Protein 2DJ4 (pdb70)

Radius of gyration: 15.32 Å; Cα contacts (8 Å, |Δi|>4): 239; chains: 1; bounding box: 24×55×24 Å

Structure (mmCIF, N/CA/C/O backbone):
data_2DJ4
#
_entry.id   2DJ4
#
loop_
_atom_site.group_PDB
_atom_site.id
_atom_site.type_symbol
_atom_site.label_atom_id
_atom_site.label_alt_id
_atom_site.label_comp_id
_atom_site.label_asym_id
_atom_site.label_entity_id
_atom_site.label_seq_id
_atom_site.pdbx_PDB_ins_code
_atom_site.Cartn_x
_atom_site.Cartn_y
_atom_site.Cartn_z
_atom_site.occupancy
_atom_site.B_iso_or_equiv
_atom_site.auth_seq_id
_atom_site.auth_comp_id
_atom_site.auth_asym_id
_atom_site.auth_atom_id
_atom_site.pdbx_PDB_model_num
ATOM 1 N N . GLY A 1 1 ? -6.770 28.452 -11.491 1.00 0.00 1 GLY A N 1
ATOM 2 C CA . GLY A 1 1 ? -5.422 28.986 -11.528 1.00 0.00 1 GLY A CA 1
ATOM 3 C C . GLY A 1 1 ? -4.680 28.779 -10.222 1.00 0.00 1 GLY A C 1
ATOM 4 O O . GLY A 1 1 ? -5.288 28.465 -9.198 1.00 0.00 1 GLY A O 1
ATOM 8 N N . SER A 1 2 ? -3.363 28.956 -10.256 1.00 0.00 2 SER A N 1
ATOM 9 C CA . SER A 1 2 ? -2.537 28.781 -9.067 1.00 0.00 2 SER A CA 1
ATOM 10 C C . SER A 1 2 ? -2.406 30.093 -8.300 1.00 0.00 2 SER A C 1
ATOM 11 O O . SER A 1 2 ? -1.827 31.060 -8.794 1.00 0.00 2 SER A O 1
ATOM 19 N N . SER A 1 3 ? -2.950 30.117 -7.087 1.00 0.00 3 SER A N 1
ATOM 20 C CA . SER A 1 3 ? -2.899 31.311 -6.250 1.00 0.00 3 SER A CA 1
ATOM 21 C C . SER A 1 3 ? -2.773 30.937 -4.777 1.00 0.00 3 SER A C 1
ATOM 22 O O . SER A 1 3 ? -3.459 30.037 -4.293 1.00 0.00 3 SER A O 1
ATOM 30 N N . GLY A 1 4 ? -1.891 31.634 -4.068 1.00 0.00 4 GLY A N 1
ATOM 31 C CA . GLY A 1 4 ? -1.690 31.361 -2.657 1.00 0.00 4 GLY A CA 1
ATOM 32 C C . GLY A 1 4 ? -0.274 30.919 -2.348 1.00 0.00 4 GLY A C 1
ATOM 33 O O . GLY A 1 4 ? 0.382 30.290 -3.178 1.00 0.00 4 GLY A O 1
ATOM 37 N N . SER A 1 5 ? 0.200 31.250 -1.151 1.00 0.00 5 SER A N 1
ATOM 38 C CA . SER A 1 5 ? 1.550 30.888 -0.736 1.00 0.00 5 SER A CA 1
ATOM 39 C C . SER A 1 5 ? 1.526 30.115 0.579 1.00 0.00 5 SER A C 1
ATOM 40 O O . SER A 1 5 ? 1.467 30.705 1.658 1.00 0.00 5 SER A O 1
ATOM 48 N N . SER A 1 6 ? 1.571 28.790 0.479 1.00 0.00 6 SER A N 1
ATOM 49 C CA . SER A 1 6 ? 1.550 27.935 1.660 1.00 0.00 6 SER A CA 1
ATOM 50 C C . SER A 1 6 ? 2.346 26.656 1.418 1.00 0.00 6 SER A C 1
ATOM 51 O O . SER A 1 6 ? 2.375 26.130 0.306 1.00 0.00 6 SER A O 1
ATOM 59 N N . GLY A 1 7 ? 2.992 26.161 2.470 1.00 0.00 7 GLY A N 1
ATOM 60 C CA . GLY A 1 7 ? 3.781 24.948 2.352 1.00 0.00 7 GLY A CA 1
ATOM 61 C C . GLY A 1 7 ? 3.491 23.959 3.464 1.00 0.00 7 GLY A C 1
ATOM 62 O O . GLY A 1 7 ? 4.410 23.457 4.113 1.00 0.00 7 GLY A O 1
ATOM 66 N N . VAL A 1 8 ? 2.212 23.676 3.685 1.00 0.00 8 VAL A N 1
ATOM 67 C CA . VAL A 1 8 ? 1.804 22.741 4.726 1.00 0.00 8 VAL A CA 1
ATOM 68 C C . VAL A 1 8 ? 1.653 21.331 4.169 1.00 0.00 8 VAL A C 1
ATOM 69 O O . VAL A 1 8 ? 1.415 21.144 2.975 1.00 0.00 8 VAL A O 1
ATOM 82 N N . VAL A 1 9 ? 1.795 20.337 5.041 1.00 0.00 9 VAL A N 1
ATOM 83 C CA . VAL A 1 9 ? 1.672 18.942 4.637 1.00 0.00 9 VAL A CA 1
ATOM 84 C C . VAL A 1 9 ? 0.283 18.398 4.949 1.00 0.00 9 VAL A C 1
ATOM 85 O O . VAL A 1 9 ? -0.183 18.472 6.087 1.00 0.00 9 VAL A O 1
ATOM 98 N N . ASP A 1 10 ? -0.375 17.852 3.933 1.00 0.00 10 ASP A N 1
ATOM 99 C CA . ASP A 1 10 ? -1.712 17.294 4.098 1.00 0.00 10 ASP A CA 1
ATOM 100 C C . ASP A 1 10 ? -1.721 15.802 3.783 1.00 0.00 10 ASP A C 1
ATOM 101 O O . ASP A 1 10 ? -1.848 15.387 2.630 1.00 0.00 10 ASP A O 1
ATOM 110 N N . PRO A 1 11 ? -1.583 14.974 4.828 1.00 0.00 11 PRO A N 1
ATOM 111 C CA . PRO A 1 11 ? -1.571 13.515 4.688 1.00 0.00 11 PRO A CA 1
ATOM 112 C C . PRO A 1 11 ? -2.938 12.959 4.304 1.00 0.00 11 PRO A C 1
ATOM 113 O O . PRO A 1 11 ? -3.104 11.749 4.141 1.00 0.00 11 PRO A O 1
ATOM 124 N N . SER A 1 12 ? -3.915 13.849 4.158 1.00 0.00 12 SER A N 1
ATOM 125 C CA . SER A 1 12 ? -5.269 13.446 3.796 1.00 0.00 12 SER A CA 1
ATOM 126 C C . SER A 1 12 ? -5.514 13.645 2.304 1.00 0.00 12 SER A C 1
ATOM 127 O O . SER A 1 12 ? -6.610 13.394 1.803 1.00 0.00 12 SER A O 1
ATOM 135 N N . LYS A 1 13 ? -4.484 14.097 1.597 1.00 0.00 13 LYS A N 1
ATOM 136 C CA . LYS A 1 13 ? -4.583 14.329 0.161 1.00 0.00 13 LYS A CA 1
ATOM 137 C C . LYS A 1 13 ? -3.871 13.229 -0.619 1.00 0.00 13 LYS A C 1
ATOM 138 O O . LYS A 1 13 ? -3.945 13.176 -1.846 1.00 0.00 13 LYS A O 1
ATOM 157 N N . VAL A 1 14 ? -3.180 12.351 0.102 1.00 0.00 14 VAL A N 1
ATOM 158 C CA . VAL A 1 14 ? -2.455 11.251 -0.522 1.00 0.00 14 VAL A CA 1
ATOM 159 C C . VAL A 1 14 ? -3.337 10.013 -0.648 1.00 0.00 14 VAL A C 1
ATOM 160 O O . VAL A 1 14 ? -3.959 9.580 0.322 1.00 0.00 14 VAL A O 1
ATOM 173 N N . LYS A 1 15 ? -3.386 9.449 -1.850 1.00 0.00 15 LYS A N 1
ATOM 174 C CA . LYS A 1 15 ? -4.191 8.259 -2.104 1.00 0.00 15 LYS A CA 1
ATOM 175 C C . LYS A 1 15 ? -3.369 7.190 -2.818 1.00 0.00 15 LYS A C 1
ATOM 176 O O . LYS A 1 15 ? -2.210 7.415 -3.168 1.00 0.00 15 LYS A O 1
ATOM 195 N N . ILE A 1 16 ? -3.978 6.028 -3.032 1.00 0.00 16 ILE A N 1
ATOM 196 C CA . ILE A 1 16 ? -3.304 4.926 -3.706 1.00 0.00 16 ILE A CA 1
ATOM 197 C C . ILE A 1 16 ? -4.281 4.121 -4.557 1.00 0.00 16 ILE A C 1
ATOM 198 O O . ILE A 1 16 ? -5.379 3.791 -4.112 1.00 0.00 16 ILE A O 1
ATOM 214 N N . ALA A 1 17 ? -3.873 3.808 -5.782 1.00 0.00 17 ALA A N 1
ATOM 215 C CA . ALA A 1 17 ? -4.710 3.039 -6.694 1.00 0.00 17 ALA A CA 1
ATOM 216 C C . ALA A 1 17 ? -3.878 2.044 -7.495 1.00 0.00 17 ALA A C 1
ATOM 217 O O . ALA A 1 17 ? -2.962 2.429 -8.221 1.00 0.00 17 ALA A O 1
ATOM 224 N N . GLY A 1 18 ? -4.205 0.762 -7.361 1.00 0.00 18 GLY A N 1
ATOM 225 C CA . GLY A 1 18 ? -3.477 -0.269 -8.079 1.00 0.00 18 GLY A CA 1
ATOM 226 C C . GLY A 1 18 ? -4.043 -1.654 -7.836 1.00 0.00 18 GLY A C 1
ATOM 227 O O . GLY A 1 18 ? -4.876 -1.862 -6.953 1.00 0.00 18 GLY A O 1
ATOM 231 N N . PRO A 1 19 ? -3.587 -2.632 -8.633 1.00 0.00 19 PRO A N 1
ATOM 232 C CA . PRO A 1 19 ? -4.040 -4.021 -8.521 1.00 0.00 19 PRO A CA 1
ATOM 233 C C . PRO A 1 19 ? -3.539 -4.692 -7.246 1.00 0.00 19 PRO A C 1
ATOM 234 O O . PRO A 1 19 ? -4.161 -5.624 -6.738 1.00 0.00 19 PRO A O 1
ATOM 245 N N . GLY A 1 20 ? -2.409 -4.212 -6.734 1.00 0.00 20 GLY A N 1
ATOM 246 C CA . GLY A 1 20 ? -1.844 -4.778 -5.524 1.00 0.00 20 GLY A CA 1
ATOM 247 C C . GLY A 1 20 ? -2.735 -4.570 -4.316 1.00 0.00 20 GLY A C 1
ATOM 248 O O . GLY A 1 20 ? -2.679 -5.336 -3.353 1.00 0.00 20 GLY A O 1
ATOM 252 N N . LEU A 1 21 ? -3.559 -3.529 -4.363 1.00 0.00 21 LEU A N 1
ATOM 253 C CA . LEU A 1 21 ? -4.466 -3.220 -3.262 1.00 0.00 21 LEU A CA 1
ATOM 254 C C . LEU A 1 21 ? -5.870 -3.745 -3.550 1.00 0.00 21 LEU A C 1
ATOM 255 O O . LEU A 1 21 ? -6.733 -3.749 -2.673 1.00 0.00 21 LEU A O 1
ATOM 271 N N . GLY A 1 22 ? -6.089 -4.188 -4.785 1.00 0.00 22 GLY A N 1
ATOM 272 C CA . GLY A 1 22 ? -7.388 -4.710 -5.165 1.00 0.00 22 GLY A CA 1
ATOM 273 C C . GLY A 1 22 ? -7.713 -6.019 -4.473 1.00 0.00 22 GLY A C 1
ATOM 274 O O . GLY A 1 22 ? -6.927 -6.513 -3.665 1.00 0.00 22 GLY A O 1
ATOM 278 N N . SER A 1 23 ? -8.874 -6.582 -4.790 1.00 0.00 23 SER A N 1
ATOM 279 C CA . SER A 1 23 ? -9.303 -7.840 -4.190 1.00 0.00 23 SER A CA 1
ATOM 280 C C . SER A 1 23 ? -8.860 -9.026 -5.040 1.00 0.00 23 SER A C 1
ATOM 281 O O . SER A 1 23 ? -9.012 -10.181 -4.642 1.00 0.00 23 SER A O 1
ATOM 289 N N . GLY A 1 24 ? -8.309 -8.733 -6.214 1.00 0.00 24 GLY A N 1
ATOM 290 C CA . GLY A 1 24 ? -7.852 -9.786 -7.102 1.00 0.00 24 GLY A CA 1
ATOM 291 C C . GLY A 1 24 ? -6.378 -10.093 -6.927 1.00 0.00 24 GLY A C 1
ATOM 292 O O . GLY A 1 24 ? -5.636 -10.191 -7.905 1.00 0.00 24 GLY A O 1
ATOM 296 N N . VAL A 1 25 ? -5.950 -10.243 -5.678 1.00 0.00 25 VAL A N 1
ATOM 297 C CA . VAL A 1 25 ? -4.555 -10.540 -5.377 1.00 0.00 25 VAL A CA 1
ATOM 298 C C . VAL A 1 25 ? -4.350 -12.033 -5.140 1.00 0.00 25 VAL A C 1
ATOM 299 O O . VAL A 1 25 ? -5.177 -12.691 -4.508 1.00 0.00 25 VAL A O 1
ATOM 312 N N . ARG A 1 26 ? -3.242 -12.560 -5.652 1.00 0.00 26 ARG A N 1
ATOM 313 C CA . ARG A 1 26 ? -2.929 -13.975 -5.497 1.00 0.00 26 ARG A CA 1
ATOM 314 C C . ARG A 1 26 ? -1.583 -14.160 -4.802 1.00 0.00 26 ARG A C 1
ATOM 315 O O . ARG A 1 26 ? -0.664 -13.363 -4.985 1.00 0.00 26 ARG A O 1
ATOM 336 N N . ALA A 1 27 ? -1.475 -15.218 -4.005 1.00 0.00 27 ALA A N 1
ATOM 337 C CA . ALA A 1 27 ? -0.242 -15.509 -3.284 1.00 0.00 27 ALA A CA 1
ATOM 338 C C . ALA A 1 27 ? 0.903 -15.796 -4.249 1.00 0.00 27 ALA A C 1
ATOM 339 O O . ALA A 1 27 ? 0.684 -16.269 -5.365 1.00 0.00 27 ALA A O 1
ATOM 346 N N . ARG A 1 28 ? 2.126 -15.508 -3.813 1.00 0.00 28 ARG A N 1
ATOM 347 C CA . ARG A 1 28 ? 3.305 -15.733 -4.639 1.00 0.00 28 ARG A CA 1
ATOM 348 C C . ARG A 1 28 ? 3.159 -15.048 -5.994 1.00 0.00 28 ARG A C 1
ATOM 349 O O . ARG A 1 28 ? 3.592 -15.575 -7.018 1.00 0.00 28 ARG A O 1
ATOM 370 N N . VAL A 1 29 ? 2.544 -13.870 -5.992 1.00 0.00 29 VAL A N 1
ATOM 371 C CA . VAL A 1 29 ? 2.340 -13.111 -7.220 1.00 0.00 29 VAL A CA 1
ATOM 372 C C . VAL A 1 29 ? 2.858 -11.685 -7.078 1.00 0.00 29 VAL A C 1
ATOM 373 O O . VAL A 1 29 ? 2.837 -11.111 -5.988 1.00 0.00 29 VAL A O 1
ATOM 386 N N . LEU A 1 30 ? 3.324 -11.117 -8.185 1.00 0.00 30 LEU A N 1
ATOM 387 C CA . LEU A 1 30 ? 3.849 -9.756 -8.185 1.00 0.00 30 LEU A CA 1
ATOM 388 C C . LEU A 1 30 ? 2.724 -8.739 -8.019 1.00 0.00 30 LEU A C 1
ATOM 389 O O . LEU A 1 30 ? 1.896 -8.564 -8.914 1.00 0.00 30 LEU A O 1
ATOM 405 N N . GLN A 1 31 ? 2.701 -8.070 -6.870 1.00 0.00 31 GLN A N 1
ATOM 406 C CA . GLN A 1 31 ? 1.678 -7.070 -6.589 1.00 0.00 31 GLN A CA 1
ATOM 407 C C . GLN A 1 31 ? 2.296 -5.681 -6.464 1.00 0.00 31 GLN A C 1
ATOM 408 O O . GLN A 1 31 ? 3.242 -5.477 -5.704 1.00 0.00 31 GLN A O 1
ATOM 422 N N . SER A 1 32 ? 1.755 -4.729 -7.218 1.00 0.00 32 SER A N 1
ATOM 423 C CA . SER A 1 32 ? 2.255 -3.359 -7.195 1.00 0.00 32 SER A CA 1
ATOM 424 C C . SER A 1 32 ? 1.112 -2.361 -7.359 1.00 0.00 32 SER A C 1
ATOM 425 O O . SER A 1 32 ? 0.062 -2.687 -7.912 1.00 0.00 32 SER A O 1
ATOM 433 N N . PHE A 1 33 ? 1.327 -1.142 -6.874 1.00 0.00 33 PHE A N 1
ATOM 434 C CA . PHE A 1 33 ? 0.316 -0.095 -6.966 1.00 0.00 33 PHE A CA 1
ATOM 435 C C . PHE A 1 33 ? 0.967 1.279 -7.102 1.00 0.00 33 PHE A C 1
ATOM 436 O O . PHE A 1 33 ? 2.192 1.397 -7.154 1.00 0.00 33 PHE A O 1
ATOM 453 N N . THR A 1 34 ? 0.138 2.317 -7.157 1.00 0.00 34 THR A N 1
ATOM 454 C CA . THR A 1 34 ? 0.631 3.682 -7.288 1.00 0.00 34 THR A CA 1
ATOM 455 C C . THR A 1 34 ? 0.170 4.547 -6.121 1.00 0.00 34 THR A C 1
ATOM 456 O O . THR A 1 34 ? -1.014 4.576 -5.785 1.00 0.00 34 THR A O 1
ATOM 467 N N . VAL A 1 35 ? 1.114 5.253 -5.505 1.00 0.00 35 VAL A N 1
ATOM 468 C CA . VAL A 1 35 ? 0.804 6.121 -4.375 1.00 0.00 35 VAL A CA 1
ATOM 469 C C . VAL A 1 35 ? 0.902 7.590 -4.769 1.00 0.00 35 VAL A C 1
ATOM 470 O O . VAL A 1 35 ? 1.996 8.126 -4.943 1.00 0.00 35 VAL A O 1
ATOM 483 N N . ASP A 1 36 ? -0.250 8.238 -4.906 1.00 0.00 36 ASP A N 1
ATOM 484 C CA . ASP A 1 36 ? -0.296 9.648 -5.277 1.00 0.00 36 ASP A CA 1
ATOM 485 C C . ASP A 1 36 ? -0.247 10.538 -4.039 1.00 0.00 36 ASP A C 1
ATOM 486 O O . ASP A 1 36 ? -1.188 10.568 -3.247 1.00 0.00 36 ASP A O 1
ATOM 495 N N . SER A 1 37 ? 0.858 11.261 -3.880 1.00 0.00 37 SER A N 1
ATOM 496 C CA . SER A 1 37 ? 1.031 12.148 -2.735 1.00 0.00 37 SER A CA 1
ATOM 497 C C . SER A 1 37 ? 1.423 13.550 -3.190 1.00 0.00 37 SER A C 1
ATOM 498 O O . SER A 1 37 ? 2.034 14.311 -2.439 1.00 0.00 37 SER A O 1
ATOM 506 N N . SER A 1 38 ? 1.066 13.887 -4.425 1.00 0.00 38 SER A N 1
ATOM 507 C CA . SER A 1 38 ? 1.383 15.196 -4.983 1.00 0.00 38 SER A CA 1
ATOM 508 C C . SER A 1 38 ? 0.590 16.292 -4.280 1.00 0.00 38 SER A C 1
ATOM 509 O O . SER A 1 38 ? 1.077 17.408 -4.095 1.00 0.00 38 SER A O 1
ATOM 517 N N . LYS A 1 39 ? -0.638 15.968 -3.889 1.00 0.00 39 LYS A N 1
ATOM 518 C CA . LYS A 1 39 ? -1.502 16.923 -3.204 1.00 0.00 39 LYS A CA 1
ATOM 519 C C . LYS A 1 39 ? -1.243 16.909 -1.701 1.00 0.00 39 LYS A C 1
ATOM 520 O O . LYS A 1 39 ? -1.761 17.750 -0.966 1.00 0.00 39 LYS A O 1
ATOM 539 N N . ALA A 1 40 ? -0.438 15.952 -1.252 1.00 0.00 40 ALA A N 1
ATOM 540 C CA . ALA A 1 40 ? -0.108 15.834 0.163 1.00 0.00 40 ALA A CA 1
ATOM 541 C C . ALA A 1 40 ? 1.030 16.775 0.542 1.00 0.00 40 ALA A C 1
ATOM 542 O O . ALA A 1 40 ? 1.055 17.321 1.644 1.00 0.00 40 ALA A O 1
ATOM 549 N N . GLY A 1 41 ? 1.971 16.960 -0.379 1.00 0.00 41 GLY A N 1
ATOM 550 C CA . GLY A 1 41 ? 3.099 17.837 -0.121 1.00 0.00 41 GLY A CA 1
ATOM 551 C C . GLY A 1 41 ? 4.427 17.182 -0.447 1.00 0.00 41 GLY A C 1
ATOM 552 O O . GLY A 1 41 ? 4.531 16.416 -1.407 1.00 0.00 41 GLY A O 1
ATOM 556 N N . LEU A 1 42 ? 5.445 17.485 0.350 1.00 0.00 42 LEU A N 1
ATOM 557 C CA . LEU A 1 42 ? 6.775 16.922 0.141 1.00 0.00 42 LEU A CA 1
ATOM 558 C C . LEU A 1 42 ? 7.128 15.933 1.248 1.00 0.00 42 LEU A C 1
ATOM 559 O O . LEU A 1 42 ? 8.294 15.594 1.441 1.00 0.00 42 LEU A O 1
ATOM 575 N N . ALA A 1 43 ? 6.110 15.471 1.968 1.00 0.00 43 ALA A N 1
ATOM 576 C CA . ALA A 1 43 ? 6.313 14.517 3.051 1.00 0.00 43 ALA A CA 1
ATOM 577 C C . ALA A 1 43 ? 6.572 13.116 2.507 1.00 0.00 43 ALA A C 1
ATOM 578 O O . ALA A 1 43 ? 6.071 12.732 1.450 1.00 0.00 43 ALA A O 1
ATOM 585 N N . PRO A 1 44 ? 7.374 12.333 3.245 1.00 0.00 44 PRO A N 1
ATOM 586 C CA . PRO A 1 44 ? 7.718 10.962 2.856 1.00 0.00 44 PRO A CA 1
ATOM 587 C C . PRO A 1 44 ? 6.529 10.014 2.964 1.00 0.00 44 PRO A C 1
ATOM 588 O O . PRO A 1 44 ? 5.501 10.354 3.549 1.00 0.00 44 PRO A O 1
ATOM 599 N N . LEU A 1 45 ? 6.676 8.822 2.397 1.00 0.00 45 LEU A N 1
ATOM 600 C CA . LEU A 1 45 ? 5.614 7.822 2.429 1.00 0.00 45 LEU A CA 1
ATOM 601 C C . LEU A 1 45 ? 6.122 6.507 3.010 1.00 0.00 45 LEU A C 1
ATOM 602 O O . LEU A 1 45 ? 7.130 5.965 2.557 1.00 0.00 45 LEU A O 1
ATOM 618 N N . GLU A 1 46 ? 5.416 5.997 4.015 1.00 0.00 46 GLU A N 1
ATOM 619 C CA . GLU A 1 46 ? 5.795 4.744 4.656 1.00 0.00 46 GLU A CA 1
ATOM 620 C C . GLU A 1 46 ? 4.786 3.644 4.341 1.00 0.00 46 GLU A C 1
ATOM 621 O O . GLU A 1 46 ? 3.597 3.909 4.165 1.00 0.00 46 GLU A O 1
ATOM 633 N N . VAL A 1 47 ? 5.269 2.408 4.273 1.00 0.00 47 VAL A N 1
ATOM 634 C CA . VAL A 1 47 ? 4.410 1.266 3.980 1.00 0.00 47 VAL A CA 1
ATOM 635 C C . VAL A 1 47 ? 4.780 0.064 4.842 1.00 0.00 47 VAL A C 1
ATOM 636 O O . VAL A 1 47 ? 5.922 -0.067 5.283 1.00 0.00 47 VAL A O 1
ATOM 649 N N . ARG A 1 48 ? 3.808 -0.811 5.077 1.00 0.00 48 ARG A N 1
ATOM 650 C CA . ARG A 1 48 ? 4.032 -2.002 5.886 1.00 0.00 48 ARG A CA 1
ATOM 651 C C . ARG A 1 48 ? 3.003 -3.082 5.561 1.00 0.00 48 ARG A C 1
ATOM 652 O O . ARG A 1 48 ? 1.817 -2.793 5.396 1.00 0.00 48 ARG A O 1
ATOM 673 N N . VAL A 1 49 ? 3.465 -4.325 5.472 1.00 0.00 49 VAL A N 1
ATOM 674 C CA . VAL A 1 49 ? 2.584 -5.447 5.168 1.00 0.00 49 VAL A CA 1
ATOM 675 C C . VAL A 1 49 ? 2.561 -6.453 6.314 1.00 0.00 49 VAL A C 1
ATOM 676 O O . VAL A 1 49 ? 3.580 -7.063 6.640 1.00 0.00 49 VAL A O 1
ATOM 689 N N . LEU A 1 50 ? 1.392 -6.622 6.921 1.00 0.00 50 LEU A N 1
ATOM 690 C CA . LEU A 1 50 ? 1.235 -7.556 8.030 1.00 0.00 50 LEU A CA 1
ATOM 691 C C . LEU A 1 50 ? 0.377 -8.749 7.621 1.00 0.00 50 LEU A C 1
ATOM 692 O O . LEU A 1 50 ? -0.761 -8.587 7.183 1.00 0.00 50 LEU A O 1
ATOM 708 N N . GLY A 1 51 ? 0.931 -9.949 7.769 1.00 0.00 51 GLY A N 1
ATOM 709 C CA . GLY A 1 51 ? 0.202 -11.152 7.413 1.00 0.00 51 GLY A CA 1
ATOM 710 C C . GLY A 1 51 ? -1.091 -11.299 8.192 1.00 0.00 51 GLY A C 1
ATOM 711 O O . GLY A 1 51 ? -1.426 -10.474 9.042 1.00 0.00 51 GLY A O 1
ATOM 715 N N . PRO A 1 52 ? -1.842 -12.372 7.901 1.00 0.00 52 PRO A N 1
ATOM 716 C CA . PRO A 1 52 ? -3.117 -12.649 8.569 1.00 0.00 52 PRO A CA 1
ATOM 717 C C . PRO A 1 52 ? -2.932 -13.052 10.029 1.00 0.00 52 PRO A C 1
ATOM 718 O O . PRO A 1 52 ? -3.710 -12.653 10.895 1.00 0.00 52 PRO A O 1
ATOM 729 N N . ARG A 1 53 ? -1.896 -13.842 10.293 1.00 0.00 53 ARG A N 1
ATOM 730 C CA . ARG A 1 53 ? -1.610 -14.299 11.647 1.00 0.00 53 ARG A CA 1
ATOM 731 C C . ARG A 1 53 ? -0.739 -13.288 12.389 1.00 0.00 53 ARG A C 1
ATOM 732 O O . ARG A 1 53 ? -0.803 -13.177 13.612 1.00 0.00 53 ARG A O 1
ATOM 753 N N . GLY A 1 54 ? 0.075 -12.552 11.638 1.00 0.00 54 GLY A N 1
ATOM 754 C CA . GLY A 1 54 ? 0.948 -11.563 12.241 1.00 0.00 54 GLY A CA 1
ATOM 755 C C . GLY A 1 54 ? 2.351 -11.601 11.669 1.00 0.00 54 GLY A C 1
ATOM 756 O O . GLY A 1 54 ? 3.327 -11.359 12.381 1.00 0.00 54 GLY A O 1
ATOM 760 N N . LEU A 1 55 ? 2.455 -11.906 10.380 1.00 0.00 55 LEU A N 1
ATOM 761 C CA . LEU A 1 55 ? 3.750 -11.977 9.712 1.00 0.00 55 LEU A CA 1
ATOM 762 C C . LEU A 1 55 ? 4.214 -10.591 9.276 1.00 0.00 55 LEU A C 1
ATOM 763 O O . LEU A 1 55 ? 3.404 -9.682 9.093 1.00 0.00 55 LEU A O 1
ATOM 779 N N . VAL A 1 56 ? 5.524 -10.437 9.111 1.00 0.00 56 VAL A N 1
ATOM 780 C CA . VAL A 1 56 ? 6.097 -9.163 8.693 1.00 0.00 56 VAL A CA 1
ATOM 781 C C . VAL A 1 56 ? 6.844 -9.303 7.371 1.00 0.00 56 VAL A C 1
ATOM 782 O O . VAL A 1 56 ? 7.887 -9.952 7.302 1.00 0.00 56 VAL A O 1
ATOM 795 N N . GLU A 1 57 ? 6.301 -8.689 6.324 1.00 0.00 57 GLU A N 1
ATOM 796 C CA . GLU A 1 57 ? 6.917 -8.746 5.003 1.00 0.00 57 GLU A CA 1
ATOM 797 C C . GLU A 1 57 ? 7.431 -7.372 4.583 1.00 0.00 57 GLU A C 1
ATOM 798 O O . GLU A 1 57 ? 6.826 -6.340 4.871 1.00 0.00 57 GLU A O 1
ATOM 810 N N . PRO A 1 58 ? 8.577 -7.358 3.885 1.00 0.00 58 PRO A N 1
ATOM 811 C CA . PRO A 1 58 ? 9.199 -6.119 3.410 1.00 0.00 58 PRO A CA 1
ATOM 812 C C . PRO A 1 58 ? 8.397 -5.459 2.293 1.00 0.00 58 PRO A C 1
ATOM 813 O O . PRO A 1 58 ? 7.464 -6.051 1.752 1.00 0.00 58 PRO A O 1
ATOM 824 N N . VAL A 1 59 ? 8.766 -4.228 1.954 1.00 0.00 59 VAL A N 1
ATOM 825 C CA . VAL A 1 59 ? 8.083 -3.488 0.901 1.00 0.00 59 VAL A CA 1
ATOM 826 C C . VAL A 1 59 ? 9.066 -2.657 0.085 1.00 0.00 59 VAL A C 1
ATOM 827 O O . VAL A 1 59 ? 10.151 -2.320 0.557 1.00 0.00 59 VAL A O 1
ATOM 840 N N . ASN A 1 60 ? 8.679 -2.328 -1.143 1.00 0.00 60 ASN A N 1
ATOM 841 C CA . ASN A 1 60 ? 9.527 -1.537 -2.027 1.00 0.00 60 ASN A CA 1
ATOM 842 C C . ASN A 1 60 ? 8.953 -0.136 -2.221 1.00 0.00 60 ASN A C 1
ATOM 843 O O . ASN A 1 60 ? 7.737 0.045 -2.287 1.00 0.00 60 ASN A O 1
ATOM 854 N N . VAL A 1 61 ? 9.837 0.852 -2.311 1.00 0.00 61 VAL A N 1
ATOM 855 C CA . VAL A 1 61 ? 9.419 2.237 -2.500 1.00 0.00 61 VAL A CA 1
ATOM 856 C C . VAL A 1 61 ? 10.231 2.911 -3.600 1.00 0.00 61 VAL A C 1
ATOM 857 O O . VAL A 1 61 ? 11.456 3.001 -3.516 1.00 0.00 61 VAL A O 1
ATOM 870 N N . VAL A 1 62 ? 9.540 3.385 -4.632 1.00 0.00 62 VAL A N 1
ATOM 871 C CA . VAL A 1 62 ? 10.196 4.053 -5.749 1.00 0.00 62 VAL A CA 1
ATOM 872 C C . VAL A 1 62 ? 9.438 5.312 -6.159 1.00 0.00 62 VAL A C 1
ATOM 873 O O . VAL A 1 62 ? 8.218 5.288 -6.321 1.00 0.00 62 VAL A O 1
ATOM 886 N N . ASP A 1 63 ? 10.170 6.408 -6.322 1.00 0.00 63 ASP A N 1
ATOM 887 C CA . ASP A 1 63 ? 9.568 7.677 -6.715 1.00 0.00 63 ASP A CA 1
ATOM 888 C C . ASP A 1 63 ? 9.470 7.786 -8.233 1.00 0.00 63 ASP A C 1
ATOM 889 O O . ASP A 1 63 ? 10.453 7.578 -8.945 1.00 0.00 63 ASP A O 1
ATOM 898 N N . ASN A 1 64 ? 8.278 8.111 -8.723 1.00 0.00 64 ASN A N 1
ATOM 899 C CA . ASN A 1 64 ? 8.051 8.246 -10.158 1.00 0.00 64 ASN A CA 1
ATOM 900 C C . ASN A 1 64 ? 8.730 9.500 -10.700 1.00 0.00 64 ASN A C 1
ATOM 901 O O . ASN A 1 64 ? 9.336 9.478 -11.770 1.00 0.00 64 ASN A O 1
ATOM 912 N N . GLY A 1 65 ? 8.625 10.594 -9.952 1.00 0.00 65 GLY A N 1
ATOM 913 C CA . GLY A 1 65 ? 9.233 11.842 -10.373 1.00 0.00 65 GLY A CA 1
ATOM 914 C C . GLY A 1 65 ? 8.206 12.882 -10.774 1.00 0.00 65 GLY A C 1
ATOM 915 O O . GLY A 1 65 ? 8.495 14.078 -10.787 1.00 0.00 65 GLY A O 1
ATOM 919 N N . ASP A 1 66 ? 7.002 12.425 -11.104 1.00 0.00 66 ASP A N 1
ATOM 920 C CA . ASP A 1 66 ? 5.928 13.324 -11.508 1.00 0.00 66 ASP A CA 1
ATOM 921 C C . ASP A 1 66 ? 5.069 13.718 -10.309 1.00 0.00 66 ASP A C 1
ATOM 922 O O . ASP A 1 66 ? 4.694 14.880 -10.157 1.00 0.00 66 ASP A O 1
ATOM 931 N N . GLY A 1 67 ? 4.761 12.740 -9.463 1.00 0.00 67 GLY A N 1
ATOM 932 C CA . GLY A 1 67 ? 3.947 13.004 -8.290 1.00 0.00 67 GLY A CA 1
ATOM 933 C C . GLY A 1 67 ? 3.319 11.746 -7.725 1.00 0.00 67 GLY A C 1
ATOM 934 O O . GLY A 1 67 ? 2.188 11.771 -7.238 1.00 0.00 67 GLY A O 1
ATOM 938 N N . THR A 1 68 ? 4.054 10.640 -7.788 1.00 0.00 68 THR A N 1
ATOM 939 C CA . THR A 1 68 ? 3.562 9.365 -7.281 1.00 0.00 68 THR A CA 1
ATOM 940 C C . THR A 1 68 ? 4.713 8.462 -6.855 1.00 0.00 68 THR A C 1
ATOM 941 O O . THR A 1 68 ? 5.883 8.809 -7.021 1.00 0.00 68 THR A O 1
ATOM 952 N N . HIS A 1 69 ? 4.375 7.299 -6.306 1.00 0.00 69 HIS A N 1
ATOM 953 C CA . HIS A 1 69 ? 5.382 6.344 -5.857 1.00 0.00 69 HIS A CA 1
ATOM 954 C C . HIS A 1 69 ? 4.922 4.911 -6.109 1.00 0.00 69 HIS A C 1
ATOM 955 O O . HIS A 1 69 ? 3.782 4.552 -5.813 1.00 0.00 69 HIS A O 1
ATOM 970 N N . THR A 1 70 ? 5.818 4.095 -6.658 1.00 0.00 70 THR A N 1
ATOM 971 C CA . THR A 1 70 ? 5.503 2.704 -6.952 1.00 0.00 70 THR A CA 1
ATOM 972 C C . THR A 1 70 ? 5.978 1.784 -5.832 1.00 0.00 70 THR A C 1
ATOM 973 O O . THR A 1 70 ? 7.111 1.894 -5.363 1.00 0.00 70 THR A O 1
ATOM 984 N N . VAL A 1 71 ? 5.105 0.878 -5.406 1.00 0.00 71 VAL A N 1
ATOM 985 C CA . VAL A 1 71 ? 5.435 -0.061 -4.341 1.00 0.00 71 VAL A CA 1
ATOM 986 C C . VAL A 1 71 ? 5.183 -1.500 -4.779 1.00 0.00 71 VAL A C 1
ATOM 987 O O . VAL A 1 71 ? 4.036 -1.929 -4.912 1.00 0.00 71 VAL A O 1
ATOM 1000 N N . THR A 1 72 ? 6.262 -2.243 -5.004 1.00 0.00 72 THR A N 1
ATOM 1001 C CA . THR A 1 72 ? 6.159 -3.633 -5.429 1.00 0.00 72 THR A CA 1
ATOM 1002 C C . THR A 1 72 ? 6.322 -4.582 -4.247 1.00 0.00 72 THR A C 1
ATOM 1003 O O . THR A 1 72 ? 7.127 -4.337 -3.348 1.00 0.00 72 THR A O 1
ATOM 1014 N N . TYR A 1 73 ? 5.554 -5.666 -4.255 1.00 0.00 73 TYR A N 1
ATOM 1015 C CA . TYR A 1 73 ? 5.612 -6.651 -3.182 1.00 0.00 73 TYR A CA 1
ATOM 1016 C C . TYR A 1 73 ? 5.044 -7.991 -3.641 1.00 0.00 73 TYR A C 1
ATOM 1017 O O . TYR A 1 73 ? 4.437 -8.089 -4.708 1.00 0.00 73 TYR A O 1
ATOM 1035 N N . THR A 1 74 ? 5.245 -9.022 -2.826 1.00 0.00 74 THR A N 1
ATOM 1036 C CA . THR A 1 74 ? 4.754 -10.356 -3.147 1.00 0.00 74 THR A CA 1
ATOM 1037 C C . THR A 1 74 ? 4.317 -11.098 -1.889 1.00 0.00 74 THR A C 1
ATOM 1038 O O . THR A 1 74 ? 5.125 -11.428 -1.020 1.00 0.00 74 THR A O 1
ATOM 1049 N N . PRO A 1 75 ? 3.007 -11.368 -1.786 1.00 0.00 75 PRO A N 1
ATOM 1050 C CA . PRO A 1 75 ? 2.433 -12.076 -0.638 1.00 0.00 75 PRO A CA 1
ATOM 1051 C C . PRO A 1 75 ? 2.839 -13.545 -0.600 1.00 0.00 75 PRO A C 1
ATOM 1052 O O . PRO A 1 75 ? 2.234 -14.384 -1.267 1.00 0.00 75 PRO A O 1
ATOM 1063 N N . SER A 1 76 ? 3.867 -13.850 0.186 1.00 0.00 76 SER A N 1
ATOM 1064 C CA . SER A 1 76 ? 4.357 -15.218 0.308 1.00 0.00 76 SER A CA 1
ATOM 1065 C C . SER A 1 76 ? 3.205 -16.216 0.234 1.00 0.00 76 SER A C 1
ATOM 1066 O O . SER A 1 76 ? 3.270 -17.201 -0.500 1.00 0.00 76 SER A O 1
ATOM 1074 N N . GLN A 1 77 ? 2.151 -15.951 1.000 1.00 0.00 77 GLN A N 1
ATOM 1075 C CA . GLN A 1 77 ? 0.984 -16.826 1.022 1.00 0.00 77 GLN A CA 1
ATOM 1076 C C . GLN A 1 77 ? -0.303 -16.020 0.879 1.00 0.00 77 GLN A C 1
ATOM 1077 O O . GLN A 1 77 ? -0.267 -14.806 0.683 1.00 0.00 77 GLN A O 1
ATOM 1091 N N . GLU A 1 78 ? -1.438 -16.705 0.978 1.00 0.00 78 GLU A N 1
ATOM 1092 C CA . GLU A 1 78 ? -2.736 -16.052 0.858 1.00 0.00 78 GLU A CA 1
ATOM 1093 C C . GLU A 1 78 ? -3.364 -15.834 2.232 1.00 0.00 78 GLU A C 1
ATOM 1094 O O . GLU A 1 78 ? -2.875 -16.345 3.238 1.00 0.00 78 GLU A O 1
ATOM 1106 N N . GLY A 1 79 ? -4.452 -15.070 2.264 1.00 0.00 79 GLY A N 1
ATOM 1107 C CA . GLY A 1 79 ? -5.129 -14.796 3.518 1.00 0.00 79 GLY A CA 1
ATOM 1108 C C . GLY A 1 79 ? -5.404 -13.319 3.719 1.00 0.00 79 GLY A C 1
ATOM 1109 O O . GLY A 1 79 ? -5.017 -12.479 2.907 1.00 0.00 79 GLY A O 1
ATOM 1113 N N . PRO A 1 80 ? -6.087 -12.985 4.824 1.00 0.00 80 PRO A N 1
ATOM 1114 C CA . PRO A 1 80 ? -6.429 -11.599 5.154 1.00 0.00 80 PRO A CA 1
ATOM 1115 C C . PRO A 1 80 ? -5.205 -10.777 5.544 1.00 0.00 80 PRO A C 1
ATOM 1116 O O . PRO A 1 80 ? -4.858 -10.685 6.722 1.00 0.00 80 PRO A O 1
ATOM 1127 N N . TYR A 1 81 ? -4.555 -10.183 4.550 1.00 0.00 81 TYR A N 1
ATOM 1128 C CA . TYR A 1 81 ? -3.369 -9.370 4.790 1.00 0.00 81 TYR A CA 1
ATOM 1129 C C . TYR A 1 81 ? -3.753 -7.938 5.148 1.00 0.00 81 TYR A C 1
ATOM 1130 O O . TYR A 1 81 ? -4.924 -7.566 5.095 1.00 0.00 81 TYR A O 1
ATOM 1148 N N . MET A 1 82 ? -2.756 -7.140 5.515 1.00 0.00 82 MET A N 1
ATOM 1149 C CA . MET A 1 82 ? -2.987 -5.747 5.880 1.00 0.00 82 MET A CA 1
ATOM 1150 C C . MET A 1 82 ? -1.805 -4.874 5.472 1.00 0.00 82 MET A C 1
ATOM 1151 O O . MET A 1 82 ? -0.688 -5.057 5.958 1.00 0.00 82 MET A O 1
ATOM 1165 N N . VAL A 1 83 ? -2.058 -3.923 4.577 1.00 0.00 83 VAL A N 1
ATOM 1166 C CA . VAL A 1 83 ? -1.014 -3.021 4.105 1.00 0.00 83 VAL A CA 1
ATOM 1167 C C . VAL A 1 83 ? -1.200 -1.620 4.676 1.00 0.00 83 VAL A C 1
ATOM 1168 O O . VAL A 1 83 ? -2.019 -0.842 4.186 1.00 0.00 83 VAL A O 1
ATOM 1181 N N . SER A 1 84 ? -0.433 -1.303 5.714 1.00 0.00 84 SER A N 1
ATOM 1182 C CA . SER A 1 84 ? -0.515 0.005 6.355 1.00 0.00 84 SER A CA 1
ATOM 1183 C C . SER A 1 84 ? 0.349 1.024 5.619 1.00 0.00 84 SER A C 1
ATOM 1184 O O . SER A 1 84 ? 1.385 0.682 5.049 1.00 0.00 84 SER A O 1
ATOM 1192 N N . VAL A 1 85 ? -0.084 2.281 5.637 1.00 0.00 85 VAL A N 1
ATOM 1193 C CA . VAL A 1 85 ? 0.650 3.352 4.973 1.00 0.00 85 VAL A CA 1
ATOM 1194 C C . VAL A 1 85 ? 0.591 4.642 5.784 1.00 0.00 85 VAL A C 1
ATOM 1195 O O . VAL A 1 85 ? -0.451 4.997 6.333 1.00 0.00 85 VAL A O 1
ATOM 1208 N N . LYS A 1 86 ? 1.719 5.341 5.855 1.00 0.00 86 LYS A N 1
ATOM 1209 C CA . LYS A 1 86 ? 1.799 6.593 6.598 1.00 0.00 86 LYS A CA 1
ATOM 1210 C C . LYS A 1 86 ? 2.347 7.712 5.719 1.00 0.00 86 LYS A C 1
ATOM 1211 O O . LYS A 1 86 ? 2.838 7.466 4.617 1.00 0.00 86 LYS A O 1
ATOM 1230 N N . TYR A 1 87 ? 2.260 8.943 6.213 1.00 0.00 87 TYR A N 1
ATOM 1231 C CA . TYR A 1 87 ? 2.747 10.100 5.472 1.00 0.00 87 TYR A CA 1
ATOM 1232 C C . TYR A 1 87 ? 3.072 11.254 6.416 1.00 0.00 87 TYR A C 1
ATOM 1233 O O . TYR A 1 87 ? 2.175 11.923 6.928 1.00 0.00 87 TYR A O 1
ATOM 1251 N N . ALA A 1 88 ? 4.362 11.481 6.640 1.00 0.00 88 ALA A N 1
ATOM 1252 C CA . ALA A 1 88 ? 4.807 12.556 7.519 1.00 0.00 88 ALA A CA 1
ATOM 1253 C C . ALA A 1 88 ? 4.408 12.282 8.965 1.00 0.00 88 ALA A C 1
ATOM 1254 O O . ALA A 1 88 ? 3.966 13.183 9.678 1.00 0.00 88 ALA A O 1
ATOM 1261 N N . ASP A 1 89 ? 4.566 11.034 9.392 1.00 0.00 89 ASP A N 1
ATOM 1262 C CA . ASP A 1 89 ? 4.221 10.642 10.753 1.00 0.00 89 ASP A CA 1
ATOM 1263 C C . ASP A 1 89 ? 2.724 10.800 11.002 1.00 0.00 89 ASP A C 1
ATOM 1264 O O . ASP A 1 89 ? 2.301 11.116 12.115 1.00 0.00 89 ASP A O 1
ATOM 1273 N N . GLU A 1 90 ? 1.929 10.580 9.961 1.00 0.00 90 GLU A N 1
ATOM 1274 C CA . GLU A 1 90 ? 0.480 10.699 10.067 1.00 0.00 90 GLU A CA 1
ATOM 1275 C C . GLU A 1 90 ? -0.218 9.638 9.221 1.00 0.00 90 GLU A C 1
ATOM 1276 O O . GLU A 1 90 ? -0.268 9.741 7.996 1.00 0.00 90 GLU A O 1
ATOM 1288 N N . GLU A 1 91 ? -0.754 8.619 9.885 1.00 0.00 91 GLU A N 1
ATOM 1289 C CA . GLU A 1 91 ? -1.447 7.538 9.194 1.00 0.00 91 GLU A CA 1
ATOM 1290 C C . GLU A 1 91 ? -2.555 8.086 8.300 1.00 0.00 91 GLU A C 1
ATOM 1291 O O . GLU A 1 91 ? -3.576 8.573 8.786 1.00 0.00 91 GLU A O 1
ATOM 1303 N N . ILE A 1 92 ? -2.345 8.005 6.990 1.00 0.00 92 ILE A N 1
ATOM 1304 C CA . ILE A 1 92 ? -3.327 8.493 6.028 1.00 0.00 92 ILE A CA 1
ATOM 1305 C C . ILE A 1 92 ? -4.727 7.998 6.373 1.00 0.00 92 ILE A C 1
ATOM 1306 O O . ILE A 1 92 ? -4.907 6.949 6.991 1.00 0.00 92 ILE A O 1
ATOM 1322 N N . PRO A 1 93 ? -5.744 8.771 5.963 1.00 0.00 93 PRO A N 1
ATOM 1323 C CA . PRO A 1 93 ? -7.148 8.430 6.215 1.00 0.00 93 PRO A CA 1
ATOM 1324 C C . PRO A 1 93 ? -7.607 7.225 5.403 1.00 0.00 93 PRO A C 1
ATOM 1325 O O . PRO A 1 93 ? -8.778 6.849 5.441 1.00 0.00 93 PRO A O 1
ATOM 1336 N N . ARG A 1 94 ? -6.677 6.623 4.669 1.00 0.00 94 ARG A N 1
ATOM 1337 C CA . ARG A 1 94 ? -6.987 5.459 3.847 1.00 0.00 94 ARG A CA 1
ATOM 1338 C C . ARG A 1 94 ? -6.280 4.215 4.377 1.00 0.00 94 ARG A C 1
ATOM 1339 O O . ARG A 1 94 ? -6.475 3.112 3.864 1.00 0.00 94 ARG A O 1
ATOM 1360 N N . SER A 1 95 ? -5.459 4.400 5.406 1.00 0.00 95 SER A N 1
ATOM 1361 C CA . SER A 1 95 ? -4.720 3.294 6.002 1.00 0.00 95 SER A CA 1
ATOM 1362 C C . SER A 1 95 ? -5.227 2.999 7.411 1.00 0.00 95 SER A C 1
ATOM 1363 O O . SER A 1 95 ? -5.766 3.866 8.099 1.00 0.00 95 SER A O 1
ATOM 1371 N N . PRO A 1 96 ? -5.049 1.745 7.853 1.00 0.00 96 PRO A N 1
ATOM 1372 C CA . PRO A 1 96 ? -4.409 0.704 7.044 1.00 0.00 96 PRO A CA 1
ATOM 1373 C C . PRO A 1 96 ? -5.275 0.271 5.865 1.00 0.00 96 PRO A C 1
ATOM 1374 O O . PRO A 1 96 ? -6.379 0.781 5.674 1.00 0.00 96 PRO A O 1
ATOM 1385 N N . PHE A 1 97 ? -4.768 -0.672 5.079 1.00 0.00 97 PHE A N 1
ATOM 1386 C CA . PHE A 1 97 ? -5.495 -1.173 3.919 1.00 0.00 97 PHE A CA 1
ATOM 1387 C C . PHE A 1 97 ? -5.739 -2.675 4.036 1.00 0.00 97 PHE A C 1
ATOM 1388 O O . PHE A 1 97 ? -4.796 -3.465 4.104 1.00 0.00 97 PHE A O 1
ATOM 1405 N N . LYS A 1 98 ? -7.009 -3.062 4.061 1.00 0.00 98 LYS A N 1
ATOM 1406 C CA . LYS A 1 98 ? -7.380 -4.468 4.170 1.00 0.00 98 LYS A CA 1
ATOM 1407 C C . LYS A 1 98 ? -7.322 -5.153 2.808 1.00 0.00 98 LYS A C 1
ATOM 1408 O O . LYS A 1 98 ? -8.196 -4.954 1.964 1.00 0.00 98 LYS A O 1
ATOM 1427 N N . VAL A 1 99 ? -6.287 -5.962 2.600 1.00 0.00 99 VAL A N 1
ATOM 1428 C CA . VAL A 1 99 ? -6.118 -6.678 1.341 1.00 0.00 99 VAL A CA 1
ATOM 1429 C C . VAL A 1 99 ? -6.193 -8.187 1.553 1.00 0.00 99 VAL A C 1
ATOM 1430 O O . VAL A 1 99 ? -5.256 -8.801 2.062 1.00 0.00 99 VAL A O 1
ATOM 1443 N N . LYS A 1 100 ? -7.314 -8.779 1.157 1.00 0.00 100 LYS A N 1
ATOM 1444 C CA . LYS A 1 100 ? -7.513 -10.217 1.301 1.00 0.00 100 LYS A CA 1
ATOM 1445 C C . LYS A 1 100 ? -6.857 -10.973 0.151 1.00 0.00 100 LYS A C 1
ATOM 1446 O O . LYS A 1 100 ? -7.391 -11.024 -0.957 1.00 0.00 100 LYS A O 1
ATOM 1465 N N . VAL A 1 101 ? -5.697 -11.564 0.423 1.00 0.00 101 VAL A N 1
ATOM 1466 C CA . VAL A 1 101 ? -4.970 -12.321 -0.589 1.00 0.00 101 VAL A CA 1
ATOM 1467 C C . VAL A 1 101 ? -5.693 -13.620 -0.928 1.00 0.00 101 VAL A C 1
ATOM 1468 O O . VAL A 1 101 ? -6.391 -14.192 -0.091 1.00 0.00 101 VAL A O 1
ATOM 1481 N N . LEU A 1 102 ? -5.521 -14.080 -2.163 1.00 0.00 102 LEU A N 1
ATOM 1482 C CA . LEU A 1 102 ? -6.157 -15.313 -2.615 1.00 0.00 102 LEU A CA 1
ATOM 1483 C C . LEU A 1 102 ? -5.112 -16.350 -3.014 1.00 0.00 102 LEU A C 1
ATOM 1484 O O . LEU A 1 102 ? -3.991 -16.020 -3.402 1.00 0.00 102 LEU A O 1
ATOM 1500 N N . PRO A 1 103 ? -5.487 -17.634 -2.922 1.00 0.00 103 PRO A N 1
ATOM 1501 C CA . PRO A 1 103 ? -4.597 -18.746 -3.272 1.00 0.00 103 PRO A CA 1
ATOM 1502 C C . PRO A 1 103 ? -4.337 -18.829 -4.772 1.00 0.00 103 PRO A C 1
ATOM 1503 O O . PRO A 1 103 ? -5.267 -18.944 -5.570 1.00 0.00 103 PRO A O 1
ATOM 1514 N N . THR A 1 104 ? -3.063 -18.770 -5.151 1.00 0.00 104 THR A N 1
ATOM 1515 C CA . THR A 1 104 ? -2.680 -18.837 -6.555 1.00 0.00 104 THR A CA 1
ATOM 1516 C C . THR A 1 104 ? -3.607 -19.762 -7.335 1.00 0.00 104 THR A C 1
ATOM 1517 O O . THR A 1 104 ? -3.902 -19.520 -8.505 1.00 0.00 104 THR A O 1
ATOM 1528 N N . TYR A 1 105 ? -4.065 -20.822 -6.678 1.00 0.00 105 TYR A N 1
ATOM 1529 C CA . TYR A 1 105 ? -4.958 -21.786 -7.311 1.00 0.00 105 TYR A CA 1
ATOM 1530 C C . TYR A 1 105 ? -6.412 -21.499 -6.950 1.00 0.00 105 TYR A C 1
ATOM 1531 O O . TYR A 1 105 ? -6.789 -21.517 -5.778 1.00 0.00 105 TYR A O 1
ATOM 1549 N N . ASP A 1 106 ? -7.227 -21.236 -7.966 1.00 0.00 106 ASP A N 1
ATOM 1550 C CA . ASP A 1 106 ? -8.641 -20.947 -7.758 1.00 0.00 106 ASP A CA 1
ATOM 1551 C C . ASP A 1 106 ? -9.455 -22.234 -7.699 1.00 0.00 106 ASP A C 1
ATOM 1552 O O . ASP A 1 106 ? -9.471 -23.015 -8.649 1.00 0.00 106 ASP A O 1
ATOM 1561 N N . ALA A 1 107 ? -10.131 -22.449 -6.575 1.00 0.00 107 ALA A N 1
ATOM 1562 C CA . ALA A 1 107 ? -10.950 -23.642 -6.392 1.00 0.00 107 ALA A CA 1
ATOM 1563 C C . ALA A 1 107 ? -12.316 -23.477 -7.048 1.00 0.00 107 ALA A C 1
ATOM 1564 O O . ALA A 1 107 ? -13.309 -23.201 -6.376 1.00 0.00 107 ALA A O 1
ATOM 1571 N N . SER A 1 108 ? -12.358 -23.646 -8.366 1.00 0.00 108 SER A N 1
ATOM 1572 C CA . SER A 1 108 ? -13.603 -23.511 -9.114 1.00 0.00 108 SER A CA 1
ATOM 1573 C C . SER A 1 108 ? -14.451 -24.773 -8.989 1.00 0.00 108 SER A C 1
ATOM 1574 O O . SER A 1 108 ? -15.665 -24.738 -9.186 1.00 0.00 108 SER A O 1
ATOM 1582 N N . GLY A 1 1 ? -6.915 36.268 -6.577 1.00 0.00 1 GLY A N 2
ATOM 1583 C CA . GLY A 1 1 ? -5.963 35.179 -6.450 1.00 0.00 1 GLY A CA 2
ATOM 1584 C C . GLY A 1 1 ? -6.111 34.430 -5.141 1.00 0.00 1 GLY A C 2
ATOM 1585 O O . GLY A 1 1 ? -6.139 35.036 -4.071 1.00 0.00 1 GLY A O 2
ATOM 1589 N N . SER A 1 2 ? -6.207 33.106 -5.226 1.00 0.00 2 SER A N 2
ATOM 1590 C CA . SER A 1 2 ? -6.357 32.273 -4.040 1.00 0.00 2 SER A CA 2
ATOM 1591 C C . SER A 1 2 ? -5.349 31.127 -4.049 1.00 0.00 2 SER A C 2
ATOM 1592 O O . SER A 1 2 ? -4.716 30.851 -5.068 1.00 0.00 2 SER A O 2
ATOM 1600 N N . SER A 1 3 ? -5.208 30.463 -2.906 1.00 0.00 3 SER A N 2
ATOM 1601 C CA . SER A 1 3 ? -4.275 29.349 -2.780 1.00 0.00 3 SER A CA 2
ATOM 1602 C C . SER A 1 3 ? -3.006 29.609 -3.586 1.00 0.00 3 SER A C 2
ATOM 1603 O O . SER A 1 3 ? -2.488 28.717 -4.256 1.00 0.00 3 SER A O 2
ATOM 1611 N N . GLY A 1 4 ? -2.510 30.841 -3.515 1.00 0.00 4 GLY A N 2
ATOM 1612 C CA . GLY A 1 4 ? -1.306 31.199 -4.242 1.00 0.00 4 GLY A CA 2
ATOM 1613 C C . GLY A 1 4 ? -0.047 30.697 -3.562 1.00 0.00 4 GLY A C 2
ATOM 1614 O O . GLY A 1 4 ? 0.329 29.535 -3.717 1.00 0.00 4 GLY A O 2
ATOM 1618 N N . SER A 1 5 ? 0.607 31.575 -2.807 1.00 0.00 5 SER A N 2
ATOM 1619 C CA . SER A 1 5 ? 1.833 31.215 -2.106 1.00 0.00 5 SER A CA 2
ATOM 1620 C C . SER A 1 5 ? 1.519 30.505 -0.793 1.00 0.00 5 SER A C 2
ATOM 1621 O O . SER A 1 5 ? 1.027 31.118 0.156 1.00 0.00 5 SER A O 2
ATOM 1629 N N . SER A 1 6 ? 1.809 29.209 -0.744 1.00 0.00 6 SER A N 2
ATOM 1630 C CA . SER A 1 6 ? 1.555 28.413 0.451 1.00 0.00 6 SER A CA 2
ATOM 1631 C C . SER A 1 6 ? 2.326 27.097 0.402 1.00 0.00 6 SER A C 2
ATOM 1632 O O . SER A 1 6 ? 2.664 26.603 -0.672 1.00 0.00 6 SER A O 2
ATOM 1640 N N . GLY A 1 7 ? 2.601 26.535 1.576 1.00 0.00 7 GLY A N 2
ATOM 1641 C CA . GLY A 1 7 ? 3.331 25.283 1.645 1.00 0.00 7 GLY A CA 2
ATOM 1642 C C . GLY A 1 7 ? 3.009 24.494 2.899 1.00 0.00 7 GLY A C 2
ATOM 1643 O O . GLY A 1 7 ? 3.736 24.565 3.890 1.00 0.00 7 GLY A O 2
ATOM 1647 N N . VAL A 1 8 ? 1.916 23.740 2.857 1.00 0.00 8 VAL A N 2
ATOM 1648 C CA . VAL A 1 8 ? 1.498 22.933 3.998 1.00 0.00 8 VAL A CA 2
ATOM 1649 C C . VAL A 1 8 ? 1.354 21.466 3.611 1.00 0.00 8 VAL A C 2
ATOM 1650 O O . VAL A 1 8 ? 1.011 21.143 2.473 1.00 0.00 8 VAL A O 2
ATOM 1663 N N . VAL A 1 9 ? 1.616 20.579 4.565 1.00 0.00 9 VAL A N 2
ATOM 1664 C CA . VAL A 1 9 ? 1.514 19.145 4.326 1.00 0.00 9 VAL A CA 2
ATOM 1665 C C . VAL A 1 9 ? 0.131 18.622 4.699 1.00 0.00 9 VAL A C 2
ATOM 1666 O O . VAL A 1 9 ? -0.372 18.894 5.789 1.00 0.00 9 VAL A O 2
ATOM 1679 N N . ASP A 1 10 ? -0.478 17.872 3.788 1.00 0.00 10 ASP A N 2
ATOM 1680 C CA . ASP A 1 10 ? -1.803 17.310 4.021 1.00 0.00 10 ASP A CA 2
ATOM 1681 C C . ASP A 1 10 ? -1.815 15.811 3.737 1.00 0.00 10 ASP A C 2
ATOM 1682 O O . ASP A 1 10 ? -1.972 15.372 2.598 1.00 0.00 10 ASP A O 2
ATOM 1691 N N . PRO A 1 11 ? -1.643 15.006 4.796 1.00 0.00 11 PRO A N 2
ATOM 1692 C CA . PRO A 1 11 ? -1.629 13.544 4.687 1.00 0.00 11 PRO A CA 2
ATOM 1693 C C . PRO A 1 11 ? -3.004 12.975 4.354 1.00 0.00 11 PRO A C 2
ATOM 1694 O O . PRO A 1 11 ? -3.161 11.767 4.177 1.00 0.00 11 PRO A O 2
ATOM 1705 N N . SER A 1 12 ? -3.999 13.853 4.270 1.00 0.00 12 SER A N 2
ATOM 1706 C CA . SER A 1 12 ? -5.362 13.438 3.963 1.00 0.00 12 SER A CA 2
ATOM 1707 C C . SER A 1 12 ? -5.676 13.659 2.486 1.00 0.00 12 SER A C 2
ATOM 1708 O O . SER A 1 12 ? -6.823 13.532 2.057 1.00 0.00 12 SER A O 2
ATOM 1716 N N . LYS A 1 13 ? -4.649 13.989 1.712 1.00 0.00 13 LYS A N 2
ATOM 1717 C CA . LYS A 1 13 ? -4.812 14.227 0.282 1.00 0.00 13 LYS A CA 2
ATOM 1718 C C . LYS A 1 13 ? -4.083 13.164 -0.533 1.00 0.00 13 LYS A C 2
ATOM 1719 O O . LYS A 1 13 ? -4.217 13.105 -1.756 1.00 0.00 13 LYS A O 2
ATOM 1738 N N . VAL A 1 14 ? -3.314 12.323 0.152 1.00 0.00 14 VAL A N 2
ATOM 1739 C CA . VAL A 1 14 ? -2.567 11.260 -0.510 1.00 0.00 14 VAL A CA 2
ATOM 1740 C C . VAL A 1 14 ? -3.441 10.031 -0.732 1.00 0.00 14 VAL A C 2
ATOM 1741 O O . VAL A 1 14 ? -4.029 9.495 0.206 1.00 0.00 14 VAL A O 2
ATOM 1754 N N . LYS A 1 15 ? -3.520 9.587 -1.982 1.00 0.00 15 LYS A N 2
ATOM 1755 C CA . LYS A 1 15 ? -4.320 8.420 -2.331 1.00 0.00 15 LYS A CA 2
ATOM 1756 C C . LYS A 1 15 ? -3.454 7.337 -2.967 1.00 0.00 15 LYS A C 2
ATOM 1757 O O . LYS A 1 15 ? -2.272 7.553 -3.235 1.00 0.00 15 LYS A O 2
ATOM 1776 N N . ILE A 1 16 ? -4.051 6.174 -3.208 1.00 0.00 16 ILE A N 2
ATOM 1777 C CA . ILE A 1 16 ? -3.334 5.060 -3.815 1.00 0.00 16 ILE A CA 2
ATOM 1778 C C . ILE A 1 16 ? -4.259 4.226 -4.696 1.00 0.00 16 ILE A C 2
ATOM 1779 O O . ILE A 1 16 ? -5.397 3.944 -4.325 1.00 0.00 16 ILE A O 2
ATOM 1795 N N . ALA A 1 17 ? -3.760 3.832 -5.863 1.00 0.00 17 ALA A N 2
ATOM 1796 C CA . ALA A 1 17 ? -4.539 3.028 -6.795 1.00 0.00 17 ALA A CA 2
ATOM 1797 C C . ALA A 1 17 ? -3.666 1.981 -7.479 1.00 0.00 17 ALA A C 2
ATOM 1798 O O . ALA A 1 17 ? -2.535 2.263 -7.874 1.00 0.00 17 ALA A O 2
ATOM 1805 N N . GLY A 1 18 ? -4.199 0.770 -7.617 1.00 0.00 18 GLY A N 2
ATOM 1806 C CA . GLY A 1 18 ? -3.454 -0.300 -8.254 1.00 0.00 18 GLY A CA 2
ATOM 1807 C C . GLY A 1 18 ? -4.054 -1.665 -7.983 1.00 0.00 18 GLY A C 2
ATOM 1808 O O . GLY A 1 18 ? -4.936 -1.823 -7.138 1.00 0.00 18 GLY A O 2
ATOM 1812 N N . PRO A 1 19 ? -3.574 -2.682 -8.714 1.00 0.00 19 PRO A N 2
ATOM 1813 C CA . PRO A 1 19 ? -4.056 -4.059 -8.567 1.00 0.00 19 PRO A CA 2
ATOM 1814 C C . PRO A 1 19 ? -3.633 -4.683 -7.242 1.00 0.00 19 PRO A C 2
ATOM 1815 O O . PRO A 1 19 ? -4.339 -5.524 -6.686 1.00 0.00 19 PRO A O 2
ATOM 1826 N N . GLY A 1 20 ? -2.475 -4.265 -6.739 1.00 0.00 20 GLY A N 2
ATOM 1827 C CA . GLY A 1 20 ? -1.978 -4.793 -5.481 1.00 0.00 20 GLY A CA 2
ATOM 1828 C C . GLY A 1 20 ? -2.999 -4.691 -4.366 1.00 0.00 20 GLY A C 2
ATOM 1829 O O . GLY A 1 20 ? -3.222 -5.651 -3.626 1.00 0.00 20 GLY A O 2
ATOM 1833 N N . LEU A 1 21 ? -3.622 -3.524 -4.241 1.00 0.00 21 LEU A N 2
ATOM 1834 C CA . LEU A 1 21 ? -4.625 -3.299 -3.206 1.00 0.00 21 LEU A CA 2
ATOM 1835 C C . LEU A 1 21 ? -5.949 -3.959 -3.576 1.00 0.00 21 LEU A C 2
ATOM 1836 O O . LEU A 1 21 ? -6.724 -4.351 -2.705 1.00 0.00 21 LEU A O 2
ATOM 1852 N N . GLY A 1 22 ? -6.200 -4.080 -4.876 1.00 0.00 22 GLY A N 2
ATOM 1853 C CA . GLY A 1 22 ? -7.430 -4.696 -5.340 1.00 0.00 22 GLY A CA 2
ATOM 1854 C C . GLY A 1 22 ? -7.725 -6.005 -4.634 1.00 0.00 22 GLY A C 2
ATOM 1855 O O . GLY A 1 22 ? -6.879 -6.533 -3.912 1.00 0.00 22 GLY A O 2
ATOM 1859 N N . SER A 1 23 ? -8.928 -6.530 -4.843 1.00 0.00 23 SER A N 2
ATOM 1860 C CA . SER A 1 23 ? -9.334 -7.783 -4.218 1.00 0.00 23 SER A CA 2
ATOM 1861 C C . SER A 1 23 ? -8.911 -8.977 -5.069 1.00 0.00 23 SER A C 2
ATOM 1862 O O . SER A 1 23 ? -9.032 -10.127 -4.648 1.00 0.00 23 SER A O 2
ATOM 1870 N N . GLY A 1 24 ? -8.415 -8.694 -6.269 1.00 0.00 24 GLY A N 2
ATOM 1871 C CA . GLY A 1 24 ? -7.982 -9.754 -7.162 1.00 0.00 24 GLY A CA 2
ATOM 1872 C C . GLY A 1 24 ? -6.501 -10.051 -7.034 1.00 0.00 24 GLY A C 2
ATOM 1873 O O . GLY A 1 24 ? -5.786 -10.120 -8.033 1.00 0.00 24 GLY A O 2
ATOM 1877 N N . VAL A 1 25 ? -6.038 -10.226 -5.800 1.00 0.00 25 VAL A N 2
ATOM 1878 C CA . VAL A 1 25 ? -4.633 -10.516 -5.544 1.00 0.00 25 VAL A CA 2
ATOM 1879 C C . VAL A 1 25 ? -4.418 -12.002 -5.274 1.00 0.00 25 VAL A C 2
ATOM 1880 O O . VAL A 1 25 ? -5.243 -12.651 -4.632 1.00 0.00 25 VAL A O 2
ATOM 1893 N N . ARG A 1 26 ? -3.306 -12.532 -5.769 1.00 0.00 26 ARG A N 2
ATOM 1894 C CA . ARG A 1 26 ? -2.983 -13.942 -5.583 1.00 0.00 26 ARG A CA 2
ATOM 1895 C C . ARG A 1 26 ? -1.683 -14.103 -4.800 1.00 0.00 26 ARG A C 2
ATOM 1896 O O . ARG A 1 26 ? -0.778 -13.276 -4.903 1.00 0.00 26 ARG A O 2
ATOM 1917 N N . ALA A 1 27 ? -1.600 -15.173 -4.016 1.00 0.00 27 ALA A N 2
ATOM 1918 C CA . ALA A 1 27 ? -0.411 -15.444 -3.216 1.00 0.00 27 ALA A CA 2
ATOM 1919 C C . ALA A 1 27 ? 0.781 -15.788 -4.104 1.00 0.00 27 ALA A C 2
ATOM 1920 O O . ALA A 1 27 ? 0.619 -16.344 -5.189 1.00 0.00 27 ALA A O 2
ATOM 1927 N N . ARG A 1 28 ? 1.978 -15.452 -3.635 1.00 0.00 28 ARG A N 2
ATOM 1928 C CA . ARG A 1 28 ? 3.197 -15.724 -4.387 1.00 0.00 28 ARG A CA 2
ATOM 1929 C C . ARG A 1 28 ? 3.131 -15.096 -5.775 1.00 0.00 28 ARG A C 2
ATOM 1930 O O . ARG A 1 28 ? 3.551 -15.701 -6.762 1.00 0.00 28 ARG A O 2
ATOM 1951 N N . VAL A 1 29 ? 2.600 -13.879 -5.844 1.00 0.00 29 VAL A N 2
ATOM 1952 C CA . VAL A 1 29 ? 2.479 -13.169 -7.112 1.00 0.00 29 VAL A CA 2
ATOM 1953 C C . VAL A 1 29 ? 2.955 -11.727 -6.981 1.00 0.00 29 VAL A C 2
ATOM 1954 O O . VAL A 1 29 ? 2.823 -11.111 -5.923 1.00 0.00 29 VAL A O 2
ATOM 1967 N N . LEU A 1 30 ? 3.510 -11.192 -8.064 1.00 0.00 30 LEU A N 2
ATOM 1968 C CA . LEU A 1 30 ? 4.007 -9.821 -8.071 1.00 0.00 30 LEU A CA 2
ATOM 1969 C C . LEU A 1 30 ? 2.856 -8.824 -7.965 1.00 0.00 30 LEU A C 2
ATOM 1970 O O . LEU A 1 30 ? 2.025 -8.723 -8.867 1.00 0.00 30 LEU A O 2
ATOM 1986 N N . GLN A 1 31 ? 2.817 -8.090 -6.858 1.00 0.00 31 GLN A N 2
ATOM 1987 C CA . GLN A 1 31 ? 1.770 -7.100 -6.635 1.00 0.00 31 GLN A CA 2
ATOM 1988 C C . GLN A 1 31 ? 2.366 -5.709 -6.452 1.00 0.00 31 GLN A C 2
ATOM 1989 O O . GLN A 1 31 ? 3.267 -5.510 -5.636 1.00 0.00 31 GLN A O 2
ATOM 2003 N N . SER A 1 32 ? 1.858 -4.747 -7.216 1.00 0.00 32 SER A N 2
ATOM 2004 C CA . SER A 1 32 ? 2.343 -3.374 -7.141 1.00 0.00 32 SER A CA 2
ATOM 2005 C C . SER A 1 32 ? 1.205 -2.382 -7.359 1.00 0.00 32 SER A C 2
ATOM 2006 O O . SER A 1 32 ? 0.235 -2.677 -8.060 1.00 0.00 32 SER A O 2
ATOM 2014 N N . PHE A 1 33 ? 1.329 -1.206 -6.755 1.00 0.00 33 PHE A N 2
ATOM 2015 C CA . PHE A 1 33 ? 0.310 -0.170 -6.881 1.00 0.00 33 PHE A CA 2
ATOM 2016 C C . PHE A 1 33 ? 0.950 1.206 -7.034 1.00 0.00 33 PHE A C 2
ATOM 2017 O O . PHE A 1 33 ? 2.174 1.334 -7.074 1.00 0.00 33 PHE A O 2
ATOM 2034 N N . THR A 1 34 ? 0.113 2.235 -7.122 1.00 0.00 34 THR A N 2
ATOM 2035 C CA . THR A 1 34 ? 0.595 3.603 -7.274 1.00 0.00 34 THR A CA 2
ATOM 2036 C C . THR A 1 34 ? 0.112 4.486 -6.129 1.00 0.00 34 THR A C 2
ATOM 2037 O O . THR A 1 34 ? -1.063 4.457 -5.763 1.00 0.00 34 THR A O 2
ATOM 2048 N N . VAL A 1 35 ? 1.025 5.272 -5.569 1.00 0.00 35 VAL A N 2
ATOM 2049 C CA . VAL A 1 35 ? 0.692 6.167 -4.467 1.00 0.00 35 VAL A CA 2
ATOM 2050 C C . VAL A 1 35 ? 0.859 7.627 -4.874 1.00 0.00 35 VAL A C 2
ATOM 2051 O O . VAL A 1 35 ? 1.980 8.115 -5.022 1.00 0.00 35 VAL A O 2
ATOM 2064 N N . ASP A 1 36 ? -0.260 8.318 -5.050 1.00 0.00 36 ASP A N 2
ATOM 2065 C CA . ASP A 1 36 ? -0.238 9.724 -5.438 1.00 0.00 36 ASP A CA 2
ATOM 2066 C C . ASP A 1 36 ? -0.245 10.627 -4.208 1.00 0.00 36 ASP A C 2
ATOM 2067 O O . ASP A 1 36 ? -1.265 10.764 -3.533 1.00 0.00 36 ASP A O 2
ATOM 2076 N N . SER A 1 37 ? 0.899 11.239 -3.924 1.00 0.00 37 SER A N 2
ATOM 2077 C CA . SER A 1 37 ? 1.026 12.126 -2.773 1.00 0.00 37 SER A CA 2
ATOM 2078 C C . SER A 1 37 ? 1.345 13.550 -3.216 1.00 0.00 37 SER A C 2
ATOM 2079 O O . SER A 1 37 ? 1.851 14.357 -2.436 1.00 0.00 37 SER A O 2
ATOM 2087 N N . SER A 1 38 ? 1.046 13.853 -4.476 1.00 0.00 38 SER A N 2
ATOM 2088 C CA . SER A 1 38 ? 1.303 15.178 -5.026 1.00 0.00 38 SER A CA 2
ATOM 2089 C C . SER A 1 38 ? 0.482 16.238 -4.297 1.00 0.00 38 SER A C 2
ATOM 2090 O O . SER A 1 38 ? 0.979 17.319 -3.985 1.00 0.00 38 SER A O 2
ATOM 2098 N N . LYS A 1 39 ? -0.780 15.919 -4.030 1.00 0.00 39 LYS A N 2
ATOM 2099 C CA . LYS A 1 39 ? -1.673 16.840 -3.337 1.00 0.00 39 LYS A CA 2
ATOM 2100 C C . LYS A 1 39 ? -1.377 16.863 -1.841 1.00 0.00 39 LYS A C 2
ATOM 2101 O O . LYS A 1 39 ? -1.820 17.761 -1.125 1.00 0.00 39 LYS A O 2
ATOM 2120 N N . ALA A 1 40 ? -0.626 15.870 -1.376 1.00 0.00 40 ALA A N 2
ATOM 2121 C CA . ALA A 1 40 ? -0.269 15.779 0.035 1.00 0.00 40 ALA A CA 2
ATOM 2122 C C . ALA A 1 40 ? 0.868 16.735 0.375 1.00 0.00 40 ALA A C 2
ATOM 2123 O O . ALA A 1 40 ? 0.940 17.260 1.487 1.00 0.00 40 ALA A O 2
ATOM 2130 N N . GLY A 1 41 ? 1.758 16.959 -0.588 1.00 0.00 41 GLY A N 2
ATOM 2131 C CA . GLY A 1 41 ? 2.880 17.852 -0.369 1.00 0.00 41 GLY A CA 2
ATOM 2132 C C . GLY A 1 41 ? 4.208 17.213 -0.724 1.00 0.00 41 GLY A C 2
ATOM 2133 O O . GLY A 1 41 ? 4.313 16.496 -1.720 1.00 0.00 41 GLY A O 2
ATOM 2137 N N . LEU A 1 42 ? 5.224 17.473 0.090 1.00 0.00 42 LEU A N 2
ATOM 2138 C CA . LEU A 1 42 ? 6.553 16.919 -0.144 1.00 0.00 42 LEU A CA 2
ATOM 2139 C C . LEU A 1 42 ? 6.975 16.009 1.006 1.00 0.00 42 LEU A C 2
ATOM 2140 O O . LEU A 1 42 ? 8.163 15.775 1.222 1.00 0.00 42 LEU A O 2
ATOM 2156 N N . ALA A 1 43 ? 5.991 15.496 1.738 1.00 0.00 43 ALA A N 2
ATOM 2157 C CA . ALA A 1 43 ? 6.260 14.609 2.863 1.00 0.00 43 ALA A CA 2
ATOM 2158 C C . ALA A 1 43 ? 6.560 13.193 2.385 1.00 0.00 43 ALA A C 2
ATOM 2159 O O . ALA A 1 43 ? 6.091 12.754 1.335 1.00 0.00 43 ALA A O 2
ATOM 2166 N N . PRO A 1 44 ? 7.362 12.460 3.172 1.00 0.00 44 PRO A N 2
ATOM 2167 C CA . PRO A 1 44 ? 7.744 11.081 2.848 1.00 0.00 44 PRO A CA 2
ATOM 2168 C C . PRO A 1 44 ? 6.573 10.112 2.971 1.00 0.00 44 PRO A C 2
ATOM 2169 O O . PRO A 1 44 ? 5.529 10.450 3.529 1.00 0.00 44 PRO A O 2
ATOM 2180 N N . LEU A 1 45 ? 6.754 8.905 2.446 1.00 0.00 45 LEU A N 2
ATOM 2181 C CA . LEU A 1 45 ? 5.713 7.885 2.498 1.00 0.00 45 LEU A CA 2
ATOM 2182 C C . LEU A 1 45 ? 6.241 6.597 3.122 1.00 0.00 45 LEU A C 2
ATOM 2183 O O . LEU A 1 45 ? 7.365 6.180 2.846 1.00 0.00 45 LEU A O 2
ATOM 2199 N N . GLU A 1 46 ? 5.422 5.973 3.962 1.00 0.00 46 GLU A N 2
ATOM 2200 C CA . GLU A 1 46 ? 5.808 4.732 4.623 1.00 0.00 46 GLU A CA 2
ATOM 2201 C C . GLU A 1 46 ? 4.833 3.608 4.285 1.00 0.00 46 GLU A C 2
ATOM 2202 O O . GLU A 1 46 ? 3.634 3.839 4.125 1.00 0.00 46 GLU A O 2
ATOM 2214 N N . VAL A 1 47 ? 5.355 2.391 4.176 1.00 0.00 47 VAL A N 2
ATOM 2215 C CA . VAL A 1 47 ? 4.532 1.231 3.856 1.00 0.00 47 VAL A CA 2
ATOM 2216 C C . VAL A 1 47 ? 4.862 0.055 4.767 1.00 0.00 47 VAL A C 2
ATOM 2217 O O . VAL A 1 47 ? 6.026 -0.181 5.096 1.00 0.00 47 VAL A O 2
ATOM 2230 N N . ARG A 1 48 ? 3.833 -0.681 5.172 1.00 0.00 48 ARG A N 2
ATOM 2231 C CA . ARG A 1 48 ? 4.014 -1.834 6.047 1.00 0.00 48 ARG A CA 2
ATOM 2232 C C . ARG A 1 48 ? 2.991 -2.921 5.732 1.00 0.00 48 ARG A C 2
ATOM 2233 O O . ARG A 1 48 ? 1.794 -2.651 5.630 1.00 0.00 48 ARG A O 2
ATOM 2254 N N . VAL A 1 49 ? 3.471 -4.150 5.579 1.00 0.00 49 VAL A N 2
ATOM 2255 C CA . VAL A 1 49 ? 2.598 -5.279 5.276 1.00 0.00 49 VAL A CA 2
ATOM 2256 C C . VAL A 1 49 ? 2.613 -6.303 6.406 1.00 0.00 49 VAL A C 2
ATOM 2257 O O . VAL A 1 49 ? 3.672 -6.791 6.803 1.00 0.00 49 VAL A O 2
ATOM 2270 N N . LEU A 1 50 ? 1.431 -6.627 6.919 1.00 0.00 50 LEU A N 2
ATOM 2271 C CA . LEU A 1 50 ? 1.307 -7.595 8.003 1.00 0.00 50 LEU A CA 2
ATOM 2272 C C . LEU A 1 50 ? 0.548 -8.835 7.542 1.00 0.00 50 LEU A C 2
ATOM 2273 O O . LEU A 1 50 ? -0.383 -8.744 6.744 1.00 0.00 50 LEU A O 2
ATOM 2289 N N . GLY A 1 51 ? 0.954 -9.995 8.052 1.00 0.00 51 GLY A N 2
ATOM 2290 C CA . GLY A 1 51 ? 0.300 -11.236 7.683 1.00 0.00 51 GLY A CA 2
ATOM 2291 C C . GLY A 1 51 ? -0.920 -11.526 8.535 1.00 0.00 51 GLY A C 2
ATOM 2292 O O . GLY A 1 51 ? -1.170 -10.865 9.544 1.00 0.00 51 GLY A O 2
ATOM 2296 N N . PRO A 1 52 ? -1.705 -12.535 8.128 1.00 0.00 52 PRO A N 2
ATOM 2297 C CA . PRO A 1 52 ? -2.919 -12.932 8.848 1.00 0.00 52 PRO A CA 2
ATOM 2298 C C . PRO A 1 52 ? -2.610 -13.584 10.191 1.00 0.00 52 PRO A C 2
ATOM 2299 O O . PRO A 1 52 ? -3.379 -13.459 11.145 1.00 0.00 52 PRO A O 2
ATOM 2310 N N . ARG A 1 53 ? -1.479 -14.279 10.260 1.00 0.00 53 ARG A N 2
ATOM 2311 C CA . ARG A 1 53 ? -1.069 -14.951 11.487 1.00 0.00 53 ARG A CA 2
ATOM 2312 C C . ARG A 1 53 ? -0.112 -14.076 12.293 1.00 0.00 53 ARG A C 2
ATOM 2313 O O . ARG A 1 53 ? -0.035 -14.185 13.516 1.00 0.00 53 ARG A O 2
ATOM 2334 N N . GLY A 1 54 ? 0.616 -13.208 11.597 1.00 0.00 54 GLY A N 2
ATOM 2335 C CA . GLY A 1 54 ? 1.559 -12.328 12.263 1.00 0.00 54 GLY A CA 2
ATOM 2336 C C . GLY A 1 54 ? 2.908 -12.294 11.574 1.00 0.00 54 GLY A C 2
ATOM 2337 O O . GLY A 1 54 ? 3.933 -12.046 12.211 1.00 0.00 54 GLY A O 2
ATOM 2341 N N . LEU A 1 55 ? 2.910 -12.546 10.269 1.00 0.00 55 LEU A N 2
ATOM 2342 C CA . LEU A 1 55 ? 4.145 -12.545 9.492 1.00 0.00 55 LEU A CA 2
ATOM 2343 C C . LEU A 1 55 ? 4.477 -11.140 9.000 1.00 0.00 55 LEU A C 2
ATOM 2344 O O . LEU A 1 55 ? 3.583 -10.335 8.737 1.00 0.00 55 LEU A O 2
ATOM 2360 N N . VAL A 1 56 ? 5.768 -10.852 8.873 1.00 0.00 56 VAL A N 2
ATOM 2361 C CA . VAL A 1 56 ? 6.219 -9.546 8.408 1.00 0.00 56 VAL A CA 2
ATOM 2362 C C . VAL A 1 56 ? 6.847 -9.643 7.022 1.00 0.00 56 VAL A C 2
ATOM 2363 O O . VAL A 1 56 ? 7.817 -10.371 6.819 1.00 0.00 56 VAL A O 2
ATOM 2376 N N . GLU A 1 57 ? 6.286 -8.902 6.071 1.00 0.00 57 GLU A N 2
ATOM 2377 C CA . GLU A 1 57 ? 6.792 -8.904 4.703 1.00 0.00 57 GLU A CA 2
ATOM 2378 C C . GLU A 1 57 ? 7.401 -7.552 4.346 1.00 0.00 57 GLU A C 2
ATOM 2379 O O . GLU A 1 57 ? 6.914 -6.497 4.752 1.00 0.00 57 GLU A O 2
ATOM 2391 N N . PRO A 1 58 ? 8.494 -7.584 3.568 1.00 0.00 58 PRO A N 2
ATOM 2392 C CA . PRO A 1 58 ? 9.195 -6.370 3.138 1.00 0.00 58 PRO A CA 2
ATOM 2393 C C . PRO A 1 58 ? 8.384 -5.557 2.136 1.00 0.00 58 PRO A C 2
ATOM 2394 O O . PRO A 1 58 ? 7.379 -6.030 1.606 1.00 0.00 58 PRO A O 2
ATOM 2405 N N . VAL A 1 59 ? 8.828 -4.330 1.879 1.00 0.00 59 VAL A N 2
ATOM 2406 C CA . VAL A 1 59 ? 8.144 -3.451 0.938 1.00 0.00 59 VAL A CA 2
ATOM 2407 C C . VAL A 1 59 ? 9.142 -2.641 0.118 1.00 0.00 59 VAL A C 2
ATOM 2408 O O . VAL A 1 59 ? 10.284 -2.443 0.531 1.00 0.00 59 VAL A O 2
ATOM 2421 N N . ASN A 1 60 ? 8.703 -2.172 -1.046 1.00 0.00 60 ASN A N 2
ATOM 2422 C CA . ASN A 1 60 ? 9.558 -1.382 -1.924 1.00 0.00 60 ASN A CA 2
ATOM 2423 C C . ASN A 1 60 ? 9.023 0.040 -2.068 1.00 0.00 60 ASN A C 2
ATOM 2424 O O . ASN A 1 60 ? 7.814 0.254 -2.154 1.00 0.00 60 ASN A O 2
ATOM 2435 N N . VAL A 1 61 ? 9.933 1.008 -2.094 1.00 0.00 61 VAL A N 2
ATOM 2436 C CA . VAL A 1 61 ? 9.554 2.409 -2.229 1.00 0.00 61 VAL A CA 2
ATOM 2437 C C . VAL A 1 61 ? 10.393 3.105 -3.296 1.00 0.00 61 VAL A C 2
ATOM 2438 O O . VAL A 1 61 ? 11.575 3.380 -3.091 1.00 0.00 61 VAL A O 2
ATOM 2451 N N . VAL A 1 62 ? 9.772 3.387 -4.438 1.00 0.00 62 VAL A N 2
ATOM 2452 C CA . VAL A 1 62 ? 10.460 4.052 -5.537 1.00 0.00 62 VAL A CA 2
ATOM 2453 C C . VAL A 1 62 ? 9.638 5.218 -6.075 1.00 0.00 62 VAL A C 2
ATOM 2454 O O . VAL A 1 62 ? 8.519 5.033 -6.553 1.00 0.00 62 VAL A O 2
ATOM 2467 N N . ASP A 1 63 ? 10.201 6.418 -5.994 1.00 0.00 63 ASP A N 2
ATOM 2468 C CA . ASP A 1 63 ? 9.521 7.616 -6.474 1.00 0.00 63 ASP A CA 2
ATOM 2469 C C . ASP A 1 63 ? 9.563 7.691 -7.997 1.00 0.00 63 ASP A C 2
ATOM 2470 O O . ASP A 1 63 ? 10.610 7.485 -8.610 1.00 0.00 63 ASP A O 2
ATOM 2479 N N . ASN A 1 64 ? 8.417 7.986 -8.601 1.00 0.00 64 ASN A N 2
ATOM 2480 C CA . ASN A 1 64 ? 8.322 8.086 -10.054 1.00 0.00 64 ASN A CA 2
ATOM 2481 C C . ASN A 1 64 ? 9.010 9.352 -10.557 1.00 0.00 64 ASN A C 2
ATOM 2482 O O . ASN A 1 64 ? 9.730 9.325 -11.554 1.00 0.00 64 ASN A O 2
ATOM 2493 N N . GLY A 1 65 ? 8.780 10.461 -9.860 1.00 0.00 65 GLY A N 2
ATOM 2494 C CA . GLY A 1 65 ? 9.385 11.721 -10.252 1.00 0.00 65 GLY A CA 2
ATOM 2495 C C . GLY A 1 65 ? 8.355 12.752 -10.671 1.00 0.00 65 GLY A C 2
ATOM 2496 O O . GLY A 1 65 ? 8.606 13.955 -10.599 1.00 0.00 65 GLY A O 2
ATOM 2500 N N . ASP A 1 66 ? 7.194 12.281 -11.111 1.00 0.00 66 ASP A N 2
ATOM 2501 C CA . ASP A 1 66 ? 6.123 13.170 -11.545 1.00 0.00 66 ASP A CA 2
ATOM 2502 C C . ASP A 1 66 ? 5.252 13.589 -10.364 1.00 0.00 66 ASP A C 2
ATOM 2503 O O . ASP A 1 66 ? 4.820 14.736 -10.275 1.00 0.00 66 ASP A O 2
ATOM 2512 N N . GLY A 1 67 ? 4.998 12.648 -9.460 1.00 0.00 67 GLY A N 2
ATOM 2513 C CA . GLY A 1 67 ? 4.180 12.937 -8.298 1.00 0.00 67 GLY A CA 2
ATOM 2514 C C . GLY A 1 67 ? 3.527 11.695 -7.723 1.00 0.00 67 GLY A C 2
ATOM 2515 O O . GLY A 1 67 ? 2.406 11.749 -7.218 1.00 0.00 67 GLY A O 2
ATOM 2519 N N . THR A 1 68 ? 4.230 10.569 -7.802 1.00 0.00 68 THR A N 2
ATOM 2520 C CA . THR A 1 68 ? 3.713 9.307 -7.289 1.00 0.00 68 THR A CA 2
ATOM 2521 C C . THR A 1 68 ? 4.844 8.400 -6.819 1.00 0.00 68 THR A C 2
ATOM 2522 O O . THR A 1 68 ? 6.020 8.737 -6.953 1.00 0.00 68 THR A O 2
ATOM 2533 N N . HIS A 1 69 ? 4.480 7.245 -6.268 1.00 0.00 69 HIS A N 2
ATOM 2534 C CA . HIS A 1 69 ? 5.465 6.287 -5.779 1.00 0.00 69 HIS A CA 2
ATOM 2535 C C . HIS A 1 69 ? 4.981 4.856 -5.988 1.00 0.00 69 HIS A C 2
ATOM 2536 O O . HIS A 1 69 ? 3.849 4.515 -5.646 1.00 0.00 69 HIS A O 2
ATOM 2551 N N . THR A 1 70 ? 5.847 4.021 -6.555 1.00 0.00 70 THR A N 2
ATOM 2552 C CA . THR A 1 70 ? 5.508 2.627 -6.812 1.00 0.00 70 THR A CA 2
ATOM 2553 C C . THR A 1 70 ? 5.912 1.738 -5.642 1.00 0.00 70 THR A C 2
ATOM 2554 O O . THR A 1 70 ? 6.978 1.916 -5.053 1.00 0.00 70 THR A O 2
ATOM 2565 N N . VAL A 1 71 ? 5.053 0.778 -5.310 1.00 0.00 71 VAL A N 2
ATOM 2566 C CA . VAL A 1 71 ? 5.322 -0.140 -4.210 1.00 0.00 71 VAL A CA 2
ATOM 2567 C C . VAL A 1 71 ? 5.132 -1.589 -4.645 1.00 0.00 71 VAL A C 2
ATOM 2568 O O . VAL A 1 71 ? 4.004 -2.075 -4.753 1.00 0.00 71 VAL A O 2
ATOM 2581 N N . THR A 1 72 ? 6.241 -2.278 -4.896 1.00 0.00 72 THR A N 2
ATOM 2582 C CA . THR A 1 72 ? 6.197 -3.671 -5.320 1.00 0.00 72 THR A CA 2
ATOM 2583 C C . THR A 1 72 ? 6.292 -4.613 -4.126 1.00 0.00 72 THR A C 2
ATOM 2584 O O . THR A 1 72 ? 7.070 -4.381 -3.200 1.00 0.00 72 THR A O 2
ATOM 2595 N N . TYR A 1 73 ? 5.496 -5.676 -4.152 1.00 0.00 73 TYR A N 2
ATOM 2596 C CA . TYR A 1 73 ? 5.489 -6.654 -3.070 1.00 0.00 73 TYR A CA 2
ATOM 2597 C C . TYR A 1 73 ? 4.806 -7.946 -3.507 1.00 0.00 73 TYR A C 2
ATOM 2598 O O . TYR A 1 73 ? 4.052 -7.966 -4.480 1.00 0.00 73 TYR A O 2
ATOM 2616 N N . THR A 1 74 ? 5.077 -9.025 -2.780 1.00 0.00 74 THR A N 2
ATOM 2617 C CA . THR A 1 74 ? 4.491 -10.323 -3.090 1.00 0.00 74 THR A CA 2
ATOM 2618 C C . THR A 1 74 ? 4.047 -11.043 -1.822 1.00 0.00 74 THR A C 2
ATOM 2619 O O . THR A 1 74 ? 4.853 -11.374 -0.952 1.00 0.00 74 THR A O 2
ATOM 2630 N N . PRO A 1 75 ? 2.734 -11.294 -1.712 1.00 0.00 75 PRO A N 2
ATOM 2631 C CA . PRO A 1 75 ? 2.153 -11.980 -0.553 1.00 0.00 75 PRO A CA 2
ATOM 2632 C C . PRO A 1 75 ? 2.540 -13.454 -0.499 1.00 0.00 75 PRO A C 2
ATOM 2633 O O . PRO A 1 75 ? 1.849 -14.307 -1.057 1.00 0.00 75 PRO A O 2
ATOM 2644 N N . SER A 1 76 ? 3.647 -13.747 0.176 1.00 0.00 76 SER A N 2
ATOM 2645 C CA . SER A 1 76 ? 4.126 -15.118 0.300 1.00 0.00 76 SER A CA 2
ATOM 2646 C C . SER A 1 76 ? 2.958 -16.096 0.393 1.00 0.00 76 SER A C 2
ATOM 2647 O O . SER A 1 76 ? 2.876 -17.054 -0.375 1.00 0.00 76 SER A O 2
ATOM 2655 N N . GLN A 1 77 ? 2.057 -15.844 1.337 1.00 0.00 77 GLN A N 2
ATOM 2656 C CA . GLN A 1 77 ? 0.895 -16.702 1.530 1.00 0.00 77 GLN A CA 2
ATOM 2657 C C . GLN A 1 77 ? -0.398 -15.905 1.395 1.00 0.00 77 GLN A C 2
ATOM 2658 O O . GLN A 1 77 ? -0.405 -14.683 1.546 1.00 0.00 77 GLN A O 2
ATOM 2672 N N . GLU A 1 78 ? -1.492 -16.604 1.107 1.00 0.00 78 GLU A N 2
ATOM 2673 C CA . GLU A 1 78 ? -2.790 -15.960 0.950 1.00 0.00 78 GLU A CA 2
ATOM 2674 C C . GLU A 1 78 ? -3.420 -15.664 2.308 1.00 0.00 78 GLU A C 2
ATOM 2675 O O . GLU A 1 78 ? -2.884 -16.043 3.348 1.00 0.00 78 GLU A O 2
ATOM 2687 N N . GLY A 1 79 ? -4.561 -14.982 2.289 1.00 0.00 79 GLY A N 2
ATOM 2688 C CA . GLY A 1 79 ? -5.244 -14.644 3.525 1.00 0.00 79 GLY A CA 2
ATOM 2689 C C . GLY A 1 79 ? -5.493 -13.156 3.662 1.00 0.00 79 GLY A C 2
ATOM 2690 O O . GLY A 1 79 ? -5.092 -12.357 2.816 1.00 0.00 79 GLY A O 2
ATOM 2694 N N . PRO A 1 80 ? -6.173 -12.764 4.750 1.00 0.00 80 PRO A N 2
ATOM 2695 C CA . PRO A 1 80 ? -6.492 -11.358 5.019 1.00 0.00 80 PRO A CA 2
ATOM 2696 C C . PRO A 1 80 ? -5.255 -10.542 5.378 1.00 0.00 80 PRO A C 2
ATOM 2697 O O . PRO A 1 80 ? -4.925 -10.381 6.553 1.00 0.00 80 PRO A O 2
ATOM 2708 N N . TYR A 1 81 ? -4.575 -10.029 4.359 1.00 0.00 81 TYR A N 2
ATOM 2709 C CA . TYR A 1 81 ? -3.373 -9.229 4.566 1.00 0.00 81 TYR A CA 2
ATOM 2710 C C . TYR A 1 81 ? -3.731 -7.803 4.972 1.00 0.00 81 TYR A C 2
ATOM 2711 O O . TYR A 1 81 ? -4.891 -7.399 4.905 1.00 0.00 81 TYR A O 2
ATOM 2729 N N . MET A 1 82 ? -2.724 -7.044 5.391 1.00 0.00 82 MET A N 2
ATOM 2730 C CA . MET A 1 82 ? -2.930 -5.661 5.806 1.00 0.00 82 MET A CA 2
ATOM 2731 C C . MET A 1 82 ? -1.734 -4.795 5.425 1.00 0.00 82 MET A C 2
ATOM 2732 O O . MET A 1 82 ? -0.613 -5.034 5.877 1.00 0.00 82 MET A O 2
ATOM 2746 N N . VAL A 1 83 ? -1.978 -3.789 4.591 1.00 0.00 83 VAL A N 2
ATOM 2747 C CA . VAL A 1 83 ? -0.921 -2.887 4.150 1.00 0.00 83 VAL A CA 2
ATOM 2748 C C . VAL A 1 83 ? -1.107 -1.493 4.738 1.00 0.00 83 VAL A C 2
ATOM 2749 O O . VAL A 1 83 ? -1.873 -0.684 4.213 1.00 0.00 83 VAL A O 2
ATOM 2762 N N . SER A 1 84 ? -0.404 -1.217 5.831 1.00 0.00 84 SER A N 2
ATOM 2763 C CA . SER A 1 84 ? -0.494 0.079 6.493 1.00 0.00 84 SER A CA 2
ATOM 2764 C C . SER A 1 84 ? 0.387 1.109 5.793 1.00 0.00 84 SER A C 2
ATOM 2765 O O . SER A 1 84 ? 1.484 0.793 5.330 1.00 0.00 84 SER A O 2
ATOM 2773 N N . VAL A 1 85 ? -0.100 2.344 5.719 1.00 0.00 85 VAL A N 2
ATOM 2774 C CA . VAL A 1 85 ? 0.642 3.421 5.076 1.00 0.00 85 VAL A CA 2
ATOM 2775 C C . VAL A 1 85 ? 0.596 4.695 5.913 1.00 0.00 85 VAL A C 2
ATOM 2776 O O . VAL A 1 85 ? -0.408 4.988 6.563 1.00 0.00 85 VAL A O 2
ATOM 2789 N N . LYS A 1 86 ? 1.689 5.450 5.892 1.00 0.00 86 LYS A N 2
ATOM 2790 C CA . LYS A 1 86 ? 1.774 6.695 6.647 1.00 0.00 86 LYS A CA 2
ATOM 2791 C C . LYS A 1 86 ? 2.318 7.822 5.777 1.00 0.00 86 LYS A C 2
ATOM 2792 O O . LYS A 1 86 ? 2.816 7.586 4.675 1.00 0.00 86 LYS A O 2
ATOM 2811 N N . TYR A 1 87 ? 2.223 9.048 6.278 1.00 0.00 87 TYR A N 2
ATOM 2812 C CA . TYR A 1 87 ? 2.704 10.214 5.546 1.00 0.00 87 TYR A CA 2
ATOM 2813 C C . TYR A 1 87 ? 3.068 11.346 6.501 1.00 0.00 87 TYR A C 2
ATOM 2814 O O . TYR A 1 87 ? 2.193 12.007 7.060 1.00 0.00 87 TYR A O 2
ATOM 2832 N N . ALA A 1 88 ? 4.367 11.564 6.682 1.00 0.00 88 ALA A N 2
ATOM 2833 C CA . ALA A 1 88 ? 4.848 12.617 7.568 1.00 0.00 88 ALA A CA 2
ATOM 2834 C C . ALA A 1 88 ? 4.433 12.355 9.011 1.00 0.00 88 ALA A C 2
ATOM 2835 O O . ALA A 1 88 ? 3.980 13.260 9.712 1.00 0.00 88 ALA A O 2
ATOM 2842 N N . ASP A 1 89 ? 4.587 11.110 9.449 1.00 0.00 89 ASP A N 2
ATOM 2843 C CA . ASP A 1 89 ? 4.228 10.728 10.809 1.00 0.00 89 ASP A CA 2
ATOM 2844 C C . ASP A 1 89 ? 2.732 10.906 11.047 1.00 0.00 89 ASP A C 2
ATOM 2845 O O . ASP A 1 89 ? 2.305 11.239 12.151 1.00 0.00 89 ASP A O 2
ATOM 2854 N N . GLU A 1 90 ? 1.940 10.684 10.002 1.00 0.00 90 GLU A N 2
ATOM 2855 C CA . GLU A 1 90 ? 0.492 10.821 10.097 1.00 0.00 90 GLU A CA 2
ATOM 2856 C C . GLU A 1 90 ? -0.212 9.750 9.270 1.00 0.00 90 GLU A C 2
ATOM 2857 O O . GLU A 1 90 ? -0.253 9.827 8.043 1.00 0.00 90 GLU A O 2
ATOM 2869 N N . GLU A 1 91 ? -0.764 8.751 9.953 1.00 0.00 91 GLU A N 2
ATOM 2870 C CA . GLU A 1 91 ? -1.465 7.663 9.281 1.00 0.00 91 GLU A CA 2
ATOM 2871 C C . GLU A 1 91 ? -2.588 8.203 8.400 1.00 0.00 91 GLU A C 2
ATOM 2872 O O . GLU A 1 91 ? -3.586 8.723 8.898 1.00 0.00 91 GLU A O 2
ATOM 2884 N N . ILE A 1 92 ? -2.417 8.073 7.088 1.00 0.00 92 ILE A N 2
ATOM 2885 C CA . ILE A 1 92 ? -3.415 8.546 6.138 1.00 0.00 92 ILE A CA 2
ATOM 2886 C C . ILE A 1 92 ? -4.810 8.055 6.515 1.00 0.00 92 ILE A C 2
ATOM 2887 O O . ILE A 1 92 ? -4.977 7.018 7.157 1.00 0.00 92 ILE A O 2
ATOM 2903 N N . PRO A 1 93 ? -5.835 8.818 6.108 1.00 0.00 93 PRO A N 2
ATOM 2904 C CA . PRO A 1 93 ? -7.233 8.480 6.389 1.00 0.00 93 PRO A CA 2
ATOM 2905 C C . PRO A 1 93 ? -7.703 7.257 5.608 1.00 0.00 93 PRO A C 2
ATOM 2906 O O . PRO A 1 93 ? -8.875 6.884 5.666 1.00 0.00 93 PRO A O 2
ATOM 2917 N N . ARG A 1 94 ? -6.781 6.636 4.879 1.00 0.00 94 ARG A N 2
ATOM 2918 C CA . ARG A 1 94 ? -7.102 5.456 4.086 1.00 0.00 94 ARG A CA 2
ATOM 2919 C C . ARG A 1 94 ? -6.339 4.236 4.594 1.00 0.00 94 ARG A C 2
ATOM 2920 O O . ARG A 1 94 ? -6.474 3.137 4.054 1.00 0.00 94 ARG A O 2
ATOM 2941 N N . SER A 1 95 ? -5.539 4.437 5.636 1.00 0.00 95 SER A N 2
ATOM 2942 C CA . SER A 1 95 ? -4.750 3.355 6.214 1.00 0.00 95 SER A CA 2
ATOM 2943 C C . SER A 1 95 ? -5.202 3.057 7.641 1.00 0.00 95 SER A C 2
ATOM 2944 O O . SER A 1 95 ? -5.731 3.918 8.344 1.00 0.00 95 SER A O 2
ATOM 2952 N N . PRO A 1 96 ? -4.990 1.807 8.080 1.00 0.00 96 PRO A N 2
ATOM 2953 C CA . PRO A 1 96 ? -4.362 0.774 7.251 1.00 0.00 96 PRO A CA 2
ATOM 2954 C C . PRO A 1 96 ? -5.262 0.324 6.104 1.00 0.00 96 PRO A C 2
ATOM 2955 O O . PRO A 1 96 ? -6.435 0.692 6.042 1.00 0.00 96 PRO A O 2
ATOM 2966 N N . PHE A 1 97 ? -4.705 -0.476 5.200 1.00 0.00 97 PHE A N 2
ATOM 2967 C CA . PHE A 1 97 ? -5.458 -0.976 4.056 1.00 0.00 97 PHE A CA 2
ATOM 2968 C C . PHE A 1 97 ? -5.725 -2.472 4.192 1.00 0.00 97 PHE A C 2
ATOM 2969 O O . PHE A 1 97 ? -4.866 -3.229 4.646 1.00 0.00 97 PHE A O 2
ATOM 2986 N N . LYS A 1 98 ? -6.922 -2.893 3.797 1.00 0.00 98 LYS A N 2
ATOM 2987 C CA . LYS A 1 98 ? -7.303 -4.298 3.873 1.00 0.00 98 LYS A CA 2
ATOM 2988 C C . LYS A 1 98 ? -7.185 -4.968 2.508 1.00 0.00 98 LYS A C 2
ATOM 2989 O O . LYS A 1 98 ? -7.963 -4.686 1.597 1.00 0.00 98 LYS A O 2
ATOM 3008 N N . VAL A 1 99 ? -6.207 -5.859 2.375 1.00 0.00 99 VAL A N 2
ATOM 3009 C CA . VAL A 1 99 ? -5.988 -6.572 1.121 1.00 0.00 99 VAL A CA 2
ATOM 3010 C C . VAL A 1 99 ? -6.133 -8.078 1.313 1.00 0.00 99 VAL A C 2
ATOM 3011 O O . VAL A 1 99 ? -5.228 -8.740 1.820 1.00 0.00 99 VAL A O 2
ATOM 3024 N N . LYS A 1 100 ? -7.278 -8.614 0.904 1.00 0.00 100 LYS A N 2
ATOM 3025 C CA . LYS A 1 100 ? -7.543 -10.042 1.029 1.00 0.00 100 LYS A CA 2
ATOM 3026 C C . LYS A 1 100 ? -6.885 -10.818 -0.107 1.00 0.00 100 LYS A C 2
ATOM 3027 O O . LYS A 1 100 ? -7.395 -10.850 -1.227 1.00 0.00 100 LYS A O 2
ATOM 3046 N N . VAL A 1 101 ? -5.751 -11.445 0.189 1.00 0.00 101 VAL A N 2
ATOM 3047 C CA . VAL A 1 101 ? -5.025 -12.224 -0.807 1.00 0.00 101 VAL A CA 2
ATOM 3048 C C . VAL A 1 101 ? -5.742 -13.534 -1.109 1.00 0.00 101 VAL A C 2
ATOM 3049 O O . VAL A 1 101 ? -6.388 -14.118 -0.237 1.00 0.00 101 VAL A O 2
ATOM 3062 N N . LEU A 1 102 ? -5.626 -13.993 -2.351 1.00 0.00 102 LEU A N 2
ATOM 3063 C CA . LEU A 1 102 ? -6.264 -15.236 -2.771 1.00 0.00 102 LEU A CA 2
ATOM 3064 C C . LEU A 1 102 ? -5.219 -16.286 -3.139 1.00 0.00 102 LEU A C 2
ATOM 3065 O O . LEU A 1 102 ? -4.090 -15.969 -3.514 1.00 0.00 102 LEU A O 2
ATOM 3081 N N . PRO A 1 103 ? -5.604 -17.566 -3.032 1.00 0.00 103 PRO A N 2
ATOM 3082 C CA . PRO A 1 103 ? -4.717 -18.689 -3.353 1.00 0.00 103 PRO A CA 2
ATOM 3083 C C . PRO A 1 103 ? -4.435 -18.796 -4.847 1.00 0.00 103 PRO A C 2
ATOM 3084 O O . PRO A 1 103 ? -5.356 -18.888 -5.660 1.00 0.00 103 PRO A O 2
ATOM 3095 N N . THR A 1 104 ? -3.155 -18.783 -5.205 1.00 0.00 104 THR A N 2
ATOM 3096 C CA . THR A 1 104 ? -2.750 -18.879 -6.601 1.00 0.00 104 THR A CA 2
ATOM 3097 C C . THR A 1 104 ? -3.669 -19.814 -7.378 1.00 0.00 104 THR A C 2
ATOM 3098 O O . THR A 1 104 ? -3.884 -19.635 -8.577 1.00 0.00 104 THR A O 2
ATOM 3109 N N . TYR A 1 105 ? -4.210 -20.811 -6.687 1.00 0.00 105 TYR A N 2
ATOM 3110 C CA . TYR A 1 105 ? -5.105 -21.777 -7.313 1.00 0.00 105 TYR A CA 2
ATOM 3111 C C . TYR A 1 105 ? -6.561 -21.471 -6.971 1.00 0.00 105 TYR A C 2
ATOM 3112 O O . TYR A 1 105 ? -6.873 -21.044 -5.859 1.00 0.00 105 TYR A O 2
ATOM 3130 N N . ASP A 1 106 ? -7.447 -21.693 -7.936 1.00 0.00 106 ASP A N 2
ATOM 3131 C CA . ASP A 1 106 ? -8.870 -21.444 -7.739 1.00 0.00 106 ASP A CA 2
ATOM 3132 C C . ASP A 1 106 ? -9.647 -22.755 -7.663 1.00 0.00 106 ASP A C 2
ATOM 3133 O O . ASP A 1 106 ? -9.612 -23.562 -8.591 1.00 0.00 106 ASP A O 2
ATOM 3142 N N . ALA A 1 107 ? -10.344 -22.959 -6.551 1.00 0.00 107 ALA A N 2
ATOM 3143 C CA . ALA A 1 107 ? -11.130 -24.171 -6.355 1.00 0.00 107 ALA A CA 2
ATOM 3144 C C . ALA A 1 107 ? -12.623 -23.864 -6.357 1.00 0.00 107 ALA A C 2
ATOM 3145 O O . ALA A 1 107 ? -13.253 -23.790 -5.302 1.00 0.00 107 ALA A O 2
ATOM 3152 N N . SER A 1 108 ? -13.184 -23.686 -7.549 1.00 0.00 108 SER A N 2
ATOM 3153 C CA . SER A 1 108 ? -14.604 -23.383 -7.689 1.00 0.00 108 SER A CA 2
ATOM 3154 C C . SER A 1 108 ? -15.082 -22.490 -6.548 1.00 0.00 108 SER A C 2
ATOM 3155 O O . SER A 1 108 ? -16.249 -22.531 -6.162 1.00 0.00 108 SER A O 2
ATOM 3163 N N . GLY A 1 1 ? -0.961 34.520 9.072 1.00 0.00 1 GLY A N 3
ATOM 3164 C CA . GLY A 1 1 ? -0.187 33.842 8.049 1.00 0.00 1 GLY A CA 3
ATOM 3165 C C . GLY A 1 1 ? 0.713 34.788 7.281 1.00 0.00 1 GLY A C 3
ATOM 3166 O O . GLY A 1 1 ? 1.010 35.889 7.746 1.00 0.00 1 GLY A O 3
ATOM 3170 N N . SER A 1 2 ? 1.150 34.360 6.101 1.00 0.00 2 SER A N 3
ATOM 3171 C CA . SER A 1 2 ? 2.027 35.176 5.268 1.00 0.00 2 SER A CA 3
ATOM 3172 C C . SER A 1 2 ? 1.985 34.710 3.816 1.00 0.00 2 SER A C 3
ATOM 3173 O O . SER A 1 2 ? 2.209 33.535 3.522 1.00 0.00 2 SER A O 3
ATOM 3181 N N . SER A 1 3 ? 1.696 35.640 2.911 1.00 0.00 3 SER A N 3
ATOM 3182 C CA . SER A 1 3 ? 1.620 35.326 1.489 1.00 0.00 3 SER A CA 3
ATOM 3183 C C . SER A 1 3 ? 2.961 34.813 0.974 1.00 0.00 3 SER A C 3
ATOM 3184 O O . SER A 1 3 ? 4.019 35.208 1.462 1.00 0.00 3 SER A O 3
ATOM 3192 N N . GLY A 1 4 ? 2.908 33.928 -0.018 1.00 0.00 4 GLY A N 3
ATOM 3193 C CA . GLY A 1 4 ? 4.123 33.374 -0.584 1.00 0.00 4 GLY A CA 3
ATOM 3194 C C . GLY A 1 4 ? 3.904 32.011 -1.210 1.00 0.00 4 GLY A C 3
ATOM 3195 O O . GLY A 1 4 ? 2.992 31.832 -2.018 1.00 0.00 4 GLY A O 3
ATOM 3199 N N . SER A 1 5 ? 4.741 31.049 -0.838 1.00 0.00 5 SER A N 3
ATOM 3200 C CA . SER A 1 5 ? 4.638 29.697 -1.374 1.00 0.00 5 SER A CA 3
ATOM 3201 C C . SER A 1 5 ? 3.812 28.809 -0.448 1.00 0.00 5 SER A C 3
ATOM 3202 O O . SER A 1 5 ? 3.948 28.869 0.774 1.00 0.00 5 SER A O 3
ATOM 3210 N N . SER A 1 6 ? 2.955 27.983 -1.040 1.00 0.00 6 SER A N 3
ATOM 3211 C CA . SER A 1 6 ? 2.103 27.083 -0.269 1.00 0.00 6 SER A CA 3
ATOM 3212 C C . SER A 1 6 ? 2.929 25.982 0.387 1.00 0.00 6 SER A C 3
ATOM 3213 O O . SER A 1 6 ? 3.149 24.923 -0.199 1.00 0.00 6 SER A O 3
ATOM 3221 N N . GLY A 1 7 ? 3.385 26.241 1.608 1.00 0.00 7 GLY A N 3
ATOM 3222 C CA . GLY A 1 7 ? 4.183 25.263 2.325 1.00 0.00 7 GLY A CA 3
ATOM 3223 C C . GLY A 1 7 ? 3.396 24.556 3.410 1.00 0.00 7 GLY A C 3
ATOM 3224 O O . GLY A 1 7 ? 3.640 24.761 4.599 1.00 0.00 7 GLY A O 3
ATOM 3228 N N . VAL A 1 8 ? 2.445 23.720 3.002 1.00 0.00 8 VAL A N 3
ATOM 3229 C CA . VAL A 1 8 ? 1.618 22.981 3.948 1.00 0.00 8 VAL A CA 3
ATOM 3230 C C . VAL A 1 8 ? 1.523 21.509 3.561 1.00 0.00 8 VAL A C 3
ATOM 3231 O O . VAL A 1 8 ? 1.473 21.168 2.379 1.00 0.00 8 VAL A O 3
ATOM 3244 N N . VAL A 1 9 ? 1.498 20.640 4.566 1.00 0.00 9 VAL A N 3
ATOM 3245 C CA . VAL A 1 9 ? 1.407 19.203 4.331 1.00 0.00 9 VAL A CA 3
ATOM 3246 C C . VAL A 1 9 ? 0.033 18.669 4.719 1.00 0.00 9 VAL A C 3
ATOM 3247 O O . VAL A 1 9 ? -0.491 18.990 5.786 1.00 0.00 9 VAL A O 3
ATOM 3260 N N . ASP A 1 10 ? -0.546 17.851 3.846 1.00 0.00 10 ASP A N 3
ATOM 3261 C CA . ASP A 1 10 ? -1.860 17.270 4.097 1.00 0.00 10 ASP A CA 3
ATOM 3262 C C . ASP A 1 10 ? -1.855 15.772 3.811 1.00 0.00 10 ASP A C 3
ATOM 3263 O O . ASP A 1 10 ? -2.019 15.332 2.673 1.00 0.00 10 ASP A O 3
ATOM 3272 N N . PRO A 1 11 ? -1.661 14.968 4.867 1.00 0.00 11 PRO A N 3
ATOM 3273 C CA . PRO A 1 11 ? -1.631 13.507 4.755 1.00 0.00 11 PRO A CA 3
ATOM 3274 C C . PRO A 1 11 ? -3.002 12.920 4.435 1.00 0.00 11 PRO A C 3
ATOM 3275 O O . PRO A 1 11 ? -3.150 11.707 4.293 1.00 0.00 11 PRO A O 3
ATOM 3286 N N . SER A 1 12 ? -4.000 13.790 4.324 1.00 0.00 12 SER A N 3
ATOM 3287 C CA . SER A 1 12 ? -5.360 13.358 4.024 1.00 0.00 12 SER A CA 3
ATOM 3288 C C . SER A 1 12 ? -5.681 13.556 2.547 1.00 0.00 12 SER A C 3
ATOM 3289 O O . SER A 1 12 ? -6.822 13.384 2.117 1.00 0.00 12 SER A O 3
ATOM 3297 N N . LYS A 1 13 ? -4.665 13.920 1.772 1.00 0.00 13 LYS A N 3
ATOM 3298 C CA . LYS A 1 13 ? -4.835 14.141 0.340 1.00 0.00 13 LYS A CA 3
ATOM 3299 C C . LYS A 1 13 ? -4.097 13.077 -0.466 1.00 0.00 13 LYS A C 3
ATOM 3300 O O . LYS A 1 13 ? -4.259 12.983 -1.683 1.00 0.00 13 LYS A O 3
ATOM 3319 N N . VAL A 1 14 ? -3.286 12.278 0.219 1.00 0.00 14 VAL A N 3
ATOM 3320 C CA . VAL A 1 14 ? -2.525 11.219 -0.434 1.00 0.00 14 VAL A CA 3
ATOM 3321 C C . VAL A 1 14 ? -3.364 9.955 -0.589 1.00 0.00 14 VAL A C 3
ATOM 3322 O O . VAL A 1 14 ? -3.855 9.397 0.393 1.00 0.00 14 VAL A O 3
ATOM 3335 N N . LYS A 1 15 ? -3.525 9.507 -1.829 1.00 0.00 15 LYS A N 3
ATOM 3336 C CA . LYS A 1 15 ? -4.302 8.308 -2.116 1.00 0.00 15 LYS A CA 3
ATOM 3337 C C . LYS A 1 15 ? -3.431 7.235 -2.760 1.00 0.00 15 LYS A C 3
ATOM 3338 O O . LYS A 1 15 ? -2.266 7.478 -3.081 1.00 0.00 15 LYS A O 3
ATOM 3357 N N . ILE A 1 16 ? -4.001 6.049 -2.948 1.00 0.00 16 ILE A N 3
ATOM 3358 C CA . ILE A 1 16 ? -3.277 4.941 -3.556 1.00 0.00 16 ILE A CA 3
ATOM 3359 C C . ILE A 1 16 ? -4.209 4.060 -4.380 1.00 0.00 16 ILE A C 3
ATOM 3360 O O . ILE A 1 16 ? -5.313 3.731 -3.946 1.00 0.00 16 ILE A O 3
ATOM 3376 N N . ALA A 1 17 ? -3.757 3.680 -5.570 1.00 0.00 17 ALA A N 3
ATOM 3377 C CA . ALA A 1 17 ? -4.550 2.835 -6.454 1.00 0.00 17 ALA A CA 3
ATOM 3378 C C . ALA A 1 17 ? -3.670 1.820 -7.177 1.00 0.00 17 ALA A C 3
ATOM 3379 O O . ALA A 1 17 ? -2.468 2.027 -7.336 1.00 0.00 17 ALA A O 3
ATOM 3386 N N . GLY A 1 18 ? -4.277 0.721 -7.613 1.00 0.00 18 GLY A N 3
ATOM 3387 C CA . GLY A 1 18 ? -3.534 -0.310 -8.313 1.00 0.00 18 GLY A CA 3
ATOM 3388 C C . GLY A 1 18 ? -4.011 -1.707 -7.966 1.00 0.00 18 GLY A C 3
ATOM 3389 O O . GLY A 1 18 ? -4.896 -1.894 -7.130 1.00 0.00 18 GLY A O 3
ATOM 3393 N N . PRO A 1 19 ? -3.418 -2.717 -8.617 1.00 0.00 19 PRO A N 3
ATOM 3394 C CA . PRO A 1 19 ? -3.773 -4.122 -8.390 1.00 0.00 19 PRO A CA 3
ATOM 3395 C C . PRO A 1 19 ? -3.328 -4.617 -7.018 1.00 0.00 19 PRO A C 3
ATOM 3396 O O . PRO A 1 19 ? -3.996 -5.445 -6.400 1.00 0.00 19 PRO A O 3
ATOM 3407 N N . GLY A 1 20 ? -2.197 -4.102 -6.545 1.00 0.00 20 GLY A N 3
ATOM 3408 C CA . GLY A 1 20 ? -1.685 -4.504 -5.249 1.00 0.00 20 GLY A CA 3
ATOM 3409 C C . GLY A 1 20 ? -2.711 -4.345 -4.144 1.00 0.00 20 GLY A C 3
ATOM 3410 O O . GLY A 1 20 ? -2.626 -5.006 -3.108 1.00 0.00 20 GLY A O 3
ATOM 3414 N N . LEU A 1 21 ? -3.681 -3.465 -4.364 1.00 0.00 21 LEU A N 3
ATOM 3415 C CA . LEU A 1 21 ? -4.729 -3.219 -3.378 1.00 0.00 21 LEU A CA 3
ATOM 3416 C C . LEU A 1 21 ? -6.068 -3.768 -3.858 1.00 0.00 21 LEU A C 3
ATOM 3417 O O . LEU A 1 21 ? -6.978 -3.999 -3.062 1.00 0.00 21 LEU A O 3
ATOM 3433 N N . GLY A 1 22 ? -6.181 -3.979 -5.166 1.00 0.00 22 GLY A N 3
ATOM 3434 C CA . GLY A 1 22 ? -7.413 -4.502 -5.729 1.00 0.00 22 GLY A CA 3
ATOM 3435 C C . GLY A 1 22 ? -7.777 -5.860 -5.164 1.00 0.00 22 GLY A C 3
ATOM 3436 O O . GLY A 1 22 ? -6.958 -6.510 -4.514 1.00 0.00 22 GLY A O 3
ATOM 3440 N N . SER A 1 23 ? -9.010 -6.291 -5.411 1.00 0.00 23 SER A N 3
ATOM 3441 C CA . SER A 1 23 ? -9.484 -7.579 -4.918 1.00 0.00 23 SER A CA 3
ATOM 3442 C C . SER A 1 23 ? -9.043 -8.710 -5.841 1.00 0.00 23 SER A C 3
ATOM 3443 O O . SER A 1 23 ? -9.507 -9.843 -5.719 1.00 0.00 23 SER A O 3
ATOM 3451 N N . GLY A 1 24 ? -8.141 -8.393 -6.767 1.00 0.00 24 GLY A N 3
ATOM 3452 C CA . GLY A 1 24 ? -7.653 -9.392 -7.699 1.00 0.00 24 GLY A CA 3
ATOM 3453 C C . GLY A 1 24 ? -6.201 -9.755 -7.450 1.00 0.00 24 GLY A C 3
ATOM 3454 O O . GLY A 1 24 ? -5.414 -9.875 -8.388 1.00 0.00 24 GLY A O 3
ATOM 3458 N N . VAL A 1 25 ? -5.846 -9.930 -6.181 1.00 0.00 25 VAL A N 3
ATOM 3459 C CA . VAL A 1 25 ? -4.479 -10.282 -5.812 1.00 0.00 25 VAL A CA 3
ATOM 3460 C C . VAL A 1 25 ? -4.364 -11.766 -5.485 1.00 0.00 25 VAL A C 3
ATOM 3461 O O . VAL A 1 25 ? -5.276 -12.359 -4.911 1.00 0.00 25 VAL A O 3
ATOM 3474 N N . ARG A 1 26 ? -3.233 -12.360 -5.853 1.00 0.00 26 ARG A N 3
ATOM 3475 C CA . ARG A 1 26 ? -2.997 -13.776 -5.600 1.00 0.00 26 ARG A CA 3
ATOM 3476 C C . ARG A 1 26 ? -1.703 -13.980 -4.818 1.00 0.00 26 ARG A C 3
ATOM 3477 O O . ARG A 1 26 ? -0.801 -13.144 -4.862 1.00 0.00 26 ARG A O 3
ATOM 3498 N N . ALA A 1 27 ? -1.620 -15.097 -4.103 1.00 0.00 27 ALA A N 3
ATOM 3499 C CA . ALA A 1 27 ? -0.436 -15.411 -3.311 1.00 0.00 27 ALA A CA 3
ATOM 3500 C C . ALA A 1 27 ? 0.732 -15.810 -4.207 1.00 0.00 27 ALA A C 3
ATOM 3501 O O . ALA A 1 27 ? 0.536 -16.358 -5.291 1.00 0.00 27 ALA A O 3
ATOM 3508 N N . ARG A 1 28 ? 1.946 -15.533 -3.744 1.00 0.00 28 ARG A N 3
ATOM 3509 C CA . ARG A 1 28 ? 3.147 -15.862 -4.505 1.00 0.00 28 ARG A CA 3
ATOM 3510 C C . ARG A 1 28 ? 3.115 -15.206 -5.882 1.00 0.00 28 ARG A C 3
ATOM 3511 O O . ARG A 1 28 ? 3.546 -15.796 -6.872 1.00 0.00 28 ARG A O 3
ATOM 3532 N N . VAL A 1 29 ? 2.599 -13.982 -5.936 1.00 0.00 29 VAL A N 3
ATOM 3533 C CA . VAL A 1 29 ? 2.511 -13.245 -7.192 1.00 0.00 29 VAL A CA 3
ATOM 3534 C C . VAL A 1 29 ? 3.012 -11.815 -7.025 1.00 0.00 29 VAL A C 3
ATOM 3535 O O . VAL A 1 29 ? 2.868 -11.215 -5.959 1.00 0.00 29 VAL A O 3
ATOM 3548 N N . LEU A 1 30 ? 3.600 -11.273 -8.087 1.00 0.00 30 LEU A N 3
ATOM 3549 C CA . LEU A 1 30 ? 4.123 -9.912 -8.059 1.00 0.00 30 LEU A CA 3
ATOM 3550 C C . LEU A 1 30 ? 2.989 -8.895 -7.980 1.00 0.00 30 LEU A C 3
ATOM 3551 O O . LEU A 1 30 ? 2.208 -8.748 -8.919 1.00 0.00 30 LEU A O 3
ATOM 3567 N N . GLN A 1 31 ? 2.908 -8.194 -6.854 1.00 0.00 31 GLN A N 3
ATOM 3568 C CA . GLN A 1 31 ? 1.871 -7.189 -6.653 1.00 0.00 31 GLN A CA 3
ATOM 3569 C C . GLN A 1 31 ? 2.482 -5.804 -6.467 1.00 0.00 31 GLN A C 3
ATOM 3570 O O . GLN A 1 31 ? 3.404 -5.625 -5.670 1.00 0.00 31 GLN A O 3
ATOM 3584 N N . SER A 1 32 ? 1.964 -4.828 -7.206 1.00 0.00 32 SER A N 3
ATOM 3585 C CA . SER A 1 32 ? 2.462 -3.461 -7.125 1.00 0.00 32 SER A CA 3
ATOM 3586 C C . SER A 1 32 ? 1.326 -2.457 -7.301 1.00 0.00 32 SER A C 3
ATOM 3587 O O . SER A 1 32 ? 0.336 -2.736 -7.977 1.00 0.00 32 SER A O 3
ATOM 3595 N N . PHE A 1 33 ? 1.477 -1.289 -6.688 1.00 0.00 33 PHE A N 3
ATOM 3596 C CA . PHE A 1 33 ? 0.465 -0.242 -6.775 1.00 0.00 33 PHE A CA 3
ATOM 3597 C C . PHE A 1 33 ? 1.113 1.134 -6.882 1.00 0.00 33 PHE A C 3
ATOM 3598 O O . PHE A 1 33 ? 2.336 1.264 -6.832 1.00 0.00 33 PHE A O 3
ATOM 3615 N N . THR A 1 34 ? 0.283 2.162 -7.032 1.00 0.00 34 THR A N 3
ATOM 3616 C CA . THR A 1 34 ? 0.773 3.530 -7.148 1.00 0.00 34 THR A CA 3
ATOM 3617 C C . THR A 1 34 ? 0.237 4.404 -6.021 1.00 0.00 34 THR A C 3
ATOM 3618 O O . THR A 1 34 ? -0.947 4.346 -5.686 1.00 0.00 34 THR A O 3
ATOM 3629 N N . VAL A 1 35 ? 1.114 5.217 -5.438 1.00 0.00 35 VAL A N 3
ATOM 3630 C CA . VAL A 1 35 ? 0.727 6.104 -4.349 1.00 0.00 35 VAL A CA 3
ATOM 3631 C C . VAL A 1 35 ? 0.816 7.566 -4.775 1.00 0.00 35 VAL A C 3
ATOM 3632 O O . VAL A 1 35 ? 1.907 8.122 -4.899 1.00 0.00 35 VAL A O 3
ATOM 3645 N N . ASP A 1 36 ? -0.340 8.183 -4.997 1.00 0.00 36 ASP A N 3
ATOM 3646 C CA . ASP A 1 36 ? -0.395 9.581 -5.407 1.00 0.00 36 ASP A CA 3
ATOM 3647 C C . ASP A 1 36 ? -0.339 10.505 -4.195 1.00 0.00 36 ASP A C 3
ATOM 3648 O O . ASP A 1 36 ? -1.328 10.671 -3.482 1.00 0.00 36 ASP A O 3
ATOM 3657 N N . SER A 1 37 ? 0.826 11.104 -3.966 1.00 0.00 37 SER A N 3
ATOM 3658 C CA . SER A 1 37 ? 1.014 12.008 -2.838 1.00 0.00 37 SER A CA 3
ATOM 3659 C C . SER A 1 37 ? 1.335 13.419 -3.319 1.00 0.00 37 SER A C 3
ATOM 3660 O O . SER A 1 37 ? 1.972 14.199 -2.610 1.00 0.00 37 SER A O 3
ATOM 3668 N N . SER A 1 38 ? 0.892 13.740 -4.530 1.00 0.00 38 SER A N 3
ATOM 3669 C CA . SER A 1 38 ? 1.136 15.056 -5.110 1.00 0.00 38 SER A CA 3
ATOM 3670 C C . SER A 1 38 ? 0.258 16.113 -4.447 1.00 0.00 38 SER A C 3
ATOM 3671 O O . SER A 1 38 ? 0.634 17.282 -4.357 1.00 0.00 38 SER A O 3
ATOM 3679 N N . LYS A 1 39 ? -0.914 15.693 -3.983 1.00 0.00 39 LYS A N 3
ATOM 3680 C CA . LYS A 1 39 ? -1.847 16.601 -3.326 1.00 0.00 39 LYS A CA 3
ATOM 3681 C C . LYS A 1 39 ? -1.599 16.642 -1.822 1.00 0.00 39 LYS A C 3
ATOM 3682 O O . LYS A 1 39 ? -2.215 17.428 -1.103 1.00 0.00 39 LYS A O 3
ATOM 3701 N N . ALA A 1 40 ? -0.690 15.793 -1.354 1.00 0.00 40 ALA A N 3
ATOM 3702 C CA . ALA A 1 40 ? -0.357 15.736 0.065 1.00 0.00 40 ALA A CA 3
ATOM 3703 C C . ALA A 1 40 ? 0.774 16.701 0.403 1.00 0.00 40 ALA A C 3
ATOM 3704 O O . ALA A 1 40 ? 0.803 17.284 1.486 1.00 0.00 40 ALA A O 3
ATOM 3711 N N . GLY A 1 41 ? 1.705 16.865 -0.533 1.00 0.00 41 GLY A N 3
ATOM 3712 C CA . GLY A 1 41 ? 2.826 17.761 -0.313 1.00 0.00 41 GLY A CA 3
ATOM 3713 C C . GLY A 1 41 ? 4.153 17.128 -0.684 1.00 0.00 41 GLY A C 3
ATOM 3714 O O . GLY A 1 41 ? 4.255 16.420 -1.687 1.00 0.00 41 GLY A O 3
ATOM 3718 N N . LEU A 1 42 ? 5.176 17.385 0.126 1.00 0.00 42 LEU A N 3
ATOM 3719 C CA . LEU A 1 42 ? 6.504 16.837 -0.123 1.00 0.00 42 LEU A CA 3
ATOM 3720 C C . 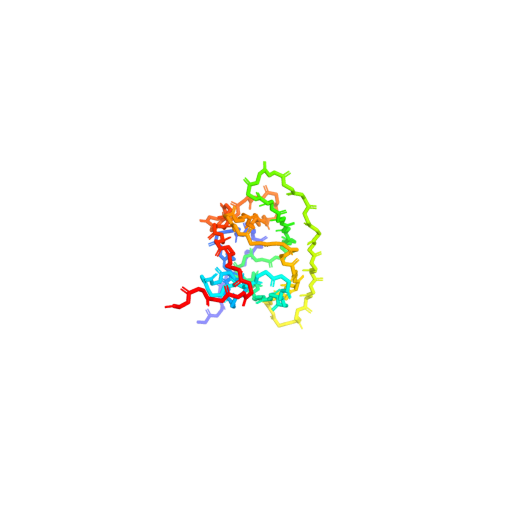LEU A 1 42 ? 6.943 15.932 1.024 1.00 0.00 42 LEU A C 3
ATOM 3721 O O . LEU A 1 42 ? 8.133 15.678 1.206 1.00 0.00 42 LEU A O 3
ATOM 3737 N N . ALA A 1 43 ? 5.973 15.445 1.790 1.00 0.00 43 ALA A N 3
ATOM 3738 C CA . ALA A 1 43 ? 6.259 14.564 2.917 1.00 0.00 43 ALA A CA 3
ATOM 3739 C C . ALA A 1 43 ? 6.517 13.137 2.445 1.00 0.00 43 ALA A C 3
ATOM 3740 O O . ALA A 1 43 ? 6.004 12.695 1.417 1.00 0.00 43 ALA A O 3
ATOM 3747 N N . PRO A 1 44 ? 7.332 12.398 3.211 1.00 0.00 44 PRO A N 3
ATOM 3748 C CA . PRO A 1 44 ? 7.677 11.010 2.892 1.00 0.00 44 PRO A CA 3
ATOM 3749 C C . PRO A 1 44 ? 6.494 10.063 3.066 1.00 0.00 44 PRO A C 3
ATOM 3750 O O . PRO A 1 44 ? 5.463 10.439 3.625 1.00 0.00 44 PRO A O 3
ATOM 3761 N N . LEU A 1 45 ? 6.650 8.835 2.584 1.00 0.00 45 LEU A N 3
ATOM 3762 C CA . LEU A 1 45 ? 5.594 7.834 2.687 1.00 0.00 45 LEU A CA 3
ATOM 3763 C C . LEU A 1 45 ? 6.146 6.512 3.210 1.00 0.00 45 LEU A C 3
ATOM 3764 O O . LEU A 1 45 ? 7.198 6.051 2.769 1.00 0.00 45 LEU A O 3
ATOM 3780 N N . GLU A 1 46 ? 5.427 5.905 4.150 1.00 0.00 46 GLU A N 3
ATOM 3781 C CA . GLU A 1 46 ? 5.846 4.635 4.731 1.00 0.00 46 GLU A CA 3
ATOM 3782 C C . GLU A 1 46 ? 4.893 3.514 4.329 1.00 0.00 46 GLU A C 3
ATOM 3783 O O . GLU A 1 46 ? 3.717 3.751 4.054 1.00 0.00 46 GLU A O 3
ATOM 3795 N N . VAL A 1 47 ? 5.410 2.289 4.296 1.00 0.00 47 VAL A N 3
ATOM 3796 C CA . VAL A 1 47 ? 4.607 1.129 3.929 1.00 0.00 47 VAL A CA 3
ATOM 3797 C C . VAL A 1 47 ? 4.921 -0.063 4.825 1.00 0.00 47 VAL A C 3
ATOM 3798 O O . VAL A 1 47 ? 6.085 -0.386 5.061 1.00 0.00 47 VAL A O 3
ATOM 3811 N N . ARG A 1 48 ? 3.875 -0.714 5.323 1.00 0.00 48 ARG A N 3
ATOM 3812 C CA . ARG A 1 48 ? 4.039 -1.871 6.194 1.00 0.00 48 ARG A CA 3
ATOM 3813 C C . ARG A 1 48 ? 3.024 -2.957 5.851 1.00 0.00 48 ARG A C 3
ATOM 3814 O O . ARG A 1 48 ? 1.834 -2.684 5.694 1.00 0.00 48 ARG A O 3
ATOM 3835 N N . VAL A 1 49 ? 3.503 -4.193 5.736 1.00 0.00 49 VAL A N 3
ATOM 3836 C CA . VAL A 1 49 ? 2.638 -5.321 5.412 1.00 0.00 49 VAL A CA 3
ATOM 3837 C C . VAL A 1 49 ? 2.617 -6.340 6.546 1.00 0.00 49 VAL A C 3
ATOM 3838 O O . VAL A 1 49 ? 3.656 -6.879 6.930 1.00 0.00 49 VAL A O 3
ATOM 3851 N N . LEU A 1 50 ? 1.428 -6.600 7.078 1.00 0.00 50 LEU A N 3
ATOM 3852 C CA . LEU A 1 50 ? 1.269 -7.555 8.168 1.00 0.00 50 LEU A CA 3
ATOM 3853 C C . LEU A 1 50 ? 0.401 -8.733 7.738 1.00 0.00 50 LEU A C 3
ATOM 3854 O O . LEU A 1 50 ? -0.694 -8.550 7.208 1.00 0.00 50 LEU A O 3
ATOM 3870 N N . GLY A 1 51 ? 0.898 -9.945 7.974 1.00 0.00 51 GLY A N 3
ATOM 3871 C CA . GLY A 1 51 ? 0.153 -11.135 7.608 1.00 0.00 51 GLY A CA 3
ATOM 3872 C C . GLY A 1 51 ? -1.055 -11.359 8.494 1.00 0.00 51 GLY A C 3
ATOM 3873 O O . GLY A 1 51 ? -1.281 -10.638 9.467 1.00 0.00 51 GLY A O 3
ATOM 3877 N N . PRO A 1 52 ? -1.859 -12.381 8.160 1.00 0.00 52 PRO A N 3
ATOM 3878 C CA . PRO A 1 52 ? -3.065 -12.721 8.920 1.00 0.00 52 PRO A CA 3
ATOM 3879 C C . PRO A 1 52 ? -2.740 -13.298 10.294 1.00 0.00 52 PRO A C 3
ATOM 3880 O O . PRO A 1 52 ? -3.484 -13.096 11.254 1.00 0.00 52 PRO A O 3
ATOM 3891 N N . ARG A 1 53 ? -1.625 -14.016 10.381 1.00 0.00 53 ARG A N 3
ATOM 3892 C CA . ARG A 1 53 ? -1.203 -14.623 11.637 1.00 0.00 53 ARG A CA 3
ATOM 3893 C C . ARG A 1 53 ? -0.247 -13.704 12.391 1.00 0.00 53 ARG A C 3
ATOM 3894 O O . ARG A 1 53 ? -0.141 -13.771 13.614 1.00 0.00 53 ARG A O 3
ATOM 3915 N N . GLY A 1 54 ? 0.449 -12.846 11.650 1.00 0.00 54 GLY A N 3
ATOM 3916 C CA . GLY A 1 54 ? 1.388 -11.926 12.265 1.00 0.00 54 GLY A CA 3
ATOM 3917 C C . GLY A 1 54 ? 2.740 -11.934 11.581 1.00 0.00 54 GLY A C 3
ATOM 3918 O O . GLY A 1 54 ? 3.751 -11.566 12.181 1.00 0.00 54 GLY A O 3
ATOM 3922 N N . LEU A 1 55 ? 2.761 -12.357 10.321 1.00 0.00 55 LEU A N 3
ATOM 3923 C CA . LEU A 1 55 ? 4.001 -12.415 9.554 1.00 0.00 55 LEU A CA 3
ATOM 3924 C C . LEU A 1 55 ? 4.451 -11.016 9.143 1.00 0.00 55 LEU A C 3
ATOM 3925 O O . LEU A 1 55 ? 3.629 -10.126 8.927 1.00 0.00 55 LEU A O 3
ATOM 3941 N N . VAL A 1 56 ? 5.763 -10.831 9.034 1.00 0.00 56 VAL A N 3
ATOM 3942 C CA . VAL A 1 56 ? 6.323 -9.542 8.645 1.00 0.00 56 VAL A CA 3
ATOM 3943 C C . VAL A 1 56 ? 7.007 -9.627 7.286 1.00 0.00 56 VAL A C 3
ATOM 3944 O O . VAL A 1 56 ? 8.030 -10.295 7.136 1.00 0.00 56 VAL A O 3
ATOM 3957 N N . GLU A 1 57 ? 6.435 -8.947 6.298 1.00 0.00 57 GLU A N 3
ATOM 3958 C CA . GLU A 1 57 ? 6.991 -8.947 4.949 1.00 0.00 57 GLU A CA 3
ATOM 3959 C C . GLU A 1 57 ? 7.512 -7.562 4.575 1.00 0.00 57 GLU A C 3
ATOM 3960 O O . GLU A 1 57 ? 6.920 -6.537 4.913 1.00 0.00 57 GLU A O 3
ATOM 3972 N N . PRO A 1 58 ? 8.647 -7.531 3.861 1.00 0.00 58 PRO A N 3
ATOM 3973 C CA . PRO A 1 58 ? 9.273 -6.279 3.426 1.00 0.00 58 PRO A CA 3
ATOM 3974 C C . PRO A 1 58 ? 8.461 -5.568 2.350 1.00 0.00 58 PRO A C 3
ATOM 3975 O O . PRO A 1 58 ? 7.455 -6.091 1.869 1.00 0.00 58 PRO A O 3
ATOM 3986 N N . VAL A 1 59 ? 8.903 -4.372 1.974 1.00 0.00 59 VAL A N 3
ATOM 3987 C CA . VAL A 1 59 ? 8.217 -3.589 0.952 1.00 0.00 59 VAL A CA 3
ATOM 3988 C C . VAL A 1 59 ? 9.211 -2.812 0.096 1.00 0.00 59 VAL A C 3
ATOM 3989 O O . VAL A 1 59 ? 10.367 -2.631 0.478 1.00 0.00 59 VAL A O 3
ATOM 4002 N N . ASN A 1 60 ? 8.753 -2.354 -1.064 1.00 0.00 60 ASN A N 3
ATOM 4003 C CA . ASN A 1 60 ? 9.602 -1.596 -1.976 1.00 0.00 60 ASN A CA 3
ATOM 4004 C C . ASN A 1 60 ? 9.036 -0.199 -2.212 1.00 0.00 60 ASN A C 3
ATOM 4005 O O . ASN A 1 60 ? 7.821 -0.009 -2.252 1.00 0.00 60 ASN A O 3
ATOM 4016 N N . VAL A 1 61 ? 9.926 0.776 -2.368 1.00 0.00 61 VAL A N 3
ATOM 4017 C CA . VAL A 1 61 ? 9.516 2.156 -2.601 1.00 0.00 61 VAL A CA 3
ATOM 4018 C C . VAL A 1 61 ? 10.290 2.771 -3.761 1.00 0.00 61 VAL A C 3
ATOM 4019 O O . VAL A 1 61 ? 11.519 2.853 -3.727 1.00 0.00 61 VAL A O 3
ATOM 4032 N N . VAL A 1 62 ? 9.565 3.202 -4.788 1.00 0.00 62 VAL A N 3
ATOM 4033 C CA . VAL A 1 62 ? 10.184 3.811 -5.958 1.00 0.00 62 VAL A CA 3
ATOM 4034 C C . VAL A 1 62 ? 9.457 5.089 -6.362 1.00 0.00 62 VAL A C 3
ATOM 4035 O O . VAL A 1 62 ? 8.256 5.074 -6.627 1.00 0.00 62 VAL A O 3
ATOM 4048 N N . ASP A 1 63 ? 10.195 6.194 -6.406 1.00 0.00 63 ASP A N 3
ATOM 4049 C CA . ASP A 1 63 ? 9.621 7.481 -6.779 1.00 0.00 63 ASP A CA 3
ATOM 4050 C C . ASP A 1 63 ? 9.537 7.621 -8.295 1.00 0.00 63 ASP A C 3
ATOM 4051 O O . ASP A 1 63 ? 10.527 7.435 -9.001 1.00 0.00 63 ASP A O 3
ATOM 4060 N N . ASN A 1 64 ? 8.347 7.948 -8.790 1.00 0.00 64 ASN A N 3
ATOM 4061 C CA . ASN A 1 64 ? 8.134 8.111 -10.223 1.00 0.00 64 ASN A CA 3
ATOM 4062 C C . ASN A 1 64 ? 8.801 9.385 -10.731 1.00 0.00 64 ASN A C 3
ATOM 4063 O O . ASN A 1 64 ? 9.503 9.369 -11.742 1.00 0.00 64 ASN A O 3
ATOM 4074 N N . GLY A 1 65 ? 8.577 10.487 -10.023 1.00 0.00 65 GLY A N 3
ATOM 4075 C CA . GLY A 1 65 ? 9.164 11.754 -10.418 1.00 0.00 65 GLY A CA 3
ATOM 4076 C C . GLY A 1 65 ? 8.125 12.755 -10.883 1.00 0.00 65 GLY A C 3
ATOM 4077 O O . GLY A 1 65 ? 8.401 13.951 -10.973 1.00 0.00 65 GLY A O 3
ATOM 4081 N N . ASP A 1 66 ? 6.927 12.265 -11.183 1.00 0.00 66 ASP A N 3
ATOM 4082 C CA . ASP A 1 66 ? 5.842 13.124 -11.642 1.00 0.00 66 ASP A CA 3
ATOM 4083 C C . ASP A 1 66 ? 4.944 13.537 -10.480 1.00 0.00 66 ASP A C 3
ATOM 4084 O O . ASP A 1 66 ? 4.472 14.671 -10.419 1.00 0.00 66 ASP A O 3
ATOM 4093 N N . GLY A 1 67 ? 4.713 12.606 -9.559 1.00 0.00 67 GLY A N 3
ATOM 4094 C CA . GLY A 1 67 ? 3.872 12.891 -8.411 1.00 0.00 67 GLY A CA 3
ATOM 4095 C C . GLY A 1 67 ? 3.255 11.640 -7.819 1.00 0.00 67 GLY A C 3
ATOM 4096 O O . GLY A 1 67 ? 2.128 11.668 -7.322 1.00 0.00 67 GLY A O 3
ATOM 4100 N N . THR A 1 68 ? 3.993 10.536 -7.872 1.00 0.00 68 THR A N 3
ATOM 4101 C CA . THR A 1 68 ? 3.511 9.267 -7.340 1.00 0.00 68 THR A CA 3
ATOM 4102 C C . THR A 1 68 ? 4.670 8.377 -6.903 1.00 0.00 68 THR A C 3
ATOM 4103 O O . THR A 1 68 ? 5.837 8.727 -7.086 1.00 0.00 68 THR A O 3
ATOM 4114 N N . HIS A 1 69 ? 4.342 7.225 -6.328 1.00 0.00 69 HIS A N 3
ATOM 4115 C CA . HIS A 1 69 ? 5.355 6.284 -5.867 1.00 0.00 69 HIS A CA 3
ATOM 4116 C C . HIS A 1 69 ? 4.882 4.844 -6.041 1.00 0.00 69 HIS A C 3
ATOM 4117 O O . HIS A 1 69 ? 3.769 4.494 -5.643 1.00 0.00 69 HIS A O 3
ATOM 4132 N N . THR A 1 70 ? 5.730 4.015 -6.639 1.00 0.00 70 THR A N 3
ATOM 4133 C CA . THR A 1 70 ? 5.397 2.614 -6.867 1.00 0.00 70 THR A CA 3
ATOM 4134 C C . THR A 1 70 ? 5.894 1.737 -5.723 1.00 0.00 70 THR A C 3
ATOM 4135 O O . THR A 1 70 ? 6.991 1.938 -5.205 1.00 0.00 70 THR A O 3
ATOM 4146 N N . VAL A 1 71 ? 5.077 0.763 -5.333 1.00 0.00 71 VAL A N 3
ATOM 4147 C CA . VAL A 1 71 ? 5.434 -0.147 -4.252 1.00 0.00 71 VAL A CA 3
ATOM 4148 C C . VAL A 1 71 ? 5.204 -1.599 -4.656 1.00 0.00 71 VAL A C 3
ATOM 4149 O O . VAL A 1 71 ? 4.063 -2.047 -4.779 1.00 0.00 71 VAL A O 3
ATOM 4162 N N . THR A 1 72 ? 6.295 -2.331 -4.860 1.00 0.00 72 THR A N 3
ATOM 4163 C CA . THR A 1 72 ? 6.212 -3.732 -5.251 1.00 0.00 72 THR A CA 3
ATOM 4164 C C . THR A 1 72 ? 6.263 -4.646 -4.032 1.00 0.00 72 THR A C 3
ATOM 4165 O O . THR A 1 72 ? 6.932 -4.343 -3.043 1.00 0.00 72 THR A O 3
ATOM 4176 N N . TYR A 1 73 ? 5.552 -5.766 -4.108 1.00 0.00 73 TYR A N 3
ATOM 4177 C CA . TYR A 1 73 ? 5.515 -6.724 -3.010 1.00 0.00 73 TYR A CA 3
ATOM 4178 C C . TYR A 1 73 ? 4.989 -8.076 -3.484 1.00 0.00 73 TYR A C 3
ATOM 4179 O O . TYR A 1 73 ? 4.439 -8.194 -4.579 1.00 0.00 73 TYR A O 3
ATOM 4197 N N . THR A 1 74 ? 5.162 -9.097 -2.649 1.00 0.00 74 THR A N 3
ATOM 4198 C CA . THR A 1 74 ? 4.708 -10.440 -2.981 1.00 0.00 74 THR A CA 3
ATOM 4199 C C . THR A 1 74 ? 4.198 -11.170 -1.743 1.00 0.00 74 THR A C 3
ATOM 4200 O O . THR A 1 74 ? 4.960 -11.527 -0.845 1.00 0.00 74 THR A O 3
ATOM 4211 N N . PRO A 1 75 ? 2.877 -11.397 -1.691 1.00 0.00 75 PRO A N 3
ATOM 4212 C CA . PRO A 1 75 ? 2.235 -12.087 -0.568 1.00 0.00 75 PRO A CA 3
ATOM 4213 C C . PRO A 1 75 ? 2.591 -13.568 -0.519 1.00 0.00 75 PRO A C 3
ATOM 4214 O O . PRO A 1 75 ? 1.925 -14.398 -1.137 1.00 0.00 75 PRO A O 3
ATOM 4225 N N . SER A 1 76 ? 3.645 -13.894 0.222 1.00 0.00 76 SER A N 3
ATOM 4226 C CA . SER A 1 76 ? 4.093 -15.276 0.349 1.00 0.00 76 SER A CA 3
ATOM 4227 C C . SER A 1 76 ? 2.906 -16.235 0.324 1.00 0.00 76 SER A C 3
ATOM 4228 O O . SER A 1 76 ? 2.898 -17.209 -0.429 1.00 0.00 76 SER A O 3
ATOM 4236 N N . GLN A 1 77 ? 1.905 -15.951 1.151 1.00 0.00 77 GLN A N 3
ATOM 4237 C CA . GLN A 1 77 ? 0.713 -16.788 1.224 1.00 0.00 77 GLN A CA 3
ATOM 4238 C C . GLN A 1 77 ? -0.551 -15.945 1.105 1.00 0.00 77 GLN A C 3
ATOM 4239 O O . GLN A 1 77 ? -0.490 -14.717 1.086 1.00 0.00 77 GLN A O 3
ATOM 4253 N N . GLU A 1 78 ? -1.698 -16.614 1.026 1.00 0.00 78 GLU A N 3
ATOM 4254 C CA . GLU A 1 78 ? -2.977 -15.926 0.907 1.00 0.00 78 GLU A CA 3
ATOM 4255 C C . GLU A 1 78 ? -3.557 -15.615 2.284 1.00 0.00 78 GLU A C 3
ATOM 4256 O O . GLU A 1 78 ? -3.055 -16.088 3.303 1.00 0.00 78 GLU A O 3
ATOM 4268 N N . GLY A 1 79 ? -4.618 -14.814 2.306 1.00 0.00 79 GLY A N 3
ATOM 4269 C CA . GLY A 1 79 ? -5.250 -14.452 3.562 1.00 0.00 79 GLY A CA 3
ATOM 4270 C C . GLY A 1 79 ? -5.453 -12.957 3.698 1.00 0.00 79 GLY A C 3
ATOM 4271 O O . GLY A 1 79 ? -4.986 -12.167 2.877 1.00 0.00 79 GLY A O 3
ATOM 4275 N N . PRO A 1 80 ? -6.168 -12.547 4.757 1.00 0.00 80 PRO A N 3
ATOM 4276 C CA . PRO A 1 80 ? -6.450 -11.133 5.023 1.00 0.00 80 PRO A CA 3
ATOM 4277 C C . PRO A 1 80 ? -5.204 -10.362 5.442 1.00 0.00 80 PRO A C 3
ATOM 4278 O O . PRO A 1 80 ? -4.878 -10.287 6.628 1.00 0.00 80 PRO A O 3
ATOM 4289 N N . TYR A 1 81 ? -4.510 -9.791 4.465 1.00 0.00 81 TYR A N 3
ATOM 4290 C CA . TYR A 1 81 ? -3.297 -9.027 4.733 1.00 0.00 81 TYR A CA 3
ATOM 4291 C C . TYR A 1 81 ? -3.631 -7.582 5.093 1.00 0.00 81 TYR A C 3
ATOM 4292 O O . TYR A 1 81 ? -4.728 -7.100 4.813 1.00 0.00 81 TYR A O 3
ATOM 4310 N N . MET A 1 82 ? -2.677 -6.898 5.714 1.00 0.00 82 MET A N 3
ATOM 4311 C CA . MET A 1 82 ? -2.869 -5.508 6.111 1.00 0.00 82 MET A CA 3
ATOM 4312 C C . MET A 1 82 ? -1.685 -4.650 5.674 1.00 0.00 82 MET A C 3
ATOM 4313 O O . MET A 1 82 ? -0.573 -4.805 6.176 1.00 0.00 82 MET A O 3
ATOM 4327 N N . VAL A 1 83 ? -1.934 -3.743 4.733 1.00 0.00 83 VAL A N 3
ATOM 4328 C CA . VAL A 1 83 ? -0.890 -2.861 4.228 1.00 0.00 83 VAL A CA 3
ATOM 4329 C C . VAL A 1 83 ? -1.028 -1.458 4.810 1.00 0.00 83 VAL A C 3
ATOM 4330 O O . VAL A 1 83 ? -1.792 -0.637 4.303 1.00 0.00 83 VAL A O 3
ATOM 4343 N N . SER A 1 84 ? -0.282 -1.190 5.877 1.00 0.00 84 SER A N 3
ATOM 4344 C CA . SER A 1 84 ? -0.323 0.113 6.530 1.00 0.00 84 SER A CA 3
ATOM 4345 C C . SER A 1 84 ? 0.515 1.132 5.763 1.00 0.00 84 SER A C 3
ATOM 4346 O O . SER A 1 84 ? 1.548 0.795 5.185 1.00 0.00 84 SER A O 3
ATOM 4354 N N . VAL A 1 85 ? 0.061 2.382 5.764 1.00 0.00 85 VAL A N 3
ATOM 4355 C CA . VAL A 1 85 ? 0.768 3.451 5.070 1.00 0.00 85 VAL A CA 3
ATOM 4356 C C . VAL A 1 85 ? 0.680 4.761 5.844 1.00 0.00 85 VAL A C 3
ATOM 4357 O O . VAL A 1 85 ? -0.403 5.185 6.248 1.00 0.00 85 VAL A O 3
ATOM 4370 N N . LYS A 1 86 ? 1.827 5.401 6.048 1.00 0.00 86 LYS A N 3
ATOM 4371 C CA . LYS A 1 86 ? 1.880 6.665 6.773 1.00 0.00 86 LYS A CA 3
ATOM 4372 C C . LYS A 1 86 ? 2.409 7.782 5.879 1.00 0.00 86 LYS A C 3
ATOM 4373 O O . LYS A 1 86 ? 2.900 7.531 4.778 1.00 0.00 86 LYS A O 3
ATOM 4392 N N . TYR A 1 87 ? 2.306 9.017 6.360 1.00 0.00 87 TYR A N 3
ATOM 4393 C CA . TYR A 1 87 ? 2.774 10.173 5.604 1.00 0.00 87 TYR A CA 3
ATOM 4394 C C . TYR A 1 87 ? 3.075 11.344 6.533 1.00 0.00 87 TYR A C 3
ATOM 4395 O O . TYR A 1 87 ? 2.167 11.992 7.051 1.00 0.00 87 TYR A O 3
ATOM 4413 N N . ALA A 1 88 ? 4.362 11.612 6.739 1.00 0.00 88 ALA A N 3
ATOM 4414 C CA . ALA A 1 88 ? 4.785 12.707 7.602 1.00 0.00 88 ALA A CA 3
ATOM 4415 C C . ALA A 1 88 ? 4.402 12.442 9.054 1.00 0.00 88 ALA A C 3
ATOM 4416 O O . ALA A 1 88 ? 3.961 13.345 9.765 1.00 0.00 88 ALA A O 3
ATOM 4423 N N . ASP A 1 89 ? 4.569 11.198 9.488 1.00 0.00 89 ASP A N 3
ATOM 4424 C CA . ASP A 1 89 ? 4.241 10.814 10.855 1.00 0.00 89 ASP A CA 3
ATOM 4425 C C . ASP A 1 89 ? 2.746 10.969 11.119 1.00 0.00 89 ASP A C 3
ATOM 4426 O O . ASP A 1 89 ? 2.335 11.319 12.224 1.00 0.00 89 ASP A O 3
ATOM 4435 N N . GLU A 1 90 ? 1.940 10.706 10.095 1.00 0.00 90 GLU A N 3
ATOM 4436 C CA . GLU A 1 90 ? 0.491 10.818 10.216 1.00 0.00 90 GLU A CA 3
ATOM 4437 C C . GLU A 1 90 ? -0.210 9.762 9.366 1.00 0.00 90 GLU A C 3
ATOM 4438 O O . GLU A 1 90 ? -0.272 9.877 8.143 1.00 0.00 90 GLU A O 3
ATOM 4450 N N . GLU A 1 91 ? -0.736 8.734 10.025 1.00 0.00 91 GLU A N 3
ATOM 4451 C CA . GLU A 1 91 ? -1.430 7.657 9.330 1.00 0.00 91 GLU A CA 3
ATOM 4452 C C . GLU A 1 91 ? -2.542 8.210 8.444 1.00 0.00 91 GLU A C 3
ATOM 4453 O O . GLU A 1 91 ? -3.520 8.774 8.936 1.00 0.00 91 GLU A O 3
ATOM 4465 N N . ILE A 1 92 ? -2.385 8.045 7.135 1.00 0.00 92 ILE A N 3
ATOM 4466 C CA . ILE A 1 92 ? -3.376 8.526 6.180 1.00 0.00 92 ILE A CA 3
ATOM 4467 C C . ILE A 1 92 ? -4.772 8.028 6.537 1.00 0.00 92 ILE A C 3
ATOM 4468 O O . ILE A 1 92 ? -4.943 6.978 7.158 1.00 0.00 92 ILE A O 3
ATOM 4484 N N . PRO A 1 93 ? -5.796 8.796 6.136 1.00 0.00 93 PRO A N 3
ATOM 4485 C CA . PRO A 1 93 ? -7.196 8.451 6.401 1.00 0.00 93 PRO A CA 3
ATOM 4486 C C . PRO A 1 93 ? -7.657 7.243 5.593 1.00 0.00 93 PRO A C 3
ATOM 4487 O O . PRO A 1 93 ? -8.829 6.867 5.637 1.00 0.00 93 PRO A O 3
ATOM 4498 N N . ARG A 1 94 ? -6.730 6.639 4.857 1.00 0.00 94 ARG A N 3
ATOM 4499 C CA . ARG A 1 94 ? -7.044 5.474 4.039 1.00 0.00 94 ARG A CA 3
ATOM 4500 C C . ARG A 1 94 ? -6.281 4.245 4.528 1.00 0.00 94 ARG A C 3
ATOM 4501 O O . ARG A 1 94 ? -6.392 3.164 3.951 1.00 0.00 94 ARG A O 3
ATOM 4522 N N . SER A 1 95 ? -5.507 4.422 5.595 1.00 0.00 95 SER A N 3
ATOM 4523 C CA . SER A 1 95 ? -4.723 3.329 6.159 1.00 0.00 95 SER A CA 3
ATOM 4524 C C . SER A 1 95 ? -5.205 2.985 7.565 1.00 0.00 95 SER A C 3
ATOM 4525 O O . SER A 1 95 ? -5.763 3.818 8.279 1.00 0.00 95 SER A O 3
ATOM 4533 N N . PRO A 1 96 ? -4.983 1.727 7.974 1.00 0.00 96 PRO A N 3
ATOM 4534 C CA . PRO A 1 96 ? -4.320 0.726 7.132 1.00 0.00 96 PRO A CA 3
ATOM 4535 C C . PRO A 1 96 ? -5.184 0.295 5.953 1.00 0.00 96 PRO A C 3
ATOM 4536 O O . PRO A 1 96 ? -6.300 0.783 5.778 1.00 0.00 96 PRO A O 3
ATOM 4547 N N . PHE A 1 97 ? -4.661 -0.621 5.145 1.00 0.00 97 PHE A N 3
ATOM 4548 C CA . PHE A 1 97 ? -5.385 -1.119 3.981 1.00 0.00 97 PHE A CA 3
ATOM 4549 C C . PHE A 1 97 ? -5.616 -2.623 4.086 1.00 0.00 97 PHE A C 3
ATOM 4550 O O . PHE A 1 97 ? -4.672 -3.400 4.230 1.00 0.00 97 PHE A O 3
ATOM 4567 N N . LYS A 1 98 ? -6.880 -3.027 4.015 1.00 0.00 98 LYS A N 3
ATOM 4568 C CA . LYS A 1 98 ? -7.238 -4.438 4.100 1.00 0.00 98 LYS A CA 3
ATOM 4569 C C . LYS A 1 98 ? -7.110 -5.116 2.740 1.00 0.00 98 LYS A C 3
ATOM 4570 O O . LYS A 1 98 ? -8.021 -5.048 1.914 1.00 0.00 98 LYS A O 3
ATOM 4589 N N . VAL A 1 99 ? -5.976 -5.770 2.514 1.00 0.00 99 VAL A N 3
ATOM 4590 C CA . VAL A 1 99 ? -5.730 -6.462 1.254 1.00 0.00 99 VAL A CA 3
ATOM 4591 C C . VAL A 1 99 ? -5.928 -7.966 1.406 1.00 0.00 99 VAL A C 3
ATOM 4592 O O . VAL A 1 99 ? -5.080 -8.662 1.966 1.00 0.00 99 VAL A O 3
ATOM 4605 N N . LYS A 1 100 ? -7.053 -8.464 0.904 1.00 0.00 100 LYS A N 3
ATOM 4606 C CA . LYS A 1 100 ? -7.363 -9.887 0.981 1.00 0.00 100 LYS A CA 3
ATOM 4607 C C . LYS A 1 100 ? -6.723 -10.646 -0.177 1.00 0.00 100 LYS A C 3
ATOM 4608 O O . LYS A 1 100 ? -7.219 -10.613 -1.303 1.00 0.00 100 LYS A O 3
ATOM 4627 N N . VAL A 1 101 ? -5.622 -11.332 0.109 1.00 0.00 101 VAL A N 3
ATOM 4628 C CA . VAL A 1 101 ? -4.916 -12.103 -0.908 1.00 0.00 101 VAL A CA 3
ATOM 4629 C C . VAL A 1 101 ? -5.658 -13.395 -1.232 1.00 0.00 101 VAL A C 3
ATOM 4630 O O . VAL A 1 101 ? -6.242 -14.025 -0.351 1.00 0.00 101 VAL A O 3
ATOM 4643 N N . LEU A 1 102 ? -5.630 -13.783 -2.502 1.00 0.00 102 LEU A N 3
ATOM 4644 C CA . LEU A 1 102 ? -6.300 -15.001 -2.944 1.00 0.00 102 LEU A CA 3
ATOM 4645 C C . LEU A 1 102 ? -5.286 -16.092 -3.275 1.00 0.00 102 LEU A C 3
ATOM 4646 O O . LEU A 1 102 ? -4.135 -15.819 -3.615 1.00 0.00 102 LEU A O 3
ATOM 4662 N N . PRO A 1 103 ? -5.722 -17.356 -3.176 1.00 0.00 103 PRO A N 3
ATOM 4663 C CA . PRO A 1 103 ? -4.869 -18.512 -3.464 1.00 0.00 103 PRO A CA 3
ATOM 4664 C C . PRO A 1 103 ? -4.542 -18.637 -4.948 1.00 0.00 103 PRO A C 3
ATOM 4665 O O . PRO A 1 103 ? -5.439 -18.730 -5.786 1.00 0.00 103 PRO A O 3
ATOM 4676 N N . THR A 1 104 ? -3.251 -18.640 -5.267 1.00 0.00 104 THR A N 3
ATOM 4677 C CA . THR A 1 104 ? -2.807 -18.753 -6.651 1.00 0.00 104 THR A CA 3
ATOM 4678 C C . THR A 1 104 ? -3.746 -19.639 -7.459 1.00 0.00 104 THR A C 3
ATOM 4679 O O . THR A 1 104 ? -3.994 -19.384 -8.638 1.00 0.00 104 THR A O 3
ATOM 4690 N N . TYR A 1 105 ? -4.266 -20.681 -6.820 1.00 0.00 105 TYR A N 3
ATOM 4691 C CA . TYR A 1 105 ? -5.176 -21.608 -7.481 1.00 0.00 105 TYR A CA 3
ATOM 4692 C C . TYR A 1 105 ? -6.567 -20.996 -7.623 1.00 0.00 105 TYR A C 3
ATOM 4693 O O . TYR A 1 105 ? -7.065 -20.339 -6.708 1.00 0.00 105 TYR A O 3
ATOM 4711 N N . ASP A 1 106 ? -7.188 -21.216 -8.777 1.00 0.00 106 ASP A N 3
ATOM 4712 C CA . ASP A 1 106 ? -8.522 -20.689 -9.040 1.00 0.00 106 ASP A CA 3
ATOM 4713 C C . ASP A 1 106 ? -9.238 -21.523 -10.098 1.00 0.00 106 ASP A C 3
ATOM 4714 O O . ASP A 1 106 ? -8.796 -21.600 -11.244 1.00 0.00 106 ASP A O 3
ATOM 4723 N N . ALA A 1 107 ? -10.342 -22.147 -9.704 1.00 0.00 107 ALA A N 3
ATOM 4724 C CA . ALA A 1 107 ? -11.119 -22.975 -10.620 1.00 0.00 107 ALA A CA 3
ATOM 4725 C C . ALA A 1 107 ? -12.356 -22.235 -11.115 1.00 0.00 107 ALA A C 3
ATOM 4726 O O . ALA A 1 107 ? -13.459 -22.442 -10.609 1.00 0.00 107 ALA A O 3
ATOM 4733 N N . SER A 1 108 ? -12.165 -21.369 -12.105 1.00 0.00 108 SER A N 3
ATOM 4734 C CA . SER A 1 108 ? -13.265 -20.594 -12.666 1.00 0.00 108 SER A CA 3
ATOM 4735 C C . SER A 1 108 ? -14.284 -21.506 -13.343 1.00 0.00 108 SER A C 3
ATOM 4736 O O . SER A 1 108 ? -15.477 -21.446 -13.050 1.00 0.00 108 SER A O 3
ATOM 4744 N N . GLY A 1 1 ? -9.237 36.606 5.086 1.00 0.00 1 GLY A N 4
ATOM 4745 C CA . GLY A 1 1 ? -8.531 35.449 4.567 1.00 0.00 1 GLY A CA 4
ATOM 4746 C C . GLY A 1 1 ? -7.137 35.791 4.079 1.00 0.00 1 GLY A C 4
ATOM 4747 O O . GLY A 1 1 ? -6.376 36.465 4.774 1.00 0.00 1 GLY A O 4
ATOM 4751 N N . SER A 1 2 ? -6.801 35.326 2.880 1.00 0.00 2 SER A N 4
ATOM 4752 C CA . SER A 1 2 ? -5.488 35.582 2.302 1.00 0.00 2 SER A CA 4
ATOM 4753 C C . SER A 1 2 ? -4.392 35.436 3.354 1.00 0.00 2 SER A C 4
ATOM 4754 O O . SER A 1 2 ? -3.460 36.237 3.410 1.00 0.00 2 SER A O 4
ATOM 4762 N N . SER A 1 3 ? -4.514 34.408 4.187 1.00 0.00 3 SER A N 4
ATOM 4763 C CA . SER A 1 3 ? -3.537 34.158 5.241 1.00 0.00 3 SER A CA 4
ATOM 4764 C C . SER A 1 3 ? -2.292 33.480 4.678 1.00 0.00 3 SER A C 4
ATOM 4765 O O . SER A 1 3 ? -2.227 32.255 4.585 1.00 0.00 3 SER A O 4
ATOM 4773 N N . GLY A 1 4 ? -1.305 34.287 4.302 1.00 0.00 4 GLY A N 4
ATOM 4774 C CA . GLY A 1 4 ? -0.074 33.749 3.753 1.00 0.00 4 GLY A CA 4
ATOM 4775 C C . GLY A 1 4 ? 0.468 32.593 4.570 1.00 0.00 4 GLY A C 4
ATOM 4776 O O . GLY A 1 4 ? 0.434 32.624 5.801 1.00 0.00 4 GLY A O 4
ATOM 4780 N N . SER A 1 5 ? 0.970 31.570 3.885 1.00 0.00 5 SER A N 4
ATOM 4781 C CA . SER A 1 5 ? 1.518 30.397 4.556 1.00 0.00 5 SER A CA 4
ATOM 4782 C C . SER A 1 5 ? 2.339 29.551 3.587 1.00 0.00 5 SER A C 4
ATOM 4783 O O . SER A 1 5 ? 1.918 29.299 2.458 1.00 0.00 5 SER A O 4
ATOM 4791 N N . SER A 1 6 ? 3.511 29.117 4.037 1.00 0.00 6 SER A N 4
ATOM 4792 C CA . SER A 1 6 ? 4.393 28.302 3.210 1.00 0.00 6 SER A CA 4
ATOM 4793 C C . SER A 1 6 ? 4.747 26.997 3.915 1.00 0.00 6 SER A C 4
ATOM 4794 O O . SER A 1 6 ? 4.826 26.942 5.141 1.00 0.00 6 SER A O 4
ATOM 4802 N N . GLY A 1 7 ? 4.961 25.945 3.129 1.00 0.00 7 GLY A N 4
ATOM 4803 C CA . GLY A 1 7 ? 5.304 24.654 3.695 1.00 0.00 7 GLY A CA 4
ATOM 4804 C C . GLY A 1 7 ? 4.156 24.037 4.471 1.00 0.00 7 GLY A C 4
ATOM 4805 O O . GLY A 1 7 ? 4.019 24.260 5.673 1.00 0.00 7 GLY A O 4
ATOM 4809 N N . VAL A 1 8 ? 3.328 23.259 3.780 1.00 0.00 8 VAL A N 4
ATOM 4810 C CA . VAL A 1 8 ? 2.186 22.608 4.411 1.00 0.00 8 VAL A CA 4
ATOM 4811 C C . VAL A 1 8 ? 2.046 21.165 3.939 1.00 0.00 8 VAL A C 4
ATOM 4812 O O . VAL A 1 8 ? 2.234 20.865 2.760 1.00 0.00 8 VAL A O 4
ATOM 4825 N N . VAL A 1 9 ? 1.715 20.274 4.869 1.00 0.00 9 VAL A N 4
ATOM 4826 C CA . VAL A 1 9 ? 1.548 18.862 4.549 1.00 0.00 9 VAL A CA 4
ATOM 4827 C C . VAL A 1 9 ? 0.142 18.383 4.891 1.00 0.00 9 VAL A C 4
ATOM 4828 O O . VAL A 1 9 ? -0.382 18.679 5.966 1.00 0.00 9 VAL A O 4
ATOM 4841 N N . ASP A 1 10 ? -0.465 17.641 3.971 1.00 0.00 10 ASP A N 4
ATOM 4842 C CA . ASP A 1 10 ? -1.812 17.120 4.177 1.00 0.00 10 ASP A CA 4
ATOM 4843 C C . ASP A 1 10 ? -1.876 15.633 3.837 1.00 0.00 10 ASP A C 4
ATOM 4844 O O . ASP A 1 10 ? -2.022 15.242 2.678 1.00 0.00 10 ASP A O 4
ATOM 4853 N N . PRO A 1 11 ? -1.763 14.785 4.869 1.00 0.00 11 PRO A N 4
ATOM 4854 C CA . PRO A 1 11 ? -1.805 13.328 4.705 1.00 0.00 11 PRO A CA 4
ATOM 4855 C C . PRO A 1 11 ? -3.193 12.828 4.319 1.00 0.00 11 PRO A C 4
ATOM 4856 O O . PRO A 1 11 ? -3.401 11.630 4.133 1.00 0.00 11 PRO A O 4
ATOM 4867 N N . SER A 1 12 ? -4.139 13.755 4.199 1.00 0.00 12 SER A N 4
ATOM 4868 C CA . SER A 1 12 ? -5.508 13.407 3.837 1.00 0.00 12 SER A CA 4
ATOM 4869 C C . SER A 1 12 ? -5.757 13.653 2.353 1.00 0.00 12 SER A C 4
ATOM 4870 O O . SER A 1 12 ? -6.886 13.543 1.873 1.00 0.00 12 SER A O 4
ATOM 4878 N N . LYS A 1 13 ? -4.694 13.988 1.629 1.00 0.00 13 LYS A N 4
ATOM 4879 C CA . LYS A 1 13 ? -4.794 14.249 0.197 1.00 0.00 13 LYS A CA 4
ATOM 4880 C C . LYS A 1 13 ? -4.054 13.183 -0.604 1.00 0.00 13 LYS A C 4
ATOM 4881 O O . LYS A 1 13 ? -4.131 13.149 -1.832 1.00 0.00 13 LYS A O 4
ATOM 4900 N N . VAL A 1 14 ? -3.338 12.312 0.100 1.00 0.00 14 VAL A N 4
ATOM 4901 C CA . VAL A 1 14 ? -2.586 11.242 -0.545 1.00 0.00 14 VAL A CA 4
ATOM 4902 C C . VAL A 1 14 ? -3.462 10.015 -0.774 1.00 0.00 14 VAL A C 4
ATOM 4903 O O . VAL A 1 14 ? -4.093 9.507 0.154 1.00 0.00 14 VAL A O 4
ATOM 4916 N N . LYS A 1 15 ? -3.495 9.541 -2.015 1.00 0.00 15 LYS A N 4
ATOM 4917 C CA . LYS A 1 15 ? -4.291 8.372 -2.367 1.00 0.00 15 LYS A CA 4
ATOM 4918 C C . LYS A 1 15 ? -3.431 7.312 -3.046 1.00 0.00 15 LYS A C 4
ATOM 4919 O O . LYS A 1 15 ? -2.277 7.565 -3.392 1.00 0.00 15 LYS A O 4
ATOM 4938 N N . ILE A 1 16 ? -3.999 6.126 -3.234 1.00 0.00 16 ILE A N 4
ATOM 4939 C CA . ILE A 1 16 ? -3.284 5.029 -3.874 1.00 0.00 16 ILE A CA 4
ATOM 4940 C C . ILE A 1 16 ? -4.225 4.176 -4.717 1.00 0.00 16 ILE A C 4
ATOM 4941 O O . ILE A 1 16 ? -5.337 3.859 -4.294 1.00 0.00 16 ILE A O 4
ATOM 4957 N N . ALA A 1 17 ? -3.772 3.805 -5.910 1.00 0.00 17 ALA A N 4
ATOM 4958 C CA . ALA A 1 17 ? -4.573 2.985 -6.810 1.00 0.00 17 ALA A CA 4
ATOM 4959 C C . ALA A 1 17 ? -3.707 1.960 -7.535 1.00 0.00 17 ALA A C 4
ATOM 4960 O O . ALA A 1 17 ? -2.565 2.241 -7.895 1.00 0.00 17 ALA A O 4
ATOM 4967 N N . GLY A 1 18 ? -4.258 0.769 -7.745 1.00 0.00 18 GLY A N 4
ATOM 4968 C CA . GLY A 1 18 ? -3.521 -0.281 -8.425 1.00 0.00 18 GLY A CA 4
ATOM 4969 C C . GLY A 1 18 ? -4.104 -1.656 -8.170 1.00 0.00 18 GLY A C 4
ATOM 4970 O O . GLY A 1 18 ? -4.977 -1.838 -7.321 1.00 0.00 18 GLY A O 4
ATOM 4974 N N . PRO A 1 19 ? -3.618 -2.657 -8.920 1.00 0.00 19 PRO A N 4
ATOM 4975 C CA . PRO A 1 19 ? -4.083 -4.041 -8.791 1.00 0.00 19 PRO A CA 4
ATOM 4976 C C . PRO A 1 19 ? -3.644 -4.680 -7.478 1.00 0.00 19 PRO A C 4
ATOM 4977 O O . PRO A 1 19 ? -4.324 -5.555 -6.944 1.00 0.00 19 PRO A O 4
ATOM 4988 N N . GLY A 1 20 ? -2.500 -4.237 -6.963 1.00 0.00 20 GLY A N 4
ATOM 4989 C CA . GLY A 1 20 ? -1.989 -4.77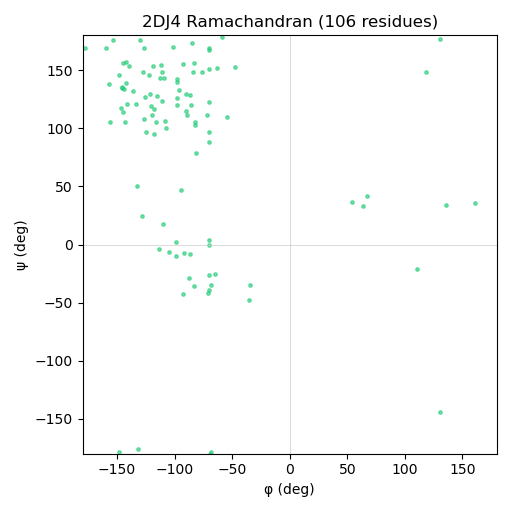7 -5.717 1.00 0.00 20 GLY A CA 4
ATOM 4990 C C . GLY A 1 20 ? -2.950 -4.578 -4.562 1.00 0.00 20 GLY A C 4
ATOM 4991 O O . GLY A 1 20 ? -3.200 -5.502 -3.786 1.00 0.00 20 GLY A O 4
ATOM 4995 N N . LEU A 1 21 ? -3.490 -3.370 -4.445 1.00 0.00 21 LEU A N 4
ATOM 4996 C CA . LEU A 1 21 ? -4.429 -3.051 -3.375 1.00 0.00 21 LEU A CA 4
ATOM 4997 C C . LEU A 1 21 ? -5.790 -3.689 -3.636 1.00 0.00 21 LEU A C 4
ATOM 4998 O O . LEU A 1 21 ? -6.542 -3.974 -2.706 1.00 0.00 21 LEU A O 4
ATOM 5014 N N . GLY A 1 22 ? -6.099 -3.912 -4.911 1.00 0.00 22 GLY A N 4
ATOM 5015 C CA . GLY A 1 22 ? -7.368 -4.517 -5.271 1.00 0.00 22 GLY A CA 4
ATOM 5016 C C . GLY A 1 22 ? -7.640 -5.794 -4.503 1.00 0.00 22 GLY A C 4
ATOM 5017 O O . GLY A 1 22 ? -6.757 -6.321 -3.826 1.00 0.00 22 GLY A O 4
ATOM 5021 N N . SER A 1 23 ? -8.867 -6.295 -4.606 1.00 0.00 23 SER A N 4
ATOM 5022 C CA . SER A 1 23 ? -9.256 -7.516 -3.911 1.00 0.00 23 SER A CA 4
ATOM 5023 C C . SER A 1 23 ? -8.884 -8.749 -4.730 1.00 0.00 23 SER A C 4
ATOM 5024 O O . SER A 1 23 ? -8.999 -9.880 -4.258 1.00 0.00 23 SER A O 4
ATOM 5032 N N . GLY A 1 24 ? -8.438 -8.522 -5.962 1.00 0.00 24 GLY A N 4
ATOM 5033 C CA . GLY A 1 24 ? -8.056 -9.622 -6.827 1.00 0.00 24 GLY A CA 4
ATOM 5034 C C . GLY A 1 24 ? -6.583 -9.964 -6.715 1.00 0.00 24 GLY A C 4
ATOM 5035 O O . GLY A 1 24 ? -5.907 -10.169 -7.722 1.00 0.00 24 GLY A O 4
ATOM 5039 N N . VAL A 1 25 ? -6.084 -10.024 -5.485 1.00 0.00 25 VAL A N 4
ATOM 5040 C CA . VAL A 1 25 ? -4.682 -10.344 -5.243 1.00 0.00 25 VAL A CA 4
ATOM 5041 C C . VAL A 1 25 ? -4.487 -11.841 -5.034 1.00 0.00 25 VAL A C 4
ATOM 5042 O O . VAL A 1 25 ? -5.326 -12.508 -4.429 1.00 0.00 25 VAL A O 4
ATOM 5055 N N . ARG A 1 26 ? -3.375 -12.363 -5.540 1.00 0.00 26 ARG A N 4
ATOM 5056 C CA . ARG A 1 26 ? -3.069 -13.783 -5.409 1.00 0.00 26 ARG A CA 4
ATOM 5057 C C . ARG A 1 26 ? -1.779 -13.992 -4.621 1.00 0.00 26 ARG A C 4
ATOM 5058 O O . ARG A 1 26 ? -0.927 -13.107 -4.563 1.00 0.00 26 ARG A O 4
ATOM 5079 N N . ALA A 1 27 ? -1.644 -15.169 -4.019 1.00 0.00 27 ALA A N 4
ATOM 5080 C CA . ALA A 1 27 ? -0.458 -15.494 -3.237 1.00 0.00 27 ALA A CA 4
ATOM 5081 C C . ALA A 1 27 ? 0.741 -15.755 -4.141 1.00 0.00 27 ALA A C 4
ATOM 5082 O O . ALA A 1 27 ? 0.595 -16.266 -5.251 1.00 0.00 27 ALA A O 4
ATOM 5089 N N . ARG A 1 28 ? 1.928 -15.400 -3.659 1.00 0.00 28 ARG A N 4
ATOM 5090 C CA . ARG A 1 28 ? 3.153 -15.594 -4.426 1.00 0.00 28 ARG A CA 4
ATOM 5091 C C . ARG A 1 28 ? 3.049 -14.930 -5.795 1.00 0.00 28 ARG A C 4
ATOM 5092 O O . ARG A 1 28 ? 3.568 -15.441 -6.787 1.00 0.00 28 ARG A O 4
ATOM 5113 N N . VAL A 1 29 ? 2.373 -13.785 -5.841 1.00 0.00 29 VAL A N 4
ATOM 5114 C CA . VAL A 1 29 ? 2.201 -13.049 -7.088 1.00 0.00 29 VAL A CA 4
ATOM 5115 C C . VAL A 1 29 ? 2.765 -11.637 -6.975 1.00 0.00 29 VAL A C 4
ATOM 5116 O O . VAL A 1 29 ? 2.805 -11.057 -5.889 1.00 0.00 29 VAL A O 4
ATOM 5129 N N . LEU A 1 30 ? 3.199 -11.087 -8.104 1.00 0.00 30 LEU A N 4
ATOM 5130 C CA . LEU A 1 30 ? 3.761 -9.741 -8.133 1.00 0.00 30 LEU A CA 4
ATOM 5131 C C . LEU A 1 30 ? 2.661 -8.690 -8.025 1.00 0.00 30 LEU A C 4
ATOM 5132 O O . LEU A 1 30 ? 1.882 -8.496 -8.957 1.00 0.00 30 LEU A O 4
ATOM 5148 N N . GLN A 1 31 ? 2.605 -8.015 -6.880 1.00 0.00 31 GLN A N 4
ATOM 5149 C CA . GLN A 1 31 ? 1.601 -6.983 -6.652 1.00 0.00 31 GLN A CA 4
ATOM 5150 C C . GLN A 1 31 ? 2.249 -5.606 -6.557 1.00 0.00 31 GLN A C 4
ATOM 5151 O O . GLN A 1 31 ? 3.185 -5.400 -5.784 1.00 0.00 31 GLN A O 4
ATOM 5165 N N . SER A 1 32 ? 1.745 -4.664 -7.349 1.00 0.00 32 SER A N 4
ATOM 5166 C CA . SER A 1 32 ? 2.278 -3.307 -7.357 1.00 0.00 32 SER A CA 4
ATOM 5167 C C . SER A 1 32 ? 1.162 -2.286 -7.557 1.00 0.00 32 SER A C 4
ATOM 5168 O O . SER A 1 32 ? 0.156 -2.569 -8.209 1.00 0.00 32 SER A O 4
ATOM 5176 N N . PHE A 1 33 ? 1.346 -1.099 -6.989 1.00 0.00 33 PHE A N 4
ATOM 5177 C CA . PHE A 1 33 ? 0.355 -0.035 -7.103 1.00 0.00 33 PHE A CA 4
ATOM 5178 C C . PHE A 1 33 ? 1.029 1.332 -7.162 1.00 0.00 33 PHE A C 4
ATOM 5179 O O . PHE A 1 33 ? 2.237 1.452 -6.956 1.00 0.00 33 PHE A O 4
ATOM 5196 N N . THR A 1 34 ? 0.239 2.363 -7.447 1.00 0.00 34 THR A N 4
ATOM 5197 C CA . THR A 1 34 ? 0.757 3.722 -7.537 1.00 0.00 34 THR A CA 4
ATOM 5198 C C . THR A 1 34 ? 0.254 4.580 -6.381 1.00 0.00 34 THR A C 4
ATOM 5199 O O . THR A 1 34 ? -0.942 4.611 -6.093 1.00 0.00 34 THR A O 4
ATOM 5210 N N . VAL A 1 35 ? 1.176 5.276 -5.722 1.00 0.00 35 VAL A N 4
ATOM 5211 C CA . VAL A 1 35 ? 0.825 6.136 -4.598 1.00 0.00 35 VAL A CA 4
ATOM 5212 C C . VAL A 1 35 ? 0.952 7.608 -4.972 1.00 0.00 35 VAL A C 4
ATOM 5213 O O . VAL A 1 35 ? 2.059 8.132 -5.107 1.00 0.00 35 VAL A O 4
ATOM 5226 N N . ASP A 1 36 ? -0.187 8.271 -5.138 1.00 0.00 36 ASP A N 4
ATOM 5227 C CA . ASP A 1 36 ? -0.204 9.685 -5.496 1.00 0.00 36 ASP A CA 4
ATOM 5228 C C . ASP A 1 36 ? -0.222 10.561 -4.247 1.00 0.00 36 ASP A C 4
ATOM 5229 O O . ASP A 1 36 ? -1.239 10.659 -3.560 1.00 0.00 36 ASP A O 4
ATOM 5238 N N . SER A 1 37 ? 0.910 11.194 -3.958 1.00 0.00 37 SER A N 4
ATOM 5239 C CA . SER A 1 37 ? 1.026 12.059 -2.789 1.00 0.00 37 SER A CA 4
ATOM 5240 C C . SER A 1 37 ? 1.426 13.474 -3.196 1.00 0.00 37 SER A C 4
ATOM 5241 O O . SER A 1 37 ? 2.024 14.211 -2.414 1.00 0.00 37 SER A O 4
ATOM 5249 N N . SER A 1 38 ? 1.091 13.844 -4.428 1.00 0.00 38 SER A N 4
ATOM 5250 C CA . SER A 1 38 ? 1.418 15.169 -4.943 1.00 0.00 38 SER A CA 4
ATOM 5251 C C . SER A 1 38 ? 0.560 16.239 -4.274 1.00 0.00 38 SER A C 4
ATOM 5252 O O . SER A 1 38 ? 1.022 17.352 -4.019 1.00 0.00 38 SER A O 4
ATOM 5260 N N . LYS A 1 39 ? -0.691 15.893 -3.990 1.00 0.00 39 LYS A N 4
ATOM 5261 C CA . LYS A 1 39 ? -1.615 16.821 -3.348 1.00 0.00 39 LYS A CA 4
ATOM 5262 C C . LYS A 1 39 ? -1.370 16.880 -1.843 1.00 0.00 39 LYS A C 4
ATOM 5263 O O . LYS A 1 39 ? -1.847 17.787 -1.163 1.00 0.00 39 LYS A O 4
ATOM 5282 N N . ALA A 1 40 ? -0.624 15.906 -1.332 1.00 0.00 40 ALA A N 4
ATOM 5283 C CA . ALA A 1 40 ? -0.314 15.850 0.092 1.00 0.00 40 ALA A CA 4
ATOM 5284 C C . ALA A 1 40 ? 0.795 16.832 0.452 1.00 0.00 40 ALA A C 4
ATOM 5285 O O . ALA A 1 40 ? 0.763 17.459 1.509 1.00 0.00 40 ALA A O 4
ATOM 5292 N N . GLY A 1 41 ? 1.777 16.960 -0.436 1.00 0.00 41 GLY A N 4
ATOM 5293 C CA . GLY A 1 41 ? 2.883 17.867 -0.193 1.00 0.00 41 GLY A CA 4
ATOM 5294 C C . GLY A 1 41 ? 4.221 17.265 -0.571 1.00 0.00 41 GLY A C 4
ATOM 5295 O O . GLY A 1 41 ? 4.346 16.610 -1.607 1.00 0.00 41 GLY A O 4
ATOM 5299 N N . LEU A 1 42 ? 5.227 17.486 0.268 1.00 0.00 42 LEU A N 4
ATOM 5300 C CA . LEU A 1 42 ? 6.565 16.961 0.015 1.00 0.00 42 LEU A CA 4
ATOM 5301 C C . LEU A 1 42 ? 6.999 16.017 1.132 1.00 0.00 42 LEU A C 4
ATOM 5302 O O . LEU A 1 42 ? 8.184 15.722 1.283 1.00 0.00 42 LEU A O 4
ATOM 5318 N N . ALA A 1 43 ? 6.031 15.543 1.909 1.00 0.00 43 ALA A N 4
ATOM 5319 C CA . ALA A 1 43 ? 6.312 14.629 3.008 1.00 0.00 43 ALA A CA 4
ATOM 5320 C C . ALA A 1 43 ? 6.597 13.221 2.493 1.00 0.00 43 ALA A C 4
ATOM 5321 O O . ALA A 1 43 ? 6.108 12.809 1.440 1.00 0.00 43 ALA A O 4
ATOM 5328 N N . PRO A 1 44 ? 7.408 12.466 3.248 1.00 0.00 44 PRO A N 4
ATOM 5329 C CA . PRO A 1 44 ? 7.776 11.094 2.887 1.00 0.00 44 PRO A CA 4
ATOM 5330 C C . PRO A 1 44 ? 6.602 10.128 3.006 1.00 0.00 44 PRO A C 4
ATOM 5331 O O . PRO A 1 44 ? 5.571 10.458 3.593 1.00 0.00 44 PRO A O 4
ATOM 5342 N N . LEU A 1 45 ? 6.766 8.934 2.448 1.00 0.00 45 LEU A N 4
ATOM 5343 C CA . LEU A 1 45 ? 5.719 7.919 2.493 1.00 0.00 45 LEU A CA 4
ATOM 5344 C C . LEU A 1 45 ? 6.232 6.636 3.140 1.00 0.00 45 LEU A C 4
ATOM 5345 O O . LEU A 1 45 ? 7.339 6.184 2.850 1.00 0.00 45 LEU A O 4
ATOM 5361 N N . GLU A 1 46 ? 5.419 6.054 4.016 1.00 0.00 46 GLU A N 4
ATOM 5362 C CA . GLU A 1 46 ? 5.791 4.823 4.702 1.00 0.00 46 GLU A CA 4
ATOM 5363 C C . GLU A 1 46 ? 4.809 3.701 4.377 1.00 0.00 46 GLU A C 4
ATOM 5364 O O . GLU A 1 46 ? 3.599 3.920 4.310 1.00 0.00 46 GLU A O 4
ATOM 5376 N N . VAL A 1 47 ? 5.339 2.499 4.176 1.00 0.00 47 VAL A N 4
ATOM 5377 C CA . VAL A 1 47 ? 4.510 1.341 3.858 1.00 0.00 47 VAL A CA 4
ATOM 5378 C C . VAL A 1 47 ? 4.860 0.155 4.749 1.00 0.00 47 VAL A C 4
ATOM 5379 O O . VAL A 1 47 ? 6.022 -0.049 5.101 1.00 0.00 47 VAL A O 4
ATOM 5392 N N . ARG A 1 48 ? 3.846 -0.625 5.110 1.00 0.00 48 ARG A N 4
ATOM 5393 C CA . ARG A 1 48 ? 4.046 -1.792 5.961 1.00 0.00 48 ARG A CA 4
ATOM 5394 C C . ARG A 1 48 ? 3.045 -2.892 5.619 1.00 0.00 48 ARG A C 4
ATOM 5395 O O . ARG A 1 48 ? 1.882 -2.618 5.323 1.00 0.00 48 ARG A O 4
ATOM 5416 N N . VAL A 1 49 ? 3.507 -4.137 5.661 1.00 0.00 49 VAL A N 4
ATOM 5417 C CA . VAL A 1 49 ? 2.653 -5.280 5.356 1.00 0.00 49 VAL A CA 4
ATOM 5418 C C . VAL A 1 49 ? 2.613 -6.262 6.520 1.00 0.00 49 VAL A C 4
ATOM 5419 O O . VAL A 1 49 ? 3.647 -6.774 6.951 1.00 0.00 49 VAL A O 4
ATOM 5432 N N . LEU A 1 50 ? 1.412 -6.523 7.026 1.00 0.00 50 LEU A N 4
ATOM 5433 C CA . LEU A 1 50 ? 1.236 -7.447 8.141 1.00 0.00 50 LEU A CA 4
ATOM 5434 C C . LEU A 1 50 ? 0.588 -8.747 7.675 1.00 0.00 50 LEU A C 4
ATOM 5435 O O . LEU A 1 50 ? -0.170 -8.762 6.706 1.00 0.00 50 LEU A O 4
ATOM 5451 N N . GLY A 1 51 ? 0.892 -9.837 8.374 1.00 0.00 51 GLY A N 4
ATOM 5452 C CA . GLY A 1 51 ? 0.329 -11.127 8.017 1.00 0.00 51 GLY A CA 4
ATOM 5453 C C . GLY A 1 51 ? -0.979 -11.406 8.731 1.00 0.00 51 GLY A C 4
ATOM 5454 O O . GLY A 1 51 ? -1.355 -10.714 9.677 1.00 0.00 51 GLY A O 4
ATOM 5458 N N . PRO A 1 52 ? -1.698 -12.441 8.273 1.00 0.00 52 PRO A N 4
ATOM 5459 C CA . PRO A 1 52 ? -2.983 -12.833 8.859 1.00 0.00 52 PRO A CA 4
ATOM 5460 C C . PRO A 1 52 ? -2.826 -13.431 10.253 1.00 0.00 52 PRO A C 4
ATOM 5461 O O . PRO A 1 52 ? -3.720 -13.316 11.092 1.00 0.00 52 PRO A O 4
ATOM 5472 N N . ARG A 1 53 ? -1.686 -14.069 10.493 1.00 0.00 53 ARG A N 4
ATOM 5473 C CA . ARG A 1 53 ? -1.414 -14.685 11.786 1.00 0.00 53 ARG A CA 4
ATOM 5474 C C . ARG A 1 53 ? -0.195 -14.046 12.447 1.00 0.00 53 ARG A C 4
ATOM 5475 O O . ARG A 1 53 ? 0.238 -14.472 13.517 1.00 0.00 53 ARG A O 4
ATOM 5496 N N . GLY A 1 54 ? 0.353 -13.022 11.801 1.00 0.00 54 GLY A N 4
ATOM 5497 C CA . GLY A 1 54 ? 1.516 -12.343 12.340 1.00 0.00 54 GLY A CA 4
ATOM 5498 C C . GLY A 1 54 ? 2.767 -12.595 11.522 1.00 0.00 54 GLY A C 4
ATOM 5499 O O . GLY A 1 54 ? 3.733 -13.180 12.015 1.00 0.00 54 GLY A O 4
ATOM 5503 N N . LEU A 1 55 ? 2.751 -12.156 10.269 1.00 0.00 55 LEU A N 4
ATOM 5504 C CA . LEU A 1 55 ? 3.892 -12.340 9.379 1.00 0.00 55 LEU A CA 4
ATOM 5505 C C . LEU A 1 55 ? 4.422 -10.996 8.888 1.00 0.00 55 LEU A C 4
ATOM 5506 O O . LEU A 1 55 ? 3.653 -10.121 8.490 1.00 0.00 55 LEU A O 4
ATOM 5522 N N . VAL A 1 56 ? 5.742 -10.838 8.918 1.00 0.00 56 VAL A N 4
ATOM 5523 C CA . VAL A 1 56 ? 6.375 -9.603 8.473 1.00 0.00 56 VAL A CA 4
ATOM 5524 C C . VAL A 1 56 ? 6.987 -9.767 7.086 1.00 0.00 56 VAL A C 4
ATOM 5525 O O . VAL A 1 56 ? 7.730 -10.714 6.834 1.00 0.00 56 VAL A O 4
ATOM 5538 N N . GLU A 1 57 ? 6.669 -8.837 6.192 1.00 0.00 57 GLU A N 4
ATOM 5539 C CA . GLU A 1 57 ? 7.188 -8.879 4.829 1.00 0.00 57 GLU A CA 4
ATOM 5540 C C . GLU A 1 57 ? 7.687 -7.504 4.394 1.00 0.00 57 GLU A C 4
ATOM 5541 O O . GLU A 1 57 ? 7.094 -6.472 4.709 1.00 0.00 57 GLU A O 4
ATOM 5553 N N . PRO A 1 58 ? 8.804 -7.489 3.652 1.00 0.00 58 PRO A N 4
ATOM 5554 C CA . PRO A 1 58 ? 9.409 -6.249 3.157 1.00 0.00 58 PRO A CA 4
ATOM 5555 C C . PRO A 1 58 ? 8.564 -5.583 2.076 1.00 0.00 58 PRO A C 4
ATOM 5556 O O . PRO A 1 58 ? 7.620 -6.179 1.558 1.00 0.00 58 PRO A O 4
ATOM 5567 N N . VAL A 1 59 ? 8.910 -4.344 1.741 1.00 0.00 59 VAL A N 4
ATOM 5568 C CA . VAL A 1 59 ? 8.184 -3.597 0.720 1.00 0.00 59 VAL A CA 4
ATOM 5569 C C . VAL A 1 59 ? 9.132 -2.747 -0.117 1.00 0.00 59 VAL A C 4
ATOM 5570 O O . VAL A 1 59 ? 10.185 -2.323 0.358 1.00 0.00 59 VAL A O 4
ATOM 5583 N N . ASN A 1 60 ? 8.751 -2.501 -1.366 1.00 0.00 60 ASN A N 4
ATOM 5584 C CA . ASN A 1 60 ? 9.568 -1.701 -2.272 1.00 0.00 60 ASN A CA 4
ATOM 5585 C C . ASN A 1 60 ? 9.031 -0.277 -2.373 1.00 0.00 60 ASN A C 4
ATOM 5586 O O . ASN A 1 60 ? 7.821 -0.062 -2.447 1.00 0.00 60 ASN A O 4
ATOM 5597 N N . VAL A 1 61 ? 9.939 0.694 -2.378 1.00 0.00 61 VAL A N 4
ATOM 5598 C CA . VAL A 1 61 ? 9.558 2.098 -2.473 1.00 0.00 61 VAL A CA 4
ATOM 5599 C C . VAL A 1 61 ? 10.409 2.831 -3.503 1.00 0.00 61 VAL A C 4
ATOM 5600 O O . VAL A 1 61 ? 11.611 3.015 -3.313 1.00 0.00 61 VAL A O 4
ATOM 5613 N N . VAL A 1 62 ? 9.777 3.247 -4.596 1.00 0.00 62 VAL A N 4
ATOM 5614 C CA . VAL A 1 62 ? 10.476 3.962 -5.658 1.00 0.00 62 VAL A CA 4
ATOM 5615 C C . VAL A 1 62 ? 9.693 5.194 -6.099 1.00 0.00 62 VAL A C 4
ATOM 5616 O O . VAL A 1 62 ? 8.509 5.106 -6.423 1.00 0.00 62 VAL A O 4
ATOM 5629 N N . ASP A 1 63 ? 10.363 6.341 -6.108 1.00 0.00 63 ASP A N 4
ATOM 5630 C CA . ASP A 1 63 ? 9.731 7.592 -6.510 1.00 0.00 63 ASP A CA 4
ATOM 5631 C C . ASP A 1 63 ? 9.756 7.750 -8.028 1.00 0.00 63 ASP A C 4
ATOM 5632 O O . ASP A 1 63 ? 10.795 7.579 -8.662 1.00 0.00 63 ASP A O 4
ATOM 5641 N N . ASN A 1 64 ? 8.603 8.076 -8.603 1.00 0.00 64 ASN A N 4
ATOM 5642 C CA . ASN A 1 64 ? 8.492 8.255 -10.046 1.00 0.00 64 ASN A CA 4
ATOM 5643 C C . ASN A 1 64 ? 9.176 9.545 -10.489 1.00 0.00 64 ASN A C 4
ATOM 5644 O O . ASN A 1 64 ? 9.927 9.559 -11.462 1.00 0.00 64 ASN A O 4
ATOM 5655 N N . GLY A 1 65 ? 8.910 10.628 -9.765 1.00 0.00 65 GLY A N 4
ATOM 5656 C CA . GLY A 1 65 ? 9.507 11.908 -10.097 1.00 0.00 65 GLY A CA 4
ATOM 5657 C C . GLY A 1 65 ? 8.475 12.942 -10.501 1.00 0.00 65 GLY A C 4
ATOM 5658 O O . GLY A 1 65 ? 8.728 14.144 -10.422 1.00 0.00 65 GLY A O 4
ATOM 5662 N N . ASP A 1 66 ? 7.311 12.474 -10.936 1.00 0.00 66 ASP A N 4
ATOM 5663 C CA . ASP A 1 66 ? 6.237 13.368 -11.355 1.00 0.00 66 ASP A CA 4
ATOM 5664 C C . ASP A 1 66 ? 5.352 13.746 -10.171 1.00 0.00 66 ASP A C 4
ATOM 5665 O O . ASP A 1 66 ? 4.933 14.895 -10.039 1.00 0.00 66 ASP A O 4
ATOM 5674 N N . GLY A 1 67 ? 5.071 12.770 -9.313 1.00 0.00 67 GLY A N 4
ATOM 5675 C CA . GLY A 1 67 ? 4.236 13.020 -8.153 1.00 0.00 67 GLY A CA 4
ATOM 5676 C C . GLY A 1 67 ? 3.587 11.757 -7.622 1.00 0.00 67 GLY A C 4
ATOM 5677 O O . GLY A 1 67 ? 2.460 11.790 -7.126 1.00 0.00 67 GLY A O 4
ATOM 5681 N N . THR A 1 68 ? 4.298 10.639 -7.728 1.00 0.00 68 THR A N 4
ATOM 5682 C CA . THR A 1 68 ? 3.783 9.359 -7.258 1.00 0.00 68 THR A CA 4
ATOM 5683 C C . THR A 1 68 ? 4.915 8.445 -6.805 1.00 0.00 68 THR A C 4
ATOM 5684 O O . THR A 1 68 ? 6.092 8.782 -6.940 1.00 0.00 68 THR A O 4
ATOM 5695 N N . HIS A 1 69 ? 4.553 7.284 -6.267 1.00 0.00 69 HIS A N 4
ATOM 5696 C CA . HIS A 1 69 ? 5.540 6.319 -5.793 1.00 0.00 69 HIS A CA 4
ATOM 5697 C C . HIS A 1 69 ? 5.040 4.891 -5.991 1.00 0.00 69 HIS A C 4
ATOM 5698 O O . HIS A 1 69 ? 3.957 4.531 -5.530 1.00 0.00 69 HIS A O 4
ATOM 5713 N N . THR A 1 70 ? 5.837 4.080 -6.680 1.00 0.00 70 THR A N 4
ATOM 5714 C CA . THR A 1 70 ? 5.476 2.693 -6.940 1.00 0.00 70 THR A CA 4
ATOM 5715 C C . THR A 1 70 ? 5.889 1.791 -5.782 1.00 0.00 70 THR A C 4
ATOM 5716 O O . THR A 1 70 ? 6.955 1.970 -5.191 1.00 0.00 70 THR A O 4
ATOM 5727 N N . VAL A 1 71 ? 5.041 0.818 -5.463 1.00 0.00 71 VAL A N 4
ATOM 5728 C CA . VAL A 1 71 ? 5.319 -0.114 -4.376 1.00 0.00 71 VAL A CA 4
ATOM 5729 C C . VAL A 1 71 ? 5.106 -1.555 -4.822 1.00 0.00 71 VAL A C 4
ATOM 5730 O O . VAL A 1 71 ? 3.970 -2.015 -4.952 1.00 0.00 71 VAL A O 4
ATOM 5743 N N . THR A 1 72 ? 6.205 -2.266 -5.054 1.00 0.00 72 THR A N 4
ATOM 5744 C CA . THR A 1 72 ? 6.138 -3.657 -5.485 1.00 0.00 72 THR A CA 4
ATOM 5745 C C . THR A 1 72 ? 6.297 -4.607 -4.303 1.00 0.00 72 THR A C 4
ATOM 5746 O O . THR A 1 72 ? 7.168 -4.419 -3.455 1.00 0.00 72 THR A O 4
ATOM 5757 N N . TYR A 1 73 ? 5.449 -5.629 -4.254 1.00 0.00 73 TYR A N 4
ATOM 5758 C CA . TYR A 1 73 ? 5.493 -6.608 -3.174 1.00 0.00 73 TYR A CA 4
ATOM 5759 C C . TYR A 1 73 ? 4.894 -7.938 -3.620 1.00 0.00 73 TYR A C 4
ATOM 5760 O O . TYR A 1 73 ? 4.370 -8.057 -4.728 1.00 0.00 73 TYR A O 4
ATOM 5778 N N . THR A 1 74 ? 4.974 -8.938 -2.747 1.00 0.00 74 THR A N 4
ATOM 5779 C CA . THR A 1 74 ? 4.441 -10.261 -3.049 1.00 0.00 74 THR A CA 4
ATOM 5780 C C . THR A 1 74 ? 4.016 -10.985 -1.777 1.00 0.00 74 THR A C 4
ATOM 5781 O O . THR A 1 74 ? 4.830 -11.278 -0.900 1.00 0.00 74 THR A O 4
ATOM 5792 N N . PRO A 1 75 ? 2.714 -11.284 -1.672 1.00 0.00 75 PRO A N 4
ATOM 5793 C CA . PRO A 1 75 ? 2.152 -11.981 -0.511 1.00 0.00 75 PRO A CA 4
ATOM 5794 C C . PRO A 1 75 ? 2.592 -13.439 -0.441 1.00 0.00 75 PRO A C 4
ATOM 5795 O O . PRO A 1 75 ? 2.022 -14.303 -1.107 1.00 0.00 75 PRO A O 4
ATOM 5806 N N . SER A 1 76 ? 3.611 -13.705 0.371 1.00 0.00 76 SER A N 4
ATOM 5807 C CA . SER A 1 76 ? 4.130 -15.060 0.526 1.00 0.00 76 SER A CA 4
ATOM 5808 C C . SER A 1 76 ? 3.007 -16.088 0.421 1.00 0.00 76 SER A C 4
ATOM 5809 O O . SER A 1 76 ? 3.023 -16.951 -0.455 1.00 0.00 76 SER A O 4
ATOM 5817 N N . GLN A 1 77 ? 2.035 -15.987 1.322 1.00 0.00 77 GLN A N 4
ATOM 5818 C CA . GLN A 1 77 ? 0.905 -16.907 1.332 1.00 0.00 77 GLN A CA 4
ATOM 5819 C C . GLN A 1 77 ? -0.416 -16.147 1.328 1.00 0.00 77 GLN A C 4
ATOM 5820 O O . GLN A 1 77 ? -0.454 -14.948 1.605 1.00 0.00 77 GLN A O 4
ATOM 5834 N N . GLU A 1 78 ? -1.498 -16.852 1.011 1.00 0.00 78 GLU A N 4
ATOM 5835 C CA . GLU A 1 78 ? -2.822 -16.241 0.970 1.00 0.00 78 GLU A CA 4
ATOM 5836 C C . GLU A 1 78 ? -3.331 -15.950 2.380 1.00 0.00 78 GLU A C 4
ATOM 5837 O O . GLU A 1 78 ? -2.768 -16.424 3.365 1.00 0.00 78 GLU A O 4
ATOM 5849 N N . GLY A 1 79 ? -4.400 -15.164 2.465 1.00 0.00 79 GLY A N 4
ATOM 5850 C CA . GLY A 1 79 ? -4.967 -14.822 3.757 1.00 0.00 79 GLY A CA 4
ATOM 5851 C C . GLY A 1 79 ? -5.244 -13.337 3.893 1.00 0.00 79 GLY A C 4
ATOM 5852 O O . GLY A 1 79 ? -4.853 -12.531 3.049 1.00 0.00 79 GLY A O 4
ATOM 5856 N N . PRO A 1 80 ? -5.936 -12.958 4.977 1.00 0.00 80 PRO A N 4
ATOM 5857 C CA . PRO A 1 80 ? -6.282 -11.559 5.246 1.00 0.00 80 PRO A CA 4
ATOM 5858 C C . PRO A 1 80 ? -5.063 -10.720 5.611 1.00 0.00 80 PRO A C 4
ATOM 5859 O O . PRO A 1 80 ? -4.674 -10.645 6.776 1.00 0.00 80 PRO A O 4
ATOM 5870 N N . TYR A 1 81 ? -4.463 -10.089 4.607 1.00 0.00 81 TYR A N 4
ATOM 5871 C CA . TYR A 1 81 ? -3.286 -9.257 4.822 1.00 0.00 81 TYR A CA 4
ATOM 5872 C C . TYR A 1 81 ? -3.686 -7.824 5.163 1.00 0.00 81 TYR A C 4
ATOM 5873 O O . TYR A 1 81 ? -4.863 -7.470 5.119 1.00 0.00 81 TYR A O 4
ATOM 5891 N N . MET A 1 82 ? -2.696 -7.005 5.501 1.00 0.00 82 MET A N 4
ATOM 5892 C CA . MET A 1 82 ? -2.944 -5.610 5.848 1.00 0.00 82 MET A CA 4
ATOM 5893 C C . MET A 1 82 ? -1.762 -4.732 5.448 1.00 0.00 82 MET A C 4
ATOM 5894 O O . MET A 1 82 ? -0.653 -4.899 5.954 1.00 0.00 82 MET A O 4
ATOM 5908 N N . VAL A 1 83 ? -2.008 -3.798 4.535 1.00 0.00 83 VAL A N 4
ATOM 5909 C CA . VAL A 1 83 ? -0.964 -2.893 4.067 1.00 0.00 83 VAL A CA 4
ATOM 5910 C C . VAL A 1 83 ? -1.134 -1.502 4.667 1.00 0.00 83 VAL A C 4
ATOM 5911 O O . VAL A 1 83 ? -1.906 -0.687 4.163 1.00 0.00 83 VAL A O 4
ATOM 5924 N N . SER A 1 84 ? -0.405 -1.237 5.747 1.00 0.00 84 SER A N 4
ATOM 5925 C CA . SER A 1 84 ? -0.476 0.056 6.419 1.00 0.00 84 SER A CA 4
ATOM 5926 C C . SER A 1 84 ? 0.346 1.102 5.673 1.00 0.00 84 SER A C 4
ATOM 5927 O O . SER A 1 84 ? 1.398 0.797 5.110 1.00 0.00 84 SER A O 4
ATOM 5935 N N . VAL A 1 85 ? -0.142 2.339 5.671 1.00 0.00 85 VAL A N 4
ATOM 5936 C CA . VAL A 1 85 ? 0.546 3.431 4.996 1.00 0.00 85 VAL A CA 4
ATOM 5937 C C . VAL A 1 85 ? 0.490 4.712 5.822 1.00 0.00 85 VAL A C 4
ATOM 5938 O O . VAL A 1 85 ? -0.556 5.066 6.367 1.00 0.00 85 VAL A O 4
ATOM 5951 N N . LYS A 1 86 ? 1.621 5.402 5.912 1.00 0.00 86 LYS A N 4
ATOM 5952 C CA . LYS A 1 86 ? 1.702 6.644 6.670 1.00 0.00 86 LYS A CA 4
ATOM 5953 C C . LYS A 1 86 ? 2.265 7.772 5.810 1.00 0.00 86 LYS A C 4
ATOM 5954 O O . LYS A 1 86 ? 2.759 7.536 4.708 1.00 0.00 86 LYS A O 4
ATOM 5973 N N . TYR A 1 87 ? 2.187 8.995 6.322 1.00 0.00 87 TYR A N 4
ATOM 5974 C CA . TYR A 1 87 ? 2.686 10.159 5.600 1.00 0.00 87 TYR A CA 4
ATOM 5975 C C . TYR A 1 87 ? 3.035 11.289 6.563 1.00 0.00 87 TYR A C 4
ATOM 5976 O O . TYR A 1 87 ? 2.172 11.804 7.272 1.00 0.00 87 TYR A O 4
ATOM 5994 N N . ALA A 1 88 ? 4.308 11.670 6.582 1.00 0.00 88 ALA A N 4
ATOM 5995 C CA . ALA A 1 88 ? 4.773 12.740 7.455 1.00 0.00 88 ALA A CA 4
ATOM 5996 C C . ALA A 1 88 ? 4.456 12.435 8.915 1.00 0.00 88 ALA A C 4
ATOM 5997 O O . ALA A 1 88 ? 4.217 13.342 9.711 1.00 0.00 88 ALA A O 4
ATOM 6004 N N . ASP A 1 89 ? 4.456 11.152 9.259 1.00 0.00 89 ASP A N 4
ATOM 6005 C CA . ASP A 1 89 ? 4.168 10.726 10.624 1.00 0.00 89 ASP A CA 4
ATOM 6006 C C . ASP A 1 89 ? 2.679 10.855 10.931 1.00 0.00 89 ASP A C 4
ATOM 6007 O O . ASP A 1 89 ? 2.292 11.120 12.069 1.00 0.00 89 ASP A O 4
ATOM 6016 N N . GLU A 1 90 ? 1.850 10.668 9.909 1.00 0.00 90 GLU A N 4
ATOM 6017 C CA . GLU A 1 90 ? 0.404 10.766 10.070 1.00 0.00 90 GLU A CA 4
ATOM 6018 C C . GLU A 1 90 ? -0.309 9.711 9.231 1.00 0.00 90 GLU A C 4
ATOM 6019 O O . GLU A 1 90 ? -0.379 9.820 8.007 1.00 0.00 90 GLU A O 4
ATOM 6031 N N . GLU A 1 91 ? -0.838 8.689 9.898 1.00 0.00 91 GLU A N 4
ATOM 6032 C CA . GLU A 1 91 ? -1.544 7.614 9.213 1.00 0.00 91 GLU A CA 4
ATOM 6033 C C . GLU A 1 91 ? -2.652 8.171 8.323 1.00 0.00 91 GLU A C 4
ATOM 6034 O O . GLU A 1 91 ? -3.619 8.756 8.811 1.00 0.00 91 GLU A O 4
ATOM 6046 N N . ILE A 1 92 ? -2.501 7.986 7.016 1.00 0.00 92 ILE A N 4
ATOM 6047 C CA . ILE A 1 92 ? -3.488 8.469 6.058 1.00 0.00 92 ILE A CA 4
ATOM 6048 C C . ILE A 1 92 ? -4.885 7.968 6.408 1.00 0.00 92 ILE A C 4
ATOM 6049 O O . ILE A 1 92 ? -5.059 6.916 7.023 1.00 0.00 92 ILE A O 4
ATOM 6065 N N . PRO A 1 93 ? -5.908 8.737 6.005 1.00 0.00 93 PRO A N 4
ATOM 6066 C CA . PRO A 1 93 ? -7.309 8.389 6.262 1.00 0.00 93 PRO A CA 4
ATOM 6067 C C . PRO A 1 93 ? -7.766 7.185 5.447 1.00 0.00 93 PRO A C 4
ATOM 6068 O O . PRO A 1 93 ? -8.938 6.808 5.483 1.00 0.00 93 PRO A O 4
ATOM 6079 N N . ARG A 1 94 ? -6.835 6.583 4.715 1.00 0.00 94 ARG A N 4
ATOM 6080 C CA . ARG A 1 94 ? -7.144 5.421 3.891 1.00 0.00 94 ARG A CA 4
ATOM 6081 C C . ARG A 1 94 ? -6.395 4.188 4.387 1.00 0.00 94 ARG A C 4
ATOM 6082 O O . ARG A 1 94 ? -6.512 3.105 3.815 1.00 0.00 94 ARG A O 4
ATOM 6103 N N . SER A 1 95 ? -5.625 4.360 5.457 1.00 0.00 95 SER A N 4
ATOM 6104 C CA . SER A 1 95 ? -4.853 3.263 6.029 1.00 0.00 95 SER A CA 4
ATOM 6105 C C . SER A 1 95 ? -5.353 2.919 7.429 1.00 0.00 95 SER A C 4
ATOM 6106 O O . SER A 1 95 ? -5.911 3.756 8.139 1.00 0.00 95 SER A O 4
ATOM 6114 N N . PRO A 1 96 ? -5.150 1.657 7.835 1.00 0.00 96 PRO A N 4
ATOM 6115 C CA . PRO A 1 96 ? -4.487 0.653 6.998 1.00 0.00 96 PRO A CA 4
ATOM 6116 C C . PRO A 1 96 ? -5.344 0.235 5.808 1.00 0.00 96 PRO A C 4
ATOM 6117 O O . PRO A 1 96 ? -6.469 0.707 5.643 1.00 0.00 96 PRO A O 4
ATOM 6128 N N . PHE A 1 97 ? -4.804 -0.654 4.980 1.00 0.00 97 PHE A N 4
ATOM 6129 C CA . PHE A 1 97 ? -5.519 -1.136 3.804 1.00 0.00 97 PHE A CA 4
ATOM 6130 C C . PHE A 1 97 ? -5.775 -2.638 3.900 1.00 0.00 97 PHE A C 4
ATOM 6131 O O . PHE A 1 97 ? -4.840 -3.436 3.951 1.00 0.00 97 PHE A O 4
ATOM 6148 N N . LYS A 1 98 ? -7.049 -3.014 3.927 1.00 0.00 98 LYS A N 4
ATOM 6149 C CA . LYS A 1 98 ? -7.431 -4.419 4.017 1.00 0.00 98 LYS A CA 4
ATOM 6150 C C . LYS A 1 98 ? -7.302 -5.104 2.661 1.00 0.00 98 LYS A C 4
ATOM 6151 O O . LYS A 1 98 ? -8.038 -4.795 1.724 1.00 0.00 98 LYS A O 4
ATOM 6170 N N . VAL A 1 99 ? -6.363 -6.041 2.564 1.00 0.00 99 VAL A N 4
ATOM 6171 C CA . VAL A 1 99 ? -6.139 -6.774 1.323 1.00 0.00 99 VAL A CA 4
ATOM 6172 C C . VAL A 1 99 ? -6.128 -8.278 1.568 1.00 0.00 99 VAL A C 4
ATOM 6173 O O . VAL A 1 99 ? -5.138 -8.833 2.047 1.00 0.00 99 VAL A O 4
ATOM 6186 N N . LYS A 1 100 ? -7.234 -8.934 1.237 1.00 0.00 100 LYS A N 4
ATOM 6187 C CA . LYS A 1 100 ? -7.353 -10.376 1.417 1.00 0.00 100 LYS A CA 4
ATOM 6188 C C . LYS A 1 100 ? -6.746 -11.125 0.235 1.00 0.00 100 LYS A C 4
ATOM 6189 O O . LYS A 1 100 ? -7.355 -11.221 -0.830 1.00 0.00 100 LYS A O 4
ATOM 6208 N N . VAL A 1 101 ? -5.544 -11.656 0.430 1.00 0.00 101 VAL A N 4
ATOM 6209 C CA . VAL A 1 101 ? -4.857 -12.399 -0.618 1.00 0.00 101 VAL A CA 4
ATOM 6210 C C . VAL A 1 101 ? -5.581 -13.702 -0.934 1.00 0.00 101 VAL A C 4
ATOM 6211 O O . VAL A 1 101 ? -6.156 -14.336 -0.048 1.00 0.00 101 VAL A O 4
ATOM 6224 N N . LEU A 1 102 ? -5.548 -14.099 -2.201 1.00 0.00 102 LEU A N 4
ATOM 6225 C CA . LEU A 1 102 ? -6.202 -15.329 -2.635 1.00 0.00 102 LEU A CA 4
ATOM 6226 C C . LEU A 1 102 ? -5.175 -16.355 -3.104 1.00 0.00 102 LEU A C 4
ATOM 6227 O O . LEU A 1 102 ? -4.062 -16.016 -3.506 1.00 0.00 102 LEU A O 4
ATOM 6243 N N . PRO A 1 103 ? -5.557 -17.639 -3.055 1.00 0.00 103 PRO A N 4
ATOM 6244 C CA . PRO A 1 103 ? -4.685 -18.741 -3.473 1.00 0.00 103 PRO A CA 4
ATOM 6245 C C . PRO A 1 103 ? -4.462 -18.764 -4.982 1.00 0.00 103 PRO A C 4
ATOM 6246 O O . PRO A 1 103 ? -5.413 -18.863 -5.759 1.00 0.00 103 PRO A O 4
ATOM 6257 N N . THR A 1 104 ? -3.202 -18.670 -5.391 1.00 0.00 104 THR A N 4
ATOM 6258 C CA . THR A 1 104 ? -2.854 -18.678 -6.807 1.00 0.00 104 THR A CA 4
ATOM 6259 C C . THR A 1 104 ? -3.780 -19.599 -7.594 1.00 0.00 104 THR A C 4
ATOM 6260 O O . THR A 1 104 ? -4.070 -19.351 -8.764 1.00 0.00 104 THR A O 4
ATOM 6271 N N . TYR A 1 105 ? -4.241 -20.663 -6.945 1.00 0.00 105 TYR A N 4
ATOM 6272 C CA . TYR A 1 105 ? -5.133 -21.621 -7.585 1.00 0.00 105 TYR A CA 4
ATOM 6273 C C . TYR A 1 105 ? -6.524 -21.571 -6.962 1.00 0.00 105 TYR A C 4
ATOM 6274 O O . TYR A 1 105 ? -6.724 -20.970 -5.907 1.00 0.00 105 TYR A O 4
ATOM 6292 N N . ASP A 1 106 ? -7.484 -22.209 -7.623 1.00 0.00 106 ASP A N 4
ATOM 6293 C CA . ASP A 1 106 ? -8.859 -22.241 -7.135 1.00 0.00 106 ASP A CA 4
ATOM 6294 C C . ASP A 1 106 ? -9.352 -23.677 -6.991 1.00 0.00 106 ASP A C 4
ATOM 6295 O O . ASP A 1 106 ? -8.673 -24.620 -7.396 1.00 0.00 106 ASP A O 4
ATOM 6304 N N . ALA A 1 107 ? -10.537 -23.835 -6.413 1.00 0.00 107 ALA A N 4
ATOM 6305 C CA . ALA A 1 107 ? -11.122 -25.157 -6.217 1.00 0.00 107 ALA A CA 4
ATOM 6306 C C . ALA A 1 107 ? -12.427 -25.300 -6.993 1.00 0.00 107 ALA A C 4
ATOM 6307 O O . ALA A 1 107 ? -13.402 -25.857 -6.489 1.00 0.00 107 ALA A O 4
ATOM 6314 N N . SER A 1 108 ? -12.438 -24.793 -8.222 1.00 0.00 108 SER A N 4
ATOM 6315 C CA . SER A 1 108 ? -13.625 -24.860 -9.066 1.00 0.00 108 SER A CA 4
ATOM 6316 C C . SER A 1 108 ? -13.315 -25.563 -10.384 1.00 0.00 108 SER A C 4
ATOM 6317 O O . SER A 1 108 ? -14.083 -26.407 -10.844 1.00 0.00 108 SER A O 4
ATOM 6325 N N . GLY A 1 1 ? 5.880 39.993 -4.973 1.00 0.00 1 GLY A N 5
ATOM 6326 C CA . GLY A 1 1 ? 5.005 39.992 -3.815 1.00 0.00 1 GLY A CA 5
ATOM 6327 C C . GLY A 1 1 ? 4.005 38.853 -3.846 1.00 0.00 1 GLY A C 5
ATOM 6328 O O . GLY A 1 1 ? 2.946 38.965 -4.463 1.00 0.00 1 GLY A O 5
ATOM 6332 N N . SER A 1 2 ? 4.341 37.754 -3.179 1.00 0.00 2 SER A N 5
ATOM 6333 C CA . SER A 1 2 ? 3.467 36.588 -3.136 1.00 0.00 2 SER A CA 5
ATOM 6334 C C . SER A 1 2 ? 3.015 36.299 -1.707 1.00 0.00 2 SER A C 5
ATOM 6335 O O . SER A 1 2 ? 3.566 36.841 -0.749 1.00 0.00 2 SER A O 5
ATOM 6343 N N . SER A 1 3 ? 2.008 35.442 -1.574 1.00 0.00 3 SER A N 5
ATOM 6344 C CA . SER A 1 3 ? 1.479 35.083 -0.263 1.00 0.00 3 SER A CA 5
ATOM 6345 C C . SER A 1 3 ? 2.477 34.229 0.511 1.00 0.00 3 SER A C 5
ATOM 6346 O O . SER A 1 3 ? 2.705 33.066 0.180 1.00 0.00 3 SER A O 5
ATOM 6354 N N . GLY A 1 4 ? 3.071 34.816 1.546 1.00 0.00 4 GLY A N 5
ATOM 6355 C CA . GLY A 1 4 ? 4.039 34.095 2.352 1.00 0.00 4 GLY A CA 5
ATOM 6356 C C . GLY A 1 4 ? 3.422 32.924 3.090 1.00 0.00 4 GLY A C 5
ATOM 6357 O O . GLY A 1 4 ? 2.246 32.611 2.899 1.00 0.00 4 GLY A O 5
ATOM 6361 N N . SER A 1 5 ? 4.216 32.274 3.934 1.00 0.00 5 SER A N 5
ATOM 6362 C CA . SER A 1 5 ? 3.742 31.127 4.699 1.00 0.00 5 SER A CA 5
ATOM 6363 C C . SER A 1 5 ? 2.872 30.219 3.835 1.00 0.00 5 SER A C 5
ATOM 6364 O O . SER A 1 5 ? 1.838 29.723 4.282 1.00 0.00 5 SER A O 5
ATOM 6372 N N . SER A 1 6 ? 3.299 30.007 2.594 1.00 0.00 6 SER A N 5
ATOM 6373 C CA . SER A 1 6 ? 2.557 29.163 1.664 1.00 0.00 6 SER A CA 5
ATOM 6374 C C . SER A 1 6 ? 3.236 27.806 1.502 1.00 0.00 6 SER A C 5
ATOM 6375 O O . SER A 1 6 ? 4.389 27.723 1.081 1.00 0.00 6 SER A O 5
ATOM 6383 N N . GLY A 1 7 ? 2.511 26.744 1.841 1.00 0.00 7 GLY A N 5
ATOM 6384 C CA . GLY A 1 7 ? 3.059 25.406 1.728 1.00 0.00 7 GLY A CA 5
ATOM 6385 C C . GLY A 1 7 ? 2.856 24.587 2.987 1.00 0.00 7 GLY A C 5
ATOM 6386 O O . GLY A 1 7 ? 3.647 24.671 3.926 1.00 0.00 7 GLY A O 5
ATOM 6390 N N . VAL A 1 8 ? 1.789 23.792 3.008 1.00 0.00 8 VAL A N 5
ATOM 6391 C CA . VAL A 1 8 ? 1.483 22.955 4.163 1.00 0.00 8 VAL A CA 5
ATOM 6392 C C . VAL A 1 8 ? 1.378 21.487 3.764 1.00 0.00 8 VAL A C 5
ATOM 6393 O O . VAL A 1 8 ? 1.148 21.164 2.598 1.00 0.00 8 VAL A O 5
ATOM 6406 N N . VAL A 1 9 ? 1.547 20.601 4.740 1.00 0.00 9 VAL A N 5
ATOM 6407 C CA . VAL A 1 9 ? 1.470 19.166 4.492 1.00 0.00 9 VAL A CA 5
ATOM 6408 C C . VAL A 1 9 ? 0.090 18.622 4.845 1.00 0.00 9 VAL A C 5
ATOM 6409 O O . VAL A 1 9 ? -0.451 18.917 5.912 1.00 0.00 9 VAL A O 5
ATOM 6422 N N . ASP A 1 10 ? -0.474 17.825 3.944 1.00 0.00 10 ASP A N 5
ATOM 6423 C CA . ASP A 1 10 ? -1.790 17.236 4.162 1.00 0.00 10 ASP A CA 5
ATOM 6424 C C . ASP A 1 10 ? -1.788 15.753 3.806 1.00 0.00 10 ASP A C 5
ATOM 6425 O O . ASP A 1 10 ? -1.944 15.367 2.648 1.00 0.00 10 ASP A O 5
ATOM 6434 N N . PRO A 1 11 ? -1.606 14.900 4.825 1.00 0.00 11 PRO A N 5
ATOM 6435 C CA . PRO A 1 11 ? -1.577 13.446 4.646 1.00 0.00 11 PRO A CA 5
ATOM 6436 C C . PRO A 1 11 ? -2.948 12.879 4.288 1.00 0.00 11 PRO A C 5
ATOM 6437 O O . PRO A 1 11 ? -3.107 11.669 4.130 1.00 0.00 11 PRO A O 5
ATOM 6448 N N . SER A 1 12 ? -3.933 13.762 4.163 1.00 0.00 12 SER A N 5
ATOM 6449 C CA . SER A 1 12 ? -5.291 13.349 3.827 1.00 0.00 12 SER A CA 5
ATOM 6450 C C . SER A 1 12 ? -5.568 13.550 2.340 1.00 0.00 12 SER A C 5
ATOM 6451 O O . SER A 1 12 ? -6.627 13.172 1.837 1.00 0.00 12 SER A O 5
ATOM 6459 N N . LYS A 1 13 ? -4.609 14.147 1.642 1.00 0.00 13 LYS A N 5
ATOM 6460 C CA . LYS A 1 13 ? -4.746 14.399 0.212 1.00 0.00 13 LYS A CA 5
ATOM 6461 C C . LYS A 1 13 ? -4.039 13.319 -0.601 1.00 0.00 13 LYS A C 5
ATOM 6462 O O . LYS A 1 13 ? -4.157 13.272 -1.825 1.00 0.00 13 LYS A O 5
ATOM 6481 N N . VAL A 1 14 ? -3.305 12.451 0.088 1.00 0.00 14 VAL A N 5
ATOM 6482 C CA . VAL A 1 14 ? -2.582 11.369 -0.570 1.00 0.00 14 VAL A CA 5
ATOM 6483 C C . VAL A 1 14 ? -3.471 10.144 -0.754 1.00 0.00 14 VAL A C 5
ATOM 6484 O O . VAL A 1 14 ? -4.135 9.698 0.183 1.00 0.00 14 VAL A O 5
ATOM 6497 N N . LYS A 1 15 ? -3.480 9.605 -1.967 1.00 0.00 15 LYS A N 5
ATOM 6498 C CA . LYS A 1 15 ? -4.287 8.429 -2.276 1.00 0.00 15 LYS A CA 5
ATOM 6499 C C . LYS A 1 15 ? -3.440 7.348 -2.939 1.00 0.00 15 LYS A C 5
ATOM 6500 O O . LYS A 1 15 ? -2.277 7.575 -3.274 1.00 0.00 15 LYS A O 5
ATOM 6519 N N . ILE A 1 16 ? -4.032 6.173 -3.128 1.00 0.00 16 ILE A N 5
ATOM 6520 C CA . ILE A 1 16 ? -3.332 5.058 -3.754 1.00 0.00 16 ILE A CA 5
ATOM 6521 C C . ILE A 1 16 ? -4.271 4.249 -4.643 1.00 0.00 16 ILE A C 5
ATOM 6522 O O . ILE A 1 16 ? -5.396 3.937 -4.254 1.00 0.00 16 ILE A O 5
ATOM 6538 N N . ALA A 1 17 ? -3.801 3.912 -5.839 1.00 0.00 17 ALA A N 5
ATOM 6539 C CA . ALA A 1 17 ? -4.596 3.137 -6.782 1.00 0.00 17 ALA A CA 5
ATOM 6540 C C . ALA A 1 17 ? -3.734 2.119 -7.521 1.00 0.00 17 ALA A C 5
ATOM 6541 O O . ALA A 1 17 ? -2.698 2.464 -8.088 1.00 0.00 17 ALA A O 5
ATOM 6548 N N . GLY A 1 18 ? -4.169 0.862 -7.511 1.00 0.00 18 GLY A N 5
ATOM 6549 C CA . GLY A 1 18 ? -3.424 -0.186 -8.183 1.00 0.00 18 GLY A CA 5
ATOM 6550 C C . GLY A 1 18 ? -4.018 -1.561 -7.948 1.00 0.00 18 GLY A C 5
ATOM 6551 O O . GLY A 1 18 ? -4.822 -1.766 -7.039 1.00 0.00 18 GLY A O 5
ATOM 6555 N N . PRO A 1 19 ? -3.619 -2.532 -8.783 1.00 0.00 19 PRO A N 5
ATOM 6556 C CA . PRO A 1 19 ? -4.105 -3.912 -8.682 1.00 0.00 19 PRO A CA 5
ATOM 6557 C C . PRO A 1 19 ? -3.575 -4.625 -7.441 1.00 0.00 19 PRO A C 5
ATOM 6558 O O . PRO A 1 19 ? -4.190 -5.569 -6.947 1.00 0.00 19 PRO A O 5
ATOM 6569 N N . GLY A 1 20 ? -2.431 -4.165 -6.944 1.00 0.00 20 GLY A N 5
ATOM 6570 C CA . GLY A 1 20 ? -1.839 -4.770 -5.765 1.00 0.00 20 GLY A CA 5
ATOM 6571 C C . GLY A 1 20 ? -2.717 -4.628 -4.537 1.00 0.00 20 GLY A C 5
ATOM 6572 O O . GLY A 1 20 ? -2.800 -5.541 -3.715 1.00 0.00 20 GLY A O 5
ATOM 6576 N N . LEU A 1 21 ? -3.373 -3.480 -4.411 1.00 0.00 21 LEU A N 5
ATOM 6577 C CA . LEU A 1 21 ? -4.248 -3.221 -3.273 1.00 0.00 21 LEU A CA 5
ATOM 6578 C C . LEU A 1 21 ? -5.638 -3.802 -3.510 1.00 0.00 21 LEU A C 5
ATOM 6579 O O . LEU A 1 21 ? -6.420 -3.974 -2.576 1.00 0.00 21 LEU A O 5
ATOM 6595 N N . GLY A 1 22 ? -5.940 -4.105 -4.770 1.00 0.00 22 GLY A N 5
ATOM 6596 C CA . GLY A 1 22 ? -7.235 -4.666 -5.108 1.00 0.00 22 GLY A CA 5
ATOM 6597 C C . GLY A 1 22 ? -7.525 -5.949 -4.357 1.00 0.00 22 GLY A C 5
ATOM 6598 O O . GLY A 1 22 ? -6.682 -6.442 -3.607 1.00 0.00 22 GLY A O 5
ATOM 6602 N N . SER A 1 23 ? -8.721 -6.493 -4.558 1.00 0.00 23 SER A N 5
ATOM 6603 C CA . SER A 1 23 ? -9.122 -7.725 -3.888 1.00 0.00 23 SER A CA 5
ATOM 6604 C C . SER A 1 23 ? -8.771 -8.944 -4.736 1.00 0.00 23 SER A C 5
ATOM 6605 O O . SER A 1 23 ? -8.800 -10.076 -4.259 1.00 0.00 23 SER A O 5
ATOM 6613 N N . GLY A 1 24 ? -8.438 -8.701 -6.001 1.00 0.00 24 GLY A N 5
ATOM 6614 C CA . GLY A 1 24 ? -8.085 -9.786 -6.897 1.00 0.00 24 GLY A CA 5
ATOM 6615 C C . GLY A 1 24 ? -6.603 -10.103 -6.868 1.00 0.00 24 GLY A C 5
ATOM 6616 O O . GLY A 1 24 ? -5.960 -10.194 -7.915 1.00 0.00 24 GLY A O 5
ATOM 6620 N N . VAL A 1 25 ? -6.059 -10.271 -5.668 1.00 0.00 25 VAL A N 5
ATOM 6621 C CA . VAL A 1 25 ? -4.642 -10.579 -5.507 1.00 0.00 25 VAL A CA 5
ATOM 6622 C C . VAL A 1 25 ? -4.427 -12.072 -5.277 1.00 0.00 25 VAL A C 5
ATOM 6623 O O . VAL A 1 25 ? -5.262 -12.743 -4.670 1.00 0.00 25 VAL A O 5
ATOM 6636 N N . ARG A 1 26 ? -3.303 -12.584 -5.767 1.00 0.00 26 ARG A N 5
ATOM 6637 C CA . ARG A 1 26 ? -2.979 -13.997 -5.617 1.00 0.00 26 ARG A CA 5
ATOM 6638 C C . ARG A 1 26 ? -1.656 -14.175 -4.877 1.00 0.00 26 ARG A C 5
ATOM 6639 O O . ARG A 1 26 ? -0.732 -13.378 -5.037 1.00 0.00 26 ARG A O 5
ATOM 6660 N N . ALA A 1 27 ? -1.574 -15.225 -4.067 1.00 0.00 27 ALA A N 5
ATOM 6661 C CA . ALA A 1 27 ? -0.364 -15.509 -3.304 1.00 0.00 27 ALA A CA 5
ATOM 6662 C C . ALA A 1 27 ? 0.808 -15.817 -4.229 1.00 0.00 27 ALA A C 5
ATOM 6663 O O . ALA A 1 27 ? 0.623 -16.331 -5.332 1.00 0.00 27 ALA A O 5
ATOM 6670 N N . ARG A 1 28 ? 2.015 -15.500 -3.771 1.00 0.00 28 ARG A N 5
ATOM 6671 C CA . ARG A 1 28 ? 3.218 -15.742 -4.559 1.00 0.00 28 ARG A CA 5
ATOM 6672 C C . ARG A 1 28 ? 3.108 -15.090 -5.934 1.00 0.00 28 ARG A C 5
ATOM 6673 O O . ARG A 1 28 ? 3.471 -15.688 -6.947 1.00 0.00 28 ARG A O 5
ATOM 6694 N N . VAL A 1 29 ? 2.604 -13.861 -5.962 1.00 0.00 29 VAL A N 5
ATOM 6695 C CA . VAL A 1 29 ? 2.446 -13.127 -7.212 1.00 0.00 29 VAL A CA 5
ATOM 6696 C C . VAL A 1 29 ? 2.929 -11.687 -7.068 1.00 0.00 29 VAL A C 5
ATOM 6697 O O . VAL A 1 29 ? 2.821 -11.089 -5.998 1.00 0.00 29 VAL A O 5
ATOM 6710 N N . LEU A 1 30 ? 3.460 -11.137 -8.154 1.00 0.00 30 LEU A N 5
ATOM 6711 C CA . LEU A 1 30 ? 3.958 -9.766 -8.151 1.00 0.00 30 LEU A CA 5
ATOM 6712 C C . LEU A 1 30 ? 2.809 -8.769 -8.049 1.00 0.00 30 LEU A C 5
ATOM 6713 O O . LEU A 1 30 ? 1.993 -8.655 -8.963 1.00 0.00 30 LEU A O 5
ATOM 6729 N N . GLN A 1 31 ? 2.754 -8.048 -6.935 1.00 0.00 31 GLN A N 5
ATOM 6730 C CA . GLN A 1 31 ? 1.705 -7.059 -6.715 1.00 0.00 31 GLN A CA 5
ATOM 6731 C C . GLN A 1 31 ? 2.300 -5.671 -6.510 1.00 0.00 31 GLN A C 5
ATOM 6732 O O . GLN A 1 31 ? 3.200 -5.485 -5.690 1.00 0.00 31 GLN A O 5
ATOM 6746 N N . SER A 1 32 ? 1.793 -4.698 -7.261 1.00 0.00 32 SER A N 5
ATOM 6747 C CA . SER A 1 32 ? 2.278 -3.326 -7.165 1.00 0.00 32 SER A CA 5
ATOM 6748 C C . SER A 1 32 ? 1.138 -2.331 -7.367 1.00 0.00 32 SER A C 5
ATOM 6749 O O . SER A 1 32 ? 0.112 -2.659 -7.963 1.00 0.00 32 SER A O 5
ATOM 6757 N N . PHE A 1 33 ? 1.327 -1.115 -6.866 1.00 0.00 33 PHE A N 5
ATOM 6758 C CA . PHE A 1 33 ? 0.316 -0.073 -6.990 1.00 0.00 33 PHE A CA 5
ATOM 6759 C C . PHE A 1 33 ? 0.964 1.304 -7.111 1.00 0.00 33 PHE A C 5
ATOM 6760 O O . PHE A 1 33 ? 2.190 1.428 -7.097 1.00 0.00 33 PHE A O 5
ATOM 6777 N N . THR A 1 34 ? 0.134 2.335 -7.231 1.00 0.00 34 THR A N 5
ATOM 6778 C CA . THR A 1 34 ? 0.626 3.702 -7.356 1.00 0.00 34 THR A CA 5
ATOM 6779 C C . THR A 1 34 ? 0.115 4.576 -6.218 1.00 0.00 34 THR A C 5
ATOM 6780 O O . THR A 1 34 ? -1.079 4.589 -5.919 1.00 0.00 34 THR A O 5
ATOM 6791 N N . VAL A 1 35 ? 1.026 5.307 -5.585 1.00 0.00 35 VAL A N 5
ATOM 6792 C CA . VAL A 1 35 ? 0.668 6.188 -4.479 1.00 0.00 35 VAL A CA 5
ATOM 6793 C C . VAL A 1 35 ? 0.812 7.653 -4.873 1.00 0.00 35 VAL A C 5
ATOM 6794 O O . VAL A 1 35 ? 1.925 8.155 -5.038 1.00 0.00 35 VAL A O 5
ATOM 6807 N N . ASP A 1 36 ? -0.318 8.334 -5.023 1.00 0.00 36 ASP A N 5
ATOM 6808 C CA . ASP A 1 36 ? -0.317 9.744 -5.397 1.00 0.00 36 ASP A CA 5
ATOM 6809 C C . ASP A 1 36 ? -0.275 10.634 -4.159 1.00 0.00 36 ASP A C 5
ATOM 6810 O O . ASP A 1 36 ? -1.243 10.712 -3.404 1.00 0.00 36 ASP A O 5
ATOM 6819 N N . SER A 1 37 ? 0.856 11.305 -3.957 1.00 0.00 37 SER A N 5
ATOM 6820 C CA . SER A 1 37 ? 1.026 12.185 -2.807 1.00 0.00 37 SER A CA 5
ATOM 6821 C C . SER A 1 37 ? 1.445 13.583 -3.253 1.00 0.00 37 SER A C 5
ATOM 6822 O O . SER A 1 37 ? 2.061 14.330 -2.494 1.00 0.00 37 SER A O 5
ATOM 6830 N N . SER A 1 38 ? 1.104 13.931 -4.490 1.00 0.00 38 SER A N 5
ATOM 6831 C CA . SER A 1 38 ? 1.447 15.237 -5.040 1.00 0.00 38 SER A CA 5
ATOM 6832 C C . SER A 1 38 ? 0.642 16.341 -4.360 1.00 0.00 38 SER A C 5
ATOM 6833 O O . SER A 1 38 ? 1.127 17.458 -4.178 1.00 0.00 38 SER A O 5
ATOM 6841 N N . LYS A 1 39 ? -0.592 16.019 -3.987 1.00 0.00 39 LYS A N 5
ATOM 6842 C CA . LYS A 1 39 ? -1.466 16.981 -3.326 1.00 0.00 39 LYS A CA 5
ATOM 6843 C C . LYS A 1 39 ? -1.233 16.981 -1.818 1.00 0.00 39 LYS A C 5
ATOM 6844 O O . LYS A 1 39 ? -1.696 17.875 -1.110 1.00 0.00 39 LYS A O 5
ATOM 6863 N N . ALA A 1 40 ? -0.512 15.975 -1.336 1.00 0.00 40 ALA A N 5
ATOM 6864 C CA . ALA A 1 40 ? -0.215 15.863 0.087 1.00 0.00 40 ALA A CA 5
ATOM 6865 C C . ALA A 1 40 ? 0.916 16.803 0.488 1.00 0.00 40 ALA A C 5
ATOM 6866 O O . ALA A 1 40 ? 0.918 17.355 1.588 1.00 0.00 40 ALA A O 5
ATOM 6873 N N . GLY A 1 41 ? 1.878 16.982 -0.412 1.00 0.00 41 GLY A N 5
ATOM 6874 C CA . GLY A 1 41 ? 3.003 17.855 -0.133 1.00 0.00 41 GLY A CA 5
ATOM 6875 C C . GLY A 1 41 ? 4.329 17.239 -0.529 1.00 0.00 41 GLY A C 5
ATOM 6876 O O . GLY A 1 41 ? 4.440 16.609 -1.582 1.00 0.00 41 GLY A O 5
ATOM 6880 N N . LEU A 1 42 ? 5.339 17.420 0.315 1.00 0.00 42 LEU A N 5
ATOM 6881 C CA . LEU A 1 42 ? 6.667 16.877 0.046 1.00 0.00 42 LEU A CA 5
ATOM 6882 C C . LEU A 1 42 ? 7.104 15.933 1.162 1.00 0.00 42 LEU A C 5
ATOM 6883 O O . LEU A 1 42 ? 8.291 15.648 1.316 1.00 0.00 42 LEU A O 5
ATOM 6899 N N . ALA A 1 43 ? 6.137 15.448 1.934 1.00 0.00 43 ALA A N 5
ATOM 6900 C CA . ALA A 1 43 ? 6.422 14.533 3.031 1.00 0.00 43 ALA A CA 5
ATOM 6901 C C . ALA A 1 43 ? 6.674 13.120 2.516 1.00 0.00 43 ALA A C 5
ATOM 6902 O O . ALA A 1 43 ? 6.163 12.713 1.473 1.00 0.00 43 ALA A O 5
ATOM 6909 N N . PRO A 1 44 ? 7.482 12.352 3.263 1.00 0.00 44 PRO A N 5
ATOM 6910 C CA . PRO A 1 44 ? 7.820 10.973 2.900 1.00 0.00 44 PRO A CA 5
ATOM 6911 C C . PRO A 1 44 ? 6.631 10.029 3.040 1.00 0.00 44 PRO A C 5
ATOM 6912 O O . PRO A 1 44 ? 5.613 10.380 3.639 1.00 0.00 44 PRO A O 5
ATOM 6923 N N . LEU A 1 45 ? 6.766 8.828 2.488 1.00 0.00 45 LEU A N 5
ATOM 6924 C CA . LEU A 1 45 ? 5.702 7.832 2.551 1.00 0.00 45 LEU A CA 5
ATOM 6925 C C . LEU A 1 45 ? 6.215 6.524 3.146 1.00 0.00 45 LEU A C 5
ATOM 6926 O O . LEU A 1 45 ? 7.299 6.056 2.797 1.00 0.00 45 LEU A O 5
ATOM 6942 N N . GLU A 1 46 ? 5.429 5.941 4.044 1.00 0.00 46 GLU A N 5
ATOM 6943 C CA . GLU A 1 46 ? 5.805 4.686 4.687 1.00 0.00 46 GLU A CA 5
ATOM 6944 C C . GLU A 1 46 ? 4.763 3.604 4.417 1.00 0.00 46 GLU A C 5
ATOM 6945 O O . GLU A 1 46 ? 3.578 3.894 4.257 1.00 0.00 46 GLU A O 5
ATOM 6957 N N . VAL A 1 47 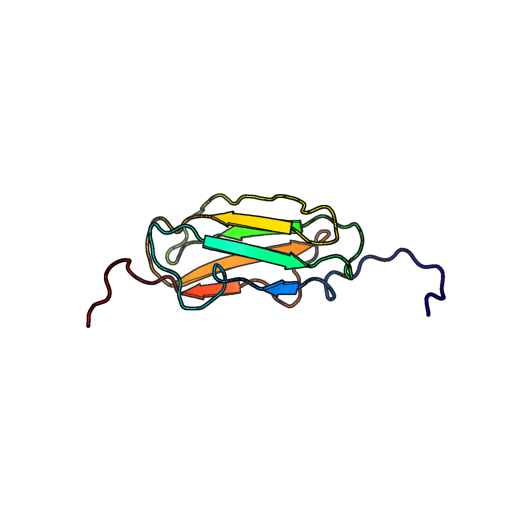? 5.215 2.355 4.366 1.00 0.00 47 VAL A N 5
ATOM 6958 C CA . VAL A 1 47 ? 4.325 1.229 4.117 1.00 0.00 47 VAL A CA 5
ATOM 6959 C C . VAL A 1 47 ? 4.707 0.025 4.971 1.00 0.00 47 VAL A C 5
ATOM 6960 O O . VAL A 1 47 ? 5.876 -0.163 5.309 1.00 0.00 47 VAL A O 5
ATOM 6973 N N . ARG A 1 48 ? 3.714 -0.789 5.316 1.00 0.00 48 ARG A N 5
ATOM 6974 C CA . ARG A 1 48 ? 3.947 -1.975 6.131 1.00 0.00 48 ARG A CA 5
ATOM 6975 C C . ARG A 1 48 ? 2.962 -3.084 5.772 1.00 0.00 48 ARG A C 5
ATOM 6976 O O . ARG A 1 48 ? 1.768 -2.836 5.600 1.00 0.00 48 ARG A O 5
ATOM 6997 N N . VAL A 1 49 ? 3.470 -4.306 5.659 1.00 0.00 49 VAL A N 5
ATOM 6998 C CA . VAL A 1 49 ? 2.635 -5.453 5.321 1.00 0.00 49 VAL A CA 5
ATOM 6999 C C . VAL A 1 49 ? 2.608 -6.468 6.458 1.00 0.00 49 VAL A C 5
ATOM 7000 O O . VAL A 1 49 ? 3.653 -6.935 6.913 1.00 0.00 49 VAL A O 5
ATOM 7013 N N . LEU A 1 50 ? 1.406 -6.804 6.915 1.00 0.00 50 LEU A N 5
ATOM 7014 C CA . LEU A 1 50 ? 1.241 -7.764 8.001 1.00 0.00 50 LEU A CA 5
ATOM 7015 C C . LEU A 1 50 ? 0.338 -8.917 7.575 1.00 0.00 50 LEU A C 5
ATOM 7016 O O . LEU A 1 50 ? -0.723 -8.703 6.990 1.00 0.00 50 LEU A O 5
ATOM 7032 N N . GLY A 1 51 ? 0.765 -10.139 7.875 1.00 0.00 51 GLY A N 5
ATOM 7033 C CA . GLY A 1 51 ? -0.018 -11.308 7.519 1.00 0.00 51 GLY A CA 5
ATOM 7034 C C . GLY A 1 51 ? -1.190 -11.528 8.455 1.00 0.00 51 GLY A C 5
ATOM 7035 O O . GLY A 1 51 ? -1.411 -10.767 9.397 1.00 0.00 51 GLY A O 5
ATOM 7039 N N . PRO A 1 52 ? -1.966 -12.592 8.198 1.00 0.00 52 PRO A N 5
ATOM 7040 C CA . PRO A 1 52 ? -3.135 -12.934 9.013 1.00 0.00 52 PRO A CA 5
ATOM 7041 C C . PRO A 1 52 ? -2.748 -13.429 10.403 1.00 0.00 52 PRO A C 5
ATOM 7042 O O . PRO A 1 52 ? -3.335 -13.019 11.403 1.00 0.00 52 PRO A O 5
ATOM 7053 N N . ARG A 1 53 ? -1.757 -14.313 10.455 1.00 0.00 53 ARG A N 5
ATOM 7054 C CA . ARG A 1 53 ? -1.291 -14.865 11.722 1.00 0.00 53 ARG A CA 5
ATOM 7055 C C . ARG A 1 53 ? -0.433 -13.852 12.474 1.00 0.00 53 ARG A C 5
ATOM 7056 O O . ARG A 1 53 ? -0.466 -13.785 13.702 1.00 0.00 53 ARG A O 5
ATOM 7077 N N . GLY A 1 54 ? 0.335 -13.065 11.727 1.00 0.00 54 GLY A N 5
ATOM 7078 C CA . GLY A 1 54 ? 1.192 -12.066 12.340 1.00 0.00 54 GLY A CA 5
ATOM 7079 C C . GLY A 1 54 ? 2.571 -12.022 11.713 1.00 0.00 54 GLY A C 5
ATOM 7080 O O . GLY A 1 54 ? 3.558 -11.722 12.385 1.00 0.00 54 GLY A O 5
ATOM 7084 N N . LEU A 1 55 ? 2.641 -12.324 10.420 1.00 0.00 55 LEU A N 5
ATOM 7085 C CA . LEU A 1 55 ? 3.911 -12.318 9.701 1.00 0.00 55 LEU A CA 5
ATOM 7086 C C . LEU A 1 55 ? 4.246 -10.917 9.201 1.00 0.00 55 LEU A C 5
ATOM 7087 O O . LEU A 1 55 ? 3.356 -10.109 8.942 1.00 0.00 55 LEU A O 5
ATOM 7103 N N . VAL A 1 56 ? 5.539 -10.637 9.063 1.00 0.00 56 VAL A N 5
ATOM 7104 C CA . VAL A 1 56 ? 5.993 -9.336 8.590 1.00 0.00 56 VAL A CA 5
ATOM 7105 C C . VAL A 1 56 ? 6.789 -9.469 7.296 1.00 0.00 56 VAL A C 5
ATOM 7106 O O . VAL A 1 56 ? 7.793 -10.178 7.245 1.00 0.00 56 VAL A O 5
ATOM 7119 N N . GLU A 1 57 ? 6.333 -8.781 6.254 1.00 0.00 57 GLU A N 5
ATOM 7120 C CA . GLU A 1 57 ? 7.003 -8.822 4.960 1.00 0.00 57 GLU A CA 5
ATOM 7121 C C . GLU A 1 57 ? 7.458 -7.428 4.536 1.00 0.00 57 GLU A C 5
ATOM 7122 O O . GLU A 1 57 ? 6.778 -6.429 4.771 1.00 0.00 57 GLU A O 5
ATOM 7134 N N . PRO A 1 58 ? 8.636 -7.358 3.899 1.00 0.00 58 PRO A N 5
ATOM 7135 C CA . PRO A 1 58 ? 9.207 -6.092 3.430 1.00 0.00 58 PRO A CA 5
ATOM 7136 C C . PRO A 1 58 ? 8.427 -5.503 2.259 1.00 0.00 58 PRO A C 5
ATOM 7137 O O . PRO A 1 58 ? 7.566 -6.164 1.679 1.00 0.00 58 PRO A O 5
ATOM 7148 N N . VAL A 1 59 ? 8.734 -4.255 1.919 1.00 0.00 59 VAL A N 5
ATOM 7149 C CA . VAL A 1 59 ? 8.062 -3.577 0.816 1.00 0.00 59 VAL A CA 5
ATOM 7150 C C . VAL A 1 59 ? 9.054 -2.780 -0.024 1.00 0.00 59 VAL A C 5
ATOM 7151 O O . VAL A 1 59 ? 10.199 -2.576 0.375 1.00 0.00 59 VAL A O 5
ATOM 7164 N N . ASN A 1 60 ? 8.605 -2.331 -1.192 1.00 0.00 60 ASN A N 5
ATOM 7165 C CA . ASN A 1 60 ? 9.453 -1.556 -2.091 1.00 0.00 60 ASN A CA 5
ATOM 7166 C C . ASN A 1 60 ? 8.931 -0.130 -2.236 1.00 0.00 60 ASN A C 5
ATOM 7167 O O . ASN A 1 60 ? 7.723 0.097 -2.306 1.00 0.00 60 ASN A O 5
ATOM 7178 N N . VAL A 1 61 ? 9.851 0.829 -2.280 1.00 0.00 61 VAL A N 5
ATOM 7179 C CA . VAL A 1 61 ? 9.485 2.233 -2.419 1.00 0.00 61 VAL A CA 5
ATOM 7180 C C . VAL A 1 61 ? 10.335 2.921 -3.482 1.00 0.00 61 VAL A C 5
ATOM 7181 O O . VAL A 1 61 ? 11.549 3.058 -3.327 1.00 0.00 61 VAL A O 5
ATOM 7194 N N . VAL A 1 62 ? 9.689 3.352 -4.561 1.00 0.00 62 VAL A N 5
ATOM 7195 C CA . VAL A 1 62 ? 10.386 4.028 -5.649 1.00 0.00 62 VAL A CA 5
ATOM 7196 C C . VAL A 1 62 ? 9.558 5.185 -6.197 1.00 0.00 62 VAL A C 5
ATOM 7197 O O . VAL A 1 62 ? 8.461 4.984 -6.718 1.00 0.00 62 VAL A O 5
ATOM 7210 N N . ASP A 1 63 ? 10.090 6.395 -6.076 1.00 0.00 63 ASP A N 5
ATOM 7211 C CA . ASP A 1 63 ? 9.403 7.585 -6.561 1.00 0.00 63 ASP A CA 5
ATOM 7212 C C . ASP A 1 63 ? 9.447 7.657 -8.084 1.00 0.00 63 ASP A C 5
ATOM 7213 O O . ASP A 1 63 ? 10.467 7.351 -8.700 1.00 0.00 63 ASP A O 5
ATOM 7222 N N . ASN A 1 64 ? 8.333 8.062 -8.686 1.00 0.00 64 ASN A N 5
ATOM 7223 C CA . ASN A 1 64 ? 8.245 8.172 -10.138 1.00 0.00 64 ASN A CA 5
ATOM 7224 C C . ASN A 1 64 ? 8.924 9.446 -10.629 1.00 0.00 64 ASN A C 5
ATOM 7225 O O . ASN A 1 64 ? 9.683 9.424 -11.597 1.00 0.00 64 ASN A O 5
ATOM 7236 N N . GLY A 1 65 ? 8.645 10.557 -9.954 1.00 0.00 65 GLY A N 5
ATOM 7237 C CA . GLY A 1 65 ? 9.238 11.826 -10.337 1.00 0.00 65 GLY A CA 5
ATOM 7238 C C . GLY A 1 65 ? 8.202 12.837 -10.785 1.00 0.00 65 GLY A C 5
ATOM 7239 O O . GLY A 1 65 ? 8.458 14.041 -10.783 1.00 0.00 65 GLY A O 5
ATOM 7243 N N . ASP A 1 66 ? 7.029 12.347 -11.174 1.00 0.00 66 ASP A N 5
ATOM 7244 C CA . ASP A 1 66 ? 5.951 13.217 -11.630 1.00 0.00 66 ASP A CA 5
ATOM 7245 C C . ASP A 1 66 ? 5.066 13.641 -10.462 1.00 0.00 66 ASP A C 5
ATOM 7246 O O . ASP A 1 66 ? 4.616 14.785 -10.393 1.00 0.00 66 ASP A O 5
ATOM 7255 N N . GLY A 1 67 ? 4.816 12.711 -9.545 1.00 0.00 67 GLY A N 5
ATOM 7256 C CA . GLY A 1 67 ? 3.985 13.007 -8.394 1.00 0.00 67 GLY A CA 5
ATOM 7257 C C . GLY A 1 67 ? 3.360 11.763 -7.795 1.00 0.00 67 GLY A C 5
ATOM 7258 O O . GLY A 1 67 ? 2.229 11.799 -7.308 1.00 0.00 67 GLY A O 5
ATOM 7262 N N . THR A 1 68 ? 4.096 10.657 -7.831 1.00 0.00 68 THR A N 5
ATOM 7263 C CA . THR A 1 68 ? 3.605 9.395 -7.290 1.00 0.00 68 THR A CA 5
ATOM 7264 C C . THR A 1 68 ? 4.760 8.502 -6.846 1.00 0.00 68 THR A C 5
ATOM 7265 O O . THR A 1 68 ? 5.928 8.854 -7.009 1.00 0.00 68 THR A O 5
ATOM 7276 N N . HIS A 1 69 ? 4.424 7.345 -6.286 1.00 0.00 69 HIS A N 5
ATOM 7277 C CA . HIS A 1 69 ? 5.433 6.400 -5.819 1.00 0.00 69 HIS A CA 5
ATOM 7278 C C . HIS A 1 69 ? 4.973 4.962 -6.037 1.00 0.00 69 HIS A C 5
ATOM 7279 O O . HIS A 1 69 ? 3.855 4.595 -5.674 1.00 0.00 69 HIS A O 5
ATOM 7294 N N . THR A 1 70 ? 5.842 4.152 -6.634 1.00 0.00 70 THR A N 5
ATOM 7295 C CA . THR A 1 70 ? 5.524 2.754 -6.902 1.00 0.00 70 THR A CA 5
ATOM 7296 C C . THR A 1 70 ? 5.903 1.868 -5.721 1.00 0.00 70 THR A C 5
ATOM 7297 O O . THR A 1 70 ? 6.937 2.072 -5.085 1.00 0.00 70 THR A O 5
ATOM 7308 N N . VAL A 1 71 ? 5.060 0.882 -5.432 1.00 0.00 71 VAL A N 5
ATOM 7309 C CA . VAL A 1 71 ? 5.308 -0.038 -4.328 1.00 0.00 71 VAL A CA 5
ATOM 7310 C C . VAL A 1 71 ? 5.095 -1.484 -4.759 1.00 0.00 71 VAL A C 5
ATOM 7311 O O . VAL A 1 71 ? 3.960 -1.950 -4.875 1.00 0.00 71 VAL A O 5
ATOM 7324 N N . THR A 1 72 ? 6.194 -2.193 -4.998 1.00 0.00 72 THR A N 5
ATOM 7325 C CA . THR A 1 72 ? 6.129 -3.587 -5.418 1.00 0.00 72 THR A CA 5
ATOM 7326 C C . THR A 1 72 ? 6.261 -4.527 -4.224 1.00 0.00 72 THR A C 5
ATOM 7327 O O . THR A 1 72 ? 7.005 -4.251 -3.283 1.00 0.00 72 THR A O 5
ATOM 7338 N N . TYR A 1 73 ? 5.535 -5.639 -4.270 1.00 0.00 73 TYR A N 5
ATOM 7339 C CA . TYR A 1 73 ? 5.569 -6.619 -3.192 1.00 0.00 73 TYR A CA 5
ATOM 7340 C C . TYR A 1 73 ? 4.994 -7.956 -3.651 1.00 0.00 73 TYR A C 5
ATOM 7341 O O . TYR A 1 73 ? 4.498 -8.080 -4.771 1.00 0.00 73 TYR A O 5
ATOM 7359 N N . THR A 1 74 ? 5.061 -8.954 -2.775 1.00 0.00 74 THR A N 5
ATOM 7360 C CA . THR A 1 74 ? 4.547 -10.281 -3.089 1.00 0.00 74 THR A CA 5
ATOM 7361 C C . THR A 1 74 ? 4.101 -11.010 -1.827 1.00 0.00 74 THR A C 5
ATOM 7362 O O . THR A 1 74 ? 4.896 -11.299 -0.933 1.00 0.00 74 THR A O 5
ATOM 7373 N N . PRO A 1 75 ? 2.797 -11.316 -1.751 1.00 0.00 75 PRO A N 5
ATOM 7374 C CA . PRO A 1 75 ? 2.214 -12.017 -0.602 1.00 0.00 75 PRO A CA 5
ATOM 7375 C C . PRO A 1 75 ? 2.661 -13.472 -0.524 1.00 0.00 75 PRO A C 5
ATOM 7376 O O . PRO A 1 75 ? 2.049 -14.354 -1.128 1.00 0.00 75 PRO A O 5
ATOM 7387 N N . SER A 1 76 ? 3.731 -13.719 0.225 1.00 0.00 76 SER A N 5
ATOM 7388 C CA . SER A 1 76 ? 4.262 -15.068 0.379 1.00 0.00 76 SER A CA 5
ATOM 7389 C C . SER A 1 76 ? 3.137 -16.098 0.376 1.00 0.00 76 SER A C 5
ATOM 7390 O O . SER A 1 76 ? 3.149 -17.043 -0.412 1.00 0.00 76 SER A O 5
ATOM 7398 N N . GLN A 1 77 ? 2.166 -15.908 1.264 1.00 0.00 77 GLN A N 5
ATOM 7399 C CA . GLN A 1 77 ? 1.033 -16.820 1.364 1.00 0.00 77 GLN A CA 5
ATOM 7400 C C . GLN A 1 77 ? -0.287 -16.065 1.250 1.00 0.00 77 GLN A C 5
ATOM 7401 O O . GLN A 1 77 ? -0.309 -14.834 1.249 1.00 0.00 77 GLN A O 5
ATOM 7415 N N . GLU A 1 78 ? -1.384 -16.809 1.156 1.00 0.00 78 GLU A N 5
ATOM 7416 C CA . GLU A 1 78 ? -2.707 -16.208 1.041 1.00 0.00 78 GLU A CA 5
ATOM 7417 C C . GLU A 1 78 ? -3.270 -15.865 2.417 1.00 0.00 78 GLU A C 5
ATOM 7418 O O . GLU A 1 78 ? -2.688 -16.215 3.442 1.00 0.00 78 GLU A O 5
ATOM 7430 N N . GLY A 1 79 ? -4.407 -15.177 2.429 1.00 0.00 79 GLY A N 5
ATOM 7431 C CA . GLY A 1 79 ? -5.031 -14.796 3.684 1.00 0.00 79 GLY A CA 5
ATOM 7432 C C . GLY A 1 79 ? -5.292 -13.306 3.773 1.00 0.00 79 GLY A C 5
ATOM 7433 O O . GLY A 1 79 ? -4.832 -12.523 2.942 1.00 0.00 79 GLY A O 5
ATOM 7437 N N . PRO A 1 80 ? -6.048 -12.894 4.801 1.00 0.00 80 PRO A N 5
ATOM 7438 C CA . PRO A 1 80 ? -6.388 -11.485 5.020 1.00 0.00 80 PRO A CA 5
ATOM 7439 C C . PRO A 1 80 ? -5.181 -10.658 5.449 1.00 0.00 80 PRO A C 5
ATOM 7440 O O . PRO A 1 80 ? -4.908 -10.513 6.642 1.00 0.00 80 PRO A O 5
ATOM 7451 N N . TYR A 1 81 ? -4.462 -10.118 4.472 1.00 0.00 81 TYR A N 5
ATOM 7452 C CA . TYR A 1 81 ? -3.283 -9.306 4.750 1.00 0.00 81 TYR A CA 5
ATOM 7453 C C . TYR A 1 81 ? -3.674 -7.866 5.067 1.00 0.00 81 TYR A C 5
ATOM 7454 O O . TYR A 1 81 ? -4.820 -7.464 4.865 1.00 0.00 81 TYR A O 5
ATOM 7472 N N . MET A 1 82 ? -2.714 -7.094 5.563 1.00 0.00 82 MET A N 5
ATOM 7473 C CA . MET A 1 82 ? -2.957 -5.698 5.908 1.00 0.00 82 MET A CA 5
ATOM 7474 C C . MET A 1 82 ? -1.776 -4.824 5.497 1.00 0.00 82 MET A C 5
ATOM 7475 O O . MET A 1 82 ? -0.661 -5.001 5.988 1.00 0.00 82 MET A O 5
ATOM 7489 N N . VAL A 1 83 ? -2.028 -3.881 4.595 1.00 0.00 83 VAL A N 5
ATOM 7490 C CA . VAL A 1 83 ? -0.985 -2.979 4.120 1.00 0.00 83 VAL A CA 5
ATOM 7491 C C . VAL A 1 83 ? -1.172 -1.575 4.687 1.00 0.00 83 VAL A C 5
ATOM 7492 O O . VAL A 1 83 ? -1.960 -0.785 4.166 1.00 0.00 83 VAL A O 5
ATOM 7505 N N . SER A 1 84 ? -0.445 -1.273 5.757 1.00 0.00 84 SER A N 5
ATOM 7506 C CA . SER A 1 84 ? -0.533 0.035 6.397 1.00 0.00 84 SER A CA 5
ATOM 7507 C C . SER A 1 84 ? 0.322 1.059 5.658 1.00 0.00 84 SER A C 5
ATOM 7508 O O . SER A 1 84 ? 1.367 0.726 5.100 1.00 0.00 84 SER A O 5
ATOM 7516 N N . VAL A 1 85 ? -0.131 2.309 5.659 1.00 0.00 85 VAL A N 5
ATOM 7517 C CA . VAL A 1 85 ? 0.592 3.384 4.990 1.00 0.00 85 VAL A CA 5
ATOM 7518 C C . VAL A 1 85 ? 0.540 4.671 5.806 1.00 0.00 85 VAL A C 5
ATOM 7519 O O . VAL A 1 85 ? -0.501 5.028 6.358 1.00 0.00 85 VAL A O 5
ATOM 7532 N N . LYS A 1 86 ? 1.671 5.366 5.879 1.00 0.00 86 LYS A N 5
ATOM 7533 C CA . LYS A 1 86 ? 1.756 6.615 6.625 1.00 0.00 86 LYS A CA 5
ATOM 7534 C C . LYS A 1 86 ? 2.279 7.742 5.742 1.00 0.00 86 LYS A C 5
ATOM 7535 O O . LYS A 1 86 ? 2.673 7.516 4.597 1.00 0.00 86 LYS A O 5
ATOM 7554 N N . TYR A 1 87 ? 2.281 8.957 6.279 1.00 0.00 87 TYR A N 5
ATOM 7555 C CA . TYR A 1 87 ? 2.754 10.120 5.539 1.00 0.00 87 TYR A CA 5
ATOM 7556 C C . TYR A 1 87 ? 3.106 11.264 6.486 1.00 0.00 87 TYR A C 5
ATOM 7557 O O . TYR A 1 87 ? 2.229 11.864 7.105 1.00 0.00 87 TYR A O 5
ATOM 7575 N N . ALA A 1 88 ? 4.397 11.558 6.592 1.00 0.00 88 ALA A N 5
ATOM 7576 C CA . ALA A 1 88 ? 4.867 12.629 7.461 1.00 0.00 88 ALA A CA 5
ATOM 7577 C C . ALA A 1 88 ? 4.495 12.361 8.915 1.00 0.00 88 ALA A C 5
ATOM 7578 O O . ALA A 1 88 ? 4.139 13.278 9.655 1.00 0.00 88 ALA A O 5
ATOM 7585 N N . ASP A 1 89 ? 4.579 11.097 9.318 1.00 0.00 89 ASP A N 5
ATOM 7586 C CA . ASP A 1 89 ? 4.251 10.709 10.685 1.00 0.00 89 ASP A CA 5
ATOM 7587 C C . ASP A 1 89 ? 2.759 10.875 10.953 1.00 0.00 89 ASP A C 5
ATOM 7588 O O . ASP A 1 89 ? 2.353 11.213 12.065 1.00 0.00 89 ASP A O 5
ATOM 7597 N N . GLU A 1 90 ? 1.947 10.635 9.928 1.00 0.00 90 GLU A N 5
ATOM 7598 C CA . GLU A 1 90 ? 0.500 10.760 10.054 1.00 0.00 90 GLU A CA 5
ATOM 7599 C C . GLU A 1 90 ? -0.212 9.700 9.219 1.00 0.00 90 GLU A C 5
ATOM 7600 O O . GLU A 1 90 ? -0.278 9.802 7.995 1.00 0.00 90 GLU A O 5
ATOM 7612 N N . GLU A 1 91 ? -0.743 8.683 9.891 1.00 0.00 91 GLU A N 5
ATOM 7613 C CA . GLU A 1 91 ? -1.449 7.604 9.210 1.00 0.00 91 GLU A CA 5
ATOM 7614 C C . GLU A 1 91 ? -2.565 8.156 8.327 1.00 0.00 91 GLU A C 5
ATOM 7615 O O . GLU A 1 91 ? -3.588 8.628 8.824 1.00 0.00 91 GLU A O 5
ATOM 7627 N N . ILE A 1 92 ? -2.359 8.092 7.016 1.00 0.00 92 ILE A N 5
ATOM 7628 C CA . ILE A 1 92 ? -3.346 8.585 6.064 1.00 0.00 92 ILE A CA 5
ATOM 7629 C C . ILE A 1 92 ? -4.745 8.090 6.416 1.00 0.00 92 ILE A C 5
ATOM 7630 O O . ILE A 1 92 ? -4.921 7.039 7.034 1.00 0.00 92 ILE A O 5
ATOM 7646 N N . PRO A 1 93 ? -5.765 8.864 6.016 1.00 0.00 93 PRO A N 5
ATOM 7647 C CA . PRO A 1 93 ? -7.167 8.523 6.277 1.00 0.00 93 PRO A CA 5
ATOM 7648 C C . PRO A 1 93 ? -7.632 7.320 5.464 1.00 0.00 93 PRO A C 5
ATOM 7649 O O . PRO A 1 93 ? -8.806 6.952 5.500 1.00 0.00 93 PRO A O 5
ATOM 7660 N N . ARG A 1 94 ? -6.704 6.711 4.734 1.00 0.00 94 ARG A N 5
ATOM 7661 C CA . ARG A 1 94 ? -7.020 5.549 3.912 1.00 0.00 94 ARG A CA 5
ATOM 7662 C C . ARG A 1 94 ? -6.301 4.306 4.429 1.00 0.00 94 ARG A C 5
ATOM 7663 O O . ARG A 1 94 ? -6.491 3.206 3.909 1.00 0.00 94 ARG A O 5
ATOM 7684 N N . SER A 1 95 ? -5.475 4.490 5.453 1.00 0.00 95 SER A N 5
ATOM 7685 C CA . SER A 1 95 ? -4.724 3.384 6.037 1.00 0.00 95 SER A CA 5
ATOM 7686 C C . SER A 1 95 ? -5.212 3.083 7.451 1.00 0.00 95 SER A C 5
ATOM 7687 O O . SER A 1 95 ? -5.752 3.945 8.145 1.00 0.00 95 SER A O 5
ATOM 7695 N N . PRO A 1 96 ? -5.017 1.830 7.890 1.00 0.00 96 PRO A N 5
ATOM 7696 C CA . PRO A 1 96 ? -4.376 0.797 7.072 1.00 0.00 96 PRO A CA 5
ATOM 7697 C C . PRO A 1 96 ? -5.250 0.357 5.903 1.00 0.00 96 PRO A C 5
ATOM 7698 O O . PRO A 1 96 ? -6.350 0.874 5.709 1.00 0.00 96 PRO A O 5
ATOM 7709 N N . PHE A 1 97 ? -4.754 -0.602 5.126 1.00 0.00 97 PHE A N 5
ATOM 7710 C CA . PHE A 1 97 ? -5.490 -1.111 3.976 1.00 0.00 97 PHE A CA 5
ATOM 7711 C C . PHE A 1 97 ? -5.733 -2.612 4.107 1.00 0.00 97 PHE A C 5
ATOM 7712 O O . PHE A 1 97 ? -4.821 -3.375 4.425 1.00 0.00 97 PHE A O 5
ATOM 7729 N N . LYS A 1 98 ? -6.970 -3.029 3.860 1.00 0.00 98 LYS A N 5
ATOM 7730 C CA . LYS A 1 98 ? -7.335 -4.438 3.948 1.00 0.00 98 LYS A CA 5
ATOM 7731 C C . LYS A 1 98 ? -7.213 -5.118 2.588 1.00 0.00 98 LYS A C 5
ATOM 7732 O O . LYS A 1 98 ? -8.020 -4.879 1.689 1.00 0.00 98 LYS A O 5
ATOM 7751 N N . VAL A 1 99 ? -6.202 -5.968 2.444 1.00 0.00 99 VAL A N 5
ATOM 7752 C CA . VAL A 1 99 ? -5.976 -6.684 1.195 1.00 0.00 99 VAL A CA 5
ATOM 7753 C C . VAL A 1 99 ? -6.074 -8.192 1.401 1.00 0.00 99 VAL A C 5
ATOM 7754 O O . VAL A 1 99 ? -5.156 -8.818 1.932 1.00 0.00 99 VAL A O 5
ATOM 7767 N N . LYS A 1 100 ? -7.192 -8.770 0.977 1.00 0.00 100 LYS A N 5
ATOM 7768 C CA . LYS A 1 100 ? -7.412 -10.205 1.112 1.00 0.00 100 LYS A CA 5
ATOM 7769 C C . LYS A 1 100 ? -6.720 -10.970 -0.012 1.00 0.00 100 LYS A C 5
ATOM 7770 O O . LYS A 1 100 ? -7.167 -10.947 -1.159 1.00 0.00 100 LYS A O 5
ATOM 7789 N N . VAL A 1 101 ? -5.627 -11.647 0.324 1.00 0.00 101 VAL A N 5
ATOM 7790 C CA . VAL A 1 101 ? -4.875 -12.421 -0.656 1.00 0.00 101 VAL A CA 5
ATOM 7791 C C . VAL A 1 101 ? -5.577 -13.737 -0.974 1.00 0.00 101 VAL A C 5
ATOM 7792 O O . VAL A 1 101 ? -6.087 -14.412 -0.080 1.00 0.00 101 VAL A O 5
ATOM 7805 N N . LEU A 1 102 ? -5.599 -14.095 -2.252 1.00 0.00 102 LEU A N 5
ATOM 7806 C CA . LEU A 1 102 ? -6.238 -15.332 -2.690 1.00 0.00 102 LEU A CA 5
ATOM 7807 C C . LEU A 1 102 ? -5.198 -16.360 -3.119 1.00 0.00 102 LEU A C 5
ATOM 7808 O O . LEU A 1 102 ? -4.079 -16.024 -3.509 1.00 0.00 102 LEU A O 5
ATOM 7824 N N . PRO A 1 103 ? -5.571 -17.646 -3.048 1.00 0.00 103 PRO A N 5
ATOM 7825 C CA . PRO A 1 103 ? -4.686 -18.751 -3.427 1.00 0.00 103 PRO A CA 5
ATOM 7826 C C . PRO A 1 103 ? -4.438 -18.804 -4.931 1.00 0.00 103 PRO A C 5
ATOM 7827 O O . PRO A 1 103 ? -5.376 -18.908 -5.722 1.00 0.00 103 PRO A O 5
ATOM 7838 N N . THR A 1 104 ? -3.169 -18.735 -5.320 1.00 0.00 104 THR A N 5
ATOM 7839 C CA . THR A 1 104 ? -2.797 -18.774 -6.729 1.00 0.00 104 THR A CA 5
ATOM 7840 C C . THR A 1 104 ? -3.728 -19.689 -7.517 1.00 0.00 104 THR A C 5
ATOM 7841 O O . THR A 1 104 ? -4.046 -19.419 -8.675 1.00 0.00 104 THR A O 5
ATOM 7852 N N . TYR A 1 105 ? -4.163 -20.771 -6.882 1.00 0.00 105 TYR A N 5
ATOM 7853 C CA . TYR A 1 105 ? -5.057 -21.728 -7.525 1.00 0.00 105 TYR A CA 5
ATOM 7854 C C . TYR A 1 105 ? -6.515 -21.407 -7.210 1.00 0.00 105 TYR A C 5
ATOM 7855 O O . TYR A 1 105 ? -6.834 -20.913 -6.129 1.00 0.00 105 TYR A O 5
ATOM 7873 N N . ASP A 1 106 ? -7.394 -21.693 -8.164 1.00 0.00 106 ASP A N 5
ATOM 7874 C CA . ASP A 1 106 ? -8.820 -21.437 -7.990 1.00 0.00 106 ASP A CA 5
ATOM 7875 C C . ASP A 1 106 ? -9.593 -22.744 -7.847 1.00 0.00 106 ASP A C 5
ATOM 7876 O O . ASP A 1 106 ? -10.703 -22.879 -8.361 1.00 0.00 106 ASP A O 5
ATOM 7885 N N . ALA A 1 107 ? -8.998 -23.704 -7.147 1.00 0.00 107 ALA A N 5
ATOM 7886 C CA . ALA A 1 107 ? -9.630 -25.001 -6.936 1.00 0.00 107 ALA A CA 5
ATOM 7887 C C . ALA A 1 107 ? -10.795 -24.889 -5.959 1.00 0.00 107 ALA A C 5
ATOM 7888 O O . ALA A 1 107 ? -10.610 -24.973 -4.745 1.00 0.00 107 ALA A O 5
ATOM 7895 N N . SER A 1 108 ? -11.997 -24.699 -6.496 1.00 0.00 108 SER A N 5
ATOM 7896 C CA . SER A 1 108 ? -13.192 -24.573 -5.670 1.00 0.00 108 SER A CA 5
ATOM 7897 C C . SER A 1 108 ? -13.480 -25.874 -4.928 1.00 0.00 108 SER A C 5
ATOM 7898 O O . SER A 1 108 ? -14.046 -25.865 -3.836 1.00 0.00 108 SER A O 5
ATOM 7906 N N . GLY A 1 1 ? -6.736 28.919 -14.596 1.00 0.00 1 GLY A N 6
ATOM 7907 C CA . GLY A 1 1 ? -5.819 29.630 -13.725 1.00 0.00 1 GLY A CA 6
ATOM 7908 C C . GLY A 1 1 ? -4.795 28.712 -13.087 1.00 0.00 1 GLY A C 6
ATOM 7909 O O . GLY A 1 1 ? -4.815 27.502 -13.307 1.00 0.00 1 GLY A O 6
ATOM 7913 N N . SER A 1 2 ? -3.897 29.288 -12.294 1.00 0.00 2 SER A N 6
ATOM 7914 C CA . SER A 1 2 ? -2.858 28.515 -11.626 1.00 0.00 2 SER A CA 6
ATOM 7915 C C . SER A 1 2 ? -3.396 27.868 -10.352 1.00 0.00 2 SER A C 6
ATOM 7916 O O . SER A 1 2 ? -4.455 28.245 -9.852 1.00 0.00 2 SER A O 6
ATOM 7924 N N . SER A 1 3 ? -2.656 26.894 -9.833 1.00 0.00 3 SER A N 6
ATOM 7925 C CA . SER A 1 3 ? -3.058 26.192 -8.621 1.00 0.00 3 SER A CA 6
ATOM 7926 C C . SER A 1 3 ? -2.825 27.060 -7.388 1.00 0.00 3 SER A C 6
ATOM 7927 O O . SER A 1 3 ? -3.731 27.269 -6.582 1.00 0.00 3 SER A O 6
ATOM 7935 N N . GLY A 1 4 ? -1.603 27.563 -7.248 1.00 0.00 4 GLY A N 6
ATOM 7936 C CA . GLY A 1 4 ? -1.271 28.403 -6.112 1.00 0.00 4 GLY A CA 6
ATOM 7937 C C . GLY A 1 4 ? 0.150 28.193 -5.630 1.00 0.00 4 GLY A C 6
ATOM 7938 O O . GLY A 1 4 ? 1.077 28.093 -6.434 1.00 0.00 4 GLY A O 6
ATOM 7942 N N . SER A 1 5 ? 0.325 28.126 -4.314 1.00 0.00 5 SER A N 6
ATOM 7943 C CA . SER A 1 5 ? 1.645 27.931 -3.726 1.00 0.00 5 SER A CA 6
ATOM 7944 C C . SER A 1 5 ? 1.699 26.630 -2.933 1.00 0.00 5 SER A C 6
ATOM 7945 O O . SER A 1 5 ? 0.672 26.001 -2.678 1.00 0.00 5 SER A O 6
ATOM 7953 N N . SER A 1 6 ? 2.906 26.231 -2.544 1.00 0.00 6 SER A N 6
ATOM 7954 C CA . SER A 1 6 ? 3.097 25.002 -1.782 1.00 0.00 6 SER A CA 6
ATOM 7955 C C . SER A 1 6 ? 3.806 25.286 -0.461 1.00 0.00 6 SER A C 6
ATOM 7956 O O . SER A 1 6 ? 4.274 26.399 -0.222 1.00 0.00 6 SER A O 6
ATOM 7964 N N . GLY A 1 7 ? 3.883 24.271 0.394 1.00 0.00 7 GLY A N 6
ATOM 7965 C CA . GLY A 1 7 ? 4.535 24.430 1.680 1.00 0.00 7 GLY A CA 6
ATOM 7966 C C . GLY A 1 7 ? 3.965 23.507 2.737 1.00 0.00 7 GLY A C 6
ATOM 7967 O O . GLY A 1 7 ? 4.651 22.610 3.225 1.00 0.00 7 GLY A O 6
ATOM 7971 N N . VAL A 1 8 ? 2.705 23.729 3.097 1.00 0.00 8 VAL A N 6
ATOM 7972 C CA . VAL A 1 8 ? 2.042 22.911 4.106 1.00 0.00 8 VAL A CA 6
ATOM 7973 C C . VAL A 1 8 ? 1.934 21.460 3.652 1.00 0.00 8 VAL A C 6
ATOM 7974 O O . VAL A 1 8 ? 2.081 21.156 2.468 1.00 0.00 8 VAL A O 6
ATOM 7987 N N . VAL A 1 9 ? 1.675 20.566 4.601 1.00 0.00 9 VAL A N 6
ATOM 7988 C CA . VAL A 1 9 ? 1.546 19.146 4.299 1.00 0.00 9 VAL A CA 6
ATOM 7989 C C . VAL A 1 9 ? 0.170 18.622 4.698 1.00 0.00 9 VAL A C 6
ATOM 7990 O O . VAL A 1 9 ? -0.334 18.930 5.778 1.00 0.00 9 VAL A O 6
ATOM 8003 N N . ASP A 1 10 ? -0.433 17.831 3.817 1.00 0.00 10 ASP A N 6
ATOM 8004 C CA . ASP A 1 10 ? -1.750 17.262 4.077 1.00 0.00 10 ASP A CA 6
ATOM 8005 C C . ASP A 1 10 ? -1.775 15.773 3.747 1.00 0.00 10 ASP A C 6
ATOM 8006 O O . ASP A 1 10 ? -1.964 15.370 2.600 1.00 0.00 10 ASP A O 6
ATOM 8015 N N . PRO A 1 11 ? -1.578 14.935 4.776 1.00 0.00 11 PRO A N 6
ATOM 8016 C CA . PRO A 1 11 ? -1.573 13.477 4.620 1.00 0.00 11 PRO A CA 6
ATOM 8017 C C . PRO A 1 11 ? -2.957 12.923 4.306 1.00 0.00 11 PRO A C 6
ATOM 8018 O O . PRO A 1 11 ? -3.126 11.719 4.114 1.00 0.00 11 PRO A O 6
ATOM 8029 N N . SER A 1 12 ? -3.948 13.809 4.254 1.00 0.00 12 SER A N 6
ATOM 8030 C CA . SER A 1 12 ? -5.319 13.406 3.967 1.00 0.00 12 SER A CA 6
ATOM 8031 C C . SER A 1 12 ? -5.653 13.630 2.495 1.00 0.00 12 SER A C 6
ATOM 8032 O O . SER A 1 12 ? -6.796 13.454 2.072 1.00 0.00 12 SER A O 6
ATOM 8040 N N . LYS A 1 13 ? -4.648 14.019 1.719 1.00 0.00 13 LYS A N 6
ATOM 8041 C CA . LYS A 1 13 ? -4.831 14.265 0.294 1.00 0.00 13 LYS A CA 6
ATOM 8042 C C . LYS A 1 13 ? -4.122 13.202 -0.538 1.00 0.00 13 LYS A C 6
ATOM 8043 O O . LYS A 1 13 ? -4.275 13.151 -1.758 1.00 0.00 13 LYS A O 6
ATOM 8062 N N . VAL A 1 14 ? -3.347 12.354 0.130 1.00 0.00 14 VAL A N 6
ATOM 8063 C CA . VAL A 1 14 ? -2.616 11.289 -0.548 1.00 0.00 14 VAL A CA 6
ATOM 8064 C C . VAL A 1 14 ? -3.481 10.045 -0.707 1.00 0.00 14 VAL A C 6
ATOM 8065 O O . VAL A 1 14 ? -4.106 9.582 0.248 1.00 0.00 14 VAL A O 6
ATOM 8078 N N . LYS A 1 15 ? -3.514 9.506 -1.921 1.00 0.00 15 LYS A N 6
ATOM 8079 C CA . LYS A 1 15 ? -4.301 8.312 -2.209 1.00 0.00 15 LYS A CA 6
ATOM 8080 C C . LYS A 1 15 ? -3.442 7.240 -2.872 1.00 0.0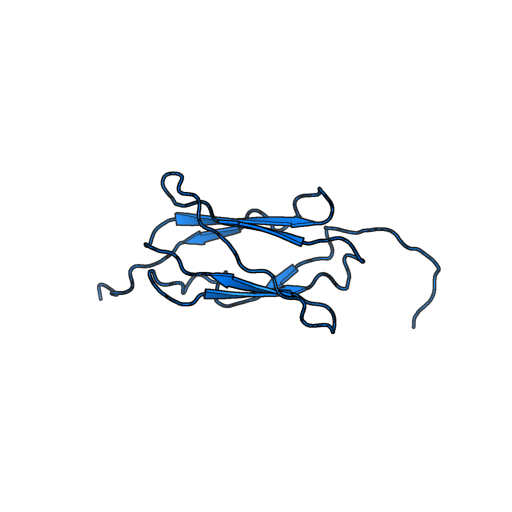0 15 LYS A C 6
ATOM 8081 O O . LYS A 1 15 ? -2.281 7.480 -3.205 1.00 0.00 15 LYS A O 6
ATOM 8100 N N . ILE A 1 16 ? -4.021 6.060 -3.063 1.00 0.00 16 ILE A N 6
ATOM 8101 C CA . ILE A 1 16 ? -3.308 4.952 -3.689 1.00 0.00 16 ILE A CA 6
ATOM 8102 C C . ILE A 1 16 ? -4.257 4.076 -4.501 1.00 0.00 16 ILE A C 6
ATOM 8103 O O . ILE A 1 16 ? -5.353 3.747 -4.049 1.00 0.00 16 ILE A O 6
ATOM 8119 N N . ALA A 1 17 ? -3.828 3.703 -5.701 1.00 0.00 17 ALA A N 6
ATOM 8120 C CA . ALA A 1 17 ? -4.637 2.862 -6.574 1.00 0.00 17 ALA A CA 6
ATOM 8121 C C . ALA A 1 17 ? -3.776 1.832 -7.298 1.00 0.00 17 ALA A C 6
ATOM 8122 O O . ALA A 1 17 ? -2.587 2.052 -7.523 1.00 0.00 17 ALA A O 6
ATOM 8129 N N . GLY A 1 18 ? -4.385 0.708 -7.661 1.00 0.00 18 GLY A N 6
ATOM 8130 C CA . GLY A 1 18 ? -3.658 -0.339 -8.355 1.00 0.00 18 GLY A CA 6
ATOM 8131 C C . GLY A 1 18 ? -4.184 -1.723 -8.030 1.00 0.00 18 GLY A C 6
ATOM 8132 O O . GLY A 1 18 ? -5.062 -1.895 -7.185 1.00 0.00 18 GLY A O 6
ATOM 8136 N N . PRO A 1 19 ? -3.642 -2.742 -8.715 1.00 0.00 19 PRO A N 6
ATOM 8137 C CA . PRO A 1 19 ? -4.048 -4.136 -8.513 1.00 0.00 19 PRO A CA 6
ATOM 8138 C C . PRO A 1 19 ? -3.601 -4.679 -7.160 1.00 0.00 19 PRO A C 6
ATOM 8139 O O . PRO A 1 19 ? -4.309 -5.465 -6.531 1.00 0.00 19 PRO A O 6
ATOM 8150 N N . GLY A 1 20 ? -2.421 -4.255 -6.717 1.00 0.00 20 GLY A N 6
ATOM 8151 C CA . GLY A 1 20 ? -1.902 -4.709 -5.440 1.00 0.00 20 GLY A CA 6
ATOM 8152 C C . GLY A 1 20 ? -2.900 -4.538 -4.313 1.00 0.00 20 GLY A C 6
ATOM 8153 O O . GLY A 1 20 ? -2.931 -5.334 -3.373 1.00 0.00 20 GLY A O 6
ATOM 8157 N N . LEU A 1 21 ? -3.720 -3.496 -4.404 1.00 0.00 21 LEU A N 6
ATOM 8158 C CA . LEU A 1 21 ? -4.725 -3.222 -3.383 1.00 0.00 21 LEU A CA 6
ATOM 8159 C C . LEU A 1 21 ? -6.071 -3.831 -3.765 1.00 0.00 21 LEU A C 6
ATOM 8160 O O . LEU A 1 21 ? -6.925 -4.062 -2.911 1.00 0.00 21 LEU A O 6
ATOM 8176 N N . GLY A 1 22 ? -6.251 -4.090 -5.057 1.00 0.00 22 GLY A N 6
ATOM 8177 C CA . GLY A 1 22 ? -7.494 -4.672 -5.530 1.00 0.00 22 GLY A CA 6
ATOM 8178 C C . GLY A 1 22 ? -7.832 -5.970 -4.824 1.00 0.00 22 GLY A C 6
ATOM 8179 O O . GLY A 1 22 ? -6.997 -6.537 -4.119 1.00 0.00 22 GLY A O 6
ATOM 8183 N N . SER A 1 23 ? -9.061 -6.442 -5.011 1.00 0.00 23 SER A N 6
ATOM 8184 C CA . SER A 1 23 ? -9.508 -7.679 -4.382 1.00 0.00 23 SER A CA 6
ATOM 8185 C C . SER A 1 23 ? -9.163 -8.886 -5.250 1.00 0.00 23 SER A C 6
ATOM 8186 O O . SER A 1 23 ? -9.665 -9.987 -5.029 1.00 0.00 23 SER A O 6
ATOM 8194 N N . GLY A 1 24 ? -8.300 -8.669 -6.238 1.00 0.00 24 GLY A N 6
ATOM 8195 C CA . GLY A 1 24 ? -7.900 -9.746 -7.124 1.00 0.00 24 GLY A CA 6
ATOM 8196 C C . GLY A 1 24 ? -6.424 -10.069 -7.015 1.00 0.00 24 GLY A C 6
ATOM 8197 O O . GLY A 1 24 ? -5.742 -10.240 -8.025 1.00 0.00 24 GLY A O 6
ATOM 8201 N N . VAL A 1 25 ? -5.927 -10.151 -5.785 1.00 0.00 25 VAL A N 6
ATOM 8202 C CA . VAL A 1 25 ? -4.520 -10.454 -5.547 1.00 0.00 25 VAL A CA 6
ATOM 8203 C C . VAL A 1 25 ? -4.320 -11.937 -5.253 1.00 0.00 25 VAL A C 6
ATOM 8204 O O . VAL A 1 25 ? -5.174 -12.579 -4.642 1.00 0.00 25 VAL A O 6
ATOM 8217 N N . ARG A 1 26 ? -3.186 -12.473 -5.693 1.00 0.00 26 ARG A N 6
ATOM 8218 C CA . ARG A 1 26 ? -2.874 -13.881 -5.477 1.00 0.00 26 ARG A CA 6
ATOM 8219 C C . ARG A 1 26 ? -1.577 -14.036 -4.689 1.00 0.00 26 ARG A C 6
ATOM 8220 O O . ARG A 1 26 ? -0.693 -13.182 -4.756 1.00 0.00 26 ARG A O 6
ATOM 8241 N N . ALA A 1 27 ? -1.471 -15.130 -3.942 1.00 0.00 27 ALA A N 6
ATOM 8242 C CA . ALA A 1 27 ? -0.282 -15.396 -3.142 1.00 0.00 27 ALA A CA 6
ATOM 8243 C C . ALA A 1 27 ? 0.915 -15.721 -4.030 1.00 0.00 27 ALA A C 6
ATOM 8244 O O . ALA A 1 27 ? 0.758 -16.251 -5.129 1.00 0.00 27 ALA A O 6
ATOM 8251 N N . ARG A 1 28 ? 2.109 -15.398 -3.545 1.00 0.00 28 ARG A N 6
ATOM 8252 C CA . ARG A 1 28 ? 3.334 -15.653 -4.296 1.00 0.00 28 ARG A CA 6
ATOM 8253 C C . ARG A 1 28 ? 3.266 -15.013 -5.679 1.00 0.00 28 ARG A C 6
ATOM 8254 O O . ARG A 1 28 ? 3.680 -15.611 -6.672 1.00 0.00 28 ARG A O 6
ATOM 8275 N N . VAL A 1 29 ? 2.740 -13.794 -5.736 1.00 0.00 29 VAL A N 6
ATOM 8276 C CA . VAL A 1 29 ? 2.619 -13.071 -6.997 1.00 0.00 29 VAL A CA 6
ATOM 8277 C C . VAL A 1 29 ? 3.094 -11.631 -6.853 1.00 0.00 29 VAL A C 6
ATOM 8278 O O . VAL A 1 29 ? 2.899 -11.002 -5.812 1.00 0.00 29 VAL A O 6
ATOM 8291 N N . LEU A 1 30 ? 3.718 -11.111 -7.904 1.00 0.00 30 LEU A N 6
ATOM 8292 C CA . LEU A 1 30 ? 4.222 -9.742 -7.896 1.00 0.00 30 LEU A CA 6
ATOM 8293 C C . LEU A 1 30 ? 3.073 -8.740 -7.880 1.00 0.00 30 LEU A C 6
ATOM 8294 O O . LEU A 1 30 ? 2.322 -8.627 -8.848 1.00 0.00 30 LEU A O 6
ATOM 8310 N N . GLN A 1 31 ? 2.945 -8.013 -6.775 1.00 0.00 31 GLN A N 6
ATOM 8311 C CA . GLN A 1 31 ? 1.887 -7.018 -6.633 1.00 0.00 31 GLN A CA 6
ATOM 8312 C C . GLN A 1 31 ? 2.474 -5.620 -6.469 1.00 0.00 31 GLN A C 6
ATOM 8313 O O . GLN A 1 31 ? 3.367 -5.403 -5.649 1.00 0.00 31 GLN A O 6
ATOM 8327 N N . SER A 1 32 ? 1.968 -4.675 -7.254 1.00 0.00 32 SER A N 6
ATOM 8328 C CA . SER A 1 32 ? 2.444 -3.298 -7.199 1.00 0.00 32 SER A CA 6
ATOM 8329 C C . SER A 1 32 ? 1.302 -2.317 -7.445 1.00 0.00 32 SER A C 6
ATOM 8330 O O . SER A 1 32 ? 0.355 -2.619 -8.173 1.00 0.00 32 SER A O 6
ATOM 8338 N N . PHE A 1 33 ? 1.398 -1.141 -6.834 1.00 0.00 33 PHE A N 6
ATOM 8339 C CA . PHE A 1 33 ? 0.374 -0.115 -6.986 1.00 0.00 33 PHE A CA 6
ATOM 8340 C C . PHE A 1 33 ? 1.003 1.270 -7.105 1.00 0.00 33 PHE A C 6
ATOM 8341 O O . PHE A 1 33 ? 2.226 1.414 -7.067 1.00 0.00 33 PHE A O 6
ATOM 8358 N N . THR A 1 34 ? 0.159 2.286 -7.253 1.00 0.00 34 THR A N 6
ATOM 8359 C CA . THR A 1 34 ? 0.632 3.659 -7.380 1.00 0.00 34 THR A CA 6
ATOM 8360 C C . THR A 1 34 ? 0.128 4.523 -6.231 1.00 0.00 34 THR A C 6
ATOM 8361 O O . THR A 1 34 ? -1.059 4.511 -5.905 1.00 0.00 34 THR A O 6
ATOM 8372 N N . VAL A 1 35 ? 1.037 5.275 -5.618 1.00 0.00 35 VAL A N 6
ATOM 8373 C CA . VAL A 1 35 ? 0.684 6.148 -4.505 1.00 0.00 35 VAL A CA 6
ATOM 8374 C C . VAL A 1 35 ? 0.779 7.615 -4.907 1.00 0.00 35 VAL A C 6
ATOM 8375 O O . VAL A 1 35 ? 1.873 8.165 -5.035 1.00 0.00 35 VAL A O 6
ATOM 8388 N N . ASP A 1 36 ? -0.374 8.245 -5.102 1.00 0.00 36 ASP A N 6
ATOM 8389 C CA . ASP A 1 36 ? -0.422 9.651 -5.487 1.00 0.00 36 ASP A CA 6
ATOM 8390 C C . ASP A 1 36 ? -0.459 10.550 -4.256 1.00 0.00 36 ASP A C 6
ATOM 8391 O O . ASP A 1 36 ? -1.503 10.711 -3.623 1.00 0.00 36 ASP A O 6
ATOM 8400 N N . SER A 1 37 ? 0.688 11.134 -3.920 1.00 0.00 37 SER A N 6
ATOM 8401 C CA . SER A 1 37 ? 0.788 12.013 -2.762 1.00 0.00 37 SER A CA 6
ATOM 8402 C C . SER A 1 37 ? 1.168 13.428 -3.186 1.00 0.00 37 SER A C 6
ATOM 8403 O O . SER A 1 37 ? 1.784 14.173 -2.423 1.00 0.00 37 SER A O 6
ATOM 8411 N N . SER A 1 38 ? 0.795 13.793 -4.409 1.00 0.00 38 SER A N 6
ATOM 8412 C CA . SER A 1 38 ? 1.100 15.118 -4.937 1.00 0.00 38 SER A CA 6
ATOM 8413 C C . SER A 1 38 ? 0.279 16.188 -4.226 1.00 0.00 38 SER A C 6
ATOM 8414 O O . SER A 1 38 ? 0.767 17.286 -3.956 1.00 0.00 38 SER A O 6
ATOM 8422 N N . LYS A 1 39 ? -0.973 15.861 -3.924 1.00 0.00 39 LYS A N 6
ATOM 8423 C CA . LYS A 1 39 ? -1.866 16.792 -3.242 1.00 0.00 39 LYS A CA 6
ATOM 8424 C C . LYS A 1 39 ? -1.526 16.884 -1.758 1.00 0.00 39 LYS A C 6
ATOM 8425 O O . LYS A 1 39 ? -1.968 17.800 -1.066 1.00 0.00 39 LYS A O 6
ATOM 8444 N N . ALA A 1 40 ? -0.736 15.929 -1.277 1.00 0.00 40 ALA A N 6
ATOM 8445 C CA . ALA A 1 40 ? -0.334 15.905 0.124 1.00 0.00 40 ALA A CA 6
ATOM 8446 C C . ALA A 1 40 ? 0.832 16.855 0.377 1.00 0.00 40 ALA A C 6
ATOM 8447 O O . ALA A 1 40 ? 0.888 17.522 1.410 1.00 0.00 40 ALA A O 6
ATOM 8454 N N . GLY A 1 41 ? 1.760 16.912 -0.573 1.00 0.00 41 GLY A N 6
ATOM 8455 C CA . GLY A 1 41 ? 2.913 17.782 -0.432 1.00 0.00 41 GLY A CA 6
ATOM 8456 C C . GLY A 1 41 ? 4.203 17.111 -0.861 1.00 0.00 41 GLY A C 6
ATOM 8457 O O . GLY A 1 41 ? 4.243 16.422 -1.882 1.00 0.00 41 GLY A O 6
ATOM 8461 N N . LEU A 1 42 ? 5.259 17.312 -0.082 1.00 0.00 42 LEU A N 6
ATOM 8462 C CA . LEU A 1 42 ? 6.558 16.722 -0.388 1.00 0.00 42 LEU A CA 6
ATOM 8463 C C . LEU A 1 42 ? 7.019 15.804 0.741 1.00 0.00 42 LEU A C 6
ATOM 8464 O O . LEU A 1 42 ? 8.205 15.500 0.861 1.00 0.00 42 LEU A O 6
ATOM 8480 N N . ALA A 1 43 ? 6.071 15.366 1.563 1.00 0.00 43 ALA A N 6
ATOM 8481 C CA . ALA A 1 43 ? 6.379 14.480 2.679 1.00 0.00 43 ALA A CA 6
ATOM 8482 C C . ALA A 1 43 ? 6.599 13.049 2.199 1.00 0.00 43 ALA A C 6
ATOM 8483 O O . ALA A 1 43 ? 6.049 12.617 1.186 1.00 0.00 43 ALA A O 6
ATOM 8490 N N . PRO A 1 44 ? 7.423 12.295 2.942 1.00 0.00 44 PRO A N 6
ATOM 8491 C CA . PRO A 1 44 ? 7.735 10.901 2.611 1.00 0.00 44 PRO A CA 6
ATOM 8492 C C . PRO A 1 44 ? 6.541 9.975 2.819 1.00 0.00 44 PRO A C 6
ATOM 8493 O O . PRO A 1 44 ? 5.548 10.355 3.440 1.00 0.00 44 PRO A O 6
ATOM 8504 N N . LEU A 1 45 ? 6.644 8.759 2.295 1.00 0.00 45 LEU A N 6
ATOM 8505 C CA . LEU A 1 45 ? 5.573 7.777 2.423 1.00 0.00 45 LEU A CA 6
ATOM 8506 C C . LEU A 1 45 ? 6.113 6.445 2.935 1.00 0.00 45 LEU A C 6
ATOM 8507 O O . LEU A 1 45 ? 7.082 5.911 2.398 1.00 0.00 45 LEU A O 6
ATOM 8523 N N . GLU A 1 46 ? 5.476 5.914 3.974 1.00 0.00 46 GLU A N 6
ATOM 8524 C CA . GLU A 1 46 ? 5.893 4.644 4.556 1.00 0.00 46 GLU A CA 6
ATOM 8525 C C . GLU A 1 46 ? 4.884 3.543 4.238 1.00 0.00 46 GLU A C 6
ATOM 8526 O O . GLU A 1 46 ? 3.696 3.809 4.054 1.00 0.00 46 GLU A O 6
ATOM 8538 N N . VAL A 1 47 ? 5.367 2.306 4.175 1.00 0.00 47 VAL A N 6
ATOM 8539 C CA . VAL A 1 47 ? 4.509 1.165 3.880 1.00 0.00 47 VAL A CA 6
ATOM 8540 C C . VAL A 1 47 ? 4.876 -0.036 4.746 1.00 0.00 47 VAL A C 6
ATOM 8541 O O . VAL A 1 47 ? 6.049 -0.261 5.047 1.00 0.00 47 VAL A O 6
ATOM 8554 N N . ARG A 1 48 ? 3.867 -0.806 5.139 1.00 0.00 48 ARG A N 6
ATOM 8555 C CA . ARG A 1 48 ? 4.084 -1.984 5.970 1.00 0.00 48 ARG A CA 6
ATOM 8556 C C . ARG A 1 48 ? 3.032 -3.052 5.683 1.00 0.00 48 ARG A C 6
ATOM 8557 O O . ARG A 1 48 ? 1.841 -2.755 5.582 1.00 0.00 48 ARG A O 6
ATOM 8578 N N . VAL A 1 49 ? 3.480 -4.297 5.552 1.00 0.00 49 VAL A N 6
ATOM 8579 C CA . VAL A 1 49 ? 2.579 -5.410 5.277 1.00 0.00 49 VAL A CA 6
ATOM 8580 C C . VAL A 1 49 ? 2.585 -6.417 6.420 1.00 0.00 49 VAL A C 6
ATOM 8581 O O . VAL A 1 49 ? 3.643 -6.877 6.852 1.00 0.00 49 VAL A O 6
ATOM 8594 N N . LEU A 1 50 ? 1.398 -6.757 6.908 1.00 0.00 50 LEU A N 6
ATOM 8595 C CA . LEU A 1 50 ? 1.264 -7.713 8.003 1.00 0.00 50 LEU A CA 6
ATOM 8596 C C . LEU A 1 50 ? 0.333 -8.857 7.617 1.00 0.00 50 LEU A C 6
ATOM 8597 O O . LEU A 1 50 ? -0.832 -8.639 7.288 1.00 0.00 50 LEU A O 6
ATOM 8613 N N . GLY A 1 51 ? 0.855 -10.079 7.662 1.00 0.00 51 GLY A N 6
ATOM 8614 C CA . GLY A 1 51 ? 0.056 -11.240 7.318 1.00 0.00 51 GLY A CA 6
ATOM 8615 C C . GLY A 1 51 ? -1.128 -11.426 8.246 1.00 0.00 51 GLY A C 6
ATOM 8616 O O . GLY A 1 51 ? -1.288 -10.709 9.234 1.00 0.00 51 GLY A O 6
ATOM 8620 N N . PRO A 1 52 ? -1.984 -12.409 7.929 1.00 0.00 52 PRO A N 6
ATOM 8621 C CA . PRO A 1 52 ? -3.175 -12.709 8.730 1.00 0.00 52 PRO A CA 6
ATOM 8622 C C . PRO A 1 52 ? -2.826 -13.317 10.084 1.00 0.00 52 PRO A C 6
ATOM 8623 O O . PRO A 1 52 ? -3.397 -12.943 11.108 1.00 0.00 52 PRO A O 6
ATOM 8634 N N . ARG A 1 53 ? -1.884 -14.255 10.081 1.00 0.00 53 ARG A N 6
ATOM 8635 C CA . ARG A 1 53 ? -1.459 -14.914 11.309 1.00 0.00 53 ARG A CA 6
ATOM 8636 C C . ARG A 1 53 ? -0.507 -14.024 12.102 1.00 0.00 53 ARG A C 6
ATOM 8637 O O . ARG A 1 53 ? -0.483 -14.064 13.332 1.00 0.00 53 ARG A O 6
ATOM 8658 N N . GLY A 1 54 ? 0.279 -13.223 11.390 1.00 0.00 54 GLY A N 6
ATOM 8659 C CA . GLY A 1 54 ? 1.223 -12.335 12.044 1.00 0.00 54 GLY A CA 6
ATOM 8660 C C . GLY A 1 54 ? 2.588 -12.354 11.385 1.00 0.00 54 GLY A C 6
ATOM 8661 O O . GLY A 1 54 ? 3.610 -12.191 12.052 1.00 0.00 54 GLY A O 6
ATOM 8665 N N . LEU A 1 55 ? 2.605 -12.552 10.071 1.00 0.00 55 LEU A N 6
ATOM 8666 C CA . LEU A 1 55 ? 3.856 -12.593 9.320 1.00 0.00 55 LEU A CA 6
ATOM 8667 C C . LEU A 1 55 ? 4.293 -11.189 8.915 1.00 0.00 55 LEU A C 6
ATOM 8668 O O . LEU A 1 55 ? 3.461 -10.306 8.700 1.00 0.00 55 LEU A O 6
ATOM 8684 N N . VAL A 1 56 ? 5.603 -10.990 8.810 1.00 0.00 56 VAL A N 6
ATOM 8685 C CA . VAL A 1 56 ? 6.151 -9.694 8.427 1.00 0.00 56 VAL A CA 6
ATOM 8686 C C . VAL A 1 56 ? 6.854 -9.772 7.077 1.00 0.00 56 VAL A C 6
ATOM 8687 O O . VAL A 1 56 ? 7.864 -10.460 6.931 1.00 0.00 56 VAL A O 6
ATOM 8700 N N . GLU A 1 57 ? 6.313 -9.063 6.092 1.00 0.00 57 GLU A N 6
ATOM 8701 C CA . GLU A 1 57 ? 6.888 -9.053 4.752 1.00 0.00 57 GLU A CA 6
ATOM 8702 C C . GLU A 1 57 ? 7.432 -7.669 4.403 1.00 0.00 57 GLU A C 6
ATOM 8703 O O . GLU A 1 57 ? 6.859 -6.641 4.764 1.00 0.00 57 GLU A O 6
ATOM 8715 N N . PRO A 1 58 ? 8.564 -7.643 3.684 1.00 0.00 58 PRO A N 6
ATOM 8716 C CA . PRO A 1 58 ? 9.210 -6.394 3.271 1.00 0.00 58 PRO A CA 6
ATOM 8717 C C . PRO A 1 58 ? 8.404 -5.648 2.213 1.00 0.00 58 PRO A C 6
ATOM 8718 O O . PRO A 1 58 ? 7.445 -6.182 1.657 1.00 0.00 58 PRO A O 6
ATOM 8729 N N . VAL A 1 59 ? 8.802 -4.409 1.938 1.00 0.00 59 VAL A N 6
ATOM 8730 C CA . VAL A 1 59 ? 8.118 -3.589 0.945 1.00 0.00 59 VAL A CA 6
ATOM 8731 C C . VAL A 1 59 ? 9.114 -2.803 0.101 1.00 0.00 59 VAL A C 6
ATOM 8732 O O . VAL A 1 59 ? 10.298 -2.729 0.428 1.00 0.00 59 VAL A O 6
ATOM 8745 N N . ASN A 1 60 ? 8.626 -2.218 -0.989 1.00 0.00 60 ASN A N 6
ATOM 8746 C CA . ASN A 1 60 ? 9.474 -1.436 -1.882 1.00 0.00 60 ASN A CA 6
ATOM 8747 C C . ASN A 1 60 ? 8.937 -0.017 -2.039 1.00 0.00 60 ASN A C 6
ATOM 8748 O O . ASN A 1 60 ? 7.727 0.193 -2.125 1.00 0.00 60 ASN A O 6
ATOM 8759 N N . VAL A 1 61 ? 9.844 0.953 -2.076 1.00 0.00 61 VAL A N 6
ATOM 8760 C CA . VAL A 1 61 ? 9.462 2.352 -2.225 1.00 0.00 61 VAL A CA 6
ATOM 8761 C C . VAL A 1 61 ? 10.314 3.045 -3.282 1.00 0.00 61 VAL A C 6
ATOM 8762 O O . VAL A 1 61 ? 11.521 3.215 -3.109 1.00 0.00 61 VAL A O 6
ATOM 8775 N N . VAL A 1 62 ? 9.678 3.444 -4.380 1.00 0.00 62 VAL A N 6
ATOM 8776 C CA . VAL A 1 62 ? 10.377 4.120 -5.466 1.00 0.00 62 VAL A CA 6
ATOM 8777 C C . VAL A 1 62 ? 9.552 5.281 -6.011 1.00 0.00 62 VAL A C 6
ATOM 8778 O O . VAL A 1 62 ? 8.437 5.089 -6.496 1.00 0.00 62 VAL A O 6
ATOM 8791 N N . ASP A 1 63 ? 10.108 6.484 -5.930 1.00 0.00 63 ASP A N 6
ATOM 8792 C CA . ASP A 1 63 ? 9.424 7.677 -6.417 1.00 0.00 63 ASP A CA 6
ATOM 8793 C C . ASP A 1 63 ? 9.455 7.734 -7.942 1.00 0.00 63 ASP A C 6
ATOM 8794 O O . ASP A 1 63 ? 10.482 7.468 -8.562 1.00 0.00 63 ASP A O 6
ATOM 8803 N N . ASN A 1 64 ? 8.319 8.085 -8.538 1.00 0.00 64 ASN A N 6
ATOM 8804 C CA . ASN A 1 64 ? 8.214 8.177 -9.989 1.00 0.00 64 ASN A CA 6
ATOM 8805 C C . ASN A 1 64 ? 8.893 9.443 -10.505 1.00 0.00 64 ASN A C 6
ATOM 8806 O O . ASN A 1 64 ? 9.610 9.413 -11.504 1.00 0.00 64 ASN A O 6
ATOM 8817 N N . GLY A 1 65 ? 8.661 10.556 -9.814 1.00 0.00 65 GLY A N 6
ATOM 8818 C CA . GLY A 1 65 ? 9.256 11.816 -10.216 1.00 0.00 65 GLY A CA 6
ATOM 8819 C C . GLY A 1 65 ? 8.219 12.841 -10.632 1.00 0.00 65 GLY A C 6
ATOM 8820 O O . GLY A 1 65 ? 8.465 14.045 -10.563 1.00 0.00 65 GLY A O 6
ATOM 8824 N N . ASP A 1 66 ? 7.059 12.363 -11.065 1.00 0.00 66 ASP A N 6
ATOM 8825 C CA . ASP A 1 66 ? 5.980 13.245 -11.494 1.00 0.00 66 ASP A CA 6
ATOM 8826 C C . ASP A 1 66 ? 5.126 13.679 -10.305 1.00 0.00 66 ASP A C 6
ATOM 8827 O O . ASP A 1 66 ? 4.772 14.850 -10.177 1.00 0.00 66 ASP A O 6
ATOM 8836 N N . GLY A 1 67 ? 4.800 12.724 -9.440 1.00 0.00 67 GLY A N 6
ATOM 8837 C CA . GLY A 1 67 ? 3.990 13.026 -8.274 1.00 0.00 67 GLY A CA 6
ATOM 8838 C C . GLY A 1 67 ? 3.356 11.788 -7.672 1.00 0.00 67 GLY A C 6
ATOM 8839 O O . GLY A 1 67 ? 2.244 11.844 -7.144 1.00 0.00 67 GLY A O 6
ATOM 8843 N N . THR A 1 68 ? 4.063 10.665 -7.750 1.00 0.00 68 THR A N 6
ATOM 8844 C CA . THR A 1 68 ? 3.561 9.407 -7.212 1.00 0.00 68 THR A CA 6
ATOM 8845 C C . THR A 1 68 ? 4.706 8.514 -6.746 1.00 0.00 68 THR A C 6
ATOM 8846 O O . THR A 1 68 ? 5.878 8.865 -6.886 1.00 0.00 68 THR A O 6
ATOM 8857 N N . HIS A 1 69 ? 4.359 7.355 -6.193 1.00 0.00 69 HIS A N 6
ATOM 8858 C CA . HIS A 1 69 ? 5.358 6.410 -5.708 1.00 0.00 69 HIS A CA 6
ATOM 8859 C C . HIS A 1 69 ? 4.900 4.972 -5.932 1.00 0.00 69 HIS A C 6
ATOM 8860 O O . HIS A 1 69 ? 3.757 4.620 -5.637 1.00 0.00 69 HIS A O 6
ATOM 8875 N N . THR A 1 70 ? 5.799 4.145 -6.457 1.00 0.00 70 THR A N 6
ATOM 8876 C CA . THR A 1 70 ? 5.486 2.746 -6.722 1.00 0.00 70 THR A CA 6
ATOM 8877 C C . THR A 1 70 ? 5.880 1.862 -5.545 1.00 0.00 70 THR A C 6
ATOM 8878 O O . THR A 1 70 ? 6.915 2.077 -4.913 1.00 0.00 70 THR A O 6
ATOM 8889 N N . VAL A 1 71 ? 5.050 0.865 -5.255 1.00 0.00 71 VAL A N 6
ATOM 8890 C CA . VAL A 1 71 ? 5.313 -0.054 -4.155 1.00 0.00 71 VAL A CA 6
ATOM 8891 C C . VAL A 1 71 ? 5.156 -1.503 -4.599 1.00 0.00 71 VAL A C 6
ATOM 8892 O O . VAL A 1 71 ? 4.040 -2.002 -4.747 1.00 0.00 71 VAL A O 6
ATOM 8905 N N . THR A 1 72 ? 6.282 -2.177 -4.812 1.00 0.00 72 THR A N 6
ATOM 8906 C CA . THR A 1 72 ? 6.271 -3.570 -5.241 1.00 0.00 72 THR A CA 6
ATOM 8907 C C . THR A 1 72 ? 6.402 -4.513 -4.050 1.00 0.00 72 THR A C 6
ATOM 8908 O O . THR A 1 72 ? 7.207 -4.282 -3.148 1.00 0.00 72 THR A O 6
ATOM 8919 N N . TYR A 1 73 ? 5.605 -5.576 -4.053 1.00 0.00 73 TYR A N 6
ATOM 8920 C CA . TYR A 1 73 ? 5.631 -6.554 -2.972 1.00 0.00 73 TYR A CA 6
ATOM 8921 C C . TYR A 1 73 ? 5.082 -7.898 -3.439 1.00 0.00 73 TYR A C 6
ATOM 8922 O O . TYR A 1 73 ? 4.624 -8.035 -4.574 1.00 0.00 73 TYR A O 6
ATOM 8940 N N . THR A 1 74 ? 5.132 -8.891 -2.556 1.00 0.00 74 THR A N 6
ATOM 8941 C CA . THR A 1 74 ? 4.642 -10.225 -2.876 1.00 0.00 74 THR A CA 6
ATOM 8942 C C . THR A 1 74 ? 4.140 -10.940 -1.627 1.00 0.00 74 THR A C 6
ATOM 8943 O O . THR A 1 74 ? 4.900 -11.238 -0.705 1.00 0.00 74 THR A O 6
ATOM 8954 N N . PRO A 1 75 ? 2.830 -11.225 -1.593 1.00 0.00 75 PRO A N 6
ATOM 8955 C CA . PRO A 1 75 ? 2.198 -11.911 -0.462 1.00 0.00 75 PRO A CA 6
ATOM 8956 C C . PRO A 1 75 ? 2.618 -13.374 -0.363 1.00 0.00 75 PRO A C 6
ATOM 8957 O O . PRO A 1 75 ? 2.037 -14.241 -1.014 1.00 0.00 75 PRO A O 6
ATOM 8968 N N . SER A 1 76 ? 3.630 -13.640 0.456 1.00 0.00 76 SER A N 6
ATOM 8969 C CA . SER A 1 76 ? 4.131 -14.997 0.638 1.00 0.00 76 SER A CA 6
ATOM 8970 C C . SER A 1 76 ? 2.981 -16.000 0.661 1.00 0.00 76 SER A C 6
ATOM 8971 O O . SER A 1 76 ? 2.968 -16.961 -0.108 1.00 0.00 76 SER A O 6
ATOM 8979 N N . GLN A 1 77 ? 2.019 -15.769 1.548 1.00 0.00 77 GLN A N 6
ATOM 8980 C CA . GLN A 1 77 ? 0.866 -16.654 1.671 1.00 0.00 77 GLN A CA 6
ATOM 8981 C C . GLN A 1 77 ? -0.434 -15.887 1.451 1.00 0.00 77 GLN A C 6
ATOM 8982 O O . GLN A 1 77 ? -0.437 -14.657 1.389 1.00 0.00 77 GLN A O 6
ATOM 8996 N N . GLU A 1 78 ? -1.536 -16.621 1.333 1.00 0.00 78 GLU A N 6
ATOM 8997 C CA . GLU A 1 78 ? -2.841 -16.009 1.117 1.00 0.00 78 GLU A CA 6
ATOM 8998 C C . GLU A 1 78 ? -3.495 -15.640 2.446 1.00 0.00 78 GLU A C 6
ATOM 8999 O O . GLU A 1 78 ? -2.980 -15.966 3.515 1.00 0.00 78 GLU A O 6
ATOM 9011 N N . GLY A 1 79 ? -4.634 -14.957 2.370 1.00 0.00 79 GLY A N 6
ATOM 9012 C CA . GLY A 1 79 ? -5.338 -14.555 3.572 1.00 0.00 79 GLY A CA 6
ATOM 9013 C C . GLY A 1 79 ? -5.537 -13.054 3.653 1.00 0.00 79 GLY A C 6
ATOM 9014 O O . GLY A 1 79 ? -5.068 -12.298 2.802 1.00 0.00 79 GLY A O 6
ATOM 9018 N N . PRO A 1 80 ? -6.249 -12.603 4.696 1.00 0.00 80 PRO A N 6
ATOM 9019 C CA . PRO A 1 80 ? -6.527 -11.179 4.909 1.00 0.00 80 PRO A CA 6
ATOM 9020 C C . PRO A 1 80 ? -5.277 -10.398 5.298 1.00 0.00 80 PRO A C 6
ATOM 9021 O O . PRO A 1 80 ? -4.968 -10.252 6.481 1.00 0.00 80 PRO A O 6
ATOM 9032 N N . TYR A 1 81 ? -4.562 -9.896 4.297 1.00 0.00 81 TYR A N 6
ATOM 9033 C CA . TYR A 1 81 ? -3.345 -9.130 4.536 1.00 0.00 81 TYR A CA 6
ATOM 9034 C C . TYR A 1 81 ? -3.674 -7.701 4.956 1.00 0.00 81 TYR A C 6
ATOM 9035 O O . TYR A 1 81 ? -4.796 -7.231 4.772 1.00 0.00 81 TYR A O 6
ATOM 9053 N N . MET A 1 82 ? -2.685 -7.015 5.522 1.00 0.00 82 MET A N 6
ATOM 9054 C CA . MET A 1 82 ? -2.868 -5.639 5.967 1.00 0.00 82 MET A CA 6
ATOM 9055 C C . MET A 1 82 ? -1.688 -4.770 5.544 1.00 0.00 82 MET A C 6
ATOM 9056 O O . MET A 1 82 ? -0.569 -4.949 6.024 1.00 0.00 82 MET A O 6
ATOM 9070 N N . VAL A 1 83 ? -1.946 -3.828 4.642 1.00 0.00 83 VAL A N 6
ATOM 9071 C CA . VAL A 1 83 ? -0.905 -2.931 4.155 1.00 0.00 83 VAL A CA 6
ATOM 9072 C C . VAL A 1 83 ? -1.057 -1.536 4.754 1.00 0.00 83 VAL A C 6
ATOM 9073 O O . VAL A 1 83 ? -1.850 -0.727 4.272 1.00 0.00 83 VAL A O 6
ATOM 9086 N N . SER A 1 84 ? -0.293 -1.264 5.806 1.00 0.00 84 SER A N 6
ATOM 9087 C CA . SER A 1 84 ? -0.344 0.032 6.473 1.00 0.00 84 SER A CA 6
ATOM 9088 C C . SER A 1 84 ? 0.529 1.052 5.748 1.00 0.00 84 SER A C 6
ATOM 9089 O O . SER A 1 84 ? 1.590 0.716 5.223 1.00 0.00 84 SER A O 6
ATOM 9097 N N . VAL A 1 85 ? 0.072 2.301 5.724 1.00 0.00 85 VAL A N 6
ATOM 9098 C CA . VAL A 1 85 ? 0.811 3.371 5.064 1.00 0.00 85 VAL A CA 6
ATOM 9099 C C . VAL A 1 85 ? 0.756 4.658 5.878 1.00 0.00 85 VAL A C 6
ATOM 9100 O O . VAL A 1 85 ? -0.267 4.983 6.481 1.00 0.00 85 VAL A O 6
ATOM 9113 N N . LYS A 1 86 ? 1.866 5.390 5.893 1.00 0.00 86 LYS A N 6
ATOM 9114 C CA . LYS A 1 86 ? 1.946 6.645 6.632 1.00 0.00 86 LYS A CA 6
ATOM 9115 C C . LYS A 1 86 ? 2.458 7.770 5.740 1.00 0.00 86 LYS A C 6
ATOM 9116 O O . LYS A 1 86 ? 2.908 7.531 4.618 1.00 0.00 86 LYS A O 6
ATOM 9135 N N . TYR A 1 87 ? 2.390 8.996 6.244 1.00 0.00 87 TYR A N 6
ATOM 9136 C CA . TYR A 1 87 ? 2.847 10.159 5.491 1.00 0.00 87 TYR A CA 6
ATOM 9137 C C . TYR A 1 87 ? 3.209 11.307 6.429 1.00 0.00 87 TYR A C 6
ATOM 9138 O O . TYR A 1 87 ? 2.337 11.920 7.043 1.00 0.00 87 TYR A O 6
ATOM 9156 N N . ALA A 1 88 ? 4.504 11.592 6.532 1.00 0.00 88 ALA A N 6
ATOM 9157 C CA . ALA A 1 88 ? 4.983 12.667 7.392 1.00 0.00 88 ALA A CA 6
ATOM 9158 C C . ALA A 1 88 ? 4.643 12.394 8.853 1.00 0.00 88 ALA A C 6
ATOM 9159 O O . ALA A 1 88 ? 4.251 13.300 9.589 1.00 0.00 88 ALA A O 6
ATOM 9166 N N . ASP A 1 89 ? 4.795 11.141 9.267 1.00 0.00 89 ASP A N 6
ATOM 9167 C CA . ASP A 1 89 ? 4.505 10.749 10.641 1.00 0.00 89 ASP A CA 6
ATOM 9168 C C . ASP A 1 89 ? 3.022 10.929 10.957 1.00 0.00 89 ASP A C 6
ATOM 9169 O O . ASP A 1 89 ? 2.657 11.301 12.070 1.00 0.00 89 ASP A O 6
ATOM 9178 N N . GLU A 1 90 ? 2.176 10.663 9.966 1.00 0.00 90 GLU A N 6
ATOM 9179 C CA . GLU A 1 90 ? 0.734 10.798 10.138 1.00 0.00 90 GLU A CA 6
ATOM 9180 C C . GLU A 1 90 ? -0.012 9.762 9.304 1.00 0.00 90 GLU A C 6
ATOM 9181 O O . GLU A 1 90 ? -0.114 9.889 8.085 1.00 0.00 90 GLU A O 6
ATOM 9193 N N . GLU A 1 91 ? -0.532 8.737 9.972 1.00 0.00 91 GLU A N 6
ATOM 9194 C CA . GLU A 1 91 ? -1.269 7.677 9.291 1.00 0.00 91 GLU A CA 6
ATOM 9195 C C . GLU A 1 91 ? -2.376 8.260 8.416 1.00 0.00 91 GLU A C 6
ATOM 9196 O O . GLU A 1 91 ? -3.306 8.895 8.915 1.00 0.00 91 GLU A O 6
ATOM 9208 N N . ILE A 1 92 ? -2.267 8.039 7.111 1.00 0.00 92 ILE A N 6
ATOM 9209 C CA . ILE A 1 92 ? -3.259 8.539 6.168 1.00 0.00 92 ILE A CA 6
ATOM 9210 C C . ILE A 1 92 ? -4.659 8.061 6.534 1.00 0.00 92 ILE A C 6
ATOM 9211 O O . ILE A 1 92 ? -4.841 7.013 7.156 1.00 0.00 92 ILE A O 6
ATOM 9227 N N . PRO A 1 93 ? -5.675 8.843 6.139 1.00 0.00 93 PRO A N 6
ATOM 9228 C CA . PRO A 1 93 ? -7.077 8.517 6.413 1.00 0.00 93 PRO A CA 6
ATOM 9229 C C . PRO A 1 93 ? -7.562 7.315 5.610 1.00 0.00 93 PRO A C 6
ATOM 9230 O O . PRO A 1 93 ? -8.740 6.961 5.653 1.00 0.00 93 PRO A O 6
ATOM 9241 N N . ARG A 1 94 ? -6.645 6.692 4.875 1.00 0.00 94 ARG A N 6
ATOM 9242 C CA . ARG A 1 94 ? -6.980 5.530 4.061 1.00 0.00 94 ARG A CA 6
ATOM 9243 C C . ARG A 1 94 ? -6.222 4.294 4.539 1.00 0.00 94 ARG A C 6
ATOM 9244 O O . ARG A 1 94 ? -6.327 3.222 3.944 1.00 0.00 94 ARG A O 6
ATOM 9265 N N . SER A 1 95 ? -5.459 4.455 5.615 1.00 0.00 95 SER A N 6
ATOM 9266 C CA . SER A 1 95 ? -4.680 3.354 6.170 1.00 0.00 95 SER A CA 6
ATOM 9267 C C . SER A 1 95 ? -5.152 3.011 7.580 1.00 0.00 95 SER A C 6
ATOM 9268 O O . SER A 1 95 ? -5.699 3.847 8.299 1.00 0.00 95 SER A O 6
ATOM 9276 N N . PRO A 1 96 ? -4.935 1.752 7.986 1.00 0.00 96 PRO A N 6
ATOM 9277 C CA . PRO A 1 96 ? -4.285 0.747 7.137 1.00 0.00 96 PRO A CA 6
ATOM 9278 C C . PRO A 1 96 ? -5.162 0.323 5.965 1.00 0.00 96 PRO A C 6
ATOM 9279 O O . PRO A 1 96 ? -6.281 0.810 5.806 1.00 0.00 96 PRO A O 6
ATOM 9290 N N . PHE A 1 97 ? -4.647 -0.588 5.146 1.00 0.00 97 PHE A N 6
ATOM 9291 C CA . PHE A 1 97 ? -5.384 -1.078 3.987 1.00 0.00 97 PHE A CA 6
ATOM 9292 C C . PHE A 1 97 ? -5.657 -2.574 4.109 1.00 0.00 97 PHE A C 6
ATOM 9293 O O . PHE A 1 97 ? -4.747 -3.364 4.362 1.00 0.00 97 PHE A O 6
ATOM 9310 N N . LYS A 1 98 ? -6.916 -2.956 3.927 1.00 0.00 98 LYS A N 6
ATOM 9311 C CA . LYS A 1 98 ? -7.311 -4.357 4.015 1.00 0.00 98 LYS A CA 6
ATOM 9312 C C . LYS A 1 98 ? -7.295 -5.014 2.638 1.00 0.00 98 LYS A C 6
ATOM 9313 O O . LYS A 1 98 ? -8.162 -4.752 1.804 1.00 0.00 98 LYS A O 6
ATOM 9332 N N . VAL A 1 99 ? -6.305 -5.871 2.408 1.00 0.00 99 VAL A N 6
ATOM 9333 C CA . VAL A 1 99 ? -6.178 -6.568 1.133 1.00 0.00 99 VAL A CA 6
ATOM 9334 C C . VAL A 1 99 ? -6.256 -8.078 1.323 1.00 0.00 99 VAL A C 6
ATOM 9335 O O . VAL A 1 99 ? -5.321 -8.702 1.826 1.00 0.00 99 VAL A O 6
ATOM 9348 N N . LYS A 1 100 ? -7.377 -8.664 0.917 1.00 0.00 100 LYS A N 6
ATOM 9349 C CA . LYS A 1 100 ? -7.578 -10.103 1.040 1.00 0.00 100 LYS A CA 6
ATOM 9350 C C . LYS A 1 100 ? -6.910 -10.846 -0.113 1.00 0.00 100 LYS A C 6
ATOM 9351 O O . LYS A 1 100 ? -7.404 -10.835 -1.241 1.00 0.00 100 LYS A O 6
ATOM 9370 N N . VAL A 1 101 ? -5.786 -11.492 0.177 1.00 0.00 101 VAL A N 6
ATOM 9371 C CA . VAL A 1 101 ? -5.053 -12.243 -0.835 1.00 0.00 101 VAL A CA 6
ATOM 9372 C C . VAL A 1 101 ? -5.756 -13.555 -1.164 1.00 0.00 101 VAL A C 6
ATOM 9373 O O . VAL A 1 101 ? -6.466 -14.118 -0.329 1.00 0.00 101 VAL A O 6
ATOM 9386 N N . LEU A 1 102 ? -5.555 -14.038 -2.384 1.00 0.00 102 LEU A N 6
ATOM 9387 C CA . LEU A 1 102 ? -6.169 -15.285 -2.824 1.00 0.00 102 LEU A CA 6
ATOM 9388 C C . LEU A 1 102 ? -5.106 -16.328 -3.158 1.00 0.00 102 LEU A C 6
ATOM 9389 O O . LEU A 1 102 ? -3.968 -16.003 -3.496 1.00 0.00 102 LEU A O 6
ATOM 9405 N N . PRO A 1 103 ? -5.486 -17.611 -3.064 1.00 0.00 103 PRO A N 6
ATOM 9406 C CA . PRO A 1 103 ? -4.582 -18.728 -3.355 1.00 0.00 103 PRO A CA 6
ATOM 9407 C C . PRO A 1 103 ? -4.248 -18.833 -4.839 1.00 0.00 103 PRO A C 6
ATOM 9408 O O . PRO A 1 103 ? -5.140 -18.966 -5.679 1.00 0.00 103 PRO A O 6
ATOM 9419 N N . THR A 1 104 ? -2.959 -18.772 -5.158 1.00 0.00 104 THR A N 6
ATOM 9420 C CA . THR A 1 104 ? -2.509 -18.859 -6.541 1.00 0.00 104 THR A CA 6
ATOM 9421 C C . THR A 1 104 ? -3.391 -19.805 -7.348 1.00 0.00 104 THR A C 6
ATOM 9422 O O . THR A 1 104 ? -3.595 -19.608 -8.546 1.00 0.00 104 THR A O 6
ATOM 9433 N N . TYR A 1 105 ? -3.911 -20.832 -6.685 1.00 0.00 105 TYR A N 6
ATOM 9434 C CA . TYR A 1 105 ? -4.770 -21.809 -7.342 1.00 0.00 105 TYR A CA 6
ATOM 9435 C C . TYR A 1 105 ? -6.234 -21.387 -7.263 1.00 0.00 105 TYR A C 6
ATOM 9436 O O . TYR A 1 105 ? -7.122 -22.220 -7.076 1.00 0.00 105 TYR A O 6
ATOM 9454 N N . ASP A 1 106 ? -6.477 -20.090 -7.409 1.00 0.00 106 ASP A N 6
ATOM 9455 C CA . ASP A 1 106 ? -7.833 -19.556 -7.357 1.00 0.00 106 ASP A CA 6
ATOM 9456 C C . ASP A 1 106 ? -8.536 -19.724 -8.701 1.00 0.00 106 ASP A C 6
ATOM 9457 O O . ASP A 1 106 ? -8.045 -19.263 -9.731 1.00 0.00 106 ASP A O 6
ATOM 9466 N N . ALA A 1 107 ? -9.686 -20.390 -8.682 1.00 0.00 107 ALA A N 6
ATOM 9467 C CA . ALA A 1 107 ? -10.456 -20.618 -9.899 1.00 0.00 107 ALA A CA 6
ATOM 9468 C C . ALA A 1 107 ? -11.722 -19.769 -9.914 1.00 0.00 107 ALA A C 6
ATOM 9469 O O . ALA A 1 107 ? -12.815 -20.261 -9.639 1.00 0.00 107 ALA A O 6
ATOM 9476 N N . SER A 1 108 ? -11.566 -18.489 -10.240 1.00 0.00 108 SER A N 6
ATOM 9477 C CA . SER A 1 108 ? -12.697 -17.569 -10.287 1.00 0.00 108 SER A CA 6
ATOM 9478 C C . SER A 1 108 ? -13.709 -18.006 -11.343 1.00 0.00 108 SER A C 6
ATOM 9479 O O . SER A 1 108 ? -13.349 -18.632 -12.339 1.00 0.00 108 SER A O 6
ATOM 9487 N N . GLY A 1 1 ? -8.071 29.175 -1.494 1.00 0.00 1 GLY A N 7
ATOM 9488 C CA . GLY A 1 1 ? -7.686 28.670 -2.798 1.00 0.00 1 GLY A CA 7
ATOM 9489 C C . GLY A 1 1 ? -6.194 28.779 -3.045 1.00 0.00 1 GLY A C 7
ATOM 9490 O O . GLY A 1 1 ? -5.395 28.160 -2.343 1.00 0.00 1 GLY A O 7
ATOM 9494 N N . SER A 1 2 ? -5.818 29.568 -4.046 1.00 0.00 2 SER A N 7
ATOM 9495 C CA . SER A 1 2 ? -4.412 29.751 -4.388 1.00 0.00 2 SER A CA 7
ATOM 9496 C C . SER A 1 2 ? -3.679 30.504 -3.281 1.00 0.00 2 SER A C 7
ATOM 9497 O O . SER A 1 2 ? -2.689 30.017 -2.736 1.00 0.00 2 SER A O 7
ATOM 9505 N N . SER A 1 3 ? -4.172 31.695 -2.957 1.00 0.00 3 SER A N 7
ATOM 9506 C CA . SER A 1 3 ? -3.563 32.518 -1.919 1.00 0.00 3 SER A CA 7
ATOM 9507 C C . SER A 1 3 ? -3.885 31.970 -0.533 1.00 0.00 3 SER A C 7
ATOM 9508 O O . SER A 1 3 ? -4.849 32.391 0.105 1.00 0.00 3 SER A O 7
ATOM 9516 N N . GLY A 1 4 ? -3.068 31.027 -0.071 1.00 0.00 4 GLY A N 7
ATOM 9517 C CA . GLY A 1 4 ? -3.281 30.436 1.236 1.00 0.00 4 GLY A CA 7
ATOM 9518 C C . GLY A 1 4 ? -2.036 30.473 2.100 1.00 0.00 4 GLY A C 7
ATOM 9519 O O . GLY A 1 4 ? -1.476 31.542 2.347 1.00 0.00 4 GLY A O 7
ATOM 9523 N N . SER A 1 5 ? -1.603 29.305 2.562 1.00 0.00 5 SER A N 7
ATOM 9524 C CA . SER A 1 5 ? -0.419 29.210 3.408 1.00 0.00 5 SER A CA 7
ATOM 9525 C C . SER A 1 5 ? 0.820 28.897 2.576 1.00 0.00 5 SER A C 7
ATOM 9526 O O . SER A 1 5 ? 0.717 28.484 1.420 1.00 0.00 5 SER A O 7
ATOM 9534 N N . SER A 1 6 ? 1.992 29.097 3.171 1.00 0.00 6 SER A N 7
ATOM 9535 C CA . SER A 1 6 ? 3.252 28.840 2.483 1.00 0.00 6 SER A CA 7
ATOM 9536 C C . SER A 1 6 ? 3.214 27.496 1.763 1.00 0.00 6 SER A C 7
ATOM 9537 O O . SER A 1 6 ? 3.356 27.429 0.542 1.00 0.00 6 SER A O 7
ATOM 9545 N N . GLY A 1 7 ? 3.021 26.426 2.527 1.00 0.00 7 GLY A N 7
ATOM 9546 C CA . GLY A 1 7 ? 2.967 25.098 1.946 1.00 0.00 7 GLY A CA 7
ATOM 9547 C C . GLY A 1 7 ? 2.894 24.008 2.996 1.00 0.00 7 GLY A C 7
ATOM 9548 O O . GLY A 1 7 ? 3.827 23.220 3.151 1.00 0.00 7 GLY A O 7
ATOM 9552 N N . VAL A 1 8 ? 1.780 23.960 3.720 1.00 0.00 8 VAL A N 7
ATOM 9553 C CA . VAL A 1 8 ? 1.588 22.959 4.763 1.00 0.00 8 VAL A CA 7
ATOM 9554 C C . VAL A 1 8 ? 1.429 21.566 4.162 1.00 0.00 8 VAL A C 7
ATOM 9555 O O . VAL A 1 8 ? 1.200 21.417 2.962 1.00 0.00 8 VAL A O 7
ATOM 9568 N N . VAL A 1 9 ? 1.550 20.546 5.007 1.00 0.00 9 VAL A N 7
ATOM 9569 C CA . VAL A 1 9 ? 1.417 19.165 4.562 1.00 0.00 9 VAL A CA 7
ATOM 9570 C C . VAL A 1 9 ? 0.025 18.620 4.863 1.00 0.00 9 VAL A C 7
ATOM 9571 O O . VAL A 1 9 ? -0.497 18.800 5.963 1.00 0.00 9 VAL A O 7
ATOM 9584 N N . ASP A 1 10 ? -0.570 17.956 3.879 1.00 0.00 10 ASP A N 7
ATOM 9585 C CA . ASP A 1 10 ? -1.902 17.383 4.039 1.00 0.00 10 ASP A CA 7
ATOM 9586 C C . ASP A 1 10 ? -1.890 15.888 3.742 1.00 0.00 10 ASP A C 7
ATOM 9587 O O . ASP A 1 10 ? -1.998 15.457 2.593 1.00 0.00 10 ASP A O 7
ATOM 9596 N N . PRO A 1 11 ? -1.754 15.075 4.800 1.00 0.00 11 PRO A N 7
ATOM 9597 C CA . PRO A 1 11 ? -1.724 13.614 4.678 1.00 0.00 11 PRO A CA 7
ATOM 9598 C C . PRO A 1 11 ? -3.080 13.037 4.285 1.00 0.00 11 PRO A C 7
ATOM 9599 O O . PRO A 1 11 ? -3.234 11.822 4.153 1.00 0.00 11 PRO A O 7
ATOM 9610 N N . SER A 1 12 ? -4.060 13.916 4.099 1.00 0.00 12 SER A N 7
ATOM 9611 C CA . SER A 1 12 ? -5.404 13.493 3.725 1.00 0.00 12 SER A CA 7
ATOM 9612 C C . SER A 1 12 ? -5.638 13.687 2.230 1.00 0.00 12 SER A C 7
ATOM 9613 O O . SER A 1 12 ? -6.736 13.452 1.725 1.00 0.00 12 SER A O 7
ATOM 9621 N N . LYS A 1 13 ? -4.597 14.118 1.526 1.00 0.00 13 LYS A N 7
ATOM 9622 C CA . LYS A 1 13 ? -4.685 14.344 0.088 1.00 0.00 13 LYS A CA 7
ATOM 9623 C C . LYS A 1 13 ? -3.985 13.228 -0.682 1.00 0.00 13 LYS A C 7
ATOM 9624 O O . LYS A 1 13 ? -4.134 13.112 -1.899 1.00 0.00 13 LYS A O 7
ATOM 9643 N N . VAL A 1 14 ? -3.222 12.409 0.035 1.00 0.00 14 VAL A N 7
ATOM 9644 C CA . VAL A 1 14 ? -2.502 11.302 -0.582 1.00 0.00 14 VAL A CA 7
ATOM 9645 C C . VAL A 1 14 ? -3.395 10.074 -0.721 1.00 0.00 14 VAL A C 7
ATOM 9646 O O . VAL A 1 14 ? -4.094 9.692 0.218 1.00 0.00 14 VAL A O 7
ATOM 9659 N N . LYS A 1 15 ? -3.367 9.459 -1.898 1.00 0.00 15 LYS A N 7
ATOM 9660 C CA . LYS A 1 15 ? -4.173 8.273 -2.161 1.00 0.00 15 LYS A CA 7
ATOM 9661 C C . LYS A 1 15 ? -3.355 7.210 -2.888 1.00 0.00 15 LYS A C 7
ATOM 9662 O O . LYS A 1 15 ? -2.240 7.474 -3.341 1.00 0.00 15 LYS A O 7
ATOM 9681 N N . ILE A 1 16 ? -3.916 6.011 -2.998 1.00 0.00 16 ILE A N 7
ATOM 9682 C CA . ILE A 1 16 ? -3.239 4.910 -3.672 1.00 0.00 16 ILE A CA 7
ATOM 9683 C C . ILE A 1 16 ? -4.226 4.058 -4.462 1.00 0.00 16 ILE A C 7
ATOM 9684 O O . ILE A 1 16 ? -5.318 3.752 -3.983 1.00 0.00 16 ILE A O 7
ATOM 9700 N N . ALA A 1 17 ? -3.835 3.679 -5.674 1.00 0.00 17 ALA A N 7
ATOM 9701 C CA . ALA A 1 17 ? -4.685 2.859 -6.529 1.00 0.00 17 ALA A CA 7
ATOM 9702 C C . ALA A 1 17 ? -3.860 1.839 -7.306 1.00 0.00 17 ALA A C 7
ATOM 9703 O O . ALA A 1 17 ? -2.737 2.121 -7.722 1.00 0.00 17 ALA A O 7
ATOM 9710 N N . GLY A 1 18 ? -4.424 0.650 -7.497 1.00 0.00 18 GLY A N 7
ATOM 9711 C CA . GLY A 1 18 ? -3.726 -0.394 -8.224 1.00 0.00 18 GLY A CA 7
ATOM 9712 C C . GLY A 1 18 ? -4.214 -1.782 -7.856 1.00 0.00 18 GLY A C 7
ATOM 9713 O O . GLY A 1 18 ? -5.089 -1.950 -7.006 1.00 0.00 18 GLY A O 7
ATOM 9717 N N . PRO A 1 19 ? -3.641 -2.806 -8.505 1.00 0.00 19 PRO A N 7
ATOM 9718 C CA . PRO A 1 19 ? -4.009 -4.204 -8.259 1.00 0.00 19 PRO A CA 7
ATOM 9719 C C . PRO A 1 19 ? -3.551 -4.691 -6.887 1.00 0.00 19 PRO A C 7
ATOM 9720 O O . PRO A 1 19 ? -4.263 -5.434 -6.214 1.00 0.00 19 PRO A O 7
ATOM 9731 N N . GLY A 1 20 ? -2.359 -4.265 -6.481 1.00 0.00 20 GLY A N 7
ATOM 9732 C CA . GLY A 1 20 ? -1.828 -4.667 -5.192 1.00 0.00 20 GLY A CA 7
ATOM 9733 C C . GLY A 1 20 ? -2.809 -4.428 -4.060 1.00 0.00 20 GLY A C 7
ATOM 9734 O O . GLY A 1 20 ? -2.745 -5.089 -3.024 1.00 0.00 20 GLY A O 7
ATOM 9738 N N . LEU A 1 21 ? -3.718 -3.479 -4.259 1.00 0.00 21 LEU A N 7
ATOM 9739 C CA . LEU A 1 21 ? -4.715 -3.152 -3.246 1.00 0.00 21 LEU A CA 7
ATOM 9740 C C . LEU A 1 21 ? -6.080 -3.717 -3.624 1.00 0.00 21 LEU A C 7
ATOM 9741 O O . LEU A 1 21 ? -6.939 -3.918 -2.767 1.00 0.00 21 LEU A O 7
ATOM 9757 N N . GLY A 1 22 ? -6.272 -3.975 -4.914 1.00 0.00 22 GLY A N 7
ATOM 9758 C CA . GLY A 1 22 ? -7.534 -4.517 -5.383 1.00 0.00 22 GLY A CA 7
ATOM 9759 C C . GLY A 1 22 ? -7.881 -5.836 -4.719 1.00 0.00 22 GLY A C 7
ATOM 9760 O O . GLY A 1 22 ? -7.102 -6.362 -3.926 1.00 0.00 22 GLY A O 7
ATOM 9764 N N . SER A 1 23 ? -9.054 -6.369 -5.044 1.00 0.00 23 SER A N 7
ATOM 9765 C CA . SER A 1 23 ? -9.505 -7.632 -4.470 1.00 0.00 23 SER A CA 7
ATOM 9766 C C . SER A 1 23 ? -9.079 -8.808 -5.343 1.00 0.00 23 SER A C 7
ATOM 9767 O O . SER A 1 23 ? -9.541 -9.934 -5.156 1.00 0.00 23 SER A O 7
ATOM 9775 N N . GLY A 1 24 ? -8.196 -8.538 -6.300 1.00 0.00 24 GLY A N 7
ATOM 9776 C CA . GLY A 1 24 ? -7.723 -9.584 -7.188 1.00 0.00 24 GLY A CA 7
ATOM 9777 C C . GLY A 1 24 ? -6.255 -9.899 -6.983 1.00 0.00 24 GLY A C 7
ATOM 9778 O O . GLY A 1 24 ? -5.492 -9.996 -7.944 1.00 0.00 24 GLY A O 7
ATOM 9782 N N . VAL A 1 25 ? -5.856 -10.059 -5.724 1.00 0.00 25 VAL A N 7
ATOM 9783 C CA . VAL A 1 25 ? -4.469 -10.364 -5.395 1.00 0.00 25 VAL A CA 7
ATOM 9784 C C . VAL A 1 25 ? -4.278 -11.857 -5.151 1.00 0.00 25 VAL A C 7
ATOM 9785 O O . VAL A 1 25 ? -5.107 -12.502 -4.509 1.00 0.00 25 VAL A O 7
ATOM 9798 N N . ARG A 1 26 ? -3.180 -12.400 -5.667 1.00 0.00 26 ARG A N 7
ATOM 9799 C CA . ARG A 1 26 ? -2.880 -13.818 -5.504 1.00 0.00 26 ARG A CA 7
ATOM 9800 C C . ARG A 1 26 ? -1.569 -14.013 -4.748 1.00 0.00 26 ARG A C 7
ATOM 9801 O O . ARG A 1 26 ? -0.640 -13.218 -4.881 1.00 0.00 26 ARG A O 7
ATOM 9822 N N . ALA A 1 27 ? -1.504 -15.077 -3.954 1.00 0.00 27 ALA A N 7
ATOM 9823 C CA . ALA A 1 27 ? -0.308 -15.379 -3.177 1.00 0.00 27 ALA A CA 7
ATOM 9824 C C . ALA A 1 27 ? 0.858 -15.747 -4.088 1.00 0.00 27 ALA A C 7
ATOM 9825 O O . ALA A 1 27 ? 0.661 -16.266 -5.187 1.00 0.00 27 ALA A O 7
ATOM 9832 N N . ARG A 1 28 ? 2.074 -15.477 -3.624 1.00 0.00 28 ARG A N 7
ATOM 9833 C CA . ARG A 1 28 ? 3.272 -15.778 -4.397 1.00 0.00 28 ARG A CA 7
ATOM 9834 C C . ARG A 1 28 ? 3.219 -15.106 -5.766 1.00 0.00 28 ARG A C 7
ATOM 9835 O O . ARG A 1 28 ? 3.689 -15.661 -6.760 1.00 0.00 28 ARG A O 7
ATOM 9856 N N . VAL A 1 29 ? 2.644 -13.909 -5.810 1.00 0.00 29 VAL A N 7
ATOM 9857 C CA . VAL A 1 29 ? 2.530 -13.161 -7.056 1.00 0.00 29 VAL A CA 7
ATOM 9858 C C . VAL A 1 29 ? 3.055 -11.738 -6.893 1.00 0.00 29 VAL A C 7
ATOM 9859 O O . VAL A 1 29 ? 3.062 -11.190 -5.790 1.00 0.00 29 VAL A O 7
ATOM 9872 N N . LEU A 1 30 ? 3.494 -11.146 -7.998 1.00 0.00 30 LEU A N 7
ATOM 9873 C CA . LEU A 1 30 ? 4.021 -9.786 -7.979 1.00 0.00 30 LEU A CA 7
ATOM 9874 C C . LEU A 1 30 ? 2.891 -8.766 -7.876 1.00 0.00 30 LEU A C 7
ATOM 9875 O O . LEU A 1 30 ? 2.102 -8.604 -8.805 1.00 0.00 30 LEU A O 7
ATOM 9891 N N . GLN A 1 31 ? 2.824 -8.079 -6.739 1.00 0.00 31 GLN A N 7
ATOM 9892 C CA . GLN A 1 31 ? 1.792 -7.073 -6.515 1.00 0.00 31 GLN A CA 7
ATOM 9893 C C . GLN A 1 31 ? 2.403 -5.680 -6.414 1.00 0.00 31 GLN A C 7
ATOM 9894 O O . GLN A 1 31 ? 3.328 -5.452 -5.635 1.00 0.00 31 GLN A O 7
ATOM 9908 N N . SER A 1 32 ? 1.880 -4.751 -7.209 1.00 0.00 32 SER A N 7
ATOM 9909 C CA . SER A 1 32 ? 2.376 -3.380 -7.211 1.00 0.00 32 SER A CA 7
ATOM 9910 C C . SER A 1 32 ? 1.229 -2.387 -7.378 1.00 0.00 32 SER A C 7
ATOM 9911 O O . SER A 1 32 ? 0.187 -2.715 -7.944 1.00 0.00 32 SER A O 7
ATOM 9919 N N . PHE A 1 33 ? 1.432 -1.172 -6.881 1.00 0.00 33 PHE A N 7
ATOM 9920 C CA . PHE A 1 33 ? 0.416 -0.129 -6.973 1.00 0.00 33 PHE A CA 7
ATOM 9921 C C . PHE A 1 33 ? 1.058 1.252 -7.053 1.00 0.00 33 PHE A C 7
ATOM 9922 O O . PHE A 1 33 ? 2.279 1.387 -6.967 1.00 0.00 33 PHE A O 7
ATOM 9939 N N . THR A 1 34 ? 0.228 2.276 -7.219 1.00 0.00 34 THR A N 7
ATOM 9940 C CA . THR A 1 34 ? 0.713 3.648 -7.313 1.00 0.00 34 THR A CA 7
ATOM 9941 C C . THR A 1 34 ? 0.236 4.482 -6.130 1.00 0.00 34 THR A C 7
ATOM 9942 O O . THR A 1 34 ? -0.918 4.382 -5.712 1.00 0.00 34 THR A O 7
ATOM 9953 N N . VAL A 1 35 ? 1.130 5.306 -5.594 1.00 0.00 35 VAL A N 7
ATOM 9954 C CA . VAL A 1 35 ? 0.798 6.161 -4.459 1.00 0.00 35 VAL A CA 7
ATOM 9955 C C . VAL A 1 35 ? 0.919 7.634 -4.828 1.00 0.00 35 VAL A C 7
ATOM 9956 O O . VAL A 1 35 ? 2.023 8.160 -4.976 1.00 0.00 35 VAL A O 7
ATOM 9969 N N . ASP A 1 36 ? -0.223 8.297 -4.973 1.00 0.00 36 ASP A N 7
ATOM 9970 C CA . ASP A 1 36 ? -0.247 9.713 -5.323 1.00 0.00 36 ASP A CA 7
ATOM 9971 C C . ASP A 1 36 ? -0.128 10.583 -4.076 1.00 0.00 36 ASP A C 7
ATOM 9972 O O . ASP A 1 36 ? -1.046 10.641 -3.257 1.00 0.00 36 ASP A O 7
ATOM 9981 N N . SER A 1 37 ? 1.008 11.257 -3.936 1.00 0.00 37 SER A N 7
ATOM 9982 C CA . SER A 1 37 ? 1.249 12.121 -2.786 1.00 0.00 37 SER A CA 7
ATOM 9983 C C . SER A 1 37 ? 1.622 13.531 -3.233 1.00 0.00 37 SER A C 7
ATOM 9984 O O . SER A 1 37 ? 2.300 14.264 -2.514 1.00 0.00 37 SER A O 7
ATOM 9992 N N . SER A 1 38 ? 1.174 13.904 -4.428 1.00 0.00 38 SER A N 7
ATOM 9993 C CA . SER A 1 38 ? 1.463 15.224 -4.975 1.00 0.00 38 SER A CA 7
ATOM 9994 C C . SER A 1 38 ? 0.604 16.291 -4.303 1.00 0.00 38 SER A C 7
ATOM 9995 O O . SER A 1 38 ? 1.050 17.416 -4.082 1.00 0.00 38 SER A O 7
ATOM 10003 N N . LYS A 1 39 ? -0.633 15.927 -3.979 1.00 0.00 39 LYS A N 7
ATOM 10004 C CA . LYS A 1 39 ? -1.556 16.851 -3.330 1.00 0.00 39 LYS A CA 7
ATOM 10005 C C . LYS A 1 39 ? -1.297 16.914 -1.828 1.00 0.00 39 LYS A C 7
ATOM 10006 O O . LYS A 1 39 ? -1.715 17.857 -1.156 1.00 0.00 39 LYS A O 7
ATOM 10025 N N . ALA A 1 40 ? -0.604 15.907 -1.309 1.00 0.00 40 ALA A N 7
ATOM 10026 C CA . ALA A 1 40 ? -0.285 15.852 0.113 1.00 0.00 40 ALA A CA 7
ATOM 10027 C C . ALA A 1 40 ? 0.833 16.828 0.464 1.00 0.00 40 ALA A C 7
ATOM 10028 O O . ALA A 1 40 ? 0.795 17.481 1.505 1.00 0.00 40 ALA A O 7
ATOM 10035 N N . GLY A 1 41 ? 1.828 16.920 -0.414 1.00 0.00 41 GLY A N 7
ATOM 10036 C CA . GLY A 1 41 ? 2.944 17.818 -0.177 1.00 0.00 41 GLY A CA 7
ATOM 10037 C C . GLY A 1 41 ? 4.278 17.191 -0.531 1.00 0.00 41 GLY A C 7
ATOM 10038 O O . GLY A 1 41 ? 4.392 16.479 -1.530 1.00 0.00 41 GLY A O 7
ATOM 10042 N N . LEU A 1 42 ? 5.290 17.457 0.287 1.00 0.00 42 LEU A N 7
ATOM 10043 C CA . LEU A 1 42 ? 6.625 16.915 0.055 1.00 0.00 42 LEU A CA 7
ATOM 10044 C C . LEU A 1 42 ? 7.037 15.980 1.187 1.00 0.00 42 LEU A C 7
ATOM 10045 O O . LEU A 1 42 ? 8.217 15.667 1.348 1.00 0.00 42 LEU A O 7
ATOM 10061 N N . ALA A 1 43 ? 6.058 15.537 1.969 1.00 0.00 43 ALA A N 7
ATOM 10062 C CA . ALA A 1 43 ? 6.319 14.635 3.084 1.00 0.00 43 ALA A CA 7
ATOM 10063 C C . ALA A 1 43 ? 6.585 13.217 2.591 1.00 0.00 43 ALA A C 7
ATOM 10064 O O . ALA A 1 43 ? 6.091 12.794 1.546 1.00 0.00 43 ALA A O 7
ATOM 10071 N N . PRO A 1 44 ? 7.385 12.463 3.361 1.00 0.00 44 PRO A N 7
ATOM 10072 C CA . PRO A 1 44 ? 7.735 11.079 3.022 1.00 0.00 44 PRO A CA 7
ATOM 10073 C C . PRO A 1 44 ? 6.547 10.132 3.157 1.00 0.00 44 PRO A C 7
ATOM 10074 O O . PRO A 1 44 ? 5.516 10.489 3.729 1.00 0.00 44 PRO A O 7
ATOM 10085 N N . LEU A 1 45 ? 6.699 8.923 2.627 1.00 0.00 45 LEU A N 7
ATOM 10086 C CA . LEU A 1 45 ? 5.638 7.923 2.689 1.00 0.00 45 LEU A CA 7
ATOM 10087 C C . LEU A 1 45 ? 6.164 6.606 3.249 1.00 0.00 45 LEU A C 7
ATOM 10088 O O . LEU A 1 45 ? 7.196 6.101 2.808 1.00 0.00 45 LEU A O 7
ATOM 10104 N N . GLU A 1 46 ? 5.446 6.053 4.222 1.00 0.00 46 GLU A N 7
ATOM 10105 C CA . GLU A 1 46 ? 5.841 4.793 4.841 1.00 0.00 46 GLU A CA 7
ATOM 10106 C C . GLU A 1 46 ? 4.856 3.682 4.490 1.00 0.00 46 GLU A C 7
ATOM 10107 O O . GLU A 1 46 ? 3.676 3.938 4.249 1.00 0.00 46 GLU A O 7
ATOM 10119 N N . VAL A 1 47 ? 5.349 2.448 4.464 1.00 0.00 47 VAL A N 7
ATOM 10120 C CA . VAL A 1 47 ? 4.513 1.298 4.143 1.00 0.00 47 VAL A CA 7
ATOM 10121 C C . VAL A 1 47 ? 4.868 0.100 5.017 1.00 0.00 47 VAL A C 7
ATOM 10122 O O . VAL A 1 47 ? 6.014 -0.058 5.436 1.00 0.00 47 VAL A O 7
ATOM 10135 N N . ARG A 1 48 ? 3.876 -0.741 5.289 1.00 0.00 48 ARG A N 7
ATOM 10136 C CA . ARG A 1 48 ? 4.082 -1.926 6.115 1.00 0.00 48 ARG A CA 7
ATOM 10137 C C . ARG A 1 48 ? 3.087 -3.023 5.750 1.00 0.00 48 ARG A C 7
ATOM 10138 O O . ARG A 1 48 ? 1.928 -2.747 5.438 1.00 0.00 48 ARG A O 7
ATOM 10159 N N . VAL A 1 49 ? 3.546 -4.269 5.791 1.00 0.00 49 VAL A N 7
ATOM 10160 C CA . VAL A 1 49 ? 2.697 -5.409 5.466 1.00 0.00 49 VAL A CA 7
ATOM 10161 C C . VAL A 1 49 ? 2.558 -6.348 6.659 1.00 0.00 49 VAL A C 7
ATOM 10162 O O . VAL A 1 49 ? 3.550 -6.859 7.181 1.00 0.00 49 VAL A O 7
ATOM 10175 N N . LEU A 1 50 ? 1.320 -6.573 7.086 1.00 0.00 50 LEU A N 7
ATOM 10176 C CA . LEU A 1 50 ? 1.050 -7.453 8.218 1.00 0.00 50 LEU A CA 7
ATOM 10177 C C . LEU A 1 50 ? 0.363 -8.735 7.759 1.00 0.00 50 LEU A C 7
ATOM 10178 O O . LEU A 1 50 ? -0.638 -8.694 7.046 1.00 0.00 50 LEU A O 7
ATOM 10194 N N . GLY A 1 51 ? 0.908 -9.874 8.176 1.00 0.00 51 GLY A N 7
ATOM 10195 C CA . GLY A 1 51 ? 0.334 -11.153 7.800 1.00 0.00 51 GLY A CA 7
ATOM 10196 C C . GLY A 1 51 ? -0.993 -11.417 8.484 1.00 0.00 51 GLY A C 7
ATOM 10197 O O . GLY A 1 51 ? -1.358 -10.751 9.455 1.00 0.00 51 GLY A O 7
ATOM 10201 N N . PRO A 1 52 ? -1.740 -12.407 7.976 1.00 0.00 52 PRO A N 7
ATOM 10202 C CA . PRO A 1 52 ? -3.045 -12.779 8.529 1.00 0.00 52 PRO A CA 7
ATOM 10203 C C . PRO A 1 52 ? -2.928 -13.439 9.898 1.00 0.00 52 PRO A C 7
ATOM 10204 O O . PRO A 1 52 ? -3.855 -13.384 10.705 1.00 0.00 52 PRO A O 7
ATOM 10215 N N . ARG A 1 53 ? -1.783 -14.063 10.152 1.00 0.00 53 ARG A N 7
ATOM 10216 C CA . ARG A 1 53 ? -1.545 -14.735 11.424 1.00 0.00 53 ARG A CA 7
ATOM 10217 C C . ARG A 1 53 ? -0.296 -14.184 12.105 1.00 0.00 53 ARG A C 7
ATOM 10218 O O . ARG A 1 53 ? 0.109 -14.663 13.164 1.00 0.00 53 ARG A O 7
ATOM 10239 N N . GLY A 1 54 ? 0.310 -13.172 11.490 1.00 0.00 54 GLY A N 7
ATOM 10240 C CA . GLY A 1 54 ? 1.507 -12.573 12.051 1.00 0.00 54 GLY A CA 7
ATOM 10241 C C . GLY A 1 54 ? 2.743 -12.859 11.220 1.00 0.00 54 GLY A C 7
ATOM 10242 O O . GLY A 1 54 ? 3.660 -13.543 11.675 1.00 0.00 54 GLY A O 7
ATOM 10246 N N . LEU A 1 55 ? 2.767 -12.336 9.999 1.00 0.00 55 LEU A N 7
ATOM 10247 C CA . LEU A 1 55 ? 3.898 -12.540 9.102 1.00 0.00 55 LEU A CA 7
ATOM 10248 C C . LEU A 1 55 ? 4.525 -11.207 8.705 1.00 0.00 55 LEU A C 7
ATOM 10249 O O . LEU A 1 55 ? 3.837 -10.193 8.598 1.00 0.00 55 LEU A O 7
ATOM 10265 N N . VAL A 1 56 ? 5.837 -11.218 8.484 1.00 0.00 56 VAL A N 7
ATOM 10266 C CA . VAL A 1 56 ? 6.556 -10.012 8.095 1.00 0.00 56 VAL A CA 7
ATOM 10267 C C . VAL A 1 56 ? 7.036 -10.100 6.651 1.00 0.00 56 VAL A C 7
ATOM 10268 O O . VAL A 1 56 ? 7.822 -10.979 6.300 1.00 0.00 56 VAL A O 7
ATOM 10281 N N . GLU A 1 57 ? 6.556 -9.183 5.816 1.00 0.00 57 GLU A N 7
ATOM 10282 C CA . GLU A 1 57 ? 6.936 -9.157 4.409 1.00 0.00 57 GLU A CA 7
ATOM 10283 C C . GLU A 1 57 ? 7.596 -7.829 4.047 1.00 0.00 57 GLU A C 7
ATOM 10284 O O . GLU A 1 57 ? 7.202 -6.763 4.518 1.00 0.00 57 GLU A O 7
ATOM 10296 N N . PRO A 1 58 ? 8.627 -7.895 3.191 1.00 0.00 58 PRO A N 7
ATOM 10297 C CA . PRO A 1 58 ? 9.363 -6.709 2.747 1.00 0.00 58 PRO A CA 7
ATOM 10298 C C . PRO A 1 58 ? 8.531 -5.819 1.830 1.00 0.00 58 PRO A C 7
ATOM 10299 O O . PRO A 1 58 ? 7.455 -6.210 1.377 1.00 0.00 58 PRO A O 7
ATOM 10310 N N . VAL A 1 59 ? 9.035 -4.619 1.560 1.00 0.00 59 VAL A N 7
ATOM 10311 C CA . VAL A 1 59 ? 8.339 -3.673 0.696 1.00 0.00 59 VAL A CA 7
ATOM 10312 C C . VAL A 1 59 ? 9.323 -2.867 -0.143 1.00 0.00 59 VAL A C 7
ATOM 10313 O O . VAL A 1 59 ? 10.514 -2.814 0.160 1.00 0.00 59 VAL A O 7
ATOM 10326 N N . ASN A 1 60 ? 8.816 -2.240 -1.200 1.00 0.00 60 ASN A N 7
ATOM 10327 C CA . ASN A 1 60 ? 9.652 -1.436 -2.084 1.00 0.00 60 ASN A CA 7
ATOM 10328 C C . ASN A 1 60 ? 9.099 -0.020 -2.218 1.00 0.00 60 ASN A C 7
ATOM 10329 O O . ASN A 1 60 ? 7.886 0.180 -2.286 1.00 0.00 60 ASN A O 7
ATOM 10340 N N . VAL A 1 61 ? 9.996 0.958 -2.255 1.00 0.00 61 VAL A N 7
ATOM 10341 C CA . VAL A 1 61 ? 9.599 2.356 -2.381 1.00 0.00 61 VAL A CA 7
ATOM 10342 C C . VAL A 1 61 ? 10.435 3.072 -3.435 1.00 0.00 61 VAL A C 7
ATOM 10343 O O . VAL A 1 61 ? 11.630 3.298 -3.247 1.00 0.00 61 VAL A O 7
ATOM 10356 N N . VAL A 1 62 ? 9.799 3.427 -4.547 1.00 0.00 62 VAL A N 7
ATOM 10357 C CA . VAL A 1 62 ? 10.484 4.120 -5.632 1.00 0.00 62 VAL A CA 7
ATOM 10358 C C . VAL A 1 62 ? 9.603 5.211 -6.229 1.00 0.00 62 VAL A C 7
ATOM 10359 O O . VAL A 1 62 ? 8.549 4.930 -6.800 1.00 0.00 62 VAL A O 7
ATOM 10372 N N . ASP A 1 63 ? 10.043 6.458 -6.095 1.00 0.00 63 ASP A N 7
ATOM 10373 C CA . ASP A 1 63 ? 9.296 7.593 -6.623 1.00 0.00 63 ASP A CA 7
ATOM 10374 C C . ASP A 1 63 ? 9.279 7.571 -8.148 1.00 0.00 63 ASP A C 7
ATOM 10375 O O . ASP A 1 63 ? 10.289 7.273 -8.785 1.00 0.00 63 ASP A O 7
ATOM 10384 N N . ASN A 1 64 ? 8.125 7.888 -8.727 1.00 0.00 64 ASN A N 7
ATOM 10385 C CA . ASN A 1 64 ? 7.977 7.903 -10.178 1.00 0.00 64 ASN A CA 7
ATOM 10386 C C . ASN A 1 64 ? 8.689 9.108 -10.785 1.00 0.00 64 ASN A C 7
ATOM 10387 O O . ASN A 1 64 ? 9.351 8.996 -11.816 1.00 0.00 64 ASN A O 7
ATOM 10398 N N . GLY A 1 65 ? 8.550 10.260 -10.137 1.00 0.00 65 GLY A N 7
ATOM 10399 C CA . GLY A 1 65 ? 9.186 11.469 -10.627 1.00 0.00 65 GLY A CA 7
ATOM 10400 C C . GLY A 1 65 ? 8.181 12.521 -11.053 1.00 0.00 65 GLY A C 7
ATOM 10401 O O . GLY A 1 65 ? 8.501 13.708 -11.108 1.00 0.00 65 GLY A O 7
ATOM 10405 N N . ASP A 1 66 ? 6.964 12.085 -11.358 1.00 0.00 66 ASP A N 7
ATOM 10406 C CA . ASP A 1 66 ? 5.908 12.997 -11.782 1.00 0.00 66 ASP A CA 7
ATOM 10407 C C . ASP A 1 66 ? 5.090 13.474 -10.587 1.00 0.00 66 ASP A C 7
ATOM 10408 O O . ASP A 1 66 ? 4.758 14.655 -10.480 1.00 0.00 66 ASP A O 7
ATOM 10417 N N . GLY A 1 67 ? 4.765 12.548 -9.689 1.00 0.00 67 GLY A N 7
ATOM 10418 C CA . GLY A 1 67 ? 3.987 12.894 -8.515 1.00 0.00 67 GLY A CA 7
ATOM 10419 C C . GLY A 1 67 ? 3.373 11.679 -7.848 1.00 0.00 67 GLY A C 7
ATOM 10420 O O . GLY A 1 67 ? 2.266 11.747 -7.313 1.00 0.00 67 GLY A O 7
ATOM 10424 N N . THR A 1 68 ? 4.092 10.561 -7.880 1.00 0.00 68 THR A N 7
ATOM 10425 C CA . THR A 1 68 ? 3.610 9.325 -7.276 1.00 0.00 68 THR A CA 7
ATOM 10426 C C . THR A 1 68 ? 4.770 8.442 -6.832 1.00 0.00 68 THR A C 7
ATOM 10427 O O . THR A 1 68 ? 5.936 8.783 -7.033 1.00 0.00 68 THR A O 7
ATOM 10438 N N . HIS A 1 69 ? 4.444 7.305 -6.226 1.00 0.00 69 HIS A N 7
ATOM 10439 C CA . HIS A 1 69 ? 5.460 6.371 -5.753 1.00 0.00 69 HIS A CA 7
ATOM 10440 C C . HIS A 1 69 ? 4.999 4.928 -5.936 1.00 0.00 69 HIS A C 7
ATOM 10441 O O . HIS A 1 69 ? 3.931 4.541 -5.462 1.00 0.00 69 HIS A O 7
ATOM 10456 N N . THR A 1 70 ? 5.813 4.135 -6.627 1.00 0.00 70 THR A N 7
ATOM 10457 C CA . THR A 1 70 ? 5.488 2.737 -6.874 1.00 0.00 70 THR A CA 7
ATOM 10458 C C . THR A 1 70 ? 5.899 1.861 -5.696 1.00 0.00 70 THR A C 7
ATOM 10459 O O . THR A 1 70 ? 6.966 2.047 -5.112 1.00 0.00 70 THR A O 7
ATOM 10470 N N . VAL A 1 71 ? 5.043 0.903 -5.351 1.00 0.00 71 VAL A N 7
ATOM 10471 C CA . VAL A 1 71 ? 5.317 -0.004 -4.242 1.00 0.00 71 VAL A CA 7
ATOM 10472 C C . VAL A 1 71 ? 5.087 -1.455 -4.650 1.00 0.00 71 VAL A C 7
ATOM 10473 O O . VAL A 1 71 ? 3.947 -1.896 -4.801 1.00 0.00 71 VAL A O 7
ATOM 10486 N N . THR A 1 72 ? 6.177 -2.195 -4.826 1.00 0.00 72 THR A N 7
ATOM 10487 C CA . THR A 1 72 ? 6.095 -3.597 -5.216 1.00 0.00 72 THR A CA 7
ATOM 10488 C C . THR A 1 72 ? 6.203 -4.513 -4.002 1.00 0.00 72 THR A C 7
ATOM 10489 O O . THR A 1 72 ? 6.892 -4.196 -3.033 1.00 0.00 72 THR A O 7
ATOM 10500 N N . TYR A 1 73 ? 5.518 -5.650 -4.063 1.00 0.00 73 TYR A N 7
ATOM 10501 C CA . TYR A 1 73 ? 5.536 -6.611 -2.967 1.00 0.00 73 TYR A CA 7
ATOM 10502 C C . TYR A 1 73 ? 4.968 -7.955 -3.412 1.00 0.00 73 TYR A C 7
ATOM 10503 O O . TYR A 1 73 ? 4.314 -8.054 -4.451 1.00 0.00 73 TYR A O 7
ATOM 10521 N N . THR A 1 74 ? 5.223 -8.990 -2.618 1.00 0.00 74 THR A N 7
ATOM 10522 C CA . THR A 1 74 ? 4.739 -10.330 -2.929 1.00 0.00 74 THR A CA 7
ATOM 10523 C C . THR A 1 74 ? 4.277 -11.053 -1.670 1.00 0.00 74 THR A C 7
ATOM 10524 O O . THR A 1 74 ? 5.071 -11.392 -0.792 1.00 0.00 74 THR A O 7
ATOM 10535 N N . PRO A 1 75 ? 2.962 -11.297 -1.576 1.00 0.00 75 PRO A N 7
ATOM 10536 C CA . PRO A 1 75 ? 2.364 -11.985 -0.428 1.00 0.00 75 PRO A CA 7
ATOM 10537 C C . PRO A 1 75 ? 2.742 -13.462 -0.375 1.00 0.00 75 PRO A C 7
ATOM 10538 O O . PRO A 1 75 ? 2.169 -14.284 -1.089 1.00 0.00 75 PRO A O 7
ATOM 10549 N N . SER A 1 76 ? 3.709 -13.790 0.476 1.00 0.00 76 SER A N 7
ATOM 10550 C CA . SER A 1 76 ? 4.166 -15.168 0.619 1.00 0.00 76 SER A CA 7
ATOM 10551 C C . SER A 1 76 ? 3.007 -16.145 0.447 1.00 0.00 76 SER A C 7
ATOM 10552 O O . SER A 1 76 ? 3.041 -17.017 -0.422 1.00 0.00 76 SER A O 7
ATOM 10560 N N . GLN A 1 77 ? 1.982 -15.992 1.279 1.00 0.00 77 GLN A N 7
ATOM 10561 C CA . GLN A 1 77 ? 0.813 -16.861 1.219 1.00 0.00 77 GLN A CA 7
ATOM 10562 C C . GLN A 1 77 ? -0.473 -16.041 1.182 1.00 0.00 77 GLN A C 7
ATOM 10563 O O . GLN A 1 77 ? -0.462 -14.840 1.448 1.00 0.00 77 GLN A O 7
ATOM 10577 N N . GLU A 1 78 ? -1.579 -16.700 0.849 1.00 0.00 78 GLU A N 7
ATOM 10578 C CA . GLU A 1 78 ? -2.872 -16.031 0.775 1.00 0.00 78 GLU A CA 7
ATOM 10579 C C . GLU A 1 78 ? -3.436 -15.781 2.171 1.00 0.00 78 GLU A C 7
ATOM 10580 O O . GLU A 1 78 ? -2.890 -16.253 3.167 1.00 0.00 78 GLU A O 7
ATOM 10592 N N . GLY A 1 79 ? -4.534 -15.032 2.234 1.00 0.00 79 GLY A N 7
ATOM 10593 C CA . GLY A 1 79 ? -5.153 -14.732 3.512 1.00 0.00 79 GLY A CA 7
ATOM 10594 C C . GLY A 1 79 ? -5.406 -13.249 3.699 1.00 0.00 79 GLY A C 7
ATOM 10595 O O . GLY A 1 79 ? -5.001 -12.421 2.882 1.00 0.00 79 GLY A O 7
ATOM 10599 N N . PRO A 1 80 ? -6.091 -12.895 4.796 1.00 0.00 80 PRO A N 7
ATOM 10600 C CA . PRO A 1 80 ? -6.413 -11.501 5.112 1.00 0.00 80 PRO A CA 7
ATOM 10601 C C . PRO A 1 80 ? -5.179 -10.694 5.504 1.00 0.00 80 PRO A C 7
ATOM 10602 O O . PRO A 1 80 ? -4.776 -10.684 6.667 1.00 0.00 80 PRO A O 7
ATOM 10613 N N . TYR A 1 81 ? -4.584 -10.021 4.527 1.00 0.00 81 TYR A N 7
ATOM 10614 C CA . TYR A 1 81 ? -3.394 -9.214 4.769 1.00 0.00 81 TYR A CA 7
ATOM 10615 C C . TYR A 1 81 ? -3.773 -7.782 5.134 1.00 0.00 81 TYR A C 7
ATOM 10616 O O . TYR A 1 81 ? -4.944 -7.407 5.088 1.00 0.00 81 TYR A O 7
ATOM 10634 N N . MET A 1 82 ? -2.772 -6.987 5.499 1.00 0.00 82 MET A N 7
ATOM 10635 C CA . MET A 1 82 ? -2.999 -5.595 5.873 1.00 0.00 82 MET A CA 7
ATOM 10636 C C . MET A 1 82 ? -1.807 -4.727 5.483 1.00 0.00 82 MET A C 7
ATOM 10637 O O . MET A 1 82 ? -0.695 -4.924 5.974 1.00 0.00 82 MET A O 7
ATOM 10651 N N . VAL A 1 83 ? -2.046 -3.765 4.597 1.00 0.00 83 VAL A N 7
ATOM 10652 C CA . VAL A 1 83 ? -0.992 -2.866 4.143 1.00 0.00 83 VAL A CA 7
ATOM 10653 C C . VAL A 1 83 ? -1.153 -1.477 4.752 1.00 0.00 83 VAL A C 7
ATOM 10654 O O . VAL A 1 83 ? -1.964 -0.675 4.289 1.00 0.00 83 VAL A O 7
ATOM 10667 N N . SER A 1 84 ? -0.375 -1.201 5.793 1.00 0.00 84 SER A N 7
ATOM 10668 C CA . SER A 1 84 ? -0.433 0.090 6.470 1.00 0.00 84 SER A CA 7
ATOM 10669 C C . SER A 1 84 ? 0.441 1.117 5.755 1.00 0.00 84 SER A C 7
ATOM 10670 O O . SER A 1 84 ? 1.512 0.790 5.245 1.00 0.00 84 SER A O 7
ATOM 10678 N N . VAL A 1 85 ? -0.026 2.361 5.723 1.00 0.00 85 VAL A N 7
ATOM 10679 C CA . VAL A 1 85 ? 0.711 3.438 5.073 1.00 0.00 85 VAL A CA 7
ATOM 10680 C C . VAL A 1 85 ? 0.604 4.735 5.868 1.00 0.00 85 VAL A C 7
ATOM 10681 O O . VAL A 1 85 ? -0.477 5.112 6.320 1.00 0.00 85 VAL A O 7
ATOM 10694 N N . LYS A 1 86 ? 1.734 5.414 6.035 1.00 0.00 86 LYS A N 7
ATOM 10695 C CA . LYS A 1 86 ? 1.770 6.671 6.773 1.00 0.00 86 LYS A CA 7
ATOM 10696 C C . LYS A 1 86 ? 2.319 7.797 5.905 1.00 0.00 86 LYS A C 7
ATOM 10697 O O . LYS A 1 86 ? 2.806 7.560 4.799 1.00 0.00 86 LYS A O 7
ATOM 10716 N N . TYR A 1 87 ? 2.240 9.022 6.412 1.00 0.00 87 TYR A N 7
ATOM 10717 C CA . TYR A 1 87 ? 2.728 10.185 5.681 1.00 0.00 87 TYR A CA 7
ATOM 10718 C C . TYR A 1 87 ? 3.037 11.337 6.633 1.00 0.00 87 TYR A C 7
ATOM 10719 O O . TYR A 1 87 ? 2.136 11.905 7.250 1.00 0.00 87 TYR A O 7
ATOM 10737 N N . ALA A 1 88 ? 4.317 11.675 6.747 1.00 0.00 88 ALA A N 7
ATOM 10738 C CA . ALA A 1 88 ? 4.745 12.761 7.621 1.00 0.00 88 ALA A CA 7
ATOM 10739 C C . ALA A 1 88 ? 4.368 12.479 9.071 1.00 0.00 88 ALA A C 7
ATOM 10740 O O . ALA A 1 88 ? 4.079 13.397 9.838 1.00 0.00 88 ALA A O 7
ATOM 10747 N N . ASP A 1 89 ? 4.373 11.203 9.442 1.00 0.00 89 ASP A N 7
ATOM 10748 C CA . ASP A 1 89 ? 4.033 10.799 10.801 1.00 0.00 89 ASP A CA 7
ATOM 10749 C C . ASP A 1 89 ? 2.533 10.927 11.045 1.00 0.00 89 ASP A C 7
ATOM 10750 O O . ASP A 1 89 ? 2.098 11.202 12.164 1.00 0.00 89 ASP A O 7
ATOM 10759 N N . GLU A 1 90 ? 1.747 10.726 9.992 1.00 0.00 90 GLU A N 7
ATOM 10760 C CA . GLU A 1 90 ? 0.295 10.821 10.093 1.00 0.00 90 GLU A CA 7
ATOM 10761 C C . GLU A 1 90 ? -0.380 9.757 9.233 1.00 0.00 90 GLU A C 7
ATOM 10762 O O . GLU A 1 90 ? -0.427 9.871 8.009 1.00 0.00 90 GLU A O 7
ATOM 10774 N N . GLU A 1 91 ? -0.903 8.722 9.885 1.00 0.00 91 GLU A N 7
ATOM 10775 C CA . GLU A 1 91 ? -1.575 7.636 9.180 1.00 0.00 91 GLU A CA 7
ATOM 10776 C C . GLU A 1 91 ? -2.668 8.178 8.264 1.00 0.00 91 GLU A C 7
ATOM 10777 O O . GLU A 1 91 ? -3.715 8.630 8.728 1.00 0.00 91 GLU A O 7
ATOM 10789 N N . ILE A 1 92 ? -2.417 8.129 6.960 1.00 0.00 92 ILE A N 7
ATOM 10790 C CA . ILE A 1 92 ? -3.379 8.614 5.978 1.00 0.00 92 ILE A CA 7
ATOM 10791 C C . ILE A 1 92 ? -4.785 8.112 6.292 1.00 0.00 92 ILE A C 7
ATOM 10792 O O . ILE A 1 92 ? -4.973 7.061 6.905 1.00 0.00 92 ILE A O 7
ATOM 10808 N N . PRO A 1 93 ? -5.797 8.879 5.861 1.00 0.00 93 PRO A N 7
ATOM 10809 C CA . PRO A 1 93 ? -7.204 8.531 6.082 1.00 0.00 93 PRO A CA 7
ATOM 10810 C C . PRO A 1 93 ? -7.639 7.324 5.259 1.00 0.00 93 PRO A C 7
ATOM 10811 O O . PRO A 1 93 ? -8.811 6.946 5.265 1.00 0.00 93 PRO A O 7
ATOM 10822 N N . ARG A 1 94 ? -6.689 6.722 4.551 1.00 0.00 94 ARG A N 7
ATOM 10823 C CA . ARG A 1 94 ? -6.975 5.558 3.722 1.00 0.00 94 ARG A CA 7
ATOM 10824 C C . ARG A 1 94 ? -6.278 4.316 4.271 1.00 0.00 94 ARG A C 7
ATOM 10825 O O . ARG A 1 94 ? -6.463 3.211 3.759 1.00 0.00 94 ARG A O 7
ATOM 10846 N N . SER A 1 95 ? -5.476 4.505 5.314 1.00 0.00 95 SER A N 7
ATOM 10847 C CA . SER A 1 95 ? -4.749 3.401 5.929 1.00 0.00 95 SER A CA 7
ATOM 10848 C C . SER A 1 95 ? -5.276 3.119 7.333 1.00 0.00 95 SER A C 7
ATOM 10849 O O . SER A 1 95 ? -5.819 3.994 8.007 1.00 0.00 95 SER A O 7
ATOM 10857 N N . PRO A 1 96 ? -5.109 1.867 7.784 1.00 0.00 96 PRO A N 7
ATOM 10858 C CA . PRO A 1 96 ? -4.464 0.817 6.991 1.00 0.00 96 PRO A CA 7
ATOM 10859 C C . PRO A 1 96 ? -5.316 0.381 5.804 1.00 0.00 96 PRO A C 7
ATOM 10860 O O . PRO A 1 96 ? -6.422 0.883 5.603 1.00 0.00 96 PRO A O 7
ATOM 10871 N N . PHE A 1 97 ? -4.795 -0.558 5.021 1.00 0.00 97 PHE A N 7
ATOM 10872 C CA . PHE A 1 97 ? -5.509 -1.062 3.853 1.00 0.00 97 PHE A CA 7
ATOM 10873 C C . PHE A 1 97 ? -5.753 -2.564 3.971 1.00 0.00 97 PHE A C 7
ATOM 10874 O O . PHE A 1 97 ? -4.813 -3.359 3.977 1.00 0.00 97 PHE A O 7
ATOM 10891 N N . LYS A 1 98 ? -7.022 -2.945 4.067 1.00 0.00 98 LYS A N 7
ATOM 10892 C CA . LYS A 1 98 ? -7.393 -4.350 4.184 1.00 0.00 98 LYS A CA 7
ATOM 10893 C C . LYS A 1 98 ? -7.315 -5.048 2.830 1.00 0.00 98 LYS A C 7
ATOM 10894 O O . LYS A 1 98 ? -8.169 -4.846 1.967 1.00 0.00 98 LYS A O 7
ATOM 10913 N N . VAL A 1 99 ? -6.287 -5.872 2.652 1.00 0.00 99 VAL A N 7
ATOM 10914 C CA . VAL A 1 99 ? -6.101 -6.602 1.403 1.00 0.00 99 VAL A CA 7
ATOM 10915 C C . VAL A 1 99 ? -6.173 -8.108 1.632 1.00 0.00 99 VAL A C 7
ATOM 10916 O O . VAL A 1 99 ? -5.251 -8.708 2.185 1.00 0.00 99 VAL A O 7
ATOM 10929 N N . LYS A 1 100 ? -7.275 -8.713 1.202 1.00 0.00 100 LYS A N 7
ATOM 10930 C CA . LYS A 1 100 ? -7.468 -10.151 1.357 1.00 0.00 100 LYS A CA 7
ATOM 10931 C C . LYS A 1 100 ? -6.836 -10.913 0.196 1.00 0.00 100 LYS A C 7
ATOM 10932 O O . LYS A 1 100 ? -7.441 -11.056 -0.867 1.00 0.00 100 LYS A O 7
ATOM 10951 N N . VAL A 1 101 ? -5.619 -11.401 0.408 1.00 0.00 101 VAL A N 7
ATOM 10952 C CA . VAL A 1 101 ? -4.906 -12.151 -0.620 1.00 0.00 101 VAL A CA 7
ATOM 10953 C C . VAL A 1 101 ? -5.639 -13.444 -0.963 1.00 0.00 101 VAL A C 7
ATOM 10954 O O . VAL A 1 101 ? -6.277 -14.056 -0.105 1.00 0.00 101 VAL A O 7
ATOM 10967 N N . LEU A 1 102 ? -5.542 -13.856 -2.223 1.00 0.00 102 LEU A N 7
ATOM 10968 C CA . LEU A 1 102 ? -6.194 -15.078 -2.680 1.00 0.00 102 LEU A CA 7
ATOM 10969 C C . LEU A 1 102 ? -5.164 -16.138 -3.056 1.00 0.00 102 LEU A C 7
ATOM 10970 O O . LEU A 1 102 ? -4.028 -15.833 -3.420 1.00 0.00 102 LEU A O 7
ATOM 10986 N N . PRO A 1 103 ? -5.567 -17.414 -2.969 1.00 0.00 103 PRO A N 7
ATOM 10987 C CA . PRO A 1 103 ? -4.695 -18.545 -3.299 1.00 0.00 103 PRO A CA 7
ATOM 10988 C C . PRO A 1 103 ? -4.404 -18.636 -4.793 1.00 0.00 103 PRO A C 7
ATOM 10989 O O . PRO A 1 103 ? -5.321 -18.707 -5.611 1.00 0.00 103 PRO A O 7
ATOM 11000 N N . THR A 1 104 ? -3.122 -18.635 -5.142 1.00 0.00 104 THR A N 7
ATOM 11001 C CA . THR A 1 104 ? -2.710 -18.717 -6.538 1.00 0.00 104 THR A CA 7
ATOM 11002 C C . THR A 1 104 ? -3.648 -19.614 -7.336 1.00 0.00 104 THR A C 7
ATOM 11003 O O . THR A 1 104 ? -3.875 -19.390 -8.525 1.00 0.00 104 THR A O 7
ATOM 11014 N N . TYR A 1 105 ? -4.192 -20.630 -6.675 1.00 0.00 105 TYR A N 7
ATOM 11015 C CA . TYR A 1 105 ? -5.106 -21.563 -7.325 1.00 0.00 105 TYR A CA 7
ATOM 11016 C C . TYR A 1 105 ? -6.555 -21.241 -6.972 1.00 0.00 105 TYR A C 7
ATOM 11017 O O . TYR A 1 105 ? -6.835 -20.652 -5.927 1.00 0.00 105 TYR A O 7
ATOM 11035 N N . ASP A 1 106 ? -7.472 -21.635 -7.849 1.00 0.00 106 ASP A N 7
ATOM 11036 C CA . ASP A 1 106 ? -8.893 -21.390 -7.629 1.00 0.00 106 ASP A CA 7
ATOM 11037 C C . ASP A 1 106 ? -9.685 -22.692 -7.703 1.00 0.00 106 ASP A C 7
ATOM 11038 O O . ASP A 1 106 ? -10.812 -22.718 -8.196 1.00 0.00 106 ASP A O 7
ATOM 11047 N N . ALA A 1 107 ? -9.087 -23.772 -7.208 1.00 0.00 107 ALA A N 7
ATOM 11048 C CA . ALA A 1 107 ? -9.737 -25.076 -7.217 1.00 0.00 107 ALA A CA 7
ATOM 11049 C C . ALA A 1 107 ? -10.738 -25.198 -6.074 1.00 0.00 107 ALA A C 7
ATOM 11050 O O . ALA A 1 107 ? -10.801 -26.225 -5.397 1.00 0.00 107 ALA A O 7
ATOM 11057 N N . SER A 1 108 ? -11.520 -24.144 -5.862 1.00 0.00 108 SER A N 7
ATOM 11058 C CA . SER A 1 108 ? -12.515 -24.131 -4.796 1.00 0.00 108 SER A CA 7
ATOM 11059 C C . SER A 1 108 ? -13.912 -24.381 -5.355 1.00 0.00 108 SER A C 7
ATOM 11060 O O . SER A 1 108 ? -14.910 -24.210 -4.657 1.00 0.00 108 SER A O 7
ATOM 11068 N N . GLY A 1 1 ? -9.207 29.743 -11.081 1.00 0.00 1 GLY A N 8
ATOM 11069 C CA . GLY A 1 1 ? -7.869 29.848 -11.635 1.00 0.00 1 GLY A CA 8
ATOM 11070 C C . GLY A 1 1 ? -6.896 30.507 -10.677 1.00 0.00 1 GLY A C 8
ATOM 11071 O O . GLY A 1 1 ? -6.700 31.721 -10.718 1.00 0.00 1 GLY A O 8
ATOM 11075 N N . SER A 1 2 ? -6.284 29.704 -9.813 1.00 0.00 2 SER A N 8
ATOM 11076 C CA . SER A 1 2 ? -5.330 30.216 -8.837 1.00 0.00 2 SER A CA 8
ATOM 11077 C C . SER A 1 2 ? -4.156 29.255 -8.669 1.00 0.00 2 SER A C 8
ATOM 11078 O O . SER A 1 2 ? -4.177 28.137 -9.181 1.00 0.00 2 SER A O 8
ATOM 11086 N N . SER A 1 3 ? -3.133 29.702 -7.947 1.00 0.00 3 SER A N 8
ATOM 11087 C CA . SER A 1 3 ? -1.948 28.884 -7.713 1.00 0.00 3 SER A CA 8
ATOM 11088 C C . SER A 1 3 ? -2.004 28.229 -6.337 1.00 0.00 3 SER A C 8
ATOM 11089 O O . SER A 1 3 ? -2.506 28.814 -5.378 1.00 0.00 3 SER A O 8
ATOM 11097 N N . GLY A 1 4 ? -1.482 27.009 -6.247 1.00 0.00 4 GLY A N 8
ATOM 11098 C CA . GLY A 1 4 ? -1.482 26.293 -4.985 1.00 0.00 4 GLY A CA 8
ATOM 11099 C C . GLY A 1 4 ? -0.374 26.752 -4.058 1.00 0.00 4 GLY A C 8
ATOM 11100 O O . GLY A 1 4 ? 0.587 27.385 -4.495 1.00 0.00 4 GLY A O 8
ATOM 11104 N N . SER A 1 5 ? -0.507 26.434 -2.775 1.00 0.00 5 SER A N 8
ATOM 11105 C CA . SER A 1 5 ? 0.488 26.822 -1.783 1.00 0.00 5 SER A CA 8
ATOM 11106 C C . SER A 1 5 ? 1.472 25.684 -1.525 1.00 0.00 5 SER A C 8
ATOM 11107 O O . SER A 1 5 ? 1.112 24.510 -1.600 1.00 0.00 5 SER A O 8
ATOM 11115 N N . SER A 1 6 ? 2.715 26.043 -1.221 1.00 0.00 6 SER A N 8
ATOM 11116 C CA . SER A 1 6 ? 3.752 25.053 -0.956 1.00 0.00 6 SER A CA 8
ATOM 11117 C C . SER A 1 6 ? 4.379 25.279 0.416 1.00 0.00 6 SER A C 8
ATOM 11118 O O . SER A 1 6 ? 5.044 26.287 0.650 1.00 0.00 6 SER A O 8
ATOM 11126 N N . GLY A 1 7 ? 4.161 24.330 1.323 1.00 0.00 7 GLY A N 8
ATOM 11127 C CA . GLY A 1 7 ? 4.711 24.442 2.662 1.00 0.00 7 GLY A CA 8
ATOM 11128 C C . GLY A 1 7 ? 3.975 23.577 3.664 1.00 0.00 7 GLY A C 8
ATOM 11129 O O . GLY A 1 7 ? 4.594 22.936 4.514 1.00 0.00 7 GLY A O 8
ATOM 11133 N N . VAL A 1 8 ? 2.650 23.560 3.569 1.00 0.00 8 VAL A N 8
ATOM 11134 C CA . VAL A 1 8 ? 1.828 22.767 4.476 1.00 0.00 8 VAL A CA 8
ATOM 11135 C C . VAL A 1 8 ? 1.689 21.332 3.980 1.00 0.00 8 VAL A C 8
ATOM 11136 O O . VAL A 1 8 ? 1.505 21.091 2.786 1.00 0.00 8 VAL A O 8
ATOM 11149 N N . VAL A 1 9 ? 1.778 20.381 4.904 1.00 0.00 9 VAL A N 8
ATOM 11150 C CA . VAL A 1 9 ? 1.661 18.969 4.561 1.00 0.00 9 VAL A CA 8
ATOM 11151 C C . VAL A 1 9 ? 0.294 18.420 4.956 1.00 0.00 9 VAL A C 8
ATOM 11152 O O . VAL A 1 9 ? -0.160 18.608 6.084 1.00 0.00 9 VAL A O 8
ATOM 11165 N N . ASP A 1 10 ? -0.356 17.738 4.018 1.00 0.00 10 ASP A N 8
ATOM 11166 C CA . ASP A 1 10 ? -1.672 17.159 4.268 1.00 0.00 10 ASP A CA 8
ATOM 11167 C C . ASP A 1 10 ? -1.694 15.680 3.894 1.00 0.00 10 ASP A C 8
ATOM 11168 O O . ASP A 1 10 ? -1.874 15.311 2.733 1.00 0.00 10 ASP A O 8
ATOM 11177 N N . PRO A 1 11 ? -1.505 14.813 4.899 1.00 0.00 11 PRO A N 8
ATOM 11178 C CA . PRO A 1 11 ? -1.499 13.361 4.701 1.00 0.00 11 PRO A CA 8
ATOM 11179 C C . PRO A 1 11 ? -2.882 12.816 4.360 1.00 0.00 11 PRO A C 8
ATOM 11180 O O . PRO A 1 11 ? -3.053 11.615 4.153 1.00 0.00 11 PRO A O 8
ATOM 11191 N N . SER A 1 12 ? -3.866 13.707 4.302 1.00 0.00 12 SER A N 8
ATOM 11192 C CA . SER A 1 12 ? -5.235 13.315 3.989 1.00 0.00 12 SER A CA 8
ATOM 11193 C C . SER A 1 12 ? -5.558 13.592 2.524 1.00 0.00 12 SER A C 8
ATOM 11194 O O . SER A 1 12 ? -6.712 13.509 2.104 1.00 0.00 12 SER A O 8
ATOM 11202 N N . LYS A 1 13 ? -4.530 13.920 1.749 1.00 0.00 13 LYS A N 8
ATOM 11203 C CA . LYS A 1 13 ? -4.700 14.208 0.331 1.00 0.00 13 LYS A CA 8
ATOM 11204 C C . LYS A 1 13 ? -3.986 13.167 -0.525 1.00 0.00 13 LYS A C 8
ATOM 11205 O O . LYS A 1 13 ? -4.144 13.139 -1.746 1.00 0.00 13 LYS A O 8
ATOM 11224 N N . VAL A 1 14 ? -3.202 12.311 0.123 1.00 0.00 14 VAL A N 8
ATOM 11225 C CA . VAL A 1 14 ? -2.467 11.266 -0.579 1.00 0.00 14 VAL A CA 8
ATOM 11226 C C . VAL A 1 14 ? -3.342 10.040 -0.813 1.00 0.00 14 VAL A C 8
ATOM 11227 O O . VAL A 1 14 ? -3.881 9.459 0.129 1.00 0.00 14 VAL A O 8
ATOM 11240 N N . LYS A 1 15 ? -3.479 9.649 -2.075 1.00 0.00 15 LYS A N 8
ATOM 11241 C CA . LYS A 1 15 ? -4.287 8.490 -2.434 1.00 0.00 15 LYS A CA 8
ATOM 11242 C C . LYS A 1 15 ? -3.425 7.400 -3.064 1.00 0.00 15 LYS A C 8
ATOM 11243 O O . LYS A 1 15 ? -2.240 7.607 -3.326 1.00 0.00 15 LYS A O 8
ATOM 11262 N N . ILE A 1 16 ? -4.028 6.241 -3.307 1.00 0.00 16 ILE A N 8
ATOM 11263 C CA . ILE A 1 16 ? -3.316 5.121 -3.909 1.00 0.00 16 ILE A CA 8
ATOM 11264 C C . ILE A 1 16 ? -4.242 4.291 -4.791 1.00 0.00 16 ILE A C 8
ATOM 11265 O O . ILE A 1 16 ? -5.392 4.035 -4.433 1.00 0.00 16 ILE A O 8
ATOM 11281 N N . ALA A 1 17 ? -3.733 3.870 -5.944 1.00 0.00 17 ALA A N 8
ATOM 11282 C CA . ALA A 1 17 ? -4.513 3.064 -6.876 1.00 0.00 17 ALA A CA 8
ATOM 11283 C C . ALA A 1 17 ? -3.648 1.995 -7.533 1.00 0.00 17 ALA A C 8
ATOM 11284 O O . ALA A 1 17 ? -2.509 2.255 -7.920 1.00 0.00 17 ALA A O 8
ATOM 11291 N N . GLY A 1 18 ? -4.197 0.790 -7.659 1.00 0.00 18 GLY A N 8
ATOM 11292 C CA . GLY A 1 18 ? -3.462 -0.300 -8.270 1.00 0.00 18 GLY A CA 8
ATOM 11293 C C . GLY A 1 18 ? -4.052 -1.656 -7.939 1.00 0.00 18 GLY A C 8
ATOM 11294 O O . GLY A 1 18 ? -4.901 -1.789 -7.057 1.00 0.00 18 GLY A O 8
ATOM 11298 N N . PRO A 1 19 ? -3.602 -2.694 -8.659 1.00 0.00 19 PRO A N 8
ATOM 11299 C CA . PRO A 1 19 ? -4.079 -4.065 -8.456 1.00 0.00 19 PRO A CA 8
ATOM 11300 C C . PRO A 1 19 ? -3.606 -4.653 -7.131 1.00 0.00 19 PRO A C 8
ATOM 11301 O O . PRO A 1 19 ? -4.235 -5.555 -6.581 1.00 0.00 19 PRO A O 8
ATOM 11312 N N . GLY A 1 20 ? -2.492 -4.134 -6.622 1.00 0.00 20 GLY A N 8
ATOM 11313 C CA . GLY A 1 20 ? -1.954 -4.620 -5.365 1.00 0.00 20 GLY A CA 8
ATOM 11314 C C . GLY A 1 20 ? -2.927 -4.451 -4.214 1.00 0.00 20 GLY A C 8
ATOM 11315 O O . GLY A 1 20 ? -2.896 -5.214 -3.248 1.00 0.00 20 GLY A O 8
ATOM 11319 N N . LEU A 1 21 ? -3.792 -3.449 -4.316 1.00 0.00 21 LEU A N 8
ATOM 11320 C CA . LEU A 1 21 ? -4.778 -3.181 -3.274 1.00 0.00 21 LEU A CA 8
ATOM 11321 C C . LEU A 1 21 ? -6.132 -3.782 -3.639 1.00 0.00 21 LEU A C 8
ATOM 11322 O O . LEU A 1 21 ? -6.982 -3.992 -2.774 1.00 0.00 21 LEU A O 8
ATOM 11338 N N . GLY A 1 22 ? -6.324 -4.059 -4.925 1.00 0.00 22 GLY A N 8
ATOM 11339 C CA . GLY A 1 22 ? -7.576 -4.635 -5.380 1.00 0.00 22 GLY A CA 8
ATOM 11340 C C . GLY A 1 22 ? -7.899 -5.943 -4.686 1.00 0.00 22 GLY A C 8
ATOM 11341 O O . GLY A 1 22 ? -7.041 -6.534 -4.030 1.00 0.00 22 GLY A O 8
ATOM 11345 N N . SER A 1 23 ? -9.141 -6.395 -4.828 1.00 0.00 23 SER A N 8
ATOM 11346 C CA . SER A 1 23 ? -9.577 -7.639 -4.205 1.00 0.00 23 SER A CA 8
ATOM 11347 C C . SER A 1 23 ? -9.195 -8.841 -5.063 1.00 0.00 23 SER A C 8
ATOM 11348 O O . SER A 1 23 ? -9.608 -9.967 -4.794 1.00 0.00 23 SER A O 8
ATOM 11356 N N . GLY A 1 24 ? -8.401 -8.591 -6.101 1.00 0.00 24 GLY A N 8
ATOM 11357 C CA . GLY A 1 24 ? -7.977 -9.660 -6.984 1.00 0.00 24 GLY A CA 8
ATOM 11358 C C . GLY A 1 24 ? -6.496 -9.962 -6.861 1.00 0.00 24 GLY A C 8
ATOM 11359 O O . GLY A 1 24 ? -5.779 -10.008 -7.861 1.00 0.00 24 GLY A O 8
ATOM 11363 N N . VAL A 1 25 ? -6.035 -10.163 -5.630 1.00 0.00 25 VAL A N 8
ATOM 11364 C CA . VAL A 1 25 ? -4.630 -10.460 -5.379 1.00 0.00 25 VAL A CA 8
ATOM 11365 C C . VAL A 1 25 ? -4.422 -11.947 -5.115 1.00 0.00 25 VAL A C 8
ATOM 11366 O O . VAL A 1 25 ? -5.242 -12.593 -4.462 1.00 0.00 25 VAL A O 8
ATOM 11379 N N . ARG A 1 26 ? -3.318 -12.484 -5.625 1.00 0.00 26 ARG A N 8
ATOM 11380 C CA . ARG A 1 26 ? -3.002 -13.895 -5.445 1.00 0.00 26 ARG A CA 8
ATOM 11381 C C . ARG A 1 26 ? -1.686 -14.066 -4.692 1.00 0.00 26 ARG A C 8
ATOM 11382 O O . ARG A 1 26 ? -0.796 -13.219 -4.776 1.00 0.00 26 ARG A O 8
ATOM 11403 N N . ALA A 1 27 ? -1.570 -15.166 -3.955 1.00 0.00 27 ALA A N 8
ATOM 11404 C CA . ALA A 1 27 ? -0.362 -15.447 -3.188 1.00 0.00 27 ALA A CA 8
ATOM 11405 C C . ALA A 1 27 ? 0.813 -15.756 -4.108 1.00 0.00 27 ALA A C 8
ATOM 11406 O O . ALA A 1 27 ? 0.632 -16.276 -5.210 1.00 0.00 27 ALA A O 8
ATOM 11413 N N . ARG A 1 28 ? 2.018 -15.432 -3.651 1.00 0.00 28 ARG A N 8
ATOM 11414 C CA . ARG A 1 28 ? 3.224 -15.673 -4.435 1.00 0.00 28 ARG A CA 8
ATOM 11415 C C . ARG A 1 28 ? 3.116 -15.023 -5.812 1.00 0.00 28 ARG A C 8
ATOM 11416 O O . ARG A 1 28 ? 3.531 -15.599 -6.817 1.00 0.00 28 ARG A O 8
ATOM 11437 N N . VAL A 1 29 ? 2.557 -13.817 -5.848 1.00 0.00 29 VAL A N 8
ATOM 11438 C CA . VAL A 1 29 ? 2.395 -13.088 -7.100 1.00 0.00 29 VAL A CA 8
ATOM 11439 C C . VAL A 1 29 ? 2.926 -11.664 -6.980 1.00 0.00 29 VAL A C 8
ATOM 11440 O O . VAL A 1 29 ? 2.914 -11.075 -5.898 1.00 0.00 29 VAL A O 8
ATOM 11453 N N . LEU A 1 30 ? 3.392 -11.116 -8.097 1.00 0.00 30 LEU A N 8
ATOM 11454 C CA . LEU A 1 30 ? 3.928 -9.759 -8.116 1.00 0.00 30 LEU A CA 8
ATOM 11455 C C . LEU A 1 30 ? 2.808 -8.729 -8.018 1.00 0.00 30 LEU A C 8
ATOM 11456 O O . LEU A 1 30 ? 2.025 -8.559 -8.953 1.00 0.00 30 LEU A O 8
ATOM 11472 N N . GLN A 1 31 ? 2.738 -8.043 -6.882 1.00 0.00 31 GLN A N 8
ATOM 11473 C CA . GLN A 1 31 ? 1.715 -7.029 -6.663 1.00 0.00 31 GLN A CA 8
ATOM 11474 C C . GLN A 1 31 ? 2.340 -5.645 -6.519 1.00 0.00 31 GLN A C 8
ATOM 11475 O O . GLN A 1 31 ? 3.250 -5.446 -5.715 1.00 0.00 31 GLN A O 8
ATOM 11489 N N . SER A 1 32 ? 1.846 -4.694 -7.305 1.00 0.00 32 SER A N 8
ATOM 11490 C CA . SER A 1 32 ? 2.360 -3.330 -7.268 1.00 0.00 32 SER A CA 8
ATOM 11491 C C . SER A 1 32 ? 1.234 -2.319 -7.469 1.00 0.00 32 SER A C 8
ATOM 11492 O O . SER A 1 32 ? 0.249 -2.599 -8.152 1.00 0.00 32 SER A O 8
ATOM 11500 N N . PHE A 1 33 ? 1.388 -1.144 -6.868 1.00 0.00 33 PHE A N 8
ATOM 11501 C CA . PHE A 1 33 ? 0.385 -0.092 -6.979 1.00 0.00 33 PHE A CA 8
ATOM 11502 C C . PHE A 1 33 ? 1.045 1.279 -7.101 1.00 0.00 33 PHE A C 8
ATOM 11503 O O . PHE A 1 33 ? 2.272 1.389 -7.127 1.00 0.00 33 PHE A O 8
ATOM 11520 N N . THR A 1 34 ? 0.223 2.320 -7.175 1.00 0.00 34 THR A N 8
ATOM 11521 C CA . THR A 1 34 ? 0.726 3.683 -7.295 1.00 0.00 34 THR A CA 8
ATOM 11522 C C . THR A 1 34 ? 0.202 4.564 -6.166 1.00 0.00 34 THR A C 8
ATOM 11523 O O . THR A 1 34 ? -0.972 4.494 -5.805 1.00 0.00 34 THR A O 8
ATOM 11534 N N . VAL A 1 35 ? 1.081 5.394 -5.614 1.00 0.00 35 VAL A N 8
ATOM 11535 C CA . VAL A 1 35 ? 0.708 6.291 -4.526 1.00 0.00 35 VAL A CA 8
ATOM 11536 C C . VAL A 1 35 ? 0.873 7.749 -4.936 1.00 0.00 35 VAL A C 8
ATOM 11537 O O . VAL A 1 35 ? 1.992 8.250 -5.051 1.00 0.00 35 VAL A O 8
ATOM 11550 N N . ASP A 1 36 ? -0.248 8.428 -5.156 1.00 0.00 36 ASP A N 8
ATOM 11551 C CA . ASP A 1 36 ? -0.228 9.832 -5.551 1.00 0.00 36 ASP A CA 8
ATOM 11552 C C . ASP A 1 36 ? -0.193 10.741 -4.326 1.00 0.00 36 ASP A C 8
ATOM 11553 O O . ASP A 1 36 ? -1.232 11.065 -3.753 1.00 0.00 36 ASP A O 8
ATOM 11562 N N . SER A 1 37 ? 1.009 11.148 -3.931 1.00 0.00 37 SER A N 8
ATOM 11563 C CA . SER A 1 37 ? 1.180 12.015 -2.772 1.00 0.00 37 SER A CA 8
ATOM 11564 C C . SER A 1 37 ? 1.468 13.449 -3.205 1.00 0.00 37 SER A C 8
ATOM 11565 O O . SER A 1 37 ? 1.996 14.248 -2.431 1.00 0.00 37 SER A O 8
ATOM 11573 N N . SER A 1 38 ? 1.118 13.768 -4.447 1.00 0.00 38 SER A N 8
ATOM 11574 C CA . SER A 1 38 ? 1.343 15.104 -4.986 1.00 0.00 38 SER A CA 8
ATOM 11575 C C . SER A 1 38 ? 0.443 16.126 -4.296 1.00 0.00 38 SER A C 8
ATOM 11576 O O . SER A 1 38 ? 0.835 17.273 -4.085 1.00 0.00 38 SER A O 8
ATOM 11584 N N . LYS A 1 39 ? -0.766 15.700 -3.947 1.00 0.00 39 LYS A N 8
ATOM 11585 C CA . LYS A 1 39 ? -1.723 16.574 -3.279 1.00 0.00 39 LYS A CA 8
ATOM 11586 C C . LYS A 1 39 ? -1.456 16.629 -1.778 1.00 0.00 39 LYS A C 8
ATOM 11587 O O . LYS A 1 39 ? -2.003 17.475 -1.071 1.00 0.00 39 LYS A O 8
ATOM 11606 N N . ALA A 1 40 ? -0.611 15.721 -1.299 1.00 0.00 40 ALA A N 8
ATOM 11607 C CA . ALA A 1 40 ? -0.270 15.668 0.117 1.00 0.00 40 ALA A CA 8
ATOM 11608 C C . ALA A 1 40 ? 0.838 16.661 0.451 1.00 0.00 40 ALA A C 8
ATOM 11609 O O . ALA A 1 40 ? 0.809 17.308 1.497 1.00 0.00 40 ALA A O 8
ATOM 11616 N N . GLY A 1 41 ? 1.814 16.776 -0.444 1.00 0.00 41 GLY A N 8
ATOM 11617 C CA . GLY A 1 41 ? 2.919 17.691 -0.224 1.00 0.00 41 GLY A CA 8
ATOM 11618 C C . GLY A 1 41 ? 4.261 17.071 -0.559 1.00 0.00 41 GLY A C 8
ATOM 11619 O O . GLY A 1 41 ? 4.363 16.248 -1.469 1.00 0.00 41 GLY A O 8
ATOM 11623 N N . LEU A 1 42 ? 5.294 17.467 0.176 1.00 0.00 42 LEU A N 8
ATOM 11624 C CA . LEU A 1 42 ? 6.638 16.946 -0.048 1.00 0.00 42 LEU A CA 8
ATOM 11625 C C . LEU A 1 42 ? 7.051 16.002 1.077 1.00 0.00 42 LEU A C 8
ATOM 11626 O O . LEU A 1 42 ? 8.228 15.671 1.222 1.00 0.00 42 LEU A O 8
ATOM 11642 N N . ALA A 1 43 ? 6.075 15.569 1.867 1.00 0.00 43 ALA A N 8
ATOM 11643 C CA . ALA A 1 43 ? 6.336 14.660 2.976 1.00 0.00 43 ALA A CA 8
ATOM 11644 C C . ALA A 1 43 ? 6.580 13.241 2.475 1.00 0.00 43 ALA A C 8
ATOM 11645 O O . ALA A 1 43 ? 6.071 12.828 1.433 1.00 0.00 43 ALA A O 8
ATOM 11652 N N . PRO A 1 44 ? 7.378 12.474 3.234 1.00 0.00 44 PRO A N 8
ATOM 11653 C CA . PRO A 1 44 ? 7.707 11.088 2.886 1.00 0.00 44 PRO A CA 8
ATOM 11654 C C . PRO A 1 44 ? 6.510 10.154 3.028 1.00 0.00 44 PRO A C 8
ATOM 11655 O O . PRO A 1 44 ? 5.477 10.533 3.581 1.00 0.00 44 PRO A O 8
ATOM 11666 N N . LEU A 1 45 ? 6.656 8.932 2.528 1.00 0.00 45 LEU A N 8
ATOM 11667 C CA . LEU A 1 45 ? 5.587 7.944 2.600 1.00 0.00 45 LEU A CA 8
ATOM 11668 C C . LEU A 1 45 ? 6.073 6.663 3.272 1.00 0.00 45 LEU A C 8
ATOM 11669 O O . LEU A 1 45 ? 7.191 6.211 3.031 1.00 0.00 45 LEU A O 8
ATOM 11685 N N . GLU A 1 46 ? 5.223 6.085 4.116 1.00 0.00 46 GLU A N 8
ATOM 11686 C CA . GLU A 1 46 ? 5.567 4.857 4.822 1.00 0.00 46 GLU A CA 8
ATOM 11687 C C . GLU A 1 46 ? 4.700 3.696 4.348 1.00 0.00 46 GLU A C 8
ATOM 11688 O O . GLU A 1 46 ? 3.516 3.869 4.056 1.00 0.00 46 GLU A O 8
ATOM 11700 N N . VAL A 1 47 ? 5.296 2.510 4.274 1.00 0.00 47 VAL A N 8
ATOM 11701 C CA . VAL A 1 47 ? 4.578 1.319 3.835 1.00 0.00 47 VAL A CA 8
ATOM 11702 C C . VAL A 1 47 ? 4.893 0.126 4.732 1.00 0.00 47 VAL A C 8
ATOM 11703 O O . VAL A 1 47 ? 6.057 -0.163 5.011 1.00 0.00 47 VAL A O 8
ATOM 11716 N N . ARG A 1 48 ? 3.849 -0.563 5.179 1.00 0.00 48 ARG A N 8
ATOM 11717 C CA . ARG A 1 48 ? 4.014 -1.725 6.045 1.00 0.00 48 ARG A CA 8
ATOM 11718 C C . ARG A 1 48 ? 3.016 -2.820 5.681 1.00 0.00 48 ARG A C 8
ATOM 11719 O O . ARG A 1 48 ? 1.871 -2.539 5.327 1.00 0.00 48 ARG A O 8
ATOM 11740 N N . VAL A 1 49 ? 3.458 -4.070 5.770 1.00 0.00 49 VAL A N 8
ATOM 11741 C CA . VAL A 1 49 ? 2.604 -5.208 5.451 1.00 0.00 49 VAL A CA 8
ATOM 11742 C C . VAL A 1 49 ? 2.547 -6.194 6.612 1.00 0.00 49 VAL A C 8
ATOM 11743 O O . VAL A 1 49 ? 3.577 -6.566 7.177 1.00 0.00 49 VAL A O 8
ATOM 11756 N N . LEU A 1 50 ? 1.337 -6.616 6.964 1.00 0.00 50 LEU A N 8
ATOM 11757 C CA . LEU A 1 50 ? 1.144 -7.561 8.058 1.00 0.00 50 LEU A CA 8
ATOM 11758 C C . LEU A 1 50 ? 0.452 -8.828 7.567 1.00 0.00 50 LEU A C 8
ATOM 11759 O O . LEU A 1 50 ? -0.358 -8.787 6.642 1.00 0.00 50 LEU A O 8
ATOM 11775 N N . GLY A 1 51 ? 0.774 -9.954 8.197 1.00 0.00 51 GLY A N 8
ATOM 11776 C CA . GLY A 1 51 ? 0.172 -11.217 7.811 1.00 0.00 51 GLY A CA 8
ATOM 11777 C C . GLY A 1 51 ? -1.093 -11.519 8.591 1.00 0.00 51 GLY A C 8
ATOM 11778 O O . GLY A 1 51 ? -1.449 -10.813 9.535 1.00 0.00 51 GLY A O 8
ATOM 11782 N N . PRO A 1 52 ? -1.795 -12.589 8.194 1.00 0.00 52 PRO A N 8
ATOM 11783 C CA . PRO A 1 52 ? -3.040 -13.006 8.848 1.00 0.00 52 PRO A CA 8
ATOM 11784 C C . PRO A 1 52 ? -2.801 -13.561 10.249 1.00 0.00 52 PRO A C 8
ATOM 11785 O O . PRO A 1 52 ? -3.652 -13.434 11.129 1.00 0.00 52 PRO A O 8
ATOM 11796 N N . ARG A 1 53 ? -1.638 -14.172 10.447 1.00 0.00 53 ARG A N 8
ATOM 11797 C CA . ARG A 1 53 ? -1.288 -14.746 11.742 1.00 0.00 53 ARG A CA 8
ATOM 11798 C C . ARG A 1 53 ? -0.132 -13.982 12.379 1.00 0.00 53 ARG A C 8
ATOM 11799 O O . ARG A 1 53 ? 0.371 -14.366 13.435 1.00 0.00 53 ARG A O 8
ATOM 11820 N N . GLY A 1 54 ? 0.287 -12.900 11.730 1.00 0.00 54 GLY A N 8
ATOM 11821 C CA . GLY A 1 54 ? 1.381 -12.101 12.248 1.00 0.00 54 GLY A CA 8
ATOM 11822 C C . GLY A 1 54 ? 2.667 -12.305 11.473 1.00 0.00 54 GLY A C 8
ATOM 11823 O O . GLY A 1 54 ? 3.641 -12.843 12.002 1.00 0.00 54 GLY A O 8
ATOM 11827 N N . LEU A 1 55 ? 2.672 -11.880 10.214 1.00 0.00 55 LEU A N 8
ATOM 11828 C CA . LEU A 1 55 ? 3.847 -12.021 9.362 1.00 0.00 55 LEU A CA 8
ATOM 11829 C C . LEU A 1 55 ? 4.362 -10.657 8.915 1.00 0.00 55 LEU A C 8
ATOM 11830 O O . LEU A 1 55 ? 3.583 -9.769 8.571 1.00 0.00 55 LEU A O 8
ATOM 11846 N N . VAL A 1 56 ? 5.682 -10.498 8.920 1.00 0.00 56 VAL A N 8
ATOM 11847 C CA . VAL A 1 56 ? 6.302 -9.243 8.511 1.00 0.00 56 VAL A CA 8
ATOM 11848 C C . VAL A 1 56 ? 7.013 -9.392 7.170 1.00 0.00 56 VAL A C 8
ATOM 11849 O O . VAL A 1 56 ? 8.052 -10.044 7.077 1.00 0.00 56 VAL A O 8
ATOM 11862 N N . GLU A 1 57 ? 6.445 -8.783 6.135 1.00 0.00 57 GLU A N 8
ATOM 11863 C CA . GLU A 1 57 ? 7.024 -8.849 4.798 1.00 0.00 57 GLU A CA 8
ATOM 11864 C C . GLU A 1 57 ? 7.572 -7.489 4.375 1.00 0.00 57 GLU A C 8
ATOM 11865 O O . GLU A 1 57 ? 7.004 -6.441 4.681 1.00 0.00 57 GLU A O 8
ATOM 11877 N N . PRO A 1 58 ? 8.703 -7.506 3.654 1.00 0.00 58 PRO A N 8
ATOM 11878 C CA . PRO A 1 58 ? 9.353 -6.283 3.173 1.00 0.00 58 PRO A CA 8
ATOM 11879 C C . PRO A 1 58 ? 8.550 -5.592 2.077 1.00 0.00 58 PRO A C 8
ATOM 11880 O O . PRO A 1 58 ? 7.603 -6.161 1.534 1.00 0.00 58 PRO A O 8
ATOM 11891 N N . VAL A 1 59 ? 8.932 -4.359 1.757 1.00 0.00 59 VAL A N 8
ATOM 11892 C CA . VAL A 1 59 ? 8.247 -3.591 0.725 1.00 0.00 59 VAL A CA 8
ATOM 11893 C C . VAL A 1 59 ? 9.237 -2.774 -0.098 1.00 0.00 59 VAL A C 8
ATOM 11894 O O . VAL A 1 59 ? 10.378 -2.563 0.313 1.00 0.00 59 VAL A O 8
ATOM 11907 N N . ASN A 1 60 ? 8.792 -2.315 -1.264 1.00 0.00 60 ASN A N 8
ATOM 11908 C CA . ASN A 1 60 ? 9.639 -1.520 -2.146 1.00 0.00 60 ASN A CA 8
ATOM 11909 C C . ASN A 1 60 ? 9.088 -0.106 -2.299 1.00 0.00 60 ASN A C 8
ATOM 11910 O O . ASN A 1 60 ? 7.876 0.095 -2.381 1.00 0.00 60 ASN A O 8
ATOM 11921 N N . VAL A 1 61 ? 9.987 0.873 -2.338 1.00 0.00 61 VAL A N 8
ATOM 11922 C CA . VAL A 1 61 ? 9.592 2.269 -2.483 1.00 0.00 61 VAL A CA 8
ATOM 11923 C C . VAL A 1 61 ? 10.429 2.968 -3.549 1.00 0.00 61 VAL A C 8
ATOM 11924 O O . VAL A 1 61 ? 11.644 3.108 -3.408 1.00 0.00 61 VAL A O 8
ATOM 11937 N N . VAL A 1 62 ? 9.770 3.406 -4.617 1.00 0.00 62 VAL A N 8
ATOM 11938 C CA . VAL A 1 62 ? 10.452 4.094 -5.708 1.00 0.00 62 VAL A CA 8
ATOM 11939 C C . VAL A 1 62 ? 9.639 5.285 -6.200 1.00 0.00 62 VAL A C 8
ATOM 11940 O O . VAL A 1 62 ? 8.473 5.143 -6.572 1.00 0.00 62 VAL A O 8
ATOM 11953 N N . ASP A 1 63 ? 10.261 6.459 -6.201 1.00 0.00 63 ASP A N 8
ATOM 11954 C CA . ASP A 1 63 ? 9.595 7.677 -6.650 1.00 0.00 63 ASP A CA 8
ATOM 11955 C C . ASP A 1 63 ? 9.599 7.767 -8.173 1.00 0.00 63 ASP A C 8
ATOM 11956 O O . ASP A 1 63 ? 10.627 7.559 -8.815 1.00 0.00 63 ASP A O 8
ATOM 11965 N N . ASN A 1 64 ? 8.440 8.079 -8.745 1.00 0.00 64 ASN A N 8
ATOM 11966 C CA . ASN A 1 64 ? 8.309 8.197 -10.193 1.00 0.00 64 ASN A CA 8
ATOM 11967 C C . ASN A 1 64 ? 8.984 9.468 -10.699 1.00 0.00 64 ASN A C 8
ATOM 11968 O O . ASN A 1 64 ? 9.642 9.462 -11.738 1.00 0.00 64 ASN A O 8
ATOM 11979 N N . GLY A 1 65 ? 8.816 10.557 -9.955 1.00 0.00 65 GLY A N 8
ATOM 11980 C CA . GLY A 1 65 ? 9.415 11.820 -10.345 1.00 0.00 65 GLY A CA 8
ATOM 11981 C C . GLY A 1 65 ? 8.379 12.869 -10.696 1.00 0.00 65 GLY A C 8
ATOM 11982 O O . GLY A 1 65 ? 8.629 14.067 -10.560 1.00 0.00 65 GLY A O 8
ATOM 11986 N N . ASP A 1 66 ? 7.214 12.420 -11.148 1.00 0.00 66 ASP A N 8
ATOM 11987 C CA . ASP A 1 66 ? 6.136 13.330 -11.519 1.00 0.00 66 ASP A CA 8
ATOM 11988 C C . ASP A 1 66 ? 5.334 13.753 -10.293 1.00 0.00 66 ASP A C 8
ATOM 11989 O O . ASP A 1 66 ? 5.055 14.935 -10.099 1.00 0.00 66 ASP A O 8
ATOM 11998 N N . GLY A 1 67 ? 4.966 12.778 -9.467 1.00 0.00 67 GLY A N 8
ATOM 11999 C CA . GLY A 1 67 ? 4.199 13.069 -8.270 1.00 0.00 67 GLY A CA 8
ATOM 12000 C C . GLY A 1 67 ? 3.560 11.830 -7.674 1.00 0.00 67 GLY A C 8
ATOM 12001 O O . GLY A 1 67 ? 2.495 11.904 -7.062 1.00 0.00 67 GLY A O 8
ATOM 12005 N N . THR A 1 68 ? 4.211 10.685 -7.856 1.00 0.00 68 THR A N 8
ATOM 12006 C CA . THR A 1 68 ? 3.699 9.424 -7.335 1.00 0.00 68 THR A CA 8
ATOM 12007 C C . THR A 1 68 ? 4.836 8.515 -6.881 1.00 0.00 68 THR A C 8
ATOM 12008 O O . THR A 1 68 ? 6.010 8.859 -7.015 1.00 0.00 68 THR A O 8
ATOM 12019 N N . HIS A 1 69 ? 4.479 7.352 -6.344 1.00 0.00 69 HIS A N 8
ATOM 12020 C CA . HIS A 1 69 ? 5.470 6.392 -5.871 1.00 0.00 69 HIS A CA 8
ATOM 12021 C C . HIS A 1 69 ? 4.982 4.961 -6.077 1.00 0.00 69 HIS A C 8
ATOM 12022 O O . HIS A 1 69 ? 3.847 4.625 -5.735 1.00 0.00 69 HIS A O 8
ATOM 12037 N N . THR A 1 70 ? 5.845 4.121 -6.639 1.00 0.00 70 THR A N 8
ATOM 12038 C CA . THR A 1 70 ? 5.502 2.728 -6.892 1.00 0.00 70 THR A CA 8
ATOM 12039 C C . THR A 1 70 ? 5.935 1.836 -5.734 1.00 0.00 70 THR A C 8
ATOM 12040 O O . THR A 1 70 ? 6.996 2.040 -5.145 1.00 0.00 70 THR A O 8
ATOM 12051 N N . VAL A 1 71 ? 5.109 0.846 -5.415 1.00 0.00 71 VAL A N 8
ATOM 12052 C CA . VAL A 1 71 ? 5.409 -0.079 -4.329 1.00 0.00 71 VAL A CA 8
ATOM 12053 C C . VAL A 1 71 ? 5.187 -1.525 -4.760 1.00 0.00 71 VAL A C 8
ATOM 12054 O O . VAL A 1 71 ? 4.050 -1.985 -4.871 1.00 0.00 71 VAL A O 8
ATOM 12067 N N . THR A 1 72 ? 6.281 -2.239 -5.005 1.00 0.00 72 THR A N 8
ATOM 12068 C CA . THR A 1 72 ? 6.207 -3.633 -5.425 1.00 0.00 72 THR A CA 8
ATOM 12069 C C . THR A 1 72 ? 6.332 -4.574 -4.233 1.00 0.00 72 THR A C 8
ATOM 12070 O O . THR A 1 72 ? 7.132 -4.340 -3.325 1.00 0.00 72 THR A O 8
ATOM 12081 N N . TYR A 1 73 ? 5.541 -5.641 -4.241 1.00 0.00 73 TYR A N 8
ATOM 12082 C CA . TYR A 1 73 ? 5.562 -6.617 -3.158 1.00 0.00 73 TYR A CA 8
ATOM 12083 C C . TYR A 1 73 ? 4.979 -7.951 -3.617 1.00 0.00 73 TYR A C 8
ATOM 12084 O O . TYR A 1 73 ? 4.424 -8.057 -4.711 1.00 0.00 73 TYR A O 8
ATOM 12102 N N . THR A 1 74 ? 5.106 -8.966 -2.769 1.00 0.00 74 THR A N 8
ATOM 12103 C CA . THR A 1 74 ? 4.592 -10.294 -3.084 1.00 0.00 74 THR A CA 8
ATOM 12104 C C . THR A 1 74 ? 4.114 -11.011 -1.827 1.00 0.00 74 THR A C 8
ATOM 12105 O O . THR A 1 74 ? 4.895 -11.329 -0.930 1.00 0.00 74 THR A O 8
ATOM 12116 N N . PRO A 1 75 ? 2.801 -11.274 -1.758 1.00 0.00 75 PRO A N 8
ATOM 12117 C CA . PRO A 1 75 ? 2.189 -11.959 -0.615 1.00 0.00 75 PRO A CA 8
ATOM 12118 C C . PRO A 1 75 ? 2.587 -13.428 -0.539 1.00 0.00 75 PRO A C 8
ATOM 12119 O O . PRO A 1 75 ? 1.933 -14.289 -1.128 1.00 0.00 75 PRO A O 8
ATOM 12130 N N . SER A 1 76 ? 3.663 -13.709 0.190 1.00 0.00 76 SER A N 8
ATOM 12131 C CA . SER A 1 76 ? 4.149 -15.075 0.340 1.00 0.00 76 SER A CA 8
ATOM 12132 C C . SER A 1 76 ? 2.989 -16.067 0.356 1.00 0.00 76 SER A C 8
ATOM 12133 O O . SER A 1 76 ? 2.911 -16.959 -0.488 1.00 0.00 76 SER A O 8
ATOM 12141 N N . GLN A 1 77 ? 2.092 -15.901 1.322 1.00 0.00 77 GLN A N 8
ATOM 12142 C CA . GLN A 1 77 ? 0.936 -16.782 1.449 1.00 0.00 77 GLN A CA 8
ATOM 12143 C C . GLN A 1 77 ? -0.364 -15.988 1.371 1.00 0.00 77 GLN A C 8
ATOM 12144 O O . GLN A 1 77 ? -0.380 -14.783 1.615 1.00 0.00 77 GLN A O 8
ATOM 12158 N N . GLU A 1 78 ? -1.450 -16.674 1.029 1.00 0.00 78 GLU A N 8
ATOM 12159 C CA . GLU A 1 78 ? -2.755 -16.031 0.919 1.00 0.00 78 GLU A CA 8
ATOM 12160 C C . GLU A 1 78 ? -3.361 -15.789 2.298 1.00 0.00 78 GLU A C 8
ATOM 12161 O O . GLU A 1 78 ? -2.818 -16.226 3.312 1.00 0.00 78 GLU A O 8
ATOM 12173 N N . GLY A 1 79 ? -4.492 -15.090 2.327 1.00 0.00 79 GLY A N 8
ATOM 12174 C CA . GLY A 1 79 ? -5.153 -14.801 3.586 1.00 0.00 79 GLY A CA 8
ATOM 12175 C C . GLY A 1 79 ? -5.437 -13.323 3.767 1.00 0.00 79 GLY A C 8
ATOM 12176 O O . GLY A 1 79 ? -5.070 -12.493 2.934 1.00 0.00 79 GLY A O 8
ATOM 12180 N N . PRO A 1 80 ? -6.105 -12.976 4.877 1.00 0.00 80 PRO A N 8
ATOM 12181 C CA . PRO A 1 80 ? -6.452 -11.587 5.190 1.00 0.00 80 PRO A CA 8
ATOM 12182 C C . PRO A 1 80 ? -5.229 -10.749 5.546 1.00 0.00 80 PRO A C 8
ATOM 12183 O O . PRO A 1 80 ? -4.883 -10.605 6.719 1.00 0.00 80 PRO A O 8
ATOM 12194 N N . TYR A 1 81 ? -4.578 -10.198 4.527 1.00 0.00 81 TYR A N 8
ATOM 12195 C CA . TYR A 1 81 ? -3.392 -9.376 4.733 1.00 0.00 81 TYR A CA 8
ATOM 12196 C C . TYR A 1 81 ? -3.777 -7.942 5.083 1.00 0.00 81 TYR A C 8
ATOM 12197 O O . TYR A 1 81 ? -4.952 -7.576 5.047 1.00 0.00 81 TYR A O 8
ATOM 12215 N N . MET A 1 82 ? -2.778 -7.134 5.422 1.00 0.00 82 MET A N 8
ATOM 12216 C CA . MET A 1 82 ? -3.011 -5.738 5.778 1.00 0.00 82 MET A CA 8
ATOM 12217 C C . MET A 1 82 ? -1.815 -4.873 5.393 1.00 0.00 82 MET A C 8
ATOM 12218 O O . MET A 1 82 ? -0.697 -5.099 5.857 1.00 0.00 82 MET A O 8
ATOM 12232 N N . VAL A 1 83 ? -2.058 -3.881 4.542 1.00 0.00 83 VAL A N 8
ATOM 12233 C CA . VAL A 1 83 ? -1.001 -2.981 4.096 1.00 0.00 83 VAL A CA 8
ATOM 12234 C C . VAL A 1 83 ? -1.178 -1.588 4.691 1.00 0.00 83 VAL A C 8
ATOM 12235 O O . VAL A 1 83 ? -1.984 -0.794 4.207 1.00 0.00 83 VAL A O 8
ATOM 12248 N N . SER A 1 84 ? -0.418 -1.300 5.742 1.00 0.00 84 SER A N 8
ATOM 12249 C CA . SER A 1 84 ? -0.493 -0.002 6.406 1.00 0.00 84 SER A CA 8
ATOM 12250 C C . SER A 1 84 ? 0.361 1.031 5.677 1.00 0.00 84 SER A C 8
ATOM 12251 O O . SER A 1 84 ? 1.419 0.709 5.137 1.00 0.00 84 SER A O 8
ATOM 12259 N N . VAL A 1 85 ? -0.106 2.275 5.668 1.00 0.00 85 VAL A N 8
ATOM 12260 C CA . VAL A 1 85 ? 0.614 3.357 5.008 1.00 0.00 85 VAL A CA 8
ATOM 12261 C C . VAL A 1 85 ? 0.543 4.642 5.825 1.00 0.00 85 VAL A C 8
ATOM 12262 O O . VAL A 1 85 ? -0.506 4.989 6.370 1.00 0.00 85 VAL A O 8
ATOM 12275 N N . LYS A 1 86 ? 1.666 5.349 5.904 1.00 0.00 86 LYS A N 8
ATOM 12276 C CA . LYS A 1 86 ? 1.733 6.598 6.653 1.00 0.00 86 LYS A CA 8
ATOM 12277 C C . LYS A 1 86 ? 2.283 7.725 5.784 1.00 0.00 86 LYS A C 8
ATOM 12278 O O . LYS A 1 86 ? 2.724 7.493 4.657 1.00 0.00 86 LYS A O 8
ATOM 12297 N N . TYR A 1 87 ? 2.255 8.942 6.314 1.00 0.00 87 TYR A N 8
ATOM 12298 C CA . TYR A 1 87 ? 2.750 10.104 5.585 1.00 0.00 87 TYR A CA 8
ATOM 12299 C C . TYR A 1 87 ? 3.062 11.252 6.539 1.00 0.00 87 TYR A C 8
ATOM 12300 O O . TYR A 1 87 ? 2.159 11.866 7.107 1.00 0.00 87 TYR A O 8
ATOM 12318 N N . ALA A 1 88 ? 4.349 11.539 6.709 1.00 0.00 88 ALA A N 8
ATOM 12319 C CA . ALA A 1 88 ? 4.782 12.616 7.591 1.00 0.00 88 ALA A CA 8
ATOM 12320 C C . ALA A 1 88 ? 4.382 12.335 9.036 1.00 0.00 88 ALA A C 8
ATOM 12321 O O . ALA A 1 88 ? 4.003 13.246 9.773 1.00 0.00 88 ALA A O 8
ATOM 12328 N N . ASP A 1 89 ? 4.469 11.071 9.434 1.00 0.00 89 ASP A N 8
ATOM 12329 C CA . ASP A 1 89 ? 4.117 10.671 10.792 1.00 0.00 89 ASP A CA 8
ATOM 12330 C C . ASP A 1 89 ? 2.619 10.823 11.032 1.00 0.00 89 ASP A C 8
ATOM 12331 O O . ASP A 1 89 ? 2.188 11.153 12.136 1.00 0.00 89 ASP A O 8
ATOM 12340 N N . GLU A 1 90 ? 1.830 10.580 9.990 1.00 0.00 90 GLU A N 8
ATOM 12341 C CA . GLU A 1 90 ? 0.379 10.693 10.088 1.00 0.00 90 GLU A CA 8
ATOM 12342 C C . GLU A 1 90 ? -0.308 9.632 9.233 1.00 0.00 90 GLU A C 8
ATOM 12343 O O . GLU A 1 90 ? -0.350 9.738 8.008 1.00 0.00 90 GLU A O 8
ATOM 12355 N N . GLU A 1 91 ? -0.844 8.609 9.890 1.00 0.00 91 GLU A N 8
ATOM 12356 C CA . GLU A 1 91 ? -1.528 7.526 9.191 1.00 0.00 91 GLU A CA 8
ATOM 12357 C C . GLU A 1 91 ? -2.633 8.073 8.292 1.00 0.00 91 GLU A C 8
ATOM 12358 O O . GLU A 1 91 ? -3.642 8.589 8.773 1.00 0.00 91 GLU A O 8
ATOM 12370 N N . ILE A 1 92 ? -2.435 7.957 6.983 1.00 0.00 92 ILE A N 8
ATOM 12371 C CA . ILE A 1 92 ? -3.413 8.439 6.016 1.00 0.00 92 ILE A CA 8
ATOM 12372 C C . ILE A 1 92 ? -4.813 7.940 6.356 1.00 0.00 92 ILE A C 8
ATOM 12373 O O . ILE A 1 92 ? -4.993 6.892 6.977 1.00 0.00 92 ILE A O 8
ATOM 12389 N N . PRO A 1 93 ? -5.832 8.706 5.939 1.00 0.00 93 PRO A N 8
ATOM 12390 C CA . PRO A 1 93 ? -7.235 8.361 6.186 1.00 0.00 93 PRO A CA 8
ATOM 12391 C C . PRO A 1 93 ? -7.685 7.150 5.376 1.00 0.00 93 PRO A C 8
ATOM 12392 O O . PRO A 1 93 ? -8.855 6.768 5.411 1.00 0.00 93 PRO A O 8
ATOM 12403 N N . ARG A 1 94 ? -6.750 6.549 4.647 1.00 0.00 94 ARG A N 8
ATOM 12404 C CA . ARG A 1 94 ? -7.051 5.382 3.828 1.00 0.00 94 ARG A CA 8
ATOM 12405 C C . ARG A 1 94 ? -6.325 4.147 4.354 1.00 0.00 94 ARG A C 8
ATOM 12406 O O . ARG A 1 94 ? -6.478 3.050 3.819 1.00 0.00 94 ARG A O 8
ATOM 12427 N N . SER A 1 95 ? -5.533 4.334 5.405 1.00 0.00 95 SER A N 8
ATOM 12428 C CA . SER A 1 95 ? -4.780 3.237 6.000 1.00 0.00 95 SER A CA 8
ATOM 12429 C C . SER A 1 95 ? -5.283 2.934 7.408 1.00 0.00 95 SER A C 8
ATOM 12430 O O . SER A 1 95 ? -5.822 3.797 8.102 1.00 0.00 95 SER A O 8
ATOM 12438 N N . PRO A 1 96 ? -5.104 1.678 7.842 1.00 0.00 96 PRO A N 8
ATOM 12439 C CA . PRO A 1 96 ? -4.464 0.642 7.026 1.00 0.00 96 PRO A CA 8
ATOM 12440 C C . PRO A 1 96 ? -5.332 0.215 5.847 1.00 0.00 96 PRO A C 8
ATOM 12441 O O . PRO A 1 96 ? -6.467 0.668 5.703 1.00 0.00 96 PRO A O 8
ATOM 12452 N N . PHE A 1 97 ? -4.790 -0.660 5.006 1.00 0.00 97 PHE A N 8
ATOM 12453 C CA . PHE A 1 97 ? -5.515 -1.147 3.838 1.00 0.00 97 PHE A CA 8
ATOM 12454 C C . PHE A 1 97 ? -5.767 -2.649 3.942 1.00 0.00 97 PHE A C 8
ATOM 12455 O O . PHE A 1 97 ? -4.830 -3.446 3.994 1.00 0.00 97 PHE A O 8
ATOM 12472 N N . LYS A 1 98 ? -7.040 -3.028 3.975 1.00 0.00 98 LYS A N 8
ATOM 12473 C CA . LYS A 1 98 ? -7.419 -4.433 4.072 1.00 0.00 98 LYS A CA 8
ATOM 12474 C C . LYS A 1 98 ? -7.299 -5.124 2.717 1.00 0.00 98 LYS A C 8
ATOM 12475 O O . LYS A 1 98 ? -8.112 -4.899 1.821 1.00 0.00 98 LYS A O 8
ATOM 12494 N N . VAL A 1 99 ? -6.282 -5.968 2.577 1.00 0.00 99 VAL A N 8
ATOM 12495 C CA . VAL A 1 99 ? -6.058 -6.694 1.332 1.00 0.00 99 VAL A CA 8
ATOM 12496 C C . VAL A 1 99 ? -6.128 -8.201 1.555 1.00 0.00 99 VAL A C 8
ATOM 12497 O O . VAL A 1 99 ? -5.188 -8.807 2.069 1.00 0.00 99 VAL A O 8
ATOM 12510 N N . LYS A 1 100 ? -7.248 -8.800 1.164 1.00 0.00 100 LYS A N 8
ATOM 12511 C CA . LYS A 1 100 ? -7.442 -10.236 1.318 1.00 0.00 100 LYS A CA 8
ATOM 12512 C C . LYS A 1 100 ? -6.808 -10.998 0.159 1.00 0.00 100 LYS A C 8
ATOM 12513 O O . LYS A 1 100 ? -7.381 -11.087 -0.927 1.00 0.00 100 LYS A O 8
ATOM 12532 N N . VAL A 1 101 ? -5.622 -11.550 0.397 1.00 0.00 101 VAL A N 8
ATOM 12533 C CA . VAL A 1 101 ? -4.912 -12.307 -0.627 1.00 0.00 101 VAL A CA 8
ATOM 12534 C C . VAL A 1 101 ? -5.627 -13.618 -0.938 1.00 0.00 101 VAL A C 8
ATOM 12535 O O . VAL A 1 101 ? -6.211 -14.243 -0.052 1.00 0.00 101 VAL A O 8
ATOM 12548 N N . LEU A 1 102 ? -5.578 -14.027 -2.200 1.00 0.00 102 LEU A N 8
ATOM 12549 C CA . LEU A 1 102 ? -6.221 -15.264 -2.628 1.00 0.00 102 LEU A CA 8
ATOM 12550 C C . LEU A 1 102 ? -5.183 -16.311 -3.021 1.00 0.00 102 LEU A C 8
ATOM 12551 O O . LEU A 1 102 ? -4.057 -15.991 -3.405 1.00 0.00 102 LEU A O 8
ATOM 12567 N N . PRO A 1 103 ? -5.568 -17.592 -2.923 1.00 0.00 103 PRO A N 8
ATOM 12568 C CA . PRO A 1 103 ? -4.686 -18.712 -3.266 1.00 0.00 103 PRO A CA 8
ATOM 12569 C C . PRO A 1 103 ? -4.420 -18.802 -4.764 1.00 0.00 103 PRO A C 8
ATOM 12570 O O . PRO A 1 103 ? -5.349 -18.903 -5.566 1.00 0.00 103 PRO A O 8
ATOM 12581 N N . THR A 1 104 ? -3.144 -18.769 -5.138 1.00 0.00 104 THR A N 8
ATOM 12582 C CA . THR A 1 104 ? -2.756 -18.847 -6.540 1.00 0.00 104 THR A CA 8
ATOM 12583 C C . THR A 1 104 ? -3.677 -19.783 -7.315 1.00 0.00 104 THR A C 8
ATOM 12584 O O . THR A 1 104 ? -3.914 -19.589 -8.507 1.00 0.00 104 THR A O 8
ATOM 12595 N N . TYR A 1 105 ? -4.193 -20.796 -6.629 1.00 0.00 105 TYR A N 8
ATOM 12596 C CA . TYR A 1 105 ? -5.087 -21.764 -7.254 1.00 0.00 105 TYR A CA 8
ATOM 12597 C C . TYR A 1 105 ? -6.520 -21.240 -7.286 1.00 0.00 105 TYR A C 8
ATOM 12598 O O . TYR A 1 105 ? -6.990 -20.624 -6.330 1.00 0.00 105 TYR A O 8
ATOM 12616 N N . ASP A 1 106 ? -7.209 -21.490 -8.394 1.00 0.00 106 ASP A N 8
ATOM 12617 C CA . ASP A 1 106 ? -8.589 -21.046 -8.553 1.00 0.00 106 ASP A CA 8
ATOM 12618 C C . ASP A 1 106 ? -9.564 -22.143 -8.134 1.00 0.00 106 ASP A C 8
ATOM 12619 O O . ASP A 1 106 ? -9.884 -23.035 -8.919 1.00 0.00 106 ASP A O 8
ATOM 12628 N N . ALA A 1 107 ? -10.032 -22.069 -6.893 1.00 0.00 107 ALA A N 8
ATOM 12629 C CA . ALA A 1 107 ? -10.971 -23.054 -6.371 1.00 0.00 107 ALA A CA 8
ATOM 12630 C C . ALA A 1 107 ? -12.399 -22.735 -6.803 1.00 0.00 107 ALA A C 8
ATOM 12631 O O . ALA A 1 107 ? -13.331 -22.808 -6.003 1.00 0.00 107 ALA A O 8
ATOM 12638 N N . SER A 1 108 ? -12.562 -22.382 -8.074 1.00 0.00 108 SER A N 8
ATOM 12639 C CA . SER A 1 108 ? -13.875 -22.048 -8.612 1.00 0.00 108 SER A CA 8
ATOM 12640 C C . SER A 1 108 ? -14.190 -22.893 -9.843 1.00 0.00 108 SER A C 8
ATOM 12641 O O . SER A 1 108 ? -15.083 -22.564 -10.622 1.00 0.00 108 SER A O 8
ATOM 12649 N N . GLY A 1 1 ? -10.092 36.327 -3.488 1.00 0.00 1 GLY A N 9
ATOM 12650 C CA . GLY A 1 1 ? -9.229 35.194 -3.204 1.00 0.00 1 GLY A CA 9
ATOM 12651 C C . GLY A 1 1 ? -7.772 35.593 -3.073 1.00 0.00 1 GLY A C 9
ATOM 12652 O O . GLY A 1 1 ? -7.462 36.741 -2.755 1.00 0.00 1 GLY A O 9
ATOM 12656 N N . SER A 1 2 ? -6.876 34.642 -3.317 1.00 0.00 2 SER A N 9
ATOM 12657 C CA . SER A 1 2 ? -5.444 34.899 -3.220 1.00 0.00 2 SER A CA 9
ATOM 12658 C C . SER A 1 2 ? -4.653 33.884 -4.040 1.00 0.00 2 SER A C 9
ATOM 12659 O O . SER A 1 2 ? -5.162 32.820 -4.391 1.00 0.00 2 SER A O 9
ATOM 12667 N N . SER A 1 3 ? -3.404 34.224 -4.344 1.00 0.00 3 SER A N 9
ATOM 12668 C CA . SER A 1 3 ? -2.543 33.345 -5.127 1.00 0.00 3 SER A CA 9
ATOM 12669 C C . SER A 1 3 ? -2.478 31.954 -4.506 1.00 0.00 3 SER A C 9
ATOM 12670 O O . SER A 1 3 ? -1.941 31.773 -3.414 1.00 0.00 3 SER A O 9
ATOM 12678 N N . GLY A 1 4 ? -3.030 30.970 -5.212 1.00 0.00 4 GLY A N 9
ATOM 12679 C CA . GLY A 1 4 ? -3.025 29.607 -4.715 1.00 0.00 4 GLY A CA 9
ATOM 12680 C C . GLY A 1 4 ? -1.722 29.245 -4.029 1.00 0.00 4 GLY A C 9
ATOM 12681 O O . GLY A 1 4 ? -0.675 29.169 -4.671 1.00 0.00 4 GLY A O 9
ATOM 12685 N N . SER A 1 5 ? -1.786 29.021 -2.720 1.00 0.00 5 SER A N 9
ATOM 12686 C CA . SER A 1 5 ? -0.602 28.671 -1.945 1.00 0.00 5 SER A CA 9
ATOM 12687 C C . SER A 1 5 ? -0.618 27.193 -1.569 1.00 0.00 5 SER A C 9
ATOM 12688 O O . SER A 1 5 ? -1.523 26.727 -0.877 1.00 0.00 5 SER A O 9
ATOM 12696 N N . SER A 1 6 ? 0.391 26.460 -2.028 1.00 0.00 6 SER A N 9
ATOM 12697 C CA . SER A 1 6 ? 0.493 25.034 -1.743 1.00 0.00 6 SER A CA 9
ATOM 12698 C C . SER A 1 6 ? 1.766 24.725 -0.963 1.00 0.00 6 SER A C 9
ATOM 12699 O O . SER A 1 6 ? 2.868 24.766 -1.510 1.00 0.00 6 SER A O 9
ATOM 12707 N N . GLY A 1 7 ? 1.608 24.416 0.320 1.00 0.00 7 GLY A N 9
ATOM 12708 C CA . GLY A 1 7 ? 2.753 24.104 1.155 1.00 0.00 7 GLY A CA 9
ATOM 12709 C C . GLY A 1 7 ? 2.409 23.143 2.276 1.00 0.00 7 GLY A C 9
ATOM 12710 O O . GLY A 1 7 ? 2.856 21.995 2.279 1.00 0.00 7 GLY A O 9
ATOM 12714 N N . VAL A 1 8 ? 1.612 23.611 3.232 1.00 0.00 8 VAL A N 9
ATOM 12715 C CA . VAL A 1 8 ? 1.209 22.786 4.363 1.00 0.00 8 VAL A CA 9
ATOM 12716 C C . VAL A 1 8 ? 1.051 21.326 3.950 1.00 0.00 8 VAL A C 9
ATOM 12717 O O . VAL A 1 8 ? 0.469 21.024 2.908 1.00 0.00 8 VAL A O 9
ATOM 12730 N N . VAL A 1 9 ? 1.571 20.423 4.775 1.00 0.00 9 VAL A N 9
ATOM 12731 C CA . VAL A 1 9 ? 1.487 18.995 4.497 1.00 0.00 9 VAL A CA 9
ATOM 12732 C C . VAL A 1 9 ? 0.138 18.430 4.927 1.00 0.00 9 VAL A C 9
ATOM 12733 O O . VAL A 1 9 ? -0.271 18.581 6.078 1.00 0.00 9 VAL A O 9
ATOM 12746 N N . ASP A 1 10 ? -0.548 17.778 3.995 1.00 0.00 10 ASP A N 9
ATOM 12747 C CA . ASP A 1 10 ? -1.851 17.188 4.277 1.00 0.00 10 ASP A CA 9
ATOM 12748 C C . ASP A 1 10 ? -1.870 15.709 3.906 1.00 0.00 10 ASP A C 9
ATOM 12749 O O . ASP A 1 10 ? -2.031 15.338 2.742 1.00 0.00 10 ASP A O 9
ATOM 12758 N N . PRO A 1 11 ? -1.702 14.842 4.916 1.00 0.00 11 PRO A N 9
ATOM 12759 C CA . PRO A 1 11 ? -1.696 13.390 4.719 1.00 0.00 11 PRO A CA 9
ATOM 12760 C C . PRO A 1 11 ? -3.073 12.848 4.355 1.00 0.00 11 PRO A C 9
ATOM 12761 O O . PRO A 1 11 ? -3.246 11.645 4.159 1.00 0.00 11 PRO A O 9
ATOM 12772 N N . SER A 1 12 ? -4.052 13.743 4.263 1.00 0.00 12 SER A N 9
ATOM 12773 C CA . SER A 1 12 ? -5.415 13.354 3.926 1.00 0.00 12 SER A CA 9
ATOM 12774 C C . SER A 1 12 ? -5.697 13.590 2.445 1.00 0.00 12 SER A C 9
ATOM 12775 O O . SER A 1 12 ? -6.837 13.485 1.992 1.00 0.00 12 SER A O 9
ATOM 12783 N N . LYS A 1 13 ? -4.648 13.912 1.695 1.00 0.00 13 LYS A N 9
ATOM 12784 C CA . LYS A 1 13 ? -4.780 14.163 0.264 1.00 0.00 13 LYS A CA 9
ATOM 12785 C C . LYS A 1 13 ? -4.041 13.101 -0.545 1.00 0.00 13 LYS A C 9
ATOM 12786 O O . LYS A 1 13 ? -4.155 13.049 -1.770 1.00 0.00 13 LYS A O 9
ATOM 12805 N N . VAL A 1 14 ? -3.286 12.254 0.148 1.00 0.00 14 VAL A N 9
ATOM 12806 C CA . VAL A 1 14 ? -2.533 11.191 -0.505 1.00 0.00 14 VAL A CA 9
ATOM 12807 C C . VAL A 1 14 ? -3.401 9.959 -0.731 1.00 0.00 14 VAL A C 9
ATOM 12808 O O . VAL A 1 14 ? -3.975 9.409 0.210 1.00 0.00 14 VAL A O 9
ATOM 12821 N N . LYS A 1 15 ? -3.496 9.530 -1.985 1.00 0.00 15 LYS A N 9
ATOM 12822 C CA . LYS A 1 15 ? -4.293 8.361 -2.336 1.00 0.00 15 LYS A CA 9
ATOM 12823 C C . LYS A 1 15 ? -3.424 7.280 -2.971 1.00 0.00 15 LYS A C 9
ATOM 12824 O O . LYS A 1 15 ? -2.276 7.530 -3.336 1.00 0.00 15 LYS A O 9
ATOM 12843 N N . ILE A 1 16 ? -3.982 6.081 -3.101 1.00 0.00 16 ILE A N 9
ATOM 12844 C CA . ILE A 1 16 ? -3.257 4.963 -3.695 1.00 0.00 16 ILE A CA 9
ATOM 12845 C C . ILE A 1 16 ? -4.189 4.079 -4.517 1.00 0.00 16 ILE A C 9
ATOM 12846 O O . ILE A 1 16 ? -5.325 3.821 -4.122 1.00 0.00 16 ILE A O 9
ATOM 12862 N N . ALA A 1 17 ? -3.698 3.617 -5.663 1.00 0.00 17 ALA A N 9
ATOM 12863 C CA . ALA A 1 17 ? -4.486 2.759 -6.539 1.00 0.00 17 ALA A CA 9
ATOM 12864 C C . ALA A 1 17 ? -3.614 1.689 -7.188 1.00 0.00 17 ALA A C 9
ATOM 12865 O O . ALA A 1 17 ? -2.387 1.774 -7.160 1.00 0.00 17 ALA A O 9
ATOM 12872 N N . GLY A 1 18 ? -4.256 0.681 -7.771 1.00 0.00 18 GLY A N 9
ATOM 12873 C CA . GLY A 1 18 ? -3.522 -0.391 -8.418 1.00 0.00 18 GLY A CA 9
ATOM 12874 C C . GLY A 1 18 ? -4.050 -1.761 -8.043 1.00 0.00 18 GLY A C 9
ATOM 12875 O O . GLY A 1 18 ? -4.954 -1.899 -7.219 1.00 0.00 18 GLY A O 9
ATOM 12879 N N . PRO A 1 19 ? -3.480 -2.808 -8.660 1.00 0.00 19 PRO A N 9
ATOM 12880 C CA . PRO A 1 19 ? -3.883 -4.194 -8.404 1.00 0.00 19 PRO A CA 9
ATOM 12881 C C . PRO A 1 19 ? -3.479 -4.667 -7.011 1.00 0.00 19 PRO A C 9
ATOM 12882 O O . PRO A 1 19 ? -4.244 -5.349 -6.330 1.00 0.00 19 PRO A O 9
ATOM 12893 N N . GLY A 1 20 ? -2.270 -4.302 -6.596 1.00 0.00 20 GLY A N 9
ATOM 12894 C CA . GLY A 1 20 ? -1.785 -4.699 -5.286 1.00 0.00 20 GLY A CA 9
ATOM 12895 C C . GLY A 1 20 ? -2.827 -4.515 -4.202 1.00 0.00 20 GLY A C 9
ATOM 12896 O O . GLY A 1 20 ? -2.904 -5.310 -3.263 1.00 0.00 20 GLY A O 9
ATOM 12900 N N . LEU A 1 21 ? -3.632 -3.466 -4.328 1.00 0.00 21 LEU A N 9
ATOM 12901 C CA . LEU A 1 21 ? -4.675 -3.179 -3.349 1.00 0.00 21 LEU A CA 9
ATOM 12902 C C . LEU A 1 21 ? -6.009 -3.775 -3.785 1.00 0.00 21 LEU A C 9
ATOM 12903 O O . LEU A 1 21 ? -6.864 -4.084 -2.956 1.00 0.00 21 LEU A O 9
ATOM 12919 N N . GLY A 1 22 ? -6.181 -3.936 -5.094 1.00 0.00 22 GLY A N 9
ATOM 12920 C CA . GLY A 1 22 ? -7.413 -4.497 -5.618 1.00 0.00 22 GLY A CA 9
ATOM 12921 C C . GLY A 1 22 ? -7.793 -5.797 -4.938 1.00 0.00 22 GLY A C 9
ATOM 12922 O O . GLY A 1 22 ? -6.968 -6.422 -4.272 1.00 0.00 22 GLY A O 9
ATOM 12926 N N . SER A 1 23 ? -9.047 -6.206 -5.106 1.00 0.00 23 SER A N 9
ATOM 12927 C CA . SER A 1 23 ? -9.535 -7.438 -4.499 1.00 0.00 23 SER A CA 9
ATOM 12928 C C . SER A 1 23 ? -9.241 -8.639 -5.393 1.00 0.00 23 SER A C 9
ATOM 12929 O O . SER A 1 23 ? -9.901 -9.673 -5.301 1.00 0.00 23 SER A O 9
ATOM 12937 N N . GLY A 1 24 ? -8.244 -8.493 -6.260 1.00 0.00 24 GLY A N 9
ATOM 12938 C CA . GLY A 1 24 ? -7.878 -9.572 -7.159 1.00 0.00 24 GLY A CA 9
ATOM 12939 C C . GLY A 1 24 ? -6.421 -9.967 -7.028 1.00 0.00 24 GLY A C 9
ATOM 12940 O O . GLY A 1 24 ? -5.761 -10.274 -8.021 1.00 0.00 24 GLY A O 9
ATOM 12944 N N . VAL A 1 25 ? -5.915 -9.958 -5.799 1.00 0.00 25 VAL A N 9
ATOM 12945 C CA . VAL A 1 25 ? -4.525 -10.318 -5.542 1.00 0.00 25 VAL A CA 9
ATOM 12946 C C . VAL A 1 25 ? -4.382 -11.814 -5.292 1.00 0.00 25 VAL A C 9
ATOM 12947 O O . VAL A 1 25 ? -5.257 -12.441 -4.692 1.00 0.00 25 VAL A O 9
ATOM 12960 N N . ARG A 1 26 ? -3.274 -12.383 -5.755 1.00 0.00 26 ARG A N 9
ATOM 12961 C CA . ARG A 1 26 ? -3.017 -13.808 -5.582 1.00 0.00 26 ARG A CA 9
ATOM 12962 C C . ARG A 1 26 ? -1.712 -14.037 -4.824 1.00 0.00 26 ARG A C 9
ATOM 12963 O O . ARG A 1 26 ? -0.782 -13.236 -4.914 1.00 0.00 26 ARG A O 9
ATOM 12984 N N . ALA A 1 27 ? -1.653 -15.135 -4.078 1.00 0.00 27 ALA A N 9
ATOM 12985 C CA . ALA A 1 27 ? -0.463 -15.470 -3.306 1.00 0.00 27 ALA A CA 9
ATOM 12986 C C . ALA A 1 27 ? 0.703 -15.829 -4.221 1.00 0.00 27 ALA A C 9
ATOM 12987 O O . ALA A 1 27 ? 0.504 -16.337 -5.324 1.00 0.00 27 ALA A O 9
ATOM 12994 N N . ARG A 1 28 ? 1.919 -15.559 -3.757 1.00 0.00 28 ARG A N 9
ATOM 12995 C CA . ARG A 1 28 ? 3.116 -15.852 -4.535 1.00 0.00 28 ARG A CA 9
ATOM 12996 C C . ARG A 1 28 ? 3.049 -15.188 -5.906 1.00 0.00 28 ARG A C 9
ATOM 12997 O O . ARG A 1 28 ? 3.531 -15.736 -6.898 1.00 0.00 28 ARG A O 9
ATOM 13018 N N . VAL A 1 29 ? 2.447 -14.003 -5.955 1.00 0.00 29 VAL A N 9
ATOM 13019 C CA . VAL A 1 29 ? 2.317 -13.263 -7.205 1.00 0.00 29 VAL A CA 9
ATOM 13020 C C . VAL A 1 29 ? 2.843 -11.840 -7.058 1.00 0.00 29 VAL A C 9
ATOM 13021 O O . VAL A 1 29 ? 2.739 -11.235 -5.990 1.00 0.00 29 VAL A O 9
ATOM 13034 N N . LEU A 1 30 ? 3.408 -11.309 -8.137 1.00 0.00 30 LEU A N 9
ATOM 13035 C CA . LEU A 1 30 ? 3.952 -9.956 -8.129 1.00 0.00 30 LEU A CA 9
ATOM 13036 C C . LEU A 1 30 ? 2.837 -8.922 -8.002 1.00 0.00 30 LEU A C 9
ATOM 13037 O O . LEU A 1 30 ? 2.036 -8.745 -8.920 1.00 0.00 30 LEU A O 9
ATOM 13053 N N . GLN A 1 31 ? 2.793 -8.244 -6.861 1.00 0.00 31 GLN A N 9
ATOM 13054 C CA . GLN A 1 31 ? 1.777 -7.228 -6.615 1.00 0.00 31 GLN A CA 9
ATOM 13055 C C . GLN A 1 31 ? 2.413 -5.852 -6.442 1.00 0.00 31 GLN A C 9
ATOM 13056 O O . GLN A 1 31 ? 3.314 -5.673 -5.624 1.00 0.00 31 GLN A O 9
ATOM 13070 N N . SER A 1 32 ? 1.938 -4.884 -7.220 1.00 0.00 32 SER A N 9
ATOM 13071 C CA . SER A 1 32 ? 2.464 -3.526 -7.154 1.00 0.00 32 SER A CA 9
ATOM 13072 C C . SER A 1 32 ? 1.354 -2.502 -7.379 1.00 0.00 32 SER A C 9
ATOM 13073 O O . SER A 1 32 ? 0.396 -2.759 -8.108 1.00 0.00 32 SER A O 9
ATOM 13081 N N . PHE A 1 33 ? 1.491 -1.342 -6.744 1.00 0.00 33 PHE A N 9
ATOM 13082 C CA . PHE A 1 33 ? 0.499 -0.280 -6.872 1.00 0.00 33 PHE A CA 9
ATOM 13083 C C . PHE A 1 33 ? 1.175 1.087 -6.946 1.00 0.00 33 PHE A C 9
ATOM 13084 O O . PHE A 1 33 ? 2.398 1.194 -6.854 1.00 0.00 33 PHE A O 9
ATOM 13101 N N . THR A 1 34 ? 0.368 2.130 -7.114 1.00 0.00 34 THR A N 9
ATOM 13102 C CA . THR A 1 34 ? 0.884 3.490 -7.202 1.00 0.00 34 THR A CA 9
ATOM 13103 C C . THR A 1 34 ? 0.347 4.358 -6.070 1.00 0.00 34 THR A C 9
ATOM 13104 O O . THR A 1 34 ? -0.819 4.246 -5.689 1.00 0.00 34 THR A O 9
ATOM 13115 N N . VAL A 1 35 ? 1.202 5.223 -5.536 1.00 0.00 35 VAL A N 9
ATOM 13116 C CA . VAL A 1 35 ? 0.812 6.112 -4.449 1.00 0.00 35 VAL A CA 9
ATOM 13117 C C . VAL A 1 35 ? 0.927 7.573 -4.865 1.00 0.00 35 VAL A C 9
ATOM 13118 O O . VAL A 1 35 ? 2.027 8.098 -5.033 1.00 0.00 35 VAL A O 9
ATOM 13131 N N . ASP A 1 36 ? -0.218 8.227 -5.030 1.00 0.00 36 ASP A N 9
ATOM 13132 C CA . ASP A 1 36 ? -0.248 9.630 -5.426 1.00 0.00 36 ASP A CA 9
ATOM 13133 C C . ASP A 1 36 ? -0.293 10.539 -4.202 1.00 0.00 36 ASP A C 9
ATOM 13134 O O . ASP A 1 36 ? -1.356 10.765 -3.623 1.00 0.00 36 ASP A O 9
ATOM 13143 N N . SER A 1 37 ? 0.867 11.057 -3.812 1.00 0.00 37 SER A N 9
ATOM 13144 C CA . SER A 1 37 ? 0.961 11.938 -2.654 1.00 0.00 37 SER A CA 9
ATOM 13145 C C . SER A 1 37 ? 1.310 13.361 -3.080 1.00 0.00 37 SER A C 9
ATOM 13146 O O . SER A 1 37 ? 1.813 14.153 -2.284 1.00 0.00 37 SER A O 9
ATOM 13154 N N . SER A 1 38 ? 1.041 13.677 -4.342 1.00 0.00 38 SER A N 9
ATOM 13155 C CA . SER A 1 38 ? 1.330 15.002 -4.877 1.00 0.00 38 SER A CA 9
ATOM 13156 C C . SER A 1 38 ? 0.441 16.057 -4.224 1.00 0.00 38 SER A C 9
ATOM 13157 O O . SER A 1 38 ? 0.868 17.189 -3.995 1.00 0.00 38 SER A O 9
ATOM 13165 N N . LYS A 1 39 ? -0.796 15.678 -3.926 1.00 0.00 39 LYS A N 9
ATOM 13166 C CA . LYS A 1 39 ? -1.746 16.588 -3.299 1.00 0.00 39 LYS A CA 9
ATOM 13167 C C . LYS A 1 39 ? -1.482 16.702 -1.801 1.00 0.00 39 LYS A C 9
ATOM 13168 O O . LYS A 1 39 ? -1.968 17.622 -1.143 1.00 0.00 39 LYS A O 9
ATOM 13187 N N . ALA A 1 40 ? -0.708 15.763 -1.268 1.00 0.00 40 ALA A N 9
ATOM 13188 C CA . ALA A 1 40 ? -0.376 15.760 0.152 1.00 0.00 40 ALA A CA 9
ATOM 13189 C C . ALA A 1 40 ? 0.705 16.789 0.465 1.00 0.00 40 ALA A C 9
ATOM 13190 O O . ALA A 1 40 ? 0.663 17.453 1.500 1.00 0.00 40 ALA A O 9
ATOM 13197 N N . GLY A 1 41 ? 1.675 16.916 -0.437 1.00 0.00 41 GLY A N 9
ATOM 13198 C CA . GLY A 1 41 ? 2.754 17.866 -0.238 1.00 0.00 41 GLY A CA 9
ATOM 13199 C C . GLY A 1 41 ? 4.109 17.284 -0.587 1.00 0.00 41 GLY A C 9
ATOM 13200 O O . GLY A 1 41 ? 4.252 16.581 -1.588 1.00 0.00 41 GLY A O 9
ATOM 13204 N N . LEU A 1 42 ? 5.107 17.579 0.238 1.00 0.00 42 LEU A N 9
ATOM 13205 C CA . LEU A 1 42 ? 6.460 17.082 0.011 1.00 0.00 42 LEU A CA 9
ATOM 13206 C C . LEU A 1 42 ? 6.892 16.145 1.133 1.00 0.00 42 LEU A C 9
ATOM 13207 O O . LEU A 1 42 ? 8.078 15.854 1.292 1.00 0.00 42 LEU A O 9
ATOM 13223 N N . ALA A 1 43 ? 5.921 15.672 1.907 1.00 0.00 43 ALA A N 9
ATOM 13224 C CA . ALA A 1 43 ? 6.200 14.763 3.012 1.00 0.00 43 ALA A CA 9
ATOM 13225 C C . ALA A 1 43 ? 6.495 13.355 2.504 1.00 0.00 43 ALA A C 9
ATOM 13226 O O . ALA A 1 43 ? 6.017 12.937 1.451 1.00 0.00 43 ALA A O 9
ATOM 13233 N N . PRO A 1 44 ? 7.304 12.607 3.270 1.00 0.00 44 PRO A N 9
ATOM 13234 C CA . PRO A 1 44 ? 7.682 11.235 2.916 1.00 0.00 44 PRO A CA 9
ATOM 13235 C C . PRO A 1 44 ? 6.511 10.263 3.031 1.00 0.00 44 PRO A C 9
ATOM 13236 O O . PRO A 1 44 ? 5.458 10.606 3.571 1.00 0.00 44 PRO A O 9
ATOM 13247 N N . LEU A 1 45 ? 6.703 9.052 2.522 1.00 0.00 45 LEU A N 9
ATOM 13248 C CA . LEU A 1 45 ? 5.663 8.030 2.569 1.00 0.00 45 LEU A CA 9
ATOM 13249 C C . LEU A 1 45 ? 6.195 6.738 3.180 1.00 0.00 45 LEU A C 9
ATOM 13250 O O . LEU A 1 45 ? 7.291 6.288 2.847 1.00 0.00 45 LEU A O 9
ATOM 13266 N N . GLU A 1 46 ? 5.411 6.145 4.075 1.00 0.00 46 GLU A N 9
ATOM 13267 C CA . GLU A 1 46 ? 5.804 4.903 4.730 1.00 0.00 46 GLU A CA 9
ATOM 13268 C C . GLU A 1 46 ? 4.794 3.795 4.448 1.00 0.00 46 GLU A C 9
ATOM 13269 O O . GLU A 1 46 ? 3.594 4.046 4.338 1.00 0.00 46 GLU A O 9
ATOM 13281 N N . VAL A 1 47 ? 5.290 2.567 4.331 1.00 0.00 47 VAL A N 9
ATOM 13282 C CA . VAL A 1 47 ? 4.431 1.419 4.062 1.00 0.00 47 VAL A CA 9
ATOM 13283 C C . VAL A 1 47 ? 4.832 0.221 4.916 1.00 0.00 47 VAL A C 9
ATOM 13284 O O . VAL A 1 47 ? 6.012 0.020 5.206 1.00 0.00 47 VAL A O 9
ATOM 13297 N N . ARG A 1 48 ? 3.843 -0.572 5.315 1.00 0.00 48 ARG A N 9
ATOM 13298 C CA . ARG A 1 48 ? 4.092 -1.750 6.136 1.00 0.00 48 ARG A CA 9
ATOM 13299 C C . ARG A 1 48 ? 3.109 -2.867 5.797 1.00 0.00 48 ARG A C 9
ATOM 13300 O O . ARG A 1 48 ? 1.919 -2.623 5.602 1.00 0.00 48 ARG A O 9
ATOM 13321 N N . VAL A 1 49 ? 3.617 -4.094 5.728 1.00 0.00 49 VAL A N 9
ATOM 13322 C CA . VAL A 1 49 ? 2.784 -5.249 5.412 1.00 0.00 49 VAL A CA 9
ATOM 13323 C C . VAL A 1 49 ? 2.720 -6.216 6.589 1.00 0.00 49 VAL A C 9
ATOM 13324 O O . VAL A 1 49 ? 3.749 -6.612 7.139 1.00 0.00 49 VAL A O 9
ATOM 13337 N N . LEU A 1 50 ? 1.505 -6.597 6.969 1.00 0.00 50 LEU A N 9
ATOM 13338 C CA . LEU A 1 50 ? 1.305 -7.520 8.081 1.00 0.00 50 LEU A CA 9
ATOM 13339 C C . LEU A 1 50 ? 0.448 -8.708 7.654 1.00 0.00 50 LEU A C 9
ATOM 13340 O O . LEU A 1 50 ? -0.700 -8.543 7.243 1.00 0.00 50 LEU A O 9
ATOM 13356 N N . GLY A 1 51 ? 1.015 -9.907 7.756 1.00 0.00 51 GLY A N 9
ATOM 13357 C CA . GLY A 1 51 ? 0.289 -11.104 7.379 1.00 0.00 51 GLY A CA 9
ATOM 13358 C C . GLY A 1 51 ? -0.966 -11.306 8.204 1.00 0.00 51 GLY A C 9
ATOM 13359 O O . GLY A 1 51 ? -1.269 -10.531 9.112 1.00 0.00 51 GLY A O 9
ATOM 13363 N N . PRO A 1 52 ? -1.723 -12.368 7.888 1.00 0.00 52 PRO A N 9
ATOM 13364 C CA . PRO A 1 52 ? -2.965 -12.692 8.595 1.00 0.00 52 PRO A CA 9
ATOM 13365 C C . PRO A 1 52 ? -2.714 -13.171 10.021 1.00 0.00 52 PRO A C 9
ATOM 13366 O O . PRO A 1 52 ? -3.431 -12.797 10.948 1.00 0.00 52 PRO A O 9
ATOM 13377 N N . ARG A 1 53 ? -1.689 -14.001 10.189 1.00 0.00 53 ARG A N 9
ATOM 13378 C CA . ARG A 1 53 ? -1.343 -14.532 11.502 1.00 0.00 53 ARG A CA 9
ATOM 13379 C C . ARG A 1 53 ? -0.467 -13.549 12.272 1.00 0.00 53 ARG A C 9
ATOM 13380 O O . ARG A 1 53 ? -0.552 -13.453 13.496 1.00 0.00 53 ARG A O 9
ATOM 13401 N N . GLY A 1 54 ? 0.376 -12.821 11.546 1.00 0.00 54 GLY A N 9
ATOM 13402 C CA . GLY A 1 54 ? 1.257 -11.855 12.178 1.00 0.00 54 GLY A CA 9
ATOM 13403 C C . GLY A 1 54 ? 2.641 -11.841 11.560 1.00 0.00 54 GLY A C 9
ATOM 13404 O O . GLY A 1 54 ? 3.634 -11.605 12.248 1.00 0.00 54 GLY A O 9
ATOM 13408 N N . LEU A 1 55 ? 2.707 -12.094 10.257 1.00 0.00 55 LEU A N 9
ATOM 13409 C CA . LEU A 1 55 ? 3.980 -12.111 9.545 1.00 0.00 55 LEU A CA 9
ATOM 13410 C C . LEU A 1 55 ? 4.372 -10.706 9.098 1.00 0.00 55 LEU A C 9
ATOM 13411 O O . LEU A 1 55 ? 3.519 -9.835 8.933 1.00 0.00 55 LEU A O 9
ATOM 13427 N N . VAL A 1 56 ? 5.671 -10.493 8.904 1.00 0.00 56 VAL A N 9
ATOM 13428 C CA . VAL A 1 56 ? 6.176 -9.195 8.473 1.00 0.00 56 VAL A CA 9
ATOM 13429 C C . VAL A 1 56 ? 6.896 -9.303 7.134 1.00 0.00 56 VAL A C 9
ATOM 13430 O O . VAL A 1 56 ? 7.970 -9.895 7.041 1.00 0.00 56 VAL A O 9
ATOM 13443 N N . GLU A 1 57 ? 6.295 -8.726 6.098 1.00 0.00 57 GLU A N 9
ATOM 13444 C CA . GLU A 1 57 ? 6.880 -8.758 4.762 1.00 0.00 57 GLU A CA 9
ATOM 13445 C C . GLU A 1 57 ? 7.457 -7.395 4.388 1.00 0.00 57 GLU A C 9
ATOM 13446 O O . GLU A 1 57 ? 6.909 -6.346 4.728 1.00 0.00 57 GLU A O 9
ATOM 13458 N N . PRO A 1 58 ? 8.591 -7.409 3.672 1.00 0.00 58 PRO A N 9
ATOM 13459 C CA . PRO A 1 58 ? 9.267 -6.184 3.236 1.00 0.00 58 PRO A CA 9
ATOM 13460 C C . PRO A 1 58 ? 8.482 -5.440 2.161 1.00 0.00 58 PRO A C 9
ATOM 13461 O O . PRO A 1 58 ? 7.496 -5.951 1.632 1.00 0.00 58 PRO A O 9
ATOM 13472 N N . VAL A 1 59 ? 8.927 -4.227 1.843 1.00 0.00 59 VAL A N 9
ATOM 13473 C CA . VAL A 1 59 ? 8.267 -3.413 0.830 1.00 0.00 59 VAL A CA 9
ATOM 13474 C C . VAL A 1 59 ? 9.286 -2.680 -0.036 1.00 0.00 59 VAL A C 9
ATOM 13475 O O . VAL A 1 59 ? 10.452 -2.553 0.334 1.00 0.00 59 VAL A O 9
ATOM 13488 N N . ASN A 1 60 ? 8.836 -2.200 -1.191 1.00 0.00 60 ASN A N 9
ATOM 13489 C CA . ASN A 1 60 ? 9.709 -1.478 -2.109 1.00 0.00 60 ASN A CA 9
ATOM 13490 C C . ASN A 1 60 ? 9.212 -0.052 -2.326 1.00 0.00 60 ASN A C 9
ATOM 13491 O O . ASN A 1 60 ? 8.008 0.197 -2.372 1.00 0.00 60 ASN A O 9
ATOM 13502 N N . VAL A 1 61 ? 10.150 0.882 -2.458 1.00 0.00 61 VAL A N 9
ATOM 13503 C CA . VAL A 1 61 ? 9.808 2.283 -2.670 1.00 0.00 61 VAL A CA 9
ATOM 13504 C C . VAL A 1 61 ? 10.568 2.859 -3.860 1.00 0.00 61 VAL A C 9
ATOM 13505 O O . VAL A 1 61 ? 11.795 2.943 -3.844 1.00 0.00 61 VAL A O 9
ATOM 13518 N N . VAL A 1 62 ? 9.829 3.255 -4.891 1.00 0.00 62 VAL A N 9
ATOM 13519 C CA . VAL A 1 62 ? 10.432 3.826 -6.089 1.00 0.00 62 VAL A CA 9
ATOM 13520 C C . VAL A 1 62 ? 9.679 5.069 -6.546 1.00 0.00 62 VAL A C 9
ATOM 13521 O O . VAL A 1 62 ? 8.542 4.984 -7.010 1.00 0.00 62 VAL A O 9
ATOM 13534 N N . ASP A 1 63 ? 10.320 6.225 -6.410 1.00 0.00 63 ASP A N 9
ATOM 13535 C CA . ASP A 1 63 ? 9.711 7.489 -6.809 1.00 0.00 63 ASP A CA 9
ATOM 13536 C C . ASP A 1 63 ? 9.645 7.604 -8.328 1.00 0.00 63 ASP A C 9
ATOM 13537 O O . ASP A 1 63 ? 10.644 7.408 -9.019 1.00 0.00 63 ASP A O 9
ATOM 13546 N N . ASN A 1 64 ? 8.461 7.923 -8.843 1.00 0.00 64 ASN A N 9
ATOM 13547 C CA . ASN A 1 64 ? 8.265 8.063 -10.282 1.00 0.00 64 ASN A CA 9
ATOM 13548 C C . ASN A 1 64 ? 8.918 9.341 -10.797 1.00 0.00 64 ASN A C 9
ATOM 13549 O O . ASN A 1 64 ? 9.590 9.336 -11.829 1.00 0.00 64 ASN A O 9
ATOM 13560 N N . GLY A 1 65 ? 8.716 10.437 -10.072 1.00 0.00 65 GLY A N 9
ATOM 13561 C CA . GLY A 1 65 ? 9.292 11.708 -10.472 1.00 0.00 65 GLY A CA 9
ATOM 13562 C C . GLY A 1 65 ? 8.236 12.741 -10.813 1.00 0.00 65 GLY A C 9
ATOM 13563 O O . GLY A 1 65 ? 8.487 13.944 -10.739 1.00 0.00 65 GLY A O 9
ATOM 13567 N N . ASP A 1 66 ? 7.051 12.271 -11.190 1.00 0.00 66 ASP A N 9
ATOM 13568 C CA . ASP A 1 66 ? 5.953 13.163 -11.545 1.00 0.00 66 ASP A CA 9
ATOM 13569 C C . ASP A 1 66 ? 5.171 13.582 -10.304 1.00 0.00 66 ASP A C 9
ATOM 13570 O O . ASP A 1 66 ? 4.865 14.759 -10.119 1.00 0.00 66 ASP A O 9
ATOM 13579 N N . GLY A 1 67 ? 4.849 12.609 -9.457 1.00 0.00 67 GLY A N 9
ATOM 13580 C CA . GLY A 1 67 ? 4.103 12.896 -8.245 1.00 0.00 67 GLY A CA 9
ATOM 13581 C C . GLY A 1 67 ? 3.480 11.655 -7.639 1.00 0.00 67 GLY A C 9
ATOM 13582 O O . GLY A 1 67 ? 2.426 11.725 -7.007 1.00 0.00 67 GLY A O 9
ATOM 13586 N N . THR A 1 68 ? 4.133 10.513 -7.831 1.00 0.00 68 THR A N 9
ATOM 13587 C CA . THR A 1 68 ? 3.635 9.249 -7.302 1.00 0.00 68 THR A CA 9
ATOM 13588 C C . THR A 1 68 ? 4.784 8.335 -6.892 1.00 0.00 68 THR A C 9
ATOM 13589 O O . THR A 1 68 ? 5.955 8.676 -7.063 1.00 0.00 68 THR A O 9
ATOM 13600 N N . HIS A 1 69 ? 4.442 7.171 -6.349 1.00 0.00 69 HIS A N 9
ATOM 13601 C CA . HIS A 1 69 ? 5.446 6.205 -5.916 1.00 0.00 69 HIS A CA 9
ATOM 13602 C C . HIS A 1 69 ? 4.936 4.778 -6.085 1.00 0.00 69 HIS A C 9
ATOM 13603 O O . HIS A 1 69 ? 3.822 4.451 -5.674 1.00 0.00 69 HIS A O 9
ATOM 13618 N N . THR A 1 70 ? 5.758 3.929 -6.695 1.00 0.00 70 THR A N 9
ATOM 13619 C CA . THR A 1 70 ? 5.390 2.537 -6.921 1.00 0.00 70 THR A CA 9
ATOM 13620 C C . THR A 1 70 ? 5.920 1.640 -5.808 1.00 0.00 70 THR A C 9
ATOM 13621 O O . THR A 1 70 ? 7.060 1.790 -5.366 1.00 0.00 70 THR A O 9
ATOM 13632 N N . VAL A 1 71 ? 5.087 0.707 -5.359 1.00 0.00 71 VAL A N 9
ATOM 13633 C CA . VAL A 1 71 ? 5.473 -0.216 -4.298 1.00 0.00 71 VAL A CA 9
ATOM 13634 C C . VAL A 1 71 ? 5.244 -1.664 -4.719 1.00 0.00 71 VAL A C 9
ATOM 13635 O O . VAL A 1 71 ? 4.106 -2.127 -4.798 1.00 0.00 71 VAL A O 9
ATOM 13648 N N . THR A 1 72 ? 6.334 -2.375 -4.988 1.00 0.00 72 THR A N 9
ATOM 13649 C CA . THR A 1 72 ? 6.253 -3.771 -5.401 1.00 0.00 72 THR A CA 9
ATOM 13650 C C . THR A 1 72 ? 6.359 -4.707 -4.203 1.00 0.00 72 THR A C 9
ATOM 13651 O O . THR A 1 72 ? 7.134 -4.462 -3.278 1.00 0.00 72 THR A O 9
ATOM 13662 N N . TYR A 1 73 ? 5.576 -5.779 -4.224 1.00 0.00 73 TYR A N 9
ATOM 13663 C CA . TYR A 1 73 ? 5.580 -6.751 -3.138 1.00 0.00 73 TYR A CA 9
ATOM 13664 C C . TYR A 1 73 ? 4.914 -8.054 -3.569 1.00 0.00 73 TYR A C 9
ATOM 13665 O O . TYR A 1 73 ? 4.172 -8.091 -4.552 1.00 0.00 73 TYR A O 9
ATOM 13683 N N . THR A 1 74 ? 5.184 -9.123 -2.827 1.00 0.00 74 THR A N 9
ATOM 13684 C CA . THR A 1 74 ? 4.613 -10.429 -3.132 1.00 0.00 74 THR A CA 9
ATOM 13685 C C . THR A 1 74 ? 4.144 -11.133 -1.864 1.00 0.00 74 THR A C 9
ATOM 13686 O O . THR A 1 74 ? 4.932 -11.447 -0.971 1.00 0.00 74 THR A O 9
ATOM 13697 N N . PRO A 1 75 ? 2.829 -11.389 -1.780 1.00 0.00 75 PRO A N 9
ATOM 13698 C CA . PRO A 1 75 ? 2.226 -12.061 -0.624 1.00 0.00 75 PRO A CA 9
ATOM 13699 C C . PRO A 1 75 ? 2.618 -13.532 -0.539 1.00 0.00 75 PRO A C 9
ATOM 13700 O O . PRO A 1 75 ? 1.989 -14.388 -1.160 1.00 0.00 75 PRO A O 9
ATOM 13711 N N . SER A 1 76 ? 3.661 -13.818 0.234 1.00 0.00 76 SER A N 9
ATOM 13712 C CA . SER A 1 76 ? 4.139 -15.186 0.398 1.00 0.00 76 SER A CA 9
ATOM 13713 C C . SER A 1 76 ? 2.973 -16.171 0.403 1.00 0.00 76 SER A C 9
ATOM 13714 O O . SER A 1 76 ? 2.946 -17.120 -0.381 1.00 0.00 76 SER A O 9
ATOM 13722 N N . GLN A 1 77 ? 2.013 -15.938 1.292 1.00 0.00 77 GLN A N 9
ATOM 13723 C CA . GLN A 1 77 ? 0.846 -16.805 1.401 1.00 0.00 77 GLN A CA 9
ATOM 13724 C C . GLN A 1 77 ? -0.443 -16.001 1.268 1.00 0.00 77 GLN A C 9
ATOM 13725 O O . GLN A 1 77 ? -0.424 -14.771 1.297 1.00 0.00 77 GLN A O 9
ATOM 13739 N N . GLU A 1 78 ? -1.562 -16.705 1.123 1.00 0.00 78 GLU A N 9
ATOM 13740 C CA . GLU A 1 78 ? -2.859 -16.056 0.984 1.00 0.00 78 GLU A CA 9
ATOM 13741 C C . GLU A 1 78 ? -3.458 -15.738 2.351 1.00 0.00 78 GLU A C 9
ATOM 13742 O O . GLU A 1 78 ? -2.914 -16.127 3.384 1.00 0.00 78 GLU A O 9
ATOM 13754 N N . GLY A 1 79 ? -4.582 -15.027 2.348 1.00 0.00 79 GLY A N 9
ATOM 13755 C CA . GLY A 1 79 ? -5.236 -14.669 3.593 1.00 0.00 79 GLY A CA 9
ATOM 13756 C C . GLY A 1 79 ? -5.466 -13.176 3.718 1.00 0.00 79 GLY A C 9
ATOM 13757 O O . GLY A 1 79 ? -5.044 -12.388 2.871 1.00 0.00 79 GLY A O 9
ATOM 13761 N N . PRO A 1 80 ? -6.151 -12.767 4.796 1.00 0.00 80 PRO A N 9
ATOM 13762 C CA . PRO A 1 80 ? -6.453 -11.356 5.054 1.00 0.00 80 PRO A CA 9
ATOM 13763 C C . PRO A 1 80 ? -5.209 -10.554 5.420 1.00 0.00 80 PRO A C 9
ATOM 13764 O O . PRO A 1 80 ? -4.851 -10.446 6.593 1.00 0.00 80 PRO A O 9
ATOM 13775 N N . TYR A 1 81 ? -4.553 -9.994 4.409 1.00 0.00 81 TYR A N 9
ATOM 13776 C CA . TYR A 1 81 ? -3.347 -9.204 4.626 1.00 0.00 81 TYR A CA 9
ATOM 13777 C C . TYR A 1 81 ? -3.696 -7.784 5.059 1.00 0.00 81 TYR A C 9
ATOM 13778 O O . TYR A 1 81 ? -4.855 -7.375 5.006 1.00 0.00 81 TYR A O 9
ATOM 13796 N N . MET A 1 82 ? -2.684 -7.037 5.488 1.00 0.00 82 MET A N 9
ATOM 13797 C CA . MET A 1 82 ? -2.884 -5.661 5.929 1.00 0.00 82 MET A CA 9
ATOM 13798 C C . MET A 1 82 ? -1.684 -4.794 5.562 1.00 0.00 82 MET A C 9
ATOM 13799 O O . MET A 1 82 ? -0.576 -5.008 6.055 1.00 0.00 82 MET A O 9
ATOM 13813 N N . VAL A 1 83 ? -1.911 -3.814 4.693 1.00 0.00 83 VAL A N 9
ATOM 13814 C CA . VAL A 1 83 ? -0.849 -2.914 4.260 1.00 0.00 83 VAL A CA 9
ATOM 13815 C C . VAL A 1 83 ? -1.022 -1.527 4.869 1.00 0.00 83 VAL A C 9
ATOM 13816 O O . VAL A 1 83 ? -1.784 -0.704 4.360 1.00 0.00 83 VAL A O 9
ATOM 13829 N N . SER A 1 84 ? -0.311 -1.273 5.963 1.00 0.00 84 SER A N 9
ATOM 13830 C CA . SER A 1 84 ? -0.388 0.014 6.644 1.00 0.00 84 SER A CA 9
ATOM 13831 C C . SER A 1 84 ? 0.467 1.057 5.932 1.00 0.00 84 SER A C 9
ATOM 13832 O O . SER A 1 84 ? 1.549 0.752 5.430 1.00 0.00 84 SER A O 9
ATOM 13840 N N . VAL A 1 85 ? -0.025 2.291 5.894 1.00 0.00 85 VAL A N 9
ATOM 13841 C CA . VAL A 1 85 ? 0.694 3.381 5.245 1.00 0.00 85 VAL A CA 9
ATOM 13842 C C . VAL A 1 85 ? 0.621 4.658 6.076 1.00 0.00 85 VAL A C 9
ATOM 13843 O O . VAL A 1 85 ? -0.407 4.962 6.680 1.00 0.00 85 VAL A O 9
ATOM 13856 N N . LYS A 1 86 ? 1.721 5.403 6.102 1.00 0.00 86 LYS A N 9
ATOM 13857 C CA . LYS A 1 86 ? 1.785 6.649 6.857 1.00 0.00 86 LYS A CA 9
ATOM 13858 C C . LYS A 1 86 ? 2.335 7.780 5.996 1.00 0.00 86 LYS A C 9
ATOM 13859 O O . LYS A 1 86 ? 2.860 7.545 4.907 1.00 0.00 86 LYS A O 9
ATOM 13878 N N . TYR A 1 87 ? 2.212 9.007 6.489 1.00 0.00 87 TYR A N 9
ATOM 13879 C CA . TYR A 1 87 ? 2.697 10.175 5.763 1.00 0.00 87 TYR A CA 9
ATOM 13880 C C . TYR A 1 87 ? 3.018 11.318 6.721 1.00 0.00 87 TYR A C 9
ATOM 13881 O O . TYR A 1 87 ? 2.134 11.845 7.395 1.00 0.00 87 TYR A O 9
ATOM 13899 N N . ALA A 1 88 ? 4.291 11.694 6.776 1.00 0.00 88 ALA A N 9
ATOM 13900 C CA . ALA A 1 88 ? 4.732 12.775 7.649 1.00 0.00 88 ALA A CA 9
ATOM 13901 C C . ALA A 1 88 ? 4.418 12.465 9.109 1.00 0.00 88 ALA A C 9
ATOM 13902 O O . ALA A 1 88 ? 4.129 13.365 9.897 1.00 0.00 88 ALA A O 9
ATOM 13909 N N . ASP A 1 89 ? 4.478 11.186 9.462 1.00 0.00 89 ASP A N 9
ATOM 13910 C CA . ASP A 1 89 ? 4.201 10.756 10.827 1.00 0.00 89 ASP A CA 9
ATOM 13911 C C . ASP A 1 89 ? 2.715 10.888 11.149 1.00 0.00 89 ASP A C 9
ATOM 13912 O O . ASP A 1 89 ? 2.340 11.182 12.283 1.00 0.00 89 ASP A O 9
ATOM 13921 N N . GLU A 1 90 ? 1.876 10.671 10.140 1.00 0.00 90 GLU A N 9
ATOM 13922 C CA . GLU A 1 90 ? 0.432 10.768 10.316 1.00 0.00 90 GLU A CA 9
ATOM 13923 C C . GLU A 1 90 ? -0.291 9.730 9.463 1.00 0.00 90 GLU A C 9
ATOM 13924 O O . GLU A 1 90 ? -0.393 9.874 8.245 1.00 0.00 90 GLU A O 9
ATOM 13936 N N . GLU A 1 91 ? -0.791 8.683 10.113 1.00 0.00 91 GLU A N 9
ATOM 13937 C CA . GLU A 1 91 ? -1.503 7.619 9.414 1.00 0.00 91 GLU A CA 9
ATOM 13938 C C . GLU A 1 91 ? -2.579 8.196 8.499 1.00 0.00 91 GLU A C 9
ATOM 13939 O O . GLU A 1 91 ? -3.554 8.787 8.964 1.00 0.00 91 GLU A O 9
ATOM 13951 N N . ILE A 1 92 ? -2.395 8.019 7.195 1.00 0.00 92 ILE A N 9
ATOM 13952 C CA . ILE A 1 92 ? -3.349 8.520 6.214 1.00 0.00 92 ILE A CA 9
ATOM 13953 C C . ILE A 1 92 ? -4.757 8.011 6.507 1.00 0.00 92 ILE A C 9
ATOM 13954 O O . ILE A 1 92 ? -4.950 6.954 7.108 1.00 0.00 92 ILE A O 9
ATOM 13970 N N . PRO A 1 93 ? -5.767 8.780 6.071 1.00 0.00 93 PRO A N 9
ATOM 13971 C CA . PRO A 1 93 ? -7.175 8.426 6.272 1.00 0.00 93 PRO A CA 9
ATOM 13972 C C . PRO A 1 93 ? -7.596 7.224 5.433 1.00 0.00 93 PRO A C 9
ATOM 13973 O O . PRO A 1 93 ? -8.767 6.843 5.422 1.00 0.00 93 PRO A O 9
ATOM 13984 N N . ARG A 1 94 ? -6.636 6.631 4.732 1.00 0.00 94 ARG A N 9
ATOM 13985 C CA . ARG A 1 94 ? -6.907 5.474 3.889 1.00 0.00 94 ARG A CA 9
ATOM 13986 C C . ARG A 1 94 ? -6.193 4.234 4.420 1.00 0.00 94 ARG A C 9
ATOM 13987 O O . ARG A 1 94 ? -6.293 3.152 3.841 1.00 0.00 94 ARG A O 9
ATOM 14008 N N . SER A 1 95 ? -5.473 4.401 5.525 1.00 0.00 95 SER A N 9
ATOM 14009 C CA . SER A 1 95 ? -4.738 3.297 6.132 1.00 0.00 95 SER A CA 9
ATOM 14010 C C . SER A 1 95 ? -5.290 2.973 7.517 1.00 0.00 95 SER A C 9
ATOM 14011 O O . SER A 1 95 ? -5.859 3.824 8.202 1.00 0.00 95 SER A O 9
ATOM 14019 N N . PRO A 1 96 ? -5.121 1.712 7.941 1.00 0.00 96 PRO A N 9
ATOM 14020 C CA . PRO A 1 96 ? -4.448 0.689 7.134 1.00 0.00 96 PRO A CA 9
ATOM 14021 C C . PRO A 1 96 ? -5.270 0.274 5.919 1.00 0.00 96 PRO A C 9
ATOM 14022 O O . PRO A 1 96 ? -6.386 0.755 5.719 1.00 0.00 96 PRO A O 9
ATOM 14033 N N . PHE A 1 97 ? -4.713 -0.621 5.111 1.00 0.00 97 PHE A N 9
ATOM 14034 C CA . PHE A 1 97 ? -5.396 -1.100 3.914 1.00 0.00 97 PHE A CA 9
ATOM 14035 C C . PHE A 1 97 ? -5.653 -2.601 4.000 1.00 0.00 97 PHE A C 9
ATOM 14036 O O . PHE A 1 97 ? -4.719 -3.402 4.049 1.00 0.00 97 PHE A O 9
ATOM 14053 N N . LYS A 1 98 ? -6.927 -2.977 4.018 1.00 0.00 98 LYS A N 9
ATOM 14054 C CA . LYS A 1 98 ? -7.310 -4.382 4.098 1.00 0.00 98 LYS A CA 9
ATOM 14055 C C . LYS A 1 98 ? -7.249 -5.041 2.724 1.00 0.00 98 LYS A C 9
ATOM 14056 O O . LYS A 1 98 ? -8.077 -4.767 1.855 1.00 0.00 98 LYS A O 9
ATOM 14075 N N . VAL A 1 99 ? -6.262 -5.911 2.533 1.00 0.00 99 VAL A N 9
ATOM 14076 C CA . VAL A 1 99 ? -6.094 -6.611 1.265 1.00 0.00 99 VAL A CA 9
ATOM 14077 C C . VAL A 1 99 ? -6.184 -8.121 1.455 1.00 0.00 99 VAL A C 9
ATOM 14078 O O . VAL A 1 99 ? -5.247 -8.753 1.943 1.00 0.00 99 VAL A O 9
ATOM 14091 N N . LYS A 1 100 ? -7.318 -8.695 1.066 1.00 0.00 100 LYS A N 9
ATOM 14092 C CA . LYS A 1 100 ? -7.531 -10.132 1.191 1.00 0.00 100 LYS A CA 9
ATOM 14093 C C . LYS A 1 100 ? -6.876 -10.881 0.035 1.00 0.00 100 LYS A C 9
ATOM 14094 O O . LYS A 1 100 ? -7.401 -10.905 -1.078 1.00 0.00 100 LYS A O 9
ATOM 14113 N N . VAL A 1 101 ? -5.729 -11.494 0.307 1.00 0.00 101 VAL A N 9
ATOM 14114 C CA . VAL A 1 101 ? -5.005 -12.247 -0.709 1.00 0.00 101 VAL A CA 9
ATOM 14115 C C . VAL A 1 101 ? -5.731 -13.542 -1.056 1.00 0.00 101 VAL A C 9
ATOM 14116 O O . VAL A 1 101 ? -6.339 -14.176 -0.194 1.00 0.00 101 VAL A O 9
ATOM 14129 N N . LEU A 1 102 ? -5.664 -13.929 -2.326 1.00 0.00 102 LEU A N 9
ATOM 14130 C CA . LEU A 1 102 ? -6.316 -15.150 -2.788 1.00 0.00 102 LEU A CA 9
ATOM 14131 C C . LEU A 1 102 ? -5.285 -16.201 -3.185 1.00 0.00 102 LEU A C 9
ATOM 14132 O O . LEU A 1 102 ? -4.151 -15.887 -3.549 1.00 0.00 102 LEU A O 9
ATOM 14148 N N . PRO A 1 103 ? -5.684 -17.480 -3.115 1.00 0.00 103 PRO A N 9
ATOM 14149 C CA . PRO A 1 103 ? -4.810 -18.603 -3.466 1.00 0.00 103 PRO A CA 9
ATOM 14150 C C . PRO A 1 103 ? -4.526 -18.670 -4.962 1.00 0.00 103 PRO A C 9
ATOM 14151 O O . PRO A 1 103 ? -5.447 -18.736 -5.778 1.00 0.00 103 PRO A O 9
ATOM 14162 N N . THR A 1 104 ? -3.245 -18.655 -5.319 1.00 0.00 104 THR A N 9
ATOM 14163 C CA . THR A 1 104 ? -2.840 -18.715 -6.717 1.00 0.00 104 THR A CA 9
ATOM 14164 C C . THR A 1 104 ? -3.796 -19.579 -7.531 1.00 0.00 104 THR A C 9
ATOM 14165 O O . THR A 1 104 ? -4.040 -19.313 -8.708 1.00 0.00 104 THR A O 9
ATOM 14176 N N . TYR A 1 105 ? -4.335 -20.614 -6.897 1.00 0.00 105 TYR A N 9
ATOM 14177 C CA . TYR A 1 105 ? -5.263 -21.520 -7.563 1.00 0.00 105 TYR A CA 9
ATOM 14178 C C . TYR A 1 105 ? -6.709 -21.109 -7.298 1.00 0.00 105 TYR A C 9
ATOM 14179 O O . TYR A 1 105 ? -7.119 -20.947 -6.148 1.00 0.00 105 TYR A O 9
ATOM 14197 N N . ASP A 1 106 ? -7.475 -20.942 -8.370 1.00 0.00 106 ASP A N 9
ATOM 14198 C CA . ASP A 1 106 ? -8.876 -20.553 -8.256 1.00 0.00 106 ASP A CA 9
ATOM 14199 C C . ASP A 1 106 ? -9.780 -21.780 -8.209 1.00 0.00 106 ASP A C 9
ATOM 14200 O O . ASP A 1 106 ? -9.779 -22.599 -9.128 1.00 0.00 106 ASP A O 9
ATOM 14209 N N . ALA A 1 107 ? -10.550 -21.901 -7.133 1.00 0.00 107 ALA A N 9
ATOM 14210 C CA . ALA A 1 107 ? -11.460 -23.028 -6.967 1.00 0.00 107 ALA A CA 9
ATOM 14211 C C . ALA A 1 107 ? -12.599 -22.968 -7.980 1.00 0.00 107 ALA A C 9
ATOM 14212 O O . ALA A 1 107 ? -13.696 -22.509 -7.667 1.00 0.00 107 ALA A O 9
ATOM 14219 N N . SER A 1 108 ? -12.328 -23.435 -9.195 1.00 0.00 108 SER A N 9
ATOM 14220 C CA . SER A 1 108 ? -13.330 -23.430 -10.255 1.00 0.00 108 SER A CA 9
ATOM 14221 C C . SER A 1 108 ? -14.474 -24.383 -9.926 1.00 0.00 108 SER A C 9
ATOM 14222 O O . SER A 1 108 ? -14.358 -25.224 -9.035 1.00 0.00 108 SER A O 9
ATOM 14230 N N . GLY A 1 1 ? -2.673 32.150 -9.786 1.00 0.00 1 GLY A N 10
ATOM 14231 C CA . GLY A 1 1 ? -1.547 32.790 -9.130 1.00 0.00 1 GLY A CA 10
ATOM 14232 C C . GLY A 1 1 ? -1.853 33.171 -7.694 1.00 0.00 1 GLY A C 10
ATOM 14233 O O . GLY A 1 1 ? -3.015 33.311 -7.316 1.00 0.00 1 GLY A O 10
ATOM 14237 N N . SER A 1 2 ? -0.806 33.337 -6.892 1.00 0.00 2 SER A N 10
ATOM 14238 C CA . SER A 1 2 ? -0.967 33.698 -5.489 1.00 0.00 2 SER A CA 10
ATOM 14239 C C . SER A 1 2 ? 0.244 34.476 -4.985 1.00 0.00 2 SER A C 10
ATOM 14240 O O . SER A 1 2 ? 1.299 34.482 -5.619 1.00 0.00 2 SER A O 10
ATOM 14248 N N . SER A 1 3 ? 0.085 35.132 -3.840 1.00 0.00 3 SER A N 10
ATOM 14249 C CA . SER A 1 3 ? 1.164 35.916 -3.252 1.00 0.00 3 SER A CA 10
ATOM 14250 C C . SER A 1 3 ? 1.901 35.113 -2.184 1.00 0.00 3 SER A C 10
ATOM 14251 O O . SER A 1 3 ? 1.297 34.631 -1.226 1.00 0.00 3 SER A O 10
ATOM 14259 N N . GLY A 1 4 ? 3.211 34.972 -2.357 1.00 0.00 4 GLY A N 10
ATOM 14260 C CA . GLY A 1 4 ? 4.011 34.226 -1.402 1.00 0.00 4 GLY A CA 10
ATOM 14261 C C . GLY A 1 4 ? 3.863 32.727 -1.569 1.00 0.00 4 GLY A C 10
ATOM 14262 O O . GLY A 1 4 ? 2.854 32.249 -2.088 1.00 0.00 4 GLY A O 10
ATOM 14266 N N . SER A 1 5 ? 4.872 31.982 -1.129 1.00 0.00 5 SER A N 10
ATOM 14267 C CA . SER A 1 5 ? 4.852 30.528 -1.237 1.00 0.00 5 SER A CA 10
ATOM 14268 C C . SER A 1 5 ? 4.347 29.894 0.055 1.00 0.00 5 SER A C 10
ATOM 14269 O O . SER A 1 5 ? 4.742 30.292 1.152 1.00 0.00 5 SER A O 10
ATOM 14277 N N . SER A 1 6 ? 3.470 28.904 -0.082 1.00 0.00 6 SER A N 10
ATOM 14278 C CA . SER A 1 6 ? 2.906 28.216 1.074 1.00 0.00 6 SER A CA 10
ATOM 14279 C C . SER A 1 6 ? 3.701 26.954 1.395 1.00 0.00 6 SER A C 10
ATOM 14280 O O . SER A 1 6 ? 4.463 26.459 0.566 1.00 0.00 6 SER A O 10
ATOM 14288 N N . GLY A 1 7 ? 3.515 26.439 2.606 1.00 0.00 7 GLY A N 10
ATOM 14289 C CA . GLY A 1 7 ? 4.220 25.239 3.018 1.00 0.00 7 GLY A CA 10
ATOM 14290 C C . GLY A 1 7 ? 3.437 24.423 4.027 1.00 0.00 7 GLY A C 10
ATOM 14291 O O . GLY A 1 7 ? 3.765 24.407 5.213 1.00 0.00 7 GLY A O 10
ATOM 14295 N N . VAL A 1 8 ? 2.396 23.743 3.556 1.00 0.00 8 VAL A N 10
ATOM 14296 C CA . VAL A 1 8 ? 1.562 22.921 4.426 1.00 0.00 8 VAL A CA 10
ATOM 14297 C C . VAL A 1 8 ? 1.489 21.485 3.919 1.00 0.00 8 VAL A C 10
ATOM 14298 O O . VAL A 1 8 ? 1.420 21.242 2.715 1.00 0.00 8 VAL A O 10
ATOM 14311 N N . VAL A 1 9 ? 1.504 20.534 4.848 1.00 0.00 9 VAL A N 10
ATOM 14312 C CA . VAL A 1 9 ? 1.437 19.121 4.497 1.00 0.00 9 VAL A CA 10
ATOM 14313 C C . VAL A 1 9 ? 0.076 18.530 4.849 1.00 0.00 9 VAL A C 10
ATOM 14314 O O . VAL A 1 9 ? -0.444 18.753 5.943 1.00 0.00 9 VAL A O 10
ATOM 14327 N N . ASP A 1 10 ? -0.496 17.778 3.915 1.00 0.00 10 ASP A N 10
ATOM 14328 C CA . ASP A 1 10 ? -1.796 17.154 4.126 1.00 0.00 10 ASP A CA 10
ATOM 14329 C C . ASP A 1 10 ? -1.753 15.672 3.765 1.00 0.00 10 ASP A C 10
ATOM 14330 O O . ASP A 1 10 ? -1.886 15.287 2.604 1.00 0.00 10 ASP A O 10
ATOM 14339 N N . PRO A 1 11 ? -1.561 14.820 4.784 1.00 0.00 11 PRO A N 10
ATOM 14340 C CA . PRO A 1 11 ? -1.495 13.368 4.599 1.00 0.00 11 PRO A CA 10
ATOM 14341 C C . PRO A 1 11 ? -2.847 12.769 4.224 1.00 0.00 11 PRO A C 10
ATOM 14342 O O . PRO A 1 11 ? -2.970 11.559 4.036 1.00 0.00 11 PRO A O 10
ATOM 14353 N N . SER A 1 12 ? -3.858 13.624 4.116 1.00 0.00 12 SER A N 10
ATOM 14354 C CA . SER A 1 12 ? -5.203 13.179 3.767 1.00 0.00 12 SER A CA 10
ATOM 14355 C C . SER A 1 12 ? -5.475 13.389 2.281 1.00 0.00 12 SER A C 10
ATOM 14356 O O . SER A 1 12 ? -6.503 12.957 1.759 1.00 0.00 12 SER A O 10
ATOM 14364 N N . LYS A 1 13 ? -4.545 14.053 1.603 1.00 0.00 13 LYS A N 10
ATOM 14365 C CA . LYS A 1 13 ? -4.681 14.320 0.176 1.00 0.00 13 LYS A CA 10
ATOM 14366 C C . LYS A 1 13 ? -3.978 13.245 -0.648 1.00 0.00 13 LYS A C 10
ATOM 14367 O O . LYS A 1 13 ? -4.058 13.239 -1.876 1.00 0.00 13 LYS A O 10
ATOM 14386 N N . VAL A 1 14 ? -3.290 12.337 0.037 1.00 0.00 14 VAL A N 10
ATOM 14387 C CA . VAL A 1 14 ? -2.576 11.256 -0.632 1.00 0.00 14 VAL A CA 10
ATOM 14388 C C . VAL A 1 14 ? -3.464 10.027 -0.793 1.00 0.00 14 VAL A C 10
ATOM 14389 O O . VAL A 1 14 ? -4.169 9.631 0.134 1.00 0.00 14 VAL A O 10
ATOM 14402 N N . LYS A 1 15 ? -3.424 9.427 -1.979 1.00 0.00 15 LYS A N 10
ATOM 14403 C CA . LYS A 1 15 ? -4.224 8.241 -2.263 1.00 0.00 15 LYS A CA 10
ATOM 14404 C C . LYS A 1 15 ? -3.382 7.168 -2.947 1.00 0.00 15 LYS A C 10
ATOM 14405 O O . LYS A 1 15 ? -2.256 7.429 -3.374 1.00 0.00 15 LYS A O 10
ATOM 14424 N N . ILE A 1 16 ? -3.935 5.964 -3.049 1.00 0.00 16 ILE A N 10
ATOM 14425 C CA . ILE A 1 16 ? -3.234 4.855 -3.685 1.00 0.00 16 ILE A CA 10
ATOM 14426 C C . ILE A 1 16 ? -4.198 3.981 -4.480 1.00 0.00 16 ILE A C 10
ATOM 14427 O O . ILE A 1 16 ? -5.313 3.705 -4.037 1.00 0.00 16 ILE A O 10
ATOM 14443 N N . ALA A 1 17 ? -3.760 3.544 -5.656 1.00 0.00 17 ALA A N 10
ATOM 14444 C CA . ALA A 1 17 ? -4.581 2.697 -6.512 1.00 0.00 17 ALA A CA 10
ATOM 14445 C C . ALA A 1 17 ? -3.735 1.646 -7.220 1.00 0.00 17 ALA A C 10
ATOM 14446 O O . ALA A 1 17 ? -2.540 1.844 -7.443 1.00 0.00 17 ALA A O 10
ATOM 14453 N N . GLY A 1 18 ? -4.360 0.526 -7.571 1.00 0.00 18 GLY A N 10
ATOM 14454 C CA . GLY A 1 18 ? -3.647 -0.540 -8.250 1.00 0.00 18 GLY A CA 10
ATOM 14455 C C . GLY A 1 18 ? -4.192 -1.913 -7.905 1.00 0.00 18 GLY A C 10
ATOM 14456 O O . GLY A 1 18 ? -5.034 -2.065 -7.021 1.00 0.00 18 GLY A O 10
ATOM 14460 N N . PRO A 1 19 ? -3.708 -2.941 -8.617 1.00 0.00 19 PRO A N 10
ATOM 14461 C CA . PRO A 1 19 ? -4.139 -4.325 -8.401 1.00 0.00 19 PRO A CA 10
ATOM 14462 C C . PRO A 1 19 ? -3.645 -4.886 -7.072 1.00 0.00 19 PRO A C 10
ATOM 14463 O O . PRO A 1 19 ? -4.285 -5.749 -6.474 1.00 0.00 19 PRO A O 10
ATOM 14474 N N . GLY A 1 20 ? -2.501 -4.387 -6.612 1.00 0.00 20 GLY A N 10
ATOM 14475 C CA . GLY A 1 20 ? -1.941 -4.849 -5.356 1.00 0.00 20 GLY A CA 10
ATOM 14476 C C . GLY A 1 20 ? -2.874 -4.614 -4.184 1.00 0.00 20 GLY A C 10
ATOM 14477 O O . GLY A 1 20 ? -2.853 -5.361 -3.205 1.00 0.00 20 GLY A O 10
ATOM 14481 N N . LEU A 1 21 ? -3.693 -3.573 -4.282 1.00 0.00 21 LEU A N 10
ATOM 14482 C CA . LEU A 1 21 ? -4.637 -3.239 -3.222 1.00 0.00 21 LEU A CA 10
ATOM 14483 C C . LEU A 1 21 ? -6.022 -3.802 -3.527 1.00 0.00 21 LEU A C 10
ATOM 14484 O O . LEU A 1 21 ? -6.809 -4.067 -2.621 1.00 0.00 21 LEU A O 10
ATOM 14500 N N . GLY A 1 22 ? -6.310 -3.982 -4.813 1.00 0.00 22 GLY A N 10
ATOM 14501 C CA . GLY A 1 22 ? -7.598 -4.514 -5.216 1.00 0.00 22 GLY A CA 10
ATOM 14502 C C . GLY A 1 22 ? -7.903 -5.851 -4.570 1.00 0.00 22 GLY A C 10
ATOM 14503 O O . GLY A 1 22 ? -7.025 -6.472 -3.970 1.00 0.00 22 GLY A O 10
ATOM 14507 N N . SER A 1 23 ? -9.149 -6.295 -4.690 1.00 0.00 23 SER A N 10
ATOM 14508 C CA . SER A 1 23 ? -9.568 -7.565 -4.108 1.00 0.00 23 SER A CA 10
ATOM 14509 C C . SER A 1 23 ? -9.230 -8.727 -5.038 1.00 0.00 23 SER A C 10
ATOM 14510 O O . SER A 1 23 ? -9.781 -9.819 -4.911 1.00 0.00 23 SER A O 10
ATOM 14518 N N . GLY A 1 24 ? -8.318 -8.481 -5.975 1.00 0.00 24 GLY A N 10
ATOM 14519 C CA . GLY A 1 24 ? -7.921 -9.514 -6.912 1.00 0.00 24 GLY A CA 10
ATOM 14520 C C . GLY A 1 24 ? -6.451 -9.864 -6.802 1.00 0.00 24 GLY A C 10
ATOM 14521 O O . GLY A 1 24 ? -5.775 -10.063 -7.812 1.00 0.00 24 GLY A O 10
ATOM 14525 N N . VAL A 1 25 ? -5.952 -9.937 -5.572 1.00 0.00 25 VAL A N 10
ATOM 14526 C CA . VAL A 1 25 ? -4.551 -10.264 -5.333 1.00 0.00 25 VAL A CA 10
ATOM 14527 C C . VAL A 1 25 ? -4.365 -11.762 -5.118 1.00 0.00 25 VAL A C 10
ATOM 14528 O O . VAL A 1 25 ? -5.243 -12.436 -4.578 1.00 0.00 25 VAL A O 10
ATOM 14541 N N . ARG A 1 26 ? -3.216 -12.277 -5.544 1.00 0.00 26 ARG A N 10
ATOM 14542 C CA . ARG A 1 26 ? -2.916 -13.696 -5.399 1.00 0.00 26 ARG A CA 10
ATOM 14543 C C . ARG A 1 26 ? -1.622 -13.900 -4.616 1.00 0.00 26 ARG A C 10
ATOM 14544 O O . ARG A 1 26 ? -0.775 -13.009 -4.554 1.00 0.00 26 ARG A O 10
ATOM 14565 N N . ALA A 1 27 ? -1.477 -15.079 -4.019 1.00 0.00 27 ALA A N 10
ATOM 14566 C CA . ALA A 1 27 ? -0.287 -15.400 -3.240 1.00 0.00 27 ALA A CA 10
ATOM 14567 C C . ALA A 1 27 ? 0.901 -15.693 -4.151 1.00 0.00 27 ALA A C 10
ATOM 14568 O O . ALA A 1 27 ? 0.733 -16.186 -5.267 1.00 0.00 27 ALA A O 10
ATOM 14575 N N . ARG A 1 28 ? 2.100 -15.386 -3.668 1.00 0.00 28 ARG A N 10
ATOM 14576 C CA . ARG A 1 28 ? 3.316 -15.616 -4.439 1.00 0.00 28 ARG A CA 10
ATOM 14577 C C . ARG A 1 28 ? 3.223 -14.951 -5.810 1.00 0.00 28 ARG A C 10
ATOM 14578 O O . ARG A 1 28 ? 3.807 -15.429 -6.783 1.00 0.00 28 ARG A O 10
ATOM 14599 N N . VAL A 1 29 ? 2.484 -13.849 -5.879 1.00 0.00 29 VAL A N 10
ATOM 14600 C CA . VAL A 1 29 ? 2.315 -13.119 -7.130 1.00 0.00 29 VAL A CA 10
ATOM 14601 C C . VAL A 1 29 ? 2.829 -11.689 -7.007 1.00 0.00 29 VAL A C 10
ATOM 14602 O O . VAL A 1 29 ? 2.705 -11.062 -5.954 1.00 0.00 29 VAL A O 10
ATOM 14615 N N . LEU A 1 30 ? 3.407 -11.178 -8.088 1.00 0.00 30 LEU A N 10
ATOM 14616 C CA . LEU A 1 30 ? 3.941 -9.821 -8.102 1.00 0.00 30 LEU A CA 10
ATOM 14617 C C . LEU A 1 30 ? 2.817 -8.793 -8.005 1.00 0.00 30 LEU A C 10
ATOM 14618 O O . LEU A 1 30 ? 2.041 -8.620 -8.945 1.00 0.00 30 LEU A O 10
ATOM 14634 N N . GLN A 1 31 ? 2.739 -8.114 -6.866 1.00 0.00 31 GLN A N 10
ATOM 14635 C CA . GLN A 1 31 ? 1.712 -7.103 -6.648 1.00 0.00 31 GLN A CA 10
ATOM 14636 C C . GLN A 1 31 ? 2.330 -5.713 -6.542 1.00 0.00 31 GLN A C 10
ATOM 14637 O O . GLN A 1 31 ? 3.243 -5.489 -5.747 1.00 0.00 31 GLN A O 10
ATOM 14651 N N . SER A 1 32 ? 1.827 -4.783 -7.347 1.00 0.00 32 SER A N 10
ATOM 14652 C CA . SER A 1 32 ? 2.332 -3.415 -7.346 1.00 0.00 32 SER A CA 10
ATOM 14653 C C . SER A 1 32 ? 1.199 -2.416 -7.559 1.00 0.00 32 SER A C 10
ATOM 14654 O O . SER A 1 32 ? 0.186 -2.734 -8.182 1.00 0.00 32 SER A O 10
ATOM 14662 N N . PHE A 1 33 ? 1.379 -1.207 -7.040 1.00 0.00 33 PHE A N 10
ATOM 14663 C CA . PHE A 1 33 ? 0.372 -0.161 -7.173 1.00 0.00 33 PHE A CA 10
ATOM 14664 C C . PHE A 1 33 ? 1.026 1.214 -7.284 1.00 0.00 33 PHE A C 10
ATOM 14665 O O . PHE A 1 33 ? 2.252 1.329 -7.322 1.00 0.00 33 PHE A O 10
ATOM 14682 N N . THR A 1 34 ? 0.200 2.254 -7.337 1.00 0.00 34 THR A N 10
ATOM 14683 C CA . THR A 1 34 ? 0.697 3.619 -7.447 1.00 0.00 34 THR A CA 10
ATOM 14684 C C . THR A 1 34 ? 0.202 4.478 -6.289 1.00 0.00 34 THR A C 10
ATOM 14685 O O . THR A 1 34 ? -0.972 4.428 -5.923 1.00 0.00 34 THR A O 10
ATOM 14696 N N . VAL A 1 35 ? 1.104 5.268 -5.716 1.00 0.00 35 VAL A N 10
ATOM 14697 C CA . VAL A 1 35 ? 0.759 6.141 -4.600 1.00 0.00 35 VAL A CA 10
ATOM 14698 C C . VAL A 1 35 ? 0.854 7.609 -5.000 1.00 0.00 35 VAL A C 10
ATOM 14699 O O . VAL A 1 35 ? 1.946 8.140 -5.194 1.00 0.00 35 VAL A O 10
ATOM 14712 N N . ASP A 1 36 ? -0.298 8.258 -5.121 1.00 0.00 36 ASP A N 10
ATOM 14713 C CA . ASP A 1 36 ? -0.346 9.667 -5.497 1.00 0.00 36 ASP A CA 10
ATOM 14714 C C . ASP A 1 36 ? -0.337 10.561 -4.261 1.00 0.00 36 ASP A C 10
ATOM 14715 O O . ASP A 1 36 ? -1.348 10.691 -3.570 1.00 0.00 36 ASP A O 10
ATOM 14724 N N . SER A 1 37 ? 0.811 11.170 -3.986 1.00 0.00 37 SER A N 10
ATOM 14725 C CA . SER A 1 37 ? 0.953 12.048 -2.830 1.00 0.00 37 SER A CA 10
ATOM 14726 C C . SER A 1 37 ? 1.374 13.450 -3.260 1.00 0.00 37 SER A C 10
ATOM 14727 O O . SER A 1 37 ? 2.058 14.158 -2.521 1.00 0.00 37 SER A O 10
ATOM 14735 N N . SER A 1 38 ? 0.960 13.843 -4.460 1.00 0.00 38 SER A N 10
ATOM 14736 C CA . SER A 1 38 ? 1.296 15.159 -4.991 1.00 0.00 38 SER A CA 10
ATOM 14737 C C . SER A 1 38 ? 0.500 16.250 -4.282 1.00 0.00 38 SER A C 10
ATOM 14738 O O . SER A 1 38 ? 1.007 17.346 -4.041 1.00 0.00 38 SER A O 10
ATOM 14746 N N . LYS A 1 39 ? -0.749 15.943 -3.951 1.00 0.00 39 LYS A N 10
ATOM 14747 C CA . LYS A 1 39 ? -1.617 16.896 -3.269 1.00 0.00 39 LYS A CA 10
ATOM 14748 C C . LYS A 1 39 ? -1.310 16.938 -1.776 1.00 0.00 39 LYS A C 10
ATOM 14749 O O . LYS A 1 39 ? -1.696 17.877 -1.079 1.00 0.00 39 LYS A O 10
ATOM 14768 N N . ALA A 1 40 ? -0.611 15.917 -1.290 1.00 0.00 40 ALA A N 10
ATOM 14769 C CA . ALA A 1 40 ? -0.250 15.840 0.120 1.00 0.00 40 ALA A CA 10
ATOM 14770 C C . ALA A 1 40 ? 0.868 16.824 0.454 1.00 0.00 40 ALA A C 10
ATOM 14771 O O . ALA A 1 40 ? 0.867 17.439 1.518 1.00 0.00 40 ALA A O 10
ATOM 14778 N N . GLY A 1 41 ? 1.820 16.964 -0.463 1.00 0.00 41 GLY A N 10
ATOM 14779 C CA . GLY A 1 41 ? 2.930 17.873 -0.246 1.00 0.00 41 GLY A CA 10
ATOM 14780 C C . GLY A 1 41 ? 4.265 17.255 -0.611 1.00 0.00 41 GLY A C 10
ATOM 14781 O O . GLY A 1 41 ? 4.389 16.588 -1.640 1.00 0.00 41 GLY A O 10
ATOM 14785 N N . LEU A 1 42 ? 5.268 17.478 0.230 1.00 0.00 42 LEU A N 10
ATOM 14786 C CA . LEU A 1 42 ? 6.602 16.939 -0.010 1.00 0.00 42 LEU A CA 10
ATOM 14787 C C . LEU A 1 42 ? 7.026 16.007 1.121 1.00 0.00 42 LEU A C 10
ATOM 14788 O O . LEU A 1 42 ? 8.210 15.724 1.295 1.00 0.00 42 LEU A O 10
ATOM 14804 N N . ALA A 1 43 ? 6.048 15.532 1.886 1.00 0.00 43 ALA A N 10
ATOM 14805 C CA . ALA A 1 43 ? 6.318 14.628 2.998 1.00 0.00 43 ALA A CA 10
ATOM 14806 C C . ALA A 1 43 ? 6.611 13.217 2.499 1.00 0.00 43 ALA A C 10
ATOM 14807 O O . ALA A 1 43 ? 6.138 12.795 1.444 1.00 0.00 43 ALA A O 10
ATOM 14814 N N . PRO A 1 44 ? 7.409 12.468 3.275 1.00 0.00 44 PRO A N 10
ATOM 14815 C CA . PRO A 1 44 ? 7.782 11.093 2.932 1.00 0.00 44 PRO A CA 10
ATOM 14816 C C . PRO A 1 44 ? 6.606 10.129 3.042 1.00 0.00 44 PRO A C 10
ATOM 14817 O O . PRO A 1 44 ? 5.567 10.462 3.612 1.00 0.00 44 PRO A O 10
ATOM 14828 N N . LEU A 1 45 ? 6.776 8.931 2.493 1.00 0.00 45 LEU A N 10
ATOM 14829 C CA . LEU A 1 45 ? 5.728 7.916 2.530 1.00 0.00 45 LEU A CA 10
ATOM 14830 C C . LEU A 1 45 ? 6.253 6.612 3.119 1.00 0.00 45 LEU A C 10
ATOM 14831 O O . LEU A 1 45 ? 7.337 6.151 2.761 1.00 0.00 45 LEU A O 10
ATOM 14847 N N . GLU A 1 46 ? 5.478 6.021 4.023 1.00 0.00 46 GLU A N 10
ATOM 14848 C CA . GLU A 1 46 ? 5.865 4.769 4.660 1.00 0.00 46 GLU A CA 10
ATOM 14849 C C . GLU A 1 46 ? 4.848 3.671 4.366 1.00 0.00 46 GLU A C 10
ATOM 14850 O O . GLU A 1 46 ? 3.654 3.937 4.224 1.00 0.00 46 GLU A O 10
ATOM 14862 N N . VAL A 1 47 ? 5.329 2.435 4.274 1.00 0.00 47 VAL A N 10
ATOM 14863 C CA . VAL A 1 47 ? 4.463 1.295 3.996 1.00 0.00 47 VAL A CA 10
ATOM 14864 C C . VAL A 1 47 ? 4.825 0.103 4.876 1.00 0.00 47 VAL A C 10
ATOM 14865 O O . VAL A 1 47 ? 5.983 -0.070 5.257 1.00 0.00 47 VAL A O 10
ATOM 14878 N N . ARG A 1 48 ? 3.827 -0.716 5.192 1.00 0.00 48 ARG A N 10
ATOM 14879 C CA . ARG A 1 48 ? 4.041 -1.893 6.026 1.00 0.00 48 ARG A CA 10
ATOM 14880 C C . ARG A 1 48 ? 3.020 -2.980 5.703 1.00 0.00 48 ARG A C 10
ATOM 14881 O O . ARG A 1 48 ? 1.834 -2.702 5.533 1.00 0.00 48 ARG A O 10
ATOM 14902 N N . VAL A 1 49 ? 3.492 -4.221 5.619 1.00 0.00 49 VAL A N 10
ATOM 14903 C CA . VAL A 1 49 ? 2.621 -5.351 5.318 1.00 0.00 49 VAL A CA 10
ATOM 14904 C C . VAL A 1 49 ? 2.631 -6.370 6.450 1.00 0.00 49 VAL A C 10
ATOM 14905 O O . VAL A 1 49 ? 3.690 -6.841 6.868 1.00 0.00 49 VAL A O 10
ATOM 14918 N N . LEU A 1 50 ? 1.445 -6.708 6.945 1.00 0.00 50 LEU A N 10
ATOM 14919 C CA . LEU A 1 50 ? 1.316 -7.674 8.031 1.00 0.00 50 LEU A CA 10
ATOM 14920 C C . LEU A 1 50 ? 0.405 -8.828 7.627 1.00 0.00 50 LEU A C 10
ATOM 14921 O O . LEU A 1 50 ? -0.751 -8.621 7.261 1.00 0.00 50 LEU A O 10
ATOM 14937 N N . GLY A 1 51 ? 0.933 -10.046 7.701 1.00 0.00 51 GLY A N 10
ATOM 14938 C CA . GLY A 1 51 ? 0.152 -11.216 7.342 1.00 0.00 51 GLY A CA 10
ATOM 14939 C C . GLY A 1 51 ? -1.095 -11.363 8.191 1.00 0.00 51 GLY A C 10
ATOM 14940 O O . GLY A 1 51 ? -1.375 -10.545 9.067 1.00 0.00 51 GLY A O 10
ATOM 14944 N N . PRO A 1 52 ? -1.868 -12.428 7.933 1.00 0.00 52 PRO A N 10
ATOM 14945 C CA . PRO A 1 52 ? -3.106 -12.705 8.669 1.00 0.00 52 PRO A CA 10
ATOM 14946 C C . PRO A 1 52 ? -2.842 -13.123 10.112 1.00 0.00 52 PRO A C 10
ATOM 14947 O O . PRO A 1 52 ? -3.464 -12.610 11.041 1.00 0.00 52 PRO A O 10
ATOM 14958 N N . ARG A 1 53 ? -1.914 -14.059 10.290 1.00 0.00 53 ARG A N 10
ATOM 14959 C CA . ARG A 1 53 ? -1.567 -14.546 11.620 1.00 0.00 53 ARG A CA 10
ATOM 14960 C C . ARG A 1 53 ? -0.718 -13.524 12.370 1.00 0.00 53 ARG A C 10
ATOM 14961 O O . ARG A 1 53 ? -0.862 -13.351 13.579 1.00 0.00 53 ARG A O 10
ATOM 14982 N N . GLY A 1 54 ? 0.168 -12.850 11.643 1.00 0.00 54 GLY A N 10
ATOM 14983 C CA . GLY A 1 54 ? 1.027 -11.855 12.256 1.00 0.00 54 GLY A CA 10
ATOM 14984 C C . GLY A 1 54 ? 2.434 -11.877 11.691 1.00 0.00 54 GLY A C 10
ATOM 14985 O O . GLY A 1 54 ? 3.402 -11.613 12.406 1.00 0.00 54 GLY A O 10
ATOM 14989 N N . LEU A 1 55 ? 2.549 -12.195 10.407 1.00 0.00 55 LEU A N 10
ATOM 14990 C CA . LEU A 1 55 ? 3.849 -12.252 9.747 1.00 0.00 55 LEU A CA 10
ATOM 14991 C C . LEU A 1 55 ? 4.268 -10.872 9.249 1.00 0.00 55 LEU A C 10
ATOM 14992 O O . LEU A 1 55 ? 3.429 -10.055 8.874 1.00 0.00 55 LEU A O 10
ATOM 15008 N N . VAL A 1 56 ? 5.574 -10.622 9.248 1.00 0.00 56 VAL A N 10
ATOM 15009 C CA . VAL A 1 56 ? 6.105 -9.342 8.794 1.00 0.00 56 VAL A CA 10
ATOM 15010 C C . VAL A 1 56 ? 6.802 -9.484 7.446 1.00 0.00 56 VAL A C 10
ATOM 15011 O O . VAL A 1 56 ? 7.696 -10.314 7.282 1.00 0.00 56 VAL A O 10
ATOM 15024 N N . GLU A 1 57 ? 6.387 -8.668 6.483 1.00 0.00 57 GLU A N 10
ATOM 15025 C CA . GLU A 1 57 ? 6.971 -8.703 5.147 1.00 0.00 57 GLU A CA 10
ATOM 15026 C C . GLU A 1 57 ? 7.418 -7.310 4.711 1.00 0.00 57 GLU A C 10
ATOM 15027 O O . GLU A 1 57 ? 6.748 -6.309 4.964 1.00 0.00 57 GLU A O 10
ATOM 15039 N N . PRO A 1 58 ? 8.577 -7.244 4.041 1.00 0.00 58 PRO A N 10
ATOM 15040 C CA . PRO A 1 58 ? 9.141 -5.980 3.556 1.00 0.00 58 PRO A CA 10
ATOM 15041 C C . PRO A 1 58 ? 8.330 -5.387 2.408 1.00 0.00 58 PRO A C 10
ATOM 15042 O O . PRO A 1 58 ? 7.455 -6.047 1.847 1.00 0.00 58 PRO A O 10
ATOM 15053 N N . VAL A 1 59 ? 8.626 -4.139 2.063 1.00 0.00 59 VAL A N 10
ATOM 15054 C CA . VAL A 1 59 ? 7.927 -3.457 0.981 1.00 0.00 59 VAL A CA 10
ATOM 15055 C C . VAL A 1 59 ? 8.889 -2.625 0.142 1.00 0.00 59 VAL A C 10
ATOM 15056 O O . VAL A 1 59 ? 9.890 -2.120 0.647 1.00 0.00 59 VAL A O 10
ATOM 15069 N N . ASN A 1 60 ? 8.577 -2.485 -1.143 1.00 0.00 60 ASN A N 10
ATOM 15070 C CA . ASN A 1 60 ? 9.416 -1.713 -2.053 1.00 0.00 60 ASN A CA 10
ATOM 15071 C C . ASN A 1 60 ? 8.855 -0.307 -2.247 1.00 0.00 60 ASN A C 10
ATOM 15072 O O . ASN A 1 60 ? 7.645 -0.121 -2.369 1.00 0.00 60 ASN A O 10
ATOM 15083 N N . VAL A 1 61 ? 9.745 0.680 -2.276 1.00 0.00 61 VAL A N 10
ATOM 15084 C CA . VAL A 1 61 ? 9.341 2.068 -2.458 1.00 0.00 61 VAL A CA 10
ATOM 15085 C C . VAL A 1 61 ? 10.187 2.753 -3.526 1.00 0.00 61 VAL A C 10
ATOM 15086 O O . VAL A 1 61 ? 11.415 2.789 -3.432 1.00 0.00 61 VAL A O 10
ATOM 15099 N N . VAL A 1 62 ? 9.523 3.293 -4.543 1.00 0.00 62 VAL A N 10
ATOM 15100 C CA . VAL A 1 62 ? 10.214 3.979 -5.629 1.00 0.00 62 VAL A CA 10
ATOM 15101 C C . VAL A 1 62 ? 9.441 5.213 -6.081 1.00 0.00 62 VAL A C 10
ATOM 15102 O O . VAL A 1 62 ? 8.243 5.141 -6.352 1.00 0.00 62 VAL A O 10
ATOM 15115 N N . ASP A 1 63 ? 10.135 6.342 -6.158 1.00 0.00 63 ASP A N 10
ATOM 15116 C CA . ASP A 1 63 ? 9.515 7.594 -6.578 1.00 0.00 63 ASP A CA 10
ATOM 15117 C C . ASP A 1 63 ? 9.528 7.723 -8.099 1.00 0.00 63 ASP A C 10
ATOM 15118 O O . ASP A 1 63 ? 10.554 7.505 -8.741 1.00 0.00 63 ASP A O 10
ATOM 15127 N N . ASN A 1 64 ? 8.380 8.077 -8.667 1.00 0.00 64 ASN A N 10
ATOM 15128 C CA . ASN A 1 64 ? 8.258 8.233 -10.112 1.00 0.00 64 ASN A CA 10
ATOM 15129 C C . ASN A 1 64 ? 8.959 9.505 -10.582 1.00 0.00 64 ASN A C 10
ATOM 15130 O O . ASN A 1 64 ? 9.728 9.483 -11.542 1.00 0.00 64 ASN A O 10
ATOM 15141 N N . GLY A 1 65 ? 8.686 10.611 -9.897 1.00 0.00 65 GLY A N 10
ATOM 15142 C CA . GLY A 1 65 ? 9.298 11.877 -10.259 1.00 0.00 65 GLY A CA 10
ATOM 15143 C C . GLY A 1 65 ? 8.278 12.916 -10.678 1.00 0.00 65 GLY A C 10
ATOM 15144 O O . GLY A 1 65 ? 8.553 14.115 -10.646 1.00 0.00 65 GLY A O 10
ATOM 15148 N N . ASP A 1 66 ? 7.096 12.456 -11.074 1.00 0.00 66 ASP A N 10
ATOM 15149 C CA . ASP A 1 66 ? 6.030 13.354 -11.503 1.00 0.00 66 ASP A CA 10
ATOM 15150 C C . ASP A 1 66 ? 5.149 13.753 -10.323 1.00 0.00 66 ASP A C 10
ATOM 15151 O O . ASP A 1 66 ? 4.789 14.919 -10.169 1.00 0.00 66 ASP A O 10
ATOM 15160 N N . GLY A 1 67 ? 4.803 12.774 -9.492 1.00 0.00 67 GLY A N 10
ATOM 15161 C CA . GLY A 1 67 ? 3.965 13.042 -8.338 1.00 0.00 67 GLY A CA 10
ATOM 15162 C C . GLY A 1 67 ? 3.347 11.782 -7.765 1.00 0.00 67 GLY A C 10
ATOM 15163 O O . GLY A 1 67 ? 2.231 11.810 -7.245 1.00 0.00 67 GLY A O 10
ATOM 15167 N N . THR A 1 68 ? 4.072 10.673 -7.861 1.00 0.00 68 THR A N 10
ATOM 15168 C CA . THR A 1 68 ? 3.587 9.396 -7.350 1.00 0.00 68 THR A CA 10
ATOM 15169 C C . THR A 1 68 ? 4.743 8.501 -6.920 1.00 0.00 68 THR A C 10
ATOM 15170 O O . THR A 1 68 ? 5.911 8.866 -7.062 1.00 0.00 68 THR A O 10
ATOM 15181 N N . HIS A 1 69 ? 4.412 7.326 -6.393 1.00 0.00 69 HIS A N 10
ATOM 15182 C CA . HIS A 1 69 ? 5.424 6.377 -5.942 1.00 0.00 69 HIS A CA 10
ATOM 15183 C C . HIS A 1 69 ? 4.958 4.942 -6.161 1.00 0.00 69 HIS A C 10
ATOM 15184 O O . HIS A 1 69 ? 3.840 4.577 -5.793 1.00 0.00 69 HIS A O 10
ATOM 15199 N N . THR A 1 70 ? 5.821 4.129 -6.763 1.00 0.00 70 THR A N 10
ATOM 15200 C CA . THR A 1 70 ? 5.497 2.734 -7.031 1.00 0.00 70 THR A CA 10
ATOM 15201 C C . THR A 1 70 ? 5.915 1.838 -5.870 1.00 0.00 70 THR A C 10
ATOM 15202 O O . THR A 1 70 ? 6.990 2.011 -5.296 1.00 0.00 70 THR A O 10
ATOM 15213 N N . VAL A 1 71 ? 5.058 0.882 -5.529 1.00 0.00 71 VAL A N 10
ATOM 15214 C CA . VAL A 1 71 ? 5.338 -0.042 -4.437 1.00 0.00 71 VAL A CA 10
ATOM 15215 C C . VAL A 1 71 ? 5.116 -1.487 -4.868 1.00 0.00 71 VAL A C 10
ATOM 15216 O O . VAL A 1 71 ? 3.982 -1.914 -5.091 1.00 0.00 71 VAL A O 10
ATOM 15229 N N . THR A 1 72 ? 6.206 -2.239 -4.984 1.00 0.00 72 THR A N 10
ATOM 15230 C CA . THR A 1 72 ? 6.131 -3.637 -5.389 1.00 0.00 72 THR A CA 10
ATOM 15231 C C . THR A 1 72 ? 6.253 -4.566 -4.187 1.00 0.00 72 THR A C 10
ATOM 15232 O O . THR A 1 72 ? 6.978 -4.273 -3.235 1.00 0.00 72 THR A O 10
ATOM 15243 N N . TYR A 1 73 ? 5.543 -5.687 -4.236 1.00 0.00 73 TYR A N 10
ATOM 15244 C CA . TYR A 1 73 ? 5.571 -6.658 -3.149 1.00 0.00 73 TYR A CA 10
ATOM 15245 C C . TYR A 1 73 ? 4.986 -7.994 -3.597 1.00 0.00 73 TYR A C 10
ATOM 15246 O O . TYR A 1 73 ? 4.386 -8.095 -4.669 1.00 0.00 73 TYR A O 10
ATOM 15264 N N . THR A 1 74 ? 5.163 -9.018 -2.768 1.00 0.00 74 THR A N 10
ATOM 15265 C CA . THR A 1 74 ? 4.656 -10.349 -3.078 1.00 0.00 74 THR A CA 10
ATOM 15266 C C . THR A 1 74 ? 4.224 -11.080 -1.812 1.00 0.00 74 THR A C 10
ATOM 15267 O O . THR A 1 74 ? 5.041 -11.433 -0.960 1.00 0.00 74 THR A O 10
ATOM 15278 N N . PRO A 1 75 ? 2.910 -11.316 -1.682 1.00 0.00 75 PRO A N 10
ATOM 15279 C CA . PRO A 1 75 ? 2.342 -12.009 -0.523 1.00 0.00 75 PRO A CA 10
ATOM 15280 C C . PRO A 1 75 ? 2.709 -13.489 -0.494 1.00 0.00 75 PRO A C 10
ATOM 15281 O O . PRO A 1 75 ? 2.038 -14.317 -1.110 1.00 0.00 75 PRO A O 10
ATOM 15292 N N . SER A 1 76 ? 3.779 -13.815 0.225 1.00 0.00 76 SER A N 10
ATOM 15293 C CA . SER A 1 76 ? 4.236 -15.195 0.331 1.00 0.00 76 SER A CA 10
ATOM 15294 C C . SER A 1 76 ? 3.057 -16.161 0.320 1.00 0.00 76 SER A C 10
ATOM 15295 O O . SER A 1 76 ? 2.960 -17.028 -0.547 1.00 0.00 76 SER A O 10
ATOM 15303 N N . GLN A 1 77 ? 2.162 -16.005 1.291 1.00 0.00 77 GLN A N 10
ATOM 15304 C CA . GLN A 1 77 ? 0.990 -16.865 1.395 1.00 0.00 77 GLN A CA 10
ATOM 15305 C C . GLN A 1 77 ? -0.293 -16.060 1.210 1.00 0.00 77 GLN A C 10
ATOM 15306 O O . GLN A 1 77 ? -0.269 -14.829 1.212 1.00 0.00 77 GLN A O 10
ATOM 15320 N N . GLU A 1 78 ? -1.410 -16.763 1.053 1.00 0.00 78 GLU A N 10
ATOM 15321 C CA . GLU A 1 78 ? -2.702 -16.112 0.866 1.00 0.00 78 GLU A CA 10
ATOM 15322 C C . GLU A 1 78 ? -3.376 -15.847 2.210 1.00 0.00 78 GLU A C 10
ATOM 15323 O O . GLU A 1 78 ? -2.930 -16.336 3.248 1.00 0.00 78 GLU A O 10
ATOM 15335 N N . GLY A 1 79 ? -4.451 -15.066 2.182 1.00 0.00 79 GLY A N 10
ATOM 15336 C CA . GLY A 1 79 ? -5.169 -14.748 3.402 1.00 0.00 79 GLY A CA 10
ATOM 15337 C C . GLY A 1 79 ? -5.391 -13.258 3.572 1.00 0.00 79 GLY A C 10
ATOM 15338 O O . GLY A 1 79 ? -4.952 -12.447 2.757 1.00 0.00 79 GLY A O 10
ATOM 15342 N N . PRO A 1 80 ? -6.090 -12.880 4.652 1.00 0.00 80 PRO A N 10
ATOM 15343 C CA . PRO A 1 80 ? -6.385 -11.475 4.952 1.00 0.00 80 PRO A CA 10
ATOM 15344 C C . PRO A 1 80 ? -5.141 -10.695 5.361 1.00 0.00 80 PRO A C 10
ATOM 15345 O O . PRO A 1 80 ? -4.762 -10.683 6.533 1.00 0.00 80 PRO A O 10
ATOM 15356 N N . TYR A 1 81 ? -4.511 -10.044 4.391 1.00 0.00 81 TYR A N 10
ATOM 15357 C CA . TYR A 1 81 ? -3.307 -9.263 4.652 1.00 0.00 81 TYR A CA 10
ATOM 15358 C C . TYR A 1 81 ? -3.661 -7.831 5.043 1.00 0.00 81 TYR A C 10
ATOM 15359 O O . TYR A 1 81 ? -4.822 -7.429 4.982 1.00 0.00 81 TYR A O 10
ATOM 15377 N N . MET A 1 82 ? -2.650 -7.068 5.444 1.00 0.00 82 MET A N 10
ATOM 15378 C CA . MET A 1 82 ? -2.854 -5.680 5.844 1.00 0.00 82 MET A CA 10
ATOM 15379 C C . MET A 1 82 ? -1.669 -4.814 5.426 1.00 0.00 82 MET A C 10
ATOM 15380 O O . MET A 1 82 ? -0.545 -5.020 5.886 1.00 0.00 82 MET A O 10
ATOM 15394 N N . VAL A 1 83 ? -1.927 -3.847 4.553 1.00 0.00 83 VAL A N 10
ATOM 15395 C CA . VAL A 1 83 ? -0.882 -2.950 4.074 1.00 0.00 83 VAL A CA 10
ATOM 15396 C C . VAL A 1 83 ? -1.053 -1.549 4.651 1.00 0.00 83 VAL A C 10
ATOM 15397 O O . VAL A 1 83 ? -1.811 -0.737 4.123 1.00 0.00 83 VAL A O 10
ATOM 15410 N N . SER A 1 84 ? -0.341 -1.275 5.740 1.00 0.00 84 SER A N 10
ATOM 15411 C CA . SER A 1 84 ? -0.416 0.027 6.393 1.00 0.00 84 SER A CA 10
ATOM 15412 C C . SER A 1 84 ? 0.440 1.054 5.657 1.00 0.00 84 SER A C 10
ATOM 15413 O O . SER A 1 84 ? 1.482 0.720 5.092 1.00 0.00 84 SER A O 10
ATOM 15421 N N . VAL A 1 85 ? -0.007 2.305 5.669 1.00 0.00 85 VAL A N 10
ATOM 15422 C CA . VAL A 1 85 ? 0.717 3.382 5.004 1.00 0.00 85 VAL A CA 10
ATOM 15423 C C . VAL A 1 85 ? 0.642 4.674 5.809 1.00 0.00 85 VAL A C 10
ATOM 15424 O O . VAL A 1 85 ? -0.426 5.062 6.284 1.00 0.00 85 VAL A O 10
ATOM 15437 N N . LYS A 1 86 ? 1.783 5.339 5.961 1.00 0.00 86 LYS A N 10
ATOM 15438 C CA . LYS A 1 86 ? 1.847 6.590 6.706 1.00 0.00 86 LYS A CA 10
ATOM 15439 C C . LYS A 1 86 ? 2.375 7.721 5.830 1.00 0.00 86 LYS A C 10
ATOM 15440 O O . LYS A 1 86 ? 2.877 7.484 4.731 1.00 0.00 86 LYS A O 10
ATOM 15459 N N . TYR A 1 87 ? 2.259 8.949 6.323 1.00 0.00 87 TYR A N 10
ATOM 15460 C CA . TYR A 1 87 ? 2.723 10.116 5.583 1.00 0.00 87 TYR A CA 10
ATOM 15461 C C . TYR A 1 87 ? 3.055 11.264 6.530 1.00 0.00 87 TYR A C 10
ATOM 15462 O O . TYR A 1 87 ? 2.162 11.900 7.089 1.00 0.00 87 TYR A O 10
ATOM 15480 N N . ALA A 1 88 ? 4.347 11.526 6.704 1.00 0.00 88 ALA A N 10
ATOM 15481 C CA . ALA A 1 88 ? 4.798 12.600 7.580 1.00 0.00 88 ALA A CA 10
ATOM 15482 C C . ALA A 1 88 ? 4.438 12.310 9.033 1.00 0.00 88 ALA A C 10
ATOM 15483 O O . ALA A 1 88 ? 3.998 13.198 9.763 1.00 0.00 88 ALA A O 10
ATOM 15490 N N . ASP A 1 89 ? 4.627 11.061 9.448 1.00 0.00 89 ASP A N 10
ATOM 15491 C CA . ASP A 1 89 ? 4.322 10.655 10.814 1.00 0.00 89 ASP A CA 10
ATOM 15492 C C . ASP A 1 89 ? 2.834 10.811 11.108 1.00 0.00 89 ASP A C 10
ATOM 15493 O O . ASP A 1 89 ? 2.445 11.149 12.226 1.00 0.00 89 ASP A O 10
ATOM 15502 N N . GLU A 1 90 ? 2.006 10.564 10.098 1.00 0.00 90 GLU A N 10
ATOM 15503 C CA . GLU A 1 90 ? 0.560 10.680 10.249 1.00 0.00 90 GLU A CA 10
ATOM 15504 C C . GLU A 1 90 ? -0.161 9.647 9.388 1.00 0.00 90 GLU A C 10
ATOM 15505 O O . GLU A 1 90 ? -0.246 9.791 8.169 1.00 0.00 90 GLU A O 10
ATOM 15517 N N . GLU A 1 91 ? -0.680 8.606 10.033 1.00 0.00 91 GLU A N 10
ATOM 15518 C CA . GLU A 1 91 ? -1.392 7.548 9.326 1.00 0.00 91 GLU A CA 10
ATOM 15519 C C . GLU A 1 91 ? -2.470 8.133 8.417 1.00 0.00 91 GLU A C 10
ATOM 15520 O O . GLU A 1 91 ? -3.437 8.732 8.888 1.00 0.00 91 GLU A O 10
ATOM 15532 N N . ILE A 1 92 ? -2.295 7.953 7.113 1.00 0.00 92 ILE A N 10
ATOM 15533 C CA . ILE A 1 92 ? -3.252 8.461 6.138 1.00 0.00 92 ILE A CA 10
ATOM 15534 C C . ILE A 1 92 ? -4.665 7.980 6.450 1.00 0.00 92 ILE A C 10
ATOM 15535 O O . ILE A 1 92 ? -4.868 6.930 7.061 1.00 0.00 92 ILE A O 10
ATOM 15551 N N . PRO A 1 93 ? -5.666 8.764 6.023 1.00 0.00 93 PRO A N 10
ATOM 15552 C CA . PRO A 1 93 ? -7.077 8.437 6.244 1.00 0.00 93 PRO A CA 10
ATOM 15553 C C . PRO A 1 93 ? -7.531 7.238 5.418 1.00 0.00 93 PRO A C 10
ATOM 15554 O O . PRO A 1 93 ? -8.714 6.896 5.401 1.00 0.00 93 PRO A O 10
ATOM 15565 N N . ARG A 1 94 ? -6.585 6.605 4.733 1.00 0.00 94 ARG A N 10
ATOM 15566 C CA . ARG A 1 94 ? -6.889 5.445 3.903 1.00 0.00 94 ARG A CA 10
ATOM 15567 C C . ARG A 1 94 ? -6.141 4.211 4.401 1.00 0.00 94 ARG A C 10
ATOM 15568 O O . ARG A 1 94 ? -6.213 3.142 3.792 1.00 0.00 94 ARG A O 10
ATOM 15589 N N . SER A 1 95 ? -5.424 4.365 5.509 1.00 0.00 95 SER A N 10
ATOM 15590 C CA . SER A 1 95 ? -4.660 3.266 6.085 1.00 0.00 95 SER A CA 10
ATOM 15591 C C . SER A 1 95 ? -5.158 2.936 7.489 1.00 0.00 95 SER A C 10
ATOM 15592 O O . SER A 1 95 ? -5.703 3.782 8.198 1.00 0.00 95 SER A O 10
ATOM 15600 N N . PRO A 1 96 ? -4.966 1.673 7.902 1.00 0.00 96 PRO A N 10
ATOM 15601 C CA . PRO A 1 96 ? -4.319 0.658 7.068 1.00 0.00 96 PRO A CA 10
ATOM 15602 C C . PRO A 1 96 ? -5.184 0.241 5.884 1.00 0.00 96 PRO A C 10
ATOM 15603 O O . PRO A 1 96 ? -6.319 0.698 5.741 1.00 0.00 96 PRO A O 10
ATOM 15614 N N . PHE A 1 97 ? -4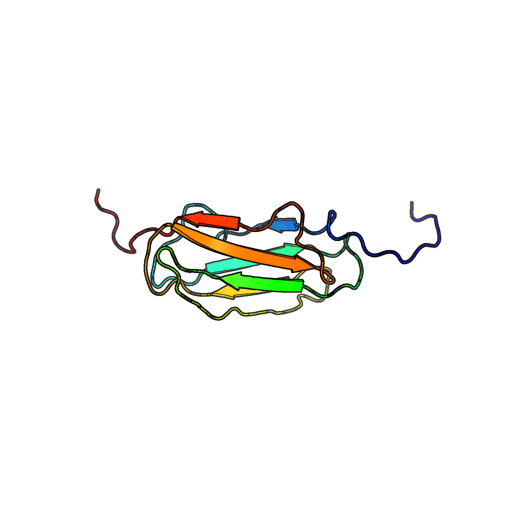.642 -0.628 5.037 1.00 0.00 97 PHE A N 10
ATOM 15615 C CA . PHE A 1 97 ? -5.366 -1.105 3.864 1.00 0.00 97 PHE A CA 10
ATOM 15616 C C . PHE A 1 97 ? -5.648 -2.601 3.970 1.00 0.00 97 PHE A C 10
ATOM 15617 O O . PHE A 1 97 ? -4.728 -3.411 4.097 1.00 0.00 97 PHE A O 10
ATOM 15634 N N . LYS A 1 98 ? -6.926 -2.962 3.918 1.00 0.00 98 LYS A N 10
ATOM 15635 C CA . LYS A 1 98 ? -7.330 -4.359 4.008 1.00 0.00 98 LYS A CA 10
ATOM 15636 C C . LYS A 1 98 ? -7.176 -5.058 2.661 1.00 0.00 98 LYS A C 10
ATOM 15637 O O . LYS A 1 98 ? -7.946 -4.816 1.732 1.00 0.00 98 LYS A O 10
ATOM 15656 N N . VAL A 1 99 ? -6.174 -5.926 2.562 1.00 0.00 99 VAL A N 10
ATOM 15657 C CA . VAL A 1 99 ? -5.920 -6.663 1.329 1.00 0.00 99 VAL A CA 10
ATOM 15658 C C . VAL A 1 99 ? -6.034 -8.166 1.553 1.00 0.00 99 VAL A C 10
ATOM 15659 O O . VAL A 1 99 ? -5.159 -8.783 2.161 1.00 0.00 99 VAL A O 10
ATOM 15672 N N . LYS A 1 100 ? -7.119 -8.752 1.057 1.00 0.00 100 LYS A N 10
ATOM 15673 C CA . LYS A 1 100 ? -7.349 -10.185 1.201 1.00 0.00 100 LYS A CA 10
ATOM 15674 C C . LYS A 1 100 ? -6.729 -10.955 0.039 1.00 0.00 100 LYS A C 10
ATOM 15675 O O . LYS A 1 100 ? -7.311 -11.040 -1.044 1.00 0.00 100 LYS A O 10
ATOM 15694 N N . VAL A 1 101 ? -5.546 -11.514 0.270 1.00 0.00 101 VAL A N 10
ATOM 15695 C CA . VAL A 1 101 ? -4.848 -12.279 -0.757 1.00 0.00 101 VAL A CA 10
ATOM 15696 C C . VAL A 1 101 ? -5.614 -13.549 -1.112 1.00 0.00 101 VAL A C 10
ATOM 15697 O O . VAL A 1 101 ? -6.324 -14.112 -0.278 1.00 0.00 101 VAL A O 10
ATOM 15710 N N . LEU A 1 102 ? -5.464 -13.996 -2.353 1.00 0.00 102 LEU A N 10
ATOM 15711 C CA . LEU A 1 102 ? -6.141 -15.201 -2.820 1.00 0.00 102 LEU A CA 10
ATOM 15712 C C . LEU A 1 102 ? -5.132 -16.261 -3.250 1.00 0.00 102 LEU A C 10
ATOM 15713 O O . LEU A 1 102 ? -4.000 -15.959 -3.627 1.00 0.00 102 LEU A O 10
ATOM 15729 N N . PRO A 1 103 ? -5.550 -17.534 -3.194 1.00 0.00 103 PRO A N 10
ATOM 15730 C CA . PRO A 1 103 ? -4.699 -18.665 -3.576 1.00 0.00 103 PRO A CA 10
ATOM 15731 C C . PRO A 1 103 ? -4.440 -18.713 -5.079 1.00 0.00 103 PRO A C 10
ATOM 15732 O O . PRO A 1 103 ? -5.370 -18.838 -5.876 1.00 0.00 103 PRO A O 10
ATOM 15743 N N . THR A 1 104 ? -3.170 -18.613 -5.459 1.00 0.00 104 THR A N 10
ATOM 15744 C CA . THR A 1 104 ? -2.789 -18.645 -6.865 1.00 0.00 104 THR A CA 10
ATOM 15745 C C . THR A 1 104 ? -3.617 -19.666 -7.637 1.00 0.00 104 THR A C 10
ATOM 15746 O O . THR A 1 104 ? -3.832 -19.524 -8.840 1.00 0.00 104 THR A O 10
ATOM 15757 N N . TYR A 1 105 ? -4.080 -20.696 -6.936 1.00 0.00 105 TYR A N 10
ATOM 15758 C CA . TYR A 1 105 ? -4.883 -21.742 -7.556 1.00 0.00 105 TYR A CA 10
ATOM 15759 C C . TYR A 1 105 ? -6.345 -21.316 -7.664 1.00 0.00 105 TYR A C 10
ATOM 15760 O O . TYR A 1 105 ? -7.254 -22.122 -7.470 1.00 0.00 105 TYR A O 10
ATOM 15778 N N . ASP A 1 106 ? -6.561 -20.043 -7.975 1.00 0.00 106 ASP A N 10
ATOM 15779 C CA . ASP A 1 106 ? -7.910 -19.507 -8.111 1.00 0.00 106 ASP A CA 10
ATOM 15780 C C . ASP A 1 106 ? -8.850 -20.139 -7.089 1.00 0.00 106 ASP A C 10
ATOM 15781 O O . ASP A 1 106 ? -10.050 -20.268 -7.332 1.00 0.00 106 ASP A O 10
ATOM 15790 N N . ALA A 1 107 ? -8.298 -20.531 -5.946 1.00 0.00 107 ALA A N 10
ATOM 15791 C CA . ALA A 1 107 ? -9.087 -21.148 -4.888 1.00 0.00 107 ALA A CA 10
ATOM 15792 C C . ALA A 1 107 ? -10.037 -22.198 -5.452 1.00 0.00 107 ALA A C 10
ATOM 15793 O O . ALA A 1 107 ? -11.229 -22.201 -5.145 1.00 0.00 107 ALA A O 10
ATOM 15800 N N . SER A 1 108 ? -9.501 -23.090 -6.280 1.00 0.00 108 SER A N 10
ATOM 15801 C CA . SER A 1 108 ? -10.303 -24.143 -6.893 1.00 0.00 108 SER A CA 10
ATOM 15802 C C . SER A 1 108 ? -10.336 -25.385 -6.005 1.00 0.00 108 SER A C 10
ATOM 15803 O O . SER A 1 108 ? -10.719 -26.466 -6.448 1.00 0.00 108 SER A O 10
ATOM 15811 N N . GLY A 1 1 ? -6.442 37.472 7.920 1.00 0.00 1 GLY A N 11
ATOM 15812 C CA . GLY A 1 1 ? -6.158 38.853 7.577 1.00 0.00 1 GLY A CA 11
ATOM 15813 C C . GLY A 1 1 ? -5.130 38.976 6.470 1.00 0.00 1 GLY A C 11
ATOM 15814 O O . GLY A 1 1 ? -4.064 39.562 6.665 1.00 0.00 1 GLY A O 11
ATOM 15818 N N . SER A 1 2 ? -5.448 38.420 5.306 1.00 0.00 2 SER A N 11
ATOM 15819 C CA . SER A 1 2 ? -4.541 38.466 4.165 1.00 0.00 2 SER A CA 11
ATOM 15820 C C . SER A 1 2 ? -3.171 37.905 4.536 1.00 0.00 2 SER A C 11
ATOM 15821 O O . SER A 1 2 ? -2.139 38.486 4.201 1.00 0.00 2 SER A O 11
ATOM 15829 N N . SER A 1 3 ? -3.171 36.773 5.232 1.00 0.00 3 SER A N 11
ATOM 15830 C CA . SER A 1 3 ? -1.929 36.135 5.654 1.00 0.00 3 SER A CA 11
ATOM 15831 C C . SER A 1 3 ? -2.054 34.615 5.602 1.00 0.00 3 SER A C 11
ATOM 15832 O O . SER A 1 3 ? -3.091 34.054 5.952 1.00 0.00 3 SER A O 11
ATOM 15840 N N . GLY A 1 4 ? -0.987 33.954 5.162 1.00 0.00 4 GLY A N 11
ATOM 15841 C CA . GLY A 1 4 ? -0.997 32.507 5.071 1.00 0.00 4 GLY A CA 11
ATOM 15842 C C . GLY A 1 4 ? 0.365 31.938 4.723 1.00 0.00 4 GLY A C 11
ATOM 15843 O O . GLY A 1 4 ? 1.118 32.539 3.957 1.00 0.00 4 GLY A O 11
ATOM 15847 N N . SER A 1 5 ? 0.682 30.777 5.287 1.00 0.00 5 SER A N 11
ATOM 15848 C CA . SER A 1 5 ? 1.965 30.130 5.035 1.00 0.00 5 SER A CA 11
ATOM 15849 C C . SER A 1 5 ? 2.045 29.624 3.599 1.00 0.00 5 SER A C 11
ATOM 15850 O O . SER A 1 5 ? 1.046 29.605 2.879 1.00 0.00 5 SER A O 11
ATOM 15858 N N . SER A 1 6 ? 3.240 29.213 3.189 1.00 0.00 6 SER A N 11
ATOM 15859 C CA . SER A 1 6 ? 3.454 28.710 1.838 1.00 0.00 6 SER A CA 11
ATOM 15860 C C . SER A 1 6 ? 4.040 27.301 1.868 1.00 0.00 6 SER A C 11
ATOM 15861 O O . SER A 1 6 ? 5.148 27.088 2.358 1.00 0.00 6 SER A O 11
ATOM 15869 N N . GLY A 1 7 ? 3.284 26.341 1.342 1.00 0.00 7 GLY A N 11
ATOM 15870 C CA . GLY A 1 7 ? 3.744 24.965 1.319 1.00 0.00 7 GLY A CA 11
ATOM 15871 C C . GLY A 1 7 ? 3.386 24.213 2.585 1.00 0.00 7 GLY A C 11
ATOM 15872 O O . GLY A 1 7 ? 4.158 24.196 3.545 1.00 0.00 7 GLY A O 11
ATOM 15876 N N . VAL A 1 8 ? 2.212 23.591 2.591 1.00 0.00 8 VAL A N 11
ATOM 15877 C CA . VAL A 1 8 ? 1.753 22.834 3.751 1.00 0.00 8 VAL A CA 11
ATOM 15878 C C . VAL A 1 8 ? 1.620 21.351 3.422 1.00 0.00 8 VAL A C 11
ATOM 15879 O O . VAL A 1 8 ? 1.406 20.977 2.269 1.00 0.00 8 VAL A O 11
ATOM 15892 N N . VAL A 1 9 ? 1.748 20.510 4.443 1.00 0.00 9 VAL A N 11
ATOM 15893 C CA . VAL A 1 9 ? 1.640 19.067 4.263 1.00 0.00 9 VAL A CA 11
ATOM 15894 C C . VAL A 1 9 ? 0.270 18.561 4.699 1.00 0.00 9 VAL A C 11
ATOM 15895 O O . VAL A 1 9 ? -0.209 18.887 5.785 1.00 0.00 9 VAL A O 11
ATOM 15908 N N . ASP A 1 10 ? -0.357 17.759 3.844 1.00 0.00 10 ASP A N 11
ATOM 15909 C CA . ASP A 1 10 ? -1.673 17.204 4.139 1.00 0.00 10 ASP A CA 11
ATOM 15910 C C . ASP A 1 10 ? -1.713 15.710 3.835 1.00 0.00 10 ASP A C 11
ATOM 15911 O O . ASP A 1 10 ? -1.891 15.290 2.692 1.00 0.00 10 ASP A O 11
ATOM 15920 N N . PRO A 1 11 ? -1.543 14.887 4.880 1.00 0.00 11 PRO A N 11
ATOM 15921 C CA . PRO A 1 11 ? -1.556 13.428 4.750 1.00 0.00 11 PRO A CA 11
ATOM 15922 C C . PRO A 1 11 ? -2.945 12.887 4.425 1.00 0.00 11 PRO A C 11
ATOM 15923 O O . PRO A 1 11 ? -3.125 11.683 4.245 1.00 0.00 11 PRO A O 11
ATOM 15934 N N . SER A 1 12 ? -3.922 13.785 4.351 1.00 0.00 12 SER A N 11
ATOM 15935 C CA . SER A 1 12 ? -5.296 13.397 4.051 1.00 0.00 12 SER A CA 11
ATOM 15936 C C . SER A 1 12 ? -5.624 13.654 2.584 1.00 0.00 12 SER A C 11
ATOM 15937 O O . SER A 1 12 ? -6.788 13.636 2.184 1.00 0.00 12 SER A O 11
ATOM 15945 N N . LYS A 1 13 ? -4.589 13.893 1.785 1.00 0.00 13 LYS A N 11
ATOM 15946 C CA . LYS A 1 13 ? -4.765 14.153 0.362 1.00 0.00 13 LYS A CA 11
ATOM 15947 C C . LYS A 1 13 ? -4.078 13.079 -0.476 1.00 0.00 13 LYS A C 11
ATOM 15948 O O . LYS A 1 13 ? -4.246 13.026 -1.694 1.00 0.00 13 LYS A O 11
ATOM 15967 N N . VAL A 1 14 ? -3.302 12.226 0.184 1.00 0.00 14 VAL A N 11
ATOM 15968 C CA . VAL A 1 14 ? -2.592 11.152 -0.499 1.00 0.00 14 VAL A CA 11
ATOM 15969 C C . VAL A 1 14 ? -3.490 9.936 -0.696 1.00 0.00 14 VAL A C 11
ATOM 15970 O O . VAL A 1 14 ? -4.191 9.512 0.223 1.00 0.00 14 VAL A O 11
ATOM 15983 N N . LYS A 1 15 ? -3.465 9.377 -1.901 1.00 0.00 15 LYS A N 11
ATOM 15984 C CA . LYS A 1 15 ? -4.274 8.208 -2.220 1.00 0.00 15 LYS A CA 11
ATOM 15985 C C . LYS A 1 15 ? -3.425 7.115 -2.860 1.00 0.00 15 LYS A C 11
ATOM 15986 O O . LYS A 1 15 ? -2.244 7.320 -3.144 1.00 0.00 15 LYS A O 11
ATOM 16005 N N . ILE A 1 16 ? -4.033 5.955 -3.087 1.00 0.00 16 ILE A N 11
ATOM 16006 C CA . ILE A 1 16 ? -3.332 4.832 -3.695 1.00 0.00 16 ILE A CA 11
ATOM 16007 C C . ILE A 1 16 ? -4.288 3.958 -4.500 1.00 0.00 16 ILE A C 11
ATOM 16008 O O . ILE A 1 16 ? -5.391 3.649 -4.049 1.00 0.00 16 ILE A O 11
ATOM 16024 N N . ALA A 1 17 ? -3.857 3.561 -5.693 1.00 0.00 17 ALA A N 11
ATOM 16025 C CA . ALA A 1 17 ? -4.673 2.719 -6.559 1.00 0.00 17 ALA A CA 11
ATOM 16026 C C . ALA A 1 17 ? -3.816 1.697 -7.298 1.00 0.00 17 ALA A C 11
ATOM 16027 O O . ALA A 1 17 ? -2.623 1.911 -7.510 1.00 0.00 17 ALA A O 11
ATOM 16034 N N . GLY A 1 18 ? -4.432 0.584 -7.686 1.00 0.00 18 GLY A N 11
ATOM 16035 C CA . GLY A 1 18 ? -3.709 -0.454 -8.396 1.00 0.00 18 GLY A CA 11
ATOM 16036 C C . GLY A 1 18 ? -4.209 -1.844 -8.057 1.00 0.00 18 GLY A C 11
ATOM 16037 O O . GLY A 1 18 ? -5.115 -2.019 -7.242 1.00 0.00 18 GLY A O 11
ATOM 16041 N N . PRO A 1 19 ? -3.614 -2.864 -8.694 1.00 0.00 19 PRO A N 11
ATOM 16042 C CA . PRO A 1 19 ? -3.989 -4.263 -8.472 1.00 0.00 19 PRO A CA 11
ATOM 16043 C C . PRO A 1 19 ? -3.583 -4.761 -7.090 1.00 0.00 19 PRO A C 11
ATOM 16044 O O . PRO A 1 19 ? -4.323 -5.500 -6.443 1.00 0.00 19 PRO A O 11
ATOM 16055 N N . GLY A 1 20 ? -2.400 -4.350 -6.643 1.00 0.00 20 GLY A N 11
ATOM 16056 C CA . GLY A 1 20 ? -1.916 -4.763 -5.338 1.00 0.00 20 GLY A CA 11
ATOM 16057 C C . GLY A 1 20 ? -2.959 -4.596 -4.252 1.00 0.00 20 GLY A C 11
ATOM 16058 O O . GLY A 1 20 ? -3.037 -5.401 -3.324 1.00 0.00 20 GLY A O 11
ATOM 16062 N N . LEU A 1 21 ? -3.764 -3.544 -4.364 1.00 0.00 21 LEU A N 11
ATOM 16063 C CA . LEU A 1 21 ? -4.807 -3.270 -3.383 1.00 0.00 21 LEU A CA 11
ATOM 16064 C C . LEU A 1 21 ? -6.136 -3.879 -3.817 1.00 0.00 21 LEU A C 11
ATOM 16065 O O . LEU A 1 21 ? -6.980 -4.213 -2.985 1.00 0.00 21 LEU A O 11
ATOM 16081 N N . GLY A 1 22 ? -6.316 -4.022 -5.127 1.00 0.00 22 GLY A N 11
ATOM 16082 C CA . GLY A 1 22 ? -7.545 -4.592 -5.649 1.00 0.00 22 GLY A CA 11
ATOM 16083 C C . GLY A 1 22 ? -7.875 -5.931 -5.020 1.00 0.00 22 GLY A C 11
ATOM 16084 O O . GLY A 1 22 ? -7.043 -6.526 -4.336 1.00 0.00 22 GLY A O 11
ATOM 16088 N N . SER A 1 23 ? -9.095 -6.406 -5.250 1.00 0.00 23 SER A N 11
ATOM 16089 C CA . SER A 1 23 ? -9.536 -7.681 -4.697 1.00 0.00 23 SER A CA 11
ATOM 16090 C C . SER A 1 23 ? -9.124 -8.838 -5.601 1.00 0.00 23 SER A C 11
ATOM 16091 O O . SER A 1 23 ? -9.649 -9.945 -5.491 1.00 0.00 23 SER A O 11
ATOM 16099 N N . GLY A 1 24 ? -8.179 -8.572 -6.498 1.00 0.00 24 GLY A N 11
ATOM 16100 C CA . GLY A 1 24 ? -7.712 -9.600 -7.410 1.00 0.00 24 GLY A CA 11
ATOM 16101 C C . GLY A 1 24 ? -6.255 -9.957 -7.185 1.00 0.00 24 GLY A C 11
ATOM 16102 O O . GLY A 1 24 ? -5.505 -10.164 -8.138 1.00 0.00 24 GLY A O 11
ATOM 16106 N N . VAL A 1 25 ? -5.855 -10.028 -5.919 1.00 0.00 25 VAL A N 11
ATOM 16107 C CA . VAL A 1 25 ? -4.479 -10.362 -5.571 1.00 0.00 25 VAL A CA 11
ATOM 16108 C C . VAL A 1 25 ? -4.319 -11.860 -5.336 1.00 0.00 25 VAL A C 11
ATOM 16109 O O . VAL A 1 25 ? -5.181 -12.499 -4.732 1.00 0.00 25 VAL A O 11
ATOM 16122 N N . ARG A 1 26 ? -3.210 -12.414 -5.816 1.00 0.00 26 ARG A N 11
ATOM 16123 C CA . ARG A 1 26 ? -2.937 -13.837 -5.660 1.00 0.00 26 ARG A CA 11
ATOM 16124 C C . ARG A 1 26 ? -1.622 -14.060 -4.921 1.00 0.00 26 ARG A C 11
ATOM 16125 O O . ARG A 1 26 ? -0.689 -13.265 -5.039 1.00 0.00 26 ARG A O 11
ATOM 16146 N N . ALA A 1 27 ? -1.554 -15.147 -4.159 1.00 0.00 27 ALA A N 11
ATOM 16147 C CA . ALA A 1 27 ? -0.352 -15.475 -3.403 1.00 0.00 27 ALA A CA 11
ATOM 16148 C C . ALA A 1 27 ? 0.815 -15.789 -4.334 1.00 0.00 27 ALA A C 11
ATOM 16149 O O . ALA A 1 27 ? 0.615 -16.198 -5.478 1.00 0.00 27 ALA A O 11
ATOM 16156 N N . ARG A 1 28 ? 2.031 -15.596 -3.837 1.00 0.00 28 ARG A N 11
ATOM 16157 C CA . ARG A 1 28 ? 3.229 -15.857 -4.626 1.00 0.00 28 ARG A CA 11
ATOM 16158 C C . ARG A 1 28 ? 3.146 -15.169 -5.985 1.00 0.00 28 ARG A C 11
ATOM 16159 O O . ARG A 1 28 ? 3.519 -15.744 -7.007 1.00 0.00 28 ARG A O 11
ATOM 16180 N N . VAL A 1 29 ? 2.655 -13.933 -5.987 1.00 0.00 29 VAL A N 11
ATOM 16181 C CA . VAL A 1 29 ? 2.522 -13.166 -7.220 1.00 0.00 29 VAL A CA 11
ATOM 16182 C C . VAL A 1 29 ? 3.037 -11.742 -7.039 1.00 0.00 29 VAL A C 11
ATOM 16183 O O . VAL A 1 29 ? 2.997 -11.191 -5.937 1.00 0.00 29 VAL A O 11
ATOM 16196 N N . LEU A 1 30 ? 3.519 -11.150 -8.126 1.00 0.00 30 LEU A N 11
ATOM 16197 C CA . LEU A 1 30 ? 4.040 -9.789 -8.088 1.00 0.00 30 LEU A CA 11
ATOM 16198 C C . LEU A 1 30 ? 2.907 -8.773 -7.978 1.00 0.00 30 LEU A C 11
ATOM 16199 O O . LEU A 1 30 ? 2.132 -8.591 -8.915 1.00 0.00 30 LEU A O 11
ATOM 16215 N N . GLN A 1 31 ? 2.820 -8.116 -6.827 1.00 0.00 31 GLN A N 11
ATOM 16216 C CA . GLN A 1 31 ? 1.781 -7.118 -6.594 1.00 0.00 31 GLN A CA 11
ATOM 16217 C C . GLN A 1 31 ? 2.383 -5.720 -6.493 1.00 0.00 31 GLN A C 11
ATOM 16218 O O . GLN A 1 31 ? 3.308 -5.486 -5.715 1.00 0.00 31 GLN A O 11
ATOM 16232 N N . SER A 1 32 ? 1.852 -4.794 -7.285 1.00 0.00 32 SER A N 11
ATOM 16233 C CA . SER A 1 32 ? 2.339 -3.419 -7.288 1.00 0.00 32 SER A CA 11
ATOM 16234 C C . SER A 1 32 ? 1.183 -2.433 -7.422 1.00 0.00 32 SER A C 11
ATOM 16235 O O . SER A 1 32 ? 0.158 -2.740 -8.032 1.00 0.00 32 SER A O 11
ATOM 16243 N N . PHE A 1 33 ? 1.355 -1.248 -6.847 1.00 0.00 33 PHE A N 11
ATOM 16244 C CA . PHE A 1 33 ? 0.326 -0.216 -6.900 1.00 0.00 33 PHE A CA 11
ATOM 16245 C C . PHE A 1 33 ? 0.954 1.172 -7.002 1.00 0.00 33 PHE A C 11
ATOM 16246 O O . PHE A 1 33 ? 2.161 1.335 -6.825 1.00 0.00 33 PHE A O 11
ATOM 16263 N N . THR A 1 34 ? 0.123 2.171 -7.289 1.00 0.00 34 THR A N 11
ATOM 16264 C CA . THR A 1 34 ? 0.594 3.544 -7.416 1.00 0.00 34 THR A CA 11
ATOM 16265 C C . THR A 1 34 ? 0.099 4.405 -6.260 1.00 0.00 34 THR A C 11
ATOM 16266 O O . THR A 1 34 ? -1.091 4.408 -5.942 1.00 0.00 34 THR A O 11
ATOM 16277 N N . VAL A 1 35 ? 1.017 5.133 -5.633 1.00 0.00 35 VAL A N 11
ATOM 16278 C CA . VAL A 1 35 ? 0.672 6.000 -4.513 1.00 0.00 35 VAL A CA 11
ATOM 16279 C C . VAL A 1 35 ? 0.821 7.470 -4.890 1.00 0.00 35 VAL A C 11
ATOM 16280 O O . VAL A 1 35 ? 1.934 7.985 -4.992 1.00 0.00 35 VAL A O 11
ATOM 16293 N N . ASP A 1 36 ? -0.308 8.139 -5.092 1.00 0.00 36 ASP A N 11
ATOM 16294 C CA . ASP A 1 36 ? -0.305 9.552 -5.457 1.00 0.00 36 ASP A CA 11
ATOM 16295 C C . ASP A 1 36 ? -0.265 10.433 -4.211 1.00 0.00 36 ASP A C 11
ATOM 16296 O O . ASP A 1 36 ? -1.268 10.586 -3.514 1.00 0.00 36 ASP A O 11
ATOM 16305 N N . SER A 1 37 ? 0.902 11.009 -3.937 1.00 0.00 37 SER A N 11
ATOM 16306 C CA . SER A 1 37 ? 1.073 11.871 -2.775 1.00 0.00 37 SER A CA 11
ATOM 16307 C C . SER A 1 37 ? 1.465 13.284 -3.198 1.00 0.00 37 SER A C 11
ATOM 16308 O O . SER A 1 37 ? 2.120 14.010 -2.450 1.00 0.00 37 SER A O 11
ATOM 16316 N N . SER A 1 38 ? 1.059 13.667 -4.404 1.00 0.00 38 SER A N 11
ATOM 16317 C CA . SER A 1 38 ? 1.370 14.990 -4.931 1.00 0.00 38 SER A CA 11
ATOM 16318 C C . SER A 1 38 ? 0.516 16.058 -4.254 1.00 0.00 38 SER A C 11
ATOM 16319 O O . SER A 1 38 ? 0.982 17.167 -3.988 1.00 0.00 38 SER A O 11
ATOM 16327 N N . LYS A 1 39 ? -0.738 15.718 -3.977 1.00 0.00 39 LYS A N 11
ATOM 16328 C CA . LYS A 1 39 ? -1.659 16.644 -3.330 1.00 0.00 39 LYS A CA 11
ATOM 16329 C C . LYS A 1 39 ? -1.323 16.801 -1.851 1.00 0.00 39 LYS A C 11
ATOM 16330 O O . LYS A 1 39 ? -1.666 17.807 -1.230 1.00 0.00 39 LYS A O 11
ATOM 16349 N N . ALA A 1 40 ? -0.649 15.801 -1.292 1.00 0.00 40 ALA A N 11
ATOM 16350 C CA . ALA A 1 40 ? -0.264 15.830 0.113 1.00 0.00 40 ALA A CA 11
ATOM 16351 C C . ALA A 1 40 ? 0.833 16.859 0.360 1.00 0.00 40 ALA A C 11
ATOM 16352 O O . ALA A 1 40 ? 0.808 17.581 1.357 1.00 0.00 40 ALA A O 11
ATOM 16359 N N . GLY A 1 41 ? 1.797 16.921 -0.553 1.00 0.00 41 GLY A N 11
ATOM 16360 C CA . GLY A 1 41 ? 2.891 17.865 -0.415 1.00 0.00 41 GLY A CA 11
ATOM 16361 C C . GLY A 1 41 ? 4.233 17.251 -0.763 1.00 0.00 41 GLY A C 11
ATOM 16362 O O . GLY A 1 41 ? 4.363 16.550 -1.767 1.00 0.00 41 GLY A O 11
ATOM 16366 N N . LEU A 1 42 ? 5.235 17.515 0.069 1.00 0.00 42 LEU A N 11
ATOM 16367 C CA . LEU A 1 42 ? 6.576 16.986 -0.155 1.00 0.00 42 LEU A CA 11
ATOM 16368 C C . LEU A 1 42 ? 6.999 16.072 0.991 1.00 0.00 42 LEU A C 11
ATOM 16369 O O . LEU A 1 42 ? 8.186 15.813 1.184 1.00 0.00 42 LEU A O 11
ATOM 16385 N N . ALA A 1 43 ? 6.019 15.587 1.746 1.00 0.00 43 ALA A N 11
ATOM 16386 C CA . ALA A 1 43 ? 6.291 14.700 2.871 1.00 0.00 43 ALA A CA 11
ATOM 16387 C C . ALA A 1 43 ? 6.587 13.283 2.392 1.00 0.00 43 ALA A C 11
ATOM 16388 O O . ALA A 1 43 ? 6.119 12.845 1.341 1.00 0.00 43 ALA A O 11
ATOM 16395 N N . PRO A 1 44 ? 7.385 12.546 3.180 1.00 0.00 44 PRO A N 11
ATOM 16396 C CA . PRO A 1 44 ? 7.763 11.167 2.856 1.00 0.00 44 PRO A CA 11
ATOM 16397 C C . PRO A 1 44 ? 6.589 10.201 2.976 1.00 0.00 44 PRO A C 11
ATOM 16398 O O . PRO A 1 44 ? 5.552 10.537 3.551 1.00 0.00 44 PRO A O 11
ATOM 16409 N N . LEU A 1 45 ? 6.758 9.002 2.431 1.00 0.00 45 LEU A N 11
ATOM 16410 C CA . LEU A 1 45 ? 5.712 7.986 2.478 1.00 0.00 45 LEU A CA 11
ATOM 16411 C C . LEU A 1 45 ? 6.238 6.690 3.086 1.00 0.00 45 LEU A C 11
ATOM 16412 O O . LEU A 1 45 ? 7.340 6.246 2.765 1.00 0.00 45 LEU A O 11
ATOM 16428 N N . GLU A 1 46 ? 5.441 6.086 3.962 1.00 0.00 46 GLU A N 11
ATOM 16429 C CA . GLU A 1 46 ? 5.827 4.840 4.613 1.00 0.00 46 GLU A CA 11
ATOM 16430 C C . GLU A 1 46 ? 4.816 3.736 4.317 1.00 0.00 46 GLU A C 11
ATOM 16431 O O . GLU A 1 46 ? 3.613 3.986 4.238 1.00 0.00 46 GLU A O 11
ATOM 16443 N N . VAL A 1 47 ? 5.313 2.514 4.155 1.00 0.00 47 VAL A N 11
ATOM 16444 C CA . VAL A 1 47 ? 4.454 1.371 3.870 1.00 0.00 47 VAL A CA 11
ATOM 16445 C C . VAL A 1 47 ? 4.857 0.159 4.701 1.00 0.00 47 VAL A C 11
ATOM 16446 O O . VAL A 1 47 ? 6.040 -0.058 4.969 1.00 0.00 47 VAL A O 11
ATOM 16459 N N . ARG A 1 48 ? 3.867 -0.630 5.106 1.00 0.00 48 ARG A N 11
ATOM 16460 C CA . ARG A 1 48 ? 4.119 -1.821 5.908 1.00 0.00 48 ARG A CA 11
ATOM 16461 C C . ARG A 1 48 ? 3.092 -2.909 5.604 1.00 0.00 48 ARG A C 11
ATOM 16462 O O . ARG A 1 48 ? 1.924 -2.619 5.347 1.00 0.00 48 ARG A O 11
ATOM 16483 N N . VAL A 1 49 ? 3.537 -4.160 5.636 1.00 0.00 49 VAL A N 11
ATOM 16484 C CA . VAL A 1 49 ? 2.657 -5.292 5.364 1.00 0.00 49 VAL A CA 11
ATOM 16485 C C . VAL A 1 49 ? 2.606 -6.245 6.552 1.00 0.00 49 VAL A C 11
ATOM 16486 O O . VAL A 1 49 ? 3.642 -6.649 7.083 1.00 0.00 49 VAL A O 11
ATOM 16499 N N . LEU A 1 50 ? 1.395 -6.604 6.965 1.00 0.00 50 LEU A N 11
ATOM 16500 C CA . LEU A 1 50 ? 1.209 -7.512 8.091 1.00 0.00 50 LEU A CA 11
ATOM 16501 C C . LEU A 1 50 ? 0.347 -8.706 7.690 1.00 0.00 50 LEU A C 11
ATOM 16502 O O . LEU A 1 50 ? -0.684 -8.549 7.039 1.00 0.00 50 LEU A O 11
ATOM 16518 N N . GLY A 1 51 ? 0.779 -9.900 8.087 1.00 0.00 51 GLY A N 11
ATOM 16519 C CA . GLY A 1 51 ? 0.036 -11.103 7.762 1.00 0.00 51 GLY A CA 11
ATOM 16520 C C . GLY A 1 51 ? -1.125 -11.339 8.707 1.00 0.00 51 GLY A C 11
ATOM 16521 O O . GLY A 1 51 ? -1.304 -10.629 9.696 1.00 0.00 51 GLY A O 11
ATOM 16525 N N . PRO A 1 52 ? -1.942 -12.360 8.403 1.00 0.00 52 PRO A N 11
ATOM 16526 C CA . PRO A 1 52 ? -3.107 -12.712 9.220 1.00 0.00 52 PRO A CA 11
ATOM 16527 C C . PRO A 1 52 ? -2.712 -13.301 10.570 1.00 0.00 52 PRO A C 11
ATOM 16528 O O . PRO A 1 52 ? -3.277 -12.943 11.603 1.00 0.00 52 PRO A O 11
ATOM 16539 N N . ARG A 1 53 ? -1.739 -14.206 10.553 1.00 0.00 53 ARG A N 11
ATOM 16540 C CA . ARG A 1 53 ? -1.270 -14.845 11.776 1.00 0.00 53 ARG A CA 11
ATOM 16541 C C . ARG A 1 53 ? -0.323 -13.925 12.541 1.00 0.00 53 ARG A C 11
ATOM 16542 O O . ARG A 1 53 ? -0.314 -13.911 13.771 1.00 0.00 53 ARG A O 11
ATOM 16563 N N . GLY A 1 54 ? 0.475 -13.159 11.803 1.00 0.00 54 GLY A N 11
ATOM 16564 C CA . GLY A 1 54 ? 1.415 -12.247 12.430 1.00 0.00 54 GLY A CA 11
ATOM 16565 C C . GLY A 1 54 ? 2.761 -12.235 11.734 1.00 0.00 54 GLY A C 11
ATOM 16566 O O . GLY A 1 54 ? 3.796 -12.027 12.371 1.00 0.00 54 GLY A O 11
ATOM 16570 N N . LEU A 1 55 ? 2.752 -12.462 10.425 1.00 0.00 55 LEU A N 11
ATOM 16571 C CA . LEU A 1 55 ? 3.983 -12.479 9.643 1.00 0.00 55 LEU A CA 11
ATOM 16572 C C . LEU A 1 55 ? 4.287 -11.095 9.076 1.00 0.00 55 LEU A C 11
ATOM 16573 O O . LEU A 1 55 ? 3.377 -10.311 8.803 1.00 0.00 55 LEU A O 11
ATOM 16589 N N . VAL A 1 56 ? 5.572 -10.803 8.900 1.00 0.00 56 VAL A N 11
ATOM 16590 C CA . VAL A 1 56 ? 5.996 -9.515 8.362 1.00 0.00 56 VAL A CA 11
ATOM 16591 C C . VAL A 1 56 ? 6.578 -9.670 6.962 1.00 0.00 56 VAL A C 11
ATOM 16592 O O . VAL A 1 56 ? 7.416 -10.539 6.719 1.00 0.00 56 VAL A O 11
ATOM 16605 N N . GLU A 1 57 ? 6.129 -8.822 6.043 1.00 0.00 57 GLU A N 11
ATOM 16606 C CA . GLU A 1 57 ? 6.605 -8.865 4.665 1.00 0.00 57 GLU A CA 11
ATOM 16607 C C . GLU A 1 57 ? 7.260 -7.542 4.275 1.00 0.00 57 GLU A C 11
ATOM 16608 O O . GLU A 1 57 ? 6.820 -6.463 4.670 1.00 0.00 57 GLU A O 11
ATOM 16620 N N . PRO A 1 58 ? 8.336 -7.628 3.479 1.00 0.00 58 PRO A N 11
ATOM 16621 C CA . PRO A 1 58 ? 9.074 -6.448 3.017 1.00 0.00 58 PRO A CA 11
ATOM 16622 C C . PRO A 1 58 ? 8.277 -5.622 2.014 1.00 0.00 58 PRO A C 11
ATOM 16623 O O . PRO A 1 58 ? 7.248 -6.067 1.506 1.00 0.00 58 PRO A O 11
ATOM 16634 N N . VAL A 1 59 ? 8.759 -4.415 1.733 1.00 0.00 59 VAL A N 11
ATOM 16635 C CA . VAL A 1 59 ? 8.092 -3.526 0.789 1.00 0.00 59 VAL A CA 11
ATOM 16636 C C . VAL A 1 59 ? 9.104 -2.716 -0.013 1.00 0.00 59 VAL A C 11
ATOM 16637 O O . VAL A 1 59 ? 10.277 -2.636 0.351 1.00 0.00 59 VAL A O 11
ATOM 16650 N N . ASN A 1 60 ? 8.641 -2.114 -1.103 1.00 0.00 60 ASN A N 11
ATOM 16651 C CA . ASN A 1 60 ? 9.507 -1.310 -1.957 1.00 0.00 60 ASN A CA 11
ATOM 16652 C C . ASN A 1 60 ? 8.968 0.111 -2.093 1.00 0.00 60 ASN A C 11
ATOM 16653 O O . ASN A 1 60 ? 7.758 0.324 -2.164 1.00 0.00 60 ASN A O 11
ATOM 16664 N N . VAL A 1 61 ? 9.876 1.082 -2.129 1.00 0.00 61 VAL A N 11
ATOM 16665 C CA . VAL A 1 61 ? 9.493 2.483 -2.257 1.00 0.00 61 VAL A CA 11
ATOM 16666 C C . VAL A 1 61 ? 10.338 3.189 -3.310 1.00 0.00 61 VAL A C 11
ATOM 16667 O O . VAL A 1 61 ? 11.495 3.533 -3.066 1.00 0.00 61 VAL A O 11
ATOM 16680 N N . VAL A 1 62 ? 9.754 3.404 -4.485 1.00 0.00 62 VAL A N 11
ATOM 16681 C CA . VAL A 1 62 ? 10.452 4.071 -5.576 1.00 0.00 62 VAL A CA 11
ATOM 16682 C C . VAL A 1 62 ? 9.632 5.233 -6.125 1.00 0.00 62 VAL A C 11
ATOM 16683 O O . VAL A 1 62 ? 8.550 5.037 -6.680 1.00 0.00 62 VAL A O 11
ATOM 16696 N N . ASP A 1 63 ? 10.154 6.444 -5.966 1.00 0.00 63 ASP A N 11
ATOM 16697 C CA . ASP A 1 63 ? 9.470 7.640 -6.446 1.00 0.00 63 ASP A CA 11
ATOM 16698 C C . ASP A 1 63 ? 9.500 7.708 -7.970 1.00 0.00 63 ASP A C 11
ATOM 16699 O O . ASP A 1 63 ? 10.536 7.472 -8.591 1.00 0.00 63 ASP A O 11
ATOM 16708 N N . ASN A 1 64 ? 8.357 8.031 -8.565 1.00 0.00 64 ASN A N 11
ATOM 16709 C CA . ASN A 1 64 ? 8.252 8.128 -10.017 1.00 0.00 64 ASN A CA 11
ATOM 16710 C C . ASN A 1 64 ? 8.898 9.413 -10.525 1.00 0.00 64 ASN A C 11
ATOM 16711 O O . ASN A 1 64 ? 9.614 9.406 -11.526 1.00 0.00 64 ASN A O 11
ATOM 16722 N N . GLY A 1 65 ? 8.642 10.514 -9.825 1.00 0.00 65 GLY A N 11
ATOM 16723 C CA . GLY A 1 65 ? 9.207 11.792 -10.220 1.00 0.00 65 GLY A CA 11
ATOM 16724 C C . GLY A 1 65 ? 8.147 12.789 -10.640 1.00 0.00 65 GLY A C 11
ATOM 16725 O O . GLY A 1 65 ? 8.352 14.000 -10.548 1.00 0.00 65 GLY A O 11
ATOM 16729 N N . ASP A 1 66 ? 7.010 12.281 -11.104 1.00 0.00 66 ASP A N 11
ATOM 16730 C CA . ASP A 1 66 ? 5.913 13.137 -11.542 1.00 0.00 66 ASP A CA 11
ATOM 16731 C C . ASP A 1 66 ? 5.029 13.534 -10.363 1.00 0.00 66 ASP A C 11
ATOM 16732 O O . ASP A 1 66 ? 4.579 14.674 -10.268 1.00 0.00 66 ASP A O 11
ATOM 16741 N N . GLY A 1 67 ? 4.786 12.582 -9.467 1.00 0.00 67 GLY A N 11
ATOM 16742 C CA . GLY A 1 67 ? 3.957 12.851 -8.306 1.00 0.00 67 GLY A CA 11
ATOM 16743 C C . GLY A 1 67 ? 3.342 11.592 -7.729 1.00 0.00 67 GLY A C 11
ATOM 16744 O O . GLY A 1 67 ? 2.218 11.615 -7.225 1.00 0.00 67 GLY A O 11
ATOM 16748 N N . THR A 1 68 ? 4.079 10.488 -7.801 1.00 0.00 68 THR A N 11
ATOM 16749 C CA . THR A 1 68 ? 3.599 9.213 -7.284 1.00 0.00 68 THR A CA 11
ATOM 16750 C C . THR A 1 68 ? 4.758 8.329 -6.836 1.00 0.00 68 THR A C 11
ATOM 16751 O O . THR A 1 68 ? 5.924 8.701 -6.975 1.00 0.00 68 THR A O 11
ATOM 16762 N N . HIS A 1 69 ? 4.432 7.158 -6.301 1.00 0.00 69 HIS A N 11
ATOM 16763 C CA . HIS A 1 69 ? 5.447 6.221 -5.834 1.00 0.00 69 HIS A CA 11
ATOM 16764 C C . HIS A 1 69 ? 5.001 4.779 -6.062 1.00 0.00 69 HIS A C 11
ATOM 16765 O O . HIS A 1 69 ? 3.879 4.403 -5.719 1.00 0.00 69 HIS A O 11
ATOM 16780 N N . THR A 1 70 ? 5.886 3.976 -6.644 1.00 0.00 70 THR A N 11
ATOM 16781 C CA . THR A 1 70 ? 5.584 2.577 -6.920 1.00 0.00 70 THR A CA 11
ATOM 16782 C C . THR A 1 70 ? 6.000 1.685 -5.756 1.00 0.00 70 THR A C 11
ATOM 16783 O O . THR A 1 70 ? 7.072 1.862 -5.178 1.00 0.00 70 THR A O 11
ATOM 16794 N N . VAL A 1 71 ? 5.145 0.724 -5.418 1.00 0.00 71 VAL A N 11
ATOM 16795 C CA . VAL A 1 71 ? 5.426 -0.197 -4.323 1.00 0.00 71 VAL A CA 11
ATOM 16796 C C . VAL A 1 71 ? 5.147 -1.638 -4.734 1.00 0.00 71 VAL A C 11
ATOM 16797 O O . VAL A 1 71 ? 3.992 -2.055 -4.840 1.00 0.00 71 VAL A O 11
ATOM 16810 N N . THR A 1 72 ? 6.212 -2.399 -4.965 1.00 0.00 72 THR A N 11
ATOM 16811 C CA . THR A 1 72 ? 6.083 -3.795 -5.364 1.00 0.00 72 THR A CA 11
ATOM 16812 C C . THR A 1 72 ? 6.255 -4.728 -4.171 1.00 0.00 72 THR A C 11
ATOM 16813 O O . THR A 1 72 ? 7.080 -4.479 -3.291 1.00 0.00 72 THR A O 11
ATOM 16824 N N . TYR A 1 73 ? 5.472 -5.800 -4.146 1.00 0.00 73 TYR A N 11
ATOM 16825 C CA . TYR A 1 73 ? 5.537 -6.769 -3.060 1.00 0.00 73 TYR A CA 11
ATOM 16826 C C . TYR A 1 73 ? 5.013 -8.129 -3.510 1.00 0.00 73 TYR A C 11
ATOM 16827 O O . TYR A 1 73 ? 4.438 -8.260 -4.590 1.00 0.00 73 TYR A O 11
ATOM 16845 N N . THR A 1 74 ? 5.216 -9.141 -2.672 1.00 0.00 74 THR A N 11
ATOM 16846 C CA . THR A 1 74 ? 4.766 -10.492 -2.981 1.00 0.00 74 THR A CA 11
ATOM 16847 C C . THR A 1 74 ? 4.329 -11.230 -1.721 1.00 0.00 74 THR A C 11
ATOM 16848 O O . THR A 1 74 ? 5.141 -11.575 -0.862 1.00 0.00 74 THR A O 11
ATOM 16859 N N . PRO A 1 75 ? 3.016 -11.478 -1.604 1.00 0.00 75 PRO A N 11
ATOM 16860 C CA . PRO A 1 75 ? 2.443 -12.178 -0.451 1.00 0.00 75 PRO A CA 11
ATOM 16861 C C . PRO A 1 75 ? 2.824 -13.653 -0.420 1.00 0.00 75 PRO A C 11
ATOM 16862 O O . PRO A 1 75 ? 2.169 -14.487 -1.045 1.00 0.00 75 PRO A O 11
ATOM 16873 N N . SER A 1 76 ? 3.888 -13.970 0.311 1.00 0.00 76 SER A N 11
ATOM 16874 C CA . SER A 1 76 ? 4.359 -15.346 0.420 1.00 0.00 76 SER A CA 11
ATOM 16875 C C . SER A 1 76 ? 3.185 -16.315 0.520 1.00 0.00 76 SER A C 11
ATOM 16876 O O . SER A 1 76 ? 3.293 -17.479 0.132 1.00 0.00 76 SER A O 11
ATOM 16884 N N . GLN A 1 77 ? 2.066 -15.827 1.043 1.00 0.00 77 GLN A N 11
ATOM 16885 C CA . GLN A 1 77 ? 0.871 -16.649 1.195 1.00 0.00 77 GLN A CA 11
ATOM 16886 C C . GLN A 1 77 ? -0.392 -15.810 1.039 1.00 0.00 77 GLN A C 11
ATOM 16887 O O . GLN A 1 77 ? -0.324 -14.589 0.896 1.00 0.00 77 GLN A O 11
ATOM 16901 N N . GLU A 1 78 ? -1.545 -16.473 1.066 1.00 0.00 78 GLU A N 11
ATOM 16902 C CA . GLU A 1 78 ? -2.823 -15.786 0.926 1.00 0.00 78 GLU A CA 11
ATOM 16903 C C . GLU A 1 78 ? -3.423 -15.468 2.293 1.00 0.00 78 GLU A C 11
ATOM 16904 O O . GLU A 1 78 ? -2.903 -15.891 3.324 1.00 0.00 78 GLU A O 11
ATOM 16916 N N . GLY A 1 79 ? -4.522 -14.719 2.291 1.00 0.00 79 GLY A N 11
ATOM 16917 C CA . GLY A 1 79 ? -5.174 -14.356 3.535 1.00 0.00 79 GLY A CA 11
ATOM 16918 C C . GLY A 1 79 ? -5.407 -12.863 3.655 1.00 0.00 79 GLY A C 11
ATOM 16919 O O . GLY A 1 79 ? -4.980 -12.077 2.808 1.00 0.00 79 GLY A O 11
ATOM 16923 N N . PRO A 1 80 ? -6.102 -12.452 4.725 1.00 0.00 80 PRO A N 11
ATOM 16924 C CA . PRO A 1 80 ? -6.408 -11.041 4.976 1.00 0.00 80 PRO A CA 11
ATOM 16925 C C . PRO A 1 80 ? -5.169 -10.236 5.349 1.00 0.00 80 PRO A C 11
ATOM 16926 O O . PRO A 1 80 ? -4.906 -9.993 6.528 1.00 0.00 80 PRO A O 11
ATOM 16937 N N . TYR A 1 81 ? -4.409 -9.825 4.340 1.00 0.00 81 TYR A N 11
ATOM 16938 C CA . TYR A 1 81 ? -3.195 -9.049 4.564 1.00 0.00 81 TYR A CA 11
ATOM 16939 C C . TYR A 1 81 ? -3.525 -7.578 4.802 1.00 0.00 81 TYR A C 11
ATOM 16940 O O . TYR A 1 81 ? -4.487 -7.049 4.247 1.00 0.00 81 TYR A O 11
ATOM 16958 N N . MET A 1 82 ? -2.718 -6.925 5.631 1.00 0.00 82 MET A N 11
ATOM 16959 C CA . MET A 1 82 ? -2.921 -5.514 5.942 1.00 0.00 82 MET A CA 11
ATOM 16960 C C . MET A 1 82 ? -1.730 -4.679 5.483 1.00 0.00 82 MET A C 11
ATOM 16961 O O . MET A 1 82 ? -0.585 -4.973 5.826 1.00 0.00 82 MET A O 11
ATOM 16975 N N . VAL A 1 83 ? -2.008 -3.637 4.707 1.00 0.00 83 VAL A N 11
ATOM 16976 C CA . VAL A 1 83 ? -0.959 -2.759 4.202 1.00 0.00 83 VAL A CA 11
ATOM 16977 C C . VAL A 1 83 ? -1.055 -1.372 4.828 1.00 0.00 83 VAL A C 11
ATOM 16978 O O . VAL A 1 83 ? -1.807 -0.518 4.357 1.00 0.00 83 VAL A O 11
ATOM 16991 N N . SER A 1 84 ? -0.289 -1.153 5.892 1.00 0.00 84 SER A N 11
ATOM 16992 C CA . SER A 1 84 ? -0.291 0.130 6.585 1.00 0.00 84 SER A CA 11
ATOM 16993 C C . SER A 1 84 ? 0.494 1.174 5.796 1.00 0.00 84 SER A C 11
ATOM 16994 O O . SER A 1 84 ? 1.547 0.879 5.231 1.00 0.00 84 SER A O 11
ATOM 17002 N N . VAL A 1 85 ? -0.027 2.396 5.765 1.00 0.00 85 VAL A N 11
ATOM 17003 C CA . VAL A 1 85 ? 0.624 3.486 5.047 1.00 0.00 85 VAL A CA 11
ATOM 17004 C C . VAL A 1 85 ? 0.561 4.784 5.843 1.00 0.00 85 VAL A C 11
ATOM 17005 O O . VAL A 1 85 ? -0.505 5.188 6.310 1.00 0.00 85 VAL A O 11
ATOM 17018 N N . LYS A 1 86 ? 1.708 5.434 5.996 1.00 0.00 86 LYS A N 11
ATOM 17019 C CA . LYS A 1 86 ? 1.785 6.690 6.736 1.00 0.00 86 LYS A CA 11
ATOM 17020 C C . LYS A 1 86 ? 2.335 7.806 5.855 1.00 0.00 86 LYS A C 11
ATOM 17021 O O . LYS A 1 86 ? 2.810 7.560 4.746 1.00 0.00 86 LYS A O 11
ATOM 17040 N N . TYR A 1 87 ? 2.269 9.036 6.356 1.00 0.00 87 TYR A N 11
ATOM 17041 C CA . TYR A 1 87 ? 2.760 10.190 5.614 1.00 0.00 87 TYR A CA 11
ATOM 17042 C C . TYR A 1 87 ? 3.096 11.341 6.558 1.00 0.00 87 TYR A C 11
ATOM 17043 O O . TYR A 1 87 ? 2.205 11.983 7.114 1.00 0.00 87 TYR A O 11
ATOM 17061 N N . ALA A 1 88 ? 4.389 11.596 6.731 1.00 0.00 88 ALA A N 11
ATOM 17062 C CA . ALA A 1 88 ? 4.844 12.671 7.605 1.00 0.00 88 ALA A CA 11
ATOM 17063 C C . ALA A 1 88 ? 4.455 12.402 9.055 1.00 0.00 88 ALA A C 11
ATOM 17064 O O . ALA A 1 88 ? 4.025 13.307 9.770 1.00 0.00 88 ALA A O 11
ATOM 17071 N N . ASP A 1 89 ? 4.608 11.153 9.481 1.00 0.00 89 ASP A N 11
ATOM 17072 C CA . ASP A 1 89 ? 4.273 10.765 10.847 1.00 0.00 89 ASP A CA 11
ATOM 17073 C C . ASP A 1 89 ? 2.784 10.953 11.116 1.00 0.00 89 ASP A C 11
ATOM 17074 O O . ASP A 1 89 ? 2.385 11.330 12.216 1.00 0.00 89 ASP A O 11
ATOM 17083 N N . GLU A 1 90 ? 1.967 10.688 10.101 1.00 0.00 90 GLU A N 11
ATOM 17084 C CA . GLU A 1 90 ? 0.522 10.830 10.227 1.00 0.00 90 GLU A CA 11
ATOM 17085 C C . GLU A 1 90 ? -0.204 9.780 9.390 1.00 0.00 90 GLU A C 11
ATOM 17086 O O . GLU A 1 90 ? -0.269 9.885 8.166 1.00 0.00 90 GLU A O 11
ATOM 17098 N N . GLU A 1 91 ? -0.746 8.769 10.061 1.00 0.00 91 GLU A N 11
ATOM 17099 C CA . GLU A 1 91 ? -1.465 7.699 9.379 1.00 0.00 91 GLU A CA 11
ATOM 17100 C C . GLU A 1 91 ? -2.564 8.266 8.486 1.00 0.00 91 GLU A C 11
ATOM 17101 O O . GLU A 1 91 ? -3.503 8.902 8.967 1.00 0.00 91 GLU A O 11
ATOM 17113 N N . ILE A 1 92 ? -2.441 8.031 7.184 1.00 0.00 92 ILE A N 11
ATOM 17114 C CA . ILE A 1 92 ? -3.424 8.518 6.224 1.00 0.00 92 ILE A CA 11
ATOM 17115 C C . ILE A 1 92 ? -4.826 8.036 6.581 1.00 0.00 92 ILE A C 11
ATOM 17116 O O . ILE A 1 92 ? -5.010 6.998 7.217 1.00 0.00 92 ILE A O 11
ATOM 17132 N N . PRO A 1 93 ? -5.840 8.805 6.160 1.00 0.00 93 PRO A N 11
ATOM 17133 C CA . PRO A 1 93 ? -7.245 8.477 6.421 1.00 0.00 93 PRO A CA 11
ATOM 17134 C C . PRO A 1 93 ? -7.713 7.259 5.632 1.00 0.00 93 PRO A C 11
ATOM 17135 O O . PRO A 1 93 ? -8.895 6.916 5.645 1.00 0.00 93 PRO A O 11
ATOM 17146 N N . ARG A 1 94 ? -6.778 6.611 4.945 1.00 0.00 94 ARG A N 11
ATOM 17147 C CA . ARG A 1 94 ? -7.094 5.431 4.150 1.00 0.00 94 ARG A CA 11
ATOM 17148 C C . ARG A 1 94 ? -6.297 4.221 4.628 1.00 0.00 94 ARG A C 11
ATOM 17149 O O . ARG A 1 94 ? -6.348 3.152 4.021 1.00 0.00 94 ARG A O 11
ATOM 17170 N N . SER A 1 95 ? -5.562 4.399 5.722 1.00 0.00 95 SER A N 11
ATOM 17171 C CA . SER A 1 95 ? -4.751 3.323 6.279 1.00 0.00 95 SER A CA 11
ATOM 17172 C C . SER A 1 95 ? -5.186 3.000 7.706 1.00 0.00 95 SER A C 11
ATOM 17173 O O . SER A 1 95 ? -5.722 3.843 8.425 1.00 0.00 95 SER A O 11
ATOM 17181 N N . PRO A 1 96 ? -4.949 1.748 8.127 1.00 0.00 96 PRO A N 11
ATOM 17182 C CA . PRO A 1 96 ? -4.311 0.735 7.280 1.00 0.00 96 PRO A CA 11
ATOM 17183 C C . PRO A 1 96 ? -5.213 0.286 6.136 1.00 0.00 96 PRO A C 11
ATOM 17184 O O . PRO A 1 96 ? -6.384 0.660 6.071 1.00 0.00 96 PRO A O 11
ATOM 17195 N N . PHE A 1 97 ? -4.661 -0.522 5.236 1.00 0.00 97 PHE A N 11
ATOM 17196 C CA . PHE A 1 97 ? -5.416 -1.023 4.093 1.00 0.00 97 PHE A CA 11
ATOM 17197 C C . PHE A 1 97 ? -5.678 -2.520 4.230 1.00 0.00 97 PHE A C 11
ATOM 17198 O O . PHE A 1 97 ? -4.810 -3.277 4.662 1.00 0.00 97 PHE A O 11
ATOM 17215 N N . LYS A 1 98 ? -6.882 -2.940 3.857 1.00 0.00 98 LYS A N 11
ATOM 17216 C CA . LYS A 1 98 ? -7.262 -4.346 3.935 1.00 0.00 98 LYS A CA 11
ATOM 17217 C C . LYS A 1 98 ? -7.160 -5.014 2.568 1.00 0.00 98 LYS A C 11
ATOM 17218 O O . LYS A 1 98 ? -7.983 -4.771 1.685 1.00 0.00 98 LYS A O 11
ATOM 17237 N N . VAL A 1 99 ? -6.147 -5.858 2.401 1.00 0.00 99 VAL A N 11
ATOM 17238 C CA . VAL A 1 99 ? -5.939 -6.563 1.141 1.00 0.00 99 VAL A CA 11
ATOM 17239 C C . VAL A 1 99 ? -6.064 -8.071 1.329 1.00 0.00 99 VAL A C 11
ATOM 17240 O O . VAL A 1 99 ? -5.140 -8.726 1.813 1.00 0.00 99 VAL A O 11
ATOM 17253 N N . LYS A 1 100 ? -7.212 -8.616 0.943 1.00 0.00 100 LYS A N 11
ATOM 17254 C CA . LYS A 1 100 ? -7.459 -10.048 1.066 1.00 0.00 100 LYS A CA 11
ATOM 17255 C C . LYS A 1 100 ? -6.819 -10.812 -0.089 1.00 0.00 100 LYS A C 11
ATOM 17256 O O . LYS A 1 100 ? -7.387 -10.903 -1.178 1.00 0.00 100 LYS A O 11
ATOM 17275 N N . VAL A 1 101 ? -5.633 -11.363 0.156 1.00 0.00 101 VAL A N 11
ATOM 17276 C CA . VAL A 1 101 ? -4.918 -12.121 -0.863 1.00 0.00 101 VAL A CA 11
ATOM 17277 C C . VAL A 1 101 ? -5.620 -13.441 -1.160 1.00 0.00 101 VAL A C 11
ATOM 17278 O O . VAL A 1 101 ? -6.179 -14.076 -0.263 1.00 0.00 101 VAL A O 11
ATOM 17291 N N . LEU A 1 102 ? -5.587 -13.851 -2.423 1.00 0.00 102 LEU A N 11
ATOM 17292 C CA . LEU A 1 102 ? -6.221 -15.098 -2.839 1.00 0.00 102 LEU A CA 11
ATOM 17293 C C . LEU A 1 102 ? -5.174 -16.147 -3.198 1.00 0.00 102 LEU A C 11
ATOM 17294 O O . LEU A 1 102 ? -4.042 -15.829 -3.566 1.00 0.00 102 LEU A O 11
ATOM 17310 N N . PRO A 1 103 ? -5.557 -17.428 -3.094 1.00 0.00 103 PRO A N 11
ATOM 17311 C CA . PRO A 1 103 ? -4.667 -18.549 -3.407 1.00 0.00 103 PRO A CA 11
ATOM 17312 C C . PRO A 1 103 ? -4.374 -18.658 -4.899 1.00 0.00 103 PRO A C 11
ATOM 17313 O O . PRO A 1 103 ? -5.288 -18.769 -5.717 1.00 0.00 103 PRO A O 11
ATOM 17324 N N . THR A 1 104 ? -3.091 -18.624 -5.249 1.00 0.00 104 THR A N 11
ATOM 17325 C CA . THR A 1 104 ? -2.677 -18.718 -6.644 1.00 0.00 104 THR A CA 11
ATOM 17326 C C . THR A 1 104 ? -3.612 -19.624 -7.436 1.00 0.00 104 THR A C 11
ATOM 17327 O O . THR A 1 104 ? -3.881 -19.378 -8.613 1.00 0.00 104 THR A O 11
ATOM 17338 N N . TYR A 1 105 ? -4.108 -20.669 -6.784 1.00 0.00 105 TYR A N 11
ATOM 17339 C CA . TYR A 1 105 ? -5.014 -21.614 -7.428 1.00 0.00 105 TYR A CA 11
ATOM 17340 C C . TYR A 1 105 ? -6.447 -21.408 -6.948 1.00 0.00 105 TYR A C 11
ATOM 17341 O O . TYR A 1 105 ? -6.681 -20.828 -5.888 1.00 0.00 105 TYR A O 11
ATOM 17359 N N . ASP A 1 106 ? -7.402 -21.888 -7.737 1.00 0.00 106 ASP A N 11
ATOM 17360 C CA . ASP A 1 106 ? -8.813 -21.759 -7.394 1.00 0.00 106 ASP A CA 11
ATOM 17361 C C . ASP A 1 106 ? -9.463 -23.131 -7.242 1.00 0.00 106 ASP A C 11
ATOM 17362 O O . ASP A 1 106 ? -9.874 -23.746 -8.224 1.00 0.00 106 ASP A O 11
ATOM 17371 N N . ALA A 1 107 ? -9.549 -23.605 -6.003 1.00 0.00 107 ALA A N 11
ATOM 17372 C CA . ALA A 1 107 ? -10.149 -24.904 -5.722 1.00 0.00 107 ALA A CA 11
ATOM 17373 C C . ALA A 1 107 ? -11.279 -24.779 -4.707 1.00 0.00 107 ALA A C 11
ATOM 17374 O O . ALA A 1 107 ? -11.055 -24.873 -3.500 1.00 0.00 107 ALA A O 11
ATOM 17381 N N . SER A 1 108 ? -12.493 -24.565 -5.203 1.00 0.00 108 SER A N 11
ATOM 17382 C CA . SER A 1 108 ? -13.658 -24.422 -4.337 1.00 0.00 108 SER A CA 11
ATOM 17383 C C . SER A 1 108 ? -13.969 -25.734 -3.623 1.00 0.00 108 SER A C 11
ATOM 17384 O O . SER A 1 108 ? -13.768 -25.857 -2.416 1.00 0.00 108 SER A O 11
ATOM 17392 N N . GLY A 1 1 ? -14.590 33.595 -0.276 1.00 0.00 1 GLY A N 12
ATOM 17393 C CA . GLY A 1 1 ? -13.234 33.948 -0.655 1.00 0.00 1 GLY A CA 12
ATOM 17394 C C . GLY A 1 1 ? -12.197 33.090 0.041 1.00 0.00 1 GLY A C 12
ATOM 17395 O O . GLY A 1 1 ? -12.298 32.829 1.240 1.00 0.00 1 GLY A O 12
ATOM 17399 N N . SER A 1 2 ? -11.195 32.648 -0.714 1.00 0.00 2 SER A N 12
ATOM 17400 C CA . SER A 1 2 ? -10.137 31.808 -0.163 1.00 0.00 2 SER A CA 12
ATOM 17401 C C . SER A 1 2 ? -8.908 31.824 -1.067 1.00 0.00 2 SER A C 12
ATOM 17402 O O . SER A 1 2 ? -9.017 31.697 -2.286 1.00 0.00 2 SER A O 12
ATOM 17410 N N . SER A 1 3 ? -7.736 31.979 -0.459 1.00 0.00 3 SER A N 12
ATOM 17411 C CA . SER A 1 3 ? -6.485 32.015 -1.206 1.00 0.00 3 SER A CA 12
ATOM 17412 C C . SER A 1 3 ? -5.328 31.500 -0.355 1.00 0.00 3 SER A C 12
ATOM 17413 O O . SER A 1 3 ? -5.266 31.753 0.847 1.00 0.00 3 SER A O 12
ATOM 17421 N N . GLY A 1 4 ? -4.412 30.775 -0.990 1.00 0.00 4 GLY A N 12
ATOM 17422 C CA . GLY A 1 4 ? -3.269 30.235 -0.276 1.00 0.00 4 GLY A CA 12
ATOM 17423 C C . GLY A 1 4 ? -2.339 29.451 -1.181 1.00 0.00 4 GLY A C 12
ATOM 17424 O O . GLY A 1 4 ? -2.368 29.609 -2.401 1.00 0.00 4 GLY A O 12
ATOM 17428 N N . SER A 1 5 ? -1.508 28.604 -0.581 1.00 0.00 5 SER A N 12
ATOM 17429 C CA . SER A 1 5 ? -0.560 27.797 -1.340 1.00 0.00 5 SER A CA 12
ATOM 17430 C C . SER A 1 5 ? -0.555 26.354 -0.843 1.00 0.00 5 SER A C 12
ATOM 17431 O O . SER A 1 5 ? -0.909 26.080 0.304 1.00 0.00 5 SER A O 12
ATOM 17439 N N . SER A 1 6 ? -0.150 25.436 -1.714 1.00 0.00 6 SER A N 12
ATOM 17440 C CA . SER A 1 6 ? -0.101 24.021 -1.366 1.00 0.00 6 SER A CA 12
ATOM 17441 C C . SER A 1 6 ? 1.190 23.688 -0.624 1.00 0.00 6 SER A C 12
ATOM 17442 O O . SER A 1 6 ? 1.798 22.642 -0.851 1.00 0.00 6 SER A O 12
ATOM 17450 N N . GLY A 1 7 ? 1.603 24.586 0.265 1.00 0.00 7 GLY A N 12
ATOM 17451 C CA . GLY A 1 7 ? 2.819 24.372 1.028 1.00 0.00 7 GLY A CA 12
ATOM 17452 C C . GLY A 1 7 ? 2.629 23.370 2.151 1.00 0.00 7 GLY A C 12
ATOM 17453 O O . GLY A 1 7 ? 3.250 22.308 2.156 1.00 0.00 7 GLY A O 12
ATOM 17457 N N . VAL A 1 8 ? 1.770 23.711 3.106 1.00 0.00 8 VAL A N 12
ATOM 17458 C CA . VAL A 1 8 ? 1.501 22.835 4.240 1.00 0.00 8 VAL A CA 12
ATOM 17459 C C . VAL A 1 8 ? 1.352 21.385 3.792 1.00 0.00 8 VAL A C 12
ATOM 17460 O O . VAL A 1 8 ? 1.019 21.113 2.639 1.00 0.00 8 VAL A O 12
ATOM 17473 N N . VAL A 1 9 ? 1.602 20.459 4.711 1.00 0.00 9 VAL A N 12
ATOM 17474 C CA . VAL A 1 9 ? 1.494 19.036 4.412 1.00 0.00 9 VAL A CA 12
ATOM 17475 C C . VAL A 1 9 ? 0.132 18.489 4.822 1.00 0.00 9 VAL A C 12
ATOM 17476 O O . VAL A 1 9 ? -0.339 18.736 5.933 1.00 0.00 9 VAL A O 12
ATOM 17489 N N . ASP A 1 10 ? -0.497 17.745 3.919 1.00 0.00 10 ASP A N 12
ATOM 17490 C CA . ASP A 1 10 ? -1.807 17.162 4.187 1.00 0.00 10 ASP A CA 12
ATOM 17491 C C . ASP A 1 10 ? -1.812 15.671 3.867 1.00 0.00 10 ASP A C 12
ATOM 17492 O O . ASP A 1 10 ? -1.990 15.257 2.722 1.00 0.00 10 ASP A O 12
ATOM 17501 N N . PRO A 1 11 ? -1.612 14.842 4.903 1.00 0.00 11 PRO A N 12
ATOM 17502 C CA . PRO A 1 11 ? -1.589 13.384 4.758 1.00 0.00 11 PRO A CA 12
ATOM 17503 C C . PRO A 1 11 ? -2.966 12.812 4.440 1.00 0.00 11 PRO A C 12
ATOM 17504 O O . PRO A 1 11 ? -3.119 11.603 4.259 1.00 0.00 11 PRO A O 12
ATOM 17515 N N . SER A 1 12 ? -3.965 13.685 4.373 1.00 0.00 12 SER A N 12
ATOM 17516 C CA . SER A 1 12 ? -5.330 13.267 4.080 1.00 0.00 12 SER A CA 12
ATOM 17517 C C . SER A 1 12 ? -5.676 13.527 2.616 1.00 0.00 12 SER A C 12
ATOM 17518 O O . SER A 1 12 ? -6.840 13.456 2.219 1.00 0.00 12 SER A O 12
ATOM 17526 N N . LYS A 1 13 ? -4.658 13.828 1.820 1.00 0.00 13 LYS A N 12
ATOM 17527 C CA . LYS A 1 13 ? -4.851 14.099 0.399 1.00 0.00 13 LYS A CA 12
ATOM 17528 C C . LYS A 1 13 ? -4.133 13.059 -0.455 1.00 0.00 13 LYS A C 12
ATOM 17529 O O . LYS A 1 13 ? -4.286 13.033 -1.677 1.00 0.00 13 LYS A O 12
ATOM 17548 N N . VAL A 1 14 ? -3.351 12.204 0.194 1.00 0.00 14 VAL A N 12
ATOM 17549 C CA . VAL A 1 14 ? -2.612 11.160 -0.505 1.00 0.00 14 VAL A CA 12
ATOM 17550 C C . VAL A 1 14 ? -3.468 9.915 -0.700 1.00 0.00 14 VAL A C 12
ATOM 17551 O O . VAL A 1 14 ? -4.038 9.385 0.254 1.00 0.00 14 VAL A O 12
ATOM 17564 N N . LYS A 1 15 ? -3.557 9.452 -1.942 1.00 0.00 15 LYS A N 12
ATOM 17565 C CA . LYS A 1 15 ? -4.343 8.267 -2.264 1.00 0.00 15 LYS A CA 12
ATOM 17566 C C . LYS A 1 15 ? -3.473 7.197 -2.914 1.00 0.00 15 LYS A C 12
ATOM 17567 O O . LYS A 1 15 ? -2.303 7.434 -3.217 1.00 0.00 15 LYS A O 12
ATOM 17586 N N . ILE A 1 16 ? -4.051 6.018 -3.126 1.00 0.00 16 ILE A N 12
ATOM 17587 C CA . ILE A 1 16 ? -3.329 4.914 -3.743 1.00 0.00 16 ILE A CA 12
ATOM 17588 C C . ILE A 1 16 ? -4.267 4.031 -4.558 1.00 0.00 16 ILE A C 12
ATOM 17589 O O . ILE A 1 16 ? -5.351 3.672 -4.102 1.00 0.00 16 ILE A O 12
ATOM 17605 N N . ALA A 1 17 ? -3.840 3.680 -5.768 1.00 0.00 17 ALA A N 12
ATOM 17606 C CA . ALA A 1 17 ? -4.639 2.836 -6.645 1.00 0.00 17 ALA A CA 12
ATOM 17607 C C . ALA A 1 17 ? -3.765 1.826 -7.382 1.00 0.00 17 ALA A C 12
ATOM 17608 O O . ALA A 1 17 ? -2.584 2.073 -7.624 1.00 0.00 17 ALA A O 12
ATOM 17615 N N . GLY A 1 18 ? -4.353 0.687 -7.735 1.00 0.00 18 GLY A N 12
ATOM 17616 C CA . GLY A 1 18 ? -3.612 -0.343 -8.440 1.00 0.00 18 GLY A CA 12
ATOM 17617 C C . GLY A 1 18 ? -4.108 -1.738 -8.117 1.00 0.00 18 GLY A C 12
ATOM 17618 O O . GLY A 1 18 ? -5.001 -1.926 -7.290 1.00 0.00 18 GLY A O 12
ATOM 17622 N N . PRO A 1 19 ? -3.525 -2.746 -8.780 1.00 0.00 19 PRO A N 12
ATOM 17623 C CA . PRO A 1 19 ? -3.898 -4.149 -8.576 1.00 0.00 19 PRO A CA 12
ATOM 17624 C C . PRO A 1 19 ? -3.469 -4.671 -7.209 1.00 0.00 19 PRO A C 12
ATOM 17625 O O . PRO A 1 19 ? -4.193 -5.433 -6.570 1.00 0.00 19 PRO A O 12
ATOM 17636 N N . GLY A 1 20 ? -2.287 -4.254 -6.767 1.00 0.00 20 GLY A N 12
ATOM 17637 C CA . GLY A 1 20 ? -1.783 -4.689 -5.477 1.00 0.00 20 GLY A CA 12
ATOM 17638 C C . GLY A 1 20 ? -2.781 -4.467 -4.358 1.00 0.00 20 GLY A C 12
ATOM 17639 O O . GLY A 1 20 ? -2.735 -5.143 -3.331 1.00 0.00 20 GLY A O 12
ATOM 17643 N N . LEU A 1 21 ? -3.687 -3.514 -4.556 1.00 0.00 21 LEU A N 12
ATOM 17644 C CA . LEU A 1 21 ? -4.701 -3.203 -3.556 1.00 0.00 21 LEU A CA 12
ATOM 17645 C C . LEU A 1 21 ? -6.067 -3.731 -3.982 1.00 0.00 21 LEU A C 12
ATOM 17646 O O . LEU A 1 21 ? -6.972 -3.873 -3.162 1.00 0.00 21 LEU A O 12
ATOM 17662 N N . GLY A 1 22 ? -6.208 -4.020 -5.272 1.00 0.00 22 GLY A N 12
ATOM 17663 C CA . GLY A 1 22 ? -7.466 -4.530 -5.785 1.00 0.00 22 GLY A CA 12
ATOM 17664 C C . GLY A 1 22 ? -7.863 -5.845 -5.144 1.00 0.00 22 GLY A C 12
ATOM 17665 O O . GLY A 1 22 ? -7.131 -6.384 -4.313 1.00 0.00 22 GLY A O 12
ATOM 17669 N N . SER A 1 23 ? -9.027 -6.360 -5.526 1.00 0.00 23 SER A N 12
ATOM 17670 C CA . SER A 1 23 ? -9.523 -7.618 -4.978 1.00 0.00 23 SER A CA 12
ATOM 17671 C C . SER A 1 23 ? -9.097 -8.795 -5.849 1.00 0.00 23 SER A C 12
ATOM 17672 O O . SER A 1 23 ? -9.629 -9.898 -5.724 1.00 0.00 23 SER A O 12
ATOM 17680 N N . GLY A 1 24 ? -8.132 -8.552 -6.732 1.00 0.00 24 GLY A N 12
ATOM 17681 C CA . GLY A 1 24 ? -7.651 -9.601 -7.611 1.00 0.00 24 GLY A CA 12
ATOM 17682 C C . GLY A 1 24 ? -6.196 -9.947 -7.359 1.00 0.00 24 GLY A C 12
ATOM 17683 O O . GLY A 1 24 ? -5.422 -10.128 -8.297 1.00 0.00 24 GLY A O 12
ATOM 17687 N N . VAL A 1 25 ? -5.824 -10.039 -6.085 1.00 0.00 25 VAL A N 12
ATOM 17688 C CA . VAL A 1 25 ? -4.453 -10.365 -5.712 1.00 0.00 25 VAL A CA 12
ATOM 17689 C C . VAL A 1 25 ? -4.303 -11.854 -5.421 1.00 0.00 25 VAL A C 12
ATOM 17690 O O . VAL A 1 25 ? -5.184 -12.473 -4.826 1.00 0.00 25 VAL A O 12
ATOM 17703 N N . ARG A 1 26 ? -3.177 -12.422 -5.843 1.00 0.00 26 ARG A N 12
ATOM 17704 C CA . ARG A 1 26 ? -2.911 -13.839 -5.628 1.00 0.00 26 ARG A CA 12
ATOM 17705 C C . ARG A 1 26 ? -1.631 -14.035 -4.822 1.00 0.00 26 ARG A C 12
ATOM 17706 O O . ARG A 1 26 ? -0.700 -13.236 -4.911 1.00 0.00 26 ARG A O 12
ATOM 17727 N N . ALA A 1 27 ? -1.592 -15.104 -4.033 1.00 0.00 27 ALA A N 12
ATOM 17728 C CA . ALA A 1 27 ? -0.427 -15.406 -3.211 1.00 0.00 27 ALA A CA 12
ATOM 17729 C C . ALA A 1 27 ? 0.785 -15.733 -4.076 1.00 0.00 27 ALA A C 12
ATOM 17730 O O . ALA A 1 27 ? 0.646 -16.248 -5.186 1.00 0.00 27 ALA A O 12
ATOM 17737 N N . ARG A 1 28 ? 1.972 -15.430 -3.562 1.00 0.00 28 ARG A N 12
ATOM 17738 C CA . ARG A 1 28 ? 3.209 -15.690 -4.289 1.00 0.00 28 ARG A CA 12
ATOM 17739 C C . ARG A 1 28 ? 3.168 -15.056 -5.676 1.00 0.00 28 ARG A C 12
ATOM 17740 O O . ARG A 1 28 ? 3.608 -15.653 -6.657 1.00 0.00 28 ARG A O 12
ATOM 17761 N N . VAL A 1 29 ? 2.636 -13.839 -5.748 1.00 0.00 29 VAL A N 12
ATOM 17762 C CA . VAL A 1 29 ? 2.538 -13.123 -7.015 1.00 0.00 29 VAL A CA 12
ATOM 17763 C C . VAL A 1 29 ? 3.027 -11.686 -6.872 1.00 0.00 29 VAL A C 12
ATOM 17764 O O . VAL A 1 29 ? 2.815 -11.045 -5.841 1.00 0.00 29 VAL A O 12
ATOM 17777 N N . LEU A 1 30 ? 3.683 -11.184 -7.912 1.00 0.00 30 LEU A N 12
ATOM 17778 C CA . LEU A 1 30 ? 4.203 -9.821 -7.904 1.00 0.00 30 LEU A CA 12
ATOM 17779 C C . LEU A 1 30 ? 3.066 -8.804 -7.886 1.00 0.00 30 LEU A C 12
ATOM 17780 O O . LEU A 1 30 ? 2.304 -8.696 -8.846 1.00 0.00 30 LEU A O 12
ATOM 17796 N N . GLN A 1 31 ? 2.961 -8.061 -6.790 1.00 0.00 31 GLN A N 12
ATOM 17797 C CA . GLN A 1 31 ? 1.917 -7.052 -6.648 1.00 0.00 31 GLN A CA 12
ATOM 17798 C C . GLN A 1 31 ? 2.522 -5.657 -6.535 1.00 0.00 31 GLN A C 12
ATOM 17799 O O . GLN A 1 31 ? 3.484 -5.444 -5.797 1.00 0.00 31 GLN A O 12
ATOM 17813 N N . SER A 1 32 ? 1.951 -4.708 -7.271 1.00 0.00 32 SER A N 12
ATOM 17814 C CA . SER A 1 32 ? 2.436 -3.333 -7.255 1.00 0.00 32 SER A CA 12
ATOM 17815 C C . SER A 1 32 ? 1.287 -2.349 -7.447 1.00 0.00 32 SER A C 12
ATOM 17816 O O . SER A 1 32 ? 0.301 -2.651 -8.122 1.00 0.00 32 SER A O 12
ATOM 17824 N N . PHE A 1 33 ? 1.420 -1.168 -6.851 1.00 0.00 33 PHE A N 12
ATOM 17825 C CA . PHE A 1 33 ? 0.392 -0.139 -6.956 1.00 0.00 33 PHE A CA 12
ATOM 17826 C C . PHE A 1 33 ? 1.021 1.247 -7.054 1.00 0.00 33 PHE A C 12
ATOM 17827 O O . PHE A 1 33 ? 2.234 1.405 -6.913 1.00 0.00 33 PHE A O 12
ATOM 17844 N N . THR A 1 34 ? 0.186 2.253 -7.296 1.00 0.00 34 THR A N 12
ATOM 17845 C CA . THR A 1 34 ? 0.657 3.627 -7.415 1.00 0.00 34 THR A CA 12
ATOM 17846 C C . THR A 1 34 ? 0.150 4.485 -6.262 1.00 0.00 34 THR A C 12
ATOM 17847 O O . THR A 1 34 ? -1.032 4.444 -5.919 1.00 0.00 34 THR A O 12
ATOM 17858 N N . VAL A 1 35 ? 1.049 5.262 -5.668 1.00 0.00 35 VAL A N 12
ATOM 17859 C CA . VAL A 1 35 ? 0.691 6.131 -4.554 1.00 0.00 35 VAL A CA 12
ATOM 17860 C C . VAL A 1 35 ? 0.803 7.601 -4.945 1.00 0.00 35 VAL A C 12
ATOM 17861 O O . VAL A 1 35 ? 1.904 8.135 -5.082 1.00 0.00 35 VAL A O 12
ATOM 17874 N N . ASP A 1 36 ? -0.344 8.249 -5.123 1.00 0.00 36 ASP A N 12
ATOM 17875 C CA . ASP A 1 36 ? -0.375 9.658 -5.498 1.00 0.00 36 ASP A CA 12
ATOM 17876 C C . ASP A 1 36 ? -0.356 10.550 -4.260 1.00 0.00 36 ASP A C 12
ATOM 17877 O O . ASP A 1 36 ? -1.386 10.761 -3.620 1.00 0.00 36 ASP A O 12
ATOM 17886 N N . SER A 1 37 ? 0.821 11.069 -3.928 1.00 0.00 37 SER A N 12
ATOM 17887 C CA . SER A 1 37 ? 0.975 11.933 -2.764 1.00 0.00 37 SER A CA 12
ATOM 17888 C C . SER A 1 37 ? 1.323 13.357 -3.187 1.00 0.00 37 SER A C 12
ATOM 17889 O O . SER A 1 37 ? 1.944 14.106 -2.433 1.00 0.00 37 SER A O 12
ATOM 17897 N N . SER A 1 38 ? 0.918 13.724 -4.399 1.00 0.00 38 SER A N 12
ATOM 17898 C CA . SER A 1 38 ? 1.190 15.056 -4.926 1.00 0.00 38 SER A CA 12
ATOM 17899 C C . SER A 1 38 ? 0.321 16.101 -4.234 1.00 0.00 38 SER A C 12
ATOM 17900 O O . SER A 1 38 ? 0.768 17.215 -3.958 1.00 0.00 38 SER A O 12
ATOM 17908 N N . LYS A 1 39 ? -0.926 15.735 -3.954 1.00 0.00 39 LYS A N 12
ATOM 17909 C CA . LYS A 1 39 ? -1.859 16.638 -3.292 1.00 0.00 39 LYS A CA 12
ATOM 17910 C C . LYS A 1 39 ? -1.556 16.738 -1.801 1.00 0.00 39 LYS A C 12
ATOM 17911 O O . LYS A 1 39 ? -2.006 17.664 -1.127 1.00 0.00 39 LYS A O 12
ATOM 17930 N N . ALA A 1 40 ? -0.788 15.780 -1.293 1.00 0.00 40 ALA A N 12
ATOM 17931 C CA . ALA A 1 40 ? -0.421 15.763 0.118 1.00 0.00 40 ALA A CA 12
ATOM 17932 C C . ALA A 1 40 ? 0.701 16.754 0.406 1.00 0.00 40 ALA A C 12
ATOM 17933 O O . ALA A 1 40 ? 0.710 17.412 1.445 1.00 0.00 40 ALA A O 12
ATOM 17940 N N . GLY A 1 41 ? 1.648 16.855 -0.522 1.00 0.00 41 GLY A N 12
ATOM 17941 C CA . GLY A 1 41 ? 2.763 17.768 -0.349 1.00 0.00 41 GLY A CA 12
ATOM 17942 C C . GLY A 1 41 ? 4.086 17.153 -0.761 1.00 0.00 41 GLY A C 12
ATOM 17943 O O . GLY A 1 41 ? 4.166 16.459 -1.775 1.00 0.00 41 GLY A O 12
ATOM 17947 N N . LEU A 1 42 ? 5.125 17.409 0.026 1.00 0.00 42 LEU A N 12
ATOM 17948 C CA . LEU A 1 42 ? 6.452 16.876 -0.264 1.00 0.00 42 LEU A CA 12
ATOM 17949 C C . LEU A 1 42 ? 6.929 15.961 0.860 1.00 0.00 42 LEU A C 12
ATOM 17950 O O . LEU A 1 42 ? 8.125 15.715 1.007 1.00 0.00 42 LEU A O 12
ATOM 17966 N N . ALA A 1 43 ? 5.983 15.460 1.649 1.00 0.00 43 ALA A N 12
ATOM 17967 C CA . ALA A 1 43 ? 6.306 14.569 2.757 1.00 0.00 43 ALA A CA 12
ATOM 17968 C C . ALA A 1 43 ? 6.565 13.149 2.262 1.00 0.00 43 ALA A C 12
ATOM 17969 O O . ALA A 1 43 ? 6.031 12.715 1.242 1.00 0.00 43 ALA A O 12
ATOM 17976 N N . PRO A 1 44 ? 7.404 12.408 3.001 1.00 0.00 44 PRO A N 12
ATOM 17977 C CA . PRO A 1 44 ? 7.753 11.026 2.656 1.00 0.00 44 PRO A CA 12
ATOM 17978 C C . PRO A 1 44 ? 6.582 10.069 2.847 1.00 0.00 44 PRO A C 12
ATOM 17979 O O . PRO A 1 44 ? 5.579 10.414 3.474 1.00 0.00 44 PRO A O 12
ATOM 17990 N N . LEU A 1 45 ? 6.714 8.863 2.305 1.00 0.00 45 LEU A N 12
ATOM 17991 C CA . LEU A 1 45 ? 5.667 7.855 2.417 1.00 0.00 45 LEU A CA 12
ATOM 17992 C C . LEU A 1 45 ? 6.220 6.559 3.000 1.00 0.00 45 LEU A C 12
ATOM 17993 O O . LEU A 1 45 ? 7.292 6.099 2.609 1.00 0.00 45 LEU A O 12
ATOM 18009 N N . GLU A 1 46 ? 5.479 5.973 3.936 1.00 0.00 46 GLU A N 12
ATOM 18010 C CA . GLU A 1 46 ? 5.896 4.730 4.573 1.00 0.00 46 GLU A CA 12
ATOM 18011 C C . GLU A 1 46 ? 4.918 3.602 4.255 1.00 0.00 46 GLU A C 12
ATOM 18012 O O . GLU A 1 46 ? 3.707 3.815 4.189 1.00 0.00 46 GLU A O 12
ATOM 18024 N N . VAL A 1 47 ? 5.453 2.400 4.058 1.00 0.00 47 VAL A N 12
ATOM 18025 C CA . VAL A 1 47 ? 4.628 1.239 3.747 1.00 0.00 47 VAL A CA 12
ATOM 18026 C C . VAL A 1 47 ? 4.972 0.063 4.655 1.00 0.00 47 VAL A C 12
ATOM 18027 O O . VAL A 1 47 ? 6.137 -0.159 4.987 1.00 0.00 47 VAL A O 12
ATOM 18040 N N . ARG A 1 48 ? 3.951 -0.688 5.053 1.00 0.00 48 ARG A N 12
ATOM 18041 C CA . ARG A 1 48 ? 4.144 -1.843 5.923 1.00 0.00 48 ARG A CA 12
ATOM 18042 C C . ARG A 1 48 ? 3.113 -2.926 5.625 1.00 0.00 48 ARG A C 12
ATOM 18043 O O . ARG A 1 48 ? 1.952 -2.632 5.340 1.00 0.00 48 ARG A O 12
ATOM 18064 N N . VAL A 1 49 ? 3.544 -4.182 5.695 1.00 0.00 49 VAL A N 12
ATOM 18065 C CA . VAL A 1 49 ? 2.659 -5.310 5.435 1.00 0.00 49 VAL A CA 12
ATOM 18066 C C . VAL A 1 49 ? 2.582 -6.239 6.642 1.00 0.00 49 VAL A C 12
ATOM 18067 O O . VAL A 1 49 ? 3.603 -6.594 7.232 1.00 0.00 49 VAL A O 12
ATOM 18080 N N . LEU A 1 50 ? 1.365 -6.629 7.003 1.00 0.00 50 LEU A N 12
ATOM 18081 C CA . LEU A 1 50 ? 1.154 -7.519 8.141 1.00 0.00 50 LEU A CA 12
ATOM 18082 C C . LEU A 1 50 ? 0.360 -8.754 7.727 1.00 0.00 50 LEU A C 12
ATOM 18083 O O . LEU A 1 50 ? -0.659 -8.649 7.044 1.00 0.00 50 LEU A O 12
ATOM 18099 N N . GLY A 1 51 ? 0.832 -9.923 8.147 1.00 0.00 51 GLY A N 12
ATOM 18100 C CA . GLY A 1 51 ? 0.153 -11.161 7.813 1.00 0.00 51 GLY A CA 12
ATOM 18101 C C . GLY A 1 51 ? -1.043 -11.426 8.706 1.00 0.00 51 GLY A C 12
ATOM 18102 O O . GLY A 1 51 ? -1.259 -10.745 9.708 1.00 0.00 51 GLY A O 12
ATOM 18106 N N . PRO A 1 52 ? -1.845 -12.438 8.342 1.00 0.00 52 PRO A N 12
ATOM 18107 C CA . PRO A 1 52 ? -3.039 -12.814 9.104 1.00 0.00 52 PRO A CA 12
ATOM 18108 C C . PRO A 1 52 ? -2.694 -13.442 10.450 1.00 0.00 52 PRO A C 12
ATOM 18109 O O . PRO A 1 52 ? -3.323 -13.143 11.465 1.00 0.00 52 PRO A O 12
ATOM 18120 N N . ARG A 1 53 ? -1.691 -14.314 10.451 1.00 0.00 53 ARG A N 12
ATOM 18121 C CA . ARG A 1 53 ? -1.263 -14.985 11.673 1.00 0.00 53 ARG A CA 12
ATOM 18122 C C . ARG A 1 53 ? -0.323 -14.096 12.481 1.00 0.00 53 ARG A C 12
ATOM 18123 O O . ARG A 1 53 ? -0.338 -14.115 13.711 1.00 0.00 53 ARG A O 12
ATOM 18144 N N . GLY A 1 54 ? 0.496 -13.317 11.779 1.00 0.00 54 GLY A N 12
ATOM 18145 C CA . GLY A 1 54 ? 1.431 -12.431 12.447 1.00 0.00 54 GLY A CA 12
ATOM 18146 C C . GLY A 1 54 ? 2.788 -12.406 11.771 1.00 0.00 54 GLY A C 12
ATOM 18147 O O . GLY A 1 54 ? 3.815 -12.227 12.429 1.00 0.00 54 GLY A O 12
ATOM 18151 N N . LEU A 1 55 ? 2.795 -12.586 10.456 1.00 0.00 55 LEU A N 12
ATOM 18152 C CA . LEU A 1 55 ? 4.037 -12.584 9.690 1.00 0.00 55 LEU A CA 12
ATOM 18153 C C . LEU A 1 55 ? 4.358 -11.184 9.175 1.00 0.00 55 LEU A C 12
ATOM 18154 O O . LEU A 1 55 ? 3.457 -10.411 8.846 1.00 0.00 55 LEU A O 12
ATOM 18170 N N . VAL A 1 56 ? 5.645 -10.865 9.106 1.00 0.00 56 VAL A N 12
ATOM 18171 C CA . VAL A 1 56 ? 6.086 -9.560 8.628 1.00 0.00 56 VAL A CA 12
ATOM 18172 C C . VAL A 1 56 ? 6.765 -9.673 7.269 1.00 0.00 56 VAL A C 12
ATOM 18173 O O . VAL A 1 56 ? 7.707 -10.445 7.097 1.00 0.00 56 VAL A O 12
ATOM 18186 N N . GLU A 1 57 ? 6.280 -8.897 6.304 1.00 0.00 57 GLU A N 12
ATOM 18187 C CA . GLU A 1 57 ? 6.842 -8.910 4.958 1.00 0.00 57 GLU A CA 12
ATOM 18188 C C . GLU A 1 57 ? 7.393 -7.537 4.584 1.00 0.00 57 GLU A C 12
ATOM 18189 O O . GLU A 1 57 ? 6.823 -6.499 4.921 1.00 0.00 57 GLU A O 12
ATOM 18201 N N . PRO A 1 58 ? 8.529 -7.530 3.872 1.00 0.00 58 PRO A N 12
ATOM 18202 C CA . PRO A 1 58 ? 9.183 -6.292 3.438 1.00 0.00 58 PRO A CA 12
ATOM 18203 C C . PRO A 1 58 ? 8.388 -5.564 2.358 1.00 0.00 58 PRO A C 12
ATOM 18204 O O . PRO A 1 58 ? 7.407 -6.093 1.834 1.00 0.00 58 PRO A O 12
ATOM 18215 N N . VAL A 1 59 ? 8.816 -4.349 2.032 1.00 0.00 59 VAL A N 12
ATOM 18216 C CA . VAL A 1 59 ? 8.144 -3.549 1.016 1.00 0.00 59 VAL A CA 12
ATOM 18217 C C . VAL A 1 59 ? 9.149 -2.765 0.181 1.00 0.00 59 VAL A C 12
ATOM 18218 O O . VAL A 1 59 ? 10.316 -2.640 0.551 1.00 0.00 59 VAL A O 12
ATOM 18231 N N . ASN A 1 60 ? 8.688 -2.236 -0.949 1.00 0.00 60 ASN A N 12
ATOM 18232 C CA . ASN A 1 60 ? 9.548 -1.463 -1.837 1.00 0.00 60 ASN A CA 12
ATOM 18233 C C . ASN A 1 60 ? 8.963 -0.076 -2.089 1.00 0.00 60 ASN A C 12
ATOM 18234 O O . ASN A 1 60 ? 7.748 0.088 -2.194 1.00 0.00 60 ASN A O 12
ATOM 18245 N N . VAL A 1 61 ? 9.838 0.921 -2.185 1.00 0.00 61 VAL A N 12
ATOM 18246 C CA . VAL A 1 61 ? 9.410 2.293 -2.425 1.00 0.00 61 VAL A CA 12
ATOM 18247 C C . VAL A 1 61 ? 10.249 2.947 -3.517 1.00 0.00 61 VAL A C 12
ATOM 18248 O O . VAL A 1 61 ? 11.463 3.093 -3.378 1.00 0.00 61 VAL A O 12
ATOM 18261 N N . VAL A 1 62 ? 9.593 3.341 -4.604 1.00 0.00 62 VAL A N 12
ATOM 18262 C CA . VAL A 1 62 ? 10.277 3.982 -5.720 1.00 0.00 62 VAL A CA 12
ATOM 18263 C C . VAL A 1 62 ? 9.507 5.202 -6.211 1.00 0.00 62 VAL A C 12
ATOM 18264 O O . VAL A 1 62 ? 8.345 5.098 -6.604 1.00 0.00 62 VAL A O 12
ATOM 18277 N N . ASP A 1 63 ? 10.161 6.358 -6.184 1.00 0.00 63 ASP A N 12
ATOM 18278 C CA . ASP A 1 63 ? 9.537 7.600 -6.627 1.00 0.00 63 ASP A CA 12
ATOM 18279 C C . ASP A 1 63 ? 9.451 7.650 -8.150 1.00 0.00 63 ASP A C 12
ATOM 18280 O O . ASP A 1 63 ? 10.399 7.291 -8.847 1.00 0.00 63 ASP A O 12
ATOM 18289 N N . ASN A 1 64 ? 8.309 8.100 -8.658 1.00 0.00 64 ASN A N 12
ATOM 18290 C CA . ASN A 1 64 ? 8.098 8.197 -10.098 1.00 0.00 64 ASN A CA 12
ATOM 18291 C C . ASN A 1 64 ? 8.743 9.461 -10.659 1.00 0.00 64 ASN A C 12
ATOM 18292 O O . ASN A 1 64 ? 9.346 9.439 -11.730 1.00 0.00 64 ASN A O 12
ATOM 18303 N N . GLY A 1 65 ? 8.611 10.562 -9.924 1.00 0.00 65 GLY A N 12
ATOM 18304 C CA . GLY A 1 65 ? 9.187 11.818 -10.364 1.00 0.00 65 GLY A CA 12
ATOM 18305 C C . GLY A 1 65 ? 8.132 12.850 -10.709 1.00 0.00 65 GLY A C 12
ATOM 18306 O O . GLY A 1 65 ? 8.361 14.052 -10.573 1.00 0.00 65 GLY A O 12
ATOM 18310 N N . ASP A 1 66 ? 6.974 12.381 -11.159 1.00 0.00 66 ASP A N 12
ATOM 18311 C CA . ASP A 1 66 ? 5.878 13.272 -11.526 1.00 0.00 66 ASP A CA 12
ATOM 18312 C C . ASP A 1 66 ? 5.079 13.687 -10.294 1.00 0.00 66 ASP A C 12
ATOM 18313 O O . ASP A 1 66 ? 4.780 14.865 -10.105 1.00 0.00 66 ASP A O 12
ATOM 18322 N N . GLY A 1 67 ? 4.737 12.710 -9.460 1.00 0.00 67 GLY A N 12
ATOM 18323 C CA . GLY A 1 67 ? 3.975 12.994 -8.258 1.00 0.00 67 GLY A CA 12
ATOM 18324 C C . GLY A 1 67 ? 3.367 11.746 -7.649 1.00 0.00 67 GLY A C 12
ATOM 18325 O O . GLY A 1 67 ? 2.308 11.803 -7.023 1.00 0.00 67 GLY A O 12
ATOM 18329 N N . THR A 1 68 ? 4.039 10.612 -7.831 1.00 0.00 68 THR A N 12
ATOM 18330 C CA . THR A 1 68 ? 3.556 9.345 -7.297 1.00 0.00 68 THR A CA 12
ATOM 18331 C C . THR A 1 68 ? 4.715 8.468 -6.835 1.00 0.00 68 THR A C 12
ATOM 18332 O O . THR A 1 68 ? 5.881 8.835 -6.981 1.00 0.00 68 THR A O 12
ATOM 18343 N N . HIS A 1 69 ? 4.386 7.307 -6.278 1.00 0.00 69 HIS A N 12
ATOM 18344 C CA . HIS A 1 69 ? 5.400 6.376 -5.795 1.00 0.00 69 HIS A CA 12
ATOM 18345 C C . HIS A 1 69 ? 4.948 4.932 -5.989 1.00 0.00 69 HIS A C 12
ATOM 18346 O O . HIS A 1 69 ? 3.854 4.551 -5.573 1.00 0.00 69 HIS A O 12
ATOM 18361 N N . THR A 1 70 ? 5.797 4.131 -6.627 1.00 0.00 70 THR A N 12
ATOM 18362 C CA . THR A 1 70 ? 5.485 2.731 -6.878 1.00 0.00 70 THR A CA 12
ATOM 18363 C C . THR A 1 70 ? 5.928 1.851 -5.715 1.00 0.00 70 THR A C 12
ATOM 18364 O O . THR A 1 70 ? 7.005 2.045 -5.151 1.00 0.00 70 THR A O 12
ATOM 18375 N N . VAL A 1 71 ? 5.091 0.881 -5.360 1.00 0.00 71 VAL A N 12
ATOM 18376 C CA . VAL A 1 71 ? 5.397 -0.031 -4.264 1.00 0.00 71 VAL A CA 12
ATOM 18377 C C . VAL A 1 71 ? 5.212 -1.483 -4.689 1.00 0.00 71 VAL A C 12
ATOM 18378 O O . VAL A 1 71 ? 4.089 -1.942 -4.898 1.00 0.00 71 VAL A O 12
ATOM 18391 N N . THR A 1 72 ? 6.323 -2.203 -4.815 1.00 0.00 72 THR A N 12
ATOM 18392 C CA . THR A 1 72 ? 6.284 -3.604 -5.216 1.00 0.00 72 THR A CA 12
ATOM 18393 C C . THR A 1 72 ? 6.363 -4.525 -4.004 1.00 0.00 72 THR A C 12
ATOM 18394 O O . THR A 1 72 ? 7.111 -4.264 -3.062 1.00 0.00 72 THR A O 12
ATOM 18405 N N . TYR A 1 73 ? 5.588 -5.603 -4.035 1.00 0.00 73 TYR A N 12
ATOM 18406 C CA . TYR A 1 73 ? 5.570 -6.563 -2.937 1.00 0.00 73 TYR A CA 12
ATOM 18407 C C . TYR A 1 73 ? 5.021 -7.909 -3.399 1.00 0.00 73 TYR A C 12
ATOM 18408 O O . TYR A 1 73 ? 4.504 -8.035 -4.510 1.00 0.00 73 TYR A O 12
ATOM 18426 N N . THR A 1 74 ? 5.135 -8.915 -2.538 1.00 0.00 74 THR A N 12
ATOM 18427 C CA . THR A 1 74 ? 4.652 -10.252 -2.856 1.00 0.00 74 THR A CA 12
ATOM 18428 C C . THR A 1 74 ? 4.120 -10.955 -1.612 1.00 0.00 74 THR A C 12
ATOM 18429 O O . THR A 1 74 ? 4.854 -11.231 -0.663 1.00 0.00 74 THR A O 12
ATOM 18440 N N . PRO A 1 75 ? 2.812 -11.254 -1.614 1.00 0.00 75 PRO A N 12
ATOM 18441 C CA . PRO A 1 75 ? 2.153 -11.930 -0.493 1.00 0.00 75 PRO A CA 12
ATOM 18442 C C . PRO A 1 75 ? 2.586 -13.386 -0.358 1.00 0.00 75 PRO A C 12
ATOM 18443 O O . PRO A 1 75 ? 2.010 -14.275 -0.985 1.00 0.00 75 PRO A O 12
ATOM 18454 N N . SER A 1 76 ? 3.603 -13.623 0.464 1.00 0.00 76 SER A N 12
ATOM 18455 C CA . SER A 1 76 ? 4.115 -14.972 0.678 1.00 0.00 76 SER A CA 12
ATOM 18456 C C . SER A 1 76 ? 2.981 -15.993 0.657 1.00 0.00 76 SER A C 12
ATOM 18457 O O . SER A 1 76 ? 3.044 -16.989 -0.063 1.00 0.00 76 SER A O 12
ATOM 18465 N N . GLN A 1 77 ? 1.947 -15.736 1.451 1.00 0.00 77 GLN A N 12
ATOM 18466 C CA . GLN A 1 77 ? 0.800 -16.633 1.524 1.00 0.00 77 GLN A CA 12
ATOM 18467 C C . GLN A 1 77 ? -0.507 -15.856 1.401 1.00 0.00 77 GLN A C 12
ATOM 18468 O O . GLN A 1 77 ? -0.532 -14.637 1.569 1.00 0.00 77 GLN A O 12
ATOM 18482 N N . GLU A 1 78 ? -1.589 -16.570 1.107 1.00 0.00 78 GLU A N 12
ATOM 18483 C CA . GLU A 1 78 ? -2.899 -15.946 0.960 1.00 0.00 78 GLU A CA 12
ATOM 18484 C C . GLU A 1 78 ? -3.506 -15.631 2.325 1.00 0.00 78 GLU A C 12
ATOM 18485 O O . GLU A 1 78 ? -2.992 -16.056 3.359 1.00 0.00 78 GLU A O 12
ATOM 18497 N N . GLY A 1 79 ? -4.606 -14.883 2.318 1.00 0.00 79 GLY A N 12
ATOM 18498 C CA . GLY A 1 79 ? -5.266 -14.523 3.559 1.00 0.00 79 GLY A CA 12
ATOM 18499 C C . GLY A 1 79 ? -5.502 -13.030 3.679 1.00 0.00 79 GLY A C 12
ATOM 18500 O O . GLY A 1 79 ? -5.038 -12.240 2.857 1.00 0.00 79 GLY A O 12
ATOM 18504 N N . PRO A 1 80 ? -6.241 -12.626 4.722 1.00 0.00 80 PRO A N 12
ATOM 18505 C CA . PRO A 1 80 ? -6.555 -11.215 4.971 1.00 0.00 80 PRO A CA 12
ATOM 18506 C C . PRO A 1 80 ? -5.330 -10.415 5.402 1.00 0.00 80 PRO A C 12
ATOM 18507 O O . PRO A 1 80 ? -5.092 -10.221 6.594 1.00 0.00 80 PRO A O 12
ATOM 18518 N N . TYR A 1 81 ? -4.558 -9.955 4.425 1.00 0.00 81 TYR A N 12
ATOM 18519 C CA . TYR A 1 81 ? -3.355 -9.177 4.705 1.00 0.00 81 TYR A CA 12
ATOM 18520 C C . TYR A 1 81 ? -3.712 -7.746 5.095 1.00 0.00 81 TYR A C 12
ATOM 18521 O O . TYR A 1 81 ? -4.873 -7.342 5.027 1.00 0.00 81 TYR A O 12
ATOM 18539 N N . MET A 1 82 ? -2.702 -6.982 5.501 1.00 0.00 82 MET A N 12
ATOM 18540 C CA . MET A 1 82 ? -2.908 -5.595 5.901 1.00 0.00 82 MET A CA 12
ATOM 18541 C C . MET A 1 82 ? -1.715 -4.732 5.499 1.00 0.00 82 MET A C 12
ATOM 18542 O O . MET A 1 82 ? -0.609 -4.907 6.010 1.00 0.00 82 MET A O 12
ATOM 18556 N N . VAL A 1 83 ? -1.948 -3.799 4.581 1.00 0.00 83 VAL A N 12
ATOM 18557 C CA . VAL A 1 83 ? -0.894 -2.909 4.112 1.00 0.00 83 VAL A CA 12
ATOM 18558 C C . VAL A 1 83 ? -1.031 -1.521 4.730 1.00 0.00 83 VAL A C 12
ATOM 18559 O O . VAL A 1 83 ? -1.798 -0.688 4.247 1.00 0.00 83 VAL A O 12
ATOM 18572 N N . SER A 1 84 ? -0.281 -1.280 5.801 1.00 0.00 84 SER A N 12
ATOM 18573 C CA . SER A 1 84 ? -0.320 0.005 6.487 1.00 0.00 84 SER A CA 12
ATOM 18574 C C . SER A 1 84 ? 0.533 1.038 5.758 1.00 0.00 84 SER A C 12
ATOM 18575 O O . SER A 1 84 ? 1.621 0.730 5.272 1.00 0.00 84 SER A O 12
ATOM 18583 N N . VAL A 1 85 ? 0.031 2.266 5.684 1.00 0.00 85 VAL A N 12
ATOM 18584 C CA . VAL A 1 85 ? 0.747 3.346 5.015 1.00 0.00 85 VAL A CA 12
ATOM 18585 C C . VAL A 1 85 ? 0.695 4.631 5.836 1.00 0.00 85 VAL A C 12
ATOM 18586 O O . VAL A 1 85 ? -0.330 4.960 6.432 1.00 0.00 85 VAL A O 12
ATOM 18599 N N . LYS A 1 86 ? 1.810 5.354 5.862 1.00 0.00 86 LYS A N 12
ATOM 18600 C CA . LYS A 1 86 ? 1.894 6.604 6.607 1.00 0.00 86 LYS A CA 12
ATOM 18601 C C . LYS A 1 86 ? 2.428 7.728 5.726 1.00 0.00 86 LYS A C 12
ATOM 18602 O O . LYS A 1 86 ? 2.911 7.486 4.619 1.00 0.00 86 LYS A O 12
ATOM 18621 N N . TYR A 1 87 ? 2.341 8.956 6.224 1.00 0.00 87 TYR A N 12
ATOM 18622 C CA . TYR A 1 87 ? 2.816 10.118 5.481 1.00 0.00 87 TYR A CA 12
ATOM 18623 C C . TYR A 1 87 ? 3.206 11.248 6.427 1.00 0.00 87 TYR A C 12
ATOM 18624 O O . TYR A 1 87 ? 2.348 11.891 7.032 1.00 0.00 87 TYR A O 12
ATOM 18642 N N . ALA A 1 88 ? 4.508 11.484 6.552 1.00 0.00 88 ALA A N 12
ATOM 18643 C CA . ALA A 1 88 ? 5.014 12.538 7.423 1.00 0.00 88 ALA A CA 12
ATOM 18644 C C . ALA A 1 88 ? 4.670 12.257 8.881 1.00 0.00 88 ALA A C 12
ATOM 18645 O O . ALA A 1 88 ? 4.263 13.156 9.618 1.00 0.00 88 ALA A O 12
ATOM 18652 N N . ASP A 1 89 ? 4.836 11.005 9.293 1.00 0.00 89 ASP A N 12
ATOM 18653 C CA . ASP A 1 89 ? 4.543 10.605 10.665 1.00 0.00 89 ASP A CA 12
ATOM 18654 C C . ASP A 1 89 ? 3.065 10.803 10.984 1.00 0.00 89 ASP A C 12
ATOM 18655 O O . ASP A 1 89 ? 2.708 11.188 12.097 1.00 0.00 89 ASP A O 12
ATOM 18664 N N . GLU A 1 90 ? 2.211 10.539 10.000 1.00 0.00 90 GLU A N 12
ATOM 18665 C CA . GLU A 1 90 ? 0.771 10.691 10.178 1.00 0.00 90 GLU A CA 12
ATOM 18666 C C . GLU A 1 90 ? 0.010 9.665 9.345 1.00 0.00 90 GLU A C 12
ATOM 18667 O O . GLU A 1 90 ? -0.095 9.794 8.127 1.00 0.00 90 GLU A O 12
ATOM 18679 N N . GLU A 1 91 ? -0.520 8.644 10.014 1.00 0.00 91 GLU A N 12
ATOM 18680 C CA . GLU A 1 91 ? -1.271 7.595 9.335 1.00 0.00 91 GLU A CA 12
ATOM 18681 C C . GLU A 1 91 ? -2.376 8.191 8.467 1.00 0.00 91 GLU A C 12
ATOM 18682 O O . GLU A 1 91 ? -3.284 8.855 8.969 1.00 0.00 91 GLU A O 12
ATOM 18694 N N . ILE A 1 92 ? -2.291 7.949 7.163 1.00 0.00 92 ILE A N 12
ATOM 18695 C CA . ILE A 1 92 ? -3.284 8.461 6.226 1.00 0.00 92 ILE A CA 12
ATOM 18696 C C . ILE A 1 92 ? -4.684 7.979 6.590 1.00 0.00 92 ILE A C 12
ATOM 18697 O O . ILE A 1 92 ? -4.866 6.926 7.201 1.00 0.00 92 ILE A O 12
ATOM 18713 N N . PRO A 1 93 ? -5.699 8.767 6.207 1.00 0.00 93 PRO A N 12
ATOM 18714 C CA . PRO A 1 93 ? -7.101 8.441 6.480 1.00 0.00 93 PRO A CA 12
ATOM 18715 C C . PRO A 1 93 ? -7.589 7.248 5.664 1.00 0.00 93 PRO A C 12
ATOM 18716 O O . PRO A 1 93 ? -8.767 6.892 5.711 1.00 0.00 93 PRO A O 12
ATOM 18727 N N . ARG A 1 94 ? -6.677 6.637 4.915 1.00 0.00 94 ARG A N 12
ATOM 18728 C CA . ARG A 1 94 ? -7.015 5.485 4.088 1.00 0.00 94 ARG A CA 12
ATOM 18729 C C . ARG A 1 94 ? -6.254 4.245 4.545 1.00 0.00 94 ARG A C 12
ATOM 18730 O O . ARG A 1 94 ? -6.332 3.189 3.918 1.00 0.00 94 ARG A O 12
ATOM 18751 N N . SER A 1 95 ? -5.516 4.381 5.643 1.00 0.00 95 SER A N 12
ATOM 18752 C CA . SER A 1 95 ? -4.737 3.273 6.182 1.00 0.00 95 SER A CA 12
ATOM 18753 C C . SER A 1 95 ? -5.218 2.902 7.582 1.00 0.00 95 SER A C 12
ATOM 18754 O O . SER A 1 95 ? -5.770 3.721 8.314 1.00 0.00 95 SER A O 12
ATOM 18762 N N . PRO A 1 96 ? -5.003 1.633 7.962 1.00 0.00 96 PRO A N 12
ATOM 18763 C CA . PRO A 1 96 ? -4.348 0.647 7.098 1.00 0.00 96 PRO A CA 12
ATOM 18764 C C . PRO A 1 96 ? -5.217 0.247 5.911 1.00 0.00 96 PRO A C 12
ATOM 18765 O O . PRO A 1 96 ? -6.347 0.714 5.772 1.00 0.00 96 PRO A O 12
ATOM 18776 N N . PHE A 1 97 ? -4.682 -0.620 5.058 1.00 0.00 97 PHE A N 12
ATOM 18777 C CA . PHE A 1 97 ? -5.410 -1.083 3.882 1.00 0.00 97 PHE A CA 12
ATOM 18778 C C . PHE A 1 97 ? -5.689 -2.581 3.969 1.00 0.00 97 PHE A C 12
ATOM 18779 O O . PHE A 1 97 ? -4.766 -3.393 4.049 1.00 0.00 97 PHE A O 12
ATOM 18796 N N . LYS A 1 98 ? -6.967 -2.941 3.954 1.00 0.00 98 LYS A N 12
ATOM 18797 C CA . LYS A 1 98 ? -7.371 -4.340 4.031 1.00 0.00 98 LYS A CA 12
ATOM 18798 C C . LYS A 1 98 ? -7.235 -5.020 2.672 1.00 0.00 98 LYS A C 12
ATOM 18799 O O . LYS A 1 98 ? -8.097 -4.875 1.805 1.00 0.00 98 LYS A O 12
ATOM 18818 N N . VAL A 1 99 ? -6.147 -5.764 2.493 1.00 0.00 99 VAL A N 12
ATOM 18819 C CA . VAL A 1 99 ? -5.901 -6.469 1.241 1.00 0.00 99 VAL A CA 12
ATOM 18820 C C . VAL A 1 99 ? -6.083 -7.973 1.412 1.00 0.00 99 VAL A C 12
ATOM 18821 O O . VAL A 1 99 ? -5.214 -8.657 1.953 1.00 0.00 99 VAL A O 12
ATOM 18834 N N . LYS A 1 100 ? -7.218 -8.483 0.947 1.00 0.00 100 LYS A N 12
ATOM 18835 C CA . LYS A 1 100 ? -7.515 -9.907 1.046 1.00 0.00 100 LYS A CA 12
ATOM 18836 C C . LYS A 1 100 ? -6.866 -10.680 -0.098 1.00 0.00 100 LYS A C 12
ATOM 18837 O O . LYS A 1 100 ? -7.395 -10.726 -1.208 1.00 0.00 100 LYS A O 12
ATOM 18856 N N . VAL A 1 101 ? -5.717 -11.285 0.182 1.00 0.00 101 VAL A N 12
ATOM 18857 C CA . VAL A 1 101 ? -4.996 -12.059 -0.824 1.00 0.00 101 VAL A CA 12
ATOM 18858 C C . VAL A 1 101 ? -5.734 -13.351 -1.156 1.00 0.00 101 VAL A C 12
ATOM 18859 O O . VAL A 1 101 ? -6.359 -13.961 -0.289 1.00 0.00 101 VAL A O 12
ATOM 18872 N N . LEU A 1 102 ? -5.655 -13.762 -2.416 1.00 0.00 102 LEU A N 12
ATOM 18873 C CA . LEU A 1 102 ? -6.315 -14.984 -2.865 1.00 0.00 102 LEU A CA 12
ATOM 18874 C C . LEU A 1 102 ? -5.291 -16.066 -3.193 1.00 0.00 102 LEU A C 12
ATOM 18875 O O . LEU A 1 102 ? -4.141 -15.785 -3.531 1.00 0.00 102 LEU A O 12
ATOM 18891 N N . PRO A 1 103 ? -5.718 -17.333 -3.095 1.00 0.00 103 PRO A N 12
ATOM 18892 C CA . PRO A 1 103 ? -4.855 -18.485 -3.381 1.00 0.00 103 PRO A CA 12
ATOM 18893 C C . PRO A 1 103 ? -4.525 -18.606 -4.864 1.00 0.00 103 PRO A C 12
ATOM 18894 O O . PRO A 1 103 ? -5.419 -18.675 -5.707 1.00 0.00 103 PRO A O 12
ATOM 18905 N N . THR A 1 104 ? -3.233 -18.635 -5.178 1.00 0.00 104 THR A N 12
ATOM 18906 C CA . THR A 1 104 ? -2.784 -18.749 -6.560 1.00 0.00 104 THR A CA 12
ATOM 18907 C C . THR A 1 104 ? -3.729 -19.626 -7.374 1.00 0.00 104 THR A C 12
ATOM 18908 O O . THR A 1 104 ? -3.920 -19.404 -8.570 1.00 0.00 104 THR A O 12
ATOM 18919 N N . TYR A 1 105 ? -4.317 -20.621 -6.719 1.00 0.00 105 TYR A N 12
ATOM 18920 C CA . TYR A 1 105 ? -5.241 -21.533 -7.384 1.00 0.00 105 TYR A CA 12
ATOM 18921 C C . TYR A 1 105 ? -6.673 -21.291 -6.919 1.00 0.00 105 TYR A C 12
ATOM 18922 O O . TYR A 1 105 ? -6.909 -20.580 -5.942 1.00 0.00 105 TYR A O 12
ATOM 18940 N N . ASP A 1 106 ? -7.626 -21.889 -7.625 1.00 0.00 106 ASP A N 12
ATOM 18941 C CA . ASP A 1 106 ? -9.036 -21.741 -7.285 1.00 0.00 106 ASP A CA 12
ATOM 18942 C C . ASP A 1 106 ? -9.666 -23.097 -6.980 1.00 0.00 106 ASP A C 12
ATOM 18943 O O . ASP A 1 106 ? -9.231 -24.125 -7.497 1.00 0.00 106 ASP A O 12
ATOM 18952 N N . ALA A 1 107 ? -10.692 -23.090 -6.135 1.00 0.00 107 ALA A N 12
ATOM 18953 C CA . ALA A 1 107 ? -11.382 -24.319 -5.762 1.00 0.00 107 ALA A CA 12
ATOM 18954 C C . ALA A 1 107 ? -12.395 -24.724 -6.827 1.00 0.00 107 ALA A C 12
ATOM 18955 O O . ALA A 1 107 ? -13.594 -24.492 -6.678 1.00 0.00 107 ALA A O 12
ATOM 18962 N N . SER A 1 108 ? -11.904 -25.334 -7.902 1.00 0.00 108 SER A N 12
ATOM 18963 C CA . SER A 1 108 ? -12.766 -25.768 -8.995 1.00 0.00 108 SER A CA 12
ATOM 18964 C C . SER A 1 108 ? -13.953 -26.568 -8.465 1.00 0.00 108 SER A C 12
ATOM 18965 O O . SER A 1 108 ? -14.983 -26.678 -9.127 1.00 0.00 108 SER A O 12
ATOM 18973 N N . GLY A 1 1 ? 1.499 36.897 -9.780 1.00 0.00 1 GLY A N 13
ATOM 18974 C CA . GLY A 1 1 ? 1.437 35.504 -9.380 1.00 0.00 1 GLY A CA 13
ATOM 18975 C C . GLY A 1 1 ? 0.921 35.329 -7.965 1.00 0.00 1 GLY A C 13
ATOM 18976 O O . GLY A 1 1 ? 0.457 36.286 -7.344 1.00 0.00 1 GLY A O 13
ATOM 18980 N N . SER A 1 2 ? 1.001 34.105 -7.454 1.00 0.00 2 SER A N 13
ATOM 18981 C CA . SER A 1 2 ? 0.533 33.808 -6.105 1.00 0.00 2 SER A CA 13
ATOM 18982 C C . SER A 1 2 ? 1.579 34.203 -5.067 1.00 0.00 2 SER A C 13
ATOM 18983 O O . SER A 1 2 ? 2.550 33.480 -4.842 1.00 0.00 2 SER A O 13
ATOM 18991 N N . SER A 1 3 ? 1.373 35.357 -4.439 1.00 0.00 3 SER A N 13
ATOM 18992 C CA . SER A 1 3 ? 2.300 35.852 -3.428 1.00 0.00 3 SER A CA 13
ATOM 18993 C C . SER A 1 3 ? 1.873 35.404 -2.034 1.00 0.00 3 SER A C 13
ATOM 18994 O O . SER A 1 3 ? 1.077 36.070 -1.372 1.00 0.00 3 SER A O 13
ATOM 19002 N N . GLY A 1 4 ? 2.408 34.269 -1.593 1.00 0.00 4 GLY A N 13
ATOM 19003 C CA . GLY A 1 4 ? 2.071 33.751 -0.280 1.00 0.00 4 GLY A CA 13
ATOM 19004 C C . GLY A 1 4 ? 2.938 32.574 0.119 1.00 0.00 4 GLY A C 13
ATOM 19005 O O . GLY A 1 4 ? 3.270 31.729 -0.713 1.00 0.00 4 GLY A O 13
ATOM 19009 N N . SER A 1 5 ? 3.307 32.518 1.395 1.00 0.00 5 SER A N 13
ATOM 19010 C CA . SER A 1 5 ? 4.146 31.439 1.901 1.00 0.00 5 SER A CA 13
ATOM 19011 C C . SER A 1 5 ? 3.424 30.097 1.802 1.00 0.00 5 SER A C 13
ATOM 19012 O O . SER A 1 5 ? 2.510 29.813 2.575 1.00 0.00 5 SER A O 13
ATOM 19020 N N . SER A 1 6 ? 3.843 29.277 0.842 1.00 0.00 6 SER A N 13
ATOM 19021 C CA . SER A 1 6 ? 3.236 27.968 0.638 1.00 0.00 6 SER A CA 13
ATOM 19022 C C . SER A 1 6 ? 4.198 26.854 1.037 1.00 0.00 6 SER A C 13
ATOM 19023 O O . SER A 1 6 ? 5.416 27.011 0.955 1.00 0.00 6 SER A O 13
ATOM 19031 N N . GLY A 1 7 ? 3.642 25.727 1.473 1.00 0.00 7 GLY A N 13
ATOM 19032 C CA . GLY A 1 7 ? 4.464 24.602 1.879 1.00 0.00 7 GLY A CA 13
ATOM 19033 C C . GLY A 1 7 ? 3.858 23.829 3.032 1.00 0.00 7 GLY A C 13
ATOM 19034 O O . GLY A 1 7 ? 4.518 23.590 4.044 1.00 0.00 7 GLY A O 13
ATOM 19038 N N . VAL A 1 8 ? 2.597 23.436 2.883 1.00 0.00 8 VAL A N 13
ATOM 19039 C CA . VAL A 1 8 ? 1.901 22.685 3.921 1.00 0.00 8 VAL A CA 13
ATOM 19040 C C . VAL A 1 8 ? 1.785 21.211 3.548 1.00 0.00 8 VAL A C 13
ATOM 19041 O O . VAL A 1 8 ? 1.641 20.865 2.376 1.00 0.00 8 VAL A O 13
ATOM 19054 N N . VAL A 1 9 ? 1.849 20.345 4.554 1.00 0.00 9 VAL A N 13
ATOM 19055 C CA . VAL A 1 9 ? 1.749 18.908 4.334 1.00 0.00 9 VAL A CA 13
ATOM 19056 C C . VAL A 1 9 ? 0.403 18.371 4.806 1.00 0.00 9 VAL A C 13
ATOM 19057 O O . VAL A 1 9 ? 0.012 18.569 5.956 1.00 0.00 9 VAL A O 13
ATOM 19070 N N . ASP A 1 10 ? -0.304 17.691 3.910 1.00 0.00 10 ASP A N 13
ATOM 19071 C CA . ASP A 1 10 ? -1.608 17.124 4.234 1.00 0.00 10 ASP A CA 13
ATOM 19072 C C . ASP A 1 10 ? -1.644 15.631 3.921 1.00 0.00 10 ASP A C 13
ATOM 19073 O O . ASP A 1 10 ? -1.848 15.217 2.780 1.00 0.00 10 ASP A O 13
ATOM 19082 N N . PRO A 1 11 ? -1.440 14.803 4.957 1.00 0.00 11 PRO A N 13
ATOM 19083 C CA . PRO A 1 11 ? -1.444 13.344 4.817 1.00 0.00 11 PRO A CA 13
ATOM 19084 C C . PRO A 1 11 ? -2.836 12.794 4.525 1.00 0.00 11 PRO A C 13
ATOM 19085 O O . PRO A 1 11 ? -3.012 11.589 4.346 1.00 0.00 11 PRO A O 13
ATOM 19096 N N . SER A 1 12 ? -3.822 13.684 4.480 1.00 0.00 12 SER A N 13
ATOM 19097 C CA . SER A 1 12 ? -5.199 13.287 4.213 1.00 0.00 12 SER A CA 13
ATOM 19098 C C . SER A 1 12 ? -5.580 13.584 2.766 1.00 0.00 12 SER A C 13
ATOM 19099 O O . SER A 1 12 ? -6.757 13.572 2.406 1.00 0.00 12 SER A O 13
ATOM 19107 N N . LYS A 1 13 ? -4.573 13.849 1.939 1.00 0.00 13 LYS A N 13
ATOM 19108 C CA . LYS A 1 13 ? -4.800 14.148 0.529 1.00 0.00 13 LYS A CA 13
ATOM 19109 C C . LYS A 1 13 ? -4.138 13.102 -0.362 1.00 0.00 13 LYS A C 13
ATOM 19110 O O . LYS A 1 13 ? -4.358 13.073 -1.572 1.00 0.00 13 LYS A O 13
ATOM 19129 N N . VAL A 1 14 ? -3.325 12.242 0.246 1.00 0.00 14 VAL A N 13
ATOM 19130 C CA . VAL A 1 14 ? -2.632 11.193 -0.492 1.00 0.00 14 VAL A CA 13
ATOM 19131 C C . VAL A 1 14 ? -3.557 10.012 -0.766 1.00 0.00 14 VAL A C 13
ATOM 19132 O O . VAL A 1 14 ? -4.281 9.557 0.120 1.00 0.00 14 VAL A O 13
ATOM 19145 N N . LYS A 1 15 ? -3.528 9.519 -2.000 1.00 0.00 15 LYS A N 13
ATOM 19146 C CA . LYS A 1 15 ? -4.362 8.389 -2.392 1.00 0.00 15 LYS A CA 13
ATOM 19147 C C . LYS A 1 15 ? -3.523 7.293 -3.040 1.00 0.00 15 LYS A C 13
ATOM 19148 O O . LYS A 1 15 ? -2.331 7.476 -3.287 1.00 0.00 15 LYS A O 13
ATOM 19167 N N . ILE A 1 16 ? -4.153 6.155 -3.313 1.00 0.00 16 ILE A N 13
ATOM 19168 C CA . ILE A 1 16 ? -3.464 5.031 -3.934 1.00 0.00 16 ILE A CA 13
ATOM 19169 C C . ILE A 1 16 ? -4.411 4.223 -4.814 1.00 0.00 16 ILE A C 13
ATOM 19170 O O . ILE A 1 16 ? -5.536 3.919 -4.416 1.00 0.00 16 ILE A O 13
ATOM 19186 N N . ALA A 1 17 ? -3.949 3.877 -6.010 1.00 0.00 17 ALA A N 13
ATOM 19187 C CA . ALA A 1 17 ? -4.753 3.099 -6.945 1.00 0.00 17 ALA A CA 13
ATOM 19188 C C . ALA A 1 17 ? -3.898 2.085 -7.695 1.00 0.00 17 ALA A C 13
ATOM 19189 O O . ALA A 1 17 ? -2.850 2.426 -8.243 1.00 0.00 17 ALA A O 13
ATOM 19196 N N . GLY A 1 18 ? -4.350 0.835 -7.715 1.00 0.00 18 GLY A N 13
ATOM 19197 C CA . GLY A 1 18 ? -3.613 -0.211 -8.401 1.00 0.00 18 GLY A CA 13
ATOM 19198 C C . GLY A 1 18 ? -4.172 -1.592 -8.122 1.00 0.00 18 GLY A C 13
ATOM 19199 O O . GLY A 1 18 ? -5.025 -1.776 -7.254 1.00 0.00 18 GLY A O 13
ATOM 19203 N N . PRO A 1 19 ? -3.687 -2.593 -8.872 1.00 0.00 19 PRO A N 13
ATOM 19204 C CA . PRO A 1 19 ? -4.130 -3.981 -8.720 1.00 0.00 19 PRO A CA 13
ATOM 19205 C C . PRO A 1 19 ? -3.654 -4.602 -7.411 1.00 0.00 19 PRO A C 13
ATOM 19206 O O . PRO A 1 19 ? -4.365 -5.395 -6.794 1.00 0.00 19 PRO A O 13
ATOM 19217 N N . GLY A 1 20 ? -2.448 -4.234 -6.991 1.00 0.00 20 GLY A N 13
ATOM 19218 C CA . GLY A 1 20 ? -1.898 -4.765 -5.756 1.00 0.00 20 GLY A CA 13
ATOM 19219 C C . GLY A 1 20 ? -2.852 -4.619 -4.588 1.00 0.00 20 GLY A C 13
ATOM 19220 O O . GLY A 1 20 ? -3.009 -5.541 -3.787 1.00 0.00 20 GLY A O 13
ATOM 19224 N N . LEU A 1 21 ? -3.491 -3.458 -4.489 1.00 0.00 21 LEU A N 13
ATOM 19225 C CA . LEU A 1 21 ? -4.434 -3.194 -3.408 1.00 0.00 21 LEU A CA 13
ATOM 19226 C C . LEU A 1 21 ? -5.795 -3.813 -3.709 1.00 0.00 21 LEU A C 13
ATOM 19227 O O . LEU A 1 21 ? -6.604 -4.029 -2.808 1.00 0.00 21 LEU A O 13
ATOM 19243 N N . GLY A 1 22 ? -6.041 -4.097 -4.984 1.00 0.00 22 GLY A N 13
ATOM 19244 C CA . GLY A 1 22 ? -7.305 -4.690 -5.382 1.00 0.00 22 GLY A CA 13
ATOM 19245 C C . GLY A 1 22 ? -7.621 -5.954 -4.607 1.00 0.00 22 GLY A C 13
ATOM 19246 O O . GLY A 1 22 ? -6.800 -6.432 -3.824 1.00 0.00 22 GLY A O 13
ATOM 19250 N N . SER A 1 23 ? -8.815 -6.496 -4.824 1.00 0.00 23 SER A N 13
ATOM 19251 C CA . SER A 1 23 ? -9.241 -7.708 -4.135 1.00 0.00 23 SER A CA 13
ATOM 19252 C C . SER A 1 23 ? -8.838 -8.950 -4.923 1.00 0.00 23 SER A C 13
ATOM 19253 O O . SER A 1 23 ? -8.873 -10.066 -4.406 1.00 0.00 23 SER A O 13
ATOM 19261 N N . GLY A 1 24 ? -8.454 -8.747 -6.180 1.00 0.00 24 GLY A N 13
ATOM 19262 C CA . GLY A 1 24 ? -8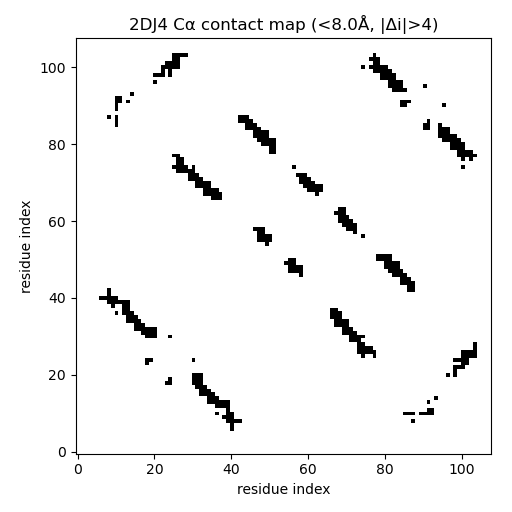.050 -9.859 -7.021 1.00 0.00 24 GLY A CA 13
ATOM 19263 C C . GLY A 1 24 ? -6.563 -10.140 -6.935 1.00 0.00 24 GLY A C 13
ATOM 19264 O O . GLY A 1 24 ? -5.877 -10.216 -7.955 1.00 0.00 24 GLY A O 13
ATOM 19268 N N . VAL A 1 25 ? -6.061 -10.294 -5.714 1.00 0.00 25 VAL A N 13
ATOM 19269 C CA . VAL A 1 25 ? -4.645 -10.567 -5.498 1.00 0.00 25 VAL A CA 13
ATOM 19270 C C . VAL A 1 25 ? -4.405 -12.051 -5.243 1.00 0.00 25 VAL A C 13
ATOM 19271 O O . VAL A 1 25 ? -5.216 -12.721 -4.603 1.00 0.00 25 VAL A O 13
ATOM 19284 N N . ARG A 1 26 ? -3.286 -12.559 -5.749 1.00 0.00 26 ARG A N 13
ATOM 19285 C CA . ARG A 1 26 ? -2.938 -13.964 -5.577 1.00 0.00 26 ARG A CA 13
ATOM 19286 C C . ARG A 1 26 ? -1.630 -14.111 -4.805 1.00 0.00 26 ARG A C 13
ATOM 19287 O O . ARG A 1 26 ? -0.744 -13.262 -4.899 1.00 0.00 26 ARG A O 13
ATOM 19308 N N . ALA A 1 27 ? -1.517 -15.193 -4.042 1.00 0.00 27 ALA A N 13
ATOM 19309 C CA . ALA A 1 27 ? -0.318 -15.452 -3.257 1.00 0.00 27 ALA A CA 13
ATOM 19310 C C . ALA A 1 27 ? 0.872 -15.765 -4.157 1.00 0.00 27 ALA A C 13
ATOM 19311 O O . ALA A 1 27 ? 0.707 -16.264 -5.270 1.00 0.00 27 ALA A O 13
ATOM 19318 N N . ARG A 1 28 ? 2.073 -15.469 -3.668 1.00 0.00 28 ARG A N 13
ATOM 19319 C CA . ARG A 1 28 ? 3.291 -15.717 -4.431 1.00 0.00 28 ARG A CA 13
ATOM 19320 C C . ARG A 1 28 ? 3.218 -15.051 -5.802 1.00 0.00 28 ARG A C 13
ATOM 19321 O O . ARG A 1 28 ? 3.730 -15.581 -6.789 1.00 0.00 28 ARG A O 13
ATOM 19342 N N . VAL A 1 29 ? 2.581 -13.886 -5.856 1.00 0.00 29 VAL A N 13
ATOM 19343 C CA . VAL A 1 29 ? 2.442 -13.148 -7.106 1.00 0.00 29 VAL A CA 13
ATOM 19344 C C . VAL A 1 29 ? 2.931 -11.712 -6.952 1.00 0.00 29 VAL A C 13
ATOM 19345 O O . VAL A 1 29 ? 2.846 -11.127 -5.871 1.00 0.00 29 VAL A O 13
ATOM 19358 N N . LEU A 1 30 ? 3.444 -11.149 -8.040 1.00 0.00 30 LEU A N 13
ATOM 19359 C CA . LEU A 1 30 ? 3.947 -9.779 -8.028 1.00 0.00 30 LEU A CA 13
ATOM 19360 C C . LEU A 1 30 ? 2.800 -8.778 -7.939 1.00 0.00 30 LEU A C 13
ATOM 19361 O O . LEU A 1 30 ? 2.015 -8.636 -8.876 1.00 0.00 30 LEU A O 13
ATOM 19377 N N . GLN A 1 31 ? 2.710 -8.087 -6.808 1.00 0.00 31 GLN A N 13
ATOM 19378 C CA . GLN A 1 31 ? 1.660 -7.098 -6.599 1.00 0.00 31 GLN A CA 13
ATOM 19379 C C . GLN A 1 31 ? 2.251 -5.701 -6.439 1.00 0.00 31 GLN A C 13
ATOM 19380 O O . GLN A 1 31 ? 3.132 -5.481 -5.608 1.00 0.00 31 GLN A O 13
ATOM 19394 N N . SER A 1 32 ? 1.760 -4.761 -7.240 1.00 0.00 32 SER A N 13
ATOM 19395 C CA . SER A 1 32 ? 2.242 -3.385 -7.190 1.00 0.00 32 SER A CA 13
ATOM 19396 C C . SER A 1 32 ? 1.101 -2.401 -7.426 1.00 0.00 32 SER A C 13
ATOM 19397 O O . SER A 1 32 ? 0.039 -2.771 -7.924 1.00 0.00 32 SER A O 13
ATOM 19405 N N . PHE A 1 33 ? 1.330 -1.142 -7.064 1.00 0.00 33 PHE A N 13
ATOM 19406 C CA . PHE A 1 33 ? 0.322 -0.103 -7.234 1.00 0.00 33 PHE A CA 13
ATOM 19407 C C . PHE A 1 33 ? 0.973 1.274 -7.340 1.00 0.00 33 PHE A C 13
ATOM 19408 O O . PHE A 1 33 ? 2.197 1.397 -7.334 1.00 0.00 33 PHE A O 13
ATOM 19425 N N . THR A 1 34 ? 0.143 2.308 -7.435 1.00 0.00 34 THR A N 13
ATOM 19426 C CA . THR A 1 34 ? 0.636 3.676 -7.544 1.00 0.00 34 THR A CA 13
ATOM 19427 C C . THR A 1 34 ? 0.122 4.538 -6.396 1.00 0.00 34 THR A C 13
ATOM 19428 O O . THR A 1 34 ? -1.077 4.561 -6.113 1.00 0.00 34 THR A O 13
ATOM 19439 N N . VAL A 1 35 ? 1.034 5.245 -5.739 1.00 0.00 35 VAL A N 13
ATOM 19440 C CA . VAL A 1 35 ? 0.672 6.111 -4.622 1.00 0.00 35 VAL A CA 13
ATOM 19441 C C . VAL A 1 35 ? 0.793 7.582 -5.007 1.00 0.00 35 VAL A C 13
ATOM 19442 O O . VAL A 1 35 ? 1.895 8.118 -5.115 1.00 0.00 35 VAL A O 13
ATOM 19455 N N . ASP A 1 36 ? -0.350 8.229 -5.210 1.00 0.00 36 ASP A N 13
ATOM 19456 C CA . ASP A 1 36 ? -0.374 9.640 -5.581 1.00 0.00 36 ASP A CA 13
ATOM 19457 C C . ASP A 1 36 ? -0.337 10.528 -4.341 1.00 0.00 36 ASP A C 13
ATOM 19458 O O . ASP A 1 36 ? -1.361 10.753 -3.696 1.00 0.00 36 ASP A O 13
ATOM 19467 N N . SER A 1 37 ? 0.850 11.029 -4.013 1.00 0.00 37 SER A N 13
ATOM 19468 C CA . SER A 1 37 ? 1.021 11.889 -2.848 1.00 0.00 37 SER A CA 13
ATOM 19469 C C . SER A 1 37 ? 1.393 13.307 -3.269 1.00 0.00 37 SER A C 13
ATOM 19470 O O . SER A 1 37 ? 2.109 14.011 -2.556 1.00 0.00 37 SER A O 13
ATOM 19478 N N . SER A 1 38 ? 0.904 13.720 -4.434 1.00 0.00 38 SER A N 13
ATOM 19479 C CA . SER A 1 38 ? 1.187 15.052 -4.953 1.00 0.00 38 SER A CA 13
ATOM 19480 C C . SER A 1 38 ? 0.408 16.114 -4.182 1.00 0.00 38 SER A C 13
ATOM 19481 O O . SER A 1 38 ? 0.932 17.183 -3.872 1.00 0.00 38 SER A O 13
ATOM 19489 N N . LYS A 1 39 ? -0.848 15.808 -3.874 1.00 0.00 39 LYS A N 13
ATOM 19490 C CA . LYS A 1 39 ? -1.701 16.734 -3.138 1.00 0.00 39 LYS A CA 13
ATOM 19491 C C . LYS A 1 39 ? -1.300 16.793 -1.668 1.00 0.00 39 LYS A C 13
ATOM 19492 O O . LYS A 1 39 ? -1.548 17.786 -0.985 1.00 0.00 39 LYS A O 13
ATOM 19511 N N . ALA A 1 40 ? -0.676 15.723 -1.186 1.00 0.00 40 ALA A N 13
ATOM 19512 C CA . ALA A 1 40 ? -0.235 15.654 0.202 1.00 0.00 40 ALA A CA 13
ATOM 19513 C C . ALA A 1 40 ? 0.916 16.620 0.461 1.00 0.00 40 ALA A C 13
ATOM 19514 O O . ALA A 1 40 ? 1.044 17.169 1.555 1.00 0.00 40 ALA A O 13
ATOM 19521 N N . GLY A 1 41 ? 1.750 16.825 -0.553 1.00 0.00 41 GLY A N 13
ATOM 19522 C CA . GLY A 1 41 ? 2.880 17.725 -0.414 1.00 0.00 41 GLY A CA 13
ATOM 19523 C C . GLY A 1 41 ? 4.195 17.067 -0.788 1.00 0.00 41 GLY A C 13
ATOM 19524 O O . GLY A 1 41 ? 4.239 16.206 -1.667 1.00 0.00 41 GLY A O 13
ATOM 19528 N N . LEU A 1 42 ? 5.269 17.475 -0.120 1.00 0.00 42 LEU A N 13
ATOM 19529 C CA . LEU A 1 42 ? 6.591 16.921 -0.388 1.00 0.00 42 LEU A CA 13
ATOM 19530 C C . LEU A 1 42 ? 7.029 15.988 0.737 1.00 0.00 42 LEU A C 13
ATOM 19531 O O . LEU A 1 42 ? 8.213 15.686 0.880 1.00 0.00 42 LEU A O 13
ATOM 19547 N N . ALA A 1 43 ? 6.065 15.534 1.532 1.00 0.00 43 ALA A N 13
ATOM 19548 C CA . ALA A 1 43 ? 6.350 14.633 2.641 1.00 0.00 43 ALA A CA 13
ATOM 19549 C C . ALA A 1 43 ? 6.633 13.220 2.141 1.00 0.00 43 ALA A C 13
ATOM 19550 O O . ALA A 1 43 ? 6.140 12.795 1.096 1.00 0.00 43 ALA A O 13
ATOM 19557 N N . PRO A 1 44 ? 7.446 12.474 2.904 1.00 0.00 44 PRO A N 13
ATOM 19558 C CA . PRO A 1 44 ? 7.814 11.097 2.558 1.00 0.00 44 PRO A CA 13
ATOM 19559 C C . PRO A 1 44 ? 6.640 10.133 2.693 1.00 0.00 44 PRO A C 13
ATOM 19560 O O . PRO A 1 44 ? 5.606 10.475 3.270 1.00 0.00 44 PRO A O 13
ATOM 19571 N N . LEU A 1 45 ? 6.807 8.928 2.160 1.00 0.00 45 LEU A N 13
ATOM 19572 C CA . LEU A 1 45 ? 5.760 7.913 2.223 1.00 0.00 45 LEU A CA 13
ATOM 19573 C C . LEU A 1 45 ? 6.273 6.644 2.897 1.00 0.00 45 LEU A C 13
ATOM 19574 O O . LEU A 1 45 ? 7.433 6.269 2.733 1.00 0.00 45 LEU A O 13
ATOM 19590 N N . GLU A 1 46 ? 5.398 5.988 3.653 1.00 0.00 46 GLU A N 13
ATOM 19591 C CA . GLU A 1 46 ? 5.763 4.760 4.350 1.00 0.00 46 GLU A CA 13
ATOM 19592 C C . GLU A 1 46 ? 4.737 3.661 4.090 1.00 0.00 46 GLU A C 13
ATOM 19593 O O . GLU A 1 46 ? 3.538 3.926 3.988 1.00 0.00 46 GLU A O 13
ATOM 19605 N N . VAL A 1 47 ? 5.216 2.425 3.982 1.00 0.00 47 VAL A N 13
ATOM 19606 C CA . VAL A 1 47 ? 4.342 1.286 3.734 1.00 0.00 47 VAL A CA 13
ATOM 19607 C C . VAL A 1 47 ? 4.724 0.099 4.611 1.00 0.00 47 VAL A C 13
ATOM 19608 O O . VAL A 1 47 ? 5.874 -0.034 5.026 1.00 0.00 47 VAL A O 13
ATOM 19621 N N . ARG A 1 48 ? 3.749 -0.761 4.890 1.00 0.00 48 ARG A N 13
ATOM 19622 C CA . ARG A 1 48 ? 3.983 -1.937 5.719 1.00 0.00 48 ARG A CA 13
ATOM 19623 C C . ARG A 1 48 ? 2.961 -3.028 5.416 1.00 0.00 48 ARG A C 13
ATOM 19624 O O . ARG A 1 48 ? 1.801 -2.742 5.118 1.00 0.00 48 ARG A O 13
ATOM 19645 N N . VAL A 1 49 ? 3.399 -4.281 5.492 1.00 0.00 49 VAL A N 13
ATOM 19646 C CA . VAL A 1 49 ? 2.523 -5.416 5.226 1.00 0.00 49 VAL A CA 13
ATOM 19647 C C . VAL A 1 49 ? 2.528 -6.400 6.391 1.00 0.00 49 VAL A C 13
ATOM 19648 O O . VAL A 1 49 ? 3.585 -6.863 6.821 1.00 0.00 49 VAL A O 13
ATOM 19661 N N . LEU A 1 50 ? 1.341 -6.713 6.898 1.00 0.00 50 LEU A N 13
ATOM 19662 C CA . LEU A 1 50 ? 1.207 -7.644 8.014 1.00 0.00 50 LEU A CA 13
ATOM 19663 C C . LEU A 1 50 ? 0.330 -8.831 7.631 1.00 0.00 50 LEU A C 13
ATOM 19664 O O . LEU A 1 50 ? -0.797 -8.660 7.169 1.00 0.00 50 LEU A O 13
ATOM 19680 N N . GLY A 1 51 ? 0.854 -10.036 7.830 1.00 0.00 51 GLY A N 13
ATOM 19681 C CA . GLY A 1 51 ? 0.104 -11.235 7.502 1.00 0.00 51 GLY A CA 13
ATOM 19682 C C . GLY A 1 51 ? -1.099 -11.431 8.404 1.00 0.00 51 GLY A C 13
ATOM 19683 O O . GLY A 1 51 ? -1.336 -10.660 9.334 1.00 0.00 51 GLY A O 13
ATOM 19687 N N . PRO A 1 52 ? -1.884 -12.483 8.129 1.00 0.00 52 PRO A N 13
ATOM 19688 C CA . PRO A 1 52 ? -3.083 -12.801 8.911 1.00 0.00 52 PRO A CA 13
ATOM 19689 C C . PRO A 1 52 ? -2.747 -13.293 10.314 1.00 0.00 52 PRO A C 13
ATOM 19690 O O . PRO A 1 52 ? -3.304 -12.814 11.301 1.00 0.00 52 PRO A O 13
ATOM 19701 N N . ARG A 1 53 ? -1.831 -14.254 10.395 1.00 0.00 53 ARG A N 13
ATOM 19702 C CA . ARG A 1 53 ? -1.420 -14.812 11.678 1.00 0.00 53 ARG A CA 13
ATOM 19703 C C . ARG A 1 53 ? -0.560 -13.818 12.453 1.00 0.00 53 ARG A C 13
ATOM 19704 O O . ARG A 1 53 ? -0.655 -13.720 13.675 1.00 0.00 53 ARG A O 13
ATOM 19725 N N . GLY A 1 54 ? 0.282 -13.083 11.731 1.00 0.00 54 GLY A N 13
ATOM 19726 C CA . GLY A 1 54 ? 1.148 -12.107 12.368 1.00 0.00 54 GLY A CA 13
ATOM 19727 C C . GLY A 1 54 ? 2.538 -12.087 11.766 1.00 0.00 54 GLY A C 13
ATOM 19728 O O . GLY A 1 54 ? 3.529 -11.918 12.478 1.00 0.00 54 GLY A O 13
ATOM 19732 N N . LEU A 1 55 ? 2.616 -12.262 10.451 1.00 0.00 55 LEU A N 13
ATOM 19733 C CA . LEU A 1 55 ? 3.897 -12.266 9.753 1.00 0.00 55 LEU A CA 13
ATOM 19734 C C . LEU A 1 55 ? 4.258 -10.864 9.271 1.00 0.00 55 LEU A C 13
ATOM 19735 O O . LEU A 1 55 ? 3.380 -10.050 8.983 1.00 0.00 55 LEU A O 13
ATOM 19751 N N . VAL A 1 56 ? 5.555 -10.590 9.184 1.00 0.00 56 VAL A N 13
ATOM 19752 C CA . VAL A 1 56 ? 6.032 -9.288 8.733 1.00 0.00 56 VAL A CA 13
ATOM 19753 C C . VAL A 1 56 ? 6.787 -9.406 7.413 1.00 0.00 56 VAL A C 13
ATOM 19754 O O . VAL A 1 56 ? 7.722 -10.197 7.291 1.00 0.00 56 VAL A O 13
ATOM 19767 N N . GLU A 1 57 ? 6.374 -8.614 6.429 1.00 0.00 57 GLU A N 13
ATOM 19768 C CA . GLU A 1 57 ? 7.012 -8.630 5.118 1.00 0.00 57 GLU A CA 13
ATOM 19769 C C . GLU A 1 57 ? 7.430 -7.224 4.699 1.00 0.00 57 GLU A C 13
ATOM 19770 O O . GLU A 1 57 ? 6.729 -6.242 4.943 1.00 0.00 57 GLU A O 13
ATOM 19782 N N . PRO A 1 58 ? 8.601 -7.123 4.052 1.00 0.00 58 PRO A N 13
ATOM 19783 C CA . PRO A 1 58 ? 9.140 -5.843 3.586 1.00 0.00 58 PRO A CA 13
ATOM 19784 C C . PRO A 1 58 ? 8.338 -5.265 2.424 1.00 0.00 58 PRO A C 13
ATOM 19785 O O . PRO A 1 58 ? 7.500 -5.947 1.835 1.00 0.00 58 PRO A O 13
ATOM 19796 N N . VAL A 1 59 ? 8.600 -4.002 2.101 1.00 0.00 59 VAL A N 13
ATOM 19797 C CA . VAL A 1 59 ? 7.904 -3.333 1.009 1.00 0.00 59 VAL A CA 13
ATOM 19798 C C . VAL A 1 59 ? 8.865 -2.487 0.181 1.00 0.00 59 VAL A C 13
ATOM 19799 O O . VAL A 1 59 ? 9.856 -1.972 0.697 1.00 0.00 59 VAL A O 13
ATOM 19812 N N . ASN A 1 60 ? 8.563 -2.346 -1.105 1.00 0.00 60 ASN A N 13
ATOM 19813 C CA . ASN A 1 60 ? 9.400 -1.561 -2.005 1.00 0.00 60 ASN A CA 13
ATOM 19814 C C . ASN A 1 60 ? 8.857 -0.143 -2.156 1.00 0.00 60 ASN A C 13
ATOM 19815 O O . ASN A 1 60 ? 7.649 0.060 -2.282 1.00 0.00 60 ASN A O 13
ATOM 19826 N N . VAL A 1 61 ? 9.758 0.834 -2.144 1.00 0.00 61 VAL A N 13
ATOM 19827 C CA . VAL A 1 61 ? 9.370 2.233 -2.280 1.00 0.00 61 VAL A CA 13
ATOM 19828 C C . VAL A 1 61 ? 10.257 2.953 -3.289 1.00 0.00 61 VAL A C 13
ATOM 19829 O O . VAL A 1 61 ? 11.457 3.120 -3.069 1.00 0.00 61 VAL A O 13
ATOM 19842 N N . VAL A 1 62 ? 9.660 3.378 -4.397 1.00 0.00 62 VAL A N 13
ATOM 19843 C CA . VAL A 1 62 ? 10.396 4.083 -5.441 1.00 0.00 62 VAL A CA 13
ATOM 19844 C C . VAL A 1 62 ? 9.617 5.296 -5.938 1.00 0.00 62 VAL A C 13
ATOM 19845 O O . VAL A 1 62 ? 8.476 5.174 -6.381 1.00 0.00 62 VAL A O 13
ATOM 19858 N N . ASP A 1 63 ? 10.243 6.465 -5.861 1.00 0.00 63 ASP A N 13
ATOM 19859 C CA . ASP A 1 63 ? 9.611 7.702 -6.305 1.00 0.00 63 ASP A CA 13
ATOM 19860 C C . ASP A 1 63 ? 9.630 7.806 -7.827 1.00 0.00 63 ASP A C 13
ATOM 19861 O O . ASP A 1 63 ? 10.649 7.544 -8.464 1.00 0.00 63 ASP A O 13
ATOM 19870 N N . ASN A 1 64 ? 8.494 8.189 -8.403 1.00 0.00 64 ASN A N 13
ATOM 19871 C CA . ASN A 1 64 ? 8.380 8.325 -9.851 1.00 0.00 64 ASN A CA 13
ATOM 19872 C C . ASN A 1 64 ? 9.047 9.612 -10.330 1.00 0.00 64 ASN A C 13
ATOM 19873 O O . ASN A 1 64 ? 9.739 9.623 -11.346 1.00 0.00 64 ASN A O 13
ATOM 19884 N N . GLY A 1 65 ? 8.834 10.694 -9.588 1.00 0.00 65 GLY A N 13
ATOM 19885 C CA . GLY A 1 65 ? 9.420 11.970 -9.953 1.00 0.00 65 GLY A CA 13
ATOM 19886 C C . GLY A 1 65 ? 8.377 12.998 -10.344 1.00 0.00 65 GLY A C 13
ATOM 19887 O O . GLY A 1 65 ? 8.594 14.201 -10.194 1.00 0.00 65 GLY A O 13
ATOM 19891 N N . ASP A 1 66 ? 7.242 12.525 -10.846 1.00 0.00 66 ASP A N 13
ATOM 19892 C CA . ASP A 1 66 ? 6.161 13.410 -11.261 1.00 0.00 66 ASP A CA 13
ATOM 19893 C C . ASP A 1 66 ? 5.291 13.802 -10.070 1.00 0.00 66 ASP A C 13
ATOM 19894 O O . ASP A 1 66 ? 4.968 14.974 -9.883 1.00 0.00 66 ASP A O 13
ATOM 19903 N N . GLY A 1 67 ? 4.915 12.811 -9.266 1.00 0.00 67 GLY A N 13
ATOM 19904 C CA . GLY A 1 67 ? 4.086 13.072 -8.104 1.00 0.00 67 GLY A CA 13
ATOM 19905 C C . GLY A 1 67 ? 3.454 11.811 -7.549 1.00 0.00 67 GLY A C 13
ATOM 19906 O O . GLY A 1 67 ? 2.361 11.852 -6.983 1.00 0.00 67 GLY A O 13
ATOM 19910 N N . THR A 1 68 ? 4.142 10.685 -7.711 1.00 0.00 68 THR A N 13
ATOM 19911 C CA . THR A 1 68 ? 3.640 9.406 -7.224 1.00 0.00 68 THR A CA 13
ATOM 19912 C C . THR A 1 68 ? 4.777 8.524 -6.722 1.00 0.00 68 THR A C 13
ATOM 19913 O O . THR A 1 68 ? 5.947 8.901 -6.797 1.00 0.00 68 THR A O 13
ATOM 19924 N N . HIS A 1 69 ? 4.428 7.348 -6.211 1.00 0.00 69 HIS A N 13
ATOM 19925 C CA . HIS A 1 69 ? 5.421 6.411 -5.698 1.00 0.00 69 HIS A CA 13
ATOM 19926 C C . HIS A 1 69 ? 4.977 4.970 -5.925 1.00 0.00 69 HIS A C 13
ATOM 19927 O O . HIS A 1 69 ? 3.887 4.572 -5.512 1.00 0.00 69 HIS A O 13
ATOM 19942 N N . THR A 1 70 ? 5.827 4.190 -6.586 1.00 0.00 70 THR A N 13
ATOM 19943 C CA . THR A 1 70 ? 5.522 2.794 -6.870 1.00 0.00 70 THR A CA 13
ATOM 19944 C C . THR A 1 70 ? 5.860 1.904 -5.680 1.00 0.00 70 THR A C 13
ATOM 19945 O O . THR A 1 70 ? 6.882 2.093 -5.020 1.00 0.00 70 THR A O 13
ATOM 19956 N N . VAL A 1 71 ? 4.995 0.932 -5.410 1.00 0.00 71 VAL A N 13
ATOM 19957 C CA . VAL A 1 71 ? 5.203 0.010 -4.299 1.00 0.00 71 VAL A CA 13
ATOM 19958 C C . VAL A 1 71 ? 5.016 -1.437 -4.742 1.00 0.00 71 VAL A C 13
ATOM 19959 O O . VAL A 1 71 ? 3.893 -1.888 -4.970 1.00 0.00 71 VAL A O 13
ATOM 19972 N N . THR A 1 72 ? 6.125 -2.161 -4.863 1.00 0.00 72 THR A N 13
ATOM 19973 C CA . THR A 1 72 ? 6.084 -3.556 -5.280 1.00 0.00 72 THR A CA 13
ATOM 19974 C C . THR A 1 72 ? 6.206 -4.491 -4.083 1.00 0.00 72 THR A C 13
ATOM 19975 O O . THR A 1 72 ? 6.906 -4.190 -3.116 1.00 0.00 72 THR A O 13
ATOM 19986 N N . TYR A 1 73 ? 5.521 -5.627 -4.154 1.00 0.00 73 TYR A N 13
ATOM 19987 C CA . TYR A 1 73 ? 5.550 -6.607 -3.073 1.00 0.00 73 TYR A CA 13
ATOM 19988 C C . TYR A 1 73 ? 4.990 -7.948 -3.538 1.00 0.00 73 TYR A C 13
ATOM 19989 O O . TYR A 1 73 ? 4.492 -8.073 -4.657 1.00 0.00 73 TYR A O 13
ATOM 20007 N N . THR A 1 74 ? 5.076 -8.951 -2.668 1.00 0.00 74 THR A N 13
ATOM 20008 C CA . THR A 1 74 ? 4.579 -10.282 -2.988 1.00 0.00 74 THR A CA 13
ATOM 20009 C C . THR A 1 74 ? 4.153 -11.027 -1.728 1.00 0.00 74 THR A C 13
ATOM 20010 O O . THR A 1 74 ? 4.970 -11.356 -0.867 1.00 0.00 74 THR A O 13
ATOM 20021 N N . PRO A 1 75 ? 2.845 -11.301 -1.615 1.00 0.00 75 PRO A N 13
ATOM 20022 C CA . PRO A 1 75 ? 2.282 -12.012 -0.463 1.00 0.00 75 PRO A CA 13
ATOM 20023 C C . PRO A 1 75 ? 2.693 -13.480 -0.430 1.00 0.00 75 PRO A C 13
ATOM 20024 O O . PRO A 1 75 ? 2.055 -14.327 -1.055 1.00 0.00 75 PRO A O 13
ATOM 20035 N N . SER A 1 76 ? 3.763 -13.775 0.303 1.00 0.00 76 SER A N 13
ATOM 20036 C CA . SER A 1 76 ? 4.260 -15.141 0.414 1.00 0.00 76 SER A CA 13
ATOM 20037 C C . SER A 1 76 ? 3.105 -16.136 0.481 1.00 0.00 76 SER A C 13
ATOM 20038 O O . SER A 1 76 ? 3.083 -17.126 -0.249 1.00 0.00 76 SER A O 13
ATOM 20046 N N . GLN A 1 77 ? 2.148 -15.865 1.363 1.00 0.00 77 GLN A N 13
ATOM 20047 C CA . GLN A 1 77 ? 0.991 -16.736 1.527 1.00 0.00 77 GLN A CA 13
ATOM 20048 C C . GLN A 1 77 ? -0.306 -15.944 1.409 1.00 0.00 77 GLN A C 13
ATOM 20049 O O . GLN A 1 77 ? -0.322 -14.729 1.599 1.00 0.00 77 GLN A O 13
ATOM 20063 N N . GLU A 1 78 ? -1.394 -16.642 1.094 1.00 0.00 78 GLU A N 13
ATOM 20064 C CA . GLU A 1 78 ? -2.696 -16.003 0.950 1.00 0.00 78 GLU A CA 13
ATOM 20065 C C . GLU A 1 78 ? -3.321 -15.728 2.315 1.00 0.00 78 GLU A C 13
ATOM 20066 O O . GLU A 1 78 ? -2.823 -16.186 3.342 1.00 0.00 78 GLU A O 13
ATOM 20078 N N . GLY A 1 79 ? -4.417 -14.974 2.317 1.00 0.00 79 GLY A N 13
ATOM 20079 C CA . GLY A 1 79 ? -5.091 -14.649 3.560 1.00 0.00 79 GLY A CA 13
ATOM 20080 C C . GLY A 1 79 ? -5.380 -13.166 3.692 1.00 0.00 79 GLY A C 13
ATOM 20081 O O . GLY A 1 79 ? -4.981 -12.357 2.855 1.00 0.00 79 GLY A O 13
ATOM 20085 N N . PRO A 1 80 ? -6.092 -12.793 4.765 1.00 0.00 80 PRO A N 13
ATOM 20086 C CA . PRO A 1 80 ? -6.452 -11.396 5.029 1.00 0.00 80 PRO A CA 13
ATOM 20087 C C . PRO A 1 80 ? -5.243 -10.549 5.413 1.00 0.00 80 PRO A C 13
ATOM 20088 O O . PRO A 1 80 ? -4.978 -10.330 6.596 1.00 0.00 80 PRO A O 13
ATOM 20099 N N . TYR A 1 81 ? -4.516 -10.074 4.408 1.00 0.00 81 TYR A N 13
ATOM 20100 C CA . TYR A 1 81 ? -3.334 -9.253 4.642 1.00 0.00 81 TYR A CA 13
ATOM 20101 C C . TYR A 1 81 ? -3.727 -7.821 4.992 1.00 0.00 81 TYR A C 13
ATOM 20102 O O . TYR A 1 81 ? -4.897 -7.447 4.902 1.00 0.00 81 TYR A O 13
ATOM 20120 N N . MET A 1 82 ? -2.741 -7.024 5.390 1.00 0.00 82 MET A N 13
ATOM 20121 C CA . MET A 1 82 ? -2.982 -5.633 5.753 1.00 0.00 82 MET A CA 13
ATOM 20122 C C . MET A 1 82 ? -1.818 -4.748 5.317 1.00 0.00 82 MET A C 13
ATOM 20123 O O . MET A 1 82 ? -0.685 -4.934 5.759 1.00 0.00 82 MET A O 13
ATOM 20137 N N . VAL A 1 83 ? -2.106 -3.785 4.447 1.00 0.00 83 VAL A N 13
ATOM 20138 C CA . VAL A 1 83 ? -1.084 -2.871 3.952 1.00 0.00 83 VAL A CA 13
ATOM 20139 C C . VAL A 1 83 ? -1.204 -1.502 4.612 1.00 0.00 83 VAL A C 13
ATOM 20140 O O . VAL A 1 83 ? -2.038 -0.685 4.224 1.00 0.00 83 VAL A O 13
ATOM 20153 N N . SER A 1 84 ? -0.364 -1.259 5.613 1.00 0.00 84 SER A N 13
ATOM 20154 C CA . SER A 1 84 ? -0.378 0.010 6.331 1.00 0.00 84 SER A CA 13
ATOM 20155 C C . SER A 1 84 ? 0.451 1.059 5.596 1.00 0.00 84 SER A C 13
ATOM 20156 O O . SER A 1 84 ? 1.538 0.769 5.094 1.00 0.00 84 SER A O 13
ATOM 20164 N N . VAL A 1 85 ? -0.070 2.280 5.537 1.00 0.00 85 VAL A N 13
ATOM 20165 C CA . VAL A 1 85 ? 0.620 3.374 4.864 1.00 0.00 85 VAL A CA 13
ATOM 20166 C C . VAL A 1 85 ? 0.610 4.638 5.717 1.00 0.00 85 VAL A C 13
ATOM 20167 O O . VAL A 1 85 ? -0.384 4.948 6.377 1.00 0.00 85 VAL A O 13
ATOM 20180 N N . LYS A 1 86 ? 1.720 5.366 5.699 1.00 0.00 86 LYS A N 13
ATOM 20181 C CA . LYS A 1 86 ? 1.840 6.599 6.469 1.00 0.00 86 LYS A CA 13
ATOM 20182 C C . LYS A 1 86 ? 2.364 7.736 5.598 1.00 0.00 86 LYS A C 13
ATOM 20183 O O . LYS A 1 86 ? 2.826 7.511 4.479 1.00 0.00 86 LYS A O 13
ATOM 20202 N N . TYR A 1 87 ? 2.291 8.956 6.118 1.00 0.00 87 TYR A N 13
ATOM 20203 C CA . TYR A 1 87 ? 2.757 10.128 5.387 1.00 0.00 87 TYR A CA 13
ATOM 20204 C C . TYR A 1 87 ? 3.176 11.238 6.346 1.00 0.00 87 TYR A C 13
ATOM 20205 O O . TYR A 1 87 ? 2.337 11.863 6.995 1.00 0.00 87 TYR A O 13
ATOM 20223 N N . ALA A 1 88 ? 4.480 11.477 6.431 1.00 0.00 88 ALA A N 13
ATOM 20224 C CA . ALA A 1 88 ? 5.012 12.512 7.308 1.00 0.00 88 ALA A CA 13
ATOM 20225 C C . ALA A 1 88 ? 4.704 12.205 8.770 1.00 0.00 88 ALA A C 13
ATOM 20226 O O . ALA A 1 88 ? 4.327 13.092 9.535 1.00 0.00 88 ALA A O 13
ATOM 20233 N N . ASP A 1 89 ? 4.867 10.943 9.151 1.00 0.00 89 ASP A N 13
ATOM 20234 C CA . ASP A 1 89 ? 4.606 10.518 10.522 1.00 0.00 89 ASP A CA 13
ATOM 20235 C C . ASP A 1 89 ? 3.136 10.713 10.881 1.00 0.00 89 ASP A C 13
ATOM 20236 O O . ASP A 1 89 ? 2.805 11.049 12.017 1.00 0.00 89 ASP A O 13
ATOM 20245 N N . GLU A 1 90 ? 2.260 10.502 9.904 1.00 0.00 90 GLU A N 13
ATOM 20246 C CA . GLU A 1 90 ? 0.826 10.656 10.117 1.00 0.00 90 GLU A CA 13
ATOM 20247 C C . GLU A 1 90 ? 0.040 9.644 9.289 1.00 0.00 90 GLU A C 13
ATOM 20248 O O . GLU A 1 90 ? -0.093 9.791 8.074 1.00 0.00 90 GLU A O 13
ATOM 20260 N N . GLU A 1 91 ? -0.477 8.617 9.956 1.00 0.00 91 GLU A N 13
ATOM 20261 C CA . GLU A 1 91 ? -1.249 7.580 9.281 1.00 0.00 91 GLU A CA 13
ATOM 20262 C C . GLU A 1 91 ? -2.359 8.193 8.433 1.00 0.00 91 GLU A C 13
ATOM 20263 O O . GLU A 1 91 ? -3.217 8.915 8.942 1.00 0.00 91 GLU A O 13
ATOM 20275 N N . ILE A 1 92 ? -2.335 7.899 7.136 1.00 0.00 92 ILE A N 13
ATOM 20276 C CA . ILE A 1 92 ? -3.340 8.421 6.218 1.00 0.00 92 ILE A CA 13
ATOM 20277 C C . ILE A 1 92 ? -4.741 7.976 6.625 1.00 0.00 92 ILE A C 13
ATOM 20278 O O . ILE A 1 92 ? -4.931 6.937 7.256 1.00 0.00 92 ILE A O 13
ATOM 20294 N N . PRO A 1 93 ? -5.748 8.782 6.253 1.00 0.00 93 PRO A N 13
ATOM 20295 C CA . PRO A 1 93 ? -7.149 8.490 6.567 1.00 0.00 93 PRO A CA 13
ATOM 20296 C C . PRO A 1 93 ? -7.684 7.298 5.783 1.00 0.00 93 PRO A C 13
ATOM 20297 O O . PRO A 1 93 ? -8.873 6.985 5.844 1.00 0.00 93 PRO A O 13
ATOM 20308 N N . ARG A 1 94 ? -6.798 6.635 5.046 1.00 0.00 94 ARG A N 13
ATOM 20309 C CA . ARG A 1 94 ? -7.182 5.476 4.249 1.00 0.00 94 ARG A CA 13
ATOM 20310 C C . ARG A 1 94 ? -6.381 4.244 4.660 1.00 0.00 94 ARG A C 13
ATOM 20311 O O . ARG A 1 94 ? -6.429 3.210 3.995 1.00 0.00 94 ARG A O 13
ATOM 20332 N N . SER A 1 95 ? -5.645 4.363 5.761 1.00 0.00 95 SER A N 13
ATOM 20333 C CA . SER A 1 95 ? -4.830 3.261 6.258 1.00 0.00 95 SER A CA 13
ATOM 20334 C C . SER A 1 95 ? -5.237 2.883 7.678 1.00 0.00 95 SER A C 13
ATOM 20335 O O . SER A 1 95 ? -5.759 3.697 8.441 1.00 0.00 95 SER A O 13
ATOM 20343 N N . PRO A 1 96 ? -4.996 1.614 8.045 1.00 0.00 96 PRO A N 13
ATOM 20344 C CA . PRO A 1 96 ? -4.376 0.636 7.146 1.00 0.00 96 PRO A CA 13
ATOM 20345 C C . PRO A 1 96 ? -5.301 0.232 6.003 1.00 0.00 96 PRO A C 13
ATOM 20346 O O . PRO A 1 96 ? -6.450 0.667 5.938 1.00 0.00 96 PRO A O 13
ATOM 20357 N N . PHE A 1 97 ? -4.791 -0.603 5.103 1.00 0.00 97 PHE A N 13
ATOM 20358 C CA . PHE A 1 97 ? -5.571 -1.065 3.961 1.00 0.00 97 PHE A CA 13
ATOM 20359 C C . PHE A 1 97 ? -5.834 -2.565 4.054 1.00 0.00 97 PHE A C 13
ATOM 20360 O O . PHE A 1 97 ? -4.922 -3.353 4.305 1.00 0.00 97 PHE A O 13
ATOM 20377 N N . LYS A 1 98 ? -7.088 -2.954 3.849 1.00 0.00 98 LYS A N 13
ATOM 20378 C CA . LYS A 1 98 ? -7.473 -4.360 3.908 1.00 0.00 98 LYS A CA 13
ATOM 20379 C C . LYS A 1 98 ? -7.284 -5.033 2.552 1.00 0.00 98 LYS A C 13
ATOM 20380 O O . LYS A 1 98 ? -7.997 -4.734 1.595 1.00 0.00 98 LYS A O 13
ATOM 20399 N N . VAL A 1 99 ? -6.319 -5.944 2.478 1.00 0.00 99 VAL A N 13
ATOM 20400 C CA . VAL A 1 99 ? -6.037 -6.661 1.240 1.00 0.00 99 VAL A CA 13
ATOM 20401 C C . VAL A 1 99 ? -6.128 -8.170 1.447 1.00 0.00 99 VAL A C 13
ATOM 20402 O O . VAL A 1 99 ? -5.210 -8.790 1.983 1.00 0.00 99 VAL A O 13
ATOM 20415 N N . LYS A 1 100 ? -7.241 -8.754 1.019 1.00 0.00 100 LYS A N 13
ATOM 20416 C CA . LYS A 1 100 ? -7.453 -10.191 1.153 1.00 0.00 100 LYS A CA 13
ATOM 20417 C C . LYS A 1 100 ? -6.824 -10.945 -0.013 1.00 0.00 100 LYS A C 13
ATOM 20418 O O . LYS A 1 100 ? -7.398 -11.017 -1.100 1.00 0.00 100 LYS A O 13
ATOM 20437 N N . VAL A 1 101 ? -5.643 -11.508 0.219 1.00 0.00 101 VAL A N 13
ATOM 20438 C CA . VAL A 1 101 ? -4.938 -12.260 -0.812 1.00 0.00 101 VAL A CA 13
ATOM 20439 C C . VAL A 1 101 ? -5.630 -13.589 -1.093 1.00 0.00 101 VAL A C 13
ATOM 20440 O O . VAL A 1 101 ? -6.234 -14.187 -0.202 1.00 0.00 101 VAL A O 13
ATOM 20453 N N . LEU A 1 102 ? -5.538 -14.045 -2.337 1.00 0.00 102 LEU A N 13
ATOM 20454 C CA . LEU A 1 102 ? -6.155 -15.305 -2.737 1.00 0.00 102 LEU A CA 13
ATOM 20455 C C . LEU A 1 102 ? -5.095 -16.336 -3.109 1.00 0.00 102 LEU A C 13
ATOM 20456 O O . LEU A 1 102 ? -3.973 -16.000 -3.490 1.00 0.00 102 LEU A O 13
ATOM 20472 N N . PRO A 1 103 ? -5.457 -17.623 -2.999 1.00 0.00 103 PRO A N 13
ATOM 20473 C CA . PRO A 1 103 ? -4.552 -18.731 -3.323 1.00 0.00 103 PRO A CA 13
ATOM 20474 C C . PRO A 1 103 ? -4.274 -18.835 -4.818 1.00 0.00 103 PRO A C 13
ATOM 20475 O O . PRO A 1 103 ? -5.193 -18.990 -5.623 1.00 0.00 103 PRO A O 13
ATOM 20486 N N . THR A 1 104 ? -2.999 -18.748 -5.186 1.00 0.00 104 THR A N 13
ATOM 20487 C CA . THR A 1 104 ? -2.600 -18.831 -6.585 1.00 0.00 104 THR A CA 13
ATOM 20488 C C . THR A 1 104 ? -3.506 -19.783 -7.360 1.00 0.00 104 THR A C 13
ATOM 20489 O O . THR A 1 104 ? -3.797 -19.559 -8.535 1.00 0.00 104 THR A O 13
ATOM 20500 N N . TYR A 1 105 ? -3.948 -20.844 -6.694 1.00 0.00 105 TYR A N 13
ATOM 20501 C CA . TYR A 1 105 ? -4.819 -21.830 -7.321 1.00 0.00 105 TYR A CA 13
ATOM 20502 C C . TYR A 1 105 ? -6.249 -21.702 -6.804 1.00 0.00 105 TYR A C 13
ATOM 20503 O O . TYR A 1 105 ? -6.481 -21.190 -5.708 1.00 0.00 105 TYR A O 13
ATOM 20521 N N . ASP A 1 106 ? -7.203 -22.170 -7.601 1.00 0.00 106 ASP A N 13
ATOM 20522 C CA . ASP A 1 106 ? -8.610 -22.109 -7.225 1.00 0.00 106 ASP A CA 13
ATOM 20523 C C . ASP A 1 106 ? -9.178 -23.510 -7.018 1.00 0.00 106 ASP A C 13
ATOM 20524 O O . ASP A 1 106 ? -9.572 -24.178 -7.973 1.00 0.00 106 ASP A O 13
ATOM 20533 N N . ALA A 1 107 ? -9.216 -23.947 -5.763 1.00 0.00 107 ALA A N 13
ATOM 20534 C CA . ALA A 1 107 ? -9.736 -25.268 -5.431 1.00 0.00 107 ALA A CA 13
ATOM 20535 C C . ALA A 1 107 ? -11.239 -25.345 -5.679 1.00 0.00 107 ALA A C 13
ATOM 20536 O O . ALA A 1 107 ? -12.039 -25.181 -4.758 1.00 0.00 107 ALA A O 13
ATOM 20543 N N . SER A 1 108 ? -11.615 -25.593 -6.930 1.00 0.00 108 SER A N 13
ATOM 20544 C CA . SER A 1 108 ? -13.022 -25.687 -7.299 1.00 0.00 108 SER A CA 13
ATOM 20545 C C . SER A 1 108 ? -13.508 -27.132 -7.231 1.00 0.00 108 SER A C 13
ATOM 20546 O O . SER A 1 108 ? -14.631 -27.440 -7.626 1.00 0.00 108 SER A O 13
ATOM 20554 N N . GLY A 1 1 ? -1.011 36.319 12.167 1.00 0.00 1 GLY A N 14
ATOM 20555 C CA . GLY A 1 1 ? -1.642 35.222 11.458 1.00 0.00 1 GLY A CA 14
ATOM 20556 C C . GLY A 1 1 ? -0.632 34.262 10.861 1.00 0.00 1 GLY A C 14
ATOM 20557 O O . GLY A 1 1 ? 0.167 34.644 10.006 1.00 0.00 1 GLY A O 14
ATOM 20561 N N . SER A 1 2 ? -0.666 33.012 11.312 1.00 0.00 2 SER A N 14
ATOM 20562 C CA . SER A 1 2 ? 0.257 31.996 10.820 1.00 0.00 2 SER A CA 14
ATOM 20563 C C . SER A 1 2 ? -0.049 31.641 9.368 1.00 0.00 2 SER A C 14
ATOM 20564 O O . SER A 1 2 ? -1.163 31.238 9.038 1.00 0.00 2 SER A O 14
ATOM 20572 N N . SER A 1 3 ? 0.950 31.796 8.505 1.00 0.00 3 SER A N 14
ATOM 20573 C CA . SER A 1 3 ? 0.789 31.497 7.087 1.00 0.00 3 SER A CA 14
ATOM 20574 C C . SER A 1 3 ? 1.565 30.241 6.706 1.00 0.00 3 SER A C 14
ATOM 20575 O O . SER A 1 3 ? 2.446 29.795 7.440 1.00 0.00 3 SER A O 14
ATOM 20583 N N . GLY A 1 4 ? 1.231 29.674 5.550 1.00 0.00 4 GLY A N 14
ATOM 20584 C CA . GLY A 1 4 ? 1.905 28.474 5.090 1.00 0.00 4 GLY A CA 14
ATOM 20585 C C . GLY A 1 4 ? 3.376 28.461 5.454 1.00 0.00 4 GLY A C 14
ATOM 20586 O O . GLY A 1 4 ? 4.086 29.442 5.236 1.00 0.00 4 GLY A O 14
ATOM 20590 N N . SER A 1 5 ? 3.836 27.344 6.012 1.00 0.00 5 SER A N 14
ATOM 20591 C CA . SER A 1 5 ? 5.231 27.209 6.412 1.00 0.00 5 SER A CA 14
ATOM 20592 C C . SER A 1 5 ? 6.002 26.348 5.416 1.00 0.00 5 SER A C 14
ATOM 20593 O O . SER A 1 5 ? 5.813 25.134 5.351 1.00 0.00 5 SER A O 14
ATOM 20601 N N . SER A 1 6 ? 6.871 26.988 4.639 1.00 0.00 6 SER A N 14
ATOM 20602 C CA . SER A 1 6 ? 7.668 26.283 3.642 1.00 0.00 6 SER A CA 14
ATOM 20603 C C . SER A 1 6 ? 6.877 25.130 3.031 1.00 0.00 6 SER A C 14
ATOM 20604 O O . SER A 1 6 ? 7.407 24.038 2.828 1.00 0.00 6 SER A O 14
ATOM 20612 N N . GLY A 1 7 ? 5.604 25.381 2.740 1.00 0.00 7 GLY A N 14
ATOM 20613 C CA . GLY A 1 7 ? 4.760 24.356 2.156 1.00 0.00 7 GLY A CA 14
ATOM 20614 C C . GLY A 1 7 ? 4.173 23.425 3.199 1.00 0.00 7 GLY A C 14
ATOM 20615 O O . GLY A 1 7 ? 4.883 22.606 3.781 1.00 0.00 7 GLY A O 14
ATOM 20619 N N . VAL A 1 8 ? 2.871 23.551 3.437 1.00 0.00 8 VAL A N 14
ATOM 20620 C CA . VAL A 1 8 ? 2.188 22.715 4.417 1.00 0.00 8 VAL A CA 14
ATOM 20621 C C . VAL A 1 8 ? 1.988 21.299 3.888 1.00 0.00 8 VAL A C 14
ATOM 20622 O O . VAL A 1 8 ? 1.895 21.084 2.679 1.00 0.00 8 VAL A O 14
ATOM 20635 N N . VAL A 1 9 ? 1.921 20.336 4.801 1.00 0.00 9 VAL A N 14
ATOM 20636 C CA . VAL A 1 9 ? 1.730 18.939 4.426 1.00 0.00 9 VAL A CA 14
ATOM 20637 C C . VAL A 1 9 ? 0.327 18.462 4.781 1.00 0.00 9 VAL A C 14
ATOM 20638 O O . VAL A 1 9 ? -0.185 18.756 5.862 1.00 0.00 9 VAL A O 14
ATOM 20651 N N . ASP A 1 10 ? -0.291 17.726 3.864 1.00 0.00 10 ASP A N 14
ATOM 20652 C CA . ASP A 1 10 ? -1.636 17.205 4.080 1.00 0.00 10 ASP A CA 14
ATOM 20653 C C . ASP A 1 10 ? -1.695 15.711 3.779 1.00 0.00 10 ASP A C 14
ATOM 20654 O O . ASP A 1 10 ? -1.865 15.290 2.635 1.00 0.00 10 ASP A O 14
ATOM 20663 N N . PRO A 1 11 ? -1.552 14.889 4.830 1.00 0.00 11 PRO A N 14
ATOM 20664 C CA . PRO A 1 11 ? -1.586 13.429 4.703 1.00 0.00 11 PRO A CA 14
ATOM 20665 C C . PRO A 1 11 ? -2.978 12.908 4.362 1.00 0.00 11 PRO A C 14
ATOM 20666 O O . PRO A 1 11 ? -3.180 11.705 4.203 1.00 0.00 11 PRO A O 14
ATOM 20677 N N . SER A 1 12 ? -3.935 13.824 4.249 1.00 0.00 12 SER A N 14
ATOM 20678 C CA . SER A 1 12 ? -5.310 13.456 3.930 1.00 0.00 12 SER A CA 14
ATOM 20679 C C . SER A 1 12 ? -5.594 13.655 2.443 1.00 0.00 12 SER A C 14
ATOM 20680 O O . SER A 1 12 ? -6.713 13.437 1.979 1.00 0.00 12 SER A O 14
ATOM 20688 N N . LYS A 1 13 ? -4.572 14.071 1.703 1.00 0.00 13 LYS A N 14
ATOM 20689 C CA . LYS A 1 13 ? -4.709 14.298 0.269 1.00 0.00 13 LYS A CA 14
ATOM 20690 C C . LYS A 1 13 ? -3.975 13.222 -0.525 1.00 0.00 13 LYS A C 14
ATOM 20691 O O . LYS A 1 13 ? -4.080 13.161 -1.750 1.00 0.00 13 LYS A O 14
ATOM 20710 N N . VAL A 1 14 ? -3.233 12.375 0.180 1.00 0.00 14 VAL A N 14
ATOM 20711 C CA . VAL A 1 14 ? -2.484 11.299 -0.459 1.00 0.00 14 VAL A CA 14
ATOM 20712 C C . VAL A 1 14 ? -3.331 10.038 -0.584 1.00 0.00 14 VAL A C 14
ATOM 20713 O O . VAL A 1 14 ? -3.851 9.525 0.408 1.00 0.00 14 VAL A O 14
ATOM 20726 N N . LYS A 1 15 ? -3.468 9.542 -1.809 1.00 0.00 15 LYS A N 14
ATOM 20727 C CA . LYS A 1 15 ? -4.251 8.340 -2.066 1.00 0.00 15 LYS A CA 14
ATOM 20728 C C . LYS A 1 15 ? -3.405 7.278 -2.761 1.00 0.00 15 LYS A C 14
ATOM 20729 O O . LYS A 1 15 ? -2.255 7.527 -3.124 1.00 0.00 15 LYS A O 14
ATOM 20748 N N . ILE A 1 16 ? -3.981 6.095 -2.944 1.00 0.00 16 ILE A N 14
ATOM 20749 C CA . ILE A 1 16 ? -3.281 4.997 -3.597 1.00 0.00 16 ILE A CA 14
ATOM 20750 C C . ILE A 1 16 ? -4.241 4.146 -4.422 1.00 0.00 16 ILE A C 14
ATOM 20751 O O . ILE A 1 16 ? -5.318 3.778 -3.954 1.00 0.00 16 ILE A O 14
ATOM 20767 N N . ALA A 1 17 ? -3.842 3.836 -5.651 1.00 0.00 17 ALA A N 14
ATOM 20768 C CA . ALA A 1 17 ? -4.664 3.025 -6.540 1.00 0.00 17 ALA A CA 14
ATOM 20769 C C . ALA A 1 17 ? -3.806 2.073 -7.366 1.00 0.00 17 ALA A C 14
ATOM 20770 O O . ALA A 1 17 ? -2.766 2.460 -7.896 1.00 0.00 17 ALA A O 14
ATOM 20777 N N . GLY A 1 18 ? -4.249 0.823 -7.469 1.00 0.00 18 GLY A N 14
ATOM 20778 C CA . GLY A 1 18 ? -3.508 -0.165 -8.232 1.00 0.00 18 GLY A CA 14
ATOM 20779 C C . GLY A 1 18 ? -4.055 -1.567 -8.049 1.00 0.00 18 GLY A C 14
ATOM 20780 O O . GLY A 1 18 ? -4.907 -1.818 -7.196 1.00 0.00 18 GLY A O 14
ATOM 20784 N N . PRO A 1 19 ? -3.561 -2.510 -8.865 1.00 0.00 19 PRO A N 14
ATOM 20785 C CA . PRO A 1 19 ? -3.992 -3.910 -8.809 1.00 0.00 19 PRO A CA 14
ATOM 20786 C C . PRO A 1 19 ? -3.513 -4.614 -7.544 1.00 0.00 19 PRO A C 14
ATOM 20787 O O . PRO A 1 19 ? -4.181 -5.510 -7.030 1.00 0.00 19 PRO A O 14
ATOM 20798 N N . GLY A 1 20 ? -2.351 -4.202 -7.048 1.00 0.00 20 GLY A N 14
ATOM 20799 C CA . GLY A 1 20 ? -1.802 -4.804 -5.846 1.00 0.00 20 GLY A CA 14
ATOM 20800 C C . GLY A 1 20 ? -2.719 -4.650 -4.649 1.00 0.00 20 GLY A C 14
ATOM 20801 O O . GLY A 1 20 ? -2.903 -5.588 -3.873 1.00 0.00 20 GLY A O 14
ATOM 20805 N N . LEU A 1 21 ? -3.295 -3.462 -4.497 1.00 0.00 21 LEU A N 14
ATOM 20806 C CA . LEU A 1 21 ? -4.197 -3.187 -3.384 1.00 0.00 21 LEU A CA 14
ATOM 20807 C C . LEU A 1 21 ? -5.572 -3.799 -3.633 1.00 0.00 21 LEU A C 14
ATOM 20808 O O . LEU A 1 21 ? -6.322 -4.068 -2.696 1.00 0.00 21 LEU A O 14
ATOM 20824 N N . GLY A 1 22 ? -5.895 -4.017 -4.904 1.00 0.00 22 GLY A N 14
ATOM 20825 C CA . GLY A 1 22 ? -7.179 -4.598 -5.254 1.00 0.00 22 GLY A CA 14
ATOM 20826 C C . GLY A 1 22 ? -7.451 -5.891 -4.511 1.00 0.00 22 GLY A C 14
ATOM 20827 O O . GLY A 1 22 ? -6.586 -6.401 -3.800 1.00 0.00 22 GLY A O 14
ATOM 20831 N N . SER A 1 23 ? -8.658 -6.423 -4.677 1.00 0.00 23 SER A N 14
ATOM 20832 C CA . SER A 1 23 ? -9.044 -7.662 -4.012 1.00 0.00 23 SER A CA 14
ATOM 20833 C C . SER A 1 23 ? -8.642 -8.874 -4.846 1.00 0.00 23 SER A C 14
ATOM 20834 O O . SER A 1 23 ? -8.680 -10.010 -4.372 1.00 0.00 23 SER A O 14
ATOM 20842 N N . GLY A 1 24 ? -8.256 -8.625 -6.094 1.00 0.00 24 GLY A N 14
ATOM 20843 C CA . GLY A 1 24 ? -7.853 -9.705 -6.976 1.00 0.00 24 GLY A CA 14
ATOM 20844 C C . GLY A 1 24 ? -6.376 -10.026 -6.860 1.00 0.00 24 GLY A C 14
ATOM 20845 O O . GLY A 1 24 ? -5.688 -10.193 -7.868 1.00 0.00 24 GLY A O 14
ATOM 20849 N N . VAL A 1 25 ? -5.886 -10.112 -5.628 1.00 0.00 25 VAL A N 14
ATOM 20850 C CA . VAL A 1 25 ? -4.480 -10.416 -5.384 1.00 0.00 25 VAL A CA 14
ATOM 20851 C C . VAL A 1 25 ? -4.267 -11.912 -5.190 1.00 0.00 25 VAL A C 14
ATOM 20852 O O . VAL A 1 25 ? -5.127 -12.608 -4.650 1.00 0.00 25 VAL A O 14
ATOM 20865 N N . ARG A 1 26 ? -3.113 -12.402 -5.634 1.00 0.00 26 ARG A N 14
ATOM 20866 C CA . ARG A 1 26 ? -2.786 -13.818 -5.511 1.00 0.00 26 ARG A CA 14
ATOM 20867 C C . ARG A 1 26 ? -1.505 -14.011 -4.707 1.00 0.00 26 ARG A C 14
ATOM 20868 O O . ARG A 1 26 ? -0.629 -13.147 -4.699 1.00 0.00 26 ARG A O 14
ATOM 20889 N N . ALA A 1 27 ? -1.403 -15.151 -4.031 1.00 0.00 27 ALA A N 14
ATOM 20890 C CA . ALA A 1 27 ? -0.227 -15.459 -3.224 1.00 0.00 27 ALA A CA 14
ATOM 20891 C C . ALA A 1 27 ? 0.984 -15.742 -4.106 1.00 0.00 27 ALA A C 14
ATOM 20892 O O . ALA A 1 27 ? 0.851 -16.278 -5.207 1.00 0.00 27 ALA A O 14
ATOM 20899 N N . ARG A 1 28 ? 2.164 -15.377 -3.617 1.00 0.00 28 ARG A N 14
ATOM 20900 C CA . ARG A 1 28 ? 3.399 -15.591 -4.361 1.00 0.00 28 ARG A CA 14
ATOM 20901 C C . ARG A 1 28 ? 3.326 -14.930 -5.736 1.00 0.00 28 ARG A C 14
ATOM 20902 O O . ARG A 1 28 ? 3.889 -15.434 -6.709 1.00 0.00 28 ARG A O 14
ATOM 20923 N N . VAL A 1 29 ? 2.630 -13.800 -5.807 1.00 0.00 29 VAL A N 14
ATOM 20924 C CA . VAL A 1 29 ? 2.484 -13.071 -7.061 1.00 0.00 29 VAL A CA 14
ATOM 20925 C C . VAL A 1 29 ? 2.970 -11.634 -6.920 1.00 0.00 29 VAL A C 14
ATOM 20926 O O . VAL A 1 29 ? 2.794 -11.007 -5.875 1.00 0.00 29 VAL A O 14
ATOM 20939 N N . LEU A 1 30 ? 3.583 -11.116 -7.980 1.00 0.00 30 LEU A N 14
ATOM 20940 C CA . LEU A 1 30 ? 4.095 -9.750 -7.975 1.00 0.00 30 LEU A CA 14
ATOM 20941 C C . LEU A 1 30 ? 2.953 -8.739 -7.930 1.00 0.00 30 LEU A C 14
ATOM 20942 O O . LEU A 1 30 ? 2.203 -8.593 -8.894 1.00 0.00 30 LEU A O 14
ATOM 20958 N N . GLN A 1 31 ? 2.829 -8.045 -6.802 1.00 0.00 31 GLN A N 14
ATOM 20959 C CA . GLN A 1 31 ? 1.778 -7.047 -6.633 1.00 0.00 31 GLN A CA 14
ATOM 20960 C C . GLN A 1 31 ? 2.373 -5.648 -6.508 1.00 0.00 31 GLN A C 14
ATOM 20961 O O . GLN A 1 31 ? 3.292 -5.421 -5.722 1.00 0.00 31 GLN A O 14
ATOM 20975 N N . SER A 1 32 ? 1.841 -4.714 -7.289 1.00 0.00 32 SER A N 14
ATOM 20976 C CA . SER A 1 32 ? 2.321 -3.337 -7.269 1.00 0.00 32 SER A CA 14
ATOM 20977 C C . SER A 1 32 ? 1.174 -2.358 -7.504 1.00 0.00 32 SER A C 14
ATOM 20978 O O . SER A 1 32 ? 0.212 -2.668 -8.206 1.00 0.00 32 SER A O 14
ATOM 20986 N N . PHE A 1 33 ? 1.284 -1.174 -6.909 1.00 0.00 33 PHE A N 14
ATOM 20987 C CA . PHE A 1 33 ? 0.257 -0.149 -7.051 1.00 0.00 33 PHE A CA 14
ATOM 20988 C C . PHE A 1 33 ? 0.885 1.235 -7.186 1.00 0.00 33 PHE A C 14
ATOM 20989 O O . PHE A 1 33 ? 2.109 1.376 -7.203 1.00 0.00 33 PHE A O 14
ATOM 21006 N N . THR A 1 34 ? 0.039 2.255 -7.285 1.00 0.00 34 THR A N 14
ATOM 21007 C CA . THR A 1 34 ? 0.509 3.628 -7.422 1.00 0.00 34 THR A CA 14
ATOM 21008 C C . THR A 1 34 ? 0.017 4.495 -6.267 1.00 0.00 34 THR A C 14
ATOM 21009 O O . THR A 1 34 ? -1.174 4.514 -5.956 1.00 0.00 34 THR A O 14
ATOM 21020 N N . VAL A 1 35 ? 0.942 5.211 -5.636 1.00 0.00 35 VAL A N 14
ATOM 21021 C CA . VAL A 1 35 ? 0.602 6.082 -4.517 1.00 0.00 35 VAL A CA 14
ATOM 21022 C C . VAL A 1 35 ? 0.712 7.550 -4.910 1.00 0.00 35 VAL A C 14
ATOM 21023 O O . VAL A 1 35 ? 1.812 8.085 -5.052 1.00 0.00 35 VAL A O 14
ATOM 21036 N N . ASP A 1 36 ? -0.434 8.198 -5.085 1.00 0.00 36 ASP A N 14
ATOM 21037 C CA . ASP A 1 36 ? -0.467 9.607 -5.460 1.00 0.00 36 ASP A CA 14
ATOM 21038 C C . ASP A 1 36 ? -0.422 10.500 -4.225 1.00 0.00 36 ASP A C 14
ATOM 21039 O O . ASP A 1 36 ? -1.401 10.602 -3.485 1.00 0.00 36 ASP A O 14
ATOM 21048 N N . SER A 1 37 ? 0.721 11.143 -4.006 1.00 0.00 37 SER A N 14
ATOM 21049 C CA . SER A 1 37 ? 0.894 12.024 -2.857 1.00 0.00 37 SER A CA 14
ATOM 21050 C C . SER A 1 37 ? 1.293 13.427 -3.303 1.00 0.00 37 SER A C 14
ATOM 21051 O O . SER A 1 37 ? 1.868 14.196 -2.533 1.00 0.00 37 SER A O 14
ATOM 21059 N N . SER A 1 38 ? 0.983 13.754 -4.554 1.00 0.00 38 SER A N 14
ATOM 21060 C CA . SER A 1 38 ? 1.311 15.063 -5.106 1.00 0.00 38 SER A CA 14
ATOM 21061 C C . SER A 1 38 ? 0.509 16.161 -4.415 1.00 0.00 38 SER A C 14
ATOM 21062 O O . SER A 1 38 ? 1.004 17.268 -4.201 1.00 0.00 38 SER A O 14
ATOM 21070 N N . LYS A 1 39 ? -0.734 15.847 -4.067 1.00 0.00 39 LYS A N 14
ATOM 21071 C CA . LYS A 1 39 ? -1.607 16.805 -3.398 1.00 0.00 39 LYS A CA 14
ATOM 21072 C C . LYS A 1 39 ? -1.342 16.827 -1.897 1.00 0.00 39 LYS A C 14
ATOM 21073 O O . LYS A 1 39 ? -1.861 17.680 -1.178 1.00 0.00 39 LYS A O 14
ATOM 21092 N N . ALA A 1 40 ? -0.529 15.885 -1.430 1.00 0.00 40 ALA A N 14
ATOM 21093 C CA . ALA A 1 40 ? -0.191 15.800 -0.015 1.00 0.00 40 ALA A CA 14
ATOM 21094 C C . ALA A 1 40 ? 0.941 16.756 0.338 1.00 0.00 40 ALA A C 14
ATOM 21095 O O . ALA A 1 40 ? 0.979 17.312 1.435 1.00 0.00 40 ALA A O 14
ATOM 21102 N N . GLY A 1 41 ? 1.865 16.944 -0.599 1.00 0.00 41 GLY A N 14
ATOM 21103 C CA . GLY A 1 41 ? 2.988 17.834 -0.367 1.00 0.00 41 GLY A CA 14
ATOM 21104 C C . GLY A 1 41 ? 4.314 17.208 -0.752 1.00 0.00 41 GLY A C 14
ATOM 21105 O O . GLY A 1 41 ? 4.432 16.588 -1.810 1.00 0.00 41 GLY A O 14
ATOM 21109 N N . LEU A 1 42 ? 5.314 17.369 0.107 1.00 0.00 42 LEU A N 14
ATOM 21110 C CA . LEU A 1 42 ? 6.639 16.817 -0.149 1.00 0.00 42 LEU A CA 14
ATOM 21111 C C . LEU A 1 42 ? 7.070 15.887 0.981 1.00 0.00 42 LEU A C 14
ATOM 21112 O O . LEU A 1 42 ? 8.260 15.641 1.177 1.00 0.00 42 LEU A O 14
ATOM 21128 N N . ALA A 1 43 ? 6.093 15.373 1.721 1.00 0.00 43 ALA A N 14
ATOM 21129 C CA . ALA A 1 43 ? 6.370 14.468 2.830 1.00 0.00 43 ALA A CA 14
ATOM 21130 C C . ALA A 1 43 ? 6.650 13.055 2.328 1.00 0.00 43 ALA A C 14
ATOM 21131 O O . ALA A 1 43 ? 6.162 12.635 1.278 1.00 0.00 43 ALA A O 14
ATOM 21138 N N . PRO A 1 44 ? 7.455 12.303 3.093 1.00 0.00 44 PRO A N 14
ATOM 21139 C CA . PRO A 1 44 ? 7.818 10.927 2.745 1.00 0.00 44 PRO A CA 14
ATOM 21140 C C . PRO A 1 44 ? 6.640 9.966 2.870 1.00 0.00 44 PRO A C 14
ATOM 21141 O O . PRO A 1 44 ? 5.611 10.304 3.456 1.00 0.00 44 PRO A O 14
ATOM 21152 N N . LEU A 1 45 ? 6.797 8.769 2.317 1.00 0.00 45 LEU A N 14
ATOM 21153 C CA . LEU A 1 45 ? 5.746 7.759 2.368 1.00 0.00 45 LEU A CA 14
ATOM 21154 C C . LEU A 1 45 ? 6.263 6.465 2.989 1.00 0.00 45 LEU A C 14
ATOM 21155 O O . LEU A 1 45 ? 7.350 5.997 2.655 1.00 0.00 45 LEU A O 14
ATOM 21171 N N . GLU A 1 46 ? 5.474 5.893 3.894 1.00 0.00 46 GLU A N 14
ATOM 21172 C CA . GLU A 1 46 ? 5.853 4.653 4.560 1.00 0.00 46 GLU A CA 14
ATOM 21173 C C . GLU A 1 46 ? 4.838 3.549 4.273 1.00 0.00 46 GLU A C 14
ATOM 21174 O O . GLU A 1 46 ? 3.645 3.811 4.118 1.00 0.00 46 GLU A O 14
ATOM 21186 N N . VAL A 1 47 ? 5.321 2.312 4.201 1.00 0.00 47 VAL A N 14
ATOM 21187 C CA . VAL A 1 47 ? 4.458 1.169 3.934 1.00 0.00 47 VAL A CA 14
ATOM 21188 C C . VAL A 1 47 ? 4.809 -0.008 4.837 1.00 0.00 47 VAL A C 14
ATOM 21189 O O . VAL A 1 47 ? 5.959 -0.169 5.245 1.00 0.00 47 VAL A O 14
ATOM 21202 N N . ARG A 1 48 ? 3.809 -0.828 5.146 1.00 0.00 48 ARG A N 14
ATOM 21203 C CA . ARG A 1 48 ? 4.013 -1.991 6.001 1.00 0.00 48 ARG A CA 14
ATOM 21204 C C . ARG A 1 48 ? 2.974 -3.070 5.709 1.00 0.00 48 ARG A C 14
ATOM 21205 O O . ARG A 1 48 ? 1.781 -2.786 5.607 1.00 0.00 48 ARG A O 14
ATOM 21226 N N . VAL A 1 49 ? 3.437 -4.309 5.575 1.00 0.00 49 VAL A N 14
ATOM 21227 C CA . VAL A 1 49 ? 2.548 -5.431 5.294 1.00 0.00 49 VAL A CA 14
ATOM 21228 C C . VAL A 1 49 ? 2.490 -6.395 6.473 1.00 0.00 49 VAL A C 14
ATOM 21229 O O . VAL A 1 49 ? 3.523 -6.834 6.981 1.00 0.00 49 VAL A O 14
ATOM 21242 N N . LEU A 1 50 ? 1.276 -6.719 6.906 1.00 0.00 50 LEU A N 14
ATOM 21243 C CA . LEU A 1 50 ? 1.082 -7.632 8.026 1.00 0.00 50 LEU A CA 14
ATOM 21244 C C . LEU A 1 50 ? 0.188 -8.802 7.628 1.00 0.00 50 LEU A C 14
ATOM 21245 O O . LEU A 1 50 ? -0.910 -8.607 7.111 1.00 0.00 50 LEU A O 14
ATOM 21261 N N . GLY A 1 51 ? 0.666 -10.017 7.875 1.00 0.00 51 GLY A N 14
ATOM 21262 C CA . GLY A 1 51 ? -0.104 -11.200 7.538 1.00 0.00 51 GLY A CA 14
ATOM 21263 C C . GLY A 1 51 ? -1.283 -11.408 8.467 1.00 0.00 51 GLY A C 14
ATOM 21264 O O . GLY A 1 51 ? -1.515 -10.633 9.393 1.00 0.00 51 GLY A O 14
ATOM 21268 N N . PRO A 1 52 ? -2.053 -12.479 8.221 1.00 0.00 52 PRO A N 14
ATOM 21269 C CA . PRO A 1 52 ? -3.229 -12.811 9.031 1.00 0.00 52 PRO A CA 14
ATOM 21270 C C . PRO A 1 52 ? -2.853 -13.282 10.432 1.00 0.00 52 PRO A C 14
ATOM 21271 O O . PRO A 1 52 ? -3.530 -12.959 11.408 1.00 0.00 52 PRO A O 14
ATOM 21282 N N . ARG A 1 53 ? -1.769 -14.044 10.525 1.00 0.00 53 ARG A N 14
ATOM 21283 C CA . ARG A 1 53 ? -1.303 -14.559 11.806 1.00 0.00 53 ARG A CA 14
ATOM 21284 C C . ARG A 1 53 ? -0.391 -13.551 12.499 1.00 0.00 53 ARG A C 14
ATOM 21285 O O . ARG A 1 53 ? -0.347 -13.480 13.726 1.00 0.00 53 ARG A O 14
ATOM 21306 N N . GLY A 1 54 ? 0.335 -12.772 11.702 1.00 0.00 54 GLY A N 14
ATOM 21307 C CA . GLY A 1 54 ? 1.237 -11.779 12.256 1.00 0.00 54 GLY A CA 14
ATOM 21308 C C . GLY A 1 54 ? 2.589 -11.778 11.573 1.00 0.00 54 GLY A C 14
ATOM 21309 O O . GLY A 1 54 ? 3.605 -11.459 12.191 1.00 0.00 54 GLY A O 14
ATOM 21313 N N . LEU A 1 55 ? 2.604 -12.137 10.294 1.00 0.00 55 LEU A N 14
ATOM 21314 C CA . LEU A 1 55 ? 3.843 -12.178 9.525 1.00 0.00 55 LEU A CA 14
ATOM 21315 C C . LEU A 1 55 ? 4.219 -10.788 9.023 1.00 0.00 55 LEU A C 14
ATOM 21316 O O . LEU A 1 55 ? 3.350 -9.966 8.729 1.00 0.00 55 LEU A O 14
ATOM 21332 N N . VAL A 1 56 ? 5.520 -10.530 8.924 1.00 0.00 56 VAL A N 14
ATOM 21333 C CA . VAL A 1 56 ? 6.010 -9.241 8.453 1.00 0.00 56 VAL A CA 14
ATOM 21334 C C . VAL A 1 56 ? 6.657 -9.368 7.078 1.00 0.00 56 VAL A C 14
ATOM 21335 O O . VAL A 1 56 ? 7.769 -9.879 6.950 1.00 0.00 56 VAL A O 14
ATOM 21348 N N . GLU A 1 57 ? 5.953 -8.897 6.053 1.00 0.00 57 GLU A N 14
ATOM 21349 C CA . GLU A 1 57 ? 6.460 -8.959 4.688 1.00 0.00 57 GLU A CA 14
ATOM 21350 C C . GLU A 1 57 ? 7.121 -7.642 4.293 1.00 0.00 57 GLU A C 14
ATOM 21351 O O . GLU A 1 57 ? 6.696 -6.559 4.696 1.00 0.00 57 GLU A O 14
ATOM 21363 N N . PRO A 1 58 ? 8.188 -7.734 3.486 1.00 0.00 58 PRO A N 14
ATOM 21364 C CA . PRO A 1 58 ? 8.932 -6.560 3.019 1.00 0.00 58 PRO A CA 14
ATOM 21365 C C . PRO A 1 58 ? 8.131 -5.724 2.026 1.00 0.00 58 PRO A C 14
ATOM 21366 O O . PRO A 1 58 ? 7.091 -6.158 1.530 1.00 0.00 58 PRO A O 14
ATOM 21377 N N . VAL A 1 59 ? 8.623 -4.523 1.740 1.00 0.00 59 VAL A N 14
ATOM 21378 C CA . VAL A 1 59 ? 7.954 -3.627 0.805 1.00 0.00 59 VAL A CA 14
ATOM 21379 C C . VAL A 1 59 ? 8.965 -2.855 -0.037 1.00 0.00 59 VAL A C 14
ATOM 21380 O O . VAL A 1 59 ? 10.158 -2.847 0.261 1.00 0.00 59 VAL A O 14
ATOM 21393 N N . ASN A 1 60 ? 8.478 -2.207 -1.091 1.00 0.00 60 ASN A N 14
ATOM 21394 C CA . ASN A 1 60 ? 9.339 -1.433 -1.977 1.00 0.00 60 ASN A CA 14
ATOM 21395 C C . ASN A 1 60 ? 8.839 0.003 -2.102 1.00 0.00 60 ASN A C 14
ATOM 21396 O O . ASN A 1 60 ? 7.635 0.251 -2.153 1.00 0.00 60 ASN A O 14
ATOM 21407 N N . VAL A 1 61 ? 9.774 0.947 -2.153 1.00 0.00 61 VAL A N 14
ATOM 21408 C CA . VAL A 1 61 ? 9.430 2.358 -2.275 1.00 0.00 61 VAL A CA 14
ATOM 21409 C C . VAL A 1 61 ? 10.266 3.037 -3.353 1.00 0.00 61 VAL A C 14
ATOM 21410 O O . VAL A 1 61 ? 11.475 3.216 -3.196 1.00 0.00 61 VAL A O 14
ATOM 21423 N N . VAL A 1 62 ? 9.616 3.415 -4.449 1.00 0.00 62 VAL A N 14
ATOM 21424 C CA . VAL A 1 62 ? 10.299 4.077 -5.554 1.00 0.00 62 VAL A CA 14
ATOM 21425 C C . VAL A 1 62 ? 9.457 5.215 -6.118 1.00 0.00 62 VAL A C 14
ATOM 21426 O O . VAL A 1 62 ? 8.377 4.992 -6.664 1.00 0.00 62 VAL A O 14
ATOM 21439 N N . ASP A 1 63 ? 9.961 6.438 -5.983 1.00 0.00 63 ASP A N 14
ATOM 21440 C CA . ASP A 1 63 ? 9.256 7.614 -6.481 1.00 0.00 63 ASP A CA 14
ATOM 21441 C C . ASP A 1 63 ? 9.307 7.674 -8.004 1.00 0.00 63 ASP A C 14
ATOM 21442 O O . ASP A 1 63 ? 10.333 7.373 -8.612 1.00 0.00 63 ASP A O 14
ATOM 21451 N N . ASN A 1 64 ? 8.193 8.064 -8.614 1.00 0.00 64 ASN A N 14
ATOM 21452 C CA . ASN A 1 64 ? 8.110 8.163 -10.066 1.00 0.00 64 ASN A CA 14
ATOM 21453 C C . ASN A 1 64 ? 8.795 9.431 -10.566 1.00 0.00 64 ASN A C 14
ATOM 21454 O O . ASN A 1 64 ? 9.525 9.406 -11.556 1.00 0.00 64 ASN A O 14
ATOM 21465 N N . GLY A 1 65 ? 8.555 10.539 -9.872 1.00 0.00 65 GLY A N 14
ATOM 21466 C CA . GLY A 1 65 ? 9.156 11.803 -10.259 1.00 0.00 65 GLY A CA 14
ATOM 21467 C C . GLY A 1 65 ? 8.125 12.826 -10.693 1.00 0.00 65 GLY A C 14
ATOM 21468 O O . GLY A 1 65 ? 8.398 14.027 -10.700 1.00 0.00 65 GLY A O 14
ATOM 21472 N N . ASP A 1 66 ? 6.939 12.351 -11.057 1.00 0.00 66 ASP A N 14
ATOM 21473 C CA . ASP A 1 66 ? 5.864 13.235 -11.494 1.00 0.00 66 ASP A CA 14
ATOM 21474 C C . ASP A 1 66 ? 4.983 13.642 -10.317 1.00 0.00 66 ASP A C 14
ATOM 21475 O O . ASP A 1 66 ? 4.579 14.798 -10.201 1.00 0.00 66 ASP A O 14
ATOM 21484 N N . GLY A 1 67 ? 4.685 12.681 -9.447 1.00 0.00 67 GLY A N 14
ATOM 21485 C CA . GLY A 1 67 ? 3.852 12.960 -8.292 1.00 0.00 67 GLY A CA 14
ATOM 21486 C C . GLY A 1 67 ? 3.237 11.704 -7.705 1.00 0.00 67 GLY A C 14
ATOM 21487 O O . GLY A 1 67 ? 2.119 11.734 -7.188 1.00 0.00 67 GLY A O 14
ATOM 21491 N N . THR A 1 68 ? 3.967 10.596 -7.785 1.00 0.00 68 THR A N 14
ATOM 21492 C CA . THR A 1 68 ? 3.486 9.325 -7.261 1.00 0.00 68 THR A CA 14
ATOM 21493 C C . THR A 1 68 ? 4.642 8.456 -6.778 1.00 0.00 68 THR A C 14
ATOM 21494 O O . THR A 1 68 ? 5.808 8.832 -6.902 1.00 0.00 68 THR A O 14
ATOM 21505 N N . HIS A 1 69 ? 4.312 7.292 -6.228 1.00 0.00 69 HIS A N 14
ATOM 21506 C CA . HIS A 1 69 ? 5.325 6.368 -5.728 1.00 0.00 69 HIS A CA 14
ATOM 21507 C C . HIS A 1 69 ? 4.878 4.921 -5.912 1.00 0.00 69 HIS A C 14
ATOM 21508 O O . HIS A 1 69 ? 3.803 4.529 -5.459 1.00 0.00 69 HIS A O 14
ATOM 21523 N N . THR A 1 70 ? 5.711 4.130 -6.582 1.00 0.00 70 THR A N 14
ATOM 21524 C CA . THR A 1 70 ? 5.402 2.728 -6.829 1.00 0.00 70 THR A CA 14
ATOM 21525 C C . THR A 1 70 ? 5.807 1.860 -5.643 1.00 0.00 70 THR A C 14
ATOM 21526 O O . THR A 1 70 ? 6.856 2.073 -5.033 1.00 0.00 70 THR A O 14
ATOM 21537 N N . VAL A 1 71 ? 4.971 0.877 -5.322 1.00 0.00 71 VAL A N 14
ATOM 21538 C CA . VAL A 1 71 ? 5.244 -0.026 -4.210 1.00 0.00 71 VAL A CA 14
ATOM 21539 C C . VAL A 1 71 ? 5.072 -1.482 -4.629 1.00 0.00 71 VAL A C 14
ATOM 21540 O O . VAL A 1 71 ? 3.951 -1.973 -4.763 1.00 0.00 71 VAL A O 14
ATOM 21553 N N . THR A 1 72 ? 6.192 -2.167 -4.836 1.00 0.00 72 THR A N 14
ATOM 21554 C CA . THR A 1 72 ? 6.167 -3.567 -5.240 1.00 0.00 72 THR A CA 14
ATOM 21555 C C . THR A 1 72 ? 6.254 -4.492 -4.030 1.00 0.00 72 THR A C 14
ATOM 21556 O O . THR A 1 72 ? 7.011 -4.234 -3.094 1.00 0.00 72 THR A O 14
ATOM 21567 N N . TYR A 1 73 ? 5.476 -5.568 -4.056 1.00 0.00 73 TYR A N 14
ATOM 21568 C CA . TYR A 1 73 ? 5.465 -6.529 -2.961 1.00 0.00 73 TYR A CA 14
ATOM 21569 C C . TYR A 1 73 ? 4.904 -7.872 -3.420 1.00 0.00 73 TYR A C 14
ATOM 21570 O O . TYR A 1 73 ? 4.350 -7.986 -4.515 1.00 0.00 73 TYR A O 14
ATOM 21588 N N . THR A 1 74 ? 5.051 -8.887 -2.575 1.00 0.00 74 THR A N 14
ATOM 21589 C CA . THR A 1 74 ? 4.560 -10.223 -2.893 1.00 0.00 74 THR A CA 14
ATOM 21590 C C . THR A 1 74 ? 4.099 -10.952 -1.636 1.00 0.00 74 THR A C 14
ATOM 21591 O O . THR A 1 74 ? 4.885 -11.247 -0.736 1.00 0.00 74 THR A O 14
ATOM 21602 N N . PRO A 1 75 ? 2.793 -11.251 -1.571 1.00 0.00 75 PRO A N 14
ATOM 21603 C CA . PRO A 1 75 ? 2.197 -11.951 -0.429 1.00 0.00 75 PRO A CA 14
ATOM 21604 C C . PRO A 1 75 ? 2.636 -13.410 -0.350 1.00 0.00 75 PRO A C 14
ATOM 21605 O O . PRO A 1 75 ? 2.096 -14.268 -1.047 1.00 0.00 75 PRO A O 14
ATOM 21616 N N . SER A 1 76 ? 3.618 -13.682 0.504 1.00 0.00 76 SER A N 14
ATOM 21617 C CA . SER A 1 76 ? 4.131 -15.037 0.672 1.00 0.00 76 SER A CA 14
ATOM 21618 C C . SER A 1 76 ? 3.010 -16.062 0.541 1.00 0.00 76 SER A C 14
ATOM 21619 O O . SER A 1 76 ? 3.096 -16.994 -0.258 1.00 0.00 76 SER A O 14
ATOM 21627 N N . GLN A 1 77 ? 1.957 -15.883 1.334 1.00 0.00 77 GLN A N 14
ATOM 21628 C CA . GLN A 1 77 ? 0.818 -16.793 1.309 1.00 0.00 77 GLN A CA 14
ATOM 21629 C C . GLN A 1 77 ? -0.490 -16.024 1.152 1.00 0.00 77 GLN A C 14
ATOM 21630 O O . GLN A 1 77 ? -0.496 -14.795 1.110 1.00 0.00 77 GLN A O 14
ATOM 21644 N N . GLU A 1 78 ? -1.595 -16.758 1.066 1.00 0.00 78 GLU A N 14
ATOM 21645 C CA . GLU A 1 78 ? -2.909 -16.144 0.912 1.00 0.00 78 GLU A CA 14
ATOM 21646 C C . GLU A 1 78 ? -3.522 -15.825 2.273 1.00 0.00 78 GLU A C 14
ATOM 21647 O O . GLU A 1 78 ? -3.050 -16.299 3.305 1.00 0.00 78 GLU A O 14
ATOM 21659 N N . GLY A 1 79 ? -4.579 -15.017 2.265 1.00 0.00 79 GLY A N 14
ATOM 21660 C CA . GLY A 1 79 ? -5.238 -14.646 3.503 1.00 0.00 79 GLY A CA 14
ATOM 21661 C C . GLY A 1 79 ? -5.442 -13.150 3.627 1.00 0.00 79 GLY A C 14
ATOM 21662 O O . GLY A 1 79 ? -4.963 -12.366 2.807 1.00 0.00 79 GLY A O 14
ATOM 21666 N N . PRO A 1 80 ? -6.170 -12.732 4.673 1.00 0.00 80 PRO A N 14
ATOM 21667 C CA . PRO A 1 80 ? -6.453 -11.316 4.925 1.00 0.00 80 PRO A CA 14
ATOM 21668 C C . PRO A 1 80 ? -5.211 -10.544 5.357 1.00 0.00 80 PRO A C 14
ATOM 21669 O O . PRO A 1 80 ? -4.886 -10.486 6.543 1.00 0.00 80 PRO A O 14
ATOM 21680 N N . TYR A 1 81 ? -4.521 -9.953 4.388 1.00 0.00 81 TYR A N 14
ATOM 21681 C CA . TYR A 1 81 ? -3.313 -9.187 4.667 1.00 0.00 81 TYR A CA 14
ATOM 21682 C C . TYR A 1 81 ? -3.641 -7.712 4.883 1.00 0.00 81 TYR A C 14
ATOM 21683 O O . TYR A 1 81 ? -4.622 -7.198 4.346 1.00 0.00 81 TYR A O 14
ATOM 21701 N N . MET A 1 82 ? -2.813 -7.037 5.673 1.00 0.00 82 MET A N 14
ATOM 21702 C CA . MET A 1 82 ? -3.013 -5.621 5.958 1.00 0.00 82 MET A CA 14
ATOM 21703 C C . MET A 1 82 ? -1.814 -4.799 5.496 1.00 0.00 82 MET A C 14
ATOM 21704 O O . MET A 1 82 ? -0.670 -5.113 5.822 1.00 0.00 82 MET A O 14
ATOM 21718 N N . VAL A 1 83 ? -2.084 -3.744 4.735 1.00 0.00 83 VAL A N 14
ATOM 21719 C CA . VAL A 1 83 ? -1.029 -2.876 4.228 1.00 0.00 83 VAL A CA 14
ATOM 21720 C C . VAL A 1 83 ? -1.118 -1.484 4.844 1.00 0.00 83 VAL A C 14
ATOM 21721 O O . VAL A 1 83 ? -1.870 -0.632 4.371 1.00 0.00 83 VAL A O 14
ATOM 21734 N N . SER A 1 84 ? -0.345 -1.260 5.902 1.00 0.00 84 SER A N 14
ATOM 21735 C CA . SER A 1 84 ? -0.339 0.028 6.585 1.00 0.00 84 SER A CA 14
ATOM 21736 C C . SER A 1 84 ? 0.508 1.043 5.825 1.00 0.00 84 SER A C 14
ATOM 21737 O O . SER A 1 84 ? 1.582 0.717 5.318 1.00 0.00 84 SER A O 14
ATOM 21745 N N . VAL A 1 85 ? 0.017 2.276 5.748 1.00 0.00 85 VAL A N 14
ATOM 21746 C CA . VAL A 1 85 ? 0.729 3.341 5.051 1.00 0.00 85 VAL A CA 14
ATOM 21747 C C . VAL A 1 85 ? 0.692 4.640 5.847 1.00 0.00 85 VAL A C 14
ATOM 21748 O O . VAL A 1 85 ? -0.357 5.042 6.352 1.00 0.00 85 VAL A O 14
ATOM 21761 N N . LYS A 1 86 ? 1.843 5.294 5.957 1.00 0.00 86 LYS A N 14
ATOM 21762 C CA . LYS A 1 86 ? 1.944 6.550 6.690 1.00 0.00 86 LYS A CA 14
ATOM 21763 C C . LYS A 1 86 ? 2.497 7.657 5.799 1.00 0.00 86 LYS A C 14
ATOM 21764 O O . LYS A 1 86 ? 3.014 7.394 4.713 1.00 0.00 86 LYS A O 14
ATOM 21783 N N . TYR A 1 87 ? 2.389 8.896 6.267 1.00 0.00 87 TYR A N 14
ATOM 21784 C CA . TYR A 1 87 ? 2.878 10.043 5.512 1.00 0.00 87 TYR A CA 14
ATOM 21785 C C . TYR A 1 87 ? 3.220 11.202 6.442 1.00 0.00 87 TYR A C 14
ATOM 21786 O O . TYR A 1 87 ? 2.333 11.876 6.966 1.00 0.00 87 TYR A O 14
ATOM 21804 N N . ALA A 1 88 ? 4.515 11.429 6.644 1.00 0.00 88 ALA A N 14
ATOM 21805 C CA . ALA A 1 88 ? 4.976 12.508 7.509 1.00 0.00 88 ALA A CA 14
ATOM 21806 C C . ALA A 1 88 ? 4.558 12.268 8.956 1.00 0.00 88 ALA A C 14
ATOM 21807 O O . ALA A 1 88 ? 4.114 13.187 9.644 1.00 0.00 88 ALA A O 14
ATOM 21814 N N . ASP A 1 89 ? 4.702 11.028 9.410 1.00 0.00 89 ASP A N 14
ATOM 21815 C CA . ASP A 1 89 ? 4.339 10.667 10.776 1.00 0.00 89 ASP A CA 14
ATOM 21816 C C . ASP A 1 89 ? 2.843 10.857 11.009 1.00 0.00 89 ASP A C 14
ATOM 21817 O O . ASP A 1 89 ? 2.417 11.200 12.111 1.00 0.00 89 ASP A O 14
ATOM 21826 N N . GLU A 1 90 ? 2.053 10.632 9.964 1.00 0.00 90 GLU A N 14
ATOM 21827 C CA . GLU A 1 90 ? 0.606 10.780 10.056 1.00 0.00 90 GLU A CA 14
ATOM 21828 C C . GLU A 1 90 ? -0.104 9.710 9.232 1.00 0.00 90 GLU A C 14
ATOM 21829 O O . GLU A 1 90 ? -0.143 9.782 8.003 1.00 0.00 90 GLU A O 14
ATOM 21841 N N . GLU A 1 91 ? -0.665 8.719 9.916 1.00 0.00 91 GLU A N 14
ATOM 21842 C CA . GLU A 1 91 ? -1.372 7.633 9.248 1.00 0.00 91 GLU A CA 14
ATOM 21843 C C . GLU A 1 91 ? -2.501 8.175 8.376 1.00 0.00 91 GLU A C 14
ATOM 21844 O O . GLU A 1 91 ? -3.493 8.700 8.881 1.00 0.00 91 GLU A O 14
ATOM 21856 N N . ILE A 1 92 ? -2.341 8.043 7.063 1.00 0.00 92 ILE A N 14
ATOM 21857 C CA . ILE A 1 92 ? -3.346 8.519 6.120 1.00 0.00 92 ILE A CA 14
ATOM 21858 C C . ILE A 1 92 ? -4.737 8.028 6.506 1.00 0.00 92 ILE A C 14
ATOM 21859 O O . ILE A 1 92 ? -4.902 6.985 7.139 1.00 0.00 92 ILE A O 14
ATOM 21875 N N . PRO A 1 93 ? -5.765 8.796 6.114 1.00 0.00 93 PRO A N 14
ATOM 21876 C CA . PRO A 1 93 ? -7.161 8.458 6.406 1.00 0.00 93 PRO A CA 14
ATOM 21877 C C . PRO A 1 93 ? -7.641 7.245 5.618 1.00 0.00 93 PRO A C 14
ATOM 21878 O O . PRO A 1 93 ? -8.812 6.870 5.687 1.00 0.00 93 PRO A O 14
ATOM 21889 N N . ARG A 1 94 ? -6.729 6.633 4.868 1.00 0.00 94 ARG A N 14
ATOM 21890 C CA . ARG A 1 94 ? -7.059 5.461 4.067 1.00 0.00 94 ARG A CA 14
ATOM 21891 C C . ARG A 1 94 ? -6.308 4.231 4.567 1.00 0.00 94 ARG A C 14
ATOM 21892 O O . ARG A 1 94 ? -6.470 3.133 4.033 1.00 0.00 94 ARG A O 14
ATOM 21913 N N . SER A 1 95 ? -5.486 4.422 5.593 1.00 0.00 95 SER A N 14
ATOM 21914 C CA . SER A 1 95 ? -4.707 3.329 6.162 1.00 0.00 95 SER A CA 14
ATOM 21915 C C . SER A 1 95 ? -5.168 3.015 7.582 1.00 0.00 95 SER A C 14
ATOM 21916 O O . SER A 1 95 ? -5.703 3.867 8.291 1.00 0.00 95 SER A O 14
ATOM 21924 N N . PRO A 1 96 ? -4.955 1.761 8.009 1.00 0.00 96 PRO A N 14
ATOM 21925 C CA . PRO A 1 96 ? -4.319 0.738 7.174 1.00 0.00 96 PRO A CA 14
ATOM 21926 C C . PRO A 1 96 ? -5.209 0.298 6.018 1.00 0.00 96 PRO A C 14
ATOM 21927 O O . PRO A 1 96 ? -6.343 0.760 5.882 1.00 0.00 96 PRO A O 14
ATOM 21938 N N . PHE A 1 97 ? -4.691 -0.599 5.185 1.00 0.00 97 PHE A N 14
ATOM 21939 C CA . PHE A 1 97 ? -5.439 -1.101 4.039 1.00 0.00 97 PHE A CA 14
ATOM 21940 C C . PHE A 1 97 ? -5.688 -2.602 4.167 1.00 0.00 97 PHE A C 14
ATOM 21941 O O . PHE A 1 97 ? -4.819 -3.350 4.615 1.00 0.00 97 PHE A O 14
ATOM 21958 N N . LYS A 1 98 ? -6.880 -3.033 3.770 1.00 0.00 98 LYS A N 14
ATOM 21959 C CA . LYS A 1 98 ? -7.245 -4.443 3.839 1.00 0.00 98 LYS A CA 14
ATOM 21960 C C . LYS A 1 98 ? -7.107 -5.108 2.474 1.00 0.00 98 LYS A C 14
ATOM 21961 O O . LYS A 1 98 ? -7.867 -4.816 1.550 1.00 0.00 98 LYS A O 14
ATOM 21980 N N . VAL A 1 99 ? -6.133 -6.004 2.353 1.00 0.00 99 VAL A N 14
ATOM 21981 C CA . VAL A 1 99 ? -5.897 -6.713 1.100 1.00 0.00 99 VAL A CA 14
ATOM 21982 C C . VAL A 1 99 ? -6.004 -8.222 1.295 1.00 0.00 99 VAL A C 14
ATOM 21983 O O . VAL A 1 99 ? -5.093 -8.857 1.826 1.00 0.00 99 VAL A O 14
ATOM 21996 N N . LYS A 1 100 ? -7.124 -8.791 0.859 1.00 0.00 100 LYS A N 14
ATOM 21997 C CA . LYS A 1 100 ? -7.351 -10.225 0.982 1.00 0.00 100 LYS A CA 14
ATOM 21998 C C . LYS A 1 100 ? -6.662 -10.985 -0.148 1.00 0.00 100 LYS A C 14
ATOM 21999 O O . LYS A 1 100 ? -7.144 -11.005 -1.280 1.00 0.00 100 LYS A O 14
ATOM 22018 N N . VAL A 1 101 ? -5.532 -11.609 0.169 1.00 0.00 101 VAL A N 14
ATOM 22019 C CA . VAL A 1 101 ? -4.777 -12.371 -0.819 1.00 0.00 101 VAL A CA 14
ATOM 22020 C C . VAL A 1 101 ? -5.488 -13.675 -1.166 1.00 0.00 101 VAL A C 14
ATOM 22021 O O . VAL A 1 101 ? -6.089 -14.316 -0.302 1.00 0.00 101 VAL A O 14
ATOM 22034 N N . LEU A 1 102 ? -5.413 -14.063 -2.434 1.00 0.00 102 LEU A N 14
ATOM 22035 C CA . LEU A 1 102 ? -6.048 -15.293 -2.895 1.00 0.00 102 LEU A CA 14
ATOM 22036 C C . LEU A 1 102 ? -5.003 -16.333 -3.287 1.00 0.00 102 LEU A C 14
ATOM 22037 O O . LEU A 1 102 ? -3.866 -16.007 -3.628 1.00 0.00 102 LEU A O 14
ATOM 22053 N N . PRO A 1 103 ? -5.396 -17.614 -3.240 1.00 0.00 103 PRO A N 14
ATOM 22054 C CA . PRO A 1 103 ? -4.508 -18.727 -3.588 1.00 0.00 103 PRO A CA 14
ATOM 22055 C C . PRO A 1 103 ? -4.198 -18.776 -5.079 1.00 0.00 103 PRO A C 14
ATOM 22056 O O . PRO A 1 103 ? -5.103 -18.844 -5.911 1.00 0.00 103 PRO A O 14
ATOM 22067 N N . THR A 1 104 ? -2.911 -18.742 -5.413 1.00 0.00 104 THR A N 14
ATOM 22068 C CA . THR A 1 104 ? -2.481 -18.781 -6.805 1.00 0.00 104 THR A CA 14
ATOM 22069 C C . THR A 1 104 ? -3.341 -19.741 -7.619 1.00 0.00 104 THR A C 14
ATOM 22070 O O . THR A 1 104 ? -3.477 -19.589 -8.834 1.00 0.00 104 THR A O 14
ATOM 22081 N N . TYR A 1 105 ? -3.921 -20.726 -6.944 1.00 0.00 105 TYR A N 14
ATOM 22082 C CA . TYR A 1 105 ? -4.766 -21.712 -7.606 1.00 0.00 105 TYR A CA 14
ATOM 22083 C C . TYR A 1 105 ? -6.242 -21.358 -7.446 1.00 0.00 105 TYR A C 14
ATOM 22084 O O . TYR A 1 105 ? -6.663 -20.854 -6.405 1.00 0.00 105 TYR A O 14
ATOM 22102 N N . ASP A 1 106 ? -7.024 -21.627 -8.486 1.00 0.00 106 ASP A N 14
ATOM 22103 C CA . ASP A 1 106 ? -8.453 -21.339 -8.463 1.00 0.00 106 ASP A CA 14
ATOM 22104 C C . ASP A 1 106 ? -9.174 -22.072 -9.590 1.00 0.00 106 ASP A C 14
ATOM 22105 O O . ASP A 1 106 ? -8.963 -21.782 -10.767 1.00 0.00 106 ASP A O 14
ATOM 22114 N N . ALA A 1 107 ? -10.023 -23.026 -9.222 1.00 0.00 107 ALA A N 14
ATOM 22115 C CA . ALA A 1 107 ? -10.775 -23.800 -10.201 1.00 0.00 107 ALA A CA 14
ATOM 22116 C C . ALA A 1 107 ? -12.231 -23.353 -10.253 1.00 0.00 107 ALA A C 14
ATOM 22117 O O . ALA A 1 107 ? -13.144 -24.180 -10.299 1.00 0.00 107 ALA A O 14
ATOM 22124 N N . SER A 1 108 ? -12.444 -22.042 -10.245 1.00 0.00 108 SER A N 14
ATOM 22125 C CA . SER A 1 108 ? -13.791 -21.485 -10.287 1.00 0.00 108 SER A CA 14
ATOM 22126 C C . SER A 1 108 ? -14.264 -21.315 -11.728 1.00 0.00 108 SER A C 14
ATOM 22127 O O . SER A 1 108 ? -15.148 -22.034 -12.190 1.00 0.00 108 SER A O 14
ATOM 22135 N N . GLY A 1 1 ? -10.429 30.762 7.878 1.00 0.00 1 GLY A N 15
ATOM 22136 C CA . GLY A 1 1 ? -9.192 30.045 7.632 1.00 0.00 1 GLY A CA 15
ATOM 22137 C C . GLY A 1 1 ? -8.207 30.850 6.808 1.00 0.00 1 GLY A C 15
ATOM 22138 O O . GLY A 1 1 ? -8.528 31.942 6.339 1.00 0.00 1 GLY A O 15
ATOM 22142 N N . SER A 1 2 ? -7.005 30.313 6.632 1.00 0.00 2 SER A N 15
ATOM 22143 C CA . SER A 1 2 ? -5.968 30.992 5.864 1.00 0.00 2 SER A CA 15
ATOM 22144 C C . SER A 1 2 ? -6.422 31.221 4.425 1.00 0.00 2 SER A C 15
ATOM 22145 O O . SER A 1 2 ? -7.230 30.464 3.888 1.00 0.00 2 SER A O 15
ATOM 22153 N N . SER A 1 3 ? -5.894 32.273 3.805 1.00 0.00 3 SER A N 15
ATOM 22154 C CA . SER A 1 3 ? -6.246 32.605 2.431 1.00 0.00 3 SER A CA 15
ATOM 22155 C C . SER A 1 3 ? -5.124 32.216 1.473 1.00 0.00 3 SER A C 15
ATOM 22156 O O . SER A 1 3 ? -4.784 32.965 0.558 1.00 0.00 3 SER A O 15
ATOM 22164 N N . GLY A 1 4 ? -4.551 31.035 1.691 1.00 0.00 4 GLY A N 15
ATOM 22165 C CA . GLY A 1 4 ? -3.474 30.565 0.841 1.00 0.00 4 GLY A CA 15
ATOM 22166 C C . GLY A 1 4 ? -2.112 30.728 1.487 1.00 0.00 4 GLY A C 15
ATOM 22167 O O . GLY A 1 4 ? -1.724 31.834 1.862 1.00 0.00 4 GLY A O 15
ATOM 22171 N N . SER A 1 5 ? -1.386 29.622 1.620 1.00 0.00 5 SER A N 15
ATOM 22172 C CA . SER A 1 5 ? -0.062 29.646 2.231 1.00 0.00 5 SER A CA 15
ATOM 22173 C C . SER A 1 5 ? 0.922 28.800 1.429 1.00 0.00 5 SER A C 15
ATOM 22174 O O . SER A 1 5 ? 0.537 28.108 0.486 1.00 0.00 5 SER A O 15
ATOM 22182 N N . SER A 1 6 ? 2.193 28.861 1.810 1.00 0.00 6 SER A N 15
ATOM 22183 C CA . SER A 1 6 ? 3.235 28.104 1.125 1.00 0.00 6 SER A CA 15
ATOM 22184 C C . SER A 1 6 ? 3.982 27.201 2.101 1.00 0.00 6 SER A C 15
ATOM 22185 O O . SER A 1 6 ? 4.442 27.649 3.151 1.00 0.00 6 SER A O 15
ATOM 22193 N N . GLY A 1 7 ? 4.099 25.925 1.747 1.00 0.00 7 GLY A N 15
ATOM 22194 C CA . GLY A 1 7 ? 4.791 24.978 2.602 1.00 0.00 7 GLY A CA 15
ATOM 22195 C C . GLY A 1 7 ? 3.860 24.302 3.589 1.00 0.00 7 GLY A C 15
ATOM 22196 O O . GLY A 1 7 ? 4.023 24.440 4.801 1.00 0.00 7 GLY A O 15
ATOM 22200 N N . VAL A 1 8 ? 2.880 23.570 3.070 1.00 0.00 8 VAL A N 15
ATOM 22201 C CA . VAL A 1 8 ? 1.919 22.870 3.914 1.00 0.00 8 VAL A CA 15
ATOM 22202 C C . VAL A 1 8 ? 1.835 21.392 3.544 1.00 0.00 8 VAL A C 15
ATOM 22203 O O . VAL A 1 8 ? 1.924 21.031 2.370 1.00 0.00 8 VAL A O 15
ATOM 22216 N N . VAL A 1 9 ? 1.662 20.543 4.552 1.00 0.00 9 VAL A N 15
ATOM 22217 C CA . VAL A 1 9 ? 1.563 19.105 4.332 1.00 0.00 9 VAL A CA 15
ATOM 22218 C C . VAL A 1 9 ? 0.202 18.575 4.766 1.00 0.00 9 VAL A C 15
ATOM 22219 O O . VAL A 1 9 ? -0.268 18.868 5.865 1.00 0.00 9 VAL A O 15
ATOM 22232 N N . ASP A 1 10 ? -0.427 17.794 3.894 1.00 0.00 10 ASP A N 15
ATOM 22233 C CA . ASP A 1 10 ? -1.736 17.221 4.188 1.00 0.00 10 ASP A CA 15
ATOM 22234 C C . ASP A 1 10 ? -1.757 15.727 3.875 1.00 0.00 10 ASP A C 15
ATOM 22235 O O . ASP A 1 10 ? -1.941 15.310 2.732 1.00 0.00 10 ASP A O 15
ATOM 22244 N N . PRO A 1 11 ? -1.563 14.902 4.915 1.00 0.00 11 PRO A N 15
ATOM 22245 C CA . PRO A 1 11 ? -1.555 13.443 4.776 1.00 0.00 11 PRO A CA 15
ATOM 22246 C C . PRO A 1 11 ? -2.939 12.882 4.463 1.00 0.00 11 PRO A C 15
ATOM 22247 O O . PRO A 1 11 ? -3.104 11.676 4.282 1.00 0.00 11 PRO A O 15
ATOM 22258 N N . SER A 1 12 ? -3.929 13.766 4.400 1.00 0.00 12 SER A N 15
ATOM 22259 C CA . SER A 1 12 ? -5.299 13.359 4.111 1.00 0.00 12 SER A CA 15
ATOM 22260 C C . SER A 1 12 ? -5.654 13.638 2.654 1.00 0.00 12 SER A C 15
ATOM 22261 O O . SER A 1 12 ? -6.824 13.608 2.269 1.00 0.00 12 SER A O 15
ATOM 22269 N N . LYS A 1 13 ? -4.634 13.908 1.845 1.00 0.00 13 LYS A N 15
ATOM 22270 C CA . LYS A 1 13 ? -4.835 14.191 0.429 1.00 0.00 13 LYS A CA 15
ATOM 22271 C C . LYS A 1 13 ? -4.137 13.149 -0.438 1.00 0.00 13 LYS A C 15
ATOM 22272 O O . LYS A 1 13 ? -4.313 13.121 -1.657 1.00 0.00 13 LYS A O 15
ATOM 22291 N N . VAL A 1 14 ? -3.344 12.292 0.197 1.00 0.00 14 VAL A N 15
ATOM 22292 C CA . VAL A 1 14 ? -2.620 11.246 -0.516 1.00 0.00 14 VAL A CA 15
ATOM 22293 C C . VAL A 1 14 ? -3.497 10.017 -0.727 1.00 0.00 14 VAL A C 15
ATOM 22294 O O . VAL A 1 14 ? -4.151 9.541 0.200 1.00 0.00 14 VAL A O 15
ATOM 22307 N N . LYS A 1 15 ? -3.506 9.507 -1.954 1.00 0.00 15 LYS A N 15
ATOM 22308 C CA . LYS A 1 15 ? -4.301 8.331 -2.288 1.00 0.00 15 LYS A CA 15
ATOM 22309 C C . LYS A 1 15 ? -3.435 7.256 -2.938 1.00 0.00 15 LYS A C 15
ATOM 22310 O O . LYS A 1 15 ? -2.284 7.506 -3.296 1.00 0.00 15 LYS A O 15
ATOM 22329 N N . ILE A 1 16 ? -3.997 6.061 -3.089 1.00 0.00 16 ILE A N 15
ATOM 22330 C CA . ILE A 1 16 ? -3.277 4.951 -3.699 1.00 0.00 16 ILE A CA 15
ATOM 22331 C C . ILE A 1 16 ? -4.218 4.061 -4.504 1.00 0.00 16 ILE A C 15
ATOM 22332 O O . ILE A 1 16 ? -5.299 3.700 -4.037 1.00 0.00 16 ILE A O 15
ATOM 22348 N N . ALA A 1 17 ? -3.800 3.710 -5.715 1.00 0.00 17 ALA A N 15
ATOM 22349 C CA . ALA A 1 17 ? -4.604 2.860 -6.584 1.00 0.00 17 ALA A CA 15
ATOM 22350 C C . ALA A 1 17 ? -3.727 1.878 -7.355 1.00 0.00 17 ALA A C 15
ATOM 22351 O O . ALA A 1 17 ? -2.596 2.196 -7.719 1.00 0.00 17 ALA A O 15
ATOM 22358 N N . GLY A 1 18 ? -4.258 0.684 -7.601 1.00 0.00 18 GLY A N 15
ATOM 22359 C CA . GLY A 1 18 ? -3.509 -0.325 -8.326 1.00 0.00 18 GLY A CA 15
ATOM 22360 C C . GLY A 1 18 ? -4.048 -1.723 -8.098 1.00 0.00 18 GLY A C 15
ATOM 22361 O O . GLY A 1 18 ? -4.924 -1.945 -7.261 1.00 0.00 18 GLY A O 15
ATOM 22365 N N . PRO A 1 19 ? -3.520 -2.697 -8.855 1.00 0.00 19 PRO A N 15
ATOM 22366 C CA . PRO A 1 19 ? -3.940 -4.097 -8.749 1.00 0.00 19 PRO A CA 15
ATOM 22367 C C . PRO A 1 19 ? -3.494 -4.739 -7.440 1.00 0.00 19 PRO A C 15
ATOM 22368 O O . PRO A 1 19 ? -4.186 -5.594 -6.889 1.00 0.00 19 PRO A O 15
ATOM 22379 N N . GLY A 1 20 ? -2.333 -4.320 -6.946 1.00 0.00 20 GLY A N 15
ATOM 22380 C CA . GLY A 1 20 ? -1.815 -4.865 -5.705 1.00 0.00 20 GLY A CA 15
ATOM 22381 C C . GLY A 1 20 ? -2.775 -4.684 -4.547 1.00 0.00 20 GLY A C 15
ATOM 22382 O O . GLY A 1 20 ? -2.960 -5.592 -3.735 1.00 0.00 20 GLY A O 15
ATOM 22386 N N . LEU A 1 21 ? -3.386 -3.508 -4.466 1.00 0.00 21 LEU A N 15
ATOM 22387 C CA . LEU A 1 21 ? -4.333 -3.209 -3.397 1.00 0.00 21 LEU A CA 15
ATOM 22388 C C . LEU A 1 21 ? -5.704 -3.805 -3.701 1.00 0.00 21 LEU A C 15
ATOM 22389 O O . LEU A 1 21 ? -6.482 -4.090 -2.792 1.00 0.00 21 LEU A O 15
ATOM 22405 N N . GLY A 1 22 ? -5.991 -3.991 -4.985 1.00 0.00 22 GLY A N 15
ATOM 22406 C CA . GLY A 1 22 ? -7.268 -4.554 -5.385 1.00 0.00 22 GLY A CA 15
ATOM 22407 C C . GLY A 1 22 ? -7.589 -5.840 -4.652 1.00 0.00 22 GLY A C 15
ATOM 22408 O O . GLY A 1 22 ? -6.782 -6.333 -3.864 1.00 0.00 22 GLY A O 15
ATOM 22412 N N . SER A 1 23 ? -8.774 -6.387 -4.908 1.00 0.00 23 SER A N 15
ATOM 22413 C CA . SER A 1 23 ? -9.203 -7.621 -4.263 1.00 0.00 23 SER A CA 15
ATOM 22414 C C . SER A 1 23 ? -8.774 -8.838 -5.076 1.00 0.00 23 SER A C 15
ATOM 22415 O O . SER A 1 23 ? -8.764 -9.962 -4.576 1.00 0.00 23 SER A O 15
ATOM 22423 N N . GLY A 1 24 ? -8.419 -8.604 -6.337 1.00 0.00 24 GLY A N 15
ATOM 22424 C CA . GLY A 1 24 ? -7.994 -9.689 -7.201 1.00 0.00 24 GLY A CA 15
ATOM 22425 C C . GLY A 1 24 ? -6.516 -9.996 -7.062 1.00 0.00 24 GLY A C 15
ATOM 22426 O O . GLY A 1 24 ? -5.804 -10.123 -8.059 1.00 0.00 24 GLY A O 15
ATOM 22430 N N . VAL A 1 25 ? -6.052 -10.115 -5.823 1.00 0.00 25 VAL A N 15
ATOM 22431 C CA . VAL A 1 25 ? -4.648 -10.408 -5.557 1.00 0.00 25 VAL A CA 15
ATOM 22432 C C . VAL A 1 25 ? -4.444 -11.886 -5.245 1.00 0.00 25 VAL A C 15
ATOM 22433 O O . VAL A 1 25 ? -5.268 -12.508 -4.574 1.00 0.00 25 VAL A O 15
ATOM 22446 N N . ARG A 1 26 ? -3.343 -12.442 -5.738 1.00 0.00 26 ARG A N 15
ATOM 22447 C CA . ARG A 1 26 ? -3.031 -13.849 -5.513 1.00 0.00 26 ARG A CA 15
ATOM 22448 C C . ARG A 1 26 ? -1.731 -13.999 -4.727 1.00 0.00 26 ARG A C 15
ATOM 22449 O O . ARG A 1 26 ? -0.846 -13.148 -4.805 1.00 0.00 26 ARG A O 15
ATOM 22470 N N . ALA A 1 27 ? -1.624 -15.086 -3.971 1.00 0.00 27 ALA A N 15
ATOM 22471 C CA . ALA A 1 27 ? -0.433 -15.348 -3.173 1.00 0.00 27 ALA A CA 15
ATOM 22472 C C . ALA A 1 27 ? 0.747 -15.734 -4.058 1.00 0.00 27 ALA A C 15
ATOM 22473 O O . ALA A 1 27 ? 0.566 -16.275 -5.149 1.00 0.00 27 ALA A O 15
ATOM 22480 N N . ARG A 1 28 ? 1.955 -15.452 -3.583 1.00 0.00 28 ARG A N 15
ATOM 22481 C CA . ARG A 1 28 ? 3.165 -15.768 -4.333 1.00 0.00 28 ARG A CA 15
ATOM 22482 C C . ARG A 1 28 ? 3.121 -15.144 -5.724 1.00 0.00 28 ARG A C 15
ATOM 22483 O O . ARG A 1 28 ? 3.529 -15.763 -6.707 1.00 0.00 28 ARG A O 15
ATOM 22504 N N . VAL A 1 29 ? 2.621 -13.914 -5.800 1.00 0.00 29 VAL A N 15
ATOM 22505 C CA . VAL A 1 29 ? 2.523 -13.206 -7.071 1.00 0.00 29 VAL A CA 15
ATOM 22506 C C . VAL A 1 29 ? 2.997 -11.763 -6.933 1.00 0.00 29 VAL A C 15
ATOM 22507 O O . VAL A 1 29 ? 2.785 -11.124 -5.903 1.00 0.00 29 VAL A O 15
ATOM 22520 N N . LEU A 1 30 ? 3.640 -11.256 -7.980 1.00 0.00 30 LEU A N 15
ATOM 22521 C CA . LEU A 1 30 ? 4.145 -9.887 -7.977 1.00 0.00 30 LEU A CA 15
ATOM 22522 C C . LEU A 1 30 ? 2.997 -8.884 -7.941 1.00 0.00 30 LEU A C 15
ATOM 22523 O O . LEU A 1 30 ? 2.207 -8.797 -8.880 1.00 0.00 30 LEU A O 15
ATOM 22539 N N . GLN A 1 31 ? 2.913 -8.127 -6.851 1.00 0.00 31 GLN A N 15
ATOM 22540 C CA . GLN A 1 31 ? 1.862 -7.128 -6.695 1.00 0.00 31 GLN A CA 15
ATOM 22541 C C . GLN A 1 31 ? 2.458 -5.735 -6.522 1.00 0.00 31 GLN A C 15
ATOM 22542 O O . GLN A 1 31 ? 3.309 -5.515 -5.660 1.00 0.00 31 GLN A O 15
ATOM 22556 N N . SER A 1 32 ? 2.005 -4.797 -7.348 1.00 0.00 32 SER A N 15
ATOM 22557 C CA . SER A 1 32 ? 2.496 -3.425 -7.289 1.00 0.00 32 SER A CA 15
ATOM 22558 C C . SER A 1 32 ? 1.362 -2.432 -7.526 1.00 0.00 32 SER A C 15
ATOM 22559 O O . SER A 1 32 ? 0.405 -2.724 -8.244 1.00 0.00 32 SER A O 15
ATOM 22567 N N . PHE A 1 33 ? 1.477 -1.255 -6.919 1.00 0.00 33 PHE A N 15
ATOM 22568 C CA . PHE A 1 33 ? 0.463 -0.218 -7.062 1.00 0.00 33 PHE A CA 15
ATOM 22569 C C . PHE A 1 33 ? 1.105 1.164 -7.139 1.00 0.00 33 PHE A C 15
ATOM 22570 O O . PHE A 1 33 ? 2.322 1.304 -7.017 1.00 0.00 33 PHE A O 15
ATOM 22587 N N . THR A 1 34 ? 0.278 2.184 -7.342 1.00 0.00 34 THR A N 15
ATOM 22588 C CA . THR A 1 34 ? 0.763 3.555 -7.438 1.00 0.00 34 THR A CA 15
ATOM 22589 C C . THR A 1 34 ? 0.258 4.400 -6.274 1.00 0.00 34 THR A C 15
ATOM 22590 O O . THR A 1 34 ? -0.911 4.314 -5.893 1.00 0.00 34 THR A O 15
ATOM 22601 N N . VAL A 1 35 ? 1.143 5.215 -5.711 1.00 0.00 35 VAL A N 15
ATOM 22602 C CA . VAL A 1 35 ? 0.786 6.077 -4.591 1.00 0.00 35 VAL A CA 15
ATOM 22603 C C . VAL A 1 35 ? 0.882 7.549 -4.977 1.00 0.00 35 VAL A C 15
ATOM 22604 O O . VAL A 1 35 ? 1.976 8.100 -5.095 1.00 0.00 35 VAL A O 15
ATOM 22617 N N . ASP A 1 36 ? -0.271 8.179 -5.172 1.00 0.00 36 ASP A N 15
ATOM 22618 C CA . ASP A 1 36 ? -0.318 9.589 -5.543 1.00 0.00 36 ASP A CA 15
ATOM 22619 C C . ASP A 1 36 ? -0.315 10.478 -4.304 1.00 0.00 36 ASP A C 15
ATOM 22620 O O . ASP A 1 36 ? -1.352 10.689 -3.677 1.00 0.00 36 ASP A O 15
ATOM 22629 N N . SER A 1 37 ? 0.859 10.995 -3.956 1.00 0.00 37 SER A N 15
ATOM 22630 C CA . SER A 1 37 ? 0.999 11.858 -2.789 1.00 0.00 37 SER A CA 15
ATOM 22631 C C . SER A 1 37 ? 1.389 13.274 -3.202 1.00 0.00 37 SER A C 15
ATOM 22632 O O . SER A 1 37 ? 2.072 13.982 -2.463 1.00 0.00 37 SER A O 15
ATOM 22640 N N . SER A 1 38 ? 0.950 13.678 -4.389 1.00 0.00 38 SER A N 15
ATOM 22641 C CA . SER A 1 38 ? 1.257 15.008 -4.905 1.00 0.00 38 SER A CA 15
ATOM 22642 C C . SER A 1 38 ? 0.391 16.065 -4.230 1.00 0.00 38 SER A C 15
ATOM 22643 O O . SER A 1 38 ? 0.832 17.192 -3.997 1.00 0.00 38 SER A O 15
ATOM 22651 N N . LYS A 1 39 ? -0.846 15.696 -3.916 1.00 0.00 39 LYS A N 15
ATOM 22652 C CA . LYS A 1 39 ? -1.777 16.611 -3.265 1.00 0.00 39 LYS A CA 15
ATOM 22653 C C . LYS A 1 39 ? -1.450 16.757 -1.783 1.00 0.00 39 LYS A C 15
ATOM 22654 O O . LYS A 1 39 ? -1.823 17.743 -1.150 1.00 0.00 39 LYS A O 15
ATOM 22673 N N . ALA A 1 40 ? -0.749 15.768 -1.236 1.00 0.00 40 ALA A N 15
ATOM 22674 C CA . ALA A 1 40 ? -0.369 15.789 0.171 1.00 0.00 40 ALA A CA 15
ATOM 22675 C C . ALA A 1 40 ? 0.766 16.778 0.418 1.00 0.00 40 ALA A C 15
ATOM 22676 O O . ALA A 1 40 ? 0.763 17.505 1.410 1.00 0.00 40 ALA A O 15
ATOM 22683 N N . GLY A 1 41 ? 1.736 16.798 -0.491 1.00 0.00 41 GLY A N 15
ATOM 22684 C CA . GLY A 1 41 ? 2.864 17.700 -0.352 1.00 0.00 41 GLY A CA 15
ATOM 22685 C C . GLY A 1 41 ? 4.182 17.040 -0.710 1.00 0.00 41 GLY A C 15
ATOM 22686 O O . GLY A 1 41 ? 4.234 16.176 -1.586 1.00 0.00 41 GLY A O 15
ATOM 22690 N N . LEU A 1 42 ? 5.248 17.449 -0.032 1.00 0.00 42 LEU A N 15
ATOM 22691 C CA . LEU A 1 42 ? 6.574 16.893 -0.283 1.00 0.00 42 LEU A CA 15
ATOM 22692 C C . LEU A 1 42 ? 7.004 15.975 0.855 1.00 0.00 42 LEU A C 15
ATOM 22693 O O . LEU A 1 42 ? 8.184 15.656 0.997 1.00 0.00 42 LEU A O 15
ATOM 22709 N N . ALA A 1 43 ? 6.039 15.552 1.665 1.00 0.00 43 ALA A N 15
ATOM 22710 C CA . ALA A 1 43 ? 6.318 14.667 2.789 1.00 0.00 43 ALA A CA 15
ATOM 22711 C C . ALA A 1 43 ? 6.570 13.240 2.315 1.00 0.00 43 ALA A C 15
ATOM 22712 O O . ALA A 1 43 ? 6.059 12.803 1.284 1.00 0.00 43 ALA A O 15
ATOM 22719 N N . PRO A 1 44 ? 7.379 12.495 3.083 1.00 0.00 44 PRO A N 15
ATOM 22720 C CA . PRO A 1 44 ? 7.718 11.106 2.761 1.00 0.00 44 PRO A CA 15
ATOM 22721 C C . PRO A 1 44 ? 6.530 10.165 2.929 1.00 0.00 44 PRO A C 15
ATOM 22722 O O . PRO A 1 44 ? 5.508 10.536 3.508 1.00 0.00 44 PRO A O 15
ATOM 22733 N N . LEU A 1 45 ? 6.670 8.946 2.420 1.00 0.00 45 LEU A N 15
ATOM 22734 C CA . LEU A 1 45 ? 5.608 7.950 2.515 1.00 0.00 45 LEU A CA 15
ATOM 22735 C C . LEU A 1 45 ? 6.124 6.661 3.144 1.00 0.00 45 LEU A C 15
ATOM 22736 O O . LEU A 1 45 ? 7.236 6.219 2.853 1.00 0.00 45 LEU A O 15
ATOM 22752 N N . GLU A 1 46 ? 5.309 6.060 4.005 1.00 0.00 46 GLU A N 15
ATOM 22753 C CA . GLU A 1 46 ? 5.684 4.820 4.674 1.00 0.00 46 GLU A CA 15
ATOM 22754 C C . GLU A 1 46 ? 4.743 3.684 4.282 1.00 0.00 46 GLU A C 15
ATOM 22755 O O . GLU A 1 46 ? 3.555 3.902 4.043 1.00 0.00 46 GLU A O 15
ATOM 22767 N N . VAL A 1 47 ? 5.283 2.472 4.217 1.00 0.00 47 VAL A N 15
ATOM 22768 C CA . VAL A 1 47 ? 4.493 1.302 3.855 1.00 0.00 47 VAL A CA 15
ATOM 22769 C C . VAL A 1 47 ? 4.869 0.098 4.712 1.00 0.00 47 VAL A C 15
ATOM 22770 O O . VAL A 1 47 ? 6.049 -0.189 4.915 1.00 0.00 47 VAL A O 15
ATOM 22783 N N . ARG A 1 48 ? 3.857 -0.604 5.213 1.00 0.00 48 ARG A N 15
ATOM 22784 C CA . ARG A 1 48 ? 4.081 -1.776 6.050 1.00 0.00 48 ARG A CA 15
ATOM 22785 C C . ARG A 1 48 ? 3.073 -2.875 5.727 1.00 0.00 48 ARG A C 15
ATOM 22786 O O . ARG A 1 48 ? 1.899 -2.601 5.477 1.00 0.00 48 ARG A O 15
ATOM 22807 N N . VAL A 1 49 ? 3.540 -4.120 5.734 1.00 0.00 49 VAL A N 15
ATOM 22808 C CA . VAL A 1 49 ? 2.679 -5.260 5.441 1.00 0.00 49 VAL A CA 15
ATOM 22809 C C . VAL A 1 49 ? 2.693 -6.266 6.587 1.00 0.00 49 VAL A C 15
ATOM 22810 O O . VAL A 1 49 ? 3.755 -6.705 7.030 1.00 0.00 49 VAL A O 15
ATOM 22823 N N . LEU A 1 50 ? 1.507 -6.628 7.063 1.00 0.00 50 LEU A N 15
ATOM 22824 C CA . LEU A 1 50 ? 1.382 -7.585 8.158 1.00 0.00 50 LEU A CA 15
ATOM 22825 C C . LEU A 1 50 ? 0.478 -8.748 7.764 1.00 0.00 50 LEU A C 15
ATOM 22826 O O . LEU A 1 50 ? -0.668 -8.550 7.363 1.00 0.00 50 LEU A O 15
ATOM 22842 N N . GLY A 1 51 ? 1.002 -9.965 7.883 1.00 0.00 51 GLY A N 15
ATOM 22843 C CA . GLY A 1 51 ? 0.229 -11.143 7.538 1.00 0.00 51 GLY A CA 15
ATOM 22844 C C . GLY A 1 51 ? -0.899 -11.403 8.515 1.00 0.00 51 GLY A C 15
ATOM 22845 O O . GLY A 1 51 ? -0.969 -10.807 9.590 1.00 0.00 51 GLY A O 15
ATOM 22849 N N . PRO A 1 52 ? -1.813 -12.313 8.142 1.00 0.00 52 PRO A N 15
ATOM 22850 C CA . PRO A 1 52 ? -2.962 -12.670 8.980 1.00 0.00 52 PRO A CA 15
ATOM 22851 C C . PRO A 1 52 ? -2.552 -13.448 10.225 1.00 0.00 52 PRO A C 15
ATOM 22852 O O . PRO A 1 52 ? -2.984 -13.135 11.335 1.00 0.00 52 PRO A O 15
ATOM 22863 N N . ARG A 1 53 ? -1.715 -14.463 10.034 1.00 0.00 53 ARG A N 15
ATOM 22864 C CA . ARG A 1 53 ? -1.246 -15.286 11.143 1.00 0.00 53 ARG A CA 15
ATOM 22865 C C . ARG A 1 53 ? -0.267 -14.512 12.020 1.00 0.00 53 ARG A C 15
ATOM 22866 O O . ARG A 1 53 ? -0.282 -14.635 13.244 1.00 0.00 53 ARG A O 15
ATOM 22887 N N . GLY A 1 54 ? 0.584 -13.712 11.384 1.00 0.00 54 GLY A N 15
ATOM 22888 C CA . GLY A 1 54 ? 1.560 -12.930 12.121 1.00 0.00 54 GLY A CA 15
ATOM 22889 C C . GLY A 1 54 ? 2.908 -12.882 11.428 1.00 0.00 54 GLY A C 15
ATOM 22890 O O . GLY A 1 54 ? 3.951 -12.867 12.085 1.00 0.00 54 GLY A O 15
ATOM 22894 N N . LEU A 1 55 ? 2.888 -12.860 10.101 1.00 0.00 55 LEU A N 15
ATOM 22895 C CA . LEU A 1 55 ? 4.118 -12.816 9.318 1.00 0.00 55 LEU A CA 15
ATOM 22896 C C . LEU A 1 55 ? 4.482 -11.380 8.957 1.00 0.00 55 LEU A C 15
ATOM 22897 O O . LEU A 1 55 ? 3.607 -10.529 8.790 1.00 0.00 55 LEU A O 15
ATOM 22913 N N . VAL A 1 56 ? 5.779 -11.115 8.836 1.00 0.00 56 VAL A N 15
ATOM 22914 C CA . VAL A 1 56 ? 6.260 -9.782 8.491 1.00 0.00 56 VAL A CA 15
ATOM 22915 C C . VAL A 1 56 ? 6.967 -9.785 7.141 1.00 0.00 56 VAL A C 15
ATOM 22916 O O . VAL A 1 56 ? 8.001 -10.430 6.972 1.00 0.00 56 VAL A O 15
ATOM 22929 N N . GLU A 1 57 ? 6.401 -9.059 6.181 1.00 0.00 57 GLU A N 15
ATOM 22930 C CA . GLU A 1 57 ? 6.978 -8.979 4.844 1.00 0.00 57 GLU A CA 15
ATOM 22931 C C . GLU A 1 57 ? 7.430 -7.556 4.532 1.00 0.00 57 GLU A C 15
ATOM 22932 O O . GLU A 1 57 ? 6.759 -6.577 4.860 1.00 0.00 57 GLU A O 15
ATOM 22944 N N . PRO A 1 58 ? 8.597 -7.435 3.883 1.00 0.00 58 PRO A N 15
ATOM 22945 C CA . PRO A 1 58 ? 9.167 -6.137 3.511 1.00 0.00 58 PRO A CA 15
ATOM 22946 C C . PRO A 1 58 ? 8.371 -5.448 2.408 1.00 0.00 58 PRO A C 15
ATOM 22947 O O . PRO A 1 58 ? 7.428 -6.020 1.861 1.00 0.00 58 PRO A O 15
ATOM 22958 N N . VAL A 1 59 ? 8.756 -4.218 2.086 1.00 0.00 59 VAL A N 15
ATOM 22959 C CA . VAL A 1 59 ? 8.078 -3.452 1.047 1.00 0.00 59 VAL A CA 15
ATOM 22960 C C . VAL A 1 59 ? 9.078 -2.667 0.203 1.00 0.00 59 VAL A C 15
ATOM 22961 O O . VAL A 1 59 ? 10.218 -2.457 0.610 1.00 0.00 59 VAL A O 15
ATOM 22974 N N . ASN A 1 60 ? 8.638 -2.236 -0.975 1.00 0.00 60 ASN A N 15
ATOM 22975 C CA . ASN A 1 60 ? 9.494 -1.475 -1.878 1.00 0.00 60 ASN A CA 15
ATOM 22976 C C . ASN A 1 60 ? 8.929 -0.076 -2.111 1.00 0.00 60 ASN A C 15
ATOM 22977 O O . ASN A 1 60 ? 7.722 0.098 -2.278 1.00 0.00 60 ASN A O 15
ATOM 22988 N N . VAL A 1 61 ? 9.812 0.918 -2.123 1.00 0.00 61 VAL A N 15
ATOM 22989 C CA . VAL A 1 61 ? 9.402 2.301 -2.338 1.00 0.00 61 VAL A CA 15
ATOM 22990 C C . VAL A 1 61 ? 10.275 2.974 -3.390 1.00 0.00 61 VAL A C 15
ATOM 22991 O O . VAL A 1 61 ? 11.491 3.082 -3.227 1.00 0.00 61 VAL A O 15
ATOM 23004 N N . VAL A 1 62 ? 9.647 3.428 -4.470 1.00 0.00 62 VAL A N 15
ATOM 23005 C CA . VAL A 1 62 ? 10.367 4.094 -5.549 1.00 0.00 62 VAL A CA 15
ATOM 23006 C C . VAL A 1 62 ? 9.590 5.299 -6.067 1.00 0.00 62 VAL A C 15
ATOM 23007 O O . VAL A 1 62 ? 8.420 5.183 -6.436 1.00 0.00 62 VAL A O 15
ATOM 23020 N N . ASP A 1 63 ? 10.246 6.453 -6.092 1.00 0.00 63 ASP A N 15
ATOM 23021 C CA . ASP A 1 63 ? 9.616 7.680 -6.566 1.00 0.00 63 ASP A CA 15
ATOM 23022 C C . ASP A 1 63 ? 9.592 7.723 -8.092 1.00 0.00 63 ASP A C 15
ATOM 23023 O O . ASP A 1 63 ? 10.596 7.448 -8.747 1.00 0.00 63 ASP A O 15
ATOM 23032 N N . ASN A 1 64 ? 8.436 8.071 -8.650 1.00 0.00 64 ASN A N 15
ATOM 23033 C CA . ASN A 1 64 ? 8.281 8.148 -10.098 1.00 0.00 64 ASN A CA 15
ATOM 23034 C C . ASN A 1 64 ? 8.953 9.401 -10.651 1.00 0.00 64 ASN A C 15
ATOM 23035 O O . ASN A 1 64 ? 9.679 9.343 -11.642 1.00 0.00 64 ASN A O 15
ATOM 23046 N N . GLY A 1 65 ? 8.705 10.535 -10.002 1.00 0.00 65 GLY A N 15
ATOM 23047 C CA . GLY A 1 65 ? 9.295 11.786 -10.442 1.00 0.00 65 GLY A CA 15
ATOM 23048 C C . GLY A 1 65 ? 8.252 12.797 -10.875 1.00 0.00 65 GLY A C 15
ATOM 23049 O O . GLY A 1 65 ? 8.503 14.002 -10.861 1.00 0.00 65 GLY A O 15
ATOM 23053 N N . ASP A 1 66 ? 7.081 12.306 -11.264 1.00 0.00 66 ASP A N 15
ATOM 23054 C CA . ASP A 1 66 ? 5.995 13.176 -11.704 1.00 0.00 66 ASP A CA 15
ATOM 23055 C C . ASP A 1 66 ? 5.135 13.612 -10.522 1.00 0.00 66 ASP A C 15
ATOM 23056 O O . ASP A 1 66 ? 4.768 14.780 -10.405 1.00 0.00 66 ASP A O 15
ATOM 23065 N N . GLY A 1 67 ? 4.814 12.662 -9.647 1.00 0.00 67 GLY A N 15
ATOM 23066 C CA . GLY A 1 67 ? 3.998 12.968 -8.488 1.00 0.00 67 GLY A CA 15
ATOM 23067 C C . GLY A 1 67 ? 3.379 11.728 -7.873 1.00 0.00 67 GLY A C 15
ATOM 23068 O O . GLY A 1 67 ? 2.262 11.774 -7.354 1.00 0.00 67 GLY A O 15
ATOM 23072 N N . THR A 1 68 ? 4.104 10.615 -7.929 1.00 0.00 68 THR A N 15
ATOM 23073 C CA . THR A 1 68 ? 3.618 9.357 -7.377 1.00 0.00 68 THR A CA 15
ATOM 23074 C C . THR A 1 68 ? 4.773 8.478 -6.912 1.00 0.00 68 THR A C 15
ATOM 23075 O O . THR A 1 68 ? 5.940 8.838 -7.065 1.00 0.00 68 THR A O 15
ATOM 23086 N N . HIS A 1 69 ? 4.441 7.323 -6.344 1.00 0.00 69 HIS A N 15
ATOM 23087 C CA . HIS A 1 69 ? 5.453 6.391 -5.859 1.00 0.00 69 HIS A CA 15
ATOM 23088 C C . HIS A 1 69 ? 4.994 4.947 -6.041 1.00 0.00 69 HIS A C 15
ATOM 23089 O O . HIS A 1 69 ? 3.907 4.569 -5.602 1.00 0.00 69 HIS A O 15
ATOM 23104 N N . THR A 1 70 ? 5.828 4.144 -6.695 1.00 0.00 70 THR A N 15
ATOM 23105 C CA . THR A 1 70 ? 5.507 2.744 -6.938 1.00 0.00 70 THR A CA 15
ATOM 23106 C C . THR A 1 70 ? 5.920 1.873 -5.757 1.00 0.00 70 THR A C 15
ATOM 23107 O O . THR A 1 70 ? 6.956 2.104 -5.134 1.00 0.00 70 THR A O 15
ATOM 23118 N N . VAL A 1 71 ? 5.102 0.869 -5.454 1.00 0.00 71 VAL A N 15
ATOM 23119 C CA . VAL A 1 71 ? 5.383 -0.039 -4.347 1.00 0.00 71 VAL A CA 15
ATOM 23120 C C . VAL A 1 71 ? 5.212 -1.493 -4.773 1.00 0.00 71 VAL A C 15
ATOM 23121 O O . VAL A 1 71 ? 4.093 -1.962 -4.986 1.00 0.00 71 VAL A O 15
ATOM 23134 N N . THR A 1 72 ? 6.329 -2.203 -4.896 1.00 0.00 72 THR A N 15
ATOM 23135 C CA . THR A 1 72 ? 6.303 -3.604 -5.297 1.00 0.00 72 THR A CA 15
ATOM 23136 C C . THR A 1 72 ? 6.385 -4.524 -4.083 1.00 0.00 72 THR A C 15
ATOM 23137 O O . THR A 1 72 ? 7.098 -4.238 -3.122 1.00 0.00 72 THR A O 15
ATOM 23148 N N . TYR A 1 73 ? 5.651 -5.631 -4.136 1.00 0.00 73 TYR A N 15
ATOM 23149 C CA . TYR A 1 73 ? 5.639 -6.593 -3.041 1.00 0.00 73 TYR A CA 15
ATOM 23150 C C . TYR A 1 73 ? 5.112 -7.945 -3.509 1.00 0.00 73 TYR A C 15
ATOM 23151 O O . TYR A 1 73 ? 4.689 -8.097 -4.655 1.00 0.00 73 TYR A O 15
ATOM 23169 N N . THR A 1 74 ? 5.139 -8.926 -2.612 1.00 0.00 74 THR A N 15
ATOM 23170 C CA . THR A 1 74 ? 4.665 -10.267 -2.931 1.00 0.00 74 THR A CA 15
ATOM 23171 C C . THR A 1 74 ? 4.119 -10.966 -1.692 1.00 0.00 74 THR A C 15
ATOM 23172 O O . THR A 1 74 ? 4.847 -11.265 -0.746 1.00 0.00 74 THR A O 15
ATOM 23183 N N . PRO A 1 75 ? 2.804 -11.235 -1.694 1.00 0.00 75 PRO A N 15
ATOM 23184 C CA . PRO A 1 75 ? 2.131 -11.904 -0.577 1.00 0.00 75 PRO A CA 15
ATOM 23185 C C . PRO A 1 75 ? 2.531 -13.370 -0.454 1.00 0.00 75 PRO A C 15
ATOM 23186 O O . PRO A 1 75 ? 1.889 -14.249 -1.031 1.00 0.00 75 PRO A O 15
ATOM 23197 N N . SER A 1 76 ? 3.594 -13.628 0.302 1.00 0.00 76 SER A N 15
ATOM 23198 C CA . SER A 1 76 ? 4.080 -14.989 0.497 1.00 0.00 76 SER A CA 15
ATOM 23199 C C . SER A 1 76 ? 2.919 -15.978 0.557 1.00 0.00 76 SER A C 15
ATOM 23200 O O . SER A 1 76 ? 2.895 -16.965 -0.177 1.00 0.00 76 SER A O 15
ATOM 23208 N N . GLN A 1 77 ? 1.962 -15.704 1.437 1.00 0.00 77 GLN A N 15
ATOM 23209 C CA . GLN A 1 77 ? 0.799 -16.569 1.593 1.00 0.00 77 GLN A CA 15
ATOM 23210 C C . GLN A 1 77 ? -0.493 -15.793 1.360 1.00 0.00 77 GLN A C 15
ATOM 23211 O O . GLN A 1 77 ? -0.490 -14.563 1.324 1.00 0.00 77 GLN A O 15
ATOM 23225 N N . GLU A 1 78 ? -1.595 -16.520 1.203 1.00 0.00 78 GLU A N 15
ATOM 23226 C CA . GLU A 1 78 ? -2.893 -15.898 0.974 1.00 0.00 78 GLU A CA 15
ATOM 23227 C C . GLU A 1 78 ? -3.604 -15.616 2.294 1.00 0.00 78 GLU A C 15
ATOM 23228 O O . GLU A 1 78 ? -3.207 -16.120 3.344 1.00 0.00 78 GLU A O 15
ATOM 23240 N N . GLY A 1 79 ? -4.657 -14.808 2.232 1.00 0.00 79 GLY A N 15
ATOM 23241 C CA . GLY A 1 79 ? -5.407 -14.473 3.429 1.00 0.00 79 GLY A CA 15
ATOM 23242 C C . GLY A 1 79 ? -5.617 -12.980 3.582 1.00 0.00 79 GLY A C 15
ATOM 23243 O O . GLY A 1 79 ? -5.175 -12.181 2.756 1.00 0.00 79 GLY A O 15
ATOM 23247 N N . PRO A 1 80 ? -6.310 -12.583 4.660 1.00 0.00 80 PRO A N 15
ATOM 23248 C CA . PRO A 1 80 ? -6.595 -11.173 4.943 1.00 0.00 80 PRO A CA 15
ATOM 23249 C C . PRO A 1 80 ? -5.344 -10.397 5.339 1.00 0.00 80 PRO A C 15
ATOM 23250 O O . PRO A 1 80 ? -5.037 -10.260 6.524 1.00 0.00 80 PRO A O 15
ATOM 23261 N N . TYR A 1 81 ? -4.627 -9.891 4.343 1.00 0.00 81 TYR A N 15
ATOM 23262 C CA . TYR A 1 81 ? -3.408 -9.129 4.588 1.00 0.00 81 TYR A CA 15
ATOM 23263 C C . TYR A 1 81 ? -3.734 -7.715 5.056 1.00 0.00 81 TYR A C 15
ATOM 23264 O O . TYR A 1 81 ? -4.891 -7.295 5.040 1.00 0.00 81 TYR A O 15
ATOM 23282 N N . MET A 1 82 ? -2.705 -6.984 5.474 1.00 0.00 82 MET A N 15
ATOM 23283 C CA . MET A 1 82 ? -2.881 -5.616 5.945 1.00 0.00 82 MET A CA 15
ATOM 23284 C C . MET A 1 82 ? -1.700 -4.743 5.533 1.00 0.00 82 MET A C 15
ATOM 23285 O O . MET A 1 82 ? -0.578 -4.936 6.003 1.00 0.00 82 MET A O 15
ATOM 23299 N N . VAL A 1 83 ? -1.959 -3.782 4.653 1.00 0.00 83 VAL A N 15
ATOM 23300 C CA . VAL A 1 83 ? -0.916 -2.879 4.178 1.00 0.00 83 VAL A CA 15
ATOM 23301 C C . VAL A 1 83 ? -1.110 -1.474 4.738 1.00 0.00 83 VAL A C 15
ATOM 23302 O O . VAL A 1 83 ? -1.876 -0.677 4.194 1.00 0.00 83 VAL A O 15
ATOM 23315 N N . SER A 1 84 ? -0.411 -1.176 5.828 1.00 0.00 84 SER A N 15
ATOM 23316 C CA . SER A 1 84 ? -0.508 0.132 6.464 1.00 0.00 84 SER A CA 15
ATOM 23317 C C . SER A 1 84 ? 0.373 1.152 5.748 1.00 0.00 84 SER A C 15
ATOM 23318 O O . SER A 1 84 ? 1.447 0.819 5.246 1.00 0.00 84 SER A O 15
ATOM 23326 N N . VAL A 1 85 ? -0.091 2.397 5.702 1.00 0.00 85 VAL A N 15
ATOM 23327 C CA . VAL A 1 85 ? 0.653 3.467 5.048 1.00 0.00 85 VAL A CA 15
ATOM 23328 C C . VAL A 1 85 ? 0.582 4.758 5.856 1.00 0.00 85 VAL A C 15
ATOM 23329 O O . VAL A 1 85 ? -0.470 5.118 6.382 1.00 0.00 85 VAL A O 15
ATOM 23342 N N . LYS A 1 86 ? 1.711 5.453 5.949 1.00 0.00 86 LYS A N 15
ATOM 23343 C CA . LYS A 1 86 ? 1.780 6.706 6.690 1.00 0.00 86 LYS A CA 15
ATOM 23344 C C . LYS A 1 86 ? 2.337 7.826 5.816 1.00 0.00 86 LYS A C 15
ATOM 23345 O O . LYS A 1 86 ? 2.828 7.580 4.715 1.00 0.00 86 LYS A O 15
ATOM 23364 N N . TYR A 1 87 ? 2.259 9.054 6.315 1.00 0.00 87 TYR A N 15
ATOM 23365 C CA . TYR A 1 87 ? 2.755 10.211 5.580 1.00 0.00 87 TYR A CA 15
ATOM 23366 C C . TYR A 1 87 ? 3.116 11.348 6.531 1.00 0.00 87 TYR A C 15
ATOM 23367 O O . TYR A 1 87 ? 2.243 11.959 7.146 1.00 0.00 87 TYR A O 15
ATOM 23385 N N . ALA A 1 88 ? 4.411 11.626 6.646 1.00 0.00 88 ALA A N 15
ATOM 23386 C CA . ALA A 1 88 ? 4.889 12.690 7.519 1.00 0.00 88 ALA A CA 15
ATOM 23387 C C . ALA A 1 88 ? 4.524 12.413 8.973 1.00 0.00 88 ALA A C 15
ATOM 23388 O O . ALA A 1 88 ? 4.149 13.322 9.714 1.00 0.00 88 ALA A O 15
ATOM 23395 N N . ASP A 1 89 ? 4.635 11.151 9.376 1.00 0.00 89 ASP A N 15
ATOM 23396 C CA . ASP A 1 89 ? 4.317 10.754 10.743 1.00 0.00 89 ASP A CA 15
ATOM 23397 C C . ASP A 1 89 ? 2.831 10.946 11.032 1.00 0.00 89 ASP A C 15
ATOM 23398 O O . ASP A 1 89 ? 2.448 11.305 12.145 1.00 0.00 89 ASP A O 15
ATOM 23407 N N . GLU A 1 90 ? 2.001 10.703 10.023 1.00 0.00 90 GLU A N 15
ATOM 23408 C CA . GLU A 1 90 ? 0.557 10.851 10.170 1.00 0.00 90 GLU A CA 15
ATOM 23409 C C . GLU A 1 90 ? -0.185 9.809 9.337 1.00 0.00 90 GLU A C 15
ATOM 23410 O O . GLU A 1 90 ? -0.265 9.921 8.115 1.00 0.00 90 GLU A O 15
ATOM 23422 N N . GLU A 1 91 ? -0.723 8.797 10.010 1.00 0.00 91 GLU A N 15
ATOM 23423 C CA . GLU A 1 91 ? -1.456 7.735 9.332 1.00 0.00 91 GLU A CA 15
ATOM 23424 C C . GLU A 1 91 ? -2.560 8.312 8.450 1.00 0.00 91 GLU A C 15
ATOM 23425 O O . GLU A 1 91 ? -3.481 8.965 8.941 1.00 0.00 91 GLU A O 15
ATOM 23437 N N . ILE A 1 92 ? -2.457 8.067 7.149 1.00 0.00 92 ILE A N 15
ATOM 23438 C CA . ILE A 1 92 ? -3.447 8.562 6.199 1.00 0.00 92 ILE A CA 15
ATOM 23439 C C . ILE A 1 92 ? -4.846 8.073 6.557 1.00 0.00 92 ILE A C 15
ATOM 23440 O O . ILE A 1 92 ? -5.023 7.026 7.181 1.00 0.00 92 ILE A O 15
ATOM 23456 N N . PRO A 1 93 ? -5.865 8.845 6.152 1.00 0.00 93 PRO A N 15
ATOM 23457 C CA . PRO A 1 93 ? -7.267 8.508 6.417 1.00 0.00 93 PRO A CA 15
ATOM 23458 C C . PRO A 1 93 ? -7.735 7.300 5.613 1.00 0.00 93 PRO A C 15
ATOM 23459 O O . PRO A 1 93 ? -8.912 6.940 5.644 1.00 0.00 93 PRO A O 15
ATOM 23470 N N . ARG A 1 94 ? -6.806 6.678 4.893 1.00 0.00 94 ARG A N 15
ATOM 23471 C CA . ARG A 1 94 ? -7.125 5.511 4.080 1.00 0.00 94 ARG A CA 15
ATOM 23472 C C . ARG A 1 94 ? -6.341 4.290 4.551 1.00 0.00 94 ARG A C 15
ATOM 23473 O O . ARG A 1 94 ? -6.382 3.233 3.922 1.00 0.00 94 ARG A O 15
ATOM 23494 N N . SER A 1 95 ? -5.627 4.444 5.662 1.00 0.00 95 SER A N 15
ATOM 23495 C CA . SER A 1 95 ? -4.830 3.355 6.215 1.00 0.00 95 SER A CA 15
ATOM 23496 C C . SER A 1 95 ? -5.295 3.004 7.625 1.00 0.00 95 SER A C 15
ATOM 23497 O O . SER A 1 95 ? -5.857 3.831 8.344 1.00 0.00 95 SER A O 15
ATOM 23505 N N . PRO A 1 96 ? -5.056 1.749 8.030 1.00 0.00 96 PRO A N 15
ATOM 23506 C CA . PRO A 1 96 ? -4.388 0.757 7.183 1.00 0.00 96 PRO A CA 15
ATOM 23507 C C . PRO A 1 96 ? -5.258 0.317 6.010 1.00 0.00 96 PRO A C 15
ATOM 23508 O O . PRO A 1 96 ? -6.394 0.767 5.864 1.00 0.00 96 PRO A O 15
ATOM 23519 N N . PHE A 1 97 ? -4.717 -0.566 5.177 1.00 0.00 97 PHE A N 15
ATOM 23520 C CA . PHE A 1 97 ? -5.444 -1.067 4.016 1.00 0.00 97 PHE A CA 15
ATOM 23521 C C . PHE A 1 97 ? -5.707 -2.564 4.144 1.00 0.00 97 PHE A C 15
ATOM 23522 O O . PHE A 1 97 ? -4.786 -3.352 4.361 1.00 0.00 97 PHE A O 15
ATOM 23539 N N . LYS A 1 98 ? -6.971 -2.950 4.006 1.00 0.00 98 LYS A N 15
ATOM 23540 C CA . LYS A 1 98 ? -7.358 -4.354 4.105 1.00 0.00 98 LYS A CA 15
ATOM 23541 C C . LYS A 1 98 ? -7.324 -5.024 2.736 1.00 0.00 98 LYS A C 15
ATOM 23542 O O . LYS A 1 98 ? -8.183 -4.775 1.890 1.00 0.00 98 LYS A O 15
ATOM 23561 N N . VAL A 1 99 ? -6.327 -5.878 2.525 1.00 0.00 99 VAL A N 15
ATOM 23562 C CA . VAL A 1 99 ? -6.183 -6.587 1.259 1.00 0.00 99 VAL A CA 15
ATOM 23563 C C . VAL A 1 99 ? -6.298 -8.094 1.457 1.00 0.00 99 VAL A C 15
ATOM 23564 O O . VAL A 1 99 ? -5.395 -8.730 2.002 1.00 0.00 99 VAL A O 15
ATOM 23577 N N . LYS A 1 100 ? -7.414 -8.660 1.012 1.00 0.00 100 LYS A N 15
ATOM 23578 C CA . LYS A 1 100 ? -7.648 -10.095 1.138 1.00 0.00 100 LYS A CA 15
ATOM 23579 C C . LYS A 1 100 ? -7.006 -10.855 -0.019 1.00 0.00 100 LYS A C 15
ATOM 23580 O O . LYS A 1 100 ? -7.578 -10.952 -1.104 1.00 0.00 100 LYS A O 15
ATOM 23599 N N . VAL A 1 101 ? -5.814 -11.392 0.221 1.00 0.00 101 VAL A N 15
ATOM 23600 C CA . VAL A 1 101 ? -5.096 -12.145 -0.799 1.00 0.00 101 VAL A CA 15
ATOM 23601 C C . VAL A 1 101 ? -5.791 -13.469 -1.096 1.00 0.00 101 VAL A C 15
ATOM 23602 O O . VAL A 1 101 ? -6.397 -14.077 -0.212 1.00 0.00 101 VAL A O 15
ATOM 23615 N N . LEU A 1 102 ? -5.700 -13.911 -2.345 1.00 0.00 102 LEU A N 15
ATOM 23616 C CA . LEU A 1 102 ? -6.320 -15.165 -2.761 1.00 0.00 102 LEU A CA 15
ATOM 23617 C C . LEU A 1 102 ? -5.263 -16.207 -3.107 1.00 0.00 102 LEU A C 15
ATOM 23618 O O . LEU A 1 102 ? -4.128 -15.884 -3.456 1.00 0.00 102 LEU A O 15
ATOM 23634 N N . PRO A 1 103 ? -5.641 -17.490 -3.007 1.00 0.00 103 PRO A N 15
ATOM 23635 C CA . PRO A 1 103 ? -4.740 -18.608 -3.308 1.00 0.00 103 PRO A CA 15
ATOM 23636 C C . PRO A 1 103 ? -4.425 -18.713 -4.796 1.00 0.00 103 PRO A C 15
ATOM 23637 O O . PRO A 1 103 ? -5.326 -18.816 -5.628 1.00 0.00 103 PRO A O 15
ATOM 23648 N N . THR A 1 104 ? -3.137 -18.687 -5.126 1.00 0.00 104 THR A N 15
ATOM 23649 C CA . THR A 1 104 ? -2.703 -18.778 -6.514 1.00 0.00 104 THR A CA 15
ATOM 23650 C C . THR A 1 104 ? -3.622 -19.688 -7.320 1.00 0.00 104 THR A C 15
ATOM 23651 O O . THR A 1 104 ? -3.842 -19.468 -8.511 1.00 0.00 104 THR A O 15
ATOM 23662 N N . TYR A 1 105 ? -4.158 -20.711 -6.663 1.00 0.00 105 TYR A N 15
ATOM 23663 C CA . TYR A 1 105 ? -5.054 -21.655 -7.319 1.00 0.00 105 TYR A CA 15
ATOM 23664 C C . TYR A 1 105 ? -6.511 -21.337 -6.999 1.00 0.00 105 TYR A C 15
ATOM 23665 O O . TYR A 1 105 ? -6.859 -21.056 -5.852 1.00 0.00 105 TYR A O 15
ATOM 23683 N N . ASP A 1 106 ? -7.358 -21.384 -8.021 1.00 0.00 106 ASP A N 15
ATOM 23684 C CA . ASP A 1 106 ? -8.779 -21.103 -7.850 1.00 0.00 106 ASP A CA 15
ATOM 23685 C C . ASP A 1 106 ? -9.616 -22.349 -8.116 1.00 0.00 106 ASP A C 15
ATOM 23686 O O . ASP A 1 106 ? -10.845 -22.287 -8.157 1.00 0.00 106 ASP A O 15
ATOM 23695 N N . ALA A 1 107 ? -8.942 -23.481 -8.299 1.00 0.00 107 ALA A N 15
ATOM 23696 C CA . ALA A 1 107 ? -9.624 -24.742 -8.560 1.00 0.00 107 ALA A CA 15
ATOM 23697 C C . ALA A 1 107 ? -10.781 -24.549 -9.534 1.00 0.00 107 ALA A C 15
ATOM 23698 O O . ALA A 1 107 ? -11.856 -25.121 -9.356 1.00 0.00 107 ALA A O 15
ATOM 23705 N N . SER A 1 108 ? -10.553 -23.740 -10.563 1.00 0.00 108 SER A N 15
ATOM 23706 C CA . SER A 1 108 ? -11.579 -23.468 -11.564 1.00 0.00 108 SER A CA 15
ATOM 23707 C C . SER A 1 108 ? -11.037 -23.691 -12.973 1.00 0.00 108 SER A C 15
ATOM 23708 O O . SER A 1 108 ? -9.926 -23.273 -13.294 1.00 0.00 108 SER A O 15
ATOM 23716 N N . GLY A 1 1 ? -11.388 22.748 -6.249 1.00 0.00 1 GLY A N 16
ATOM 23717 C CA . GLY A 1 1 ? -10.971 23.762 -5.298 1.00 0.00 1 GLY A CA 16
ATOM 23718 C C . GLY A 1 1 ? -10.058 24.800 -5.921 1.00 0.00 1 GLY A C 16
ATOM 23719 O O . GLY A 1 1 ? -10.325 25.295 -7.015 1.00 0.00 1 GLY A O 16
ATOM 23723 N N . SER A 1 2 ? -8.976 25.130 -5.221 1.00 0.00 2 SER A N 16
ATOM 23724 C CA . SER A 1 2 ? -8.023 26.119 -5.709 1.00 0.00 2 SER A CA 16
ATOM 23725 C C . SER A 1 2 ? -6.640 25.500 -5.884 1.00 0.00 2 SER A C 16
ATOM 23726 O O . SER A 1 2 ? -6.425 24.331 -5.564 1.00 0.00 2 SER A O 16
ATOM 23734 N N . SER A 1 3 ? -5.704 26.293 -6.397 1.00 0.00 3 SER A N 16
ATOM 23735 C CA . SER A 1 3 ? -4.342 25.823 -6.619 1.00 0.00 3 SER A CA 16
ATOM 23736 C C . SER A 1 3 ? -3.348 26.979 -6.537 1.00 0.00 3 SER A C 16
ATOM 23737 O O . SER A 1 3 ? -3.726 28.145 -6.645 1.00 0.00 3 SER A O 16
ATOM 23745 N N . GLY A 1 4 ? -2.076 26.644 -6.348 1.00 0.00 4 GLY A N 16
ATOM 23746 C CA . GLY A 1 4 ? -1.047 27.664 -6.255 1.00 0.00 4 GLY A CA 16
ATOM 23747 C C . GLY A 1 4 ? 0.188 27.176 -5.526 1.00 0.00 4 GLY A C 16
ATOM 23748 O O . GLY A 1 4 ? 0.531 25.996 -5.591 1.00 0.00 4 GLY A O 16
ATOM 23752 N N . SER A 1 5 ? 0.860 28.086 -4.828 1.00 0.00 5 SER A N 16
ATOM 23753 C CA . SER A 1 5 ? 2.069 27.744 -4.088 1.00 0.00 5 SER A CA 16
ATOM 23754 C C . SER A 1 5 ? 1.749 26.795 -2.935 1.00 0.00 5 SER A C 16
ATOM 23755 O O . SER A 1 5 ? 1.166 27.197 -1.929 1.00 0.00 5 SER A O 16
ATOM 23763 N N . SER A 1 6 ? 2.134 25.533 -3.093 1.00 0.00 6 SER A N 16
ATOM 23764 C CA . SER A 1 6 ? 1.885 24.524 -2.070 1.00 0.00 6 SER A CA 16
ATOM 23765 C C . SER A 1 6 ? 3.094 24.372 -1.152 1.00 0.00 6 SER A C 16
ATOM 23766 O O . SER A 1 6 ? 4.236 24.550 -1.575 1.00 0.00 6 SER A O 16
ATOM 23774 N N . GLY A 1 7 ? 2.835 24.042 0.110 1.00 0.00 7 GLY A N 16
ATOM 23775 C CA . GLY A 1 7 ? 3.910 23.872 1.070 1.00 0.00 7 GLY A CA 16
ATOM 23776 C C . GLY A 1 7 ? 3.543 22.920 2.189 1.00 0.00 7 GLY A C 16
ATOM 23777 O O . GLY A 1 7 ? 4.014 21.782 2.226 1.00 0.00 7 GLY A O 16
ATOM 23781 N N . VAL A 1 8 ? 2.700 23.383 3.107 1.00 0.00 8 VAL A N 16
ATOM 23782 C CA . VAL A 1 8 ? 2.271 22.564 4.233 1.00 0.00 8 VAL A CA 16
ATOM 23783 C C . VAL A 1 8 ? 2.062 21.114 3.811 1.00 0.00 8 VAL A C 16
ATOM 23784 O O . VAL A 1 8 ? 1.753 20.832 2.653 1.00 0.00 8 VAL A O 16
ATOM 23797 N N . VAL A 1 9 ? 2.233 20.197 4.758 1.00 0.00 9 VAL A N 16
ATOM 23798 C CA . VAL A 1 9 ? 2.062 18.775 4.485 1.00 0.00 9 VAL A CA 16
ATOM 23799 C C . VAL A 1 9 ? 0.660 18.309 4.860 1.00 0.00 9 VAL A C 16
ATOM 23800 O O . VAL A 1 9 ? 0.173 18.589 5.955 1.00 0.00 9 VAL A O 16
ATOM 23813 N N . ASP A 1 10 ? 0.015 17.594 3.943 1.00 0.00 10 ASP A N 16
ATOM 23814 C CA . ASP A 1 10 ? -1.332 17.086 4.178 1.00 0.00 10 ASP A CA 16
ATOM 23815 C C . ASP A 1 10 ? -1.417 15.600 3.846 1.00 0.00 10 ASP A C 16
ATOM 23816 O O . ASP A 1 10 ? -1.602 15.205 2.694 1.00 0.00 10 ASP A O 16
ATOM 23825 N N . PRO A 1 11 ? -1.278 14.754 4.877 1.00 0.00 11 PRO A N 16
ATOM 23826 C CA . PRO A 1 11 ? -1.336 13.298 4.720 1.00 0.00 11 PRO A CA 16
ATOM 23827 C C . PRO A 1 11 ? -2.739 12.806 4.379 1.00 0.00 11 PRO A C 16
ATOM 23828 O O . PRO A 1 11 ? -2.975 11.604 4.268 1.00 0.00 11 PRO A O 16
ATOM 23839 N N . SER A 1 12 ? -3.666 13.744 4.213 1.00 0.00 12 SER A N 16
ATOM 23840 C CA . SER A 1 12 ? -5.046 13.407 3.887 1.00 0.00 12 SER A CA 16
ATOM 23841 C C . SER A 1 12 ? -5.330 13.649 2.408 1.00 0.00 12 SER A C 16
ATOM 23842 O O . SER A 1 12 ? -6.442 13.421 1.932 1.00 0.00 12 SER A O 16
ATOM 23850 N N . LYS A 1 13 ? -4.317 14.115 1.685 1.00 0.00 13 LYS A N 16
ATOM 23851 C CA . LYS A 1 13 ? -4.455 14.387 0.260 1.00 0.00 13 LYS A CA 16
ATOM 23852 C C . LYS A 1 13 ? -3.787 13.296 -0.571 1.00 0.00 13 LYS A C 16
ATOM 23853 O O . LYS A 1 13 ? -3.934 13.254 -1.792 1.00 0.00 13 LYS A O 16
ATOM 23872 N N . VAL A 1 14 ? -3.056 12.412 0.100 1.00 0.00 14 VAL A N 16
ATOM 23873 C CA . VAL A 1 14 ? -2.369 11.318 -0.575 1.00 0.00 14 VAL A CA 16
ATOM 23874 C C . VAL A 1 14 ? -3.291 10.118 -0.756 1.00 0.00 14 VAL A C 16
ATOM 23875 O O . VAL A 1 14 ? -3.912 9.648 0.198 1.00 0.00 14 VAL A O 16
ATOM 23888 N N . LYS A 1 15 ? -3.378 9.625 -1.987 1.00 0.00 15 LYS A N 16
ATOM 23889 C CA . LYS A 1 15 ? -4.224 8.478 -2.295 1.00 0.00 15 LYS A CA 16
ATOM 23890 C C . LYS A 1 15 ? -3.427 7.391 -3.009 1.00 0.00 15 LYS A C 16
ATOM 23891 O O . LYS A 1 15 ? -2.279 7.605 -3.399 1.00 0.00 15 LYS A O 16
ATOM 23910 N N . ILE A 1 16 ? -4.044 6.226 -3.178 1.00 0.00 16 ILE A N 16
ATOM 23911 C CA . ILE A 1 16 ? -3.392 5.107 -3.848 1.00 0.00 16 ILE A CA 16
ATOM 23912 C C . ILE A 1 16 ? -4.389 4.308 -4.680 1.00 0.00 16 ILE A C 16
ATOM 23913 O O . ILE A 1 16 ? -5.491 4.005 -4.224 1.00 0.00 16 ILE A O 16
ATOM 23929 N N . ALA A 1 17 ? -3.994 3.969 -5.903 1.00 0.00 17 ALA A N 16
ATOM 23930 C CA . ALA A 1 17 ? -4.852 3.201 -6.797 1.00 0.00 17 ALA A CA 16
ATOM 23931 C C . ALA A 1 17 ? -4.040 2.195 -7.606 1.00 0.00 17 ALA A C 16
ATOM 23932 O O . ALA A 1 17 ? -3.065 2.554 -8.263 1.00 0.00 17 ALA A O 16
ATOM 23939 N N . GLY A 1 18 ? -4.450 0.931 -7.553 1.00 0.00 18 GLY A N 16
ATOM 23940 C CA . GLY A 1 18 ? -3.749 -0.108 -8.284 1.00 0.00 18 GLY A CA 16
ATOM 23941 C C . GLY A 1 18 ? -4.288 -1.493 -7.983 1.00 0.00 18 GLY A C 16
ATOM 23942 O O . GLY A 1 18 ? -5.110 -1.682 -7.087 1.00 0.00 18 GLY A O 16
ATOM 23946 N N . PRO A 1 19 ? -3.820 -2.492 -8.747 1.00 0.00 19 PRO A N 16
ATOM 23947 C CA . PRO A 1 19 ? -4.247 -3.884 -8.577 1.00 0.00 19 PRO A CA 16
ATOM 23948 C C . PRO A 1 19 ? -3.725 -4.497 -7.282 1.00 0.00 19 PRO A C 16
ATOM 23949 O O . PRO A 1 19 ? -4.381 -5.341 -6.674 1.00 0.00 19 PRO A O 16
ATOM 23960 N N . GLY A 1 20 ? -2.537 -4.066 -6.865 1.00 0.00 20 GLY A N 16
ATOM 23961 C CA . GLY A 1 20 ? -1.947 -4.583 -5.645 1.00 0.00 20 GLY A CA 16
ATOM 23962 C C . GLY A 1 20 ? -2.855 -4.411 -4.443 1.00 0.00 20 GLY A C 16
ATOM 23963 O O . GLY A 1 20 ? -2.896 -5.267 -3.559 1.00 0.00 20 GLY A O 16
ATOM 23967 N N . LEU A 1 21 ? -3.584 -3.301 -4.409 1.00 0.00 21 LEU A N 16
ATOM 23968 C CA . LEU A 1 21 ? -4.494 -3.016 -3.306 1.00 0.00 21 LEU A CA 16
ATOM 23969 C C . LEU A 1 21 ? -5.864 -3.641 -3.555 1.00 0.00 21 LEU A C 16
ATOM 23970 O O . LEU A 1 21 ? -6.677 -3.764 -2.640 1.00 0.00 21 LEU A O 16
ATOM 23986 N N . GLY A 1 22 ? -6.111 -4.035 -4.801 1.00 0.00 22 GLY A N 16
ATOM 23987 C CA . GLY A 1 22 ? -7.381 -4.643 -5.148 1.00 0.00 22 GLY A CA 16
ATOM 23988 C C . GLY A 1 22 ? -7.641 -5.923 -4.379 1.00 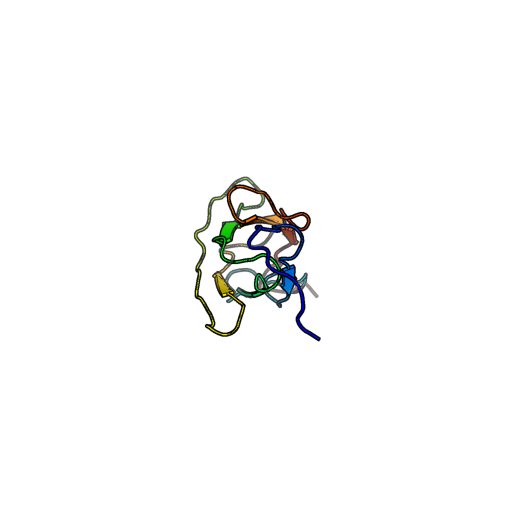0.00 22 GLY A C 16
ATOM 23989 O O . GLY A 1 22 ? -6.810 -6.354 -3.580 1.00 0.00 22 GLY A O 16
ATOM 23993 N N . SER A 1 23 ? -8.798 -6.531 -4.617 1.00 0.00 23 SER A N 16
ATOM 23994 C CA . SER A 1 23 ? -9.168 -7.767 -3.936 1.00 0.00 23 SER A CA 16
ATOM 23995 C C . SER A 1 23 ? -8.748 -8.984 -4.753 1.00 0.00 23 SER A C 16
ATOM 23996 O O . SER A 1 23 ? -8.773 -10.113 -4.264 1.00 0.00 23 SER A O 16
ATOM 24004 N N . GLY A 1 24 ? -8.362 -8.747 -6.003 1.00 0.00 24 GLY A N 16
ATOM 24005 C CA . GLY A 1 24 ? -7.943 -9.832 -6.870 1.00 0.00 24 GLY A CA 16
ATOM 24006 C C . GLY A 1 24 ? -6.458 -10.122 -6.759 1.00 0.00 24 GLY A C 16
ATOM 24007 O O . GLY A 1 24 ? -5.772 -10.277 -7.769 1.00 0.00 24 GLY A O 16
ATOM 24011 N N . VAL A 1 25 ? -5.962 -10.193 -5.528 1.00 0.00 25 VAL A N 16
ATOM 24012 C CA . VAL A 1 25 ? -4.549 -10.466 -5.289 1.00 0.00 25 VAL A CA 16
ATOM 24013 C C . VAL A 1 25 ? -4.313 -11.950 -5.030 1.00 0.00 25 VAL A C 16
ATOM 24014 O O . VAL A 1 25 ? -5.119 -12.613 -4.379 1.00 0.00 25 VAL A O 16
ATOM 24027 N N . ARG A 1 26 ? -3.200 -12.463 -5.543 1.00 0.00 26 ARG A N 16
ATOM 24028 C CA . ARG A 1 26 ? -2.856 -13.870 -5.368 1.00 0.00 26 ARG A CA 16
ATOM 24029 C C . ARG A 1 26 ? -1.541 -14.017 -4.608 1.00 0.00 26 ARG A C 16
ATOM 24030 O O . ARG A 1 26 ? -0.689 -13.129 -4.643 1.00 0.00 26 ARG A O 16
ATOM 24051 N N . ALA A 1 27 ? -1.383 -15.145 -3.924 1.00 0.00 27 ALA A N 16
ATOM 24052 C CA . ALA A 1 27 ? -0.172 -15.410 -3.157 1.00 0.00 27 ALA A CA 16
ATOM 24053 C C . ALA A 1 27 ? 1.005 -15.713 -4.078 1.00 0.00 27 ALA A C 16
ATOM 24054 O O . ALA A 1 27 ? 0.838 -16.320 -5.135 1.00 0.00 27 ALA A O 16
ATOM 24061 N N . ARG A 1 28 ? 2.196 -15.286 -3.669 1.00 0.00 28 ARG A N 16
ATOM 24062 C CA . ARG A 1 28 ? 3.400 -15.510 -4.458 1.00 0.00 28 ARG A CA 16
ATOM 24063 C C . ARG A 1 28 ? 3.276 -14.867 -5.836 1.00 0.00 28 ARG A C 16
ATOM 24064 O O . ARG A 1 28 ? 3.660 -15.457 -6.845 1.00 0.00 28 ARG A O 16
ATOM 24085 N N . VAL A 1 29 ? 2.734 -13.653 -5.869 1.00 0.00 29 VAL A N 16
ATOM 24086 C CA . VAL A 1 29 ? 2.559 -12.929 -7.122 1.00 0.00 29 VAL A CA 16
ATOM 24087 C C . VAL A 1 29 ? 3.022 -11.482 -6.990 1.00 0.00 29 VAL A C 16
ATOM 24088 O O . VAL A 1 29 ? 2.925 -10.883 -5.919 1.00 0.00 29 VAL A O 16
ATOM 24101 N N . LEU A 1 30 ? 3.526 -10.927 -8.087 1.00 0.00 30 LEU A N 16
ATOM 24102 C CA . LEU A 1 30 ? 4.005 -9.548 -8.094 1.00 0.00 30 LEU A CA 16
ATOM 24103 C C . LEU A 1 30 ? 2.842 -8.567 -7.986 1.00 0.00 30 LEU A C 16
ATOM 24104 O O . LEU A 1 30 ? 2.032 -8.447 -8.904 1.00 0.00 30 LEU A O 16
ATOM 24120 N N . GLN A 1 31 ? 2.768 -7.866 -6.859 1.00 0.00 31 GLN A N 16
ATOM 24121 C CA . GLN A 1 31 ? 1.705 -6.895 -6.632 1.00 0.00 31 GLN A CA 16
ATOM 24122 C C . GLN A 1 31 ? 2.278 -5.490 -6.473 1.00 0.00 31 GLN A C 16
ATOM 24123 O O . GLN A 1 31 ? 3.192 -5.268 -5.681 1.00 0.00 31 GLN A O 16
ATOM 24137 N N . SER A 1 32 ? 1.732 -4.545 -7.232 1.00 0.00 32 SER A N 16
ATOM 24138 C CA . SER A 1 32 ? 2.191 -3.161 -7.178 1.00 0.00 32 SER A CA 16
ATOM 24139 C C . SER A 1 32 ? 1.043 -2.197 -7.462 1.00 0.00 32 SER A C 16
ATOM 24140 O O . SER A 1 32 ? 0.017 -2.582 -8.022 1.00 0.00 32 SER A O 16
ATOM 24148 N N . PHE A 1 33 ? 1.224 -0.940 -7.070 1.00 0.00 33 PHE A N 16
ATOM 24149 C CA . PHE A 1 33 ? 0.205 0.081 -7.280 1.00 0.00 33 PHE A CA 16
ATOM 24150 C C . PHE A 1 33 ? 0.838 1.463 -7.409 1.00 0.00 33 PHE A C 16
ATOM 24151 O O . PHE A 1 33 ? 2.061 1.602 -7.407 1.00 0.00 33 PHE A O 16
ATOM 24168 N N . THR A 1 34 ? -0.006 2.485 -7.523 1.00 0.00 34 THR A N 16
ATOM 24169 C CA . THR A 1 34 ? 0.469 3.856 -7.655 1.00 0.00 34 THR A CA 16
ATOM 24170 C C . THR A 1 34 ? 0.004 4.715 -6.484 1.00 0.00 34 THR A C 16
ATOM 24171 O O . THR A 1 34 ? -1.182 4.744 -6.156 1.00 0.00 34 THR A O 16
ATOM 24182 N N . VAL A 1 35 ? 0.944 5.415 -5.858 1.00 0.00 35 VAL A N 16
ATOM 24183 C CA . VAL A 1 35 ? 0.629 6.277 -4.725 1.00 0.00 35 VAL A CA 16
ATOM 24184 C C . VAL A 1 35 ? 0.758 7.749 -5.101 1.00 0.00 35 VAL A C 16
ATOM 24185 O O . VAL A 1 35 ? 1.864 8.259 -5.280 1.00 0.00 35 VAL A O 16
ATOM 24198 N N . ASP A 1 36 ? -0.379 8.425 -5.218 1.00 0.00 36 ASP A N 16
ATOM 24199 C CA . ASP A 1 36 ? -0.394 9.839 -5.570 1.00 0.00 36 ASP A CA 16
ATOM 24200 C C . ASP A 1 36 ? -0.307 10.712 -4.323 1.00 0.00 36 ASP A C 16
ATOM 24201 O O . ASP A 1 36 ? -1.285 10.868 -3.593 1.00 0.00 36 ASP A O 16
ATOM 24210 N N . SER A 1 37 ? 0.873 11.277 -4.083 1.00 0.00 37 SER A N 16
ATOM 24211 C CA . SER A 1 37 ? 1.089 12.130 -2.921 1.00 0.00 37 SER A CA 16
ATOM 24212 C C . SER A 1 37 ? 1.571 13.514 -3.344 1.00 0.00 37 SER A C 16
ATOM 24213 O O . SER A 1 37 ? 2.263 14.199 -2.593 1.00 0.00 37 SER A O 16
ATOM 24221 N N . SER A 1 38 ? 1.197 13.918 -4.554 1.00 0.00 38 SER A N 16
ATOM 24222 C CA . SER A 1 38 ? 1.593 15.219 -5.081 1.00 0.00 38 SER A CA 16
ATOM 24223 C C . SER A 1 38 ? 0.901 16.347 -4.321 1.00 0.00 38 SER A C 16
ATOM 24224 O O . SER A 1 38 ? 1.490 17.400 -4.077 1.00 0.00 38 SER A O 16
ATOM 24232 N N . LYS A 1 39 ? -0.355 16.119 -3.951 1.00 0.00 39 LYS A N 16
ATOM 24233 C CA . LYS A 1 39 ? -1.129 17.113 -3.218 1.00 0.00 39 LYS A CA 16
ATOM 24234 C C . LYS A 1 39 ? -0.788 17.080 -1.731 1.00 0.00 39 LYS A C 16
ATOM 24235 O O . LYS A 1 39 ? -1.037 18.042 -1.006 1.00 0.00 39 LYS A O 16
ATOM 24254 N N . ALA A 1 40 ? -0.217 15.967 -1.284 1.00 0.00 40 ALA A N 16
ATOM 24255 C CA . ALA A 1 40 ? 0.162 15.810 0.115 1.00 0.00 40 ALA A CA 16
ATOM 24256 C C . ALA A 1 40 ? 1.338 16.713 0.470 1.00 0.00 40 ALA A C 16
ATOM 24257 O O . ALA A 1 40 ? 1.401 17.265 1.567 1.00 0.00 40 ALA A O 16
ATOM 24264 N N . GLY A 1 41 ? 2.271 16.857 -0.467 1.00 0.00 41 GLY A N 16
ATOM 24265 C CA . GLY A 1 41 ? 3.434 17.693 -0.233 1.00 0.00 41 GLY A CA 16
ATOM 24266 C C . GLY A 1 41 ? 4.730 16.999 -0.604 1.00 0.00 41 GLY A C 16
ATOM 24267 O O . GLY A 1 41 ? 4.787 16.253 -1.582 1.00 0.00 41 GLY A O 16
ATOM 24271 N N . LEU A 1 42 ? 5.776 17.245 0.179 1.00 0.00 42 LEU A N 16
ATOM 24272 C CA . LEU A 1 42 ? 7.079 16.640 -0.073 1.00 0.00 42 LEU A CA 16
ATOM 24273 C C . LEU A 1 42 ? 7.453 15.671 1.043 1.00 0.00 42 LEU A C 16
ATOM 24274 O O . LEU A 1 42 ? 8.622 15.323 1.211 1.00 0.00 42 LEU A O 16
ATOM 24290 N N . ALA A 1 43 ? 6.453 15.236 1.802 1.00 0.00 43 ALA A N 16
ATOM 24291 C CA . ALA A 1 43 ? 6.677 14.302 2.899 1.00 0.00 43 ALA A CA 16
ATOM 24292 C C . ALA A 1 43 ? 6.876 12.883 2.381 1.00 0.00 43 ALA A C 16
ATOM 24293 O O . ALA A 1 43 ? 6.362 12.503 1.328 1.00 0.00 43 ALA A O 16
ATOM 24300 N N . PRO A 1 44 ? 7.642 12.079 3.134 1.00 0.00 44 PRO A N 16
ATOM 24301 C CA . PRO A 1 44 ? 7.927 10.688 2.769 1.00 0.00 44 PRO A CA 16
ATOM 24302 C C . PRO A 1 44 ? 6.698 9.794 2.889 1.00 0.00 44 PRO A C 16
ATOM 24303 O O . PRO A 1 44 ? 5.687 10.184 3.473 1.00 0.00 44 PRO A O 16
ATOM 24314 N N . LEU A 1 45 ? 6.790 8.591 2.332 1.00 0.00 45 LEU A N 16
ATOM 24315 C CA . LEU A 1 45 ? 5.685 7.640 2.376 1.00 0.00 45 LEU A CA 16
ATOM 24316 C C . LEU A 1 45 ? 6.147 6.294 2.925 1.00 0.00 45 LEU A C 16
ATOM 24317 O O . LEU A 1 45 ? 7.156 5.746 2.483 1.00 0.00 45 LEU A O 16
ATOM 24333 N N . GLU A 1 46 ? 5.399 5.766 3.889 1.00 0.00 46 GLU A N 16
ATOM 24334 C CA . GLU A 1 46 ? 5.733 4.483 4.497 1.00 0.00 46 GLU A CA 16
ATOM 24335 C C . GLU A 1 46 ? 4.617 3.467 4.268 1.00 0.00 46 GLU A C 16
ATOM 24336 O O . GLU A 1 46 ? 3.436 3.813 4.272 1.00 0.00 46 GLU A O 16
ATOM 24348 N N . VAL A 1 47 ? 5.002 2.211 4.067 1.00 0.00 47 VAL A N 16
ATOM 24349 C CA . VAL A 1 47 ? 4.036 1.142 3.837 1.00 0.00 47 VAL A CA 16
ATOM 24350 C C . VAL A 1 47 ? 4.412 -0.115 4.612 1.00 0.00 47 VAL A C 16
ATOM 24351 O O . VAL A 1 47 ? 5.519 -0.634 4.473 1.00 0.00 47 VAL A O 16
ATOM 24364 N N . ARG A 1 48 ? 3.482 -0.600 5.428 1.00 0.00 48 ARG A N 16
ATOM 24365 C CA . ARG A 1 48 ? 3.715 -1.798 6.226 1.00 0.00 48 ARG A CA 16
ATOM 24366 C C . ARG A 1 48 ? 2.785 -2.927 5.796 1.00 0.00 48 ARG A C 16
ATOM 24367 O O . ARG A 1 48 ? 1.663 -2.687 5.351 1.00 0.00 48 ARG A O 16
ATOM 24388 N N . VAL A 1 49 ? 3.259 -4.162 5.933 1.00 0.00 49 VAL A N 16
ATOM 24389 C CA . VAL A 1 49 ? 2.470 -5.330 5.561 1.00 0.00 49 VAL A CA 16
ATOM 24390 C C . VAL A 1 49 ? 2.321 -6.291 6.734 1.00 0.00 49 VAL A C 16
ATOM 24391 O O . VAL A 1 49 ? 3.311 -6.789 7.273 1.00 0.00 49 VAL A O 16
ATOM 24404 N N . LEU A 1 50 ? 1.078 -6.547 7.127 1.00 0.00 50 LEU A N 16
ATOM 24405 C CA . LEU A 1 50 ? 0.799 -7.451 8.239 1.00 0.00 50 LEU A CA 16
ATOM 24406 C C . LEU A 1 50 ? 0.472 -8.852 7.733 1.00 0.00 50 LEU A C 16
ATOM 24407 O O . LEU A 1 50 ? 0.378 -9.082 6.527 1.00 0.00 50 LEU A O 16
ATOM 24423 N N . GLY A 1 51 ? 0.297 -9.786 8.663 1.00 0.00 51 GLY A N 16
ATOM 24424 C CA . GLY A 1 51 ? -0.020 -11.153 8.292 1.00 0.00 51 GLY A CA 16
ATOM 24425 C C . GLY A 1 51 ? -1.130 -11.741 9.140 1.00 0.00 51 GLY A C 16
ATOM 24426 O O . GLY A 1 51 ? -1.421 -11.265 10.237 1.00 0.00 51 GLY A O 16
ATOM 24430 N N . PRO A 1 52 ? -1.773 -12.801 8.627 1.00 0.00 52 PRO A N 16
ATOM 24431 C CA . PRO A 1 52 ? -2.868 -13.477 9.327 1.00 0.00 52 PRO A CA 16
ATOM 24432 C C . PRO A 1 52 ? -2.388 -14.240 10.557 1.00 0.00 52 PRO A C 16
ATOM 24433 O O . PRO A 1 52 ? -3.030 -14.213 11.607 1.00 0.00 52 PRO A O 16
ATOM 24444 N N . ARG A 1 53 ? -1.254 -14.920 10.420 1.00 0.00 53 ARG A N 16
ATOM 24445 C CA . ARG A 1 53 ? -0.686 -15.690 11.519 1.00 0.00 53 ARG A CA 16
ATOM 24446 C C . ARG A 1 53 ? 0.249 -14.829 12.363 1.00 0.00 53 ARG A C 16
ATOM 24447 O O . ARG A 1 53 ? 0.614 -15.199 13.477 1.00 0.00 53 ARG A O 16
ATOM 24468 N N . GLY A 1 54 ? 0.633 -13.677 11.820 1.00 0.00 54 GLY A N 16
ATOM 24469 C CA . GLY A 1 54 ? 1.523 -12.780 12.536 1.00 0.00 54 GLY A CA 16
ATOM 24470 C C . GLY A 1 54 ? 2.867 -12.631 11.852 1.00 0.00 54 GLY A C 16
ATOM 24471 O O . GLY A 1 54 ? 3.900 -12.525 12.513 1.00 0.00 54 GLY A O 16
ATOM 24475 N N . LEU A 1 55 ? 2.855 -12.625 10.523 1.00 0.00 55 LEU A N 16
ATOM 24476 C CA . LEU A 1 55 ? 4.084 -12.488 9.747 1.00 0.00 55 LEU A CA 16
ATOM 24477 C C . LEU A 1 55 ? 4.258 -11.057 9.250 1.00 0.00 55 LEU A C 16
ATOM 24478 O O . LEU A 1 55 ? 3.282 -10.371 8.948 1.00 0.00 55 LEU A O 16
ATOM 24494 N N . VAL A 1 56 ? 5.508 -10.613 9.165 1.00 0.00 56 VAL A N 16
ATOM 24495 C CA . VAL A 1 56 ? 5.811 -9.265 8.700 1.00 0.00 56 VAL A CA 16
ATOM 24496 C C . VAL A 1 56 ? 6.609 -9.296 7.403 1.00 0.00 56 VAL A C 16
ATOM 24497 O O . VAL A 1 56 ? 7.676 -9.907 7.333 1.00 0.00 56 VAL A O 16
ATOM 24510 N N . GLU A 1 57 ? 6.086 -8.635 6.375 1.00 0.00 57 GLU A N 16
ATOM 24511 C CA . GLU A 1 57 ? 6.750 -8.589 5.079 1.00 0.00 57 GLU A CA 16
ATOM 24512 C C . GLU A 1 57 ? 7.139 -7.157 4.718 1.00 0.00 57 GLU A C 16
ATOM 24513 O O . GLU A 1 57 ? 6.399 -6.206 4.964 1.00 0.00 57 GLU A O 16
ATOM 24525 N N . PRO A 1 58 ? 8.329 -7.002 4.119 1.00 0.00 58 PRO A N 16
ATOM 24526 C CA . PRO A 1 58 ? 8.845 -5.691 3.711 1.00 0.00 58 PRO A CA 16
ATOM 24527 C C . PRO A 1 58 ? 8.069 -5.102 2.539 1.00 0.00 58 PRO A C 16
ATOM 24528 O O . PRO A 1 58 ? 7.161 -5.736 2.001 1.00 0.00 58 PRO A O 16
ATOM 24539 N N . VAL A 1 59 ? 8.431 -3.886 2.145 1.00 0.00 59 VAL A N 16
ATOM 24540 C CA . VAL A 1 59 ? 7.770 -3.213 1.034 1.00 0.00 59 VAL A CA 16
ATOM 24541 C C . VAL A 1 59 ? 8.760 -2.380 0.228 1.00 0.00 59 VAL A C 16
ATOM 24542 O O . VAL A 1 59 ? 9.837 -2.036 0.712 1.00 0.00 59 VAL A O 16
ATOM 24555 N N . ASN A 1 60 ? 8.388 -2.060 -1.008 1.00 0.00 60 ASN A N 16
ATOM 24556 C CA . ASN A 1 60 ? 9.244 -1.268 -1.882 1.00 0.00 60 ASN A CA 16
ATOM 24557 C C . ASN A 1 60 ? 8.702 0.150 -2.036 1.00 0.00 60 ASN A C 16
ATOM 24558 O O . ASN A 1 60 ? 7.497 0.353 -2.180 1.00 0.00 60 ASN A O 16
ATOM 24569 N N . VAL A 1 61 ? 9.601 1.128 -2.005 1.00 0.00 61 VAL A N 16
ATOM 24570 C CA . VAL A 1 61 ? 9.214 2.527 -2.142 1.00 0.00 61 VAL A CA 16
ATOM 24571 C C . VAL A 1 61 ? 10.106 3.248 -3.147 1.00 0.00 61 VAL A C 16
ATOM 24572 O O . VAL A 1 61 ? 11.301 3.432 -2.913 1.00 0.00 61 VAL A O 16
ATOM 24585 N N . VAL A 1 62 ? 9.518 3.655 -4.268 1.00 0.00 62 VAL A N 16
ATOM 24586 C CA . VAL A 1 62 ? 10.258 4.358 -5.309 1.00 0.00 62 VAL A CA 16
ATOM 24587 C C . VAL A 1 62 ? 9.418 5.471 -5.924 1.00 0.00 62 VAL A C 16
ATOM 24588 O O . VAL A 1 62 ? 8.305 5.234 -6.395 1.00 0.00 62 VAL A O 16
ATOM 24601 N N . ASP A 1 63 ? 9.958 6.685 -5.918 1.00 0.00 63 ASP A N 16
ATOM 24602 C CA . ASP A 1 63 ? 9.259 7.836 -6.478 1.00 0.00 63 ASP A CA 16
ATOM 24603 C C . ASP A 1 63 ? 9.290 7.801 -8.003 1.00 0.00 63 ASP A C 16
ATOM 24604 O O . ASP A 1 63 ? 10.285 7.400 -8.604 1.00 0.00 63 ASP A O 16
ATOM 24613 N N . ASN A 1 64 ? 8.192 8.223 -8.621 1.00 0.00 64 ASN A N 16
ATOM 24614 C CA . ASN A 1 64 ? 8.093 8.240 -10.077 1.00 0.00 64 ASN A CA 16
ATOM 24615 C C . ASN A 1 64 ? 8.793 9.464 -10.656 1.00 0.00 64 ASN A C 16
ATOM 24616 O O . ASN A 1 64 ? 9.508 9.372 -11.652 1.00 0.00 64 ASN A O 16
ATOM 24627 N N . GLY A 1 65 ? 8.581 10.615 -10.023 1.00 0.00 65 GLY A N 16
ATOM 24628 C CA . GLY A 1 65 ? 9.199 11.843 -10.490 1.00 0.00 65 GLY A CA 16
ATOM 24629 C C . GLY A 1 65 ? 8.180 12.859 -10.967 1.00 0.00 65 GLY A C 16
ATOM 24630 O O . GLY A 1 65 ? 8.469 14.053 -11.034 1.00 0.00 65 GLY A O 16
ATOM 24634 N N . ASP A 1 66 ? 6.985 12.384 -11.303 1.00 0.00 66 ASP A N 16
ATOM 24635 C CA . ASP A 1 66 ? 5.920 13.259 -11.778 1.00 0.00 66 ASP A CA 16
ATOM 24636 C C . ASP A 1 66 ? 5.030 13.707 -10.623 1.00 0.00 66 ASP A C 16
ATOM 24637 O O . ASP A 1 66 ? 4.598 14.858 -10.568 1.00 0.00 66 ASP A O 16
ATOM 24646 N N . GLY A 1 67 ? 4.756 12.789 -9.701 1.00 0.00 67 GLY A N 16
ATOM 24647 C CA . GLY A 1 67 ? 3.918 13.107 -8.561 1.00 0.00 67 GLY A CA 16
ATOM 24648 C C . GLY A 1 67 ? 3.284 11.876 -7.946 1.00 0.00 67 GLY A C 16
ATOM 24649 O O . GLY A 1 67 ? 2.154 11.927 -7.458 1.00 0.00 67 GLY A O 16
ATOM 24653 N N . THR A 1 68 ? 4.012 10.764 -7.967 1.00 0.00 68 THR A N 16
ATOM 24654 C CA . THR A 1 68 ? 3.513 9.513 -7.409 1.00 0.00 68 THR A CA 16
ATOM 24655 C C . THR A 1 68 ? 4.658 8.634 -6.919 1.00 0.00 68 THR A C 16
ATOM 24656 O O . THR A 1 68 ? 5.830 8.982 -7.070 1.00 0.00 68 THR A O 16
ATOM 24667 N N . HIS A 1 69 ? 4.312 7.494 -6.330 1.00 0.00 69 HIS A N 16
ATOM 24668 C CA . HIS A 1 69 ? 5.313 6.563 -5.819 1.00 0.00 69 HIS A CA 16
ATOM 24669 C C . HIS A 1 69 ? 4.876 5.119 -6.042 1.00 0.00 69 HIS A C 16
ATOM 24670 O O . HIS A 1 69 ? 3.756 4.737 -5.701 1.00 0.00 69 HIS A O 16
ATOM 24685 N N . THR A 1 70 ? 5.767 4.318 -6.617 1.00 0.00 70 THR A N 16
ATOM 24686 C CA . THR A 1 70 ? 5.475 2.917 -6.888 1.00 0.00 70 THR A CA 16
ATOM 24687 C C . THR A 1 70 ? 5.799 2.044 -5.680 1.00 0.00 70 THR A C 16
ATOM 24688 O O . THR A 1 70 ? 6.828 2.225 -5.030 1.00 0.00 70 THR A O 16
ATOM 24699 N N . VAL A 1 71 ? 4.914 1.096 -5.387 1.00 0.00 71 VAL A N 16
ATOM 24700 C CA . VAL A 1 71 ? 5.107 0.194 -4.258 1.00 0.00 71 VAL A CA 16
ATOM 24701 C C . VAL A 1 71 ? 4.920 -1.260 -4.679 1.00 0.00 71 VAL A C 16
ATOM 24702 O O . VAL A 1 71 ? 3.795 -1.736 -4.826 1.00 0.00 71 VAL A O 16
ATOM 24715 N N . THR A 1 72 ? 6.033 -1.962 -4.871 1.00 0.00 72 THR A N 16
ATOM 24716 C CA . THR A 1 72 ? 5.994 -3.362 -5.275 1.00 0.00 72 THR A CA 16
ATOM 24717 C C . THR A 1 72 ? 6.098 -4.286 -4.068 1.00 0.00 72 THR A C 16
ATOM 24718 O O . THR A 1 72 ? 6.803 -3.986 -3.104 1.00 0.00 72 THR A O 16
ATOM 24729 N N . TYR A 1 73 ? 5.392 -5.410 -4.127 1.00 0.00 73 TYR A N 16
ATOM 24730 C CA . TYR A 1 73 ? 5.404 -6.378 -3.036 1.00 0.00 73 TYR A CA 16
ATOM 24731 C C . TYR A 1 73 ? 4.855 -7.725 -3.497 1.00 0.00 73 TYR A C 16
ATOM 24732 O O . TYR A 1 73 ? 4.279 -7.837 -4.580 1.00 0.00 73 TYR A O 16
ATOM 24750 N N . THR A 1 74 ? 5.038 -8.746 -2.667 1.00 0.00 74 THR A N 16
ATOM 24751 C CA . THR A 1 74 ? 4.563 -10.086 -2.987 1.00 0.00 74 THR A CA 16
ATOM 24752 C C . THR A 1 74 ? 4.119 -10.827 -1.731 1.00 0.00 74 THR A C 16
ATOM 24753 O O . THR A 1 74 ? 4.914 -11.111 -0.834 1.00 0.00 74 THR A O 16
ATOM 24764 N N . PRO A 1 75 ? 2.819 -11.150 -1.662 1.00 0.00 75 PRO A N 16
ATOM 24765 C CA . PRO A 1 75 ? 2.241 -11.864 -0.520 1.00 0.00 75 PRO A CA 16
ATOM 24766 C C . PRO A 1 75 ? 2.706 -13.314 -0.447 1.00 0.00 75 PRO A C 16
ATOM 24767 O O . PRO A 1 75 ? 2.113 -14.199 -1.065 1.00 0.00 75 PRO A O 16
ATOM 24778 N N . SER A 1 76 ? 3.770 -13.552 0.314 1.00 0.00 76 SER A N 16
ATOM 24779 C CA . SER A 1 76 ? 4.316 -14.896 0.464 1.00 0.00 76 SER A CA 16
ATOM 24780 C C . SER A 1 76 ? 3.204 -15.940 0.447 1.00 0.00 76 SER A C 16
ATOM 24781 O O . SER A 1 76 ? 3.195 -16.837 -0.397 1.00 0.00 76 SER A O 16
ATOM 24789 N N . GLN A 1 77 ? 2.270 -15.817 1.383 1.00 0.00 77 GLN A N 16
ATOM 24790 C CA . GLN A 1 77 ? 1.153 -16.750 1.476 1.00 0.00 77 GLN A CA 16
ATOM 24791 C C . GLN A 1 77 ? -0.179 -16.020 1.339 1.00 0.00 77 GLN A C 16
ATOM 24792 O O . GLN A 1 77 ? -0.231 -14.791 1.381 1.00 0.00 77 GLN A O 16
ATOM 24806 N N . GLU A 1 78 ? -1.254 -16.785 1.176 1.00 0.00 78 GLU A N 16
ATOM 24807 C CA . GLU A 1 78 ? -2.586 -16.210 1.032 1.00 0.00 78 GLU A CA 16
ATOM 24808 C C . GLU A 1 78 ? -3.225 -15.970 2.398 1.00 0.00 78 GLU A C 16
ATOM 24809 O O . GLU A 1 78 ? -2.708 -16.410 3.424 1.00 0.00 78 GLU A O 16
ATOM 24821 N N . GLY A 1 79 ? -4.353 -15.266 2.401 1.00 0.00 79 GLY A N 16
ATOM 24822 C CA . GLY A 1 79 ? -5.044 -14.978 3.645 1.00 0.00 79 GLY A CA 16
ATOM 24823 C C . GLY A 1 79 ? -5.355 -13.504 3.807 1.00 0.00 79 GLY A C 16
ATOM 24824 O O . GLY A 1 79 ? -5.006 -12.677 2.964 1.00 0.00 79 GLY A O 16
ATOM 24828 N N . PRO A 1 80 ? -6.028 -13.155 4.914 1.00 0.00 80 PRO A N 16
ATOM 24829 C CA . PRO A 1 80 ? -6.401 -11.769 5.210 1.00 0.00 80 PRO A CA 16
ATOM 24830 C C . PRO A 1 80 ? -5.193 -10.904 5.553 1.00 0.00 80 PRO A C 16
ATOM 24831 O O . PRO A 1 80 ? -4.766 -10.848 6.707 1.00 0.00 80 PRO A O 16
ATOM 24842 N N . TYR A 1 81 ? -4.648 -10.231 4.547 1.00 0.00 81 TYR A N 16
ATOM 24843 C CA . TYR A 1 81 ? -3.488 -9.370 4.743 1.00 0.00 81 TYR A CA 16
ATOM 24844 C C . TYR A 1 81 ? -3.915 -7.922 4.966 1.00 0.00 81 TYR A C 16
ATOM 24845 O O . TYR A 1 81 ? -5.086 -7.579 4.812 1.00 0.00 81 TYR A O 16
ATOM 24863 N N . MET A 1 82 ? -2.955 -7.078 5.328 1.00 0.00 82 MET A N 16
ATOM 24864 C CA . MET A 1 82 ? -3.230 -5.667 5.570 1.00 0.00 82 MET A CA 16
ATOM 24865 C C . MET A 1 82 ? -2.030 -4.805 5.191 1.00 0.00 82 MET A C 16
ATOM 24866 O O . MET A 1 82 ? -0.938 -4.968 5.738 1.00 0.00 82 MET A O 16
ATOM 24880 N N . VAL A 1 83 ? -2.238 -3.888 4.252 1.00 0.00 83 VAL A N 16
ATOM 24881 C CA . VAL A 1 83 ? -1.172 -3.001 3.801 1.00 0.00 83 VAL A CA 16
ATOM 24882 C C . VAL A 1 83 ? -1.356 -1.594 4.359 1.00 0.00 83 VAL A C 16
ATOM 24883 O O . VAL A 1 83 ? -2.102 -0.787 3.804 1.00 0.00 83 VAL A O 16
ATOM 24896 N N . SER A 1 84 ? -0.669 -1.307 5.460 1.00 0.00 84 SER A N 16
ATOM 24897 C CA . SER A 1 84 ? -0.758 0.001 6.097 1.00 0.00 84 SER A CA 16
ATOM 24898 C C . SER A 1 84 ? 0.092 1.027 5.353 1.00 0.00 84 SER A C 16
ATOM 24899 O O . SER A 1 84 ? 1.107 0.685 4.746 1.00 0.00 84 SER A O 16
ATOM 24907 N N . VAL A 1 85 ? -0.330 2.287 5.405 1.00 0.00 85 VAL A N 16
ATOM 24908 C CA . VAL A 1 85 ? 0.392 3.363 4.736 1.00 0.00 85 VAL A CA 16
ATOM 24909 C C . VAL A 1 85 ? 0.405 4.627 5.588 1.00 0.00 85 VAL A C 16
ATOM 24910 O O . VAL A 1 85 ? -0.623 5.036 6.128 1.00 0.00 85 VAL A O 16
ATOM 24923 N N . LYS A 1 86 ? 1.576 5.242 5.705 1.00 0.00 86 LYS A N 16
ATOM 24924 C CA . LYS A 1 86 ? 1.725 6.463 6.490 1.00 0.00 86 LYS A CA 16
ATOM 24925 C C . LYS A 1 86 ? 2.336 7.580 5.649 1.00 0.00 86 LYS A C 16
ATOM 24926 O O . LYS A 1 86 ? 2.803 7.345 4.535 1.00 0.00 86 LYS A O 16
ATOM 24945 N N . TYR A 1 87 ? 2.330 8.792 6.191 1.00 0.00 87 TYR A N 16
ATOM 24946 C CA . TYR A 1 87 ? 2.882 9.946 5.490 1.00 0.00 87 TYR A CA 16
ATOM 24947 C C . TYR A 1 87 ? 3.264 11.048 6.473 1.00 0.00 87 TYR A C 16
ATOM 24948 O O . TYR A 1 87 ? 2.403 11.651 7.112 1.00 0.00 87 TYR A O 16
ATOM 24966 N N . ALA A 1 88 ? 4.562 11.306 6.587 1.00 0.00 88 ALA A N 16
ATOM 24967 C CA . ALA A 1 88 ? 5.060 12.337 7.489 1.00 0.00 88 ALA A CA 16
ATOM 24968 C C . ALA A 1 88 ? 4.657 12.048 8.930 1.00 0.00 88 ALA A C 16
ATOM 24969 O O . ALA A 1 88 ? 4.373 12.965 9.701 1.00 0.00 88 ALA A O 16
ATOM 24976 N N . ASP A 1 89 ? 4.632 10.768 9.287 1.00 0.00 89 ASP A N 16
ATOM 24977 C CA . ASP A 1 89 ? 4.262 10.358 10.637 1.00 0.00 89 ASP A CA 16
ATOM 24978 C C . ASP A 1 89 ? 2.769 10.560 10.877 1.00 0.00 89 ASP A C 16
ATOM 24979 O O . ASP A 1 89 ? 2.341 10.826 11.999 1.00 0.00 89 ASP A O 16
ATOM 24988 N N . GLU A 1 90 ? 1.982 10.433 9.814 1.00 0.00 90 GLU A N 16
ATOM 24989 C CA . GLU A 1 90 ? 0.536 10.603 9.908 1.00 0.00 90 GLU A CA 16
ATOM 24990 C C . GLU A 1 90 ? -0.191 9.559 9.067 1.00 0.00 90 GLU A C 16
ATOM 24991 O O . GLU A 1 90 ? -0.216 9.643 7.840 1.00 0.00 90 GLU A O 16
ATOM 25003 N N . GLU A 1 91 ? -0.781 8.574 9.737 1.00 0.00 91 GLU A N 16
ATOM 25004 C CA . GLU A 1 91 ? -1.508 7.512 9.051 1.00 0.00 91 GLU A CA 16
ATOM 25005 C C . GLU A 1 91 ? -2.612 8.089 8.170 1.00 0.00 91 GLU A C 16
ATOM 25006 O O . GLU A 1 91 ? -3.592 8.645 8.667 1.00 0.00 91 GLU A O 16
ATOM 25018 N N . ILE A 1 92 ? -2.444 7.955 6.859 1.00 0.00 92 ILE A N 16
ATOM 25019 C CA . ILE A 1 92 ? -3.426 8.463 5.908 1.00 0.00 92 ILE A CA 16
ATOM 25020 C C . ILE A 1 92 ? -4.832 7.994 6.266 1.00 0.00 92 ILE A C 16
ATOM 25021 O O . ILE A 1 92 ? -5.026 6.945 6.880 1.00 0.00 92 ILE A O 16
ATOM 25037 N N . PRO A 1 93 ? -5.839 8.788 5.872 1.00 0.00 93 PRO A N 16
ATOM 25038 C CA . PRO A 1 93 ? -7.245 8.473 6.139 1.00 0.00 93 PRO A CA 16
ATOM 25039 C C . PRO A 1 93 ? -7.737 7.282 5.324 1.00 0.00 93 PRO A C 16
ATOM 25040 O O . PRO A 1 93 ? -8.916 6.930 5.370 1.00 0.00 93 PRO A O 16
ATOM 25051 N N . ARG A 1 94 ? -6.826 6.663 4.580 1.00 0.00 94 ARG A N 16
ATOM 25052 C CA . ARG A 1 94 ? -7.168 5.511 3.754 1.00 0.00 94 ARG A CA 16
ATOM 25053 C C . ARG A 1 94 ? -6.455 4.257 4.251 1.00 0.00 94 ARG A C 16
ATOM 25054 O O . ARG A 1 94 ? -6.631 3.170 3.699 1.00 0.00 94 ARG A O 16
ATOM 25075 N N . SER A 1 95 ? -5.649 4.414 5.297 1.00 0.00 95 SER A N 16
ATOM 25076 C CA . SER A 1 95 ? -4.906 3.296 5.864 1.00 0.00 95 SER A CA 16
ATOM 25077 C C . SER A 1 95 ? -5.400 2.973 7.271 1.00 0.00 95 SER A C 16
ATOM 25078 O O . SER A 1 95 ? -5.937 3.826 7.978 1.00 0.00 95 SER A O 16
ATOM 25086 N N . PRO A 1 96 ? -5.216 1.712 7.688 1.00 0.00 96 PRO A N 16
ATOM 25087 C CA . PRO A 1 96 ? -4.578 0.688 6.854 1.00 0.00 96 PRO A CA 16
ATOM 25088 C C . PRO A 1 96 ? -5.453 0.274 5.675 1.00 0.00 96 PRO A C 16
ATOM 25089 O O . PRO A 1 96 ? -6.563 0.780 5.504 1.00 0.00 96 PRO A O 16
ATOM 25100 N N . PHE A 1 97 ? -4.946 -0.647 4.863 1.00 0.00 97 PHE A N 16
ATOM 25101 C CA . PHE A 1 97 ? -5.681 -1.128 3.699 1.00 0.00 97 PHE A CA 16
ATOM 25102 C C . PHE A 1 97 ? -5.906 -2.635 3.782 1.00 0.00 97 PHE A C 16
ATOM 25103 O O . PHE A 1 97 ? -4.956 -3.416 3.833 1.00 0.00 97 PHE A O 16
ATOM 25120 N N . LYS A 1 98 ? -7.173 -3.037 3.798 1.00 0.00 98 LYS A N 16
ATOM 25121 C CA . LYS A 1 98 ? -7.527 -4.450 3.876 1.00 0.00 98 LYS A CA 16
ATOM 25122 C C . LYS A 1 98 ? -7.308 -5.139 2.533 1.00 0.00 98 LYS A C 16
ATOM 25123 O O . LYS A 1 98 ? -7.962 -4.813 1.542 1.00 0.00 98 LYS A O 16
ATOM 25142 N N . VAL A 1 99 ? -6.385 -6.096 2.508 1.00 0.00 99 VAL A N 16
ATOM 25143 C CA . VAL A 1 99 ? -6.082 -6.834 1.287 1.00 0.00 99 VAL A CA 16
ATOM 25144 C C . VAL A 1 99 ? -6.110 -8.338 1.533 1.00 0.00 99 VAL A C 16
ATOM 25145 O O . VAL A 1 99 ? -5.170 -8.906 2.090 1.00 0.00 99 VAL A O 16
ATOM 25158 N N . LYS A 1 100 ? -7.195 -8.980 1.114 1.00 0.00 100 LYS A N 16
ATOM 25159 C CA . LYS A 1 100 ? -7.347 -10.420 1.286 1.00 0.00 100 LYS A CA 16
ATOM 25160 C C . LYS A 1 100 ? -6.682 -11.178 0.142 1.00 0.00 100 LYS A C 16
ATOM 25161 O O . LYS A 1 100 ? -7.230 -11.268 -0.957 1.00 0.00 100 LYS A O 16
ATOM 25180 N N . VAL A 1 101 ? -5.500 -11.724 0.407 1.00 0.00 101 VAL A N 16
ATOM 25181 C CA . VAL A 1 101 ? -4.763 -12.476 -0.600 1.00 0.00 101 VAL A CA 16
ATOM 25182 C C . VAL A 1 101 ? -5.469 -13.785 -0.936 1.00 0.00 101 VAL A C 16
ATOM 25183 O O . VAL A 1 101 ? -6.109 -14.396 -0.077 1.00 0.00 101 VAL A O 16
ATOM 25196 N N . LEU A 1 102 ? -5.350 -14.212 -2.188 1.00 0.00 102 LEU A N 16
ATOM 25197 C CA . LEU A 1 102 ? -5.977 -15.450 -2.638 1.00 0.00 102 LEU A CA 16
ATOM 25198 C C . LEU A 1 102 ? -4.928 -16.458 -3.092 1.00 0.00 102 LEU A C 16
ATOM 25199 O O . LEU A 1 102 ? -3.821 -16.100 -3.495 1.00 0.00 102 LEU A O 16
ATOM 25215 N N . PRO A 1 103 ? -5.281 -17.751 -3.028 1.00 0.00 103 PRO A N 16
ATOM 25216 C CA . PRO A 1 103 ? -4.384 -18.838 -3.431 1.00 0.00 103 PRO A CA 16
ATOM 25217 C C . PRO A 1 103 ? -4.158 -18.874 -4.938 1.00 0.00 103 PRO A C 16
ATOM 25218 O O . PRO A 1 103 ? -5.107 -18.959 -5.717 1.00 0.00 103 PRO A O 16
ATOM 25229 N N . THR A 1 104 ? -2.894 -18.809 -5.344 1.00 0.00 104 THR A N 16
ATOM 25230 C CA . THR A 1 104 ? -2.542 -18.834 -6.759 1.00 0.00 104 THR A CA 16
ATOM 25231 C C . THR A 1 104 ? -3.414 -19.822 -7.525 1.00 0.00 104 THR A C 16
ATOM 25232 O O . THR A 1 104 ? -3.691 -19.632 -8.708 1.00 0.00 104 THR A O 16
ATOM 25243 N N . TYR A 1 105 ? -3.843 -20.878 -6.841 1.00 0.00 105 TYR A N 16
ATOM 25244 C CA . TYR A 1 105 ? -4.682 -21.898 -7.458 1.00 0.00 105 TYR A CA 16
ATOM 25245 C C . TYR A 1 105 ? -6.113 -21.815 -6.935 1.00 0.00 105 TYR A C 16
ATOM 25246 O O . TYR A 1 105 ? -6.340 -21.597 -5.744 1.00 0.00 105 TYR A O 16
ATOM 25264 N N . ASP A 1 106 ? -7.075 -21.993 -7.833 1.00 0.00 106 ASP A N 16
ATOM 25265 C CA . ASP A 1 106 ? -8.485 -21.942 -7.463 1.00 0.00 106 ASP A CA 16
ATOM 25266 C C . ASP A 1 106 ? -9.114 -23.331 -7.520 1.00 0.00 106 ASP A C 16
ATOM 25267 O O . ASP A 1 106 ? -9.763 -23.690 -8.503 1.00 0.00 106 ASP A O 16
ATOM 25276 N N . ALA A 1 107 ? -8.913 -24.110 -6.462 1.00 0.00 107 ALA A N 16
ATOM 25277 C CA . ALA A 1 107 ? -9.461 -25.459 -6.391 1.00 0.00 107 ALA A CA 16
ATOM 25278 C C . ALA A 1 107 ? -10.966 -25.429 -6.154 1.00 0.00 107 ALA A C 16
ATOM 25279 O O . ALA A 1 107 ? -11.426 -25.483 -5.013 1.00 0.00 107 ALA A O 16
ATOM 25286 N N . SER A 1 108 ? -11.730 -25.342 -7.239 1.00 0.00 108 SER A N 16
ATOM 25287 C CA . SER A 1 108 ? -13.185 -25.300 -7.148 1.00 0.00 108 SER A CA 16
ATOM 25288 C C . SER A 1 108 ? -13.817 -26.334 -8.074 1.00 0.00 108 SER A C 16
ATOM 25289 O O . SER A 1 108 ? -13.167 -26.845 -8.985 1.00 0.00 108 SER A O 16
ATOM 25297 N N . GLY A 1 1 ? -5.127 38.272 0.941 1.00 0.00 1 GLY A N 17
ATOM 25298 C CA . GLY A 1 1 ? -6.481 37.970 0.515 1.00 0.00 1 GLY A CA 17
ATOM 25299 C C . GLY A 1 1 ? -6.802 36.492 0.612 1.00 0.00 1 GLY A C 17
ATOM 25300 O O . GLY A 1 1 ? -7.747 36.097 1.294 1.00 0.00 1 GLY A O 17
ATOM 25304 N N . SER A 1 2 ? -6.013 35.670 -0.074 1.00 0.00 2 SER A N 17
ATOM 25305 C CA . SER A 1 2 ? -6.222 34.228 -0.069 1.00 0.00 2 SER A CA 17
ATOM 25306 C C . SER A 1 2 ? -4.938 33.492 -0.442 1.00 0.00 2 SER A C 17
ATOM 25307 O O . SER A 1 2 ? -4.497 33.535 -1.590 1.00 0.00 2 SER A O 17
ATOM 25315 N N . SER A 1 3 ? -4.344 32.816 0.536 1.00 0.00 3 SER A N 17
ATOM 25316 C CA . SER A 1 3 ? -3.110 32.073 0.313 1.00 0.00 3 SER A CA 17
ATOM 25317 C C . SER A 1 3 ? -3.388 30.763 -0.416 1.00 0.00 3 SER A C 17
ATOM 25318 O O . SER A 1 3 ? -4.384 30.092 -0.152 1.00 0.00 3 SER A O 17
ATOM 25326 N N . GLY A 1 4 ? -2.498 30.405 -1.337 1.00 0.00 4 GLY A N 17
ATOM 25327 C CA . GLY A 1 4 ? -2.666 29.176 -2.092 1.00 0.00 4 GLY A CA 17
ATOM 25328 C C . GLY A 1 4 ? -1.911 28.013 -1.480 1.00 0.00 4 GLY A C 17
ATOM 25329 O O . GLY A 1 4 ? -2.517 27.066 -0.981 1.00 0.00 4 GLY A O 17
ATOM 25333 N N . SER A 1 5 ? -0.584 28.084 -1.520 1.00 0.00 5 SER A N 17
ATOM 25334 C CA . SER A 1 5 ? 0.255 27.025 -0.970 1.00 0.00 5 SER A CA 17
ATOM 25335 C C . SER A 1 5 ? 1.368 27.608 -0.105 1.00 0.00 5 SER A C 17
ATOM 25336 O O . SER A 1 5 ? 2.438 27.958 -0.604 1.00 0.00 5 SER A O 17
ATOM 25344 N N . SER A 1 6 ? 1.107 27.711 1.194 1.00 0.00 6 SER A N 17
ATOM 25345 C CA . SER A 1 6 ? 2.084 28.255 2.130 1.00 0.00 6 SER A CA 17
ATOM 25346 C C . SER A 1 6 ? 2.996 27.155 2.664 1.00 0.00 6 SER A C 17
ATOM 25347 O O . SER A 1 6 ? 3.306 27.114 3.854 1.00 0.00 6 SER A O 17
ATOM 25355 N N . GLY A 1 7 ? 3.422 26.264 1.774 1.00 0.00 7 GLY A N 17
ATOM 25356 C CA . GLY A 1 7 ? 4.294 25.175 2.175 1.00 0.00 7 GLY A CA 17
ATOM 25357 C C . GLY A 1 7 ? 3.725 24.370 3.326 1.00 0.00 7 GLY A C 17
ATOM 25358 O O . GLY A 1 7 ? 4.332 24.284 4.394 1.00 0.00 7 GLY A O 17
ATOM 25362 N N . VAL A 1 8 ? 2.554 23.777 3.111 1.00 0.00 8 VAL A N 17
ATOM 25363 C CA . VAL A 1 8 ? 1.902 22.976 4.140 1.00 0.00 8 VAL A CA 17
ATOM 25364 C C . VAL A 1 8 ? 1.723 21.533 3.681 1.00 0.00 8 VAL A C 17
ATOM 25365 O O . VAL A 1 8 ? 1.527 21.267 2.494 1.00 0.00 8 VAL A O 17
ATOM 25378 N N . VAL A 1 9 ? 1.792 20.604 4.628 1.00 0.00 9 VAL A N 17
ATOM 25379 C CA . VAL A 1 9 ? 1.636 19.186 4.322 1.00 0.00 9 VAL A CA 17
ATOM 25380 C C . VAL A 1 9 ? 0.250 18.689 4.717 1.00 0.00 9 VAL A C 17
ATOM 25381 O O . VAL A 1 9 ? -0.253 19.011 5.794 1.00 0.00 9 VAL A O 17
ATOM 25394 N N . ASP A 1 10 ? -0.362 17.901 3.839 1.00 0.00 10 ASP A N 17
ATOM 25395 C CA . ASP A 1 10 ? -1.689 17.355 4.098 1.00 0.00 10 ASP A CA 17
ATOM 25396 C C . ASP A 1 10 ? -1.728 15.859 3.807 1.00 0.00 10 ASP A C 17
ATOM 25397 O O . ASP A 1 10 ? -1.893 15.427 2.666 1.00 0.00 10 ASP A O 17
ATOM 25406 N N . PRO A 1 11 ? -1.572 15.046 4.862 1.00 0.00 11 PRO A N 17
ATOM 25407 C CA . PRO A 1 11 ? -1.585 13.584 4.745 1.00 0.00 11 PRO A CA 17
ATOM 25408 C C . PRO A 1 11 ? -2.970 13.043 4.409 1.00 0.00 11 PRO A C 17
ATOM 25409 O O . PRO A 1 11 ? -3.150 11.837 4.237 1.00 0.00 11 PRO A O 17
ATOM 25420 N N . SER A 1 12 ? -3.946 13.941 4.316 1.00 0.00 12 SER A N 17
ATOM 25421 C CA . SER A 1 12 ? -5.315 13.551 4.003 1.00 0.00 12 SER A CA 17
ATOM 25422 C C . SER A 1 12 ? -5.640 13.833 2.539 1.00 0.00 12 SER A C 17
ATOM 25423 O O . SER A 1 12 ? -6.806 13.887 2.148 1.00 0.00 12 SER A O 17
ATOM 25431 N N . LYS A 1 13 ? -4.599 14.015 1.734 1.00 0.00 13 LYS A N 17
ATOM 25432 C CA . LYS A 1 13 ? -4.770 14.291 0.312 1.00 0.00 13 LYS A CA 17
ATOM 25433 C C . LYS A 1 13 ? -4.077 13.229 -0.535 1.00 0.00 13 LYS A C 17
ATOM 25434 O O . LYS A 1 13 ? -4.219 13.206 -1.758 1.00 0.00 13 LYS A O 17
ATOM 25453 N N . VAL A 1 14 ? -3.328 12.349 0.122 1.00 0.00 14 VAL A N 17
ATOM 25454 C CA . VAL A 1 14 ? -2.616 11.283 -0.571 1.00 0.00 14 VAL A CA 17
ATOM 25455 C C . VAL A 1 14 ? -3.520 10.076 -0.801 1.00 0.00 14 VAL A C 17
ATOM 25456 O O . VAL A 1 14 ? -4.154 9.576 0.127 1.00 0.00 14 VAL A O 17
ATOM 25469 N N . LYS A 1 15 ? -3.574 9.614 -2.045 1.00 0.00 15 LYS A N 17
ATOM 25470 C CA . LYS A 1 15 ? -4.398 8.464 -2.399 1.00 0.00 15 LYS A CA 17
ATOM 25471 C C . LYS A 1 15 ? -3.561 7.379 -3.066 1.00 0.00 15 LYS A C 17
ATOM 25472 O O . LYS A 1 15 ? -2.411 7.611 -3.443 1.00 0.00 15 LYS A O 17
ATOM 25491 N N . ILE A 1 16 ? -4.143 6.193 -3.211 1.00 0.00 16 ILE A N 17
ATOM 25492 C CA . ILE A 1 16 ? -3.451 5.073 -3.835 1.00 0.00 16 ILE A CA 17
ATOM 25493 C C . ILE A 1 16 ? -4.415 4.212 -4.645 1.00 0.00 16 ILE A C 17
ATOM 25494 O O . ILE A 1 16 ? -5.508 3.887 -4.184 1.00 0.00 16 ILE A O 17
ATOM 25510 N N . ALA A 1 17 ? -4.000 3.847 -5.854 1.00 0.00 17 ALA A N 17
ATOM 25511 C CA . ALA A 1 17 ? -4.827 3.020 -6.727 1.00 0.00 17 ALA A CA 17
ATOM 25512 C C . ALA A 1 17 ? -3.976 2.018 -7.499 1.00 0.00 17 ALA A C 17
ATOM 25513 O O . ALA A 1 17 ? -2.966 2.380 -8.102 1.00 0.00 17 ALA A O 17
ATOM 25520 N N . GLY A 1 18 ? -4.389 0.754 -7.474 1.00 0.00 18 GLY A N 17
ATOM 25521 C CA . GLY A 1 18 ? -3.653 -0.281 -8.176 1.00 0.00 18 GLY A CA 17
ATOM 25522 C C . GLY A 1 18 ? -4.212 -1.666 -7.917 1.00 0.00 18 GLY A C 17
ATOM 25523 O O . GLY A 1 18 ? -5.048 -1.867 -7.036 1.00 0.00 18 GLY A O 17
ATOM 25527 N N . PRO A 1 19 ? -3.747 -2.652 -8.699 1.00 0.00 19 PRO A N 17
ATOM 25528 C CA . PRO A 1 19 ? -4.193 -4.042 -8.571 1.00 0.00 19 PRO A CA 17
ATOM 25529 C C . PRO A 1 19 ? -3.694 -4.694 -7.285 1.00 0.00 19 PRO A C 17
ATOM 25530 O O . PRO A 1 19 ? -4.365 -5.550 -6.711 1.00 0.00 19 PRO A O 17
ATOM 25541 N N . GLY A 1 20 ? -2.512 -4.281 -6.838 1.00 0.00 20 GLY A N 17
ATOM 25542 C CA . GLY A 1 20 ? -1.943 -4.836 -5.623 1.00 0.00 20 GLY A CA 17
ATOM 25543 C C . GLY A 1 20 ? -2.875 -4.704 -4.435 1.00 0.00 20 GLY A C 17
ATOM 25544 O O . GLY A 1 20 ? -3.036 -5.645 -3.656 1.00 0.00 20 GLY A O 17
ATOM 25548 N N . LEU A 1 21 ? -3.489 -3.534 -4.293 1.00 0.00 21 LEU A N 17
ATOM 25549 C CA . LEU A 1 21 ? -4.409 -3.283 -3.189 1.00 0.00 21 LEU A CA 17
ATOM 25550 C C . LEU A 1 21 ? -5.769 -3.919 -3.458 1.00 0.00 21 LEU A C 17
ATOM 25551 O O . LEU A 1 21 ? -6.505 -4.251 -2.529 1.00 0.00 21 LEU A O 17
ATOM 25567 N N . GLY A 1 22 ? -6.096 -4.088 -4.735 1.00 0.00 22 GLY A N 17
ATOM 25568 C CA . GLY A 1 22 ? -7.366 -4.687 -5.103 1.00 0.00 22 GLY A CA 17
ATOM 25569 C C . GLY A 1 22 ? -7.635 -5.979 -4.358 1.00 0.00 22 GLY A C 17
ATOM 25570 O O . GLY A 1 22 ? -6.769 -6.484 -3.644 1.00 0.00 22 GLY A O 17
ATOM 25574 N N . SER A 1 23 ? -8.841 -6.515 -4.522 1.00 0.00 23 SER A N 17
ATOM 25575 C CA . SER A 1 23 ? -9.224 -7.754 -3.854 1.00 0.00 23 SER A CA 17
ATOM 25576 C C . SER A 1 23 ? -8.801 -8.967 -4.677 1.00 0.00 23 SER A C 17
ATOM 25577 O O . SER A 1 23 ? -8.718 -10.081 -4.162 1.00 0.00 23 SER A O 17
ATOM 25585 N N . GLY A 1 24 ? -8.537 -8.741 -5.960 1.00 0.00 24 GLY A N 17
ATOM 25586 C CA . GLY A 1 24 ? -8.126 -9.824 -6.835 1.00 0.00 24 GLY A CA 17
ATOM 25587 C C . GLY A 1 24 ? -6.643 -10.121 -6.734 1.00 0.00 24 GLY A C 17
ATOM 25588 O O . GLY A 1 24 ? -5.964 -10.285 -7.748 1.00 0.00 24 GLY A O 17
ATOM 25592 N N . VAL A 1 25 ? -6.137 -10.189 -5.506 1.00 0.00 25 VAL A N 17
ATOM 25593 C CA . VAL A 1 25 ? -4.724 -10.467 -5.276 1.00 0.00 25 VAL A CA 17
ATOM 25594 C C . VAL A 1 25 ? -4.490 -11.953 -5.030 1.00 0.00 25 VAL A C 17
ATOM 25595 O O . VAL A 1 25 ? -5.299 -12.622 -4.386 1.00 0.00 25 VAL A O 17
ATOM 25608 N N . ARG A 1 26 ? -3.377 -12.465 -5.547 1.00 0.00 26 ARG A N 17
ATOM 25609 C CA . ARG A 1 26 ? -3.036 -13.873 -5.384 1.00 0.00 26 ARG A CA 17
ATOM 25610 C C . ARG A 1 26 ? -1.732 -14.031 -4.609 1.00 0.00 26 ARG A C 17
ATOM 25611 O O . ARG A 1 26 ? -0.931 -13.100 -4.526 1.00 0.00 26 ARG A O 17
ATOM 25632 N N . ALA A 1 27 ? -1.524 -15.216 -4.044 1.00 0.00 27 ALA A N 17
ATOM 25633 C CA . ALA A 1 27 ? -0.317 -15.495 -3.277 1.00 0.00 27 ALA A CA 17
ATOM 25634 C C . ALA A 1 27 ? 0.867 -15.771 -4.198 1.00 0.00 27 ALA A C 17
ATOM 25635 O O . ALA A 1 27 ? 0.697 -16.284 -5.305 1.00 0.00 27 ALA A O 17
ATOM 25642 N N . ARG A 1 28 ? 2.064 -15.429 -3.735 1.00 0.00 28 ARG A N 17
ATOM 25643 C CA . ARG A 1 28 ? 3.276 -15.638 -4.519 1.00 0.00 28 ARG A CA 17
ATOM 25644 C C . ARG A 1 28 ? 3.165 -14.960 -5.882 1.00 0.00 28 ARG A C 17
ATOM 25645 O O . ARG A 1 28 ? 3.721 -15.438 -6.871 1.00 0.00 28 ARG A O 17
ATOM 25666 N N . VAL A 1 29 ? 2.444 -13.845 -5.925 1.00 0.00 29 VAL A N 17
ATOM 25667 C CA . VAL A 1 29 ? 2.262 -13.101 -7.166 1.00 0.00 29 VAL A CA 17
ATOM 25668 C C . VAL A 1 29 ? 2.771 -11.669 -7.028 1.00 0.00 29 VAL A C 17
ATOM 25669 O O . VAL A 1 29 ? 2.581 -11.028 -5.995 1.00 0.00 29 VAL A O 17
ATOM 25682 N N . LEU A 1 30 ? 3.420 -11.176 -8.077 1.00 0.00 30 LEU A N 17
ATOM 25683 C CA . LEU A 1 30 ? 3.957 -9.819 -8.075 1.00 0.00 30 LEU A CA 17
ATOM 25684 C C . LEU A 1 30 ? 2.834 -8.789 -8.017 1.00 0.00 30 LEU A C 17
ATOM 25685 O O . LEU A 1 30 ? 2.081 -8.623 -8.976 1.00 0.00 30 LEU A O 17
ATOM 25701 N N . GLN A 1 31 ? 2.730 -8.098 -6.886 1.00 0.00 31 GLN A N 17
ATOM 25702 C CA . GLN A 1 31 ? 1.699 -7.083 -6.705 1.00 0.00 31 GLN A CA 17
ATOM 25703 C C . GLN A 1 31 ? 2.317 -5.692 -6.603 1.00 0.00 31 GLN A C 17
ATOM 25704 O O . GLN A 1 31 ? 3.287 -5.485 -5.874 1.00 0.00 31 GLN A O 17
ATOM 25718 N N . SER A 1 32 ? 1.749 -4.743 -7.340 1.00 0.00 32 SER A N 17
ATOM 25719 C CA . SER A 1 32 ? 2.247 -3.371 -7.336 1.00 0.00 32 SER A CA 17
ATOM 25720 C C . SER A 1 32 ? 1.103 -2.378 -7.511 1.00 0.00 32 SER A C 17
ATOM 25721 O O . SER A 1 32 ? 0.062 -2.705 -8.082 1.00 0.00 32 SER A O 17
ATOM 25729 N N . PHE A 1 33 ? 1.304 -1.161 -7.015 1.00 0.00 33 PHE A N 17
ATOM 25730 C CA . PHE A 1 33 ? 0.290 -0.118 -7.115 1.00 0.00 33 PHE A CA 17
ATOM 25731 C C . PHE A 1 33 ? 0.936 1.259 -7.229 1.00 0.00 33 PHE A C 17
ATOM 25732 O O . PHE A 1 33 ? 2.161 1.384 -7.257 1.00 0.00 33 PHE A O 17
ATOM 25749 N N . THR A 1 34 ? 0.103 2.294 -7.295 1.00 0.00 34 THR A N 17
ATOM 25750 C CA . THR A 1 34 ? 0.591 3.662 -7.408 1.00 0.00 34 THR A CA 17
ATOM 25751 C C . THR A 1 34 ? 0.081 4.525 -6.260 1.00 0.00 34 THR A C 17
ATOM 25752 O O . THR A 1 34 ? -1.109 4.514 -5.944 1.00 0.00 34 THR A O 17
ATOM 25763 N N . VAL A 1 35 ? 0.987 5.271 -5.638 1.00 0.00 35 VAL A N 17
ATOM 25764 C CA . VAL A 1 35 ? 0.627 6.142 -4.525 1.00 0.00 35 VAL A CA 17
ATOM 25765 C C . VAL A 1 35 ? 0.770 7.611 -4.908 1.00 0.00 35 VAL A C 17
ATOM 25766 O O . VAL A 1 35 ? 1.881 8.135 -4.996 1.00 0.00 35 VAL A O 17
ATOM 25779 N N . ASP A 1 36 ? -0.361 8.270 -5.133 1.00 0.00 36 ASP A N 17
ATOM 25780 C CA . ASP A 1 36 ? -0.363 9.680 -5.504 1.00 0.00 36 ASP A CA 17
ATOM 25781 C C . ASP A 1 36 ? -0.329 10.569 -4.265 1.00 0.00 36 ASP A C 17
ATOM 25782 O O . ASP A 1 36 ? -1.359 10.818 -3.638 1.00 0.00 36 ASP A O 17
ATOM 25791 N N . SER A 1 37 ? 0.863 11.044 -3.916 1.00 0.00 37 SER A N 17
ATOM 25792 C CA . SER A 1 37 ? 1.032 11.901 -2.748 1.00 0.00 37 SER A CA 17
ATOM 25793 C C . SER A 1 37 ? 1.439 13.311 -3.164 1.00 0.00 37 SER A C 17
ATOM 25794 O O . SER A 1 37 ? 2.062 14.042 -2.395 1.00 0.00 37 SER A O 17
ATOM 25802 N N . SER A 1 38 ? 1.079 13.688 -4.388 1.00 0.00 38 SER A N 17
ATOM 25803 C CA . SER A 1 38 ? 1.409 15.008 -4.909 1.00 0.00 38 SER A CA 17
ATOM 25804 C C . SER A 1 38 ? 0.557 16.084 -4.241 1.00 0.00 38 SER A C 17
ATOM 25805 O O . SER A 1 38 ? 1.030 17.186 -3.965 1.00 0.00 38 SER A O 17
ATOM 25813 N N . LYS A 1 39 ? -0.704 15.755 -3.982 1.00 0.00 39 LYS A N 17
ATOM 25814 C CA . LYS A 1 39 ? -1.624 16.690 -3.346 1.00 0.00 39 LYS A CA 17
ATOM 25815 C C . LYS A 1 39 ? -1.313 16.833 -1.859 1.00 0.00 39 LYS A C 17
ATOM 25816 O O . LYS A 1 39 ? -1.694 17.818 -1.228 1.00 0.00 39 LYS A O 17
ATOM 25835 N N . ALA A 1 40 ? -0.618 15.843 -1.308 1.00 0.00 40 ALA A N 17
ATOM 25836 C CA . ALA A 1 40 ? -0.253 15.860 0.103 1.00 0.00 40 ALA A CA 17
ATOM 25837 C C . ALA A 1 40 ? 0.870 16.859 0.367 1.00 0.00 40 ALA A C 17
ATOM 25838 O O . ALA A 1 40 ? 0.874 17.547 1.388 1.00 0.00 40 ALA A O 17
ATOM 25845 N N . GLY A 1 41 ? 1.820 16.932 -0.559 1.00 0.00 41 GLY A N 17
ATOM 25846 C CA . GLY A 1 41 ? 2.935 17.848 -0.406 1.00 0.00 41 GLY A CA 17
ATOM 25847 C C . GLY A 1 41 ? 4.262 17.214 -0.775 1.00 0.00 41 GLY A C 17
ATOM 25848 O O . GLY A 1 41 ? 4.364 16.514 -1.783 1.00 0.00 41 GLY A O 17
ATOM 25852 N N . LEU A 1 42 ? 5.280 17.459 0.042 1.00 0.00 42 LEU A N 17
ATOM 25853 C CA . LEU A 1 42 ? 6.609 16.908 -0.205 1.00 0.00 42 LEU A CA 17
ATOM 25854 C C . LEU A 1 42 ? 7.039 15.994 0.939 1.00 0.00 42 LEU A C 17
ATOM 25855 O O . LEU A 1 42 ? 8.227 15.723 1.116 1.00 0.00 42 LEU A O 17
ATOM 25871 N N . ALA A 1 43 ? 6.066 15.521 1.710 1.00 0.00 43 ALA A N 17
ATOM 25872 C CA . ALA A 1 43 ? 6.344 14.635 2.833 1.00 0.00 43 ALA A CA 17
ATOM 25873 C C . ALA A 1 43 ? 6.634 13.216 2.354 1.00 0.00 43 ALA A C 17
ATOM 25874 O O . ALA A 1 43 ? 6.151 12.777 1.310 1.00 0.00 43 ALA A O 17
ATOM 25881 N N . PRO A 1 44 ? 7.441 12.481 3.133 1.00 0.00 44 PRO A N 17
ATOM 25882 C CA . PRO A 1 44 ? 7.812 11.100 2.808 1.00 0.00 44 PRO A CA 17
ATOM 25883 C C . PRO A 1 44 ? 6.639 10.136 2.946 1.00 0.00 44 PRO A C 17
ATOM 25884 O O . PRO A 1 44 ? 5.605 10.479 3.520 1.00 0.00 44 PRO A O 17
ATOM 25895 N N . LEU A 1 45 ? 6.806 8.929 2.416 1.00 0.00 45 LEU A N 17
ATOM 25896 C CA . LEU A 1 45 ? 5.760 7.915 2.480 1.00 0.00 45 LEU A CA 17
ATOM 25897 C C . LEU A 1 45 ? 6.284 6.633 3.118 1.00 0.00 45 LEU A C 17
ATOM 25898 O O . LEU A 1 45 ? 7.375 6.167 2.792 1.00 0.00 45 LEU A O 17
ATOM 25914 N N . GLU A 1 46 ? 5.497 6.065 4.027 1.00 0.00 46 GLU A N 17
ATOM 25915 C CA . GLU A 1 46 ? 5.881 4.835 4.709 1.00 0.00 46 GLU A CA 17
ATOM 25916 C C . GLU A 1 46 ? 4.910 3.705 4.383 1.00 0.00 46 GLU A C 17
ATOM 25917 O O . GLU A 1 46 ? 3.713 3.932 4.202 1.00 0.00 46 GLU A O 17
ATOM 25929 N N . VAL A 1 47 ? 5.433 2.485 4.308 1.00 0.00 47 VAL A N 17
ATOM 25930 C CA . VAL A 1 47 ? 4.613 1.319 4.004 1.00 0.00 47 VAL A CA 17
ATOM 25931 C C . VAL A 1 47 ? 4.930 0.164 4.946 1.00 0.00 47 VAL A C 17
ATOM 25932 O O . VAL A 1 47 ? 6.067 0.006 5.390 1.00 0.00 47 VAL A O 17
ATOM 25945 N N . ARG A 1 48 ? 3.917 -0.642 5.248 1.00 0.00 48 ARG A N 17
ATOM 25946 C CA . ARG A 1 48 ? 4.087 -1.783 6.139 1.00 0.00 48 ARG A CA 17
ATOM 25947 C C . ARG A 1 48 ? 3.083 -2.884 5.809 1.00 0.00 48 ARG A C 17
ATOM 25948 O O . ARG A 1 48 ? 1.894 -2.622 5.632 1.00 0.00 48 ARG A O 17
ATOM 25969 N N . VAL A 1 49 ? 3.572 -4.118 5.728 1.00 0.00 49 VAL A N 17
ATOM 25970 C CA . VAL A 1 49 ? 2.719 -5.260 5.420 1.00 0.00 49 VAL A CA 17
ATOM 25971 C C . VAL A 1 49 ? 2.687 -6.250 6.579 1.00 0.00 49 VAL A C 17
ATOM 25972 O O . VAL A 1 49 ? 3.729 -6.720 7.038 1.00 0.00 49 VAL A O 17
ATOM 25985 N N . LEU A 1 50 ? 1.484 -6.562 7.049 1.00 0.00 50 LEU A N 17
ATOM 25986 C CA . LEU A 1 50 ? 1.315 -7.499 8.155 1.00 0.00 50 LEU A CA 17
ATOM 25987 C C . LEU A 1 50 ? 0.401 -8.653 7.757 1.00 0.00 50 LEU A C 17
ATOM 25988 O O . LEU A 1 50 ? -0.749 -8.445 7.374 1.00 0.00 50 LEU A O 17
ATOM 26004 N N . GLY A 1 51 ? 0.922 -9.873 7.852 1.00 0.00 51 GLY A N 17
ATOM 26005 C CA . GLY A 1 51 ? 0.139 -11.044 7.501 1.00 0.00 51 GLY A CA 17
ATOM 26006 C C . GLY A 1 51 ? -1.083 -11.209 8.381 1.00 0.00 51 GLY A C 17
ATOM 26007 O O . GLY A 1 51 ? -1.272 -10.488 9.361 1.00 0.00 51 GLY A O 17
ATOM 26011 N N . PRO A 1 52 ? -1.942 -12.179 8.032 1.00 0.00 52 PRO A N 17
ATOM 26012 C CA . PRO A 1 52 ? -3.168 -12.460 8.785 1.00 0.00 52 PRO A CA 17
ATOM 26013 C C . PRO A 1 52 ? -2.882 -13.070 10.153 1.00 0.00 52 PRO A C 17
ATOM 26014 O O . PRO A 1 52 ? -3.422 -12.625 11.167 1.00 0.00 52 PRO A O 17
ATOM 26025 N N . ARG A 1 53 ? -2.028 -14.088 10.176 1.00 0.00 53 ARG A N 17
ATOM 26026 C CA . ARG A 1 53 ? -1.671 -14.758 11.421 1.00 0.00 53 ARG A CA 17
ATOM 26027 C C . ARG A 1 53 ? -0.779 -13.868 12.281 1.00 0.00 53 ARG A C 17
ATOM 26028 O O . ARG A 1 53 ? -0.917 -13.829 13.502 1.00 0.00 53 ARG A O 17
ATOM 26049 N N . GLY A 1 54 ? 0.139 -13.157 11.632 1.00 0.00 54 GLY A N 17
ATOM 26050 C CA . GLY A 1 54 ? 1.042 -12.279 12.354 1.00 0.00 54 GLY A CA 17
ATOM 26051 C C . GLY A 1 54 ? 2.444 -12.289 11.779 1.00 0.00 54 GLY A C 17
ATOM 26052 O O . GLY A 1 54 ? 3.424 -12.142 12.510 1.00 0.00 54 GLY A O 17
ATOM 26056 N N . LEU A 1 55 ? 2.541 -12.465 10.466 1.00 0.00 55 LEU A N 17
ATOM 26057 C CA . LEU A 1 55 ? 3.835 -12.496 9.792 1.00 0.00 55 LEU A CA 17
ATOM 26058 C C . LEU A 1 55 ? 4.236 -11.102 9.318 1.00 0.00 55 LEU A C 17
ATOM 26059 O O . LEU A 1 55 ? 3.382 -10.254 9.060 1.00 0.00 55 LEU A O 17
ATOM 26075 N N . VAL A 1 56 ? 5.540 -10.874 9.203 1.00 0.00 56 VAL A N 17
ATOM 26076 C CA . VAL A 1 56 ? 6.054 -9.584 8.756 1.00 0.00 56 VAL A CA 17
ATOM 26077 C C . VAL A 1 56 ? 6.781 -9.716 7.423 1.00 0.00 56 VAL A C 17
ATOM 26078 O O . VAL A 1 56 ? 7.645 -10.576 7.258 1.00 0.00 56 VAL A O 17
ATOM 26091 N N . GLU A 1 57 ? 6.426 -8.854 6.475 1.00 0.00 57 GLU A N 17
ATOM 26092 C CA . GLU A 1 57 ? 7.046 -8.874 5.155 1.00 0.00 57 GLU A CA 17
ATOM 26093 C C . GLU A 1 57 ? 7.446 -7.467 4.721 1.00 0.00 57 GLU A C 17
ATOM 26094 O O . GLU A 1 57 ? 6.735 -6.491 4.957 1.00 0.00 57 GLU A O 17
ATOM 26106 N N . PRO A 1 58 ? 8.616 -7.360 4.071 1.00 0.00 58 PRO A N 17
ATOM 26107 C CA . PRO A 1 58 ? 9.138 -6.078 3.590 1.00 0.00 58 PRO A CA 17
ATOM 26108 C C . PRO A 1 58 ? 8.327 -5.520 2.425 1.00 0.00 58 PRO A C 17
ATOM 26109 O O . PRO A 1 58 ? 7.463 -6.202 1.874 1.00 0.00 58 PRO A O 17
ATOM 26120 N N . VAL A 1 59 ? 8.611 -4.276 2.053 1.00 0.00 59 VAL A N 17
ATOM 26121 C CA . VAL A 1 59 ? 7.909 -3.628 0.952 1.00 0.00 59 VAL A CA 17
ATOM 26122 C C . VAL A 1 59 ? 8.859 -2.773 0.122 1.00 0.00 59 VAL A C 17
ATOM 26123 O O . VAL A 1 59 ? 9.888 -2.311 0.615 1.00 0.00 59 VAL A O 17
ATOM 26136 N N . ASN A 1 60 ? 8.508 -2.565 -1.143 1.00 0.00 60 ASN A N 17
ATOM 26137 C CA . ASN A 1 60 ? 9.330 -1.765 -2.043 1.00 0.00 60 ASN A CA 17
ATOM 26138 C C . ASN A 1 60 ? 8.768 -0.354 -2.184 1.00 0.00 60 ASN A C 17
ATOM 26139 O O . ASN A 1 60 ? 7.557 -0.166 -2.305 1.00 0.00 60 ASN A O 17
ATOM 26150 N N . VAL A 1 61 ? 9.655 0.635 -2.168 1.00 0.00 61 VAL A N 17
ATOM 26151 C CA . VAL A 1 61 ? 9.248 2.030 -2.295 1.00 0.00 61 VAL A CA 17
ATOM 26152 C C . VAL A 1 61 ? 10.124 2.768 -3.301 1.00 0.00 61 VAL A C 17
ATOM 26153 O O . VAL A 1 61 ? 11.330 2.916 -3.101 1.00 0.00 61 VAL A O 17
ATOM 26166 N N . VAL A 1 62 ? 9.509 3.231 -4.385 1.00 0.00 62 VAL A N 17
ATOM 26167 C CA . VAL A 1 62 ? 10.231 3.956 -5.423 1.00 0.00 62 VAL A CA 17
ATOM 26168 C C . VAL A 1 62 ? 9.427 5.153 -5.918 1.00 0.00 62 VAL A C 17
ATOM 26169 O O . VAL A 1 62 ? 8.249 5.027 -6.251 1.00 0.00 62 VAL A O 17
ATOM 26182 N N . ASP A 1 63 ? 10.073 6.313 -5.965 1.00 0.00 63 ASP A N 17
ATOM 26183 C CA . ASP A 1 63 ? 9.418 7.534 -6.422 1.00 0.00 63 ASP A CA 17
ATOM 26184 C C . ASP A 1 63 ? 9.417 7.612 -7.946 1.00 0.00 63 ASP A C 17
ATOM 26185 O O . ASP A 1 63 ? 10.397 7.253 -8.597 1.00 0.00 63 ASP A O 17
ATOM 26194 N N . ASN A 1 64 ? 8.309 8.084 -8.508 1.00 0.00 64 ASN A N 17
ATOM 26195 C CA . ASN A 1 64 ? 8.179 8.208 -9.955 1.00 0.00 64 ASN A CA 17
ATOM 26196 C C . ASN A 1 64 ? 8.882 9.465 -10.458 1.00 0.00 64 ASN A C 17
ATOM 26197 O O . ASN A 1 64 ? 9.607 9.428 -11.452 1.00 0.00 64 ASN A O 17
ATOM 26208 N N . GLY A 1 65 ? 8.663 10.578 -9.764 1.00 0.00 65 GLY A N 17
ATOM 26209 C CA . GLY A 1 65 ? 9.282 11.831 -10.155 1.00 0.00 65 GLY A CA 17
ATOM 26210 C C . GLY A 1 65 ? 8.264 12.884 -10.546 1.00 0.00 65 GLY A C 17
ATOM 26211 O O . GLY A 1 65 ? 8.535 14.081 -10.459 1.00 0.00 65 GLY A O 17
ATOM 26215 N N . ASP A 1 66 ? 7.091 12.438 -10.980 1.00 0.00 66 ASP A N 17
ATOM 26216 C CA . ASP A 1 66 ? 6.029 13.350 -11.386 1.00 0.00 66 ASP A CA 17
ATOM 26217 C C . ASP A 1 66 ? 5.161 13.741 -10.194 1.00 0.00 66 ASP A C 17
ATOM 26218 O O . ASP A 1 66 ? 4.780 14.901 -10.044 1.00 0.00 66 ASP A O 17
ATOM 26227 N N . GLY A 1 67 ? 4.853 12.763 -9.346 1.00 0.00 67 GLY A N 17
ATOM 26228 C CA . GLY A 1 67 ? 4.032 13.025 -8.179 1.00 0.00 67 GLY A CA 17
ATOM 26229 C C . GLY A 1 67 ? 3.398 11.766 -7.622 1.00 0.00 67 GLY A C 17
ATOM 26230 O O . GLY A 1 67 ? 2.276 11.797 -7.117 1.00 0.00 67 GLY A O 17
ATOM 26234 N N . THR A 1 68 ? 4.117 10.651 -7.716 1.00 0.00 68 THR A N 17
ATOM 26235 C CA . THR A 1 68 ? 3.617 9.375 -7.220 1.00 0.00 68 THR A CA 17
ATOM 26236 C C . THR A 1 68 ? 4.759 8.485 -6.743 1.00 0.00 68 THR A C 17
ATOM 26237 O O . THR A 1 68 ? 5.930 8.852 -6.845 1.00 0.00 68 THR A O 17
ATOM 26248 N N . HIS A 1 69 ? 4.411 7.313 -6.221 1.00 0.00 69 HIS A N 17
ATOM 26249 C CA . HIS A 1 69 ? 5.408 6.369 -5.730 1.00 0.00 69 HIS A CA 17
ATOM 26250 C C . HIS A 1 69 ? 4.961 4.930 -5.971 1.00 0.00 69 HIS A C 17
ATOM 26251 O O . HIS A 1 69 ? 3.884 4.522 -5.534 1.00 0.00 69 HIS A O 17
ATOM 26266 N N . THR A 1 70 ? 5.794 4.167 -6.671 1.00 0.00 70 THR A N 17
ATOM 26267 C CA . THR A 1 70 ? 5.484 2.775 -6.972 1.00 0.00 70 THR A CA 17
ATOM 26268 C C . THR A 1 70 ? 5.904 1.858 -5.829 1.00 0.00 70 THR A C 17
ATOM 26269 O O . THR A 1 70 ? 6.992 2.004 -5.271 1.00 0.00 70 THR A O 17
ATOM 26280 N N . VAL A 1 71 ? 5.036 0.911 -5.487 1.00 0.00 71 VAL A N 17
ATOM 26281 C CA . VAL A 1 71 ? 5.319 -0.032 -4.411 1.00 0.00 71 VAL A CA 17
ATOM 26282 C C . VAL A 1 71 ? 5.097 -1.470 -4.867 1.00 0.00 71 VAL A C 17
ATOM 26283 O O . VAL A 1 71 ? 3.968 -1.880 -5.136 1.00 0.00 71 VAL A O 17
ATOM 26296 N N . THR A 1 72 ? 6.182 -2.233 -4.952 1.00 0.00 72 THR A N 17
ATOM 26297 C CA . THR A 1 72 ? 6.106 -3.625 -5.377 1.00 0.00 72 THR A CA 17
ATOM 26298 C C . THR A 1 72 ? 6.244 -4.571 -4.190 1.00 0.00 72 THR A C 17
ATOM 26299 O O . THR A 1 72 ? 6.957 -4.277 -3.230 1.00 0.00 72 THR A O 17
ATOM 26310 N N . TYR A 1 73 ? 5.559 -5.706 -4.260 1.00 0.00 73 TYR A N 17
ATOM 26311 C CA . TYR A 1 73 ? 5.603 -6.694 -3.190 1.00 0.00 73 TYR A CA 17
ATOM 26312 C C . TYR A 1 73 ? 5.029 -8.029 -3.655 1.00 0.00 73 TYR A C 17
ATOM 26313 O O . TYR A 1 73 ? 4.560 -8.156 -4.787 1.00 0.00 73 TYR A O 17
ATOM 26331 N N . THR A 1 74 ? 5.068 -9.022 -2.772 1.00 0.00 74 THR A N 17
ATOM 26332 C CA . THR A 1 74 ? 4.554 -10.348 -3.091 1.00 0.00 74 THR A CA 17
ATOM 26333 C C . THR A 1 74 ? 4.127 -11.089 -1.830 1.00 0.00 74 THR A C 17
ATOM 26334 O O . THR A 1 74 ? 4.946 -11.435 -0.977 1.00 0.00 74 THR A O 17
ATOM 26345 N N . PRO A 1 75 ? 2.815 -11.342 -1.706 1.00 0.00 75 PRO A N 17
ATOM 26346 C CA . PRO A 1 75 ? 2.251 -12.047 -0.550 1.00 0.00 75 PRO A CA 17
ATOM 26347 C C . PRO A 1 75 ? 2.637 -13.522 -0.526 1.00 0.00 75 PRO A C 17
ATOM 26348 O O . PRO A 1 75 ? 1.975 -14.358 -1.142 1.00 0.00 75 PRO A O 17
ATOM 26359 N N . SER A 1 76 ? 3.713 -13.836 0.188 1.00 0.00 76 SER A N 17
ATOM 26360 C CA . SER A 1 76 ? 4.189 -15.211 0.290 1.00 0.00 76 SER A CA 17
ATOM 26361 C C . SER A 1 76 ? 3.022 -16.193 0.279 1.00 0.00 76 SER A C 17
ATOM 26362 O O . SER A 1 76 ? 2.930 -17.055 -0.594 1.00 0.00 76 SER A O 17
ATOM 26370 N N . GLN A 1 77 ? 2.132 -16.054 1.257 1.00 0.00 77 GLN A N 17
ATOM 26371 C CA . GLN A 1 77 ? 0.969 -16.929 1.361 1.00 0.00 77 GLN A CA 17
ATOM 26372 C C . GLN A 1 77 ? -0.324 -16.139 1.192 1.00 0.00 77 GLN A C 17
ATOM 26373 O O . GLN A 1 77 ? -0.318 -14.909 1.219 1.00 0.00 77 GLN A O 17
ATOM 26387 N N . GLU A 1 78 ? -1.430 -16.855 1.017 1.00 0.00 78 GLU A N 17
ATOM 26388 C CA . GLU A 1 78 ? -2.731 -16.219 0.842 1.00 0.00 78 GLU A CA 17
ATOM 26389 C C . GLU A 1 78 ? -3.352 -15.872 2.193 1.00 0.00 78 GLU A C 17
ATOM 26390 O O . GLU A 1 78 ? -2.900 -16.341 3.236 1.00 0.00 78 GLU A O 17
ATOM 26402 N N . GLY A 1 79 ? -4.392 -15.044 2.163 1.00 0.00 79 GLY A N 17
ATOM 26403 C CA . GLY A 1 79 ? -5.059 -14.646 3.390 1.00 0.00 79 GLY A CA 17
ATOM 26404 C C . GLY A 1 79 ? -5.273 -13.148 3.474 1.00 0.00 79 GLY A C 17
ATOM 26405 O O . GLY A 1 79 ? -4.737 -12.378 2.678 1.00 0.00 79 GLY A O 17
ATOM 26409 N N . PRO A 1 80 ? -6.073 -12.716 4.460 1.00 0.00 80 PRO A N 17
ATOM 26410 C CA . PRO A 1 80 ? -6.376 -11.296 4.667 1.00 0.00 80 PRO A CA 17
ATOM 26411 C C . PRO A 1 80 ? -5.168 -10.515 5.175 1.00 0.00 80 PRO A C 17
ATOM 26412 O O . PRO A 1 80 ? -4.942 -10.417 6.380 1.00 0.00 80 PRO A O 17
ATOM 26423 N N . TYR A 1 81 ? -4.396 -9.961 4.246 1.00 0.00 81 TYR A N 17
ATOM 26424 C CA . TYR A 1 81 ? -3.210 -9.190 4.599 1.00 0.00 81 TYR A CA 17
ATOM 26425 C C . TYR A 1 81 ? -3.580 -7.753 4.953 1.00 0.00 81 TYR A C 17
ATOM 26426 O O . TYR A 1 81 ? -4.725 -7.335 4.782 1.00 0.00 81 TYR A O 17
ATOM 26444 N N . MET A 1 82 ? -2.602 -7.002 5.448 1.00 0.00 82 MET A N 17
ATOM 26445 C CA . MET A 1 82 ? -2.824 -5.611 5.825 1.00 0.00 82 MET A CA 17
ATOM 26446 C C . MET A 1 82 ? -1.628 -4.746 5.438 1.00 0.00 82 MET A C 17
ATOM 26447 O O . MET A 1 82 ? -0.515 -4.959 5.916 1.00 0.00 82 MET A O 17
ATOM 26461 N N . VAL A 1 83 ? -1.868 -3.768 4.569 1.00 0.00 83 VAL A N 17
ATOM 26462 C CA . VAL A 1 83 ? -0.811 -2.870 4.119 1.00 0.00 83 VAL A CA 17
ATOM 26463 C C . VAL A 1 83 ? -1.010 -1.464 4.673 1.00 0.00 83 VAL A C 17
ATOM 26464 O O . VAL A 1 83 ? -1.771 -0.670 4.121 1.00 0.00 83 VAL A O 17
ATOM 26477 N N . SER A 1 84 ? -0.322 -1.164 5.770 1.00 0.00 84 SER A N 17
ATOM 26478 C CA . SER A 1 84 ? -0.425 0.146 6.402 1.00 0.00 84 SER A CA 17
ATOM 26479 C C . SER A 1 84 ? 0.466 1.163 5.696 1.00 0.00 84 SER A C 17
ATOM 26480 O O . SER A 1 84 ? 1.550 0.829 5.217 1.00 0.00 84 SER A O 17
ATOM 26488 N N . VAL A 1 85 ? 0.000 2.406 5.634 1.00 0.00 85 VAL A N 17
ATOM 26489 C CA . VAL A 1 85 ? 0.754 3.473 4.987 1.00 0.00 85 VAL A CA 17
ATOM 26490 C C . VAL A 1 85 ? 0.677 4.766 5.792 1.00 0.00 85 VAL A C 17
ATOM 26491 O O . VAL A 1 85 ? -0.386 5.141 6.288 1.00 0.00 85 VAL A O 17
ATOM 26504 N N . LYS A 1 86 ? 1.812 5.446 5.918 1.00 0.00 86 LYS A N 17
ATOM 26505 C CA . LYS A 1 86 ? 1.875 6.699 6.661 1.00 0.00 86 LYS A CA 17
ATOM 26506 C C . LYS A 1 86 ? 2.410 7.826 5.783 1.00 0.00 86 LYS A C 17
ATOM 26507 O O . LYS A 1 86 ? 2.909 7.586 4.684 1.00 0.00 86 LYS A O 17
ATOM 26526 N N . TYR A 1 87 ? 2.303 9.055 6.276 1.00 0.00 87 TYR A N 17
ATOM 26527 C CA . TYR A 1 87 ? 2.776 10.218 5.535 1.00 0.00 87 TYR A CA 17
ATOM 26528 C C . TYR A 1 87 ? 3.101 11.371 6.481 1.00 0.00 87 TYR A C 17
ATOM 26529 O O . TYR A 1 87 ? 2.209 11.955 7.096 1.00 0.00 87 TYR A O 17
ATOM 26547 N N . ALA A 1 88 ? 4.386 11.692 6.592 1.00 0.00 88 ALA A N 17
ATOM 26548 C CA . ALA A 1 88 ? 4.830 12.776 7.459 1.00 0.00 88 ALA A CA 17
ATOM 26549 C C . ALA A 1 88 ? 4.496 12.482 8.918 1.00 0.00 88 ALA A C 17
ATOM 26550 O O . ALA A 1 88 ? 4.126 13.382 9.673 1.00 0.00 88 ALA A O 17
ATOM 26557 N N . ASP A 1 89 ? 4.629 11.220 9.308 1.00 0.00 89 ASP A N 17
ATOM 26558 C CA . ASP A 1 89 ? 4.342 10.808 10.678 1.00 0.00 89 ASP A CA 17
ATOM 26559 C C . ASP A 1 89 ? 2.856 10.960 10.990 1.00 0.00 89 ASP A C 17
ATOM 26560 O O . ASP A 1 89 ? 2.480 11.301 12.111 1.00 0.00 89 ASP A O 17
ATOM 26569 N N . GLU A 1 90 ? 2.017 10.704 9.991 1.00 0.00 90 GLU A N 17
ATOM 26570 C CA . GLU A 1 90 ? 0.573 10.815 10.159 1.00 0.00 90 GLU A CA 17
ATOM 26571 C C . GLU A 1 90 ? -0.154 9.766 9.323 1.00 0.00 90 GLU A C 17
ATOM 26572 O O . GLU A 1 90 ? -0.255 9.892 8.104 1.00 0.00 90 GLU A O 17
ATOM 26584 N N . GLU A 1 91 ? -0.658 8.732 9.989 1.00 0.00 91 GLU A N 17
ATOM 26585 C CA . GLU A 1 91 ? -1.374 7.660 9.307 1.00 0.00 91 GLU A CA 17
ATOM 26586 C C . GLU A 1 91 ? -2.485 8.224 8.425 1.00 0.00 91 GLU A C 17
ATOM 26587 O O . GLU A 1 91 ? -3.463 8.781 8.923 1.00 0.00 91 GLU A O 17
ATOM 26599 N N . ILE A 1 92 ? -2.325 8.075 7.115 1.00 0.00 92 ILE A N 17
ATOM 26600 C CA . ILE A 1 92 ? -3.314 8.567 6.165 1.00 0.00 92 ILE A CA 17
ATOM 26601 C C . ILE A 1 92 ? -4.713 8.079 6.524 1.00 0.00 92 ILE A C 17
ATOM 26602 O O . ILE A 1 92 ? -4.891 7.032 7.145 1.00 0.00 92 ILE A O 17
ATOM 26618 N N . PRO A 1 93 ? -5.732 8.854 6.122 1.00 0.00 93 PRO A N 17
ATOM 26619 C CA . PRO A 1 93 ? -7.134 8.520 6.389 1.00 0.00 93 PRO A CA 17
ATOM 26620 C C . PRO A 1 93 ? -7.606 7.314 5.583 1.00 0.00 93 PRO A C 17
ATOM 26621 O O . PRO A 1 93 ? -8.781 6.953 5.620 1.00 0.00 93 PRO A O 17
ATOM 26632 N N . ARG A 1 94 ? -6.680 6.695 4.856 1.00 0.00 94 ARG A N 17
ATOM 26633 C CA . ARG A 1 94 ? -7.002 5.531 4.041 1.00 0.00 94 ARG A CA 17
ATOM 26634 C C . ARG A 1 94 ? -6.242 4.300 4.528 1.00 0.00 94 ARG A C 17
ATOM 26635 O O . ARG A 1 94 ? -6.357 3.219 3.950 1.00 0.00 94 ARG A O 17
ATOM 26656 N N . SER A 1 95 ? -5.467 4.472 5.592 1.00 0.00 95 SER A N 17
ATOM 26657 C CA . SER A 1 95 ? -4.685 3.377 6.154 1.00 0.00 95 SER A CA 17
ATOM 26658 C C . SER A 1 95 ? -5.151 3.046 7.569 1.00 0.00 95 SER A C 17
ATOM 26659 O O . SER A 1 95 ? -5.703 3.886 8.281 1.00 0.00 95 SER A O 17
ATOM 26667 N N . PRO A 1 96 ? -4.924 1.792 7.988 1.00 0.00 96 PRO A N 17
ATOM 26668 C CA . PRO A 1 96 ? -4.268 0.784 7.149 1.00 0.00 96 PRO A CA 17
ATOM 26669 C C . PRO A 1 96 ? -5.145 0.340 5.983 1.00 0.00 96 PRO A C 17
ATOM 26670 O O . PRO A 1 96 ? -6.286 0.782 5.848 1.00 0.00 96 PRO A O 17
ATOM 26681 N N . PHE A 1 97 ? -4.605 -0.535 5.142 1.00 0.00 97 PHE A N 17
ATOM 26682 C CA . PHE A 1 97 ? -5.338 -1.038 3.986 1.00 0.00 97 PHE A CA 17
ATOM 26683 C C . PHE A 1 97 ? -5.558 -2.544 4.096 1.00 0.00 97 PHE A C 17
ATOM 26684 O O . PHE A 1 97 ? -4.719 -3.269 4.630 1.00 0.00 97 PHE A O 17
ATOM 26701 N N . LYS A 1 98 ? -6.694 -3.008 3.585 1.00 0.00 98 LYS A N 17
ATOM 26702 C CA . LYS A 1 98 ? -7.027 -4.427 3.623 1.00 0.00 98 LYS A CA 17
ATOM 26703 C C . LYS A 1 98 ? -6.757 -5.086 2.274 1.00 0.00 98 LYS A C 17
ATOM 26704 O O . LYS A 1 98 ? -7.167 -4.577 1.231 1.00 0.00 98 LYS A O 17
ATOM 26723 N N . VAL A 1 99 ? -6.066 -6.221 2.302 1.00 0.00 99 VAL A N 17
ATOM 26724 C CA . VAL A 1 99 ? -5.744 -6.950 1.082 1.00 0.00 99 VAL A CA 17
ATOM 26725 C C . VAL A 1 99 ? -6.003 -8.444 1.250 1.00 0.00 99 VAL A C 17
ATOM 26726 O O . VAL A 1 99 ? -5.203 -9.160 1.852 1.00 0.00 99 VAL A O 17
ATOM 26739 N N . LYS A 1 100 ? -7.126 -8.908 0.711 1.00 0.00 100 LYS A N 17
ATOM 26740 C CA . LYS A 1 100 ? -7.490 -10.317 0.798 1.00 0.00 100 LYS A CA 17
ATOM 26741 C C . LYS A 1 100 ? -6.791 -11.128 -0.288 1.00 0.00 100 LYS A C 17
ATOM 26742 O O . LYS A 1 100 ? -7.284 -11.235 -1.411 1.00 0.00 100 LYS A O 17
ATOM 26761 N N . VAL A 1 101 ? -5.642 -11.701 0.055 1.00 0.00 101 VAL A N 17
ATOM 26762 C CA . VAL A 1 101 ? -4.876 -12.506 -0.890 1.00 0.00 101 VAL A CA 17
ATOM 26763 C C . VAL A 1 101 ? -5.574 -13.831 -1.173 1.00 0.00 101 VAL A C 17
ATOM 26764 O O . VAL A 1 101 ? -6.206 -14.414 -0.291 1.00 0.00 101 VAL A O 17
ATOM 26777 N N . LEU A 1 102 ? -5.454 -14.304 -2.409 1.00 0.00 102 LEU A N 17
ATOM 26778 C CA . LEU A 1 102 ? -6.072 -15.563 -2.810 1.00 0.00 102 LEU A CA 17
ATOM 26779 C C . LEU A 1 102 ? -5.017 -16.569 -3.257 1.00 0.00 102 LEU A C 17
ATOM 26780 O O . LEU A 1 102 ? -3.917 -16.208 -3.676 1.00 0.00 102 LEU A O 17
ATOM 26796 N N . PRO A 1 103 ? -5.358 -17.864 -3.168 1.00 0.00 103 PRO A N 17
ATOM 26797 C CA . PRO A 1 103 ? -4.455 -18.949 -3.563 1.00 0.00 103 PRO A CA 17
ATOM 26798 C C . PRO A 1 103 ? -4.241 -19.007 -5.072 1.00 0.00 103 PRO A C 17
ATOM 26799 O O . PRO A 1 103 ? -5.178 -19.250 -5.833 1.00 0.00 103 PRO A O 17
ATOM 26810 N N . THR A 1 104 ? -3.003 -18.782 -5.498 1.00 0.00 104 THR A N 17
ATOM 26811 C CA . THR A 1 104 ? -2.666 -18.809 -6.916 1.00 0.00 104 THR A CA 17
ATOM 26812 C C . THR A 1 104 ? -3.501 -19.844 -7.661 1.00 0.00 104 THR A C 17
ATOM 26813 O O . THR A 1 104 ? -3.846 -19.655 -8.827 1.00 0.00 104 THR A O 17
ATOM 26824 N N . TYR A 1 105 ? -3.824 -20.937 -6.979 1.00 0.00 105 TYR A N 17
ATOM 26825 C CA . TYR A 1 105 ? -4.619 -22.004 -7.577 1.00 0.00 105 TYR A CA 17
ATOM 26826 C C . TYR A 1 105 ? -6.107 -21.670 -7.526 1.00 0.00 105 TYR A C 17
ATOM 26827 O O . TYR A 1 105 ? -6.926 -22.495 -7.122 1.00 0.00 105 TYR A O 17
ATOM 26845 N N . ASP A 1 106 ? -6.447 -20.454 -7.938 1.00 0.00 106 ASP A N 17
ATOM 26846 C CA . ASP A 1 106 ? -7.836 -20.010 -7.942 1.00 0.00 106 ASP A CA 17
ATOM 26847 C C . ASP A 1 106 ? -8.507 -20.333 -9.273 1.00 0.00 106 ASP A C 17
ATOM 26848 O O . ASP A 1 106 ? -9.336 -19.568 -9.764 1.00 0.00 106 ASP A O 17
ATOM 26857 N N . ALA A 1 107 ? -8.141 -21.473 -9.852 1.00 0.00 107 ALA A N 17
ATOM 26858 C CA . ALA A 1 107 ? -8.708 -21.898 -11.126 1.00 0.00 107 ALA A CA 17
ATOM 26859 C C . ALA A 1 107 ? -10.070 -22.555 -10.929 1.00 0.00 107 ALA A C 17
ATOM 26860 O O . ALA A 1 107 ? -10.377 -23.568 -11.557 1.00 0.00 107 ALA A O 17
ATOM 26867 N N . SER A 1 108 ? -10.881 -21.971 -10.052 1.00 0.00 108 SER A N 17
ATOM 26868 C CA . SER A 1 108 ? -12.209 -22.503 -9.769 1.00 0.00 108 SER A CA 17
ATOM 26869 C C . SER A 1 108 ? -13.292 -21.510 -10.182 1.00 0.00 108 SER A C 17
ATOM 26870 O O . SER A 1 108 ? -13.254 -20.343 -9.800 1.00 0.00 108 SER A O 17
ATOM 26878 N N . GLY A 1 1 ? -5.656 32.116 -8.930 1.00 0.00 1 GLY A N 18
ATOM 26879 C CA . GLY A 1 1 ? -6.757 32.209 -7.989 1.00 0.00 1 GLY A CA 18
ATOM 26880 C C . GLY A 1 1 ? -6.388 31.693 -6.613 1.00 0.00 1 GLY A C 18
ATOM 26881 O O . GLY A 1 1 ? -7.142 30.931 -6.006 1.00 0.00 1 GLY A O 18
ATOM 26885 N N . SER A 1 2 ? -5.225 32.107 -6.119 1.00 0.00 2 SER A N 18
ATOM 26886 C CA . SER A 1 2 ? -4.755 31.675 -4.807 1.00 0.00 2 SER A CA 18
ATOM 26887 C C . SER A 1 2 ? -4.485 30.174 -4.793 1.00 0.00 2 SER A C 18
ATOM 26888 O O . SER A 1 2 ? -4.837 29.478 -3.841 1.00 0.00 2 SER A O 18
ATOM 26896 N N . SER A 1 3 ? -3.856 29.683 -5.856 1.00 0.00 3 SER A N 18
ATOM 26897 C CA . SER A 1 3 ? -3.540 28.264 -5.969 1.00 0.00 3 SER A CA 18
ATOM 26898 C C . SER A 1 3 ? -2.038 28.030 -5.840 1.00 0.00 3 SER A C 18
ATOM 26899 O O . SER A 1 3 ? -1.231 28.862 -6.253 1.00 0.00 3 SER A O 18
ATOM 26907 N N . GLY A 1 4 ? -1.671 26.889 -5.264 1.00 0.00 4 GLY A N 18
ATOM 26908 C CA . GLY A 1 4 ? -0.266 26.565 -5.091 1.00 0.00 4 GLY A CA 18
ATOM 26909 C C . GLY A 1 4 ? 0.022 25.938 -3.741 1.00 0.00 4 GLY A C 18
ATOM 26910 O O . GLY A 1 4 ? -0.881 25.774 -2.920 1.00 0.00 4 GLY A O 18
ATOM 26914 N N . SER A 1 5 ? 1.282 25.586 -3.511 1.00 0.00 5 SER A N 18
ATOM 26915 C CA . SER A 1 5 ? 1.686 24.968 -2.253 1.00 0.00 5 SER A CA 18
ATOM 26916 C C . SER A 1 5 ? 2.375 25.984 -1.346 1.00 0.00 5 SER A C 18
ATOM 26917 O O . SER A 1 5 ? 3.446 26.494 -1.670 1.00 0.00 5 SER A O 18
ATOM 26925 N N . SER A 1 6 ? 1.750 26.270 -0.207 1.00 0.00 6 SER A N 18
ATOM 26926 C CA . SER A 1 6 ? 2.300 27.226 0.746 1.00 0.00 6 SER A CA 18
ATOM 26927 C C . SER A 1 6 ? 3.145 26.518 1.801 1.00 0.00 6 SER A C 18
ATOM 26928 O O . SER A 1 6 ? 3.058 26.823 2.989 1.00 0.00 6 SER A O 18
ATOM 26936 N N . GLY A 1 7 ? 3.963 25.569 1.355 1.00 0.00 7 GLY A N 18
ATOM 26937 C CA . GLY A 1 7 ? 4.811 24.831 2.272 1.00 0.00 7 GLY A CA 18
ATOM 26938 C C . GLY A 1 7 ? 4.021 24.140 3.365 1.00 0.00 7 GLY A C 18
ATOM 26939 O O . GLY A 1 7 ? 4.340 24.266 4.548 1.00 0.00 7 GLY A O 18
ATOM 26943 N N . VAL A 1 8 ? 2.984 23.406 2.971 1.00 0.00 8 VAL A N 18
ATOM 26944 C CA . VAL A 1 8 ? 2.145 22.693 3.926 1.00 0.00 8 VAL A CA 18
ATOM 26945 C C . VAL A 1 8 ? 1.962 21.236 3.515 1.00 0.00 8 VAL A C 18
ATOM 26946 O O . VAL A 1 8 ? 1.867 20.922 2.330 1.00 0.00 8 VAL A O 18
ATOM 26959 N N . VAL A 1 9 ? 1.912 20.351 4.505 1.00 0.00 9 VAL A N 18
ATOM 26960 C CA . VAL A 1 9 ? 1.737 18.926 4.248 1.00 0.00 9 VAL A CA 18
ATOM 26961 C C . VAL A 1 9 ? 0.343 18.460 4.653 1.00 0.00 9 VAL A C 18
ATOM 26962 O O . VAL A 1 9 ? -0.152 18.810 5.724 1.00 0.00 9 VAL A O 18
ATOM 26975 N N . ASP A 1 10 ? -0.283 17.669 3.790 1.00 0.00 10 ASP A N 18
ATOM 26976 C CA . ASP A 1 10 ? -1.622 17.153 4.059 1.00 0.00 10 ASP A CA 18
ATOM 26977 C C . ASP A 1 10 ? -1.699 15.660 3.753 1.00 0.00 10 ASP A C 18
ATOM 26978 O O . ASP A 1 10 ? -1.891 15.244 2.611 1.00 0.00 10 ASP A O 18
ATOM 26987 N N . PRO A 1 11 ? -1.546 14.834 4.799 1.00 0.00 11 PRO A N 18
ATOM 26988 C CA . PRO A 1 11 ? -1.595 13.375 4.668 1.00 0.00 11 PRO A CA 18
ATOM 26989 C C . PRO A 1 11 ? -2.997 12.868 4.347 1.00 0.00 11 PRO A C 18
ATOM 26990 O O . PRO A 1 11 ? -3.210 11.667 4.177 1.00 0.00 11 PRO A O 18
ATOM 27001 N N . SER A 1 12 ? -3.951 13.791 4.266 1.00 0.00 12 SER A N 18
ATOM 27002 C CA . SER A 1 12 ? -5.334 13.436 3.969 1.00 0.00 12 SER A CA 18
ATOM 27003 C C . SER A 1 12 ? -5.662 13.711 2.504 1.00 0.00 12 SER A C 18
ATOM 27004 O O . SER A 1 12 ? -6.826 13.700 2.104 1.00 0.00 12 SER A O 18
ATOM 27012 N N . LYS A 1 13 ? -4.627 13.959 1.709 1.00 0.00 13 LYS A N 18
ATOM 27013 C CA . LYS A 1 13 ? -4.803 14.236 0.288 1.00 0.00 13 LYS A CA 18
ATOM 27014 C C . LYS A 1 13 ? -4.117 13.172 -0.562 1.00 0.00 13 LYS A C 18
ATOM 27015 O O . LYS A 1 13 ? -4.291 13.130 -1.780 1.00 0.00 13 LYS A O 18
ATOM 27034 N N . VAL A 1 14 ? -3.339 12.312 0.087 1.00 0.00 14 VAL A N 18
ATOM 27035 C CA . VAL A 1 14 ? -2.630 11.245 -0.610 1.00 0.00 14 VAL A CA 18
ATOM 27036 C C . VAL A 1 14 ? -3.540 10.045 -0.848 1.00 0.00 14 VAL A C 18
ATOM 27037 O O . VAL A 1 14 ? -4.280 9.626 0.041 1.00 0.00 14 VAL A O 18
ATOM 27050 N N . LYS A 1 15 ? -3.479 9.495 -2.057 1.00 0.00 15 LYS A N 18
ATOM 27051 C CA . LYS A 1 15 ? -4.297 8.342 -2.414 1.00 0.00 15 LYS A CA 18
ATOM 27052 C C . LYS A 1 15 ? -3.455 7.272 -3.102 1.00 0.00 15 LYS A C 18
ATOM 27053 O O . LYS A 1 15 ? -2.313 7.521 -3.489 1.00 0.00 15 LYS A O 18
ATOM 27072 N N . ILE A 1 16 ? -4.027 6.082 -3.252 1.00 0.00 16 ILE A N 18
ATOM 27073 C CA . ILE A 1 16 ? -3.330 4.975 -3.896 1.00 0.00 16 ILE A CA 18
ATOM 27074 C C . ILE A 1 16 ? -4.292 4.120 -4.713 1.00 0.00 16 ILE A C 18
ATOM 27075 O O . ILE A 1 16 ? -5.385 3.789 -4.256 1.00 0.00 16 ILE A O 18
ATOM 27091 N N . ALA A 1 17 ? -3.876 3.765 -5.925 1.00 0.00 17 ALA A N 18
ATOM 27092 C CA . ALA A 1 17 ? -4.700 2.944 -6.804 1.00 0.00 17 ALA A CA 18
ATOM 27093 C C . ALA A 1 17 ? -3.847 1.948 -7.582 1.00 0.00 17 ALA A C 18
ATOM 27094 O O . ALA A 1 17 ? -2.813 2.306 -8.145 1.00 0.00 17 ALA A O 18
ATOM 27101 N N . GLY A 1 18 ? -4.288 0.693 -7.610 1.00 0.00 18 GLY A N 18
ATOM 27102 C CA . GLY A 1 18 ? -3.552 -0.336 -8.322 1.00 0.00 18 GLY A CA 18
ATOM 27103 C C . GLY A 1 18 ? -4.110 -1.723 -8.074 1.00 0.00 18 GLY A C 18
ATOM 27104 O O . GLY A 1 18 ? -5.029 -1.913 -7.277 1.00 0.00 18 GLY A O 18
ATOM 27108 N N . PRO A 1 19 ? -3.549 -2.724 -8.770 1.00 0.00 19 PRO A N 18
ATOM 27109 C CA . PRO A 1 19 ? -3.981 -4.119 -8.638 1.00 0.00 19 PRO A CA 18
ATOM 27110 C C . PRO A 1 19 ? -3.605 -4.717 -7.288 1.00 0.00 19 PRO A C 18
ATOM 27111 O O . PRO A 1 19 ? -4.346 -5.524 -6.728 1.00 0.00 19 PRO A O 18
ATOM 27122 N N . GLY A 1 20 ? -2.449 -4.316 -6.768 1.00 0.00 20 GLY A N 18
ATOM 27123 C CA . GLY A 1 20 ? -1.996 -4.823 -5.486 1.00 0.00 20 GLY A CA 18
ATOM 27124 C C . GLY A 1 20 ? -3.014 -4.604 -4.383 1.00 0.00 20 GLY A C 18
ATOM 27125 O O . GLY A 1 20 ? -3.250 -5.490 -3.561 1.00 0.00 20 GLY A O 18
ATOM 27129 N N . LEU A 1 21 ? -3.617 -3.420 -4.364 1.00 0.00 21 LEU A N 18
ATOM 27130 C CA . LEU A 1 21 ? -4.614 -3.086 -3.353 1.00 0.00 21 LEU A CA 18
ATOM 27131 C C . LEU A 1 21 ? -5.955 -3.739 -3.673 1.00 0.00 21 LEU A C 18
ATOM 27132 O O . LEU A 1 21 ? -6.744 -4.035 -2.777 1.00 0.00 21 LEU A O 18
ATOM 27148 N N . GLY A 1 22 ? -6.205 -3.963 -4.961 1.00 0.00 22 GLY A N 18
ATOM 27149 C CA . GLY A 1 22 ? -7.450 -4.581 -5.378 1.00 0.00 22 GLY A CA 18
ATOM 27150 C C . GLY A 1 22 ? -7.769 -5.833 -4.585 1.00 0.00 22 GLY A C 18
ATOM 27151 O O . GLY A 1 22 ? -6.979 -6.265 -3.747 1.00 0.00 22 GLY A O 18
ATOM 27155 N N . SER A 1 23 ? -8.934 -6.417 -4.850 1.00 0.00 23 SER A N 18
ATOM 27156 C CA . SER A 1 23 ? -9.359 -7.625 -4.151 1.00 0.00 23 SER A CA 18
ATOM 27157 C C . SER A 1 23 ? -8.932 -8.873 -4.916 1.00 0.00 23 SER A C 18
ATOM 27158 O O . SER A 1 23 ? -8.893 -9.972 -4.362 1.00 0.00 23 SER A O 18
ATOM 27166 N N . GLY A 1 24 ? -8.612 -8.697 -6.195 1.00 0.00 24 GLY A N 18
ATOM 27167 C CA . GLY A 1 24 ? -8.192 -9.817 -7.016 1.00 0.00 24 GLY A CA 18
ATOM 27168 C C . GLY A 1 24 ? -6.709 -10.105 -6.890 1.00 0.00 24 GLY A C 18
ATOM 27169 O O . GLY A 1 24 ? -6.010 -10.252 -7.892 1.00 0.00 24 GLY A O 18
ATOM 27173 N N . VAL A 1 25 ? -6.225 -10.183 -5.654 1.00 0.00 25 VAL A N 18
ATOM 27174 C CA . VAL A 1 25 ? -4.816 -10.455 -5.400 1.00 0.00 25 VAL A CA 18
ATOM 27175 C C . VAL A 1 25 ? -4.573 -11.944 -5.185 1.00 0.00 25 VAL A C 18
ATOM 27176 O O . VAL A 1 25 ? -5.372 -12.627 -4.545 1.00 0.00 25 VAL A O 18
ATOM 27189 N N . ARG A 1 26 ? -3.464 -12.441 -5.724 1.00 0.00 26 ARG A N 18
ATOM 27190 C CA . ARG A 1 26 ? -3.115 -13.850 -5.592 1.00 0.00 26 ARG A CA 18
ATOM 27191 C C . ARG A 1 26 ? -1.793 -14.015 -4.849 1.00 0.00 26 ARG A C 18
ATOM 27192 O O . ARG A 1 26 ? -0.908 -13.166 -4.941 1.00 0.00 26 ARG A O 18
ATOM 27213 N N . ALA A 1 27 ? -1.667 -15.116 -4.114 1.00 0.00 27 ALA A N 18
ATOM 27214 C CA . ALA A 1 27 ? -0.453 -15.394 -3.357 1.00 0.00 27 ALA A CA 18
ATOM 27215 C C . ALA A 1 27 ? 0.705 -15.743 -4.285 1.00 0.00 27 ALA A C 18
ATOM 27216 O O . ALA A 1 27 ? 0.497 -16.232 -5.396 1.00 0.00 27 ALA A O 18
ATOM 27223 N N . ARG A 1 28 ? 1.925 -15.487 -3.823 1.00 0.00 28 ARG A N 18
ATOM 27224 C CA . ARG A 1 28 ? 3.116 -15.774 -4.614 1.00 0.00 28 ARG A CA 18
ATOM 27225 C C . ARG A 1 28 ? 3.037 -15.099 -5.980 1.00 0.00 28 ARG A C 18
ATOM 27226 O O . ARG A 1 28 ? 3.438 -15.674 -6.992 1.00 0.00 28 ARG A O 18
ATOM 27247 N N . VAL A 1 29 ? 2.516 -13.876 -6.002 1.00 0.00 29 VAL A N 18
ATOM 27248 C CA . VAL A 1 29 ? 2.384 -13.122 -7.243 1.00 0.00 29 VAL A CA 18
ATOM 27249 C C . VAL A 1 29 ? 2.847 -11.681 -7.063 1.00 0.00 29 VAL A C 18
ATOM 27250 O O . VAL A 1 29 ? 2.631 -11.075 -6.013 1.00 0.00 29 VAL A O 18
ATOM 27263 N N . LEU A 1 30 ? 3.484 -11.137 -8.094 1.00 0.00 30 LEU A N 18
ATOM 27264 C CA . LEU A 1 30 ? 3.977 -9.765 -8.051 1.00 0.00 30 LEU A CA 18
ATOM 27265 C C . LEU A 1 30 ? 2.822 -8.772 -7.980 1.00 0.00 30 LEU A C 18
ATOM 27266 O O . LEU A 1 30 ? 2.035 -8.654 -8.919 1.00 0.00 30 LEU A O 18
ATOM 27282 N N . GLN A 1 31 ? 2.727 -8.060 -6.862 1.00 0.00 31 GLN A N 18
ATOM 27283 C CA . GLN A 1 31 ? 1.668 -7.076 -6.671 1.00 0.00 31 GLN A CA 18
ATOM 27284 C C . GLN A 1 31 ? 2.250 -5.676 -6.503 1.00 0.00 31 GLN A C 18
ATOM 27285 O O . GLN A 1 31 ? 3.136 -5.457 -5.676 1.00 0.00 31 GLN A O 18
ATOM 27299 N N . SER A 1 32 ? 1.745 -4.733 -7.292 1.00 0.00 32 SER A N 18
ATOM 27300 C CA . SER A 1 32 ? 2.218 -3.354 -7.233 1.00 0.00 32 SER A CA 18
ATOM 27301 C C . SER A 1 32 ? 1.055 -2.376 -7.362 1.00 0.00 32 SER A C 18
ATOM 27302 O O . SER A 1 32 ? -0.047 -2.752 -7.765 1.00 0.00 32 SER A O 18
ATOM 27310 N N . PHE A 1 33 ? 1.307 -1.118 -7.014 1.00 0.00 33 PHE A N 18
ATOM 27311 C CA . PHE A 1 33 ? 0.281 -0.084 -7.089 1.00 0.00 33 PHE A CA 18
ATOM 27312 C C . PHE A 1 33 ? 0.912 1.302 -7.174 1.00 0.00 33 PHE A C 18
ATOM 27313 O O . PHE A 1 33 ? 2.113 1.467 -6.954 1.00 0.00 33 PHE A O 18
ATOM 27330 N N . THR A 1 34 ? 0.094 2.300 -7.496 1.00 0.00 34 THR A N 18
ATOM 27331 C CA . THR A 1 34 ? 0.571 3.672 -7.612 1.00 0.00 34 THR A CA 18
ATOM 27332 C C . THR A 1 34 ? 0.092 4.522 -6.440 1.00 0.00 34 THR A C 18
ATOM 27333 O O . THR A 1 34 ? -1.091 4.515 -6.099 1.00 0.00 34 THR A O 18
ATOM 27344 N N . VAL A 1 35 ? 1.018 5.255 -5.829 1.00 0.00 35 VAL A N 18
ATOM 27345 C CA . VAL A 1 35 ? 0.688 6.111 -4.696 1.00 0.00 35 VAL A CA 18
ATOM 27346 C C . VAL A 1 35 ? 0.814 7.585 -5.067 1.00 0.00 35 VAL A C 18
ATOM 27347 O O . VAL A 1 35 ? 1.920 8.113 -5.186 1.00 0.00 35 VAL A O 18
ATOM 27360 N N . ASP A 1 36 ? -0.326 8.243 -5.248 1.00 0.00 36 ASP A N 18
ATOM 27361 C CA . ASP A 1 36 ? -0.344 9.657 -5.604 1.00 0.00 36 ASP A CA 18
ATOM 27362 C C . ASP A 1 36 ? -0.332 10.532 -4.354 1.00 0.00 36 ASP A C 18
ATOM 27363 O O . ASP A 1 36 ? -1.352 10.687 -3.684 1.00 0.00 36 ASP A O 18
ATOM 27372 N N . SER A 1 37 ? 0.830 11.101 -4.048 1.00 0.00 37 SER A N 18
ATOM 27373 C CA . SER A 1 37 ? 0.975 11.956 -2.876 1.00 0.00 37 SER A CA 18
ATOM 27374 C C . SER A 1 37 ? 1.365 13.374 -3.284 1.00 0.00 37 SER A C 18
ATOM 27375 O O . SER A 1 37 ? 1.986 14.105 -2.511 1.00 0.00 37 SER A O 18
ATOM 27383 N N . SER A 1 38 ? 0.997 13.754 -4.502 1.00 0.00 38 SER A N 18
ATOM 27384 C CA . SER A 1 38 ? 1.311 15.083 -5.016 1.00 0.00 38 SER A CA 18
ATOM 27385 C C . SER A 1 38 ? 0.466 16.147 -4.323 1.00 0.00 38 SER A C 18
ATOM 27386 O O . SER A 1 38 ? 0.947 17.239 -4.019 1.00 0.00 38 SER A O 18
ATOM 27394 N N . LYS A 1 39 ? -0.798 15.820 -4.074 1.00 0.00 39 LYS A N 18
ATOM 27395 C CA . LYS A 1 39 ? -1.712 16.746 -3.415 1.00 0.00 39 LYS A CA 18
ATOM 27396 C C . LYS A 1 39 ? -1.380 16.875 -1.932 1.00 0.00 39 LYS A C 18
ATOM 27397 O O . LYS A 1 39 ? -1.732 17.865 -1.291 1.00 0.00 39 LYS A O 18
ATOM 27416 N N . ALA A 1 40 ? -0.697 15.870 -1.392 1.00 0.00 40 ALA A N 18
ATOM 27417 C CA . ALA A 1 40 ? -0.314 15.875 0.014 1.00 0.00 40 ALA A CA 18
ATOM 27418 C C . ALA A 1 40 ? 0.801 16.881 0.275 1.00 0.00 40 ALA A C 18
ATOM 27419 O O . ALA A 1 40 ? 0.783 17.595 1.278 1.00 0.00 40 ALA A O 18
ATOM 27426 N N . GLY A 1 41 ? 1.771 16.933 -0.632 1.00 0.00 41 GLY A N 18
ATOM 27427 C CA . GLY A 1 41 ? 2.880 17.855 -0.480 1.00 0.00 41 GLY A CA 18
ATOM 27428 C C . GLY A 1 41 ? 4.208 17.233 -0.866 1.00 0.00 41 GLY A C 18
ATOM 27429 O O . GLY A 1 41 ? 4.307 16.541 -1.880 1.00 0.00 41 GLY A O 18
ATOM 27433 N N . LEU A 1 42 ? 5.233 17.480 -0.058 1.00 0.00 42 LEU A N 18
ATOM 27434 C CA . LEU A 1 42 ? 6.563 16.940 -0.319 1.00 0.00 42 LEU A CA 18
ATOM 27435 C C . LEU A 1 42 ? 7.009 16.018 0.810 1.00 0.00 42 LEU A C 18
ATOM 27436 O O . LEU A 1 42 ? 8.196 15.728 0.956 1.00 0.00 42 LEU A O 18
ATOM 27452 N N . ALA A 1 43 ? 6.049 15.558 1.607 1.00 0.00 43 ALA A N 18
ATOM 27453 C CA . ALA A 1 43 ? 6.343 14.666 2.720 1.00 0.00 43 ALA A CA 18
ATOM 27454 C C . ALA A 1 43 ? 6.613 13.247 2.230 1.00 0.00 43 ALA A C 18
ATOM 27455 O O . ALA A 1 43 ? 6.110 12.817 1.192 1.00 0.00 43 ALA A O 18
ATOM 27462 N N . PRO A 1 44 ? 7.425 12.501 2.994 1.00 0.00 44 PRO A N 18
ATOM 27463 C CA . PRO A 1 44 ? 7.781 11.119 2.657 1.00 0.00 44 PRO A CA 18
ATOM 27464 C C . PRO A 1 44 ? 6.601 10.165 2.808 1.00 0.00 44 PRO A C 18
ATOM 27465 O O . PRO A 1 44 ? 5.579 10.514 3.400 1.00 0.00 44 PRO A O 18
ATOM 27476 N N . LEU A 1 45 ? 6.750 8.958 2.271 1.00 0.00 45 LEU A N 18
ATOM 27477 C CA . LEU A 1 45 ? 5.697 7.952 2.347 1.00 0.00 45 LEU A CA 18
ATOM 27478 C C . LEU A 1 45 ? 6.225 6.657 2.955 1.00 0.00 45 LEU A C 18
ATOM 27479 O O . LEU A 1 45 ? 7.340 6.230 2.657 1.00 0.00 45 LEU A O 18
ATOM 27495 N N . GLU A 1 46 ? 5.415 6.036 3.807 1.00 0.00 46 GLU A N 18
ATOM 27496 C CA . GLU A 1 46 ? 5.801 4.788 4.456 1.00 0.00 46 GLU A CA 18
ATOM 27497 C C . GLU A 1 46 ? 4.757 3.702 4.211 1.00 0.00 46 GLU A C 18
ATOM 27498 O O . GLU A 1 46 ? 3.565 3.986 4.090 1.00 0.00 46 GLU A O 18
ATOM 27510 N N . VAL A 1 47 ? 5.215 2.456 4.138 1.00 0.00 47 VAL A N 18
ATOM 27511 C CA . VAL A 1 47 ? 4.321 1.326 3.909 1.00 0.00 47 VAL A CA 18
ATOM 27512 C C . VAL A 1 47 ? 4.735 0.120 4.745 1.00 0.00 47 VAL A C 18
ATOM 27513 O O . VAL A 1 47 ? 5.909 -0.045 5.076 1.00 0.00 47 VAL A O 18
ATOM 27526 N N . ARG A 1 48 ? 3.763 -0.721 5.081 1.00 0.00 48 ARG A N 18
ATOM 27527 C CA . ARG A 1 48 ? 4.026 -1.913 5.878 1.00 0.00 48 ARG A CA 18
ATOM 27528 C C . ARG A 1 48 ? 2.995 -3.001 5.587 1.00 0.00 48 ARG A C 18
ATOM 27529 O O . ARG A 1 48 ? 1.803 -2.722 5.454 1.00 0.00 48 ARG A O 18
ATOM 27550 N N . VAL A 1 49 ? 3.464 -4.240 5.488 1.00 0.00 49 VAL A N 18
ATOM 27551 C CA . VAL A 1 49 ? 2.584 -5.370 5.212 1.00 0.00 49 VAL A CA 18
ATOM 27552 C C . VAL A 1 49 ? 2.608 -6.377 6.357 1.00 0.00 49 VAL A C 18
ATOM 27553 O O . VAL A 1 49 ? 3.667 -6.876 6.737 1.00 0.00 49 VAL A O 18
ATOM 27566 N N . LEU A 1 50 ? 1.433 -6.672 6.902 1.00 0.00 50 LEU A N 18
ATOM 27567 C CA . LEU A 1 50 ? 1.317 -7.620 8.004 1.00 0.00 50 LEU A CA 18
ATOM 27568 C C . LEU A 1 50 ? 0.563 -8.873 7.568 1.00 0.00 50 LEU A C 18
ATOM 27569 O O . LEU A 1 50 ? -0.270 -8.825 6.665 1.00 0.00 50 LEU A O 18
ATOM 27585 N N . GLY A 1 51 ? 0.861 -9.993 8.219 1.00 0.00 51 GLY A N 18
ATOM 27586 C CA . GLY A 1 51 ? 0.201 -11.242 7.885 1.00 0.00 51 GLY A CA 18
ATOM 27587 C C . GLY A 1 51 ? -0.941 -11.564 8.828 1.00 0.00 51 GLY A C 18
ATOM 27588 O O . GLY A 1 51 ? -1.106 -10.935 9.874 1.00 0.00 51 GLY A O 18
ATOM 27592 N N . PRO A 1 52 ? -1.754 -12.565 8.459 1.00 0.00 52 PRO A N 18
ATOM 27593 C CA . PRO A 1 52 ? -2.902 -12.990 9.265 1.00 0.00 52 PRO A CA 18
ATOM 27594 C C . PRO A 1 52 ? -2.478 -13.681 10.557 1.00 0.00 52 PRO A C 18
ATOM 27595 O O . PRO A 1 52 ? -3.021 -13.405 11.627 1.00 0.00 52 PRO A O 18
ATOM 27606 N N . ARG A 1 53 ? -1.504 -14.580 10.451 1.00 0.00 53 ARG A N 18
ATOM 27607 C CA . ARG A 1 53 ? -1.009 -15.310 11.611 1.00 0.00 53 ARG A CA 18
ATOM 27608 C C . ARG A 1 53 ? -0.068 -14.441 12.440 1.00 0.00 53 ARG A C 18
ATOM 27609 O O . ARG A 1 53 ? 0.032 -14.601 13.655 1.00 0.00 53 ARG A O 18
ATOM 27630 N N . GLY A 1 54 ? 0.620 -13.519 11.773 1.00 0.00 54 GLY A N 18
ATOM 27631 C CA . GLY A 1 54 ? 1.544 -12.638 12.463 1.00 0.00 54 GLY A CA 18
ATOM 27632 C C . GLY A 1 54 ? 2.870 -12.509 11.741 1.00 0.00 54 GLY A C 18
ATOM 27633 O O . GLY A 1 54 ? 3.905 -12.269 12.367 1.00 0.00 54 GLY A O 18
ATOM 27637 N N . LEU A 1 55 ? 2.843 -12.669 10.424 1.00 0.00 55 LEU A N 18
ATOM 27638 C CA . LEU A 1 55 ? 4.054 -12.571 9.615 1.00 0.00 55 LEU A CA 18
ATOM 27639 C C . LEU A 1 55 ? 4.297 -11.132 9.172 1.00 0.00 55 LEU A C 18
ATOM 27640 O O . LEU A 1 55 ? 3.356 -10.390 8.893 1.00 0.00 55 LEU A O 18
ATOM 27656 N N . VAL A 1 56 ? 5.567 -10.744 9.108 1.00 0.00 56 VAL A N 18
ATOM 27657 C CA . VAL A 1 56 ? 5.935 -9.395 8.696 1.00 0.00 56 VAL A CA 18
ATOM 27658 C C . VAL A 1 56 ? 6.732 -9.416 7.396 1.00 0.00 56 VAL A C 18
ATOM 27659 O O . VAL A 1 56 ? 7.828 -9.973 7.338 1.00 0.00 56 VAL A O 18
ATOM 27672 N N . GLU A 1 57 ? 6.173 -8.805 6.356 1.00 0.00 57 GLU A N 18
ATOM 27673 C CA . GLU A 1 57 ? 6.834 -8.754 5.056 1.00 0.00 57 GLU A CA 18
ATOM 27674 C C . GLU A 1 57 ? 7.240 -7.325 4.709 1.00 0.00 57 GLU A C 18
ATOM 27675 O O . GLU A 1 57 ? 6.525 -6.363 4.990 1.00 0.00 57 GLU A O 18
ATOM 27687 N N . PRO A 1 58 ? 8.417 -7.182 4.082 1.00 0.00 58 PRO A N 18
ATOM 27688 C CA . PRO A 1 58 ? 8.947 -5.875 3.682 1.00 0.00 58 PRO A CA 18
ATOM 27689 C C . PRO A 1 58 ? 8.153 -5.252 2.540 1.00 0.00 58 PRO A C 18
ATOM 27690 O O . PRO A 1 58 ? 7.232 -5.867 2.003 1.00 0.00 58 PRO A O 18
ATOM 27701 N N . VAL A 1 59 ? 8.514 -4.027 2.172 1.00 0.00 59 VAL A N 18
ATOM 27702 C CA . VAL A 1 59 ? 7.835 -3.322 1.091 1.00 0.00 59 VAL A CA 18
ATOM 27703 C C . VAL A 1 59 ? 8.815 -2.471 0.290 1.00 0.00 59 VAL A C 18
ATOM 27704 O O . VAL A 1 59 ? 9.846 -2.043 0.805 1.00 0.00 59 VAL A O 18
ATOM 27717 N N . ASN A 1 60 ? 8.483 -2.230 -0.975 1.00 0.00 60 ASN A N 18
ATOM 27718 C CA . ASN A 1 60 ? 9.335 -1.430 -1.848 1.00 0.00 60 ASN A CA 18
ATOM 27719 C C . ASN A 1 60 ? 8.815 0.001 -1.951 1.00 0.00 60 ASN A C 18
ATOM 27720 O O . ASN A 1 60 ? 7.609 0.230 -2.045 1.00 0.00 60 ASN A O 18
ATOM 27731 N N . VAL A 1 61 ? 9.735 0.960 -1.932 1.00 0.00 61 VAL A N 18
ATOM 27732 C CA . VAL A 1 61 ? 9.372 2.370 -2.025 1.00 0.00 61 VAL A CA 18
ATOM 27733 C C . VAL A 1 61 ? 10.249 3.098 -3.037 1.00 0.00 61 VAL A C 18
ATOM 27734 O O . VAL A 1 61 ? 11.432 3.334 -2.794 1.00 0.00 61 VAL A O 18
ATOM 27747 N N . VAL A 1 62 ? 9.659 3.453 -4.175 1.00 0.00 62 VAL A N 18
ATOM 27748 C CA . VAL A 1 62 ? 10.386 4.156 -5.225 1.00 0.00 62 VAL A CA 18
ATOM 27749 C C . VAL A 1 62 ? 9.604 5.370 -5.716 1.00 0.00 62 VAL A C 18
ATOM 27750 O O . VAL A 1 62 ? 8.422 5.268 -6.045 1.00 0.00 62 VAL A O 18
ATOM 27763 N N . ASP A 1 63 ? 10.272 6.517 -5.764 1.00 0.00 63 ASP A N 18
ATOM 27764 C CA . ASP A 1 63 ? 9.640 7.751 -6.217 1.00 0.00 63 ASP A CA 18
ATOM 27765 C C . ASP A 1 63 ? 9.675 7.853 -7.738 1.00 0.00 63 ASP A C 18
ATOM 27766 O O . ASP A 1 63 ? 10.706 7.611 -8.363 1.00 0.00 63 ASP A O 18
ATOM 27775 N N . ASN A 1 64 ? 8.539 8.211 -8.329 1.00 0.00 64 ASN A N 18
ATOM 27776 C CA . ASN A 1 64 ? 8.439 8.343 -9.777 1.00 0.00 64 ASN A CA 18
ATOM 27777 C C . ASN A 1 64 ? 9.136 9.612 -10.257 1.00 0.00 64 ASN A C 18
ATOM 27778 O O . ASN A 1 64 ? 9.867 9.594 -11.247 1.00 0.00 64 ASN A O 18
ATOM 27789 N N . GLY A 1 65 ? 8.905 10.712 -9.548 1.00 0.00 65 GLY A N 18
ATOM 27790 C CA . GLY A 1 65 ? 9.519 11.975 -9.917 1.00 0.00 65 GLY A CA 18
ATOM 27791 C C . GLY A 1 65 ? 8.497 13.022 -10.313 1.00 0.00 65 GLY A C 18
ATOM 27792 O O . GLY A 1 65 ? 8.756 14.221 -10.212 1.00 0.00 65 GLY A O 18
ATOM 27796 N N . ASP A 1 66 ? 7.335 12.569 -10.769 1.00 0.00 66 ASP A N 18
ATOM 27797 C CA . ASP A 1 66 ? 6.270 13.475 -11.183 1.00 0.00 66 ASP A CA 18
ATOM 27798 C C . ASP A 1 66 ? 5.376 13.840 -10.002 1.00 0.00 66 ASP A C 18
ATOM 27799 O O . ASP A 1 66 ? 5.020 15.002 -9.817 1.00 0.00 66 ASP A O 18
ATOM 27808 N N . GLY A 1 67 ? 5.018 12.837 -9.206 1.00 0.00 67 GLY A N 18
ATOM 27809 C CA . GLY A 1 67 ? 4.167 13.073 -8.054 1.00 0.00 67 GLY A CA 18
ATOM 27810 C C . GLY A 1 67 ? 3.510 11.804 -7.548 1.00 0.00 67 GLY A C 18
ATOM 27811 O O . GLY A 1 67 ? 2.380 11.832 -7.058 1.00 0.00 67 GLY A O 18
ATOM 27815 N N . THR A 1 68 ? 4.218 10.685 -7.668 1.00 0.00 68 THR A N 18
ATOM 27816 C CA . THR A 1 68 ? 3.696 9.399 -7.223 1.00 0.00 68 THR A CA 18
ATOM 27817 C C . THR A 1 68 ? 4.816 8.496 -6.719 1.00 0.00 68 THR A C 18
ATOM 27818 O O . THR A 1 68 ? 5.991 8.861 -6.769 1.00 0.00 68 THR A O 18
ATOM 27829 N N . HIS A 1 69 ? 4.445 7.316 -6.232 1.00 0.00 69 HIS A N 18
ATOM 27830 C CA . HIS A 1 69 ? 5.420 6.360 -5.720 1.00 0.00 69 HIS A CA 18
ATOM 27831 C C . HIS A 1 69 ? 4.984 4.927 -6.016 1.00 0.00 69 HIS A C 18
ATOM 27832 O O . HIS A 1 69 ? 3.838 4.551 -5.767 1.00 0.00 69 HIS A O 18
ATOM 27847 N N . THR A 1 70 ? 5.904 4.132 -6.552 1.00 0.00 70 THR A N 18
ATOM 27848 C CA . THR A 1 70 ? 5.615 2.743 -6.885 1.00 0.00 70 THR A CA 18
ATOM 27849 C C . THR A 1 70 ? 5.985 1.814 -5.734 1.00 0.00 70 THR A C 18
ATOM 27850 O O . THR A 1 70 ? 7.054 1.941 -5.139 1.00 0.00 70 THR A O 18
ATOM 27861 N N . VAL A 1 71 ? 5.091 0.879 -5.425 1.00 0.00 71 VAL A N 18
ATOM 27862 C CA . VAL A 1 71 ? 5.324 -0.074 -4.346 1.00 0.00 71 VAL A CA 18
ATOM 27863 C C . VAL A 1 71 ? 5.079 -1.504 -4.813 1.00 0.00 71 VAL A C 18
ATOM 27864 O O . VAL A 1 71 ? 3.936 -1.921 -5.000 1.00 0.00 71 VAL A O 18
ATOM 27877 N N . THR A 1 72 ? 6.161 -2.253 -4.999 1.00 0.00 72 THR A N 18
ATOM 27878 C CA . THR A 1 72 ? 6.065 -3.638 -5.444 1.00 0.00 72 THR A CA 18
ATOM 27879 C C . THR A 1 72 ? 6.300 -4.605 -4.290 1.00 0.00 72 THR A C 18
ATOM 27880 O O . THR A 1 72 ? 7.159 -4.374 -3.439 1.00 0.00 72 THR A O 18
ATOM 27891 N N . TYR A 1 73 ? 5.533 -5.689 -4.267 1.00 0.00 73 TYR A N 18
ATOM 27892 C CA . TYR A 1 73 ? 5.657 -6.691 -3.215 1.00 0.00 73 TYR A CA 18
ATOM 27893 C C . TYR A 1 73 ? 5.127 -8.042 -3.686 1.00 0.00 73 TYR A C 18
ATOM 27894 O O . TYR A 1 73 ? 4.737 -8.202 -4.843 1.00 0.00 73 TYR A O 18
ATOM 27912 N N . THR A 1 74 ? 5.115 -9.014 -2.777 1.00 0.00 74 THR A N 18
ATOM 27913 C CA . THR A 1 74 ? 4.634 -10.352 -3.097 1.00 0.00 74 THR A CA 18
ATOM 27914 C C . THR A 1 74 ? 4.180 -11.087 -1.840 1.00 0.00 74 THR A C 18
ATOM 27915 O O . THR A 1 74 ? 4.981 -11.435 -0.972 1.00 0.00 74 THR A O 18
ATOM 27926 N N . PRO A 1 75 ? 2.865 -11.333 -1.739 1.00 0.00 75 PRO A N 18
ATOM 27927 C CA . PRO A 1 75 ? 2.276 -12.031 -0.593 1.00 0.00 75 PRO A CA 18
ATOM 27928 C C . PRO A 1 75 ? 2.653 -13.507 -0.557 1.00 0.00 75 PRO A C 18
ATOM 27929 O O . PRO A 1 75 ? 1.958 -14.349 -1.126 1.00 0.00 75 PRO A O 18
ATOM 27940 N N . SER A 1 76 ? 3.759 -13.816 0.115 1.00 0.00 76 SER A N 18
ATOM 27941 C CA . SER A 1 76 ? 4.229 -15.190 0.222 1.00 0.00 76 SER A CA 18
ATOM 27942 C C . SER A 1 76 ? 3.056 -16.165 0.275 1.00 0.00 76 SER A C 18
ATOM 27943 O O . SER A 1 76 ? 2.947 -17.067 -0.554 1.00 0.00 76 SER A O 18
ATOM 27951 N N . GLN A 1 77 ? 2.183 -15.975 1.259 1.00 0.00 77 GLN A N 18
ATOM 27952 C CA . GLN A 1 77 ? 1.017 -16.836 1.421 1.00 0.00 77 GLN A CA 18
ATOM 27953 C C . GLN A 1 77 ? -0.274 -16.035 1.294 1.00 0.00 77 GLN A C 18
ATOM 27954 O O . GLN A 1 77 ? -0.259 -14.805 1.332 1.00 0.00 77 GLN A O 18
ATOM 27968 N N . GLU A 1 78 ? -1.390 -16.741 1.143 1.00 0.00 78 GLU A N 18
ATOM 27969 C CA . GLU A 1 78 ? -2.690 -16.094 1.009 1.00 0.00 78 GLU A CA 18
ATOM 27970 C C . GLU A 1 78 ? -3.290 -15.789 2.378 1.00 0.00 78 GLU A C 18
ATOM 27971 O O . GLU A 1 78 ? -2.759 -16.205 3.407 1.00 0.00 78 GLU A O 18
ATOM 27983 N N . GLY A 1 79 ? -4.400 -15.057 2.383 1.00 0.00 79 GLY A N 18
ATOM 27984 C CA . GLY A 1 79 ? -5.054 -14.707 3.630 1.00 0.00 79 GLY A CA 18
ATOM 27985 C C . GLY A 1 79 ? -5.316 -13.219 3.749 1.00 0.00 79 GLY A C 18
ATOM 27986 O O . GLY A 1 79 ? -4.899 -12.424 2.907 1.00 0.00 79 GLY A O 18
ATOM 27990 N N . PRO A 1 80 ? -6.026 -12.824 4.816 1.00 0.00 80 PRO A N 18
ATOM 27991 C CA . PRO A 1 80 ? -6.360 -11.419 5.067 1.00 0.00 80 PRO A CA 18
ATOM 27992 C C . PRO A 1 80 ? -5.138 -10.591 5.450 1.00 0.00 80 PRO A C 18
ATOM 27993 O O . PRO A 1 80 ? -4.804 -10.467 6.628 1.00 0.00 80 PRO A O 18
ATOM 28004 N N . TYR A 1 81 ? -4.476 -10.024 4.447 1.00 0.00 81 TYR A N 18
ATOM 28005 C CA . TYR A 1 81 ? -3.289 -9.210 4.679 1.00 0.00 81 TYR A CA 18
ATOM 28006 C C . TYR A 1 81 ? -3.671 -7.762 4.973 1.00 0.00 81 TYR A C 18
ATOM 28007 O O . TYR A 1 81 ? -4.800 -7.343 4.717 1.00 0.00 81 TYR A O 18
ATOM 28025 N N . MET A 1 82 ? -2.722 -7.004 5.511 1.00 0.00 82 MET A N 18
ATOM 28026 C CA . MET A 1 82 ? -2.958 -5.603 5.839 1.00 0.00 82 MET A CA 18
ATOM 28027 C C . MET A 1 82 ? -1.767 -4.742 5.431 1.00 0.00 82 MET A C 18
ATOM 28028 O O . MET A 1 82 ? -0.652 -4.933 5.919 1.00 0.00 82 MET A O 18
ATOM 28042 N N . VAL A 1 83 ? -2.008 -3.792 4.533 1.00 0.00 83 VAL A N 18
ATOM 28043 C CA . VAL A 1 83 ? -0.956 -2.901 4.060 1.00 0.00 83 VAL A CA 18
ATOM 28044 C C . VAL A 1 83 ? -1.095 -1.511 4.674 1.00 0.00 83 VAL A C 18
ATOM 28045 O O . VAL A 1 83 ? -1.851 -0.676 4.178 1.00 0.00 83 VAL A O 18
ATOM 28058 N N . SER A 1 84 ? -0.360 -1.272 5.755 1.00 0.00 84 SER A N 18
ATOM 28059 C CA . SER A 1 84 ? -0.404 0.015 6.438 1.00 0.00 84 SER A CA 18
ATOM 28060 C C . SER A 1 84 ? 0.469 1.041 5.721 1.00 0.00 84 SER A C 18
ATOM 28061 O O . SER A 1 84 ? 1.536 0.712 5.203 1.00 0.00 84 SER A O 18
ATOM 28069 N N . VAL A 1 85 ? 0.006 2.287 5.696 1.00 0.00 85 VAL A N 18
ATOM 28070 C CA . VAL A 1 85 ? 0.742 3.363 5.044 1.00 0.00 85 VAL A CA 18
ATOM 28071 C C . VAL A 1 85 ? 0.686 4.645 5.867 1.00 0.00 85 VAL A C 18
ATOM 28072 O O . VAL A 1 85 ? -0.335 4.959 6.480 1.00 0.00 85 VAL A O 18
ATOM 28085 N N . LYS A 1 86 ? 1.790 5.385 5.876 1.00 0.00 86 LYS A N 18
ATOM 28086 C CA . LYS A 1 86 ? 1.867 6.634 6.622 1.00 0.00 86 LYS A CA 18
ATOM 28087 C C . LYS A 1 86 ? 2.393 7.763 5.740 1.00 0.00 86 LYS A C 18
ATOM 28088 O O . LYS A 1 86 ? 2.886 7.524 4.638 1.00 0.00 86 LYS A O 18
ATOM 28107 N N . TYR A 1 87 ? 2.283 8.992 6.232 1.00 0.00 87 TYR A N 18
ATOM 28108 C CA . TYR A 1 87 ? 2.747 10.157 5.487 1.00 0.00 87 TYR A CA 18
ATOM 28109 C C . TYR A 1 87 ? 3.108 11.299 6.433 1.00 0.00 87 TYR A C 18
ATOM 28110 O O . TYR A 1 87 ? 2.245 11.849 7.118 1.00 0.00 87 TYR A O 18
ATOM 28128 N N . ALA A 1 88 ? 4.389 11.651 6.462 1.00 0.00 88 ALA A N 18
ATOM 28129 C CA . ALA A 1 88 ? 4.865 12.729 7.320 1.00 0.00 88 ALA A CA 18
ATOM 28130 C C . ALA A 1 88 ? 4.578 12.431 8.787 1.00 0.00 88 ALA A C 18
ATOM 28131 O O . ALA A 1 88 ? 4.268 13.333 9.566 1.00 0.00 88 ALA A O 18
ATOM 28138 N N . ASP A 1 89 ? 4.682 11.159 9.159 1.00 0.00 89 ASP A N 18
ATOM 28139 C CA . ASP A 1 89 ? 4.434 10.742 10.534 1.00 0.00 89 ASP A CA 18
ATOM 28140 C C . ASP A 1 89 ? 2.958 10.891 10.889 1.00 0.00 89 ASP A C 18
ATOM 28141 O O . ASP A 1 89 ? 2.614 11.230 12.021 1.00 0.00 89 ASP A O 18
ATOM 28150 N N . GLU A 1 90 ? 2.091 10.639 9.914 1.00 0.00 90 GLU A N 18
ATOM 28151 C CA . GLU A 1 90 ? 0.653 10.748 10.124 1.00 0.00 90 GLU A CA 18
ATOM 28152 C C . GLU A 1 90 ? -0.101 9.732 9.271 1.00 0.00 90 GLU A C 18
ATOM 28153 O O . GLU A 1 90 ? -0.232 9.900 8.059 1.00 0.00 90 GLU A O 18
ATOM 28165 N N . GLU A 1 91 ? -0.595 8.678 9.914 1.00 0.00 91 GLU A N 18
ATOM 28166 C CA . GLU A 1 91 ? -1.333 7.634 9.214 1.00 0.00 91 GLU A CA 18
ATOM 28167 C C . GLU A 1 91 ? -2.432 8.236 8.343 1.00 0.00 91 GLU A C 18
ATOM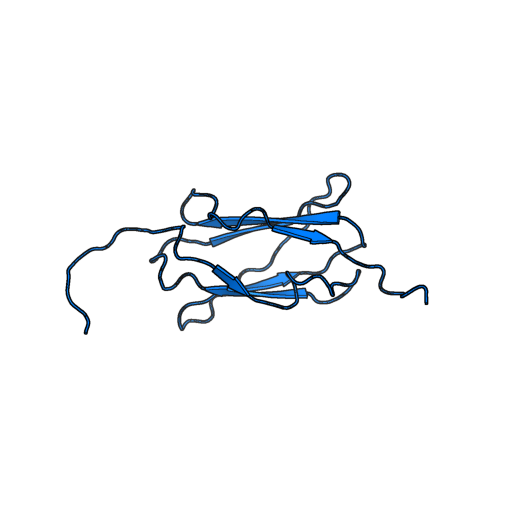 28168 O O . GLU A 1 91 ? -3.331 8.915 8.841 1.00 0.00 91 GLU A O 18
ATOM 28180 N N . ILE A 1 92 ? -2.355 7.982 7.041 1.00 0.00 92 ILE A N 18
ATOM 28181 C CA . ILE A 1 92 ? -3.342 8.498 6.102 1.00 0.00 92 ILE A CA 18
ATOM 28182 C C . ILE A 1 92 ? -4.745 8.020 6.462 1.00 0.00 92 ILE A C 18
ATOM 28183 O O . ILE A 1 92 ? -4.931 6.974 7.084 1.00 0.00 92 ILE A O 18
ATOM 28199 N N . PRO A 1 93 ? -5.757 8.803 6.061 1.00 0.00 93 PRO A N 18
ATOM 28200 C CA . PRO A 1 93 ? -7.162 8.479 6.328 1.00 0.00 93 PRO A CA 18
ATOM 28201 C C . PRO A 1 93 ? -7.644 7.277 5.523 1.00 0.00 93 PRO A C 18
ATOM 28202 O O . PRO A 1 93 ? -8.825 6.934 5.549 1.00 0.00 93 PRO A O 18
ATOM 28213 N N . ARG A 1 94 ? -6.720 6.641 4.810 1.00 0.00 94 ARG A N 18
ATOM 28214 C CA . ARG A 1 94 ? -7.052 5.476 3.997 1.00 0.00 94 ARG A CA 18
ATOM 28215 C C . ARG A 1 94 ? -6.264 4.252 4.454 1.00 0.00 94 ARG A C 18
ATOM 28216 O O . ARG A 1 94 ? -6.290 3.207 3.805 1.00 0.00 94 ARG A O 18
ATOM 28237 N N . SER A 1 95 ? -5.565 4.389 5.577 1.00 0.00 95 SER A N 18
ATOM 28238 C CA . SER A 1 95 ? -4.768 3.296 6.118 1.00 0.00 95 SER A CA 18
ATOM 28239 C C . SER A 1 95 ? -5.215 2.947 7.535 1.00 0.00 95 SER A C 18
ATOM 28240 O O . SER A 1 95 ? -5.755 3.779 8.265 1.00 0.00 95 SER A O 18
ATOM 28248 N N . PRO A 1 96 ? -4.985 1.688 7.934 1.00 0.00 96 PRO A N 18
ATOM 28249 C CA . PRO A 1 96 ? -4.344 0.690 7.074 1.00 0.00 96 PRO A CA 18
ATOM 28250 C C . PRO A 1 96 ? -5.237 0.263 5.914 1.00 0.00 96 PRO A C 18
ATOM 28251 O O . PRO A 1 96 ? -6.376 0.716 5.795 1.00 0.00 96 PRO A O 18
ATOM 28262 N N . PHE A 1 97 ? -4.714 -0.610 5.060 1.00 0.00 97 PHE A N 18
ATOM 28263 C CA . PHE A 1 97 ? -5.465 -1.098 3.910 1.00 0.00 97 PHE A CA 18
ATOM 28264 C C . PHE A 1 97 ? -5.732 -2.596 4.029 1.00 0.00 97 PHE A C 18
ATOM 28265 O O . PHE A 1 97 ? -4.814 -3.387 4.247 1.00 0.00 97 PHE A O 18
ATOM 28282 N N . LYS A 1 98 ? -6.996 -2.977 3.883 1.00 0.00 98 LYS A N 18
ATOM 28283 C CA . LYS A 1 98 ? -7.387 -4.380 3.974 1.00 0.00 98 LYS A CA 18
ATOM 28284 C C . LYS A 1 98 ? -7.272 -5.065 2.616 1.00 0.00 98 LYS A C 18
ATOM 28285 O O . LYS A 1 98 ? -8.050 -4.790 1.703 1.00 0.00 98 LYS A O 18
ATOM 28304 N N . VAL A 1 99 ? -6.297 -5.960 2.491 1.00 0.00 99 VAL A N 18
ATOM 28305 C CA . VAL A 1 99 ? -6.083 -6.687 1.246 1.00 0.00 99 VAL A CA 18
ATOM 28306 C C . VAL A 1 99 ? -6.096 -8.193 1.479 1.00 0.00 99 VAL A C 18
ATOM 28307 O O . VAL A 1 99 ? -5.115 -8.769 1.950 1.00 0.00 99 VAL A O 18
ATOM 28320 N N . LYS A 1 100 ? -7.215 -8.828 1.147 1.00 0.00 100 LYS A N 18
ATOM 28321 C CA . LYS A 1 100 ? -7.358 -10.269 1.318 1.00 0.00 100 LYS A CA 18
ATOM 28322 C C . LYS A 1 100 ? -6.749 -11.020 0.139 1.00 0.00 100 LYS A C 18
ATOM 28323 O O . LYS A 1 100 ? -7.336 -11.083 -0.942 1.00 0.00 100 LYS A O 18
ATOM 28342 N N . VAL A 1 101 ? -5.567 -11.590 0.353 1.00 0.00 101 VAL A N 18
ATOM 28343 C CA . VAL A 1 101 ? -4.879 -12.339 -0.691 1.00 0.00 101 VAL A CA 18
ATOM 28344 C C . VAL A 1 101 ? -5.595 -13.652 -0.988 1.00 0.00 101 VAL A C 18
ATOM 28345 O O . VAL A 1 101 ? -6.131 -14.298 -0.086 1.00 0.00 101 VAL A O 18
ATOM 28358 N N . LEU A 1 102 ? -5.600 -14.042 -2.258 1.00 0.00 102 LEU A N 18
ATOM 28359 C CA . LEU A 1 102 ? -6.251 -15.279 -2.676 1.00 0.00 102 LEU A CA 18
ATOM 28360 C C . LEU A 1 102 ? -5.222 -16.304 -3.145 1.00 0.00 102 LEU A C 18
ATOM 28361 O O . LEU A 1 102 ? -4.115 -15.962 -3.563 1.00 0.00 102 LEU A O 18
ATOM 28377 N N . PRO A 1 103 ? -5.594 -17.591 -3.077 1.00 0.00 103 PRO A N 18
ATOM 28378 C CA . PRO A 1 103 ? -4.719 -18.691 -3.493 1.00 0.00 103 PRO A CA 18
ATOM 28379 C C . PRO A 1 103 ? -4.514 -18.728 -5.004 1.00 0.00 103 PRO A C 18
ATOM 28380 O O . PRO A 1 103 ? -5.472 -18.846 -5.768 1.00 0.00 103 PRO A O 18
ATOM 28391 N N . THR A 1 104 ? -3.257 -18.629 -5.428 1.00 0.00 104 THR A N 18
ATOM 28392 C CA . THR A 1 104 ? -2.927 -18.651 -6.847 1.00 0.00 104 THR A CA 18
ATOM 28393 C C . THR A 1 104 ? -3.854 -19.588 -7.614 1.00 0.00 104 THR A C 18
ATOM 28394 O O . THR A 1 104 ? -4.163 -19.352 -8.782 1.00 0.00 104 THR A O 18
ATOM 28405 N N . TYR A 1 105 ? -4.296 -20.650 -6.949 1.00 0.00 105 TYR A N 18
ATOM 28406 C CA . TYR A 1 105 ? -5.187 -21.623 -7.569 1.00 0.00 105 TYR A CA 18
ATOM 28407 C C . TYR A 1 105 ? -6.587 -21.542 -6.966 1.00 0.00 105 TYR A C 18
ATOM 28408 O O . TYR A 1 105 ? -6.774 -21.002 -5.875 1.00 0.00 105 TYR A O 18
ATOM 28426 N N . ASP A 1 106 ? -7.565 -22.082 -7.684 1.00 0.00 106 ASP A N 18
ATOM 28427 C CA . ASP A 1 106 ? -8.947 -22.072 -7.221 1.00 0.00 106 ASP A CA 18
ATOM 28428 C C . ASP A 1 106 ? -9.296 -23.385 -6.526 1.00 0.00 106 ASP A C 18
ATOM 28429 O O . ASP A 1 106 ? -9.403 -24.429 -7.168 1.00 0.00 106 ASP A O 18
ATOM 28438 N N . ALA A 1 107 ? -9.472 -23.323 -5.210 1.00 0.00 107 ALA A N 18
ATOM 28439 C CA . ALA A 1 107 ? -9.809 -24.506 -4.427 1.00 0.00 107 ALA A CA 18
ATOM 28440 C C . ALA A 1 107 ? -11.314 -24.759 -4.437 1.00 0.00 107 ALA A C 18
ATOM 28441 O O . ALA A 1 107 ? -11.900 -25.107 -3.413 1.00 0.00 107 ALA A O 18
ATOM 28448 N N . SER A 1 108 ? -11.932 -24.582 -5.600 1.00 0.00 108 SER A N 18
ATOM 28449 C CA . SER A 1 108 ? -13.368 -24.788 -5.741 1.00 0.00 108 SER A CA 18
ATOM 28450 C C . SER A 1 108 ? -13.678 -25.634 -6.972 1.00 0.00 108 SER A C 18
ATOM 28451 O O . SER A 1 108 ? -13.244 -25.321 -8.078 1.00 0.00 108 SER A O 18
ATOM 28459 N N . GLY A 1 1 ? -10.062 35.846 -6.240 1.00 0.00 1 GLY A N 19
ATOM 28460 C CA . GLY A 1 1 ? -8.627 35.921 -6.044 1.00 0.00 1 GLY A CA 19
ATOM 28461 C C . GLY A 1 1 ? -8.185 35.289 -4.739 1.00 0.00 1 GLY A C 19
ATOM 28462 O O . GLY A 1 1 ? -7.823 34.114 -4.702 1.00 0.00 1 GLY A O 19
ATOM 28466 N N . SER A 1 2 ? -8.215 36.071 -3.665 1.00 0.00 2 SER A N 19
ATOM 28467 C CA . SER A 1 2 ? -7.809 35.583 -2.352 1.00 0.00 2 SER A CA 19
ATOM 28468 C C . SER A 1 2 ? -6.412 34.974 -2.406 1.00 0.00 2 SER A C 19
ATOM 28469 O O . SER A 1 2 ? -6.156 33.926 -1.813 1.00 0.00 2 SER A O 19
ATOM 28477 N N . SER A 1 3 ? -5.511 35.640 -3.123 1.00 0.00 3 SER A N 19
ATOM 28478 C CA . SER A 1 3 ? -4.140 35.162 -3.259 1.00 0.00 3 SER A CA 19
ATOM 28479 C C . SER A 1 3 ? -3.580 34.723 -1.909 1.00 0.00 3 SER A C 19
ATOM 28480 O O . SER A 1 3 ? -4.128 35.056 -0.858 1.00 0.00 3 SER A O 19
ATOM 28488 N N . GLY A 1 4 ? -2.484 33.972 -1.945 1.00 0.00 4 GLY A N 19
ATOM 28489 C CA . GLY A 1 4 ? -1.868 33.499 -0.720 1.00 0.00 4 GLY A CA 19
ATOM 28490 C C . GLY A 1 4 ? -1.090 32.213 -0.920 1.00 0.00 4 GLY A C 19
ATOM 28491 O O . GLY A 1 4 ? -1.671 31.167 -1.206 1.00 0.00 4 GLY A O 19
ATOM 28495 N N . SER A 1 5 ? 0.228 32.292 -0.772 1.00 0.00 5 SER A N 19
ATOM 28496 C CA . SER A 1 5 ? 1.088 31.126 -0.944 1.00 0.00 5 SER A CA 19
ATOM 28497 C C . SER A 1 5 ? 1.300 30.407 0.385 1.00 0.00 5 SER A C 19
ATOM 28498 O O . SER A 1 5 ? 1.487 31.041 1.423 1.00 0.00 5 SER A O 19
ATOM 28506 N N . SER A 1 6 ? 1.270 29.078 0.343 1.00 0.00 6 SER A N 19
ATOM 28507 C CA . SER A 1 6 ? 1.456 28.272 1.543 1.00 0.00 6 SER A CA 19
ATOM 28508 C C . SER A 1 6 ? 2.213 26.986 1.222 1.00 0.00 6 SER A C 19
ATOM 28509 O O . SER A 1 6 ? 2.240 26.538 0.077 1.00 0.00 6 SER A O 19
ATOM 28517 N N . GLY A 1 7 ? 2.827 26.397 2.243 1.00 0.00 7 GLY A N 19
ATOM 28518 C CA . GLY A 1 7 ? 3.576 25.169 2.051 1.00 0.00 7 GLY A CA 19
ATOM 28519 C C . GLY A 1 7 ? 3.432 24.213 3.218 1.00 0.00 7 GLY A C 19
ATOM 28520 O O . GLY A 1 7 ? 4.400 23.936 3.926 1.00 0.00 7 GLY A O 19
ATOM 28524 N N . VAL A 1 8 ? 2.218 23.707 3.420 1.00 0.00 8 VAL A N 19
ATOM 28525 C CA . VAL A 1 8 ? 1.950 22.776 4.510 1.00 0.00 8 VAL A CA 19
ATOM 28526 C C . VAL A 1 8 ? 1.755 21.358 3.985 1.00 0.00 8 VAL A C 19
ATOM 28527 O O . VAL A 1 8 ? 1.457 21.155 2.809 1.00 0.00 8 VAL A O 19
ATOM 28540 N N . VAL A 1 9 ? 1.925 20.379 4.868 1.00 0.00 9 VAL A N 19
ATOM 28541 C CA . VAL A 1 9 ? 1.766 18.978 4.495 1.00 0.00 9 VAL A CA 19
ATOM 28542 C C . VAL A 1 9 ? 0.381 18.464 4.871 1.00 0.00 9 VAL A C 19
ATOM 28543 O O . VAL A 1 9 ? -0.102 18.704 5.977 1.00 0.00 9 VAL A O 19
ATOM 28556 N N . ASP A 1 10 ? -0.251 17.753 3.944 1.00 0.00 10 ASP A N 19
ATOM 28557 C CA . ASP A 1 10 ? -1.581 17.202 4.178 1.00 0.00 10 ASP A CA 19
ATOM 28558 C C . ASP A 1 10 ? -1.616 15.711 3.855 1.00 0.00 10 ASP A C 19
ATOM 28559 O O . ASP A 1 10 ? -1.800 15.303 2.708 1.00 0.00 10 ASP A O 19
ATOM 28568 N N . PRO A 1 11 ? -1.434 14.877 4.890 1.00 0.00 11 PRO A N 19
ATOM 28569 C CA . PRO A 1 11 ? -1.440 13.419 4.741 1.00 0.00 11 PRO A CA 19
ATOM 28570 C C . PRO A 1 11 ? -2.828 12.874 4.419 1.00 0.00 11 PRO A C 19
ATOM 28571 O O . PRO A 1 11 ? -3.004 11.672 4.228 1.00 0.00 11 PRO A O 19
ATOM 28582 N N . SER A 1 12 ? -3.809 13.768 4.361 1.00 0.00 12 SER A N 19
ATOM 28583 C CA . SER A 1 12 ? -5.183 13.376 4.067 1.00 0.00 12 SER A CA 19
ATOM 28584 C C . SER A 1 12 ? -5.520 13.638 2.601 1.00 0.00 12 SER A C 19
ATOM 28585 O O . SER A 1 12 ? -6.674 13.531 2.189 1.00 0.00 12 SER A O 19
ATOM 28593 N N . LYS A 1 13 ? -4.502 13.981 1.819 1.00 0.00 13 LYS A N 19
ATOM 28594 C CA . LYS A 1 13 ? -4.686 14.257 0.400 1.00 0.00 13 LYS A CA 19
ATOM 28595 C C . LYS A 1 13 ? -3.993 13.200 -0.454 1.00 0.00 13 LYS A C 19
ATOM 28596 O O . LYS A 1 13 ? -4.134 13.187 -1.678 1.00 0.00 13 LYS A O 19
ATOM 28615 N N . VAL A 1 14 ? -3.246 12.316 0.197 1.00 0.00 14 VAL A N 19
ATOM 28616 C CA . VAL A 1 14 ? -2.534 11.253 -0.503 1.00 0.00 14 VAL A CA 19
ATOM 28617 C C . VAL A 1 14 ? -3.425 10.032 -0.701 1.00 0.00 14 VAL A C 19
ATOM 28618 O O . VAL A 1 14 ? -4.023 9.525 0.248 1.00 0.00 14 VAL A O 19
ATOM 28631 N N . LYS A 1 15 ? -3.510 9.564 -1.942 1.00 0.00 15 LYS A N 19
ATOM 28632 C CA . LYS A 1 15 ? -4.326 8.400 -2.267 1.00 0.00 15 LYS A CA 19
ATOM 28633 C C . LYS A 1 15 ? -3.493 7.327 -2.960 1.00 0.00 15 LYS A C 19
ATOM 28634 O O . LYS A 1 15 ? -2.360 7.578 -3.373 1.00 0.00 15 LYS A O 19
ATOM 28653 N N . ILE A 1 16 ? -4.061 6.133 -3.085 1.00 0.00 16 ILE A N 19
ATOM 28654 C CA . ILE A 1 16 ? -3.371 5.023 -3.732 1.00 0.00 16 ILE A CA 19
ATOM 28655 C C . ILE A 1 16 ? -4.344 4.157 -4.525 1.00 0.00 16 ILE A C 19
ATOM 28656 O O . ILE A 1 16 ? -5.435 3.840 -4.053 1.00 0.00 16 ILE A O 19
ATOM 28672 N N . ALA A 1 17 ? -3.940 3.777 -5.732 1.00 0.00 17 ALA A N 19
ATOM 28673 C CA . ALA A 1 17 ? -4.774 2.945 -6.590 1.00 0.00 17 ALA A CA 19
ATOM 28674 C C . ALA A 1 17 ? -3.931 1.939 -7.366 1.00 0.00 17 ALA A C 19
ATOM 28675 O O . ALA A 1 17 ? -2.804 2.233 -7.761 1.00 0.00 17 ALA A O 19
ATOM 28682 N N . GLY A 1 18 ? -4.485 0.749 -7.581 1.00 0.00 18 GLY A N 19
ATOM 28683 C CA . GLY A 1 18 ? -3.770 -0.282 -8.310 1.00 0.00 18 GLY A CA 19
ATOM 28684 C C . GLY A 1 18 ? -4.280 -1.675 -7.995 1.00 0.00 18 GLY A C 19
ATOM 28685 O O . GLY A 1 18 ? -5.167 -1.859 -7.161 1.00 0.00 18 GLY A O 19
ATOM 28689 N N . PRO A 1 19 ? -3.714 -2.684 -8.673 1.00 0.00 19 PRO A N 19
ATOM 28690 C CA . PRO A 1 19 ? -4.102 -4.084 -8.479 1.00 0.00 19 PRO A CA 19
ATOM 28691 C C . PRO A 1 19 ? -3.667 -4.623 -7.121 1.00 0.00 19 PRO A C 19
ATOM 28692 O O . PRO A 1 19 ? -4.402 -5.367 -6.473 1.00 0.00 19 PRO A O 19
ATOM 28703 N N . GLY A 1 20 ? -2.466 -4.241 -6.694 1.00 0.00 20 GLY A N 19
ATOM 28704 C CA . GLY A 1 20 ? -1.955 -4.697 -5.415 1.00 0.00 20 GLY A CA 19
ATOM 28705 C C . GLY A 1 20 ? -2.952 -4.505 -4.290 1.00 0.00 20 GLY A C 19
ATOM 28706 O O . GLY A 1 20 ? -2.966 -5.270 -3.325 1.00 0.00 20 GLY A O 19
ATOM 28710 N N . LEU A 1 21 ? -3.789 -3.479 -4.412 1.00 0.00 21 LEU A N 19
ATOM 28711 C CA . LEU A 1 21 ? -4.795 -3.188 -3.396 1.00 0.00 21 LEU A CA 19
ATOM 28712 C C . LEU A 1 21 ? -6.139 -3.805 -3.767 1.00 0.00 21 LEU A C 19
ATOM 28713 O O . LEU A 1 21 ? -6.984 -4.042 -2.905 1.00 0.00 21 LEU A O 19
ATOM 28729 N N . GLY A 1 22 ? -6.328 -4.066 -5.057 1.00 0.00 22 GLY A N 19
ATOM 28730 C CA . GLY A 1 22 ? -7.571 -4.656 -5.520 1.00 0.00 22 GLY A CA 19
ATOM 28731 C C . GLY A 1 22 ? -7.883 -5.968 -4.829 1.00 0.00 22 GLY A C 19
ATOM 28732 O O . GLY A 1 22 ? -7.013 -6.565 -4.194 1.00 0.00 22 GLY A O 19
ATOM 28736 N N . SER A 1 23 ? -9.128 -6.417 -4.949 1.00 0.00 23 SER A N 19
ATOM 28737 C CA . SER A 1 23 ? -9.554 -7.665 -4.326 1.00 0.00 23 SER A CA 19
ATOM 28738 C C . SER A 1 23 ? -9.206 -8.860 -5.208 1.00 0.00 23 SER A C 19
ATOM 28739 O O . SER A 1 23 ? -9.705 -9.965 -5.001 1.00 0.00 23 SER A O 19
ATOM 28747 N N . GLY A 1 24 ? -8.344 -8.629 -6.194 1.00 0.00 24 GLY A N 19
ATOM 28748 C CA . GLY A 1 24 ? -7.942 -9.694 -7.094 1.00 0.00 24 GLY A CA 19
ATOM 28749 C C . GLY A 1 24 ? -6.466 -10.017 -6.988 1.00 0.00 24 GLY A C 19
ATOM 28750 O O . GLY A 1 24 ? -5.785 -10.185 -8.000 1.00 0.00 24 GLY A O 19
ATOM 28754 N N . VAL A 1 25 ? -5.966 -10.102 -5.759 1.00 0.00 25 VAL A N 19
ATOM 28755 C CA . VAL A 1 25 ? -4.559 -10.406 -5.525 1.00 0.00 25 VAL A CA 19
ATOM 28756 C C . VAL A 1 25 ? -4.354 -11.895 -5.271 1.00 0.00 25 VAL A C 19
ATOM 28757 O O . VAL A 1 25 ? -5.231 -12.570 -4.732 1.00 0.00 25 VAL A O 19
ATOM 28770 N N . ARG A 1 26 ? -3.190 -12.401 -5.663 1.00 0.00 26 ARG A N 19
ATOM 28771 C CA . ARG A 1 26 ? -2.868 -13.811 -5.478 1.00 0.00 26 ARG A CA 19
ATOM 28772 C C . ARG A 1 26 ? -1.569 -13.975 -4.695 1.00 0.00 26 ARG A C 19
ATOM 28773 O O . ARG A 1 26 ? -0.705 -13.098 -4.716 1.00 0.00 26 ARG A O 19
ATOM 28794 N N . ALA A 1 27 ? -1.438 -15.103 -4.005 1.00 0.00 27 ALA A N 19
ATOM 28795 C CA . ALA A 1 27 ? -0.244 -15.382 -3.216 1.00 0.00 27 ALA A CA 19
ATOM 28796 C C . ALA A 1 27 ? 0.939 -15.725 -4.114 1.00 0.00 27 ALA A C 19
ATOM 28797 O O . ALA A 1 27 ? 0.764 -16.238 -5.220 1.00 0.00 27 ALA A O 19
ATOM 28804 N N . ARG A 1 28 ? 2.144 -15.439 -3.632 1.00 0.00 28 ARG A N 19
ATOM 28805 C CA . ARG A 1 28 ? 3.356 -15.716 -4.393 1.00 0.00 28 ARG A CA 19
ATOM 28806 C C . ARG A 1 28 ? 3.291 -15.070 -5.774 1.00 0.00 28 ARG A C 19
ATOM 28807 O O . ARG A 1 28 ? 3.723 -15.655 -6.766 1.00 0.00 28 ARG A O 19
ATOM 28828 N N . VAL A 1 29 ? 2.747 -13.858 -5.830 1.00 0.00 29 VAL A N 19
ATOM 28829 C CA . VAL A 1 29 ? 2.625 -13.131 -7.088 1.00 0.00 29 VAL A CA 19
ATOM 28830 C C . VAL A 1 29 ? 3.072 -11.682 -6.931 1.00 0.00 29 VAL A C 19
ATOM 28831 O O . VAL A 1 29 ? 2.861 -11.065 -5.886 1.00 0.00 29 VAL A O 19
ATOM 28844 N N . LEU A 1 30 ? 3.691 -11.145 -7.976 1.00 0.00 30 LEU A N 19
ATOM 28845 C CA . LEU A 1 30 ? 4.169 -9.766 -7.956 1.00 0.00 30 LEU A CA 19
ATOM 28846 C C . LEU A 1 30 ? 3.002 -8.786 -7.900 1.00 0.00 30 LEU A C 19
ATOM 28847 O O . LEU A 1 30 ? 2.219 -8.686 -8.843 1.00 0.00 30 LEU A O 19
ATOM 28863 N N . GLN A 1 31 ? 2.894 -8.065 -6.788 1.00 0.00 31 GLN A N 19
ATOM 28864 C CA . GLN A 1 31 ? 1.824 -7.092 -6.611 1.00 0.00 31 GLN A CA 19
ATOM 28865 C C . GLN A 1 31 ? 2.388 -5.683 -6.460 1.00 0.00 31 GLN A C 19
ATOM 28866 O O . GLN A 1 31 ? 3.292 -5.448 -5.659 1.00 0.00 31 GLN A O 19
ATOM 28880 N N . SER A 1 32 ? 1.848 -4.749 -7.236 1.00 0.00 32 SER A N 19
ATOM 28881 C CA . SER A 1 32 ? 2.301 -3.363 -7.191 1.00 0.00 32 SER A CA 19
ATOM 28882 C C . SER A 1 32 ? 1.131 -2.403 -7.386 1.00 0.00 32 SER A C 19
ATOM 28883 O O . SER A 1 32 ? 0.061 -2.796 -7.850 1.00 0.00 32 SER A O 19
ATOM 28891 N N . PHE A 1 33 ? 1.344 -1.141 -7.029 1.00 0.00 33 PHE A N 19
ATOM 28892 C CA . PHE A 1 33 ? 0.308 -0.123 -7.161 1.00 0.00 33 PHE A CA 19
ATOM 28893 C C . PHE A 1 33 ? 0.924 1.267 -7.290 1.00 0.00 33 PHE A C 19
ATOM 28894 O O . PHE A 1 33 ? 2.146 1.418 -7.314 1.00 0.00 33 PHE A O 19
ATOM 28911 N N . THR A 1 34 ? 0.070 2.282 -7.371 1.00 0.00 34 THR A N 19
ATOM 28912 C CA . THR A 1 34 ? 0.528 3.659 -7.498 1.00 0.00 34 THR A CA 19
ATOM 28913 C C . THR A 1 34 ? 0.058 4.505 -6.320 1.00 0.00 34 THR A C 19
ATOM 28914 O O . THR A 1 34 ? -1.118 4.489 -5.961 1.00 0.00 34 THR A O 19
ATOM 28925 N N . VAL A 1 35 ? 0.986 5.248 -5.724 1.00 0.00 35 VAL A N 19
ATOM 28926 C CA . VAL A 1 35 ? 0.667 6.104 -4.587 1.00 0.00 35 VAL A CA 19
ATOM 28927 C C . VAL A 1 35 ? 0.781 7.577 -4.960 1.00 0.00 35 VAL A C 19
ATOM 28928 O O . VAL A 1 35 ? 1.882 8.112 -5.089 1.00 0.00 35 VAL A O 19
ATOM 28941 N N . ASP A 1 36 ? -0.364 8.228 -5.130 1.00 0.00 36 ASP A N 19
ATOM 28942 C CA . ASP A 1 36 ? -0.394 9.642 -5.487 1.00 0.00 36 ASP A CA 19
ATOM 28943 C C . ASP A 1 36 ? -0.325 10.519 -4.240 1.00 0.00 36 ASP A C 19
ATOM 28944 O O . ASP A 1 36 ? -1.317 10.686 -3.531 1.00 0.00 36 ASP A O 19
ATOM 28953 N N . SER A 1 37 ? 0.854 11.075 -3.979 1.00 0.00 37 SER A N 19
ATOM 28954 C CA . SER A 1 37 ? 1.055 11.930 -2.815 1.00 0.00 37 SER A CA 19
ATOM 28955 C C . SER A 1 37 ? 1.478 13.333 -3.239 1.00 0.00 37 SER A C 19
ATOM 28956 O O . SER A 1 37 ? 2.185 14.027 -2.507 1.00 0.00 37 SER A O 19
ATOM 28964 N N . SER A 1 38 ? 1.042 13.744 -4.425 1.00 0.00 38 SER A N 19
ATOM 28965 C CA . SER A 1 38 ? 1.379 15.062 -4.949 1.00 0.00 38 SER A CA 19
ATOM 28966 C C . SER A 1 38 ? 0.551 16.146 -4.266 1.00 0.00 38 SER A C 19
ATOM 28967 O O . SER A 1 38 ? 1.025 17.261 -4.045 1.00 0.00 38 SER A O 19
ATOM 28975 N N . LYS A 1 39 ? -0.691 15.811 -3.932 1.00 0.00 39 LYS A N 19
ATOM 28976 C CA . LYS A 1 39 ? -1.587 16.753 -3.272 1.00 0.00 39 LYS A CA 19
ATOM 28977 C C . LYS A 1 39 ? -1.291 16.831 -1.778 1.00 0.00 39 LYS A C 19
ATOM 28978 O O . LYS A 1 39 ? -1.722 17.762 -1.098 1.00 0.00 39 LYS A O 19
ATOM 28997 N N . ALA A 1 40 ? -0.554 15.847 -1.273 1.00 0.00 40 ALA A N 19
ATOM 28998 C CA . ALA A 1 40 ? -0.197 15.807 0.140 1.00 0.00 40 ALA A CA 19
ATOM 28999 C C . ALA A 1 40 ? 0.962 16.751 0.441 1.00 0.00 40 ALA A C 19
ATOM 29000 O O . ALA A 1 40 ? 0.991 17.400 1.485 1.00 0.00 40 ALA A O 19
ATOM 29007 N N . GLY A 1 41 ? 1.917 16.821 -0.482 1.00 0.00 41 GLY A N 19
ATOM 29008 C CA . GLY A 1 41 ? 3.065 17.688 -0.295 1.00 0.00 41 GLY A CA 19
ATOM 29009 C C . GLY A 1 41 ? 4.365 17.025 -0.704 1.00 0.00 41 GLY A C 19
ATOM 29010 O O . GLY A 1 41 ? 4.413 16.297 -1.697 1.00 0.00 41 GLY A O 19
ATOM 29014 N N . LEU A 1 42 ? 5.422 17.276 0.060 1.00 0.00 42 LEU A N 19
ATOM 29015 C CA . LEU A 1 42 ? 6.730 16.699 -0.230 1.00 0.00 42 LEU A CA 19
ATOM 29016 C C . LEU A 1 42 ? 7.159 15.741 0.878 1.00 0.00 42 LEU A C 19
ATOM 29017 O O . LEU A 1 42 ? 8.340 15.422 1.012 1.00 0.00 42 LEU A O 19
ATOM 29033 N N . ALA A 1 43 ? 6.191 15.287 1.667 1.00 0.00 43 ALA A N 19
ATOM 29034 C CA . ALA A 1 43 ? 6.469 14.361 2.759 1.00 0.00 43 ALA A CA 19
ATOM 29035 C C . ALA A 1 43 ? 6.706 12.949 2.236 1.00 0.00 43 ALA A C 19
ATOM 29036 O O . ALA A 1 43 ? 6.185 12.551 1.194 1.00 0.00 43 ALA A O 19
ATOM 29043 N N . PRO A 1 44 ? 7.512 12.172 2.974 1.00 0.00 44 PRO A N 19
ATOM 29044 C CA . PRO A 1 44 ? 7.837 10.791 2.604 1.00 0.00 44 PRO A CA 19
ATOM 29045 C C . PRO A 1 44 ? 6.641 9.855 2.746 1.00 0.00 44 PRO A C 19
ATOM 29046 O O . PRO A 1 44 ? 5.631 10.211 3.355 1.00 0.00 44 PRO A O 19
ATOM 29057 N N . LEU A 1 45 ? 6.761 8.659 2.182 1.00 0.00 45 LEU A N 19
ATOM 29058 C CA . LEU A 1 45 ? 5.689 7.671 2.247 1.00 0.00 45 LEU A CA 19
ATOM 29059 C C . LEU A 1 45 ? 6.201 6.347 2.805 1.00 0.00 45 LEU A C 19
ATOM 29060 O O . LEU A 1 45 ? 7.277 5.881 2.432 1.00 0.00 45 LEU A O 19
ATOM 29076 N N . GLU A 1 46 ? 5.423 5.747 3.699 1.00 0.00 46 GLU A N 19
ATOM 29077 C CA . GLU A 1 46 ? 5.797 4.476 4.308 1.00 0.00 46 GLU A CA 19
ATOM 29078 C C . GLU A 1 46 ? 4.734 3.413 4.047 1.00 0.00 46 GLU A C 19
ATOM 29079 O O . GLU A 1 46 ? 3.543 3.714 3.979 1.00 0.00 46 GLU A O 19
ATOM 29091 N N . VAL A 1 47 ? 5.174 2.167 3.900 1.00 0.00 47 VAL A N 19
ATOM 29092 C CA . VAL A 1 47 ? 4.262 1.059 3.648 1.00 0.00 47 VAL A CA 19
ATOM 29093 C C . VAL A 1 47 ? 4.659 -0.175 4.450 1.00 0.00 47 VAL A C 19
ATOM 29094 O O . VAL A 1 47 ? 5.815 -0.600 4.424 1.00 0.00 47 VAL A O 19
ATOM 29107 N N . ARG A 1 48 ? 3.695 -0.745 5.165 1.00 0.00 48 ARG A N 19
ATOM 29108 C CA . ARG A 1 48 ? 3.944 -1.930 5.977 1.00 0.00 48 ARG A CA 19
ATOM 29109 C C . ARG A 1 48 ? 2.981 -3.055 5.608 1.00 0.00 48 ARG A C 19
ATOM 29110 O O . ARG A 1 48 ? 1.799 -2.817 5.359 1.00 0.00 48 ARG A O 19
ATOM 29131 N N . VAL A 1 49 ? 3.494 -4.281 5.576 1.00 0.00 49 VAL A N 19
ATOM 29132 C CA . VAL A 1 49 ? 2.680 -5.442 5.239 1.00 0.00 49 VAL A CA 19
ATOM 29133 C C . VAL A 1 49 ? 2.655 -6.448 6.384 1.00 0.00 49 VAL A C 19
ATOM 29134 O O . VAL A 1 49 ? 3.688 -7.004 6.759 1.00 0.00 49 VAL A O 19
ATOM 29147 N N . LEU A 1 50 ? 1.469 -6.676 6.938 1.00 0.00 50 LEU A N 19
ATOM 29148 C CA . LEU A 1 50 ? 1.309 -7.616 8.042 1.00 0.00 50 LEU A CA 19
ATOM 29149 C C . LEU A 1 50 ? 0.441 -8.799 7.627 1.00 0.00 50 LEU A C 19
ATOM 29150 O O . LEU A 1 50 ? -0.681 -8.625 7.154 1.00 0.00 50 LEU A O 19
ATOM 29166 N N . GLY A 1 51 ? 0.967 -10.007 7.811 1.00 0.00 51 GLY A N 19
ATOM 29167 C CA . GLY A 1 51 ? 0.225 -11.202 7.453 1.00 0.00 51 GLY A CA 19
ATOM 29168 C C . GLY A 1 51 ? -1.019 -11.387 8.299 1.00 0.00 51 GLY A C 19
ATOM 29169 O O . GLY A 1 51 ? -1.277 -10.632 9.235 1.00 0.00 51 GLY A O 19
ATOM 29173 N N . PRO A 1 52 ? -1.816 -12.414 7.968 1.00 0.00 52 PRO A N 19
ATOM 29174 C CA . PRO A 1 52 ? -3.054 -12.720 8.691 1.00 0.00 52 PRO A CA 19
ATOM 29175 C C . PRO A 1 52 ? -2.788 -13.250 10.096 1.00 0.00 52 PRO A C 19
ATOM 29176 O O . PRO A 1 52 ? -3.454 -12.857 11.055 1.00 0.00 52 PRO A O 19
ATOM 29187 N N . ARG A 1 53 ? -1.813 -14.145 10.212 1.00 0.00 53 ARG A N 19
ATOM 29188 C CA . ARG A 1 53 ? -1.461 -14.730 11.499 1.00 0.00 53 ARG A CA 19
ATOM 29189 C C . ARG A 1 53 ? -0.680 -13.735 12.353 1.00 0.00 53 ARG A C 19
ATOM 29190 O O . ARG A 1 53 ? -0.862 -13.667 13.568 1.00 0.00 53 ARG A O 19
ATOM 29211 N N . GLY A 1 54 ? 0.191 -12.965 11.708 1.00 0.00 54 GLY A N 19
ATOM 29212 C CA . GLY A 1 54 ? 0.987 -11.984 12.424 1.00 0.00 54 GLY A CA 19
ATOM 29213 C C . GLY A 1 54 ? 2.410 -11.906 11.910 1.00 0.00 54 GLY A C 19
ATOM 29214 O O . GLY A 1 54 ? 3.342 -11.654 12.675 1.00 0.00 54 GLY A O 19
ATOM 29218 N N . LEU A 1 55 ? 2.581 -12.124 10.610 1.00 0.00 55 LEU A N 19
ATOM 29219 C CA . LEU A 1 55 ? 3.902 -12.079 9.994 1.00 0.00 55 LEU A CA 19
ATOM 29220 C C . LEU A 1 55 ? 4.226 -10.672 9.501 1.00 0.00 55 LEU A C 19
ATOM 29221 O O . LEU A 1 55 ? 3.327 -9.877 9.228 1.00 0.00 55 LEU A O 19
ATOM 29237 N N . VAL A 1 56 ? 5.515 -10.373 9.387 1.00 0.00 56 VAL A N 19
ATOM 29238 C CA . VAL A 1 56 ? 5.958 -9.063 8.924 1.00 0.00 56 VAL A CA 19
ATOM 29239 C C . VAL A 1 56 ? 6.751 -9.177 7.628 1.00 0.00 56 VAL A C 19
ATOM 29240 O O . VAL A 1 56 ? 7.800 -9.821 7.586 1.00 0.00 56 VAL A O 19
ATOM 29253 N N . GLU A 1 57 ? 6.244 -8.549 6.571 1.00 0.00 57 GLU A N 19
ATOM 29254 C CA . GLU A 1 57 ? 6.906 -8.582 5.273 1.00 0.00 57 GLU A CA 19
ATOM 29255 C C . GLU A 1 57 ? 7.328 -7.181 4.842 1.00 0.00 57 GLU A C 19
ATOM 29256 O O . GLU A 1 57 ? 6.636 -6.193 5.088 1.00 0.00 57 GLU A O 19
ATOM 29268 N N . PRO A 1 58 ? 8.494 -7.090 4.183 1.00 0.00 58 PRO A N 19
ATOM 29269 C CA . PRO A 1 58 ? 9.035 -5.815 3.704 1.00 0.00 58 PRO A CA 19
ATOM 29270 C C . PRO A 1 58 ? 8.225 -5.239 2.548 1.00 0.00 58 PRO A C 19
ATOM 29271 O O . PRO A 1 58 ? 7.375 -5.919 1.971 1.00 0.00 58 PRO A O 19
ATOM 29282 N N . VAL A 1 59 ? 8.492 -3.981 2.213 1.00 0.00 59 VAL A N 19
ATOM 29283 C CA . VAL A 1 59 ? 7.788 -3.313 1.124 1.00 0.00 59 VAL A CA 19
ATOM 29284 C C . VAL A 1 59 ? 8.736 -2.438 0.312 1.00 0.00 59 VAL A C 19
ATOM 29285 O O . VAL A 1 59 ? 9.657 -1.832 0.857 1.00 0.00 59 VAL A O 19
ATOM 29298 N N . ASN A 1 60 ? 8.502 -2.376 -0.995 1.00 0.00 60 ASN A N 19
ATOM 29299 C CA . ASN A 1 60 ? 9.335 -1.574 -1.883 1.00 0.00 60 ASN A CA 19
ATOM 29300 C C . ASN A 1 60 ? 8.747 -0.179 -2.069 1.00 0.00 60 ASN A C 19
ATOM 29301 O O . ASN A 1 60 ? 7.534 -0.020 -2.220 1.00 0.00 60 ASN A O 19
ATOM 29312 N N . VAL A 1 61 ? 9.613 0.829 -2.058 1.00 0.00 61 VAL A N 19
ATOM 29313 C CA . VAL A 1 61 ? 9.179 2.211 -2.227 1.00 0.00 61 VAL A CA 19
ATOM 29314 C C . VAL A 1 61 ? 10.056 2.942 -3.238 1.00 0.00 61 VAL A C 19
ATOM 29315 O O . VAL A 1 61 ? 11.260 3.099 -3.033 1.00 0.00 61 VAL A O 19
ATOM 29328 N N . VAL A 1 62 ? 9.444 3.390 -4.330 1.00 0.00 62 VAL A N 19
ATOM 29329 C CA . VAL A 1 62 ? 10.168 4.106 -5.373 1.00 0.00 62 VAL A CA 19
ATOM 29330 C C . VAL A 1 62 ? 9.392 5.333 -5.838 1.00 0.00 62 VAL A C 19
ATOM 29331 O O . VAL A 1 62 ? 8.173 5.282 -6.005 1.00 0.00 62 VAL A O 19
ATOM 29344 N N . ASP A 1 63 ? 10.104 6.434 -6.045 1.00 0.00 63 ASP A N 19
ATOM 29345 C CA . ASP A 1 63 ? 9.483 7.675 -6.493 1.00 0.00 63 ASP A CA 19
ATOM 29346 C C . ASP A 1 63 ? 9.448 7.746 -8.017 1.00 0.00 63 ASP A C 19
ATOM 29347 O O . ASP A 1 63 ? 10.412 7.381 -8.687 1.00 0.00 63 ASP A O 19
ATOM 29356 N N . ASN A 1 64 ? 8.329 8.218 -8.556 1.00 0.00 64 ASN A N 19
ATOM 29357 C CA . ASN A 1 64 ? 8.167 8.336 -10.001 1.00 0.00 64 ASN A CA 19
ATOM 29358 C C . ASN A 1 64 ? 8.830 9.609 -10.521 1.00 0.00 64 ASN A C 19
ATOM 29359 O O . ASN A 1 64 ? 9.551 9.583 -11.518 1.00 0.00 64 ASN A O 19
ATOM 29370 N N . GLY A 1 65 ? 8.580 10.721 -9.836 1.00 0.00 65 GLY A N 19
ATOM 29371 C CA . GLY A 1 65 ? 9.159 11.988 -10.243 1.00 0.00 65 GLY A CA 19
ATOM 29372 C C . GLY A 1 65 ? 8.109 13.002 -10.651 1.00 0.00 65 GLY A C 19
ATOM 29373 O O . GLY A 1 65 ? 8.340 14.209 -10.580 1.00 0.00 65 GLY A O 19
ATOM 29377 N N . ASP A 1 66 ? 6.951 12.512 -11.079 1.00 0.00 66 ASP A N 19
ATOM 29378 C CA . ASP A 1 66 ? 5.861 13.383 -11.502 1.00 0.00 66 ASP A CA 19
ATOM 29379 C C . ASP A 1 66 ? 4.983 13.768 -10.314 1.00 0.00 66 ASP A C 19
ATOM 29380 O O . ASP A 1 66 ? 4.594 14.925 -10.167 1.00 0.00 66 ASP A O 19
ATOM 29389 N N . GLY A 1 67 ? 4.674 12.787 -9.471 1.00 0.00 67 GLY A N 19
ATOM 29390 C CA . GLY A 1 67 ? 3.842 13.043 -8.309 1.00 0.00 67 GLY A CA 19
ATOM 29391 C C . GLY A 1 67 ? 3.242 11.775 -7.737 1.00 0.00 67 GLY A C 19
ATOM 29392 O O . GLY A 1 67 ? 2.121 11.785 -7.226 1.00 0.00 67 GLY A O 19
ATOM 29396 N N . THR A 1 68 ? 3.986 10.678 -7.821 1.00 0.00 68 THR A N 19
ATOM 29397 C CA . THR A 1 68 ? 3.518 9.394 -7.310 1.00 0.00 68 THR A CA 19
ATOM 29398 C C . THR A 1 68 ? 4.685 8.527 -6.852 1.00 0.00 68 THR A C 19
ATOM 29399 O O . THR A 1 68 ? 5.848 8.916 -6.977 1.00 0.00 68 THR A O 19
ATOM 29410 N N . HIS A 1 69 ? 4.369 7.350 -6.322 1.00 0.00 69 HIS A N 19
ATOM 29411 C CA . HIS A 1 69 ? 5.393 6.426 -5.847 1.00 0.00 69 HIS A CA 19
ATOM 29412 C C . HIS A 1 69 ? 4.971 4.979 -6.083 1.00 0.00 69 HIS A C 19
ATOM 29413 O O . HIS A 1 69 ? 3.880 4.566 -5.686 1.00 0.00 69 HIS A O 19
ATOM 29428 N N . THR A 1 70 ? 5.841 4.212 -6.732 1.00 0.00 70 THR A N 19
ATOM 29429 C CA . THR A 1 70 ? 5.558 2.812 -7.023 1.00 0.00 70 THR A CA 19
ATOM 29430 C C . THR A 1 70 ? 5.961 1.916 -5.858 1.00 0.00 70 THR A C 19
ATOM 29431 O O . THR A 1 70 ? 7.062 2.038 -5.319 1.00 0.00 70 THR A O 19
ATOM 29442 N N . VAL A 1 71 ? 5.064 1.014 -5.472 1.00 0.00 71 VAL A N 19
ATOM 29443 C CA . VAL A 1 71 ? 5.327 0.096 -4.370 1.00 0.00 71 VAL A CA 19
ATOM 29444 C C . VAL A 1 71 ? 5.126 -1.353 -4.803 1.00 0.00 71 VAL A C 19
ATOM 29445 O O . VAL A 1 71 ? 4.003 -1.786 -5.062 1.00 0.00 71 VAL A O 19
ATOM 29458 N N . THR A 1 72 ? 6.224 -2.098 -4.879 1.00 0.00 72 THR A N 19
ATOM 29459 C CA . THR A 1 72 ? 6.170 -3.499 -5.281 1.00 0.00 72 THR A CA 19
ATOM 29460 C C . THR A 1 72 ? 6.290 -4.422 -4.073 1.00 0.00 72 THR A C 19
ATOM 29461 O O . THR A 1 72 ? 6.976 -4.103 -3.102 1.00 0.00 72 THR A O 19
ATOM 29472 N N . TYR A 1 73 ? 5.621 -5.567 -4.142 1.00 0.00 73 TYR A N 19
ATOM 29473 C CA . TYR A 1 73 ? 5.652 -6.536 -3.053 1.00 0.00 73 TYR A CA 19
ATOM 29474 C C . TYR A 1 73 ? 5.117 -7.889 -3.513 1.00 0.00 73 TYR A C 19
ATOM 29475 O O . TYR A 1 73 ? 4.621 -8.028 -4.632 1.00 0.00 73 TYR A O 19
ATOM 29493 N N . THR A 1 74 ? 5.223 -8.887 -2.641 1.00 0.00 74 THR A N 19
ATOM 29494 C CA . THR A 1 74 ? 4.753 -10.231 -2.956 1.00 0.00 74 THR A CA 19
ATOM 29495 C C . THR A 1 74 ? 4.284 -10.957 -1.701 1.00 0.00 74 THR A C 19
ATOM 29496 O O . THR A 1 74 ? 5.069 -11.266 -0.803 1.00 0.00 74 THR A O 19
ATOM 29507 N N . PRO A 1 75 ? 2.974 -11.240 -1.633 1.00 0.00 75 PRO A N 19
ATOM 29508 C CA . PRO A 1 75 ? 2.372 -11.935 -0.491 1.00 0.00 75 PRO A CA 19
ATOM 29509 C C . PRO A 1 75 ? 2.792 -13.399 -0.418 1.00 0.00 75 PRO A C 19
ATOM 29510 O O . PRO A 1 75 ? 2.170 -14.264 -1.035 1.00 0.00 75 PRO A O 19
ATOM 29521 N N . SER A 1 76 ? 3.848 -13.671 0.341 1.00 0.00 76 SER A N 19
ATOM 29522 C CA . SER A 1 76 ? 4.352 -15.030 0.492 1.00 0.00 76 SER A CA 19
ATOM 29523 C C . SER A 1 76 ? 3.209 -16.040 0.465 1.00 0.00 76 SER A C 19
ATOM 29524 O O . SER A 1 76 ? 3.290 -17.066 -0.209 1.00 0.00 76 SER A O 19
ATOM 29532 N N . GLN A 1 77 ? 2.145 -15.738 1.202 1.00 0.00 77 GLN A N 19
ATOM 29533 C CA . GLN A 1 77 ? 0.984 -16.620 1.263 1.00 0.00 77 GLN A CA 19
ATOM 29534 C C . GLN A 1 77 ? -0.311 -15.824 1.137 1.00 0.00 77 GLN A C 19
ATOM 29535 O O . GLN A 1 77 ? -0.300 -14.594 1.175 1.00 0.00 77 GLN A O 19
ATOM 29549 N N . GLU A 1 78 ? -1.425 -16.535 0.988 1.00 0.00 78 GLU A N 19
ATOM 29550 C CA . GLU A 1 78 ? -2.727 -15.893 0.856 1.00 0.00 78 GLU A CA 19
ATOM 29551 C C . GLU A 1 78 ? -3.335 -15.609 2.226 1.00 0.00 78 GLU A C 19
ATOM 29552 O O . GLU A 1 78 ? -2.758 -15.954 3.257 1.00 0.00 78 GLU A O 19
ATOM 29564 N N . GLY A 1 79 ? -4.506 -14.978 2.229 1.00 0.00 79 GLY A N 19
ATOM 29565 C CA . GLY A 1 79 ? -5.173 -14.658 3.477 1.00 0.00 79 GLY A CA 19
ATOM 29566 C C . GLY A 1 79 ? -5.441 -13.174 3.628 1.00 0.00 79 GLY A C 19
ATOM 29567 O O . GLY A 1 79 ? -5.014 -12.358 2.809 1.00 0.00 79 GLY A O 19
ATOM 29571 N N . PRO A 1 80 ? -6.165 -12.804 4.694 1.00 0.00 80 PRO A N 19
ATOM 29572 C CA . PRO A 1 80 ? -6.507 -11.406 4.972 1.00 0.00 80 PRO A CA 19
ATOM 29573 C C . PRO A 1 80 ? -5.292 -10.584 5.391 1.00 0.00 80 PRO A C 19
ATOM 29574 O O . PRO A 1 80 ? -5.041 -10.392 6.580 1.00 0.00 80 PRO A O 19
ATOM 29585 N N . TYR A 1 81 ? -4.542 -10.103 4.405 1.00 0.00 81 TYR A N 19
ATOM 29586 C CA . TYR A 1 81 ? -3.352 -9.303 4.671 1.00 0.00 81 TYR A CA 19
ATOM 29587 C C . TYR A 1 81 ? -3.728 -7.868 5.028 1.00 0.00 81 TYR A C 19
ATOM 29588 O O . TYR A 1 81 ? -4.892 -7.478 4.932 1.00 0.00 81 TYR A O 19
ATOM 29606 N N . MET A 1 82 ? -2.734 -7.088 5.440 1.00 0.00 82 MET A N 19
ATOM 29607 C CA . MET A 1 82 ? -2.960 -5.695 5.810 1.00 0.00 82 MET A CA 19
ATOM 29608 C C . MET A 1 82 ? -1.781 -4.824 5.389 1.00 0.00 82 MET A C 19
ATOM 29609 O O . MET A 1 82 ? -0.666 -4.987 5.886 1.00 0.00 82 MET A O 19
ATOM 29623 N N . VAL A 1 83 ? -2.034 -3.898 4.470 1.00 0.00 83 VAL A N 19
ATOM 29624 C CA . VAL A 1 83 ? -0.994 -3.000 3.982 1.00 0.00 83 VAL A CA 19
ATOM 29625 C C . VAL A 1 83 ? -1.148 -1.604 4.579 1.00 0.00 83 VAL A C 19
ATOM 29626 O O . VAL A 1 83 ? -1.910 -0.782 4.069 1.00 0.00 83 VAL A O 19
ATOM 29639 N N . SER A 1 84 ? -0.421 -1.346 5.660 1.00 0.00 84 SER A N 19
ATOM 29640 C CA . SER A 1 84 ? -0.479 -0.050 6.327 1.00 0.00 84 SER A CA 19
ATOM 29641 C C . SER A 1 84 ? 0.325 0.994 5.560 1.00 0.00 84 SER A C 19
ATOM 29642 O O . SER A 1 84 ? 1.341 0.679 4.940 1.00 0.00 84 SER A O 19
ATOM 29650 N N . VAL A 1 85 ? -0.136 2.240 5.607 1.00 0.00 85 VAL A N 19
ATOM 29651 C CA . VAL A 1 85 ? 0.541 3.331 4.917 1.00 0.00 85 VAL A CA 19
ATOM 29652 C C . VAL A 1 85 ? 0.547 4.598 5.767 1.00 0.00 85 VAL A C 19
ATOM 29653 O O . VAL A 1 85 ? -0.457 4.948 6.388 1.00 0.00 85 VAL A O 19
ATOM 29666 N N . LYS A 1 86 ? 1.686 5.283 5.790 1.00 0.00 86 LYS A N 19
ATOM 29667 C CA . LYS A 1 86 ? 1.825 6.512 6.561 1.00 0.00 86 LYS A CA 19
ATOM 29668 C C . LYS A 1 86 ? 2.383 7.637 5.696 1.00 0.00 86 LYS A C 19
ATOM 29669 O O . LYS A 1 86 ? 2.836 7.405 4.575 1.00 0.00 86 LYS A O 19
ATOM 29688 N N . TYR A 1 87 ? 2.349 8.856 6.224 1.00 0.00 87 TYR A N 19
ATOM 29689 C CA . TYR A 1 87 ? 2.852 10.017 5.499 1.00 0.00 87 TYR A CA 19
ATOM 29690 C C . TYR A 1 87 ? 3.273 11.121 6.464 1.00 0.00 87 TYR A C 19
ATOM 29691 O O . TYR A 1 87 ? 2.437 11.738 7.123 1.00 0.00 87 TYR A O 19
ATOM 29709 N N . ALA A 1 88 ? 4.577 11.363 6.542 1.00 0.00 88 ALA A N 19
ATOM 29710 C CA . ALA A 1 88 ? 5.111 12.395 7.424 1.00 0.00 88 ALA A CA 19
ATOM 29711 C C . ALA A 1 88 ? 4.766 12.103 8.880 1.00 0.00 88 ALA A C 19
ATOM 29712 O O . ALA A 1 88 ? 4.441 13.012 9.644 1.00 0.00 88 ALA A O 19
ATOM 29719 N N . ASP A 1 89 ? 4.841 10.831 9.258 1.00 0.00 89 ASP A N 19
ATOM 29720 C CA . ASP A 1 89 ? 4.536 10.421 10.623 1.00 0.00 89 ASP A CA 19
ATOM 29721 C C . ASP A 1 89 ? 3.056 10.620 10.935 1.00 0.00 89 ASP A C 19
ATOM 29722 O O . ASP A 1 89 ? 2.685 10.920 12.068 1.00 0.00 89 ASP A O 19
ATOM 29731 N N . GLU A 1 90 ? 2.216 10.452 9.918 1.00 0.00 90 GLU A N 19
ATOM 29732 C CA . GLU A 1 90 ? 0.776 10.616 10.084 1.00 0.00 90 GLU A CA 19
ATOM 29733 C C . GLU A 1 90 ? 0.013 9.590 9.250 1.00 0.00 90 GLU A C 19
ATOM 29734 O O . GLU A 1 90 ? -0.079 9.713 8.028 1.00 0.00 90 GLU A O 19
ATOM 29746 N N . GLU A 1 91 ? -0.533 8.579 9.919 1.00 0.00 91 GLU A N 19
ATOM 29747 C CA . GLU A 1 91 ? -1.286 7.532 9.240 1.00 0.00 91 GLU A CA 19
ATOM 29748 C C . GLU A 1 91 ? -2.395 8.131 8.380 1.00 0.00 91 GLU A C 19
ATOM 29749 O O . GLU A 1 91 ? -3.316 8.769 8.892 1.00 0.00 91 GLU A O 19
ATOM 29761 N N . ILE A 1 92 ? -2.301 7.920 7.072 1.00 0.00 92 ILE A N 19
ATOM 29762 C CA . ILE A 1 92 ? -3.296 8.438 6.141 1.00 0.00 92 ILE A CA 19
ATOM 29763 C C . ILE A 1 92 ? -4.696 7.960 6.510 1.00 0.00 92 ILE A C 19
ATOM 29764 O O . ILE A 1 92 ? -4.878 6.905 7.119 1.00 0.00 92 ILE A O 19
ATOM 29780 N N . PRO A 1 93 ? -5.711 8.752 6.133 1.00 0.00 93 PRO A N 19
ATOM 29781 C CA . PRO A 1 93 ? -7.112 8.428 6.412 1.00 0.00 93 PRO A CA 19
ATOM 29782 C C . PRO A 1 93 ? -7.608 7.240 5.595 1.00 0.00 93 PRO A C 19
ATOM 29783 O O . PRO A 1 93 ? -8.786 6.889 5.644 1.00 0.00 93 PRO A O 19
ATOM 29794 N N . ARG A 1 94 ? -6.699 6.625 4.844 1.00 0.00 94 ARG A N 19
ATOM 29795 C CA . ARG A 1 94 ? -7.044 5.475 4.016 1.00 0.00 94 ARG A CA 19
ATOM 29796 C C . ARG A 1 94 ? -6.284 4.232 4.467 1.00 0.00 94 ARG A C 19
ATOM 29797 O O . ARG A 1 94 ? -6.374 3.176 3.841 1.00 0.00 94 ARG A O 19
ATOM 29818 N N . SER A 1 95 ? -5.534 4.366 5.557 1.00 0.00 95 SER A N 19
ATOM 29819 C CA . SER A 1 95 ? -4.756 3.254 6.089 1.00 0.00 95 SER A CA 19
ATOM 29820 C C . SER A 1 95 ? -5.221 2.889 7.496 1.00 0.00 95 SER A C 19
ATOM 29821 O O . SER A 1 95 ? -5.765 3.713 8.231 1.00 0.00 95 SER A O 19
ATOM 29829 N N . PRO A 1 96 ? -5.005 1.622 7.878 1.00 0.00 96 PRO A N 19
ATOM 29830 C CA . PRO A 1 96 ? -4.360 0.631 7.011 1.00 0.00 96 PRO A CA 19
ATOM 29831 C C . PRO A 1 96 ? -5.244 0.228 5.835 1.00 0.00 96 PRO A C 19
ATOM 29832 O O . PRO A 1 96 ? -6.354 0.735 5.678 1.00 0.00 96 PRO A O 19
ATOM 29843 N N . PHE A 1 97 ? -4.743 -0.687 5.011 1.00 0.00 97 PHE A N 19
ATOM 29844 C CA . PHE A 1 97 ? -5.487 -1.158 3.848 1.00 0.00 97 PHE A CA 19
ATOM 29845 C C . PHE A 1 97 ? -5.763 -2.655 3.949 1.00 0.00 97 PHE A C 19
ATOM 29846 O O . PHE A 1 97 ? -4.846 -3.457 4.122 1.00 0.00 97 PHE A O 19
ATOM 29863 N N . LYS A 1 98 ? -7.035 -3.024 3.841 1.00 0.00 98 LYS A N 19
ATOM 29864 C CA . LYS A 1 98 ? -7.435 -4.423 3.919 1.00 0.00 98 LYS A CA 19
ATOM 29865 C C . LYS A 1 98 ? -7.276 -5.111 2.566 1.00 0.00 98 LYS A C 19
ATOM 29866 O O . LYS A 1 98 ? -8.023 -4.836 1.628 1.00 0.00 98 LYS A O 19
ATOM 29885 N N . VAL A 1 99 ? -6.299 -6.008 2.475 1.00 0.00 99 VAL A N 19
ATOM 29886 C CA . VAL A 1 99 ? -6.045 -6.737 1.237 1.00 0.00 99 VAL A CA 19
ATOM 29887 C C . VAL A 1 99 ? -6.109 -8.243 1.464 1.00 0.00 99 VAL A C 19
ATOM 29888 O O . VAL A 1 99 ? -5.168 -8.844 1.982 1.00 0.00 99 VAL A O 19
ATOM 29901 N N . LYS A 1 100 ? -7.225 -8.847 1.073 1.00 0.00 100 LYS A N 19
ATOM 29902 C CA . LYS A 1 100 ? -7.413 -10.284 1.230 1.00 0.00 100 LYS A CA 19
ATOM 29903 C C . LYS A 1 100 ? -6.788 -11.047 0.067 1.00 0.00 100 LYS A C 19
ATOM 29904 O O . LYS A 1 100 ? -7.416 -11.234 -0.975 1.00 0.00 100 LYS A O 19
ATOM 29923 N N . VAL A 1 101 ? -5.546 -11.483 0.251 1.00 0.00 101 VAL A N 19
ATOM 29924 C CA . VAL A 1 101 ? -4.836 -12.227 -0.783 1.00 0.00 101 VAL A CA 19
ATOM 29925 C C . VAL A 1 101 ? -5.529 -13.552 -1.081 1.00 0.00 101 VAL A C 19
ATOM 29926 O O . VAL A 1 101 ? -6.099 -14.182 -0.189 1.00 0.00 101 VAL A O 19
ATOM 29939 N N . LEU A 1 102 ? -5.476 -13.971 -2.341 1.00 0.00 102 LEU A N 19
ATOM 29940 C CA . LEU A 1 102 ? -6.099 -15.222 -2.758 1.00 0.00 102 LEU A CA 19
ATOM 29941 C C . LEU A 1 102 ? -5.043 -16.257 -3.134 1.00 0.00 102 LEU A C 19
ATOM 29942 O O . LEU A 1 102 ? -3.915 -15.924 -3.495 1.00 0.00 102 LEU A O 19
ATOM 29958 N N . PRO A 1 103 ? -5.417 -17.542 -3.049 1.00 0.00 103 PRO A N 19
ATOM 29959 C CA . PRO A 1 103 ? -4.518 -18.652 -3.379 1.00 0.00 103 PRO A CA 19
ATOM 29960 C C . PRO A 1 103 ? -4.223 -18.734 -4.872 1.00 0.00 103 PRO A C 19
ATOM 29961 O O . PRO A 1 103 ? -5.136 -18.856 -5.691 1.00 0.00 103 PRO A O 19
ATOM 29972 N N . THR A 1 104 ? -2.942 -18.668 -5.222 1.00 0.00 104 THR A N 19
ATOM 29973 C CA . THR A 1 104 ? -2.527 -18.734 -6.618 1.00 0.00 104 THR A CA 19
ATOM 29974 C C . THR A 1 104 ? -3.440 -19.654 -7.420 1.00 0.00 104 THR A C 19
ATOM 29975 O O . THR A 1 104 ? -3.716 -19.402 -8.594 1.00 0.00 104 THR A O 19
ATOM 29986 N N . TYR A 1 105 ? -3.906 -20.721 -6.781 1.00 0.00 105 TYR A N 19
ATOM 29987 C CA . TYR A 1 105 ? -4.786 -21.681 -7.436 1.00 0.00 105 TYR A CA 19
ATOM 29988 C C . TYR A 1 105 ? -6.218 -21.156 -7.490 1.00 0.00 105 TYR A C 19
ATOM 29989 O O . TYR A 1 105 ? -6.695 -20.523 -6.549 1.00 0.00 105 TYR A O 19
ATOM 30007 N N . ASP A 1 106 ? -6.898 -21.427 -8.598 1.00 0.00 106 ASP A N 19
ATOM 30008 C CA . ASP A 1 106 ? -8.276 -20.985 -8.777 1.00 0.00 106 ASP A CA 19
ATOM 30009 C C . ASP A 1 106 ? -9.190 -22.166 -9.090 1.00 0.00 106 ASP A C 19
ATOM 30010 O O . ASP A 1 106 ? -8.757 -23.162 -9.669 1.00 0.00 106 ASP A O 19
ATOM 30019 N N . ALA A 1 107 ? -10.455 -22.048 -8.702 1.00 0.00 107 ALA A N 19
ATOM 30020 C CA . ALA A 1 107 ? -11.430 -23.105 -8.941 1.00 0.00 107 ALA A CA 19
ATOM 30021 C C . ALA A 1 107 ? -12.140 -22.906 -10.275 1.00 0.00 107 ALA A C 19
ATOM 30022 O O . ALA A 1 107 ? -13.332 -23.185 -10.403 1.00 0.00 107 ALA A O 19
ATOM 30029 N N . SER A 1 108 ? -11.400 -22.419 -11.267 1.00 0.00 108 SER A N 19
ATOM 30030 C CA . SER A 1 108 ? -11.961 -22.177 -12.592 1.00 0.00 108 SER A CA 19
ATOM 30031 C C . SER A 1 108 ? -12.699 -23.411 -13.102 1.00 0.00 108 SER A C 19
ATOM 30032 O O . SER A 1 108 ? -13.754 -23.302 -13.724 1.00 0.00 108 SER A O 19
ATOM 30040 N N . GLY A 1 1 ? -2.278 35.377 -6.310 1.00 0.00 1 GLY A N 20
ATOM 30041 C CA . GLY A 1 1 ? -1.729 34.638 -5.188 1.00 0.00 1 GLY A CA 20
ATOM 30042 C C . GLY A 1 1 ? -0.292 35.018 -4.891 1.00 0.00 1 GLY A C 20
ATOM 30043 O O . GLY A 1 1 ? 0.386 35.615 -5.728 1.00 0.00 1 GLY A O 20
ATOM 30047 N N . SER A 1 2 ? 0.175 34.672 -3.695 1.00 0.00 2 SER A N 20
ATOM 30048 C CA . SER A 1 2 ? 1.539 34.986 -3.287 1.00 0.00 2 SER A CA 20
ATOM 30049 C C . SER A 1 2 ? 2.332 33.711 -3.018 1.00 0.00 2 SER A C 20
ATOM 30050 O O . SER A 1 2 ? 1.764 32.623 -2.913 1.00 0.00 2 SER A O 20
ATOM 30058 N N . SER A 1 3 ? 3.648 33.853 -2.905 1.00 0.00 3 SER A N 20
ATOM 30059 C CA . SER A 1 3 ? 4.523 32.713 -2.652 1.00 0.00 3 SER A CA 20
ATOM 30060 C C . SER A 1 3 ? 5.457 32.995 -1.479 1.00 0.00 3 SER A C 20
ATOM 30061 O O . SER A 1 3 ? 5.806 34.144 -1.212 1.00 0.00 3 SER A O 20
ATOM 30069 N N . GLY A 1 4 ? 5.857 31.936 -0.782 1.00 0.00 4 GLY A N 20
ATOM 30070 C CA . GLY A 1 4 ? 6.747 32.089 0.354 1.00 0.00 4 GLY A CA 20
ATOM 30071 C C . GLY A 1 4 ? 6.129 31.593 1.646 1.00 0.00 4 GLY A C 20
ATOM 30072 O O . GLY A 1 4 ? 4.947 31.821 1.905 1.00 0.00 4 GLY A O 20
ATOM 30076 N N . SER A 1 5 ? 6.928 30.909 2.459 1.00 0.00 5 SER A N 20
ATOM 30077 C CA . SER A 1 5 ? 6.450 30.374 3.729 1.00 0.00 5 SER A CA 20
ATOM 30078 C C . SER A 1 5 ? 5.049 29.790 3.579 1.00 0.00 5 SER A C 20
ATOM 30079 O O . SER A 1 5 ? 4.189 29.985 4.438 1.00 0.00 5 SER A O 20
ATOM 30087 N N . SER A 1 6 ? 4.827 29.073 2.482 1.00 0.00 6 SER A N 20
ATOM 30088 C CA . SER A 1 6 ? 3.529 28.464 2.217 1.00 0.00 6 SER A CA 20
ATOM 30089 C C . SER A 1 6 ? 3.694 27.071 1.615 1.00 0.00 6 SER A C 20
ATOM 30090 O O . SER A 1 6 ? 4.192 26.921 0.501 1.00 0.00 6 SER A O 20
ATOM 30098 N N . GLY A 1 7 ? 3.274 26.056 2.363 1.00 0.00 7 GLY A N 20
ATOM 30099 C CA . GLY A 1 7 ? 3.384 24.689 1.889 1.00 0.00 7 GLY A CA 20
ATOM 30100 C C . GLY A 1 7 ? 3.186 23.673 2.995 1.00 0.00 7 GLY A C 20
ATOM 30101 O O . GLY A 1 7 ? 4.100 22.916 3.324 1.00 0.00 7 GLY A O 20
ATOM 30105 N N . VAL A 1 8 ? 1.990 23.655 3.574 1.00 0.00 8 VAL A N 20
ATOM 30106 C CA . VAL A 1 8 ? 1.674 22.725 4.652 1.00 0.00 8 VAL A CA 20
ATOM 30107 C C . VAL A 1 8 ? 1.551 21.298 4.127 1.00 0.00 8 VAL A C 20
ATOM 30108 O O . VAL A 1 8 ? 1.284 21.081 2.945 1.00 0.00 8 VAL A O 20
ATOM 30121 N N . VAL A 1 9 ? 1.746 20.329 5.015 1.00 0.00 9 VAL A N 20
ATOM 30122 C CA . VAL A 1 9 ? 1.654 18.922 4.643 1.00 0.00 9 VAL A CA 20
ATOM 30123 C C . VAL A 1 9 ? 0.283 18.351 4.986 1.00 0.00 9 VAL A C 20
ATOM 30124 O O . VAL A 1 9 ? -0.161 18.423 6.132 1.00 0.00 9 VAL A O 20
ATOM 30137 N N . ASP A 1 10 ? -0.382 17.784 3.986 1.00 0.00 10 ASP A N 20
ATOM 30138 C CA . ASP A 1 10 ? -1.704 17.197 4.183 1.00 0.00 10 ASP A CA 20
ATOM 30139 C C . ASP A 1 10 ? -1.703 15.719 3.809 1.00 0.00 10 ASP A C 20
ATOM 30140 O O . ASP A 1 10 ? -1.811 15.349 2.640 1.00 0.00 10 ASP A O 20
ATOM 30149 N N . PRO A 1 11 ? -1.577 14.851 4.824 1.00 0.00 11 PRO A N 20
ATOM 30150 C CA . PRO A 1 11 ? -1.559 13.399 4.626 1.00 0.00 11 PRO A CA 20
ATOM 30151 C C . PRO A 1 11 ? -2.918 12.854 4.200 1.00 0.00 11 PRO A C 20
ATOM 30152 O O . PRO A 1 11 ? -3.090 11.647 4.034 1.00 0.00 11 PRO A O 20
ATOM 30163 N N . SER A 1 12 ? -3.882 13.752 4.025 1.00 0.00 12 SER A N 20
ATOM 30164 C CA . SER A 1 12 ? -5.227 13.361 3.621 1.00 0.00 12 SER A CA 20
ATOM 30165 C C . SER A 1 12 ? -5.411 13.524 2.115 1.00 0.00 12 SER A C 20
ATOM 30166 O O . SER A 1 12 ? -6.437 13.134 1.557 1.00 0.00 12 SER A O 20
ATOM 30174 N N . LYS A 1 13 ? -4.411 14.106 1.463 1.00 0.00 13 LYS A N 20
ATOM 30175 C CA . LYS A 1 13 ? -4.459 14.321 0.022 1.00 0.00 13 LYS A CA 20
ATOM 30176 C C . LYS A 1 13 ? -3.731 13.204 -0.720 1.00 0.00 13 LYS A C 20
ATOM 30177 O O . LYS A 1 13 ? -3.773 13.131 -1.948 1.00 0.00 13 LYS A O 20
ATOM 30196 N N . VAL A 1 14 ? -3.068 12.333 0.035 1.00 0.00 14 VAL A N 20
ATOM 30197 C CA . VAL A 1 14 ? -2.334 11.218 -0.551 1.00 0.00 14 VAL A CA 20
ATOM 30198 C C . VAL A 1 14 ? -3.226 9.991 -0.700 1.00 0.00 14 VAL A C 20
ATOM 30199 O O . VAL A 1 14 ? -3.816 9.517 0.271 1.00 0.00 14 VAL A O 20
ATOM 30212 N N . LYS A 1 15 ? -3.320 9.480 -1.923 1.00 0.00 15 LYS A N 20
ATOM 30213 C CA . LYS A 1 15 ? -4.139 8.306 -2.202 1.00 0.00 15 LYS A CA 20
ATOM 30214 C C . LYS A 1 15 ? -3.327 7.236 -2.926 1.00 0.00 15 LYS A C 20
ATOM 30215 O O . LYS A 1 15 ? -2.210 7.490 -3.376 1.00 0.00 15 LYS A O 20
ATOM 30234 N N . ILE A 1 16 ? -3.898 6.041 -3.034 1.00 0.00 16 ILE A N 20
ATOM 30235 C CA . ILE A 1 16 ? -3.227 4.934 -3.706 1.00 0.00 16 ILE A CA 20
ATOM 30236 C C . ILE A 1 16 ? -4.216 4.103 -4.516 1.00 0.00 16 ILE A C 20
ATOM 30237 O O . ILE A 1 16 ? -5.290 3.747 -4.029 1.00 0.00 16 ILE A O 20
ATOM 30253 N N . ALA A 1 17 ? -3.847 3.795 -5.755 1.00 0.00 17 ALA A N 20
ATOM 30254 C CA . ALA A 1 17 ? -4.700 3.002 -6.632 1.00 0.00 17 ALA A CA 20
ATOM 30255 C C . ALA A 1 17 ? -3.876 2.020 -7.458 1.00 0.00 17 ALA A C 20
ATOM 30256 O O . ALA A 1 17 ? -2.897 2.402 -8.098 1.00 0.00 17 ALA A O 20
ATOM 30263 N N . GLY A 1 18 ? -4.278 0.754 -7.439 1.00 0.00 18 GLY A N 20
ATOM 30264 C CA . GLY A 1 18 ? -3.565 -0.264 -8.190 1.00 0.00 18 GLY A CA 20
ATOM 30265 C C . GLY A 1 18 ? -4.099 -1.657 -7.931 1.00 0.00 18 GLY A C 20
ATOM 30266 O O . GLY A 1 18 ? -4.984 -1.862 -7.099 1.00 0.00 18 GLY A O 20
ATOM 30270 N N . PRO A 1 19 ? -3.558 -2.648 -8.656 1.00 0.00 19 PRO A N 20
ATOM 30271 C CA . PRO A 1 19 ? -3.973 -4.047 -8.519 1.00 0.00 19 PRO A CA 20
ATOM 30272 C C . PRO A 1 19 ? -3.537 -4.652 -7.188 1.00 0.00 19 PRO A C 20
ATOM 30273 O O . PRO A 1 19 ? -4.240 -5.484 -6.614 1.00 0.00 19 PRO A O 20
ATOM 30284 N N . GLY A 1 20 ? -2.375 -4.229 -6.702 1.00 0.00 20 GLY A N 20
ATOM 30285 C CA . GLY A 1 20 ? -1.867 -4.739 -5.442 1.00 0.00 20 GLY A CA 20
ATOM 30286 C C . GLY A 1 20 ? -2.823 -4.496 -4.291 1.00 0.00 20 GLY A C 20
ATOM 30287 O O . GLY A 1 20 ? -2.895 -5.293 -3.355 1.00 0.00 20 GLY A O 20
ATOM 30291 N N . LEU A 1 21 ? -3.556 -3.391 -4.356 1.00 0.00 21 LEU A N 20
ATOM 30292 C CA . LEU A 1 21 ? -4.512 -3.042 -3.310 1.00 0.00 21 LEU A CA 20
ATOM 30293 C C . LEU A 1 21 ? -5.896 -3.594 -3.632 1.00 0.00 21 LEU A C 20
ATOM 30294 O O . LEU A 1 21 ? -6.771 -3.645 -2.768 1.00 0.00 21 LEU A O 20
ATOM 30310 N N . GLY A 1 22 ? -6.087 -4.009 -4.881 1.00 0.00 22 GLY A N 20
ATOM 30311 C CA . GLY A 1 22 ? -7.368 -4.554 -5.293 1.00 0.00 22 GLY A CA 20
ATOM 30312 C C . GLY A 1 22 ? -7.705 -5.847 -4.578 1.00 0.00 22 GLY A C 20
ATOM 30313 O O . GLY A 1 22 ? -6.977 -6.279 -3.684 1.00 0.00 22 GLY A O 20
ATOM 30317 N N . SER A 1 23 ? -8.814 -6.466 -4.969 1.00 0.00 23 SER A N 20
ATOM 30318 C CA . SER A 1 23 ? -9.250 -7.715 -4.356 1.00 0.00 23 SER A CA 20
ATOM 30319 C C . SER A 1 23 ? -8.777 -8.916 -5.171 1.00 0.00 23 SER A C 20
ATOM 30320 O O . SER A 1 23 ? -8.788 -10.048 -4.691 1.00 0.00 23 SER A O 20
ATOM 30328 N N . GLY A 1 24 ? -8.362 -8.657 -6.408 1.00 0.00 24 GLY A N 20
ATOM 30329 C CA . GLY A 1 24 ? -7.891 -9.724 -7.270 1.00 0.00 24 GLY A CA 20
ATOM 30330 C C . GLY A 1 24 ? -6.413 -10.010 -7.086 1.00 0.00 24 GLY A C 20
ATOM 30331 O O . GLY A 1 24 ? -5.670 -10.124 -8.060 1.00 0.00 24 GLY A O 20
ATOM 30335 N N . VAL A 1 25 ? -5.987 -10.124 -5.832 1.00 0.00 25 VAL A N 20
ATOM 30336 C CA . VAL A 1 25 ? -4.589 -10.398 -5.522 1.00 0.00 25 VAL A CA 20
ATOM 30337 C C . VAL A 1 25 ? -4.361 -11.884 -5.272 1.00 0.00 25 VAL A C 20
ATOM 30338 O O . VAL A 1 25 ? -5.203 -12.560 -4.677 1.00 0.00 25 VAL A O 20
ATOM 30351 N N . ARG A 1 26 ? -3.219 -12.388 -5.728 1.00 0.00 26 ARG A N 20
ATOM 30352 C CA . ARG A 1 26 ? -2.882 -13.795 -5.554 1.00 0.00 26 ARG A CA 20
ATOM 30353 C C . ARG A 1 26 ? -1.600 -13.951 -4.740 1.00 0.00 26 ARG A C 20
ATOM 30354 O O . ARG A 1 26 ? -0.727 -13.085 -4.769 1.00 0.00 26 ARG A O 20
ATOM 30375 N N . ALA A 1 27 ? -1.495 -15.059 -4.016 1.00 0.00 27 ALA A N 20
ATOM 30376 C CA . ALA A 1 27 ? -0.320 -15.328 -3.196 1.00 0.00 27 ALA A CA 20
ATOM 30377 C C . ALA A 1 27 ? 0.889 -15.662 -4.063 1.00 0.00 27 ALA A C 20
ATOM 30378 O O . ALA A 1 27 ? 0.746 -16.164 -5.178 1.00 0.00 27 ALA A O 20
ATOM 30385 N N . ARG A 1 28 ? 2.079 -15.378 -3.544 1.00 0.00 28 ARG A N 20
ATOM 30386 C CA . ARG A 1 28 ? 3.313 -15.645 -4.273 1.00 0.00 28 ARG A CA 20
ATOM 30387 C C . ARG A 1 28 ? 3.270 -15.021 -5.664 1.00 0.00 28 ARG A C 20
ATOM 30388 O O . ARG A 1 28 ? 3.697 -15.632 -6.644 1.00 0.00 28 ARG A O 20
ATOM 30409 N N . VAL A 1 29 ? 2.752 -13.800 -5.743 1.00 0.00 29 VAL A N 20
ATOM 30410 C CA . VAL A 1 29 ? 2.652 -13.091 -7.014 1.00 0.00 29 VAL A CA 20
ATOM 30411 C C . VAL A 1 29 ? 3.105 -11.642 -6.872 1.00 0.00 29 VAL A C 20
ATOM 30412 O O . VAL A 1 29 ? 2.955 -11.034 -5.811 1.00 0.00 29 VAL A O 20
ATOM 30425 N N . LEU A 1 30 ? 3.657 -11.093 -7.948 1.00 0.00 30 LEU A N 20
ATOM 30426 C CA . LEU A 1 30 ? 4.131 -9.713 -7.945 1.00 0.00 30 LEU A CA 20
ATOM 30427 C C . LEU A 1 30 ? 2.962 -8.736 -7.872 1.00 0.00 30 LEU A C 20
ATOM 30428 O O . LEU A 1 30 ? 2.169 -8.632 -8.809 1.00 0.00 30 LEU A O 20
ATOM 30444 N N . GLN A 1 31 ? 2.863 -8.021 -6.757 1.00 0.00 31 GLN A N 20
ATOM 30445 C CA . GLN A 1 31 ? 1.791 -7.050 -6.564 1.00 0.00 31 GLN A CA 20
ATOM 30446 C C . GLN A 1 31 ? 2.356 -5.647 -6.376 1.00 0.00 31 GLN A C 20
ATOM 30447 O O . GLN A 1 31 ? 3.212 -5.420 -5.522 1.00 0.00 31 GLN A O 20
ATOM 30461 N N . SER A 1 32 ? 1.870 -4.707 -7.181 1.00 0.00 32 SER A N 20
ATOM 30462 C CA . SER A 1 32 ? 2.329 -3.324 -7.107 1.00 0.00 32 SER A CA 20
ATOM 30463 C C . SER A 1 32 ? 1.173 -2.355 -7.331 1.00 0.00 32 SER A C 20
ATOM 30464 O O . SER A 1 32 ? 0.125 -2.731 -7.856 1.00 0.00 32 SER A O 20
ATOM 30472 N N . PHE A 1 33 ? 1.371 -1.105 -6.927 1.00 0.00 33 PHE A N 20
ATOM 30473 C CA . PHE A 1 33 ? 0.345 -0.079 -7.081 1.00 0.00 33 PHE A CA 20
ATOM 30474 C C . PHE A 1 33 ? 0.974 1.304 -7.218 1.00 0.00 33 PHE A C 20
ATOM 30475 O O . PHE A 1 33 ? 2.198 1.441 -7.260 1.00 0.00 33 PHE A O 20
ATOM 30492 N N . THR A 1 34 ? 0.129 2.328 -7.285 1.00 0.00 34 THR A N 20
ATOM 30493 C CA . THR A 1 34 ? 0.600 3.701 -7.417 1.00 0.00 34 THR A CA 20
ATOM 30494 C C . THR A 1 34 ? 0.174 4.546 -6.223 1.00 0.00 34 THR A C 20
ATOM 30495 O O . THR A 1 34 ? -0.976 4.488 -5.788 1.00 0.00 34 THR A O 20
ATOM 30506 N N . VAL A 1 35 ? 1.108 5.332 -5.697 1.00 0.00 35 VAL A N 20
ATOM 30507 C CA . VAL A 1 35 ? 0.828 6.192 -4.553 1.00 0.00 35 VAL A CA 20
ATOM 30508 C C . VAL A 1 35 ? 0.913 7.664 -4.939 1.00 0.00 35 VAL A C 20
ATOM 30509 O O . VAL A 1 35 ? 2.002 8.205 -5.132 1.00 0.00 35 VAL A O 20
ATOM 30522 N N . ASP A 1 36 ? -0.244 8.309 -5.049 1.00 0.00 36 ASP A N 20
ATOM 30523 C CA . ASP A 1 36 ? -0.302 9.720 -5.410 1.00 0.00 36 ASP A CA 20
ATOM 30524 C C . ASP A 1 36 ? -0.272 10.601 -4.166 1.00 0.00 36 ASP A C 20
ATOM 30525 O O . ASP A 1 36 ? -1.234 10.643 -3.398 1.00 0.00 36 ASP A O 20
ATOM 30534 N N . SER A 1 37 ? 0.840 11.304 -3.971 1.00 0.00 37 SER A N 20
ATOM 30535 C CA . SER A 1 37 ? 0.997 12.181 -2.816 1.00 0.00 37 SER A CA 20
ATOM 30536 C C . SER A 1 37 ? 1.386 13.590 -3.253 1.00 0.00 37 SER A C 20
ATOM 30537 O O . SER A 1 37 ? 2.041 14.323 -2.512 1.00 0.00 37 SER A O 20
ATOM 30545 N N . SER A 1 38 ? 0.979 13.961 -4.462 1.00 0.00 38 SER A N 20
ATOM 30546 C CA . SER A 1 38 ? 1.288 15.281 -5.001 1.00 0.00 38 SER A CA 20
ATOM 30547 C C . SER A 1 38 ? 0.507 16.365 -4.265 1.00 0.00 38 SER A C 20
ATOM 30548 O O . SER A 1 38 ? 1.010 17.465 -4.039 1.00 0.00 38 SER A O 20
ATOM 30556 N N . LYS A 1 39 ? -0.728 16.045 -3.891 1.00 0.00 39 LYS A N 20
ATOM 30557 C CA . LYS A 1 39 ? -1.581 16.989 -3.178 1.00 0.00 39 LYS A CA 20
ATOM 30558 C C . LYS A 1 39 ? -1.299 16.953 -1.679 1.00 0.00 39 LYS A C 20
ATOM 30559 O O . LYS A 1 39 ? -1.813 17.775 -0.922 1.00 0.00 39 LYS A O 20
ATOM 30578 N N . ALA A 1 40 ? -0.478 15.996 -1.260 1.00 0.00 40 ALA A N 20
ATOM 30579 C CA . ALA A 1 40 ? -0.125 15.855 0.148 1.00 0.00 40 ALA A CA 20
ATOM 30580 C C . ALA A 1 40 ? 0.992 16.821 0.533 1.00 0.00 40 ALA A C 20
ATOM 30581 O O . ALA A 1 40 ? 1.025 17.332 1.650 1.00 0.00 40 ALA A O 20
ATOM 30588 N N . GLY A 1 41 ? 1.906 17.063 -0.401 1.00 0.00 41 GLY A N 20
ATOM 30589 C CA . GLY A 1 41 ? 3.013 17.966 -0.140 1.00 0.00 41 GLY A CA 20
ATOM 30590 C C . GLY A 1 41 ? 4.356 17.346 -0.468 1.00 0.00 41 GLY A C 20
ATOM 30591 O O . GLY A 1 41 ? 4.499 16.652 -1.476 1.00 0.00 41 GLY A O 20
ATOM 30595 N N . LEU A 1 42 ? 5.345 17.596 0.382 1.00 0.00 42 LEU A N 20
ATOM 30596 C CA . LEU A 1 42 ? 6.687 17.059 0.176 1.00 0.00 42 LEU A CA 20
ATOM 30597 C C . LEU A 1 42 ? 7.062 16.091 1.293 1.00 0.00 42 LEU A C 20
ATOM 30598 O O . LEU A 1 42 ? 8.240 15.810 1.515 1.00 0.00 42 LEU A O 20
ATOM 30614 N N . ALA A 1 43 ? 6.053 15.582 1.992 1.00 0.00 43 ALA A N 20
ATOM 30615 C CA . ALA A 1 43 ? 6.277 14.642 3.084 1.00 0.00 43 ALA A CA 20
ATOM 30616 C C . ALA A 1 43 ? 6.574 13.244 2.551 1.00 0.00 43 ALA A C 20
ATOM 30617 O O . ALA A 1 43 ? 6.110 12.849 1.482 1.00 0.00 43 ALA A O 20
ATOM 30624 N N . PRO A 1 44 ? 7.367 12.476 3.313 1.00 0.00 44 PRO A N 20
ATOM 30625 C CA . PRO A 1 44 ? 7.743 11.110 2.938 1.00 0.00 44 PRO A CA 20
ATOM 30626 C C . PRO A 1 44 ? 6.567 10.142 3.015 1.00 0.00 44 PRO A C 20
ATOM 30627 O O . PRO A 1 44 ? 5.511 10.474 3.555 1.00 0.00 44 PRO A O 20
ATOM 30638 N N . LEU A 1 45 ? 6.757 8.944 2.471 1.00 0.00 45 LEU A N 20
ATOM 30639 C CA . LEU A 1 45 ? 5.710 7.928 2.479 1.00 0.00 45 LEU A CA 20
ATOM 30640 C C . LEU A 1 45 ? 6.232 6.614 3.052 1.00 0.00 45 LEU A C 20
ATOM 30641 O O . LEU A 1 45 ? 7.267 6.107 2.622 1.00 0.00 45 LEU A O 20
ATOM 30657 N N . GLU A 1 46 ? 5.506 6.068 4.023 1.00 0.00 46 GLU A N 20
ATOM 30658 C CA . GLU A 1 46 ? 5.896 4.812 4.652 1.00 0.00 46 GLU A CA 20
ATOM 30659 C C . GLU A 1 46 ? 4.958 3.681 4.240 1.00 0.00 46 GLU A C 20
ATOM 30660 O O . GLU A 1 46 ? 3.806 3.918 3.874 1.00 0.00 46 GLU A O 20
ATOM 30672 N N . VAL A 1 47 ? 5.459 2.452 4.301 1.00 0.00 47 VAL A N 20
ATOM 30673 C CA . VAL A 1 47 ? 4.666 1.284 3.935 1.00 0.00 47 VAL A CA 20
ATOM 30674 C C . VAL A 1 47 ? 4.954 0.111 4.864 1.00 0.00 47 VAL A C 20
ATOM 30675 O O . VAL A 1 47 ? 6.107 -0.172 5.185 1.00 0.00 47 VAL A O 20
ATOM 30688 N N . ARG A 1 48 ? 3.896 -0.569 5.295 1.00 0.00 48 ARG A N 20
ATOM 30689 C CA . ARG A 1 48 ? 4.034 -1.712 6.188 1.00 0.00 48 ARG A CA 20
ATOM 30690 C C . ARG A 1 48 ? 3.026 -2.802 5.839 1.00 0.00 48 ARG A C 20
ATOM 30691 O O . ARG A 1 48 ? 1.883 -2.513 5.480 1.00 0.00 48 ARG A O 20
ATOM 30712 N N . VAL A 1 49 ? 3.456 -4.055 5.944 1.00 0.00 49 VAL A N 20
ATOM 30713 C CA . VAL A 1 49 ? 2.590 -5.188 5.640 1.00 0.00 49 VAL A CA 20
ATOM 30714 C C . VAL A 1 49 ? 2.506 -6.149 6.821 1.00 0.00 49 VAL A C 20
ATOM 30715 O O . VAL A 1 49 ? 3.525 -6.539 7.391 1.00 0.00 49 VAL A O 20
ATOM 30728 N N . LEU A 1 50 ? 1.285 -6.528 7.182 1.00 0.00 50 LEU A N 20
ATOM 30729 C CA . LEU A 1 50 ? 1.066 -7.444 8.296 1.00 0.00 50 LEU A CA 20
ATOM 30730 C C . LEU A 1 50 ? 0.757 -8.850 7.792 1.00 0.00 50 LEU A C 20
ATOM 30731 O O . LEU A 1 50 ? 0.702 -9.090 6.586 1.00 0.00 50 LEU A O 20
ATOM 30747 N N . GLY A 1 51 ? 0.554 -9.777 8.723 1.00 0.00 51 GLY A N 20
ATOM 30748 C CA . GLY A 1 51 ? 0.250 -11.147 8.354 1.00 0.00 51 GLY A CA 20
ATOM 30749 C C . GLY A 1 51 ? -0.994 -11.671 9.044 1.00 0.00 51 GLY A C 20
ATOM 30750 O O . GLY A 1 51 ? -1.365 -11.220 10.127 1.00 0.00 51 GLY A O 20
ATOM 30754 N N . PRO A 1 52 ? -1.660 -12.647 8.409 1.00 0.00 52 PRO A N 20
ATOM 30755 C CA . PRO A 1 52 ? -2.880 -13.254 8.949 1.00 0.00 52 PRO A CA 20
ATOM 30756 C C . PRO A 1 52 ? -2.604 -14.110 10.181 1.00 0.00 52 PRO A C 20
ATOM 30757 O O . PRO A 1 52 ? -3.480 -14.299 11.026 1.00 0.00 52 PRO A O 20
ATOM 30768 N N . ARG A 1 53 ? -1.383 -14.624 10.277 1.00 0.00 53 ARG A N 20
ATOM 30769 C CA . ARG A 1 53 ? -0.993 -15.461 11.405 1.00 0.00 53 ARG A CA 20
ATOM 30770 C C . ARG A 1 53 ? 0.200 -14.859 12.142 1.00 0.00 53 ARG A C 20
ATOM 30771 O O . ARG A 1 53 ? 0.825 -15.515 12.974 1.00 0.00 53 ARG A O 20
ATOM 30792 N N . GLY A 1 54 ? 0.511 -13.604 11.830 1.00 0.00 54 GLY A N 20
ATOM 30793 C CA . GLY A 1 54 ? 1.627 -12.935 12.470 1.00 0.00 54 GLY A CA 20
ATOM 30794 C C . GLY A 1 54 ? 2.878 -12.945 11.613 1.00 0.00 54 GLY A C 20
ATOM 30795 O O . GLY A 1 54 ? 3.995 -12.911 12.132 1.00 0.00 54 GLY A O 20
ATOM 30799 N N . LEU A 1 55 ? 2.692 -12.995 10.299 1.00 0.00 55 LEU A N 20
ATOM 30800 C CA . LEU A 1 55 ? 3.816 -13.011 9.368 1.00 0.00 55 LEU A CA 20
ATOM 30801 C C . LEU A 1 55 ? 4.144 -11.602 8.887 1.00 0.00 55 LEU A C 20
ATOM 30802 O O . LEU A 1 55 ? 3.254 -10.769 8.714 1.00 0.00 55 LEU A O 20
ATOM 30818 N N . VAL A 1 56 ? 5.430 -11.342 8.669 1.00 0.00 56 VAL A N 20
ATOM 30819 C CA . VAL A 1 56 ? 5.877 -10.035 8.204 1.00 0.00 56 VAL A CA 20
ATOM 30820 C C . VAL A 1 56 ? 6.498 -10.128 6.814 1.00 0.00 56 VAL A C 20
ATOM 30821 O O . VAL A 1 56 ? 7.216 -11.080 6.509 1.00 0.00 56 VAL A O 20
ATOM 30834 N N . GLU A 1 57 ? 6.218 -9.134 5.978 1.00 0.00 57 GLU A N 20
ATOM 30835 C CA . GLU A 1 57 ? 6.750 -9.104 4.621 1.00 0.00 57 GLU A CA 20
ATOM 30836 C C . GLU A 1 57 ? 7.364 -7.744 4.306 1.00 0.00 57 GLU A C 20
ATOM 30837 O O . GLU A 1 57 ? 6.895 -6.702 4.766 1.00 0.00 57 GLU A O 20
ATOM 30849 N N . PRO A 1 58 ? 8.438 -7.751 3.503 1.00 0.00 58 PRO A N 20
ATOM 30850 C CA . PRO A 1 58 ? 9.140 -6.526 3.108 1.00 0.00 58 PRO A CA 20
ATOM 30851 C C . PRO A 1 58 ? 8.313 -5.666 2.157 1.00 0.00 58 PRO A C 20
ATOM 30852 O O . PRO A 1 58 ? 7.250 -6.080 1.695 1.00 0.00 58 PRO A O 20
ATOM 30863 N N . VAL A 1 59 ? 8.810 -4.467 1.869 1.00 0.00 59 VAL A N 20
ATOM 30864 C CA . VAL A 1 59 ? 8.118 -3.549 0.972 1.00 0.00 59 VAL A CA 20
ATOM 30865 C C . VAL A 1 59 ? 9.108 -2.753 0.129 1.00 0.00 59 VAL A C 20
ATOM 30866 O O . VAL A 1 59 ? 10.281 -2.632 0.481 1.00 0.00 59 VAL A O 20
ATOM 30879 N N . ASN A 1 60 ? 8.628 -2.212 -0.985 1.00 0.00 60 ASN A N 20
ATOM 30880 C CA . ASN A 1 60 ? 9.471 -1.427 -1.878 1.00 0.00 60 ASN A CA 20
ATOM 30881 C C . ASN A 1 60 ? 8.896 -0.027 -2.081 1.00 0.00 60 ASN A C 20
ATOM 30882 O O . ASN A 1 60 ? 7.683 0.147 -2.190 1.00 0.00 60 ASN A O 20
ATOM 30893 N N . VAL A 1 61 ? 9.777 0.967 -2.130 1.00 0.00 61 VAL A N 20
ATOM 30894 C CA . VAL A 1 61 ? 9.358 2.350 -2.321 1.00 0.00 61 VAL A CA 20
ATOM 30895 C C . VAL A 1 61 ? 10.209 3.041 -3.380 1.00 0.00 61 VAL A C 20
ATOM 30896 O O . VAL A 1 61 ? 11.419 3.199 -3.214 1.00 0.00 61 VAL A O 20
ATOM 30909 N N . VAL A 1 62 ? 9.569 3.453 -4.471 1.00 0.00 62 VAL A N 20
ATOM 30910 C CA . VAL A 1 62 ? 10.267 4.128 -5.557 1.00 0.00 62 VAL A CA 20
ATOM 30911 C C . VAL A 1 62 ? 9.438 5.283 -6.108 1.00 0.00 62 VAL A C 20
ATOM 30912 O O . VAL A 1 62 ? 8.249 5.130 -6.386 1.00 0.00 62 VAL A O 20
ATOM 30925 N N . ASP A 1 63 ? 10.073 6.439 -6.263 1.00 0.00 63 ASP A N 20
ATOM 30926 C CA . ASP A 1 63 ? 9.396 7.622 -6.783 1.00 0.00 63 ASP A CA 20
ATOM 30927 C C . ASP A 1 63 ? 9.294 7.565 -8.304 1.00 0.00 63 ASP A C 20
ATOM 30928 O O . ASP A 1 63 ? 10.253 7.210 -8.987 1.00 0.00 63 ASP A O 20
ATOM 30937 N N . ASN A 1 64 ? 8.123 7.915 -8.827 1.00 0.00 64 ASN A N 20
ATOM 30938 C CA . ASN A 1 64 ? 7.896 7.904 -10.268 1.00 0.00 64 ASN A CA 20
ATOM 30939 C C . ASN A 1 64 ? 8.581 9.091 -10.937 1.00 0.00 64 ASN A C 20
ATOM 30940 O O . ASN A 1 64 ? 9.188 8.954 -11.998 1.00 0.00 64 ASN A O 20
ATOM 30951 N N . GLY A 1 65 ? 8.479 10.258 -10.308 1.00 0.00 65 GLY A N 20
ATOM 30952 C CA . GLY A 1 65 ? 9.093 11.453 -10.856 1.00 0.00 65 GLY A CA 20
ATOM 30953 C C . GLY A 1 65 ? 8.070 12.477 -11.307 1.00 0.00 65 GLY A C 20
ATOM 30954 O O . GLY A 1 65 ? 8.371 13.667 -11.395 1.00 0.00 65 GLY A O 20
ATOM 30958 N N . ASP A 1 66 ? 6.859 12.013 -11.594 1.00 0.00 66 ASP A N 20
ATOM 30959 C CA . ASP A 1 66 ? 5.787 12.897 -12.039 1.00 0.00 66 ASP A CA 20
ATOM 30960 C C . ASP A 1 66 ? 4.984 13.417 -10.851 1.00 0.00 66 ASP A C 20
ATOM 30961 O O . ASP A 1 66 ? 4.649 14.599 -10.786 1.00 0.00 66 ASP A O 20
ATOM 30970 N N . GLY A 1 67 ? 4.679 12.527 -9.912 1.00 0.00 67 GLY A N 20
ATOM 30971 C CA . GLY A 1 67 ? 3.917 12.915 -8.741 1.00 0.00 67 GLY A CA 20
ATOM 30972 C C . GLY A 1 67 ? 3.306 11.726 -8.026 1.00 0.00 67 GLY A C 20
ATOM 30973 O O . GLY A 1 67 ? 2.214 11.822 -7.464 1.00 0.00 67 GLY A O 20
ATOM 30977 N N . THR A 1 68 ? 4.011 10.598 -8.047 1.00 0.00 68 THR A N 20
ATOM 30978 C CA . THR A 1 68 ? 3.530 9.385 -7.399 1.00 0.00 68 THR A CA 20
ATOM 30979 C C . THR A 1 68 ? 4.691 8.505 -6.950 1.00 0.00 68 THR A C 20
ATOM 30980 O O . THR A 1 68 ? 5.855 8.828 -7.186 1.00 0.00 68 THR A O 20
ATOM 30991 N N . HIS A 1 69 ? 4.367 7.390 -6.303 1.00 0.00 69 HIS A N 20
ATOM 30992 C CA . HIS A 1 69 ? 5.383 6.461 -5.822 1.00 0.00 69 HIS A CA 20
ATOM 30993 C C . HIS A 1 69 ? 4.927 5.016 -5.997 1.00 0.00 69 HIS A C 20
ATOM 30994 O O . HIS A 1 69 ? 3.840 4.639 -5.557 1.00 0.00 69 HIS A O 20
ATOM 31009 N N . THR A 1 70 ? 5.763 4.211 -6.646 1.00 0.00 70 THR A N 20
ATOM 31010 C CA . THR A 1 70 ? 5.445 2.809 -6.882 1.00 0.00 70 THR A CA 20
ATOM 31011 C C . THR A 1 70 ? 5.875 1.941 -5.704 1.00 0.00 70 THR A C 20
ATOM 31012 O O . THR A 1 70 ? 6.942 2.148 -5.124 1.00 0.00 70 THR A O 20
ATOM 31023 N N . VAL A 1 71 ? 5.040 0.968 -5.355 1.00 0.00 71 VAL A N 20
ATOM 31024 C CA . VAL A 1 71 ? 5.336 0.068 -4.247 1.00 0.00 71 VAL A CA 20
ATOM 31025 C C . VAL A 1 71 ? 5.129 -1.388 -4.651 1.00 0.00 71 VAL A C 20
ATOM 31026 O O . VAL A 1 71 ? 3.998 -1.844 -4.815 1.00 0.00 71 VAL A O 20
ATOM 31039 N N . THR A 1 72 ? 6.231 -2.114 -4.812 1.00 0.00 72 THR A N 20
ATOM 31040 C CA . THR A 1 72 ? 6.172 -3.518 -5.197 1.00 0.00 72 THR A CA 20
ATOM 31041 C C . THR A 1 72 ? 6.238 -4.427 -3.976 1.00 0.00 72 THR A C 20
ATOM 31042 O O . THR A 1 72 ? 6.973 -4.155 -3.026 1.00 0.00 72 THR A O 20
ATOM 31053 N N . TYR A 1 73 ? 5.467 -5.508 -4.007 1.00 0.00 73 TYR A N 20
ATOM 31054 C CA . TYR A 1 73 ? 5.437 -6.458 -2.900 1.00 0.00 73 TYR A CA 20
ATOM 31055 C C . TYR A 1 73 ? 4.905 -7.812 -3.359 1.00 0.00 73 TYR A C 20
ATOM 31056 O O . TYR A 1 73 ? 4.355 -7.939 -4.453 1.00 0.00 73 TYR A O 20
ATOM 31074 N N . THR A 1 74 ? 5.072 -8.824 -2.512 1.00 0.00 74 THR A N 20
ATOM 31075 C CA . THR A 1 74 ? 4.609 -10.169 -2.829 1.00 0.00 74 THR A CA 20
ATOM 31076 C C . THR A 1 74 ? 4.119 -10.890 -1.578 1.00 0.00 74 THR A C 20
ATOM 31077 O O . THR A 1 74 ? 4.888 -11.196 -0.668 1.00 0.00 74 THR A O 20
ATOM 31088 N N . PRO A 1 75 ? 2.808 -11.169 -1.531 1.00 0.00 75 PRO A N 20
ATOM 31089 C CA . PRO A 1 75 ? 2.186 -11.860 -0.398 1.00 0.00 75 PRO A CA 20
ATOM 31090 C C . PRO A 1 75 ? 2.601 -13.324 -0.312 1.00 0.00 75 PRO A C 20
ATOM 31091 O O . PRO A 1 75 ? 2.004 -14.187 -0.956 1.00 0.00 75 PRO A O 20
ATOM 31102 N N . SER A 1 76 ? 3.626 -13.598 0.488 1.00 0.00 76 SER A N 20
ATOM 31103 C CA . SER A 1 76 ? 4.123 -14.959 0.655 1.00 0.00 76 SER A CA 20
ATOM 31104 C C . SER A 1 76 ? 2.981 -15.968 0.577 1.00 0.00 76 SER A C 20
ATOM 31105 O O . SER A 1 76 ? 3.014 -16.896 -0.229 1.00 0.00 76 SER A O 20
ATOM 31113 N N . GLN A 1 77 ? 1.973 -15.777 1.422 1.00 0.00 77 GLN A N 20
ATOM 31114 C CA . GLN A 1 77 ? 0.820 -16.670 1.449 1.00 0.00 77 GLN A CA 20
ATOM 31115 C C . GLN A 1 77 ? -0.482 -15.879 1.400 1.00 0.00 77 GLN A C 20
ATOM 31116 O O . GLN A 1 77 ? -0.512 -14.694 1.728 1.00 0.00 77 GLN A O 20
ATOM 31130 N N . GLU A 1 78 ? -1.557 -16.544 0.989 1.00 0.00 78 GLU A N 20
ATOM 31131 C CA . GLU A 1 78 ? -2.863 -15.902 0.897 1.00 0.00 78 GLU A CA 20
ATOM 31132 C C . GLU A 1 78 ? -3.446 -15.652 2.284 1.00 0.00 78 GLU A C 20
ATOM 31133 O O . GLU A 1 78 ? -2.893 -16.093 3.290 1.00 0.00 78 GLU A O 20
ATOM 31145 N N . GLY A 1 79 ? -4.569 -14.940 2.329 1.00 0.00 79 GLY A N 20
ATOM 31146 C CA . GLY A 1 79 ? -5.209 -14.642 3.597 1.00 0.00 79 GLY A CA 20
ATOM 31147 C C . GLY A 1 79 ? -5.490 -13.164 3.772 1.00 0.00 79 GLY A C 20
ATOM 31148 O O . GLY A 1 79 ? -5.129 -12.338 2.933 1.00 0.00 79 GLY A O 20
ATOM 31152 N N . PRO A 1 80 ? -6.152 -12.810 4.883 1.00 0.00 80 PRO A N 20
ATOM 31153 C CA . PRO A 1 80 ? -6.498 -11.419 5.190 1.00 0.00 80 PRO A CA 20
ATOM 31154 C C . PRO A 1 80 ? -5.272 -10.580 5.535 1.00 0.00 80 PRO A C 20
ATOM 31155 O O . PRO A 1 80 ? -4.943 -10.397 6.707 1.00 0.00 80 PRO A O 20
ATOM 31166 N N . TYR A 1 81 ? -4.601 -10.072 4.509 1.00 0.00 81 TYR A N 20
ATOM 31167 C CA . TYR A 1 81 ? -3.409 -9.254 4.704 1.00 0.00 81 TYR A CA 20
ATOM 31168 C C . TYR A 1 81 ? -3.786 -7.807 5.005 1.00 0.00 81 TYR A C 20
ATOM 31169 O O . TYR A 1 81 ? -4.958 -7.434 4.950 1.00 0.00 81 TYR A O 20
ATOM 31187 N N . MET A 1 82 ? -2.784 -6.995 5.326 1.00 0.00 82 MET A N 20
ATOM 31188 C CA . MET A 1 82 ? -3.009 -5.589 5.635 1.00 0.00 82 MET A CA 20
ATOM 31189 C C . MET A 1 82 ? -1.789 -4.749 5.269 1.00 0.00 82 MET A C 20
ATOM 31190 O O . MET A 1 82 ? -0.663 -5.074 5.645 1.00 0.00 82 MET A O 20
ATOM 31204 N N . VAL A 1 83 ? -2.020 -3.667 4.531 1.00 0.00 83 VAL A N 20
ATOM 31205 C CA . VAL A 1 83 ? -0.940 -2.781 4.114 1.00 0.00 83 VAL A CA 20
ATOM 31206 C C . VAL A 1 83 ? -1.100 -1.394 4.726 1.00 0.00 83 VAL A C 20
ATOM 31207 O O . VAL A 1 83 ? -1.854 -0.563 4.218 1.00 0.00 83 VAL A O 20
ATOM 31220 N N . SER A 1 84 ? -0.385 -1.149 5.819 1.00 0.00 84 SER A N 20
ATOM 31221 C CA . SER A 1 84 ? -0.451 0.137 6.504 1.00 0.00 84 SER A CA 20
ATOM 31222 C C . SER A 1 84 ? 0.429 1.169 5.804 1.00 0.00 84 SER A C 20
ATOM 31223 O O . SER A 1 84 ? 1.585 0.897 5.477 1.00 0.00 84 SER A O 20
ATOM 31231 N N . VAL A 1 85 ? -0.127 2.354 5.578 1.00 0.00 85 VAL A N 20
ATOM 31232 C CA . VAL A 1 85 ? 0.606 3.430 4.919 1.00 0.00 85 VAL A CA 20
ATOM 31233 C C . VAL A 1 85 ? 0.541 4.718 5.732 1.00 0.00 85 VAL A C 20
ATOM 31234 O O . VAL A 1 85 ? -0.522 5.109 6.213 1.00 0.00 85 VAL A O 20
ATOM 31247 N N . LYS A 1 86 ? 1.687 5.373 5.881 1.00 0.00 86 LYS A N 20
ATOM 31248 C CA . LYS A 1 86 ? 1.762 6.620 6.635 1.00 0.00 86 LYS A CA 20
ATOM 31249 C C . LYS A 1 86 ? 2.354 7.737 5.781 1.00 0.00 86 LYS A C 20
ATOM 31250 O O . LYS A 1 86 ? 2.909 7.486 4.710 1.00 0.00 86 LYS A O 20
ATOM 31269 N N . TYR A 1 87 ? 2.233 8.970 6.260 1.00 0.00 87 TYR A N 20
ATOM 31270 C CA . TYR A 1 87 ? 2.755 10.125 5.540 1.00 0.00 87 TYR A CA 20
ATOM 31271 C C . TYR A 1 87 ? 3.077 11.265 6.501 1.00 0.00 87 TYR A C 20
ATOM 31272 O O . TYR A 1 87 ? 2.180 11.938 7.007 1.00 0.00 87 TYR A O 20
ATOM 31290 N N . ALA A 1 88 ? 4.366 11.477 6.746 1.00 0.00 88 ALA A N 20
ATOM 31291 C CA . ALA A 1 88 ? 4.809 12.537 7.643 1.00 0.00 88 ALA A CA 20
ATOM 31292 C C . ALA A 1 88 ? 4.381 12.256 9.080 1.00 0.00 88 ALA A C 20
ATOM 31293 O O . ALA A 1 88 ? 3.926 13.153 9.789 1.00 0.00 88 ALA A O 20
ATOM 31300 N N . ASP A 1 89 ? 4.527 11.004 9.502 1.00 0.00 89 ASP A N 20
ATOM 31301 C CA . ASP A 1 89 ? 4.155 10.605 10.853 1.00 0.00 89 ASP A CA 20
ATOM 31302 C C . ASP A 1 89 ? 2.658 10.790 11.082 1.00 0.00 89 ASP A C 20
ATOM 31303 O O . ASP A 1 89 ? 2.225 11.112 12.188 1.00 0.00 89 ASP A O 20
ATOM 31312 N N . GLU A 1 90 ? 1.873 10.584 10.028 1.00 0.00 90 GLU A N 20
ATOM 31313 C CA . GLU A 1 90 ? 0.425 10.730 10.115 1.00 0.00 90 GLU A CA 20
ATOM 31314 C C . GLU A 1 90 ? -0.279 9.683 9.258 1.00 0.00 90 GLU A C 20
ATOM 31315 O O . GLU A 1 90 ? -0.299 9.780 8.032 1.00 0.00 90 GLU A O 20
ATOM 31327 N N . GLU A 1 91 ? -0.855 8.680 9.914 1.00 0.00 91 GLU A N 20
ATOM 31328 C CA . GLU A 1 91 ? -1.559 7.613 9.211 1.00 0.00 91 GLU A CA 20
ATOM 31329 C C . GLU A 1 91 ? -2.641 8.184 8.300 1.00 0.00 91 GLU A C 20
ATOM 31330 O O . GLU A 1 91 ? -3.634 8.741 8.770 1.00 0.00 91 GLU A O 20
ATOM 31342 N N . ILE A 1 92 ? -2.441 8.042 6.993 1.00 0.00 92 ILE A N 20
ATOM 31343 C CA . ILE A 1 92 ? -3.399 8.543 6.016 1.00 0.00 92 ILE A CA 20
ATOM 31344 C C . ILE A 1 92 ? -4.814 8.076 6.343 1.00 0.00 92 ILE A C 20
ATOM 31345 O O . ILE A 1 92 ? -5.022 7.033 6.964 1.00 0.00 92 ILE A O 20
ATOM 31361 N N . PRO A 1 93 ? -5.811 8.864 5.915 1.00 0.00 93 PRO A N 20
ATOM 31362 C CA . PRO A 1 93 ? -7.224 8.551 6.148 1.00 0.00 93 PRO A CA 20
ATOM 31363 C C . PRO A 1 93 ? -7.694 7.349 5.335 1.00 0.00 93 PRO A C 20
ATOM 31364 O O . PRO A 1 93 ? -8.885 7.042 5.295 1.00 0.00 93 PRO A O 20
ATOM 31375 N N . ARG A 1 94 ? -6.749 6.672 4.690 1.00 0.00 94 ARG A N 20
ATOM 31376 C CA . ARG A 1 94 ? -7.067 5.504 3.877 1.00 0.00 94 ARG A CA 20
ATOM 31377 C C . ARG A 1 94 ? -6.330 4.270 4.388 1.00 0.00 94 ARG A C 20
ATOM 31378 O O . ARG A 1 94 ? -6.500 3.170 3.860 1.00 0.00 94 ARG A O 20
ATOM 31399 N N . SER A 1 95 ? -5.510 4.460 5.416 1.00 0.00 95 SER A N 20
ATOM 31400 C CA . SER A 1 95 ? -4.743 3.363 5.994 1.00 0.00 95 SER A CA 20
ATOM 31401 C C . SER A 1 95 ? -5.242 3.032 7.398 1.00 0.00 95 SER A C 20
ATOM 31402 O O . SER A 1 95 ? -5.781 3.881 8.110 1.00 0.00 95 SER A O 20
ATOM 31410 N N . PRO A 1 96 ? -5.061 1.768 7.807 1.00 0.00 96 PRO A N 20
ATOM 31411 C CA . PRO A 1 96 ? -4.422 0.748 6.968 1.00 0.00 96 PRO A CA 20
ATOM 31412 C C . PRO A 1 96 ? -5.293 0.344 5.783 1.00 0.00 96 PRO A C 20
ATOM 31413 O O . PRO A 1 96 ? -6.434 0.789 5.658 1.00 0.00 96 PRO A O 20
ATOM 31424 N N . PHE A 1 97 ? -4.748 -0.503 4.916 1.00 0.00 97 PHE A N 20
ATOM 31425 C CA . PHE A 1 97 ? -5.475 -0.967 3.741 1.00 0.00 97 PHE A CA 20
ATOM 31426 C C . PHE A 1 97 ? -5.726 -2.470 3.815 1.00 0.00 97 PHE A C 20
ATOM 31427 O O . PHE A 1 97 ? -4.789 -3.268 3.839 1.00 0.00 97 PHE A O 20
ATOM 31444 N N . LYS A 1 98 ? -6.999 -2.850 3.851 1.00 0.00 98 LYS A N 20
ATOM 31445 C CA . LYS A 1 98 ? -7.377 -4.257 3.922 1.00 0.00 98 LYS A CA 20
ATOM 31446 C C . LYS A 1 98 ? -7.251 -4.923 2.556 1.00 0.00 98 LYS A C 20
ATOM 31447 O O . LYS A 1 98 ? -7.963 -4.572 1.615 1.00 0.00 98 LYS A O 20
ATOM 31466 N N . VAL A 1 99 ? -6.342 -5.888 2.454 1.00 0.00 99 VAL A N 20
ATOM 31467 C CA . VAL A 1 99 ? -6.125 -6.605 1.204 1.00 0.00 99 VAL A CA 20
ATOM 31468 C C . VAL A 1 99 ? -6.190 -8.113 1.417 1.00 0.00 99 VAL A C 20
ATOM 31469 O O . VAL A 1 99 ? -5.253 -8.719 1.937 1.00 0.00 99 VAL A O 20
ATOM 31482 N N . LYS A 1 100 ? -7.303 -8.715 1.011 1.00 0.00 100 LYS A N 20
ATOM 31483 C CA . LYS A 1 100 ? -7.491 -10.154 1.155 1.00 0.00 100 LYS A CA 20
ATOM 31484 C C . LYS A 1 100 ? -6.836 -10.907 0.002 1.00 0.00 100 LYS A C 20
ATOM 31485 O O . LYS A 1 100 ? -7.402 -11.010 -1.087 1.00 0.00 100 LYS A O 20
ATOM 31504 N N . VAL A 1 101 ? -5.640 -11.434 0.246 1.00 0.00 101 VAL A N 20
ATOM 31505 C CA . VAL A 1 101 ? -4.910 -12.179 -0.771 1.00 0.00 101 VAL A CA 20
ATOM 31506 C C . VAL A 1 101 ? -5.601 -13.502 -1.085 1.00 0.00 101 VAL A C 20
ATOM 31507 O O . VAL A 1 101 ? -6.188 -14.133 -0.204 1.00 0.00 101 VAL A O 20
ATOM 31520 N N . LEU A 1 102 ? -5.526 -13.918 -2.344 1.00 0.00 102 LEU A N 20
ATOM 31521 C CA . LEU A 1 102 ? -6.144 -15.167 -2.776 1.00 0.00 102 LEU A CA 20
ATOM 31522 C C . LEU A 1 102 ? -5.083 -16.196 -3.155 1.00 0.00 102 LEU A C 20
ATOM 31523 O O . LEU A 1 102 ? -3.957 -15.858 -3.519 1.00 0.00 102 LEU A O 20
ATOM 31539 N N . PRO A 1 103 ? -5.451 -17.484 -3.071 1.00 0.00 103 PRO A N 20
ATOM 31540 C CA . PRO A 1 103 ? -4.547 -18.588 -3.403 1.00 0.00 103 PRO A CA 20
ATOM 31541 C C . PRO A 1 103 ? -4.255 -18.668 -4.898 1.00 0.00 103 PRO A C 20
ATOM 31542 O O . PRO A 1 103 ? -5.168 -18.806 -5.713 1.00 0.00 103 PRO A O 20
ATOM 31553 N N . THR A 1 104 ? -2.976 -18.580 -5.252 1.00 0.00 104 THR A N 20
ATOM 31554 C CA . THR A 1 104 ? -2.564 -18.642 -6.649 1.00 0.00 104 THR A CA 20
ATOM 31555 C C . THR A 1 104 ? -3.466 -19.575 -7.448 1.00 0.00 104 THR A C 20
ATOM 31556 O O . THR A 1 104 ? -3.765 -19.319 -8.614 1.00 0.00 104 THR A O 20
ATOM 31567 N N . TYR A 1 105 ? -3.900 -20.658 -6.813 1.00 0.00 105 TYR A N 20
ATOM 31568 C CA . TYR A 1 105 ? -4.768 -21.631 -7.465 1.00 0.00 105 TYR A CA 20
ATOM 31569 C C . TYR A 1 105 ? -6.234 -21.234 -7.327 1.00 0.00 105 TYR A C 20
ATOM 31570 O O . TYR A 1 105 ? -6.813 -21.324 -6.245 1.00 0.00 105 TYR A O 20
ATOM 31588 N N . ASP A 1 106 ? -6.827 -20.793 -8.431 1.00 0.00 106 ASP A N 20
ATOM 31589 C CA . ASP A 1 106 ? -8.226 -20.383 -8.435 1.00 0.00 106 ASP A CA 20
ATOM 31590 C C . ASP A 1 106 ? -9.060 -21.301 -9.322 1.00 0.00 106 ASP A C 20
ATOM 31591 O O . ASP A 1 106 ? -9.253 -21.028 -10.507 1.00 0.00 106 ASP A O 20
ATOM 31600 N N . ALA A 1 107 ? -9.551 -22.391 -8.742 1.00 0.00 107 ALA A N 20
ATOM 31601 C CA . ALA A 1 107 ? -10.364 -23.349 -9.481 1.00 0.00 107 ALA A CA 20
ATOM 31602 C C . ALA A 1 107 ? -11.839 -22.965 -9.438 1.00 0.00 107 ALA A C 20
ATOM 31603 O O . ALA A 1 107 ? -12.709 -23.821 -9.273 1.00 0.00 107 ALA A O 20
ATOM 31610 N N . SER A 1 108 ? -12.114 -21.673 -9.586 1.00 0.00 108 SER A N 20
ATOM 31611 C CA . SER A 1 108 ? -13.485 -21.175 -9.560 1.00 0.00 108 SER A CA 20
ATOM 31612 C C . SER A 1 108 ? -14.288 -21.734 -10.731 1.00 0.00 108 SER A C 20
ATOM 31613 O O . SER A 1 108 ? -13.758 -22.461 -11.569 1.00 0.00 108 SER A O 20
#

InterPro domains:
  IPR001298 Filamin/ABP280 repeat [SM00557] (253-350)
  IPR001298 Filamin/ABP280 repeat [SM00557] (353-449)
  IPR001298 Filamin/ABP280 repeat [SM00557] (451-546)
  IPR001298 Filamin/ABP280 repeat [SM00557] (548-639)
  IPR001298 Filamin/ABP280 repeat [SM00557] (644-739)
  IPR001298 Filamin/ABP280 repeat [SM00557] (741-842)
  IPR001298 Filamin/ABP280 repeat [SM00557] (844-941)
  IPR001298 Filamin/ABP280 repeat [SM00557] (943-1037)
  IPR001298 Filamin/ABP280 repeat [SM00557] (1039-1130)
  IPR001298 Filamin/ABP280 repeat [SM00557] (1132-1225)
  IPR001298 Filamin/ABP280 repeat [SM00557] (1227-1325)
  IPR001298 Filamin/ABP280 repeat [SM00557] (1327-1418)
  IPR001298 Filamin/ABP280 repeat [SM00557] (1420-1514)
  IPR001298 Filamin/ABP280 repeat [SM00557] (1516-1611)
  IPR001298 Filamin/ABP280 repeat [SM00557] (1613-1707)
  IPR001298 Filamin/ABP280 repeat [SM00557] (1730-1819)
  IPR001298 Filamin/ABP280 repeat [SM00557] (1820-1911)
  IPR001298 Filamin/ABP280 repeat [SM00557] (1912-1997)
  IPR001298 Filamin/ABP280 repeat [SM00557] (2001-2092)
  IPR001298 Filamin/ABP280 repeat [SM00557] (2101-2188)

Nearest PDB structures (foldseek):
  2dj4-assembly1_A  TM=9.610E-01  e=1.637E-19  Homo sapiens
  2d7m-assembly1_A  TM=8.679E-01  e=5.773E-12  Homo sapiens
  3rgh-assembly2_B  TM=9.329E-01  e=9.798E-11  Homo sapiens
  2dia-assembly1_A  TM=8.639E-01  e=1.528E-10  Homo sapiens
  2dmb-assembly1_A  TM=8.511E-01  e=2.132E-10  Homo sapiens

Organism: Homo sapiens (NCBI:txid9606)

GO terms:
  GO:0015629 actin cytoskeleton (C, TAS)
  GO:0030036 actin cytoskeleton organization (P, TAS)
  GO:0007165 signal transduction (P, TAS)
  GO:0005829 cytosol (C, TAS)
  GO:0042802 identical protein binding (F, IPI)
  GO:0005515 protein binding (F, IPI)
  GO:0045296 cadherin binding (F, HDA)
  GO:0005829 cytosol (C, IDA)
  GO:0005886 plasma membrane (C, IDA)
  GO:0070062 extracellular exosome (C, HDA)
  GO:0005737 cytoplasm (C, HDA)
  GO:0005925 focal adhesion (C, HDA)
  GO:0003723 RNA binding (F, HDA)

CATH classification: 2.60.40.10

Solvent-accessible surface area: 6844 Å² total; per-residue (Å²): 130,128,111,82,122,102,73,100,46,56,26,75,89,1,102,18,80,27,101,0,30,29,97,69,0,86,8,199,52,137,10,26,7,56,0,60,5,72,133,1,29,146,10,100,18,111,12,125,3,49,9,48,171,57,53,90,36,114,53,59,93,75,91,82,64,146,21,27,34,41,0,48,19,68,1,51,70,71,5,92,9,81,2,29,2,68,2,34,123,98,115,2,75,113,19,66,28,186,3,122,0,55,57,65,188,96,114,153

Secondary structure (DSSP, 8-state):
----------TTS-EEESTTTSS--BTTS-EEEEEE-TTT-S--EEEEEE-SSS-EE----EE-SSSEEEEEE--SS-EEEEEEEEESSSB-TT-SEEEEEB-SS---

Sequence (108 aa):
GSSGSSGVVDPSKVKIAGPGLGSGVRARVLQSFTVDSSKAGLAPLEVRVLGPRGLVEPVNVVDNGDGTHTVTYTPSQEGPYMVSVKYADEEIPRSPFKVKVLPTYDASGSSGSSGVVDPSKVKIAGPGLGSGVRARVLQSFTVDSSKAGLAPLEVRVLGPRGLVEPVNVVDNGDGTHTVTYTPSQEGPYMVSVKYADEEIPRSPFKVKVLPTYDASGSSGSSGVVDPSKVKIAGPGLGSGVRARVLQSFTVDSSKAGLAPLEVRVLGPRGLVEPVNVVDNGDGTHTVTYTPSQEGPYMVSVKYADEEIPRSPFKVKVLPTYDASGSSGSSGVVDPSKVKIAGPGLGSGVRARVLQSFTVDSSKAGLAPLEVRVLGPRGLVEPVNVVDNGDGTHTVTYTPSQEGPYMVSVKYADEEIPRSPFKVKVLPTYDASGSSGSSGVVDPSKVKIAGPGLGSGVRARVLQSFTVDSSKAGLAPLEVRVLGPRGLVEPVNVVDNGDGTHTVTYTPSQEGPYMVSVKYADEEIPRSPFKVKVLPTYDASGSSGSSGVVDPSKVKIAGPGLGSGVRARVLQSFTVDSSKAGLAPLEVRVLGPRGLVEPVNVVDNGDGTHTVTYTPSQEGPYMVSVKYADEEIPRSPFKVKVLPTYDASGSSGSSGVVDPSKVKIAGPGLGSGVRARVLQSFTVDSSKAGLAPLEVRVLGPRGLVEPVNVVDNGDGTHTVTYTPSQEGPYMVSVKYADEEIPRSPFKVKVLPTYDASGSSGSSGVVDPSKVKIAGPGLGSGVRARVLQSFTVDSSKAGLAPLEVRVLGPRGLVEPVNVVDNGDGTHTVTYTPSQEGPYMVSVKYADEEIPRSPFKVKVLPTYDASGSSGSSGVVDPSKVKIAGPGLGSGVRARVLQSFTVDSSKAGLAPLEVRVLGPRGLVEPVNVVDNGDGTHTVTYTPSQEGPYMVSVKYADEEIPRSPFKVKVLPTYDASGSSGSSGVVDPSKVKIAGPGLGSGVRARVLQSFTVDSSKAGLAPLEVRVLGPRGLVEPVNVVDNGDGTHTVTYTPSQEGPYMVSVKYADEEIPRSPFKVKVLPTYDASGSSGSSGVVDPSKVKIAGPGLGSGVRARVLQSFTVDSSKAGLAPLEVRVLGPRGLVEPVNVVDNGDGTHTVTYTPSQEGPYMVSVKYADEEIPRSPFKVKVLPTYDASGSSGSSGVVDPSKVKIAGPGLGSGVRARVLQSFTVDSSKAGLAPLEVRVLGPRGLVEPVNVVDNGDGTHTVTYTPSQEGPYMVSVKYADEEIPRSPFKVKVLPTYDASGSSGSSGVVDPSKVKIAGPGLGSGVRARVLQSFTVDSSKAGLAPLEVRVLGPRGLVEPVNVVDNGDGTHTVTYTPSQEGPYMVSVKYADEEIPRSPFKVKVLPTYDASGSSGSSGVVDPSKVKIAGPGLGSGVRARVLQSFTVDSSKAGLAPLEVRVLGPRGLVEPVNVVDNGDGTHTVTYTPSQEGPYMVSVKYADEEIPRSPFKVKVLPTYDASGSSGSSGVVDPSKVKIAGPGLGSGVRARVLQSFTVDSSKAGLAPLEVRVLGPRGLVEPVNVVDNGDGTHTVTYTPSQEGPYMVSVKYADEEIPRSPFKVKVLPTYDASGSSGSSGVVDPSKVKIAGPGLGSGVRARVLQSFTVDSSKAGLAPLEVRVLGPRGLVEPVNVVDNGDGTHTVTYTPSQEGPYMVSVKYADEEIPRSPFKVKVLPTYDASGSSGSSGVVDPSKVKIAGPGLGSGVRARVLQSFTVDSSKAGLAPLEVRVLGPRGLVEPVNVVDNGDGTHTVTYTPSQEGPYMVSVKYADEEIPRSPFKVKVLPTYDASGSSGSSGVVDPSKVKIAGPGLGSGVRARVLQSFTVDSSKAGLAPLEVRVLGPRGLVEPVNVVDNGDGTHTVTYTPSQEGPYMVSVKYADEEIPRSPFKVKVLPTYDASGSSGSSGVVDPSKVKIAGPGLGSGVRARVLQSFTVDSSKAGLAPLEVRVLGPRGLVEPVNVVDNGDGTHTVTYTPSQEGPYMVSVKYADEEIPRSPFKVKVLPTYDASGSSGSSGVVDPSKVKIAGPGLGSGVRARVLQSFTVDSSKAGLAPLEVRVLGPRGLVEPVNVVDNGDGTHTVTYTPSQEGPYMVSVKYADEEIPRSPFKVKVLPTYDAS

Foldseek 3Di:
DDDDPDWDFALQQKDKDAPLLDAAAAAQDKGKTKIACQVRTDWDKDKFKADPVGDGWDKDWADPPPGIIMIIGGHNHFAFMWMWMATNNHGYPCPTGTYGHHHPDDPD